Protein AF-0000000084446444 (afdb_homodimer)

pLDDT: mean 86.58, std 7.87, range [31.23, 96.69]

InterPro domains:
  IPR001036 Acriflavin resistance protein [PF00873] (7-1004)
  IPR001036 Acriflavin resistance protein [PR00702] (13-37)
  IPR001036 Acriflavin resistance protein [PR00702] (41-59)
  IPR001036 Acriflavin resistance protein [PR00702] (359-380)
  IPR001036 Acriflavin resistance protein [PR00702] (387-411)
  IPR001036 Acriflavin resistance protein [PR00702] (440-463)
  IPR001036 Acriflavin resistance protein [PR00702] (465-488)
  IPR001036 Acriflavin resistance protein [PTHR32063] (5-1005)
  IPR027463 Multidrug efflux transporter AcrB TolC docking domain, DN/DC subdomains [G3DSA:3.30.2090.10] (183-275)
  IPR027463 Multidrug efflux transporter AcrB TolC docking domain, DN/DC subdomains [G3DSA:3.30.2090.10] (705-793)
  IPR027463 Multidrug efflux transporter AcrB TolC docking domain, DN/DC subdomains [SSF82714] (188-268)
  IPR027463 Multidrug efflux transporter AcrB TolC docking domain, DN/DC subdomains [SSF82714] (703-788)

Organism: NCBI:txid207340

Solvent-accessible surface area (backbone atoms only — not comparable to full-atom values): 103295 Å² total; per-residue (Å²): 128,76,74,89,50,65,26,47,52,30,60,75,35,50,67,60,49,52,49,52,51,50,50,30,46,52,46,10,54,53,30,60,70,63,47,30,40,44,55,61,61,79,62,84,62,58,48,33,40,42,34,38,35,33,68,47,37,46,47,68,51,29,44,31,48,44,43,45,54,50,50,60,60,56,66,46,43,81,66,59,60,50,38,40,32,45,36,30,56,15,35,32,39,33,39,45,30,43,38,56,61,58,54,74,84,51,50,64,58,49,54,51,48,50,53,50,56,51,61,69,46,53,82,76,43,64,89,77,53,46,71,72,43,78,38,80,67,65,61,60,38,24,36,36,27,36,33,36,34,62,56,92,56,53,73,66,58,47,48,54,52,51,50,53,47,50,62,54,52,60,68,39,76,53,47,62,49,75,42,81,33,33,67,68,53,55,28,35,38,38,29,29,47,67,67,57,33,56,75,69,63,54,57,66,67,57,51,45,50,51,54,36,62,47,49,57,89,66,92,64,54,63,50,78,48,101,89,46,76,44,77,46,79,80,87,60,64,47,68,44,73,62,50,56,38,62,37,71,44,78,54,93,94,44,77,44,47,40,55,78,63,28,51,72,48,81,46,60,43,78,73,69,56,47,40,28,28,47,71,83,37,69,23,41,29,41,33,35,18,65,32,90,84,43,38,41,54,59,40,44,54,50,48,52,52,50,49,52,56,53,54,68,72,47,68,89,44,61,44,83,40,84,73,37,58,42,34,60,53,29,52,52,50,51,48,51,50,50,49,32,43,53,48,19,52,52,46,35,40,51,50,35,30,70,73,64,30,66,58,58,18,48,51,46,52,51,47,51,60,52,38,50,17,47,39,34,42,53,31,54,75,72,69,54,48,51,18,54,51,36,51,51,20,48,42,56,28,52,29,56,29,50,41,47,35,48,51,38,52,50,46,24,50,55,33,27,67,72,66,45,51,58,69,57,16,34,33,44,32,42,77,74,37,42,65,50,51,47,47,21,48,51,27,28,44,27,24,31,41,26,42,50,68,17,50,25,65,61,23,47,47,42,26,42,36,29,55,48,29,43,47,36,42,56,45,20,49,50,41,28,43,40,48,44,35,51,47,43,54,72,59,56,70,72,66,68,92,73,70,74,83,63,74,53,73,67,51,53,51,49,48,53,50,44,53,53,40,49,73,41,36,68,58,49,52,51,50,50,52,50,47,39,54,48,22,62,59,48,46,73,72,48,51,56,37,60,64,54,65,46,90,60,38,47,36,38,38,39,39,34,46,57,82,44,30,18,50,60,37,39,45,54,53,52,50,55,53,43,59,53,52,73,72,39,86,45,51,69,49,39,36,39,23,34,24,22,40,59,74,38,49,43,80,37,54,67,68,51,72,72,34,42,20,30,33,26,31,45,35,31,29,78,33,65,69,36,32,55,52,49,50,55,48,48,65,57,42,40,62,71,76,35,68,80,41,56,65,46,77,46,64,51,56,44,59,76,58,57,72,51,50,39,28,37,35,29,34,22,87,46,65,68,59,33,50,54,53,41,54,56,49,44,51,60,52,53,65,38,87,62,44,40,74,72,43,64,78,56,80,68,66,28,64,27,41,34,36,44,54,38,64,67,57,29,26,73,49,65,45,38,41,24,54,50,15,43,50,40,10,26,35,49,56,30,37,74,57,45,69,33,56,51,90,94,43,76,28,41,31,27,38,25,38,36,68,78,51,33,67,31,73,66,40,50,40,60,32,69,43,79,34,85,91,79,50,67,45,46,39,52,78,37,35,45,82,44,79,43,76,41,63,53,52,49,41,26,46,70,89,28,40,38,41,40,40,31,29,44,66,53,91,89,59,50,57,54,61,52,52,62,68,41,43,67,61,48,51,53,52,53,72,68,48,58,90,77,45,50,73,44,75,37,26,45,59,42,53,42,51,53,43,50,51,32,30,60,68,32,42,62,58,23,51,50,50,34,51,51,49,45,32,71,70,63,54,32,68,70,61,43,52,55,40,57,64,53,30,67,46,23,46,37,16,22,34,53,30,28,64,71,66,69,37,43,52,21,57,59,20,51,51,28,53,43,28,42,37,12,50,48,35,22,55,40,50,46,51,53,52,40,24,51,52,35,24,58,72,50,37,48,60,64,58,11,36,51,51,32,47,53,69,43,43,60,61,56,50,51,40,47,50,34,27,37,55,21,37,53,61,45,39,79,39,73,83,45,16,37,21,37,37,25,38,36,25,13,46,54,41,27,52,57,42,49,69,46,51,47,46,30,52,50,34,70,75,46,61,87,61,76,64,52,70,77,121,126,82,73,89,49,63,29,49,52,29,60,73,35,48,51,44,49,50,47,51,50,51,49,31,48,51,47,12,54,52,30,59,72,62,48,28,40,42,55,60,61,78,60,83,62,58,45,34,41,42,34,39,35,34,81,88,38,46,49,68,50,30,44,62,57,44,44,44,55,51,49,62,61,56,67,70,44,81,66,60,62,50,39,39,33,46,37,31,59,16,36,35,39,34,40,45,31,42,38,56,61,58,55,73,84,49,49,64,58,46,56,52,48,52,53,50,55,51,61,70,46,53,82,75,43,64,90,76,51,46,71,73,42,79,38,77,65,64,60,59,38,24,35,35,26,37,32,36,34,62,56,93,55,53,72,64,59,48,50,53,53,49,49,52,48,52,61,55,53,60,69,40,77,53,46,35,47,76,45,80,34,33,68,71,55,56,26,34,38,38,28,28,48,67,64,58,33,56,74,71,63,54,57,64,68,58,51,45,49,52,55,32,36,25,46,45,77,39,35,24,30,52,41,69,43,78,54,38,46,33,47,41,41,64,46,54,64,46,69,44,73,65,52,56,38,64,38,62,44,62,56,91,94,44,79,43,46,37,55,76,64,27,49,72,48,79,46,59,45,79,75,70,57,47,40,28,28,46,73,83,35,70,23,40,29,42,32,37,19,64,34,89,86,44,39,42,56,60,39,44,53,51,49,52,53,50,50,52,58,53,54,70,72,46,67,91,44,60,44,82,40,83,73,38,59,42,36,61,53,29,51,52,51,52,50,51,49,49,50,31,43,52,49,20,52,51,46,35,42,52,48,35,28,72,73,63,30,67,59,60,18,45,51,46,52,52,47,51,59,52,37,51,17,48,36,35,41,52,30,54,76,71,67,55,48,51,19,53,48,36,51,52,20,47,42,55,29,52,31,56,32,49,41,47,34,48,51,37,50,50,44,26,51,56,34,27,64,72,65,46,52,58,68,56,16,34,34,43,32,42,77,73,37,42,63,54,52,49,45,21,46,51,27,27,44,25,25,31,42,24,42,49,68,18,52,26,64,63,21,47,45,42,24,42,35,29,53,48,29,42,47,37,42,55,44,20,50,50,41,28,42,41,50,42,33,50,48,42,53,73,61,57,70,73,65,69,95,69,74,74,81,64,75,52,73,66,52,51,50,49,48,52,50,44,53,52,39,49,72,41,37,71,58,50,53,50,49,51,52,51,46,40,53,48,22,60,58,48,46,74,73,47,51,56,36,61,64,55,63,46,91,59,37,48,35,39,36,39,40,35,46,55,83,77,41,48,48,67,55,41,45,53,52,51,50,54,52,43,60,55,51,72,72,39,86,46,49,68,49,40,37,38,23,34,23,20,40,58,73,40,48,44,79,37,54,67,68,49,72,72,34,42,20,31,31,26,32,46,33,33,29,78,32,64,68,36,35,54,53,49,51,56,50,46,66,56,43,40,62,70,76,35,69,79,40,56,66,46,78,46,64,50,58,44,58,75,58,58,76,51,49,39,28,38,34,29,34,21,89,46,66,70,59,35,49,54,54,43,53,55,48,45,52,59,53,53,66,37,85,62,44,40,74,74,43,65,79,55,80,68,64,27,83,38,82,42,76,48,64,39,63,68,56,29,48,73,52,66,46,50,71,66,55,51,50,51,50,50,38,28,36,58,73,30,38,76,57,45,65,34,55,53,78,69,42,75,27,42,30,29,38,24,38,35,69,78,54,42,74,32,73,67,40,49,39,59,32,69,42,80,32,83,90,78,50,68,46,46,39,53,76,39,34,47,83,44,81,44,77,41,64,55,53,49,38,26,46,70,90,31,39,40,42,40,41,32,29,42,65,53,89,90,60,49,58,53,61,50,52,60,67,42,42,66,62,48,51,53,52,56,70,68,48,59,91,76,47,49,76,43,76,35,27,45,58,40,53,40,49,54,45,48,50,33,30,58,67,33,42,61,57,24,51,50,52,33,51,52,48,46,42,72,69,63,73,35,69,68,62,45,51,53,40,57,64,50,29,67,45,23,46,36,14,22,34,52,33,29,63,72,65,70,38,46,50,20,55,60,20,49,50,28,52,43,28,42,34,11,51,47,36,22,57,41,50,48,50,52,52,41,23,50,53,35,27,63,72,53,36,48,60,65,55,12,36,52,50,34,47,52,70,42,42,58,62,56,48,50,41,48,48,35,27,39,57,22,38,52,64,45,39,79,38,73,82,44,15,38,20,36,38,25,36,37,24,13,47,55,40,26,51,57,41,49,67,46,51,46,46,31,51,49,36,70,75,47,62,87,63,76,63,56,69,80,122

Nearest PDB structures (foldseek):
  6vej-assembly1_C  TM=9.485E-01  e=6.529E-87  Pseudomonas aeruginosa
  3w9j-assembly2_D  TM=8.698E-01  e=2.452E-56  Pseudomonas aeruginosa PAO1
  7b5p-assembly1_B  TM=8.821E-01  e=9.272E-56  Escherichia coli
  2v50-assembly2_D  TM=8.425E-01  e=7.469E-54  Pseudomonas aeruginosa PAO1
  5t0o-assembly1_B  TM=8.564E-01  e=6.273E-53  Campylobacter jejuni

Sequence (2030 aa):
MKPFNLSEWALNNRSIVVYLMIVAVLAGTLSFLRLGRAEDPVFTIRTMIVQANWPGASMKDTLNQVTERLERRLQETPNLNRLRSFTQPGQSLIYVELLGSTPDAKVADTWYQVRKYIGDIRHTLPPGIQGPFFNDDFGDTFGIVYGFTADGFTHRELRDHVEEMRSELLKVPDVSRIEFIGAQDERVFIEFSMEKLAGLGINRNALIAALQAQNLISPAGTIKGGQERLLLRVSGSFESEDDIRATNFSMGNRILRLSDVAEVHRGYADPPQPMFRVNGREAIGLGISMRDGGDVLQLGRNIDAAARRVMADMPVGIGMHSVAEQPRTVELAIADFMGSLWQSIAIILVASFVSLGLRAGAIVALAIPLTLAIVFPIMQVAGIDLQRVSLGALIIALALMVDDAMTTVDAMMNRLAAGDSKEAAGTYAFRALAFSMLAGTLVTIAGFVPIGFARSSAGEYTFSIFAVVTIALLVSWLVAVIFAPLLGVLILRPPKPGTSNEPGRLVRIYRSFLGGAIHWRWLTIAATVGLFALSVFGMRFVSQQFFPPSDRYELMVDLTLPQNASIHATDAMAARLEAILAKDADVERWSTNVGRGAIRFYLPLDVQPPNNFFAQLVVITKGLQSRDRLETRLEQLLPEQFPDVVGRVYPLELGPPVGWPIQYRVSGDDPDKVRDLAMNLAKVVAAHPSTRGTSFDWMEPARQLRVQVDQDEARRLGLSSAAVASALNAAISGTTVTQMRDGIYLINVVVRAVEAERMSVDALRTLQIPIPGGRTVSLSQFATFDYDQEYPIITRRNRVPTLTVQAYLPRGVLPNDVVDDLEPGIAAAVAALPPRYRIETGGIVEESADSLASVKAVVPMMLFIMLTVLIFHLKSFSRLLIVLSVVPLGLIGVAAALLLSSSPLGFVAILGVLSLMGMIAKNAVILVTQIEAERKAGRSVTEAALEASTSRFRPIMLTAVSTVLGMIPITPTVFWGPMAFAIMGGLLGATILTLIFLPVLYVTCFEGQAAARPGMKPFNLSEWALNNRSIVVYLMIVAVLAGTLSFLRLGRAEDPVFTIRTMIVQANWPGASMKDTLNQVTERLERRLQETPNLNRLRSFTQPGQSLIYVELLGSTPDAKVADTWYQVRKYIGDIRHTLPPGIQGPFFNDDFGDTFGIVYGFTADGFTHRELRDHVEEMRSELLKVPDVSRIEFIGAQDERVFIEFSMEKLAGLGINRNALIAALQAQNLISPAGTIKGGQERLLLRVSGSFESEDDIRATNFSMGNRILRLSDVAEVHRGYADPPQPMFRVNGREAIGLGISMRDGGDVLQLGRNIDAAARRVMADMPVGIGMHSVAEQPRTVELAIADFMGSLWQSIAIILVASFVSLGLRAGAIVALAIPLTLAIVFPIMQVAGIDLQRVSLGALIIALALMVDDAMTTVDAMMNRLAAGDSKEAAGTYAFRALAFSMLAGTLVTIAGFVPIGFARSSAGEYTFSIFAVVTIALLVSWLVAVIFAPLLGVLILRPPKPGTSNEPGRLVRIYRSFLGGAIHWRWLTIAATVGLFALSVFGMRFVSQQFFPPSDRYELMVDLTLPQNASIHATDAMAARLEAILAKDADVERWSTNVGRGAIRFYLPLDVQPPNNFFAQLVVITKGLQSRDRLETRLEQLLPEQFPDVVGRVYPLELGPPVGWPIQYRVSGDDPDKVRDLAMNLAKVVAAHPSTRGTSFDWMEPARQLRVQVDQDEARRLGLSSAAVASALNAAISGTTVTQMRDGIYLINVVVRAVEAERMSVDALRTLQIPIPGGRTVSLSQFATFDYDQEYPIITRRNRVPTLTVQAYLPRGVLPNDVVDDLEPGIAAAVAALPPRYRIETGGIVEESADSLASVKAVVPMMLFIMLTVLIFHLKSFSRLLIVLSVVPLGLIGVAAALLLSSSPLGFVAILGVLSLMGMIAKNAVILVTQIEAERKAGRSVTEAALEASTSRFRPIMLTAVSTVLGMIPITPTVFWGPMAFAIMGGLLGATILTLIFLPVLYVTCFEGQAAARPG

Structure (mmCIF, N/CA/C/O backbone):
data_AF-0000000084446444-model_v1
#
loop_
_entity.id
_entity.type
_entity.pdbx_description
1 polymer 'ACR family transporter'
#
loop_
_atom_site.group_PDB
_atom_site.id
_atom_site.type_symbol
_atom_site.label_atom_id
_atom_site.label_alt_id
_atom_site.label_comp_id
_atom_site.label_asym_id
_atom_site.label_entity_id
_atom_site.label_seq_id
_atom_site.pdbx_PDB_ins_code
_atom_site.Cartn_x
_atom_site.Cartn_y
_atom_site.Cartn_z
_atom_site.occupancy
_atom_site.B_iso_or_equiv
_atom_site.auth_seq_id
_atom_site.auth_comp_id
_atom_site.auth_asym_id
_atom_site.auth_atom_id
_atom_site.pdbx_PDB_model_num
ATOM 1 N N . MET A 1 1 ? 2.023 42.719 31.875 1 31.23 1 MET A N 1
ATOM 2 C CA . MET A 1 1 ? 2.664 41.406 32.031 1 31.23 1 MET A CA 1
ATOM 3 C C . MET A 1 1 ? 4.039 41.406 31.359 1 31.23 1 MET A C 1
ATOM 5 O O . MET A 1 1 ? 4.199 41.906 30.25 1 31.23 1 MET A O 1
ATOM 9 N N . LYS A 1 2 ? 4.953 41.438 32.062 1 50.41 2 LYS A N 1
ATOM 10 C CA . LYS A 1 2 ? 6.348 41.5 31.625 1 50.41 2 LYS A CA 1
ATOM 11 C C . LYS A 1 2 ? 6.652 40.438 30.594 1 50.41 2 LYS A C 1
ATOM 13 O O . LYS A 1 2 ? 6.348 39.25 30.812 1 50.41 2 LYS A O 1
ATOM 18 N N . PRO A 1 3 ? 6.707 40.75 29.406 1 59.94 3 PRO A N 1
ATOM 19 C CA . PRO A 1 3 ? 6.93 39.719 28.375 1 59.94 3 PRO A CA 1
ATOM 20 C C . PRO A 1 3 ? 7.988 38.719 28.797 1 59.94 3 PRO A C 1
ATOM 22 O O . PRO A 1 3 ? 8.914 39.031 29.547 1 59.94 3 PRO A O 1
ATOM 25 N N . PHE A 1 4 ? 7.668 37.438 28.844 1 68.06 4 PHE A N 1
ATOM 26 C CA . PHE A 1 4 ? 8.5 36.312 29.25 1 68.06 4 PHE A CA 1
ATOM 27 C C . PHE A 1 4 ? 9.875 36.406 28.594 1 68.06 4 PHE A C 1
ATOM 29 O O . PHE A 1 4 ? 9.969 36.562 27.375 1 68.06 4 PHE A O 1
ATOM 36 N N . ASN A 1 5 ? 10.93 36.844 29.312 1 82.31 5 ASN A N 1
ATOM 37 C CA . ASN A 1 5 ? 12.32 36.875 28.875 1 82.31 5 ASN A CA 1
ATOM 38 C C . ASN A 1 5 ? 13.086 35.656 29.359 1 82.31 5 ASN A C 1
ATOM 40 O O . ASN A 1 5 ? 13.383 35.531 30.547 1 82.31 5 ASN A O 1
ATOM 44 N N . LEU A 1 6 ? 13.375 34.719 28.453 1 85 6 LEU A N 1
ATOM 45 C CA . LEU A 1 6 ? 14.055 33.469 28.781 1 85 6 LEU A CA 1
ATOM 46 C C . LEU A 1 6 ? 15.461 33.75 29.297 1 85 6 LEU A C 1
ATOM 48 O O . LEU A 1 6 ? 15.953 33.031 30.172 1 85 6 LEU A O 1
ATOM 52 N N . SER A 1 7 ? 16.188 34.781 28.781 1 87.94 7 SER A N 1
ATOM 53 C CA . SER A 1 7 ? 17.531 35.125 29.234 1 87.94 7 SER A CA 1
ATOM 54 C C . SER A 1 7 ? 17.5 35.656 30.672 1 87.94 7 SER A C 1
ATOM 56 O O . SER A 1 7 ? 18.406 35.375 31.453 1 87.94 7 SER A O 1
ATOM 58 N N . GLU A 1 8 ? 16.438 36.438 30.906 1 87.19 8 GLU A N 1
ATOM 59 C CA . GLU A 1 8 ? 16.281 36.938 32.281 1 87.19 8 GLU A CA 1
ATOM 60 C C . GLU A 1 8 ? 16.016 35.781 33.25 1 87.19 8 GLU A C 1
ATOM 62 O O . GLU A 1 8 ? 16.547 35.781 34.344 1 87.19 8 GLU A O 1
ATOM 67 N N . TRP A 1 9 ? 15.227 34.875 32.812 1 88.31 9 TRP A N 1
ATOM 68 C CA . TRP A 1 9 ? 14.953 33.688 33.625 1 88.31 9 TRP A CA 1
ATOM 69 C C . TRP A 1 9 ? 16.234 32.875 33.844 1 88.31 9 TRP A C 1
ATOM 71 O O . TRP A 1 9 ? 16.469 32.375 34.938 1 88.31 9 TRP A O 1
ATOM 81 N N . ALA A 1 10 ? 17.078 32.719 32.875 1 89.38 10 ALA A N 1
ATOM 82 C CA . ALA A 1 10 ? 18.312 31.953 32.969 1 89.38 10 ALA A CA 1
ATOM 83 C C . ALA A 1 10 ? 19.297 32.625 33.938 1 89.38 10 ALA A C 1
ATOM 85 O O . ALA A 1 10 ? 20 31.922 34.688 1 89.38 10 ALA A O 1
ATOM 86 N N . LEU A 1 11 ? 19.359 33.969 33.938 1 88.12 11 LEU A N 1
ATOM 87 C CA . LEU A 1 11 ? 20.281 34.719 34.781 1 88.12 11 LEU A CA 1
ATOM 88 C C . LEU A 1 11 ? 19.828 34.719 36.219 1 88.12 11 LEU A C 1
ATOM 90 O O . LEU A 1 11 ? 20.656 34.781 37.156 1 88.12 11 LEU A O 1
ATOM 94 N N . ASN A 1 12 ? 18.469 34.688 36.375 1 87.88 12 ASN A N 1
ATOM 95 C CA . ASN A 1 12 ? 17.938 34.625 37.719 1 87.88 12 ASN A CA 1
ATOM 96 C C . ASN A 1 12 ? 18.047 33.25 38.312 1 87.88 12 ASN A C 1
ATOM 98 O O . ASN A 1 12 ? 18.016 33.062 39.562 1 87.88 12 ASN A O 1
ATOM 102 N N . ASN A 1 13 ? 18.156 32.219 37.531 1 91.06 13 ASN A N 1
ATOM 103 C CA . ASN A 1 13 ? 18.312 30.828 37.938 1 91.06 13 ASN A CA 1
ATOM 104 C C . ASN A 1 13 ? 19.641 30.25 37.438 1 91.06 13 ASN A C 1
ATOM 106 O O . ASN A 1 13 ? 19.656 29.219 36.75 1 91.06 13 ASN A O 1
ATOM 110 N N . ARG A 1 14 ? 20.719 30.75 37.906 1 89 14 ARG A N 1
ATOM 111 C CA . ARG A 1 14 ? 22.047 30.391 37.469 1 89 14 ARG A CA 1
ATOM 112 C C . ARG A 1 14 ? 22.375 28.938 37.781 1 89 14 ARG A C 1
ATOM 114 O O . ARG A 1 14 ? 22.984 28.219 37 1 89 14 ARG A O 1
ATOM 121 N N . SER A 1 15 ? 21.875 28.438 38.875 1 89.94 15 SER A N 1
ATOM 122 C CA . SER A 1 15 ? 22.172 27.078 39.312 1 89.94 15 SER A CA 1
ATOM 123 C C . SER A 1 15 ? 21.5 26.062 38.406 1 89.94 15 SER A C 1
ATOM 125 O O . SER A 1 15 ? 22.094 25.016 38.094 1 89.94 15 SER A O 1
ATOM 127 N N . ILE A 1 16 ? 20.297 26.344 37.969 1 91.19 16 ILE A N 1
ATOM 128 C CA . ILE A 1 16 ? 19.562 25.422 37.094 1 91.19 16 ILE A CA 1
ATOM 129 C C . ILE A 1 16 ? 20.234 25.375 35.75 1 91.19 16 ILE A C 1
ATOM 131 O O . ILE A 1 16 ? 20.359 24.297 35.125 1 91.19 16 ILE A O 1
ATOM 135 N N . VAL A 1 17 ? 20.641 26.5 35.25 1 91.5 17 VAL A N 1
ATOM 136 C CA . VAL A 1 17 ? 21.25 26.562 33.906 1 91.5 17 VAL A CA 1
ATOM 137 C C . VAL A 1 17 ? 22.594 25.844 33.938 1 91.5 17 VAL A C 1
ATOM 139 O O . VAL A 1 17 ? 22.938 25.125 33 1 91.5 17 VAL A O 1
ATOM 142 N N . VAL A 1 18 ? 23.359 25.984 34.938 1 91.19 18 VAL A N 1
ATOM 143 C CA . VAL A 1 18 ? 24.641 25.297 35.062 1 91.19 18 VAL A CA 1
ATOM 144 C C . VAL A 1 18 ? 24.406 23.797 35.188 1 91.19 18 VAL A C 1
ATOM 146 O O . VAL A 1 18 ? 25.172 23 34.625 1 91.19 18 VAL A O 1
ATOM 149 N N . TYR A 1 19 ? 23.391 23.469 35.938 1 91.88 19 TYR A N 1
ATOM 150 C CA . TYR A 1 19 ? 23.031 22.062 36.031 1 91.88 19 TYR A CA 1
ATOM 151 C C . TYR A 1 19 ? 22.688 21.5 34.656 1 91.88 19 TYR A C 1
ATOM 153 O O . TYR A 1 19 ? 23.141 20.406 34.281 1 91.88 19 TYR A O 1
ATOM 161 N N . LEU A 1 20 ? 21.875 22.234 33.906 1 92.69 20 LEU A N 1
ATOM 162 C CA . LEU A 1 20 ? 21.484 21.797 32.562 1 92.69 20 LEU A CA 1
ATOM 163 C C . LEU A 1 20 ? 22.703 21.703 31.641 1 92.69 20 LEU A C 1
ATOM 165 O O . LEU A 1 20 ? 22.75 20.828 30.781 1 92.69 20 LEU A O 1
ATOM 169 N N . MET A 1 21 ? 23.641 22.562 31.844 1 92.25 21 MET A N 1
ATOM 170 C CA . MET A 1 21 ? 24.875 22.516 31.047 1 92.25 21 MET A CA 1
ATOM 171 C C . MET A 1 21 ? 25.672 21.266 31.359 1 92.25 21 MET A C 1
ATOM 173 O O . MET A 1 21 ? 26.172 20.594 30.453 1 92.25 21 MET A O 1
ATOM 177 N N . ILE A 1 22 ? 25.75 20.891 32.562 1 92.88 22 ILE A N 1
ATOM 178 C CA . ILE A 1 22 ? 26.5 19.719 32.969 1 92.88 22 ILE A CA 1
ATOM 179 C C . ILE A 1 22 ? 25.812 18.453 32.469 1 92.88 22 ILE A C 1
ATOM 181 O O . ILE A 1 22 ? 26.469 17.531 31.969 1 92.88 22 ILE A O 1
ATOM 185 N N . VAL A 1 23 ? 24.562 18.422 32.656 1 93.94 23 VAL A N 1
ATOM 186 C CA . VAL A 1 23 ? 23.781 17.281 32.219 1 93.94 23 VAL A CA 1
ATOM 187 C C . VAL A 1 23 ? 23.938 17.125 30.688 1 93.94 23 VAL A C 1
ATOM 189 O O . VAL A 1 23 ? 24.031 16.016 30.172 1 93.94 23 VAL A O 1
ATOM 192 N N . ALA A 1 24 ? 23.875 18.219 30 1 93.81 24 ALA A N 1
ATOM 193 C CA . ALA A 1 24 ? 24.016 18.203 28.547 1 93.81 24 ALA A CA 1
ATOM 194 C C . ALA A 1 24 ? 25.375 17.641 28.125 1 93.81 24 ALA A C 1
ATOM 196 O O . ALA A 1 24 ? 25.469 16.828 27.203 1 93.81 24 ALA A O 1
ATOM 197 N N . VAL A 1 25 ? 26.391 18.016 28.812 1 93.44 25 VAL A N 1
ATOM 198 C CA . VAL A 1 25 ? 27.734 17.562 28.469 1 93.44 25 VAL A CA 1
ATOM 199 C C . VAL A 1 25 ? 27.891 16.078 28.812 1 93.44 25 VAL A C 1
ATOM 201 O O . VAL A 1 25 ? 28.484 15.328 28.047 1 93.44 25 VAL A O 1
ATOM 204 N N . LEU A 1 26 ? 27.328 15.695 29.875 1 94.44 26 LEU A N 1
ATOM 205 C CA . LEU A 1 26 ? 27.406 14.297 30.266 1 94.44 26 LEU A CA 1
ATOM 206 C C . LEU A 1 26 ? 26.609 13.422 29.312 1 94.44 26 LEU A C 1
ATOM 208 O O . LEU A 1 26 ? 27.094 12.391 28.844 1 94.44 26 LEU A O 1
ATOM 212 N N . ALA A 1 27 ? 25.406 13.828 29.109 1 94.56 27 ALA A N 1
ATOM 213 C CA . ALA A 1 27 ? 24.547 13.086 28.188 1 94.56 27 ALA A CA 1
ATOM 214 C C . ALA A 1 27 ? 25.141 13.078 26.781 1 94.56 27 ALA A C 1
ATOM 216 O O . ALA A 1 27 ? 25.047 12.07 26.078 1 94.56 27 ALA A O 1
ATOM 217 N N . GLY A 1 28 ? 25.641 14.195 26.406 1 93.62 28 GLY A N 1
ATOM 218 C CA . GLY A 1 28 ? 26.266 14.289 25.078 1 93.62 28 GLY A CA 1
ATOM 219 C C . GLY A 1 28 ? 27.453 13.383 24.906 1 93.62 28 GLY A C 1
ATOM 220 O O . GLY A 1 28 ? 27.594 12.719 23.875 1 93.62 28 GLY A O 1
ATOM 221 N N . THR A 1 29 ? 28.25 13.328 25.891 1 93 29 THR A N 1
ATOM 222 C CA . THR A 1 29 ? 29.438 12.484 25.844 1 93 29 THR A CA 1
ATOM 223 C C . THR A 1 29 ? 29.047 11.008 25.844 1 93 29 THR A C 1
ATOM 225 O O . THR A 1 29 ? 29.625 10.203 25.094 1 93 29 THR A O 1
ATOM 228 N N . LEU A 1 30 ? 28.125 10.664 26.562 1 92.62 30 LEU A N 1
ATOM 229 C CA . LEU A 1 30 ? 27.656 9.289 26.594 1 92.62 30 LEU A CA 1
ATOM 230 C C . LEU A 1 30 ? 27.016 8.891 25.281 1 92.62 30 LEU A C 1
ATOM 232 O O . LEU A 1 30 ? 27.234 7.777 24.781 1 92.62 30 LEU A O 1
ATOM 236 N N . SER A 1 31 ? 26.234 9.734 24.781 1 92.69 31 SER A N 1
ATOM 237 C CA . SER A 1 31 ? 25.578 9.453 23.516 1 92.69 31 SER A CA 1
ATOM 238 C C . SER A 1 31 ? 26.578 9.352 22.375 1 92.69 31 SER A C 1
ATOM 240 O O . SER A 1 31 ? 26.406 8.539 21.453 1 92.69 31 SER A O 1
ATOM 242 N N . PHE A 1 32 ? 27.578 10.148 22.422 1 88.25 32 PHE A N 1
ATOM 243 C CA . PHE A 1 32 ? 28.594 10.117 21.375 1 88.25 32 PHE A CA 1
ATOM 244 C C . PHE A 1 32 ? 29.312 8.773 21.359 1 88.25 32 PHE A C 1
ATOM 246 O O . PHE A 1 32 ? 29.609 8.242 20.297 1 88.25 32 PHE A O 1
ATOM 253 N N . LEU A 1 33 ? 29.391 8.156 22.469 1 86.06 33 LEU A N 1
ATOM 254 C CA . LEU A 1 33 ? 30.078 6.879 22.578 1 86.06 33 LEU A CA 1
ATOM 255 C C . LEU A 1 33 ? 29.156 5.723 22.203 1 86.06 33 LEU A C 1
ATOM 257 O O . LEU A 1 33 ? 29.625 4.668 21.766 1 86.06 33 LEU A O 1
ATOM 261 N N . ARG A 1 34 ? 27.969 5.926 22.281 1 86.19 34 ARG A N 1
ATOM 262 C CA . ARG A 1 34 ? 27.031 4.836 22.062 1 86.19 34 ARG A CA 1
ATOM 263 C C . ARG A 1 34 ? 26.438 4.902 20.656 1 86.19 34 ARG A C 1
ATOM 265 O O . ARG A 1 34 ? 25.875 3.92 20.156 1 86.19 34 ARG A O 1
ATOM 272 N N . LEU A 1 35 ? 26.516 5.898 20 1 86.75 35 LEU A N 1
ATOM 273 C CA . LEU A 1 35 ? 25.922 6.051 18.672 1 86.75 35 LEU A CA 1
ATOM 274 C C . LEU A 1 35 ? 26.547 5.074 17.688 1 86.75 35 LEU A C 1
ATOM 276 O O . LEU A 1 35 ? 27.75 4.836 17.719 1 86.75 35 LEU A O 1
ATOM 280 N N . GLY A 1 36 ? 25.672 4.414 16.938 1 84 36 GLY A N 1
ATOM 281 C CA . GLY A 1 36 ? 26.141 3.516 15.898 1 84 36 GLY A CA 1
ATOM 282 C C . GLY A 1 36 ? 26.969 4.215 14.844 1 84 36 GLY A C 1
ATOM 283 O O . GLY A 1 36 ? 26.859 5.43 14.656 1 84 36 GLY A O 1
ATOM 284 N N . ARG A 1 37 ? 27.859 3.473 14.32 1 85.5 37 ARG A N 1
ATOM 285 C CA . ARG A 1 37 ? 28.719 3.986 13.25 1 85.5 37 ARG A CA 1
ATOM 286 C C . ARG A 1 37 ? 28.5 3.205 11.961 1 85.5 37 ARG A C 1
ATOM 288 O O . ARG A 1 37 ? 28.469 1.973 11.969 1 85.5 37 ARG A O 1
ATOM 295 N N . ALA A 1 38 ? 28.203 3.898 10.945 1 82.94 38 ALA A N 1
ATOM 296 C CA . ALA A 1 38 ? 28 3.289 9.633 1 82.94 38 ALA A CA 1
ATOM 297 C C . ALA A 1 38 ? 28.625 4.145 8.539 1 82.94 38 ALA A C 1
ATOM 299 O O . ALA A 1 38 ? 28.953 5.312 8.758 1 82.94 38 ALA A O 1
ATOM 300 N N . GLU A 1 39 ? 28.875 3.531 7.426 1 78.06 39 GLU A N 1
ATOM 301 C CA . GLU A 1 39 ? 29.453 4.27 6.309 1 78.06 39 GLU A CA 1
ATOM 302 C C . GLU A 1 39 ? 28.438 5.207 5.676 1 78.06 39 GLU A C 1
ATOM 304 O O . GLU A 1 39 ? 28.688 6.402 5.516 1 78.06 39 GLU A O 1
ATOM 309 N N . ASP A 1 40 ? 27.328 4.637 5.254 1 80.69 40 ASP A N 1
ATOM 310 C CA . ASP A 1 40 ? 26.266 5.371 4.59 1 80.69 40 ASP A CA 1
ATOM 311 C C . ASP A 1 40 ? 24.938 5.176 5.316 1 80.69 40 ASP A C 1
ATOM 313 O O . ASP A 1 40 ? 24.766 4.203 6.059 1 80.69 40 ASP A O 1
ATOM 317 N N . PRO A 1 41 ? 24.109 6.184 5.141 1 83.56 41 PRO A N 1
ATOM 318 C CA . PRO A 1 41 ? 22.781 5.977 5.727 1 83.56 41 PRO A CA 1
ATOM 319 C C . PRO A 1 41 ? 22.047 4.793 5.109 1 83.56 41 PRO A C 1
ATOM 321 O O . PRO A 1 41 ? 22.266 4.461 3.943 1 83.56 41 PRO A O 1
ATOM 324 N N . VAL A 1 42 ? 21.234 4.234 5.957 1 77.81 42 VAL A N 1
ATOM 325 C CA . VAL A 1 42 ? 20.469 3.098 5.477 1 77.81 42 VAL A CA 1
ATOM 326 C C . VAL A 1 42 ? 19.266 3.59 4.672 1 77.81 42 VAL A C 1
ATOM 328 O O . VAL A 1 42 ? 18.656 4.605 5.016 1 77.81 42 VAL A O 1
ATOM 331 N N . PHE A 1 43 ? 19.109 3.062 3.486 1 77.62 43 PHE A N 1
ATOM 332 C CA . PHE A 1 43 ? 17.875 3.277 2.74 1 77.62 43 PHE A CA 1
ATOM 333 C C . PHE A 1 43 ? 17.219 1.949 2.377 1 77.62 43 PHE A C 1
ATOM 335 O O . PHE A 1 43 ? 17.906 0.922 2.293 1 77.62 43 PHE A O 1
ATOM 342 N N . THR A 1 44 ? 15.938 1.932 2.207 1 83.62 44 THR A N 1
ATOM 343 C CA . THR A 1 44 ? 15.164 0.719 1.973 1 83.62 44 THR A CA 1
ATOM 344 C C . THR A 1 44 ? 15.195 0.333 0.497 1 83.62 44 THR A C 1
ATOM 346 O O . THR A 1 44 ? 14.953 1.169 -0.375 1 83.62 44 THR A O 1
ATOM 349 N N . ILE A 1 45 ? 15.688 -0.881 0.254 1 85.31 45 ILE A N 1
ATOM 350 C CA . ILE A 1 45 ? 15.609 -1.427 -1.096 1 85.31 45 ILE A CA 1
ATOM 351 C C . ILE A 1 45 ? 14.203 -1.963 -1.352 1 85.31 45 ILE A C 1
ATOM 353 O O . ILE A 1 45 ? 13.734 -2.859 -0.645 1 85.31 45 ILE A O 1
ATOM 357 N N . ARG A 1 46 ? 13.602 -1.451 -2.312 1 90.12 46 ARG A N 1
ATOM 358 C CA . ARG A 1 46 ? 12.203 -1.785 -2.584 1 90.12 46 ARG A CA 1
ATOM 359 C C . ARG A 1 46 ? 12.086 -2.713 -3.791 1 90.12 46 ARG A C 1
ATOM 361 O O . ARG A 1 46 ? 11.289 -2.467 -4.695 1 90.12 46 ARG A O 1
ATOM 368 N N . THR A 1 47 ? 12.906 -3.779 -3.844 1 91.31 47 THR A N 1
ATOM 369 C CA . THR A 1 47 ? 12.875 -4.766 -4.918 1 91.31 47 THR A CA 1
ATOM 370 C C . THR A 1 47 ? 12.812 -6.18 -4.352 1 91.31 47 THR A C 1
ATOM 372 O O . THR A 1 47 ? 13.516 -6.504 -3.393 1 91.31 47 THR A O 1
ATOM 375 N N . MET A 1 48 ? 11.906 -6.973 -4.832 1 93.5 48 MET A N 1
ATOM 376 C CA . MET A 1 48 ? 11.7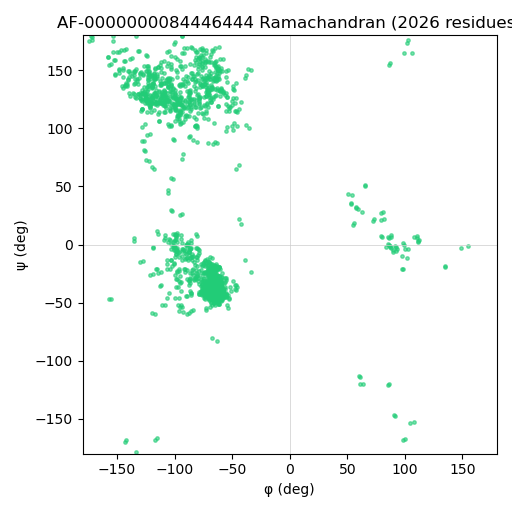89 -8.398 -4.52 1 93.5 48 MET A CA 1
ATOM 377 C C . MET A 1 48 ? 11.992 -9.242 -5.77 1 93.5 48 MET A C 1
ATOM 379 O O . MET A 1 48 ? 11.594 -8.844 -6.867 1 93.5 48 MET A O 1
ATOM 383 N N . ILE A 1 49 ? 12.641 -10.375 -5.582 1 93.69 49 ILE A N 1
ATOM 384 C CA . ILE A 1 49 ? 12.852 -11.273 -6.711 1 93.69 49 ILE A CA 1
ATOM 385 C C . ILE A 1 49 ? 11.938 -12.484 -6.586 1 93.69 49 ILE A C 1
ATOM 387 O O . ILE A 1 49 ? 11.867 -13.109 -5.523 1 93.69 49 ILE A O 1
ATOM 391 N N . VAL A 1 50 ? 11.203 -12.734 -7.621 1 95 50 VAL A N 1
ATOM 392 C CA . VAL A 1 50 ? 10.391 -13.938 -7.738 1 95 50 VAL A CA 1
ATOM 393 C C . VAL A 1 50 ? 10.969 -14.852 -8.82 1 95 50 VAL A C 1
ATOM 395 O O . VAL A 1 50 ? 11.117 -14.438 -9.969 1 95 50 VAL A O 1
ATOM 398 N N . GLN A 1 51 ? 11.305 -16.094 -8.398 1 94.88 51 GLN A N 1
ATOM 399 C CA . GLN A 1 51 ? 11.93 -17.016 -9.336 1 94.88 51 GLN A CA 1
ATOM 400 C C . GLN A 1 51 ? 11.117 -18.312 -9.453 1 94.88 51 GLN A C 1
ATOM 402 O O . GLN A 1 51 ? 10.586 -18.797 -8.453 1 94.88 51 GLN A O 1
ATOM 407 N N . ALA A 1 52 ? 10.898 -18.75 -10.695 1 94.88 52 ALA A N 1
ATOM 408 C CA . ALA A 1 52 ? 10.258 -20.031 -10.969 1 94.88 52 ALA A CA 1
ATOM 409 C C . ALA A 1 52 ? 11.047 -20.828 -12.008 1 94.88 52 ALA A C 1
ATOM 411 O O . ALA A 1 52 ? 11.57 -20.266 -12.969 1 94.88 52 ALA A O 1
ATOM 412 N N . ASN A 1 53 ? 11.188 -22.172 -11.773 1 92.62 53 ASN A N 1
ATOM 413 C CA . ASN A 1 53 ? 11.914 -23.047 -12.68 1 92.62 53 ASN A CA 1
ATOM 414 C C . ASN A 1 53 ? 11.008 -24.109 -13.273 1 92.62 53 ASN A C 1
ATOM 416 O O . ASN A 1 53 ? 10.141 -24.641 -12.586 1 92.62 53 ASN A O 1
ATOM 420 N N . TRP A 1 54 ? 11.047 -24.25 -14.555 1 89 54 TRP A N 1
ATOM 421 C CA . TRP A 1 54 ? 10.383 -25.312 -15.305 1 89 54 TRP A CA 1
ATOM 422 C C . TRP A 1 54 ? 11.375 -26.047 -16.203 1 89 54 TRP A C 1
ATOM 424 O O . TRP A 1 54 ? 11.359 -25.875 -17.422 1 89 54 TRP A O 1
ATOM 434 N N . PRO A 1 55 ? 12.102 -26.984 -15.578 1 83.5 55 PRO A N 1
ATOM 435 C CA . PRO A 1 55 ? 13.172 -27.641 -16.328 1 83.5 55 PRO A CA 1
ATOM 436 C C . PRO A 1 55 ? 12.656 -28.391 -17.562 1 83.5 55 PRO A C 1
ATOM 438 O O . PRO A 1 55 ? 11.711 -29.172 -17.469 1 83.5 55 PRO A O 1
ATOM 441 N N . GLY A 1 56 ? 13.258 -28.109 -18.75 1 78.62 56 GLY A N 1
ATOM 442 C CA . GLY A 1 56 ? 12.914 -28.797 -19.984 1 78.62 56 GLY A CA 1
ATOM 443 C C . GLY A 1 56 ? 12.016 -27.984 -20.891 1 78.62 56 GLY A C 1
ATOM 444 O O . GLY A 1 56 ? 11.859 -28.297 -22.078 1 78.62 56 GLY A O 1
ATOM 445 N N . ALA A 1 57 ? 11.492 -26.922 -20.359 1 84.62 57 ALA A N 1
ATOM 446 C CA . ALA A 1 57 ? 10.57 -26.109 -21.141 1 84.62 57 ALA A CA 1
ATOM 447 C C . ALA A 1 57 ? 11.32 -25.203 -22.109 1 84.62 57 ALA A C 1
ATOM 449 O O . ALA A 1 57 ? 12.469 -24.828 -21.859 1 84.62 57 ALA A O 1
ATOM 450 N N . SER A 1 58 ? 10.719 -24.938 -23.234 1 85.62 58 SER A N 1
ATOM 451 C CA . SER A 1 58 ? 11.281 -24.031 -24.234 1 85.62 58 SER A CA 1
ATOM 452 C C . SER A 1 58 ? 11.102 -22.578 -23.812 1 85.62 58 SER A C 1
ATOM 454 O O . SER A 1 58 ? 10.383 -22.281 -22.859 1 85.62 58 SER A O 1
ATOM 456 N N . MET A 1 59 ? 11.805 -21.703 -24.531 1 87.38 59 MET A N 1
ATOM 457 C CA . MET A 1 59 ? 11.68 -20.281 -24.281 1 87.38 59 MET A CA 1
ATOM 458 C C . MET A 1 59 ? 10.227 -19.828 -24.453 1 87.38 59 MET A C 1
ATOM 460 O O . MET A 1 59 ? 9.703 -19.094 -23.609 1 87.38 59 MET A O 1
ATOM 464 N N . LYS A 1 60 ? 9.633 -20.281 -25.469 1 87.38 60 LYS A N 1
ATOM 465 C CA . LYS A 1 60 ? 8.258 -19.875 -25.766 1 87.38 60 LYS A CA 1
ATOM 466 C C . LYS A 1 60 ? 7.301 -20.359 -24.672 1 87.38 60 LYS A C 1
ATOM 468 O O . LYS A 1 60 ? 6.434 -19.609 -24.234 1 87.38 60 LYS A O 1
ATOM 473 N N . ASP A 1 61 ? 7.496 -21.578 -24.234 1 87.94 61 ASP A N 1
ATOM 474 C CA . ASP A 1 61 ? 6.625 -22.141 -23.219 1 87.94 61 ASP A CA 1
ATOM 475 C C . ASP A 1 61 ? 6.844 -21.453 -21.875 1 87.94 61 ASP A C 1
ATOM 477 O O . ASP A 1 61 ? 5.883 -21.156 -21.156 1 87.94 61 ASP A O 1
ATOM 481 N N . THR A 1 62 ? 8.109 -21.25 -21.531 1 91.81 62 THR A N 1
ATOM 482 C CA . THR A 1 62 ? 8.406 -20.594 -20.266 1 91.81 62 THR A CA 1
ATOM 483 C C . THR A 1 62 ? 7.859 -19.172 -20.234 1 91.81 62 THR A C 1
ATOM 485 O O . THR A 1 62 ? 7.316 -18.734 -19.219 1 91.81 62 THR A O 1
ATOM 488 N N . LEU A 1 63 ? 8 -18.531 -21.312 1 93.5 63 LEU A N 1
ATOM 489 C CA . LEU A 1 63 ? 7.559 -17.141 -21.406 1 93.5 63 LEU A CA 1
ATOM 490 C C . LEU A 1 63 ? 6.039 -17.047 -21.312 1 93.5 63 LEU A C 1
ATOM 492 O O . LEU A 1 63 ? 5.508 -16.25 -20.547 1 93.5 63 LEU A O 1
ATOM 496 N N . ASN A 1 64 ? 5.32 -17.875 -21.984 1 90.69 64 ASN A N 1
ATOM 497 C CA . ASN A 1 64 ? 3.873 -17.75 -22.094 1 90.69 64 ASN A CA 1
ATOM 498 C C . ASN A 1 64 ? 3.158 -18.438 -20.938 1 90.69 64 ASN A C 1
ATOM 500 O O . ASN A 1 64 ? 2.117 -17.969 -20.484 1 90.69 64 ASN A O 1
ATOM 504 N N . GLN A 1 65 ? 3.723 -19.5 -20.469 1 91.69 65 GLN A N 1
ATOM 505 C CA . GLN A 1 65 ? 2.988 -20.312 -19.5 1 91.69 65 GLN A CA 1
ATOM 506 C C . GLN A 1 65 ? 3.416 -19.969 -18.078 1 91.69 65 GLN A C 1
ATOM 508 O O . GLN A 1 65 ? 2.674 -20.219 -17.125 1 91.69 65 GLN A O 1
ATOM 513 N N . VAL A 1 66 ? 4.57 -19.438 -17.891 1 94 66 VAL A N 1
ATOM 514 C CA . VAL A 1 66 ? 5.051 -19.203 -16.547 1 94 66 VAL A CA 1
ATOM 515 C C . VAL A 1 66 ? 5.242 -17.703 -16.328 1 94 66 VAL A C 1
ATOM 517 O O . VAL A 1 66 ? 4.535 -17.094 -15.523 1 94 66 VAL A O 1
ATOM 520 N N . THR A 1 67 ? 6.113 -17.094 -17.141 1 95.06 67 THR A N 1
ATOM 521 C CA . THR A 1 67 ? 6.465 -15.688 -16.938 1 95.06 67 THR A CA 1
ATOM 522 C C . THR A 1 67 ? 5.238 -14.797 -17.094 1 95.06 67 THR A C 1
ATOM 524 O O . THR A 1 67 ? 4.984 -13.93 -16.25 1 95.06 67 THR A O 1
ATOM 527 N N . GLU A 1 68 ? 4.527 -15.016 -18.141 1 92.94 68 GLU A N 1
ATOM 528 C CA . GLU A 1 68 ? 3.346 -14.195 -18.422 1 92.94 68 GLU A CA 1
ATOM 529 C C . GLU A 1 68 ? 2.318 -14.32 -17.297 1 92.94 68 GLU A C 1
ATOM 531 O O . GLU A 1 68 ? 1.742 -13.32 -16.859 1 92.94 68 GLU A O 1
ATOM 536 N N . ARG A 1 69 ? 2.043 -15.5 -16.859 1 91.88 69 ARG A N 1
ATOM 537 C CA . ARG A 1 69 ? 1.066 -15.742 -15.797 1 91.88 69 ARG A CA 1
ATOM 538 C C . ARG A 1 69 ? 1.486 -15.062 -14.5 1 91.88 69 ARG A C 1
ATOM 540 O O . ARG A 1 69 ? 0.66 -14.453 -13.812 1 91.88 69 ARG A O 1
ATOM 547 N N . LEU A 1 70 ? 2.721 -15.172 -14.172 1 94.94 70 LEU A N 1
ATOM 548 C CA . LEU A 1 70 ? 3.23 -14.555 -12.953 1 94.94 70 LEU A CA 1
ATOM 549 C C . LEU A 1 70 ? 3.195 -13.039 -13.047 1 94.94 70 LEU A C 1
ATOM 551 O O . LEU A 1 70 ? 2.785 -12.359 -12.102 1 94.94 70 LEU A O 1
ATOM 555 N N . GLU A 1 71 ? 3.629 -12.523 -14.195 1 94 71 GLU A N 1
ATOM 556 C CA . GLU A 1 71 ? 3.652 -11.078 -14.398 1 94 71 GLU A CA 1
ATOM 557 C C . GLU A 1 71 ? 2.252 -10.477 -14.297 1 94 71 GLU A C 1
ATOM 559 O O . GLU A 1 71 ? 2.068 -9.406 -13.711 1 94 71 GLU A O 1
ATOM 564 N N . ARG A 1 72 ? 1.333 -11.172 -14.852 1 87.94 72 ARG A N 1
ATOM 565 C CA . ARG A 1 72 ? -0.044 -10.688 -14.852 1 87.94 72 ARG A CA 1
ATOM 566 C C . ARG A 1 72 ? -0.575 -10.547 -13.43 1 87.94 72 ARG A C 1
ATOM 568 O O . ARG A 1 72 ? -1.239 -9.555 -13.109 1 87.94 72 ARG A O 1
ATOM 575 N N . ARG A 1 73 ? -0.334 -11.461 -12.656 1 89.62 73 ARG A N 1
ATOM 576 C CA . ARG A 1 73 ? -0.806 -11.406 -11.281 1 89.62 73 ARG A CA 1
ATOM 577 C C . ARG A 1 73 ? -0.027 -10.375 -10.477 1 89.62 73 ARG A C 1
ATOM 579 O O . ARG A 1 73 ? -0.59 -9.695 -9.609 1 89.62 73 ARG A O 1
ATOM 586 N N . LEU A 1 74 ? 1.247 -10.258 -10.727 1 93.19 74 LEU A N 1
ATOM 587 C CA . LEU A 1 74 ? 2.109 -9.344 -9.984 1 93.19 74 LEU A CA 1
ATOM 588 C C . LEU A 1 74 ? 1.788 -7.891 -10.328 1 93.19 74 LEU A C 1
ATOM 590 O O . LEU A 1 74 ? 2.119 -6.98 -9.562 1 93.19 74 LEU A O 1
ATOM 594 N N . GLN A 1 75 ? 1.181 -7.66 -11.453 1 88.75 75 GLN A N 1
ATOM 595 C CA . GLN A 1 75 ? 0.822 -6.309 -11.859 1 88.75 75 GLN A CA 1
ATOM 596 C C . GLN A 1 75 ? -0.23 -5.711 -10.93 1 88.75 75 GLN A C 1
ATOM 598 O O . GLN A 1 75 ? -0.376 -4.492 -10.852 1 88.75 75 GLN A O 1
ATOM 603 N N . GLU A 1 76 ? -0.897 -6.566 -10.211 1 84.88 76 GLU A N 1
ATOM 604 C CA . GLU A 1 76 ? -1.945 -6.113 -9.297 1 84.88 76 GLU A CA 1
ATOM 605 C C . GLU A 1 76 ? -1.365 -5.715 -7.945 1 84.88 76 GLU A C 1
ATOM 607 O O . GLU A 1 76 ? -2.1 -5.297 -7.051 1 84.88 76 GLU A O 1
ATOM 612 N N . THR A 1 77 ? -0.033 -5.742 -7.805 1 88.25 77 THR A N 1
ATOM 613 C CA . THR A 1 77 ? 0.618 -5.391 -6.547 1 88.25 77 THR A CA 1
ATOM 614 C C . THR A 1 77 ? 0.44 -3.906 -6.242 1 88.25 77 THR A C 1
ATOM 616 O O . THR A 1 77 ? 0.609 -3.061 -7.121 1 88.25 77 THR A O 1
ATOM 619 N N . PRO A 1 78 ? 0.082 -3.609 -4.984 1 84.5 78 PRO A N 1
ATOM 620 C CA . PRO A 1 78 ? -0.067 -2.201 -4.613 1 84.5 78 PRO A CA 1
ATOM 621 C C . PRO A 1 78 ? 1.252 -1.434 -4.672 1 84.5 78 PRO A C 1
ATOM 623 O O . PRO A 1 78 ? 2.303 -1.976 -4.32 1 84.5 78 PRO A O 1
ATOM 626 N N . ASN A 1 79 ? 1.243 -0.165 -5.066 1 86.62 79 ASN A N 1
ATOM 627 C CA . ASN A 1 79 ? 2.404 0.714 -5.145 1 86.62 79 ASN A CA 1
ATOM 628 C C . ASN A 1 79 ? 3.463 0.16 -6.094 1 86.62 79 ASN A C 1
ATOM 630 O O . ASN A 1 79 ? 4.66 0.283 -5.836 1 86.62 79 ASN A O 1
ATOM 634 N N . LEU A 1 80 ? 3.082 -0.575 -7.141 1 89.25 80 LEU A N 1
ATOM 635 C CA . LEU A 1 80 ? 4 -1.145 -8.125 1 89.25 80 LEU A CA 1
ATOM 636 C C . LEU A 1 80 ? 4.52 -0.069 -9.07 1 89.25 80 LEU A C 1
ATOM 638 O O . LEU A 1 80 ? 3.744 0.76 -9.555 1 89.25 80 LEU A O 1
ATOM 642 N N . ASN A 1 81 ? 5.82 0.037 -9.203 1 88.81 81 ASN A N 1
ATOM 643 C CA . ASN A 1 81 ? 6.414 0.918 -10.203 1 88.81 81 ASN A CA 1
ATOM 644 C C . ASN A 1 81 ? 6.578 0.213 -11.547 1 88.81 81 ASN A C 1
ATOM 646 O O . ASN A 1 81 ? 5.98 0.622 -12.547 1 88.81 81 ASN A O 1
ATOM 650 N N . ARG A 1 82 ? 7.379 -0.937 -11.453 1 91.19 82 ARG A N 1
ATOM 651 C CA . ARG A 1 82 ? 7.633 -1.678 -12.688 1 91.19 82 ARG A CA 1
ATOM 652 C C . ARG A 1 82 ? 8 -3.127 -12.391 1 91.19 82 ARG A C 1
ATOM 654 O O . ARG A 1 82 ? 8.461 -3.443 -11.289 1 91.19 82 ARG A O 1
ATOM 661 N N . LEU A 1 83 ? 7.715 -3.967 -13.391 1 93.56 83 LEU A N 1
ATOM 662 C CA . LEU A 1 83 ? 8.148 -5.359 -13.398 1 93.56 83 LEU A CA 1
ATOM 663 C C . LEU A 1 83 ? 9.211 -5.59 -14.461 1 93.56 83 LEU A C 1
ATOM 665 O O . LEU A 1 83 ? 9.047 -5.18 -15.617 1 93.56 83 LEU A O 1
ATOM 669 N N . ARG A 1 84 ? 10.328 -6.105 -14.016 1 93.88 84 ARG A N 1
ATOM 670 C CA . ARG A 1 84 ? 11.375 -6.512 -14.953 1 93.88 84 ARG A CA 1
ATOM 671 C C . ARG A 1 84 ? 11.609 -8.016 -14.891 1 93.88 84 ARG A C 1
ATOM 673 O O . ARG A 1 84 ? 11.922 -8.555 -13.828 1 93.88 84 ARG A O 1
ATOM 680 N N . SER A 1 85 ? 11.445 -8.641 -16 1 95.12 85 SER A N 1
ATOM 681 C CA . SER A 1 85 ? 11.586 -10.094 -16.016 1 95.12 85 SER A CA 1
ATOM 682 C C . SER A 1 85 ? 12.711 -10.539 -16.938 1 95.12 85 SER A C 1
ATOM 684 O O . SER A 1 85 ? 12.938 -9.93 -17.984 1 95.12 85 SER A O 1
ATOM 686 N N . PHE A 1 86 ? 13.453 -11.523 -16.469 1 93.38 86 PHE A N 1
ATOM 687 C CA . PHE A 1 86 ? 14.469 -12.25 -17.234 1 93.38 86 PHE A CA 1
ATOM 688 C C . PHE A 1 86 ? 14.062 -13.703 -17.422 1 93.38 86 PHE A C 1
ATOM 690 O O . PHE A 1 86 ? 14.008 -14.469 -16.453 1 93.38 86 PHE A O 1
ATOM 697 N N . THR A 1 87 ? 13.773 -14.039 -18.672 1 93.62 87 THR A N 1
ATOM 698 C CA . THR A 1 87 ? 13.305 -15.391 -18.938 1 93.62 87 THR A CA 1
ATOM 699 C C . THR A 1 87 ? 14.336 -16.172 -19.75 1 93.62 87 THR A C 1
ATOM 701 O O . THR A 1 87 ? 14.797 -15.688 -20.797 1 93.62 87 THR A O 1
ATOM 704 N N . GLN A 1 88 ? 14.773 -17.266 -19.219 1 90.38 88 GLN A N 1
ATOM 705 C CA . GLN A 1 88 ? 15.57 -18.266 -19.906 1 90.38 88 GLN A CA 1
ATOM 706 C C . GLN A 1 88 ? 14.781 -19.562 -20.078 1 90.38 88 GLN A C 1
ATOM 708 O O . GLN A 1 88 ? 13.773 -19.781 -19.406 1 90.38 88 GLN A O 1
ATOM 713 N N . PRO A 1 89 ? 15.172 -20.312 -21.094 1 87.06 89 PRO A N 1
ATOM 714 C CA . PRO A 1 89 ? 14.453 -21.578 -21.203 1 87.06 89 PRO A CA 1
ATOM 715 C C . PRO A 1 89 ? 14.469 -22.391 -19.906 1 87.06 89 PRO A C 1
ATOM 717 O O . PRO A 1 89 ? 15.531 -22.797 -19.438 1 87.06 89 PRO A O 1
ATOM 720 N N . GLY A 1 90 ? 13.305 -22.547 -19.344 1 88.56 90 GLY A N 1
ATOM 721 C CA . GLY A 1 90 ? 13.148 -23.359 -18.141 1 88.56 90 GLY A CA 1
ATOM 722 C C . GLY A 1 90 ? 13.258 -22.562 -16.859 1 88.56 90 GLY A C 1
ATOM 723 O O . GLY A 1 90 ? 13.117 -23.109 -15.773 1 88.56 90 GLY A O 1
ATOM 724 N N . GLN A 1 91 ? 13.594 -21.266 -17.016 1 92.06 91 GLN A N 1
ATOM 725 C CA . GLN A 1 91 ? 13.734 -20.453 -15.812 1 92.06 91 GLN A CA 1
ATOM 726 C C . GLN A 1 91 ? 13.18 -19.047 -16.016 1 92.06 91 GLN A C 1
ATOM 728 O O . GLN A 1 91 ? 13.383 -18.453 -17.078 1 92.06 91 GLN A O 1
ATOM 733 N N . SER A 1 92 ? 12.43 -18.562 -15.016 1 95.25 92 SER A N 1
ATOM 734 C CA . SER A 1 92 ? 11.883 -17.203 -15.039 1 95.25 92 SER A CA 1
ATOM 735 C C . SER A 1 92 ? 12.266 -16.422 -13.789 1 95.25 92 SER A C 1
ATOM 737 O O . SER A 1 92 ? 12.062 -16.906 -12.672 1 95.25 92 SER A O 1
ATOM 739 N N . LEU A 1 93 ? 12.93 -15.305 -14.023 1 95.31 93 LEU A N 1
ATOM 740 C CA . LEU A 1 93 ? 13.305 -14.398 -12.945 1 95.31 93 LEU A CA 1
ATOM 741 C C . LEU A 1 93 ? 12.594 -13.055 -13.086 1 95.31 93 LEU A C 1
ATOM 743 O O . LEU A 1 93 ? 12.742 -12.375 -14.102 1 95.31 93 LEU A O 1
ATOM 747 N N . ILE A 1 94 ? 11.797 -12.664 -12.07 1 96.12 94 ILE A N 1
ATOM 748 C CA . ILE A 1 94 ? 11.023 -11.43 -12.148 1 96.12 94 ILE A CA 1
ATOM 749 C C . ILE A 1 94 ? 11.422 -10.5 -11 1 96.12 94 ILE A C 1
ATOM 751 O O . ILE A 1 94 ? 11.375 -10.883 -9.828 1 96.12 94 ILE A O 1
ATOM 755 N N . TYR A 1 95 ? 11.828 -9.32 -11.344 1 95.06 95 TYR A N 1
ATOM 756 C CA . TYR A 1 95 ? 12.094 -8.266 -10.375 1 95.06 95 TYR A CA 1
ATOM 757 C C . TYR A 1 95 ? 10.852 -7.41 -10.148 1 95.06 95 TYR A C 1
ATOM 759 O O . TYR A 1 95 ? 10.352 -6.773 -11.078 1 95.06 95 TYR A O 1
ATOM 767 N N . VAL A 1 96 ? 10.352 -7.387 -8.945 1 95.38 96 VAL A N 1
ATOM 768 C CA . VAL A 1 96 ? 9.227 -6.543 -8.57 1 95.38 96 VAL A CA 1
ATOM 769 C C . VAL A 1 96 ? 9.727 -5.266 -7.898 1 95.38 96 VAL A C 1
ATOM 771 O O . VAL A 1 96 ? 10.219 -5.305 -6.77 1 95.38 96 VAL A O 1
ATOM 774 N N . GLU A 1 97 ? 9.562 -4.191 -8.594 1 93.44 97 GLU A N 1
ATOM 775 C CA . GLU A 1 97 ? 10.055 -2.916 -8.078 1 93.44 97 GLU A CA 1
ATOM 776 C C . GLU A 1 97 ? 8.898 -2.006 -7.668 1 93.44 97 GLU A C 1
ATOM 778 O O . GLU A 1 97 ? 7.988 -1.761 -8.461 1 93.44 97 GLU A O 1
ATOM 783 N N . LEU A 1 98 ? 8.938 -1.454 -6.484 1 92.75 98 LEU A N 1
ATOM 784 C CA . LEU A 1 98 ? 7.898 -0.566 -5.969 1 92.75 98 LEU A CA 1
ATOM 785 C C . LEU A 1 98 ? 8.242 0.893 -6.246 1 92.75 98 LEU A C 1
ATOM 787 O O . LEU A 1 98 ? 9.383 1.208 -6.605 1 92.75 98 LEU A O 1
ATOM 791 N N . LEU A 1 99 ? 7.27 1.715 -6.113 1 88.75 99 LEU A N 1
ATOM 792 C CA . LEU A 1 99 ? 7.477 3.15 -6.27 1 88.75 99 LEU A CA 1
ATOM 793 C C . LEU A 1 99 ? 8.414 3.684 -5.188 1 88.75 99 LEU A C 1
ATOM 795 O O . LEU A 1 99 ? 8.352 3.248 -4.039 1 88.75 99 LEU A O 1
ATOM 799 N N . GLY A 1 100 ? 9.219 4.594 -5.57 1 84.5 100 GLY A N 1
ATOM 800 C CA . GLY A 1 100 ? 10.148 5.207 -4.629 1 84.5 100 GLY A CA 1
ATOM 801 C C . GLY A 1 100 ? 9.445 5.938 -3.498 1 84.5 100 GLY A C 1
ATOM 802 O O . GLY A 1 100 ? 10.008 6.094 -2.412 1 84.5 100 GLY A O 1
ATOM 803 N N . SER A 1 101 ? 8.219 6.273 -3.699 1 84.31 101 SER A N 1
ATOM 804 C CA . SER A 1 101 ? 7.465 7.043 -2.717 1 84.31 101 SER A CA 1
ATOM 805 C C . SER A 1 101 ? 6.812 6.129 -1.684 1 84.31 101 SER A C 1
ATOM 807 O O . SER A 1 101 ? 6.234 6.605 -0.705 1 84.31 101 SER A O 1
ATOM 809 N N . THR A 1 102 ? 6.953 4.84 -1.865 1 87.06 102 THR A N 1
ATOM 810 C CA . THR A 1 102 ? 6.359 3.914 -0.908 1 87.06 102 THR A CA 1
ATOM 811 C C . THR A 1 102 ? 7.047 4.023 0.45 1 87.06 102 THR A C 1
ATOM 813 O O . THR A 1 102 ? 8.273 3.928 0.541 1 87.06 102 THR A O 1
ATOM 816 N N . PRO A 1 103 ? 6.254 4.215 1.425 1 85.94 103 PRO A N 1
ATOM 817 C CA . PRO A 1 103 ? 6.855 4.309 2.756 1 85.94 103 PRO A CA 1
ATOM 818 C C . PRO A 1 103 ? 7.539 3.014 3.188 1 85.94 103 PRO A C 1
ATOM 820 O O . PRO A 1 103 ? 7.078 1.923 2.842 1 85.94 103 PRO A O 1
ATOM 823 N N . ASP A 1 104 ? 8.523 3.148 4.004 1 85.44 104 ASP A N 1
ATOM 824 C CA . ASP A 1 104 ? 9.32 2.014 4.453 1 85.44 104 ASP A CA 1
ATOM 825 C C . ASP A 1 104 ? 8.477 1.026 5.25 1 85.44 104 ASP A C 1
ATOM 827 O O . ASP A 1 104 ? 8.656 -0.188 5.141 1 85.44 104 ASP A O 1
ATOM 831 N N . ALA A 1 105 ? 7.574 1.55 5.996 1 82.62 105 ALA A N 1
ATOM 832 C CA . ALA A 1 105 ? 6.766 0.712 6.879 1 82.62 105 ALA A CA 1
ATOM 833 C C . ALA A 1 105 ? 5.832 -0.189 6.074 1 82.62 105 ALA A C 1
ATOM 835 O O . ALA A 1 105 ? 5.41 -1.244 6.559 1 82.62 105 ALA A O 1
ATOM 836 N N . LYS A 1 106 ? 5.57 0.122 4.82 1 87.44 106 LYS A N 1
ATOM 837 C CA . LYS A 1 106 ? 4.609 -0.623 4.012 1 87.44 106 LYS A CA 1
ATOM 838 C C . LYS A 1 106 ? 5.312 -1.639 3.117 1 87.44 106 LYS A C 1
ATOM 840 O O . LYS A 1 106 ? 4.664 -2.494 2.51 1 87.44 106 LYS A O 1
ATOM 845 N N . VAL A 1 107 ? 6.625 -1.62 3.043 1 89.81 107 VAL A N 1
ATOM 846 C CA . VAL A 1 107 ? 7.375 -2.471 2.125 1 89.81 107 VAL A CA 1
ATOM 847 C C . VAL A 1 107 ? 7.254 -3.93 2.555 1 89.81 107 VAL A C 1
ATOM 849 O O . VAL A 1 107 ? 6.965 -4.805 1.732 1 89.81 107 VAL A O 1
ATOM 852 N N . ALA A 1 108 ? 7.34 -4.18 3.896 1 87 108 ALA A N 1
ATOM 853 C CA . ALA A 1 108 ? 7.254 -5.555 4.379 1 87 108 ALA A CA 1
ATOM 854 C C . ALA A 1 108 ? 5.859 -6.133 4.141 1 87 108 ALA A C 1
ATOM 856 O O . ALA A 1 108 ? 5.723 -7.293 3.746 1 87 108 ALA A O 1
ATOM 857 N N . ASP A 1 109 ? 4.887 -5.367 4.348 1 86.31 109 ASP A N 1
ATOM 858 C CA . ASP A 1 109 ? 3.516 -5.809 4.125 1 86.31 109 ASP A CA 1
ATOM 859 C C . ASP A 1 109 ? 3.262 -6.078 2.641 1 86.31 109 ASP A C 1
ATOM 861 O O . ASP A 1 109 ? 2.52 -6.996 2.289 1 86.31 109 ASP A O 1
ATOM 865 N N . THR A 1 110 ? 3.855 -5.324 1.751 1 90.12 110 THR A N 1
ATOM 866 C CA . THR A 1 110 ? 3.691 -5.52 0.314 1 90.12 110 THR A CA 1
ATOM 867 C C . THR A 1 110 ? 4.309 -6.844 -0.127 1 90.12 110 THR A C 1
ATOM 869 O O . THR A 1 110 ? 3.76 -7.535 -0.985 1 90.12 110 THR A O 1
ATOM 872 N N . TRP A 1 111 ? 5.465 -7.211 0.439 1 92.31 111 TRP A N 1
ATOM 873 C CA . TRP A 1 111 ? 6.086 -8.484 0.093 1 92.31 111 TRP A CA 1
ATOM 874 C C . TRP A 1 111 ? 5.215 -9.656 0.533 1 92.31 111 TRP A C 1
ATOM 876 O O . TRP A 1 111 ? 5.121 -10.664 -0.168 1 92.31 111 TRP A O 1
ATOM 886 N N . TYR A 1 112 ? 4.562 -9.484 1.647 1 87.88 112 TYR A N 1
ATOM 887 C CA . TYR A 1 112 ? 3.613 -10.5 2.078 1 87.88 112 TYR A CA 1
ATOM 888 C C . TYR A 1 112 ? 2.467 -10.633 1.082 1 87.88 112 TYR A C 1
ATOM 890 O O . TYR A 1 112 ? 2.035 -11.75 0.767 1 87.88 112 TYR A O 1
ATOM 898 N N . GLN A 1 113 ? 1.986 -9.516 0.64 1 89 113 GLN A N 1
ATOM 899 C CA . GLN A 1 113 ? 0.906 -9.547 -0.341 1 89 113 GLN A CA 1
ATOM 900 C C . GLN A 1 113 ? 1.348 -10.234 -1.627 1 89 113 GLN A C 1
ATOM 902 O O . GLN A 1 113 ? 0.574 -10.977 -2.234 1 89 113 GLN A O 1
ATOM 907 N N . VAL A 1 114 ? 2.572 -10.008 -2.061 1 92.88 114 VAL A N 1
ATOM 908 C CA . VAL A 1 114 ? 3.096 -10.641 -3.268 1 92.88 114 VAL A CA 1
ATOM 909 C C . VAL A 1 114 ? 3.113 -12.156 -3.092 1 92.88 114 VAL A C 1
ATOM 911 O O . VAL A 1 114 ? 2.715 -12.898 -3.994 1 92.88 114 VAL A O 1
ATOM 914 N N . ARG A 1 115 ? 3.6 -12.602 -1.941 1 90.75 115 ARG A N 1
ATOM 915 C CA . ARG A 1 115 ? 3.627 -14.039 -1.666 1 90.75 115 ARG A CA 1
ATOM 916 C C . ARG A 1 115 ? 2.217 -14.625 -1.665 1 90.75 115 ARG A C 1
ATOM 918 O O . ARG A 1 115 ? 1.998 -15.727 -2.16 1 90.75 115 ARG A O 1
ATOM 925 N N . LYS A 1 116 ? 1.326 -13.867 -1.146 1 87.12 116 LYS A N 1
ATOM 926 C CA . LYS A 1 116 ? -0.076 -14.273 -1.121 1 87.12 116 LYS A CA 1
ATOM 927 C C . LYS A 1 116 ? -0.646 -14.367 -2.533 1 87.12 116 LYS A C 1
ATOM 929 O O . LYS A 1 116 ? -1.286 -15.359 -2.883 1 87.12 116 LYS A O 1
ATOM 934 N N . TYR A 1 117 ? -0.421 -13.422 -3.367 1 89.94 117 TYR A N 1
ATOM 935 C CA . TYR A 1 117 ? -0.931 -13.398 -4.734 1 89.94 117 TYR A CA 1
ATOM 936 C C . TYR A 1 117 ? -0.395 -14.57 -5.539 1 89.94 117 TYR A C 1
ATOM 938 O O . TYR A 1 117 ? -1.152 -15.25 -6.242 1 89.94 117 TYR A O 1
ATOM 946 N N . ILE A 1 118 ? 0.832 -14.797 -5.41 1 91.38 118 ILE A N 1
ATOM 947 C CA . ILE A 1 118 ? 1.451 -15.875 -6.176 1 91.38 118 ILE A CA 1
ATOM 948 C C . ILE A 1 118 ? 1.004 -17.219 -5.625 1 91.38 118 ILE A C 1
ATOM 950 O O . ILE A 1 118 ? 0.809 -18.172 -6.383 1 91.38 118 ILE A O 1
ATOM 954 N N . GLY A 1 119 ? 0.86 -17.281 -4.266 1 86.56 119 GLY A N 1
ATOM 955 C CA . GLY A 1 119 ? 0.354 -18.5 -3.668 1 86.56 119 GLY A CA 1
ATOM 956 C C . GLY A 1 119 ? -1.046 -18.859 -4.129 1 86.56 119 GLY A C 1
ATOM 957 O O . GLY A 1 119 ? -1.369 -20.031 -4.297 1 86.56 119 GLY A O 1
ATOM 958 N N . ASP A 1 120 ? -1.728 -17.906 -4.469 1 85.38 120 ASP A N 1
ATOM 959 C CA . ASP A 1 120 ? -3.115 -18.109 -4.879 1 85.38 120 ASP A CA 1
ATOM 960 C C . ASP A 1 120 ? -3.195 -18.641 -6.305 1 85.38 120 ASP A C 1
ATOM 962 O O . ASP A 1 120 ? -4.164 -19.312 -6.668 1 85.38 120 ASP A O 1
ATOM 966 N N . ILE A 1 121 ? -2.207 -18.375 -7.164 1 88.44 121 ILE A N 1
ATOM 967 C CA . ILE A 1 121 ? -2.303 -18.812 -8.555 1 88.44 121 ILE A CA 1
ATOM 968 C C . ILE A 1 121 ? -1.391 -20.016 -8.781 1 88.44 121 ILE A C 1
ATOM 970 O O . ILE A 1 121 ? -1.196 -20.453 -9.914 1 88.44 121 ILE A O 1
ATOM 974 N N . ARG A 1 122 ? -0.774 -20.516 -7.793 1 87.44 122 ARG A N 1
ATOM 975 C CA . ARG A 1 122 ? 0.172 -21.625 -7.938 1 87.44 122 ARG A CA 1
ATOM 976 C C . ARG A 1 122 ? -0.481 -22.828 -8.625 1 87.44 122 ARG A C 1
ATOM 978 O O . ARG A 1 122 ? 0.162 -23.516 -9.406 1 87.44 122 ARG A O 1
ATOM 985 N N . HIS A 1 123 ? -1.826 -22.938 -8.414 1 81.38 123 HIS A N 1
ATOM 986 C CA . HIS A 1 123 ? -2.531 -24.078 -8.977 1 81.38 123 HIS A CA 1
ATOM 987 C C . HIS A 1 123 ? -2.73 -23.938 -10.477 1 81.38 123 HIS A C 1
ATOM 989 O O . HIS A 1 123 ? -2.99 -24.922 -11.172 1 81.38 123 HIS A O 1
ATOM 995 N N . THR A 1 124 ? -2.562 -22.75 -10.984 1 86.75 124 THR A N 1
ATOM 996 C CA . THR A 1 124 ? -2.771 -22.5 -12.406 1 86.75 124 THR A CA 1
ATOM 997 C C . THR A 1 124 ? -1.477 -22.703 -13.188 1 86.75 124 THR A C 1
ATOM 999 O O . THR A 1 124 ? -1.485 -22.734 -14.422 1 86.75 124 THR A O 1
ATOM 1002 N N . LEU A 1 125 ? -0.339 -22.906 -12.5 1 89.25 125 LEU A N 1
ATOM 1003 C CA . LEU A 1 125 ? 0.948 -23.109 -13.156 1 89.25 125 LEU A CA 1
ATOM 1004 C C . LEU A 1 125 ? 1.087 -24.547 -13.656 1 89.25 125 LEU A C 1
ATOM 1006 O O . LEU A 1 125 ? 0.439 -25.453 -13.133 1 89.25 125 LEU A O 1
ATOM 1010 N N . PRO A 1 126 ? 1.842 -24.719 -14.719 1 87.31 126 PRO A N 1
ATOM 1011 C CA . PRO A 1 126 ? 2.008 -26.062 -15.273 1 87.31 126 PRO A CA 1
ATOM 1012 C C . PRO A 1 126 ? 2.611 -27.047 -14.273 1 87.31 126 PRO A C 1
ATOM 1014 O O . PRO A 1 126 ? 3.336 -26.641 -13.359 1 87.31 126 PRO A O 1
ATOM 1017 N N . PRO A 1 127 ? 2.246 -28.281 -14.477 1 82.81 127 PRO A N 1
ATOM 1018 C CA . PRO A 1 127 ? 2.838 -29.297 -13.602 1 82.81 127 PRO A CA 1
ATOM 1019 C C . PRO A 1 127 ? 4.348 -29.422 -13.781 1 82.81 127 PRO A C 1
ATOM 1021 O O . PRO A 1 127 ? 4.848 -29.297 -14.906 1 82.81 127 PRO A O 1
ATOM 1024 N N . GLY A 1 128 ? 5.09 -29.641 -12.742 1 80.12 128 GLY A N 1
ATOM 1025 C CA . GLY A 1 128 ? 6.531 -29.828 -12.805 1 80.12 128 GLY A CA 1
ATOM 1026 C C . GLY A 1 128 ? 7.309 -28.578 -12.422 1 80.12 128 GLY A C 1
ATOM 1027 O O . GLY A 1 128 ? 8.539 -28.594 -12.375 1 80.12 128 GLY A O 1
ATOM 1028 N N . ILE A 1 129 ? 6.504 -27.562 -12.188 1 87.88 129 ILE A N 1
ATOM 1029 C CA . ILE A 1 129 ? 7.148 -26.312 -11.828 1 87.88 129 ILE A CA 1
ATOM 1030 C C . ILE A 1 129 ? 7.785 -26.438 -10.445 1 87.88 129 ILE A C 1
ATOM 1032 O O . ILE A 1 129 ? 7.242 -27.094 -9.562 1 87.88 129 ILE A O 1
ATOM 1036 N N . GLN A 1 130 ? 8.969 -25.938 -10.406 1 88.94 130 GLN A N 1
ATOM 1037 C CA . GLN A 1 130 ? 9.633 -25.828 -9.109 1 88.94 130 GLN A CA 1
ATOM 1038 C C . GLN A 1 130 ? 9.539 -24.406 -8.57 1 88.94 130 GLN A C 1
ATOM 1040 O O . GLN A 1 130 ? 10.016 -23.453 -9.203 1 88.94 130 GLN A O 1
ATOM 1045 N N . GLY A 1 131 ? 8.945 -24.25 -7.512 1 87.69 131 GLY A N 1
ATOM 1046 C CA . GLY A 1 131 ? 8.664 -22.938 -6.949 1 87.69 131 GLY A CA 1
ATOM 1047 C C . GLY A 1 131 ? 7.203 -22.547 -7.039 1 87.69 131 GLY A C 1
ATOM 1048 O O . GLY A 1 131 ? 6.324 -23.406 -7.078 1 87.69 131 GLY A O 1
ATOM 1049 N N . PRO A 1 132 ? 7.199 -21.25 -7.07 1 90.38 132 PRO A N 1
ATOM 1050 C CA . PRO A 1 132 ? 8.023 -20.047 -7.148 1 90.38 132 PRO A CA 1
ATOM 1051 C C . PRO A 1 132 ? 8.781 -19.766 -5.855 1 90.38 132 PRO A C 1
ATOM 1053 O O . PRO A 1 132 ? 8.258 -20.016 -4.762 1 90.38 132 PRO A O 1
ATOM 1056 N N . PHE A 1 133 ? 10 -19.344 -6.016 1 91.06 133 PHE A N 1
ATOM 1057 C CA . PHE A 1 133 ? 10.859 -18.938 -4.898 1 91.06 133 PHE A CA 1
ATOM 1058 C C . PHE A 1 133 ? 10.859 -17.438 -4.73 1 91.06 133 PHE A C 1
ATOM 1060 O O . PHE A 1 133 ? 10.719 -16.688 -5.703 1 91.06 133 PHE A O 1
ATOM 1067 N N . PHE A 1 134 ? 10.914 -17 -3.494 1 92.19 134 PHE A N 1
ATOM 1068 C CA . PHE A 1 134 ? 10.852 -15.578 -3.193 1 92.19 134 PHE A CA 1
ATOM 1069 C C . PHE A 1 134 ? 12.125 -15.125 -2.48 1 92.19 134 PHE A C 1
ATOM 1071 O O . PHE A 1 134 ? 12.664 -15.844 -1.641 1 92.19 134 PHE A O 1
ATOM 1078 N N . ASN A 1 135 ? 12.641 -14.023 -2.898 1 89.75 135 ASN A N 1
ATOM 1079 C CA . ASN A 1 135 ? 13.727 -13.344 -2.199 1 89.75 135 ASN A CA 1
ATOM 1080 C C . ASN A 1 135 ? 13.336 -11.93 -1.793 1 89.75 135 ASN A C 1
ATOM 1082 O O . ASN A 1 135 ? 13.469 -10.992 -2.582 1 89.75 135 ASN A O 1
ATOM 1086 N N . ASP A 1 136 ? 12.883 -11.797 -0.595 1 85.81 136 ASP A N 1
ATOM 1087 C CA . ASP A 1 136 ? 12.477 -10.492 -0.086 1 85.81 136 ASP A CA 1
ATOM 1088 C C . ASP A 1 136 ? 13.625 -9.812 0.651 1 85.81 136 ASP A C 1
ATOM 1090 O O . ASP A 1 136 ? 13.477 -8.688 1.136 1 85.81 136 ASP A O 1
ATOM 1094 N N . ASP A 1 137 ? 14.758 -10.445 0.817 1 80.06 137 ASP A N 1
ATOM 1095 C CA . ASP A 1 137 ? 15.922 -9.875 1.486 1 80.06 137 ASP A CA 1
ATOM 1096 C C . ASP A 1 137 ? 16.969 -9.422 0.473 1 80.06 137 ASP A C 1
ATOM 1098 O O . ASP A 1 137 ? 18.172 -9.531 0.725 1 80.06 137 ASP A O 1
ATOM 1102 N N . PHE A 1 138 ? 16.562 -9.086 -0.58 1 76.75 138 PHE A N 1
ATOM 1103 C CA . PHE A 1 138 ? 17.438 -8.664 -1.668 1 76.75 138 PHE A CA 1
ATOM 1104 C C . PHE A 1 138 ? 18.234 -7.434 -1.273 1 76.75 138 PHE A C 1
ATOM 1106 O O . PHE A 1 138 ? 19.328 -7.199 -1.8 1 76.75 138 PHE A O 1
ATOM 1113 N N . GLY A 1 139 ? 17.797 -6.738 -0.301 1 76.56 139 GLY A N 1
ATOM 1114 C CA . GLY A 1 139 ? 18.453 -5.496 0.083 1 76.56 139 GLY A CA 1
ATOM 1115 C C . GLY A 1 139 ? 19.469 -5.676 1.183 1 76.56 139 GLY A C 1
ATOM 1116 O O . GLY A 1 139 ? 20.156 -4.723 1.565 1 76.56 139 GLY A O 1
ATOM 1117 N N . ASP A 1 140 ? 19.781 -6.883 1.558 1 81.19 140 ASP A N 1
ATOM 1118 C CA . ASP A 1 140 ? 20.75 -7.113 2.631 1 81.19 140 ASP A CA 1
ATOM 1119 C C . ASP A 1 140 ? 22.172 -6.828 2.158 1 81.19 140 ASP A C 1
ATOM 1121 O O . ASP A 1 140 ? 22.531 -7.145 1.021 1 81.19 140 ASP A O 1
ATOM 1125 N N . THR A 1 141 ? 22.906 -6.219 2.945 1 86.12 141 THR A N 1
ATOM 1126 C CA . THR A 1 141 ? 24.281 -5.891 2.633 1 86.12 141 THR A CA 1
ATOM 1127 C C . THR A 1 141 ? 25.25 -6.746 3.455 1 86.12 141 THR A C 1
ATOM 1129 O O . THR A 1 141 ? 25.047 -6.918 4.66 1 86.12 141 THR A O 1
ATOM 1132 N N . PHE A 1 142 ? 26.172 -7.293 2.793 1 90.88 142 PHE A N 1
ATOM 1133 C CA . PHE A 1 142 ? 27.219 -8.086 3.432 1 90.88 142 PHE A CA 1
ATOM 1134 C C . PHE A 1 142 ? 28.516 -7.285 3.553 1 90.88 142 PHE A C 1
ATOM 1136 O O . PHE A 1 142 ? 29.406 -7.406 2.709 1 90.88 142 PHE A O 1
ATOM 1143 N N . GLY A 1 143 ? 28.641 -6.637 4.613 1 87.06 143 GLY A N 1
ATOM 1144 C CA . GLY A 1 143 ? 29.719 -5.688 4.793 1 87.06 143 GLY A CA 1
ATOM 1145 C C . GLY A 1 143 ? 31.078 -6.355 4.965 1 87.06 143 GLY A C 1
ATOM 1146 O O . GLY A 1 143 ? 32.125 -5.738 4.715 1 87.06 143 GLY A O 1
ATOM 1147 N N . ILE A 1 144 ? 31.047 -7.602 5.457 1 91.88 144 ILE A N 1
ATOM 1148 C CA . ILE A 1 144 ? 32.312 -8.328 5.656 1 91.88 144 ILE A CA 1
ATOM 1149 C C . ILE A 1 144 ? 32.281 -9.609 4.824 1 91.88 144 ILE A C 1
ATOM 1151 O O . ILE A 1 144 ? 31.344 -10.398 4.906 1 91.88 144 ILE A O 1
ATOM 1155 N N . VAL A 1 145 ? 33.281 -9.68 3.99 1 94.31 145 VAL A N 1
ATOM 1156 C CA . VAL A 1 145 ? 33.406 -10.891 3.189 1 94.31 145 VAL A CA 1
ATOM 1157 C C . VAL A 1 145 ? 34.812 -11.484 3.393 1 94.31 145 VAL A C 1
ATOM 1159 O O . VAL A 1 145 ? 35.812 -10.789 3.213 1 94.31 145 VAL A O 1
ATOM 1162 N N . TYR A 1 146 ? 34.875 -12.75 3.795 1 94.94 146 TYR A N 1
ATOM 1163 C CA . TYR A 1 146 ? 36.125 -13.484 3.93 1 94.94 146 TYR A CA 1
ATOM 1164 C C . TYR A 1 146 ? 36.25 -14.555 2.848 1 94.94 146 TYR A C 1
ATOM 1166 O O . TYR A 1 146 ? 35.25 -15.102 2.387 1 94.94 146 TYR A O 1
ATOM 1174 N N . GLY A 1 147 ? 37.406 -14.672 2.344 1 95.81 147 GLY A N 1
ATOM 1175 C CA . GLY A 1 147 ? 37.75 -15.789 1.462 1 95.81 147 GLY A CA 1
ATOM 1176 C C . GLY A 1 147 ? 38.688 -16.781 2.09 1 95.81 147 GLY A C 1
ATOM 1177 O O . GLY A 1 147 ? 39.656 -16.406 2.748 1 95.81 147 GLY A O 1
ATOM 1178 N N . PHE A 1 148 ? 38.344 -18.062 1.948 1 95.81 148 PHE A N 1
ATOM 1179 C CA . PHE A 1 148 ? 39.188 -19.141 2.512 1 95.81 148 PHE A CA 1
ATOM 1180 C C . PHE A 1 148 ? 39.812 -19.969 1.407 1 95.81 148 PHE A C 1
ATOM 1182 O O . PHE A 1 148 ? 39.125 -20.422 0.486 1 95.81 148 PHE A O 1
ATOM 1189 N N . THR A 1 149 ? 41.031 -20.031 1.491 1 94.94 149 THR A N 1
ATOM 1190 C CA . THR A 1 149 ? 41.75 -20.859 0.552 1 94.94 149 THR A CA 1
ATOM 1191 C C . THR A 1 149 ? 42.375 -22.062 1.265 1 94.94 149 THR A C 1
ATOM 1193 O O . THR A 1 149 ? 42.562 -22.047 2.48 1 94.94 149 THR A O 1
ATOM 1196 N N . ALA A 1 150 ? 42.531 -23.125 0.505 1 92.81 150 ALA A N 1
ATOM 1197 C CA . ALA A 1 150 ? 43.094 -24.344 1.098 1 92.81 150 ALA A CA 1
ATOM 1198 C C . ALA A 1 150 ? 44.281 -24.844 0.301 1 92.81 150 ALA A C 1
ATOM 1200 O O . ALA A 1 150 ? 44.281 -24.812 -0.932 1 92.81 150 ALA A O 1
ATOM 1201 N N . ASP A 1 151 ? 45.312 -25.203 1.068 1 90.88 151 ASP A N 1
ATOM 1202 C CA . ASP A 1 151 ? 46.469 -25.906 0.51 1 90.88 151 ASP A CA 1
ATOM 1203 C C . ASP A 1 151 ? 46.594 -27.328 1.046 1 90.88 151 ASP A C 1
ATOM 1205 O O . ASP A 1 151 ? 46.844 -27.531 2.234 1 90.88 151 ASP A O 1
ATOM 1209 N N . GLY A 1 152 ? 46.281 -28.266 0.242 1 88.62 152 GLY A N 1
ATOM 1210 C CA . GLY A 1 152 ? 46.406 -29.656 0.645 1 88.62 152 GLY A CA 1
ATOM 1211 C C . GLY A 1 152 ? 45.094 -30.266 1.086 1 88.62 152 GLY A C 1
ATOM 1212 O O . GLY A 1 152 ? 45.062 -31.391 1.583 1 88.62 152 GLY A O 1
ATOM 1213 N N . PHE A 1 153 ? 44.094 -29.516 1.061 1 91.5 153 PHE A N 1
ATOM 1214 C CA . PHE A 1 153 ? 42.781 -30.016 1.44 1 91.5 153 PHE A CA 1
ATOM 1215 C C . PHE A 1 153 ? 41.844 -30.016 0.242 1 91.5 153 PHE A C 1
ATOM 1217 O O . PHE A 1 153 ? 42.031 -29.25 -0.701 1 91.5 153 PHE A O 1
ATOM 1224 N N . THR A 1 154 ? 40.906 -30.891 0.302 1 90.44 154 THR A N 1
ATOM 1225 C CA . THR A 1 154 ? 39.875 -30.938 -0.743 1 90.44 154 THR A CA 1
ATOM 1226 C C . THR A 1 154 ? 38.875 -29.812 -0.544 1 90.44 154 THR A C 1
ATOM 1228 O O . THR A 1 154 ? 38.781 -29.219 0.538 1 90.44 154 THR A O 1
ATOM 1231 N N . HIS A 1 155 ? 38.188 -29.547 -1.557 1 91.44 155 HIS A N 1
ATOM 1232 C CA . HIS A 1 155 ? 37.156 -28.516 -1.506 1 91.44 155 HIS A CA 1
ATOM 1233 C C . HIS A 1 155 ? 36.094 -28.828 -0.458 1 91.44 155 HIS A C 1
ATOM 1235 O O . HIS A 1 155 ? 35.594 -27.922 0.219 1 91.44 155 HIS A O 1
ATOM 1241 N N . ARG A 1 156 ? 35.75 -30.109 -0.265 1 91.12 156 ARG A N 1
ATOM 1242 C CA . ARG A 1 156 ? 34.75 -30.547 0.723 1 91.12 156 ARG A CA 1
ATOM 1243 C C . ARG A 1 156 ? 35.281 -30.312 2.141 1 91.12 156 ARG A C 1
ATOM 1245 O O . ARG A 1 156 ? 34.562 -29.828 3.006 1 91.12 156 ARG A O 1
ATOM 1252 N N . GLU A 1 157 ? 36.5 -30.656 2.361 1 90.88 157 GLU A N 1
ATOM 1253 C CA . GLU A 1 157 ? 37.094 -30.453 3.68 1 90.88 157 GLU A CA 1
ATOM 1254 C C . GLU A 1 157 ? 37.125 -28.969 4.043 1 90.88 157 GLU A C 1
ATOM 1256 O O . GLU A 1 157 ? 36.875 -28.609 5.188 1 90.88 157 GLU A O 1
ATOM 1261 N N . LEU A 1 158 ? 37.531 -28.25 3.059 1 93.81 158 LEU A N 1
ATOM 1262 C CA . LEU A 1 158 ? 37.531 -26.812 3.281 1 93.81 158 LEU A CA 1
ATOM 1263 C C . LEU A 1 158 ? 36.125 -26.328 3.639 1 93.81 158 LEU A C 1
ATOM 1265 O O . LEU A 1 158 ? 35.969 -25.5 4.543 1 93.81 158 LEU A O 1
ATOM 1269 N N . ARG A 1 159 ? 35.125 -26.781 2.904 1 93.69 159 ARG A N 1
ATOM 1270 C CA . ARG A 1 159 ? 33.75 -26.375 3.162 1 93.69 159 ARG A CA 1
ATOM 1271 C C . ARG A 1 159 ? 33.344 -26.734 4.582 1 93.69 159 ARG A C 1
ATOM 1273 O O . ARG A 1 159 ? 32.625 -25.984 5.238 1 93.69 159 ARG A O 1
ATOM 1280 N N . ASP A 1 160 ? 33.719 -27.891 5.102 1 92.88 160 ASP A N 1
ATOM 1281 C CA . ASP A 1 160 ? 33.375 -28.328 6.457 1 92.88 160 ASP A CA 1
ATOM 1282 C C . ASP A 1 160 ? 33.969 -27.391 7.5 1 92.88 160 ASP A C 1
ATOM 1284 O O . ASP A 1 160 ? 33.312 -27.047 8.484 1 92.88 160 ASP A O 1
ATOM 1288 N N . HIS A 1 161 ? 35.219 -27.062 7.215 1 93.12 161 HIS A N 1
ATOM 1289 C CA . HIS A 1 161 ? 35.875 -26.156 8.156 1 93.12 161 HIS A CA 1
ATOM 1290 C C . HIS A 1 161 ? 35.219 -24.766 8.109 1 93.12 161 HIS A C 1
ATOM 1292 O O . HIS A 1 161 ? 35.094 -24.109 9.148 1 93.12 161 HIS A O 1
ATOM 1298 N N . VAL A 1 162 ? 34.969 -24.312 6.945 1 94.12 162 VAL A N 1
ATOM 1299 C CA . VAL A 1 162 ? 34.344 -23 6.801 1 94.12 162 VAL A CA 1
ATOM 1300 C C . VAL A 1 162 ? 32.938 -23.016 7.434 1 94.12 162 VAL A C 1
ATOM 1302 O O . VAL A 1 162 ? 32.5 -22.016 7.988 1 94.12 162 VAL A O 1
ATOM 1305 N N . GLU A 1 163 ? 32.219 -24.141 7.344 1 93 163 GLU A N 1
ATOM 1306 C CA . GLU A 1 163 ? 30.938 -24.281 7.996 1 93 163 GLU A CA 1
ATOM 1307 C C . GLU A 1 163 ? 31.062 -24.141 9.508 1 93 163 GLU A C 1
ATOM 1309 O O . GLU A 1 163 ? 30.172 -23.609 10.164 1 93 163 GLU A O 1
ATOM 1314 N N . GLU A 1 164 ? 32.062 -24.703 10.016 1 90.69 164 GLU A N 1
ATOM 1315 C CA . GLU A 1 164 ? 32.312 -24.547 11.438 1 90.69 164 GLU A CA 1
ATOM 1316 C C . GLU A 1 164 ? 32.562 -23.078 11.789 1 90.69 164 GLU A C 1
ATOM 1318 O O . GLU A 1 164 ? 32.125 -22.594 12.828 1 90.69 164 GLU A O 1
ATOM 1323 N N . MET A 1 165 ? 33.312 -22.469 10.945 1 93.31 165 MET A N 1
ATOM 1324 C CA . MET A 1 165 ? 33.531 -21.047 11.125 1 93.31 165 MET A CA 1
ATOM 1325 C C . MET A 1 165 ? 32.219 -20.266 11.086 1 93.31 165 MET A C 1
ATOM 1327 O O . MET A 1 165 ? 32 -19.391 11.914 1 93.31 165 MET A O 1
ATOM 1331 N N . ARG A 1 166 ? 31.438 -20.531 10.109 1 94.06 166 ARG A N 1
ATOM 1332 C CA . ARG A 1 166 ? 30.156 -19.875 9.977 1 94.06 166 ARG A CA 1
ATOM 1333 C C . ARG A 1 166 ? 29.328 -20.016 11.25 1 94.06 166 ARG A C 1
ATOM 1335 O O . ARG A 1 166 ? 28.734 -19.047 11.734 1 94.06 166 ARG A O 1
ATOM 1342 N N . SER A 1 167 ? 29.297 -21.219 11.859 1 92.88 167 SER A N 1
ATOM 1343 C CA . SER A 1 167 ? 28.5 -21.5 13.055 1 92.88 167 SER A CA 1
ATOM 1344 C C . SER A 1 167 ? 29 -20.688 14.25 1 92.88 167 SER A C 1
ATOM 1346 O O . SER A 1 167 ? 28.203 -20.266 15.086 1 92.88 167 SER A O 1
ATOM 1348 N N . GLU A 1 168 ? 30.203 -20.484 14.258 1 92.56 168 GLU A N 1
ATOM 1349 C CA . GLU A 1 168 ? 30.781 -19.719 15.359 1 92.56 168 GLU A CA 1
ATOM 1350 C C . GLU A 1 168 ? 30.547 -18.219 15.172 1 92.56 168 GLU A C 1
ATOM 1352 O O . GLU A 1 168 ? 30.297 -17.5 16.141 1 92.56 168 GLU A O 1
ATOM 1357 N N . LEU A 1 169 ? 30.688 -17.812 13.992 1 93.75 169 LEU A N 1
ATOM 1358 C CA . LEU A 1 169 ? 30.516 -16.391 13.727 1 93.75 169 LEU A CA 1
ATOM 1359 C C . LEU A 1 169 ? 29.062 -15.969 13.914 1 93.75 169 LEU A C 1
ATOM 1361 O O . LEU A 1 169 ? 28.797 -14.805 14.203 1 93.75 169 LEU A O 1
ATOM 1365 N N . LEU A 1 170 ? 28.141 -16.859 13.672 1 92.69 170 LEU A N 1
ATOM 1366 C CA . LEU A 1 170 ? 26.719 -16.562 13.836 1 92.69 170 LEU A CA 1
ATOM 1367 C C . LEU A 1 170 ? 26.391 -16.25 15.289 1 92.69 170 LEU A C 1
ATOM 1369 O O . LEU A 1 170 ? 25.375 -15.625 15.586 1 92.69 170 LEU A O 1
ATOM 1373 N N . LYS A 1 171 ? 27.281 -16.656 16.219 1 91.06 171 LYS A N 1
ATOM 1374 C CA . LYS A 1 171 ? 27.047 -16.422 17.641 1 91.06 171 LYS A CA 1
ATOM 1375 C C . LYS A 1 171 ? 27.516 -15.031 18.062 1 91.06 171 LYS A C 1
ATOM 1377 O O . LYS A 1 171 ? 27.156 -14.547 19.125 1 91.06 171 LYS A O 1
ATOM 1382 N N . VAL A 1 172 ? 28.25 -14.461 17.188 1 92.56 172 VAL A N 1
ATOM 1383 C CA . VAL A 1 172 ? 28.75 -13.125 17.469 1 92.56 172 VAL A CA 1
ATOM 1384 C C . VAL A 1 172 ? 27.594 -12.125 17.484 1 92.56 172 VAL A C 1
ATOM 1386 O O . VAL A 1 172 ? 26.734 -12.172 16.609 1 92.56 172 VAL A O 1
ATOM 1389 N N . PRO A 1 173 ? 27.578 -11.266 18.453 1 89.88 173 PRO A N 1
ATOM 1390 C CA . PRO A 1 173 ? 26.484 -10.305 18.531 1 89.88 173 PRO A CA 1
ATOM 1391 C C . PRO A 1 173 ? 26.422 -9.367 17.328 1 89.88 173 PRO A C 1
ATOM 1393 O O . PRO A 1 173 ? 27.469 -8.961 16.812 1 89.88 173 PRO A O 1
ATOM 1396 N N . ASP A 1 174 ? 25.281 -8.938 16.828 1 86.81 174 ASP A N 1
ATOM 1397 C CA . ASP A 1 174 ? 25 -7.98 15.766 1 86.81 174 ASP A CA 1
ATOM 1398 C C . ASP A 1 174 ? 25.078 -8.648 14.391 1 86.81 174 ASP A C 1
ATOM 1400 O O . ASP A 1 174 ? 24.875 -7.992 13.367 1 86.81 174 ASP A O 1
ATOM 1404 N N . VAL A 1 175 ? 25.438 -9.977 14.422 1 91.31 175 VAL A N 1
ATOM 1405 C CA . VAL A 1 175 ? 25.422 -10.703 13.156 1 91.31 175 VAL A CA 1
ATOM 1406 C C . VAL A 1 175 ? 23.984 -11.148 12.836 1 91.31 175 VAL A C 1
ATOM 1408 O O . VAL A 1 175 ? 23.312 -11.727 13.688 1 91.31 175 VAL A O 1
ATOM 1411 N N . SER A 1 176 ? 23.516 -10.789 11.734 1 87.5 176 SER A N 1
ATOM 1412 C CA . SER A 1 176 ? 22.156 -11.172 11.336 1 87.5 176 SER A CA 1
ATOM 1413 C C . SER A 1 176 ? 22.172 -12.453 10.5 1 87.5 176 SER A C 1
ATOM 1415 O O . SER A 1 176 ? 21.469 -13.414 10.82 1 87.5 176 SER A O 1
ATOM 1417 N N . ARG A 1 177 ? 23 -12.461 9.398 1 90.19 177 ARG A N 1
ATOM 1418 C CA . ARG A 1 177 ? 23.031 -13.594 8.469 1 90.19 177 ARG A CA 1
ATOM 1419 C C . ARG A 1 177 ? 24.406 -13.773 7.863 1 90.19 177 ARG A C 1
ATOM 1421 O O . ARG A 1 177 ? 25.172 -12.812 7.746 1 90.19 177 ARG A O 1
ATOM 1428 N N . ILE A 1 178 ? 24.703 -15.07 7.539 1 93 178 ILE A N 1
ATOM 1429 C CA . ILE A 1 178 ? 25.953 -15.414 6.871 1 93 178 ILE A CA 1
ATOM 1430 C C . ILE A 1 178 ? 25.672 -16.266 5.641 1 93 178 ILE A C 1
ATOM 1432 O O . ILE A 1 178 ? 24.859 -17.203 5.703 1 93 178 ILE A O 1
ATOM 1436 N N . GLU A 1 179 ? 26.219 -15.906 4.555 1 92.12 179 GLU A N 1
ATOM 1437 C CA . GLU A 1 179 ? 25.984 -16.641 3.316 1 92.12 179 GLU A CA 1
ATOM 1438 C C . GLU A 1 179 ? 27.297 -17.188 2.756 1 92.12 179 GLU A C 1
ATOM 1440 O O . GLU A 1 179 ? 28.344 -16.547 2.855 1 92.12 179 GLU A O 1
ATOM 1445 N N . PHE A 1 180 ? 27.188 -18.391 2.121 1 93.06 180 PHE A N 1
ATOM 1446 C CA . PHE A 1 180 ? 28.328 -19.016 1.445 1 93.06 180 PHE A CA 1
ATOM 1447 C C . PHE A 1 180 ? 28.469 -18.469 0.026 1 93.06 180 PHE A C 1
ATOM 1449 O O . PHE A 1 180 ? 27.469 -18.203 -0.646 1 93.06 180 PHE A O 1
ATOM 1456 N N . ILE A 1 181 ? 29.688 -18.312 -0.351 1 93.62 181 ILE A N 1
ATOM 1457 C CA . ILE A 1 181 ? 29.984 -17.906 -1.721 1 93.62 181 ILE A CA 1
ATOM 1458 C C . ILE A 1 181 ? 30.953 -18.922 -2.352 1 93.62 181 ILE A C 1
ATOM 1460 O O . ILE A 1 181 ? 32 -19.219 -1.786 1 93.62 181 ILE A O 1
ATOM 1464 N N . GLY A 1 182 ? 30.562 -19.438 -3.422 1 91.94 182 GLY A N 1
ATOM 1465 C CA . GLY A 1 182 ? 31.469 -20.266 -4.195 1 91.94 182 GLY A CA 1
ATOM 1466 C C . GLY A 1 182 ? 31.484 -21.719 -3.752 1 91.94 182 GLY A C 1
ATOM 1467 O O . GLY A 1 182 ? 32.281 -22.516 -4.238 1 91.94 182 GLY A O 1
ATOM 1468 N N . ALA A 1 183 ? 30.641 -22.062 -2.855 1 91.81 183 ALA A N 1
ATOM 1469 C CA . ALA A 1 183 ? 30.578 -23.453 -2.426 1 91.81 183 ALA A CA 1
ATOM 1470 C C . ALA A 1 183 ? 29.984 -24.344 -3.512 1 91.81 183 ALA A C 1
ATOM 1472 O O . ALA A 1 183 ? 29.031 -23.953 -4.188 1 91.81 183 ALA A O 1
ATOM 1473 N N . GLN A 1 184 ? 30.656 -25.484 -3.723 1 92.06 184 GLN A N 1
ATOM 1474 C CA . GLN A 1 184 ? 30.188 -26.453 -4.723 1 92.06 184 GLN A CA 1
ATOM 1475 C C . GLN A 1 184 ? 29.562 -27.672 -4.059 1 92.06 184 GLN A C 1
ATOM 1477 O O . GLN A 1 184 ? 30.109 -28.203 -3.09 1 92.06 184 GLN A O 1
ATOM 1482 N N . ASP A 1 185 ? 28.531 -28.094 -4.582 1 89.56 185 ASP A N 1
ATOM 1483 C CA . ASP A 1 185 ? 27.891 -29.281 -4.051 1 89.56 185 ASP A CA 1
ATOM 1484 C C . ASP A 1 185 ? 28.562 -30.547 -4.59 1 89.56 185 ASP A C 1
ATOM 1486 O O . ASP A 1 185 ? 28.984 -30.594 -5.754 1 89.56 185 ASP A O 1
ATOM 1490 N N . GLU A 1 186 ? 28.641 -31.484 -3.715 1 90.69 186 GLU A N 1
ATOM 1491 C CA . GLU A 1 186 ? 29.172 -32.781 -4.129 1 90.69 186 GLU A CA 1
ATOM 1492 C C . GLU A 1 186 ? 28.094 -33.656 -4.742 1 90.69 186 GLU A C 1
ATOM 1494 O O . GLU A 1 186 ? 26.906 -33.531 -4.391 1 90.69 186 GLU A O 1
ATOM 1499 N N . ARG A 1 187 ? 28.578 -34.438 -5.672 1 91 187 ARG A N 1
ATOM 1500 C CA . ARG A 1 187 ? 27.703 -35.438 -6.305 1 91 187 ARG A CA 1
ATOM 1501 C C . ARG A 1 187 ? 28.438 -36.75 -6.512 1 91 187 ARG A C 1
ATOM 1503 O O . ARG A 1 187 ? 29.656 -36.781 -6.664 1 91 187 ARG A O 1
ATOM 1510 N N . VAL A 1 188 ? 27.703 -37.812 -6.348 1 90.06 188 VAL A N 1
ATOM 1511 C CA . VAL A 1 188 ? 28.25 -39.125 -6.695 1 90.06 188 VAL A CA 1
ATOM 1512 C C . VAL A 1 188 ? 27.734 -39.562 -8.07 1 90.06 188 VAL A C 1
ATOM 1514 O O . VAL A 1 188 ? 26.531 -39.594 -8.312 1 90.06 188 VAL A O 1
ATOM 1517 N N . PHE A 1 189 ? 28.703 -39.75 -8.945 1 89.44 189 PHE A N 1
ATOM 1518 C CA . PHE A 1 189 ? 28.344 -40.094 -10.32 1 89.44 189 PHE A CA 1
ATOM 1519 C C . PHE A 1 189 ? 28.484 -41.594 -10.547 1 89.44 189 PHE A C 1
ATOM 1521 O O . PHE A 1 189 ? 29.484 -42.188 -10.156 1 89.44 189 PHE A O 1
ATOM 1528 N N . ILE A 1 190 ? 27.453 -42.125 -11.008 1 87.69 190 ILE A N 1
ATOM 1529 C CA . ILE A 1 190 ? 27.5 -43.5 -11.516 1 87.69 190 ILE A CA 1
ATOM 1530 C C . ILE A 1 190 ? 27.516 -43.469 -13.047 1 87.69 190 ILE A C 1
ATOM 1532 O O . ILE A 1 190 ? 26.484 -43.281 -13.68 1 87.69 190 ILE A O 1
ATOM 1536 N N . GLU A 1 191 ? 28.641 -43.656 -13.578 1 87.69 191 GLU A N 1
ATOM 1537 C CA . GLU A 1 191 ? 28.797 -43.562 -15.023 1 87.69 191 GLU A CA 1
ATOM 1538 C C . GLU A 1 191 ? 28.766 -44.938 -15.688 1 87.69 191 GLU A C 1
ATOM 1540 O O . GLU A 1 191 ? 29.516 -45.844 -15.297 1 87.69 191 GLU A O 1
ATOM 1545 N N . PHE A 1 192 ? 27.859 -45.031 -16.625 1 82 192 PHE A N 1
ATOM 1546 C CA . PHE A 1 192 ? 27.688 -46.281 -17.344 1 82 192 PHE A CA 1
ATOM 1547 C C . PHE A 1 192 ? 28.047 -46.094 -18.828 1 82 192 PHE A C 1
ATOM 1549 O O . PHE A 1 192 ? 27.844 -45.031 -19.391 1 82 192 PHE A O 1
ATOM 1556 N N . SER A 1 193 ? 28.594 -47.156 -19.281 1 77.88 193 SER A N 1
ATOM 1557 C CA . SER A 1 193 ? 28.656 -47.219 -20.734 1 77.88 193 SER A CA 1
ATOM 1558 C C . SER A 1 193 ? 27.375 -47.781 -21.328 1 77.88 193 SER A C 1
ATOM 1560 O O . SER A 1 193 ? 26.953 -48.906 -21.031 1 77.88 193 SER A O 1
ATOM 1562 N N . MET A 1 194 ? 26.734 -46.969 -22.062 1 74.31 194 MET A N 1
ATOM 1563 C CA . MET A 1 194 ? 25.453 -47.375 -22.625 1 74.31 194 MET A CA 1
ATOM 1564 C C . MET A 1 194 ? 25.625 -48.594 -23.547 1 74.31 194 MET A C 1
ATOM 1566 O O . MET A 1 194 ? 24.734 -49.406 -23.656 1 74.31 194 MET A O 1
ATOM 1570 N N . GLU A 1 195 ? 26.766 -48.656 -24.141 1 72.12 195 GLU A N 1
ATOM 1571 C CA . GLU A 1 195 ? 27.062 -49.781 -25.031 1 72.12 195 GLU A CA 1
ATOM 1572 C C . GLU A 1 195 ? 27.219 -51.062 -24.234 1 72.12 195 GLU A C 1
ATOM 1574 O O . GLU A 1 195 ? 26.703 -52.125 -24.641 1 72.12 195 GLU A O 1
ATOM 1579 N N . LYS A 1 196 ? 27.859 -50.906 -23.125 1 75.38 196 LYS A N 1
ATOM 1580 C CA . LYS A 1 196 ? 28.094 -52.094 -22.297 1 75.38 196 LYS A CA 1
ATOM 1581 C C . LYS A 1 196 ? 26.797 -52.594 -21.656 1 75.38 196 LYS A C 1
ATOM 1583 O O . LYS A 1 196 ? 26.578 -53.781 -21.547 1 75.38 196 LYS A O 1
ATOM 1588 N N . LEU A 1 197 ? 26.062 -51.656 -21.281 1 76.44 197 LEU A N 1
ATOM 1589 C CA . LEU A 1 197 ? 24.797 -52.031 -20.656 1 76.44 197 LEU A CA 1
ATOM 1590 C C . LEU A 1 197 ? 23.891 -52.75 -21.641 1 76.44 197 LEU A C 1
ATOM 1592 O O . LEU A 1 197 ? 23.219 -53.719 -21.297 1 76.44 197 LEU A O 1
ATOM 1596 N N . ALA A 1 198 ? 23.875 -52.25 -22.828 1 71.88 198 ALA A N 1
ATOM 1597 C CA . ALA A 1 198 ? 23.062 -52.875 -23.859 1 71.88 198 ALA A CA 1
ATOM 1598 C C . ALA A 1 198 ? 23.562 -54.281 -24.203 1 71.88 198 ALA A C 1
ATOM 1600 O O . ALA A 1 198 ? 22.766 -55.188 -24.453 1 71.88 198 ALA A O 1
ATOM 1601 N N . GLY A 1 199 ? 24.875 -54.406 -24.25 1 70.94 199 GLY A N 1
ATOM 1602 C CA . GLY A 1 199 ? 25.469 -55.719 -24.562 1 70.94 199 GLY A CA 1
ATOM 1603 C C . GLY A 1 199 ? 25.188 -56.75 -23.5 1 70.94 199 GLY A C 1
ATOM 1604 O O . GLY A 1 199 ? 25 -57.938 -23.828 1 70.94 199 GLY A O 1
ATOM 1605 N N . LEU A 1 200 ? 25.047 -56.25 -22.297 1 73.44 200 LEU A N 1
ATOM 1606 C CA . LEU A 1 200 ? 24.812 -57.156 -21.188 1 73.44 200 LEU A CA 1
ATOM 1607 C C . LEU A 1 200 ? 23.312 -57.375 -20.984 1 73.44 200 LEU A C 1
ATOM 1609 O O . LEU A 1 200 ? 22.922 -58.25 -20.188 1 73.44 200 LEU A O 1
ATOM 1613 N N . GLY A 1 201 ? 22.484 -56.656 -21.719 1 67.5 201 GLY A N 1
ATOM 1614 C CA . GLY A 1 201 ? 21.031 -56.812 -21.656 1 67.5 201 GLY A CA 1
ATOM 1615 C C . GLY A 1 201 ? 20.438 -56.25 -20.375 1 67.5 201 GLY A C 1
ATOM 1616 O O . GLY A 1 201 ? 19.422 -56.719 -19.891 1 67.5 201 GLY A O 1
ATOM 1617 N N . ILE A 1 202 ? 21.141 -55.375 -19.719 1 69.81 202 ILE A N 1
ATOM 1618 C CA . ILE A 1 202 ? 20.688 -54.812 -18.469 1 69.81 202 ILE A CA 1
ATOM 1619 C C . ILE A 1 202 ? 19.781 -53.594 -18.734 1 69.81 202 ILE A C 1
ATOM 1621 O O . ILE A 1 202 ? 20.156 -52.719 -19.516 1 69.81 202 ILE A O 1
ATOM 1625 N N . ASN A 1 203 ? 18.562 -53.719 -18.141 1 67.62 203 ASN A N 1
ATOM 1626 C CA . ASN A 1 203 ? 17.656 -52.562 -18.219 1 67.62 203 ASN A CA 1
ATOM 1627 C C . ASN A 1 203 ? 18.047 -51.469 -17.234 1 67.62 203 ASN A C 1
ATOM 1629 O O . ASN A 1 203 ? 18.031 -51.688 -16.016 1 67.62 203 ASN A O 1
ATOM 1633 N N . ARG A 1 204 ? 18.391 -50.281 -17.734 1 72.31 204 ARG A N 1
ATOM 1634 C CA . ARG A 1 204 ? 18.812 -49.156 -16.922 1 72.31 204 ARG A CA 1
ATOM 1635 C C . ARG A 1 204 ? 17.75 -48.812 -15.883 1 72.31 204 ARG A C 1
ATOM 1637 O O . ARG A 1 204 ? 18.078 -48.469 -14.742 1 72.31 204 ARG A O 1
ATOM 1644 N N . ASN A 1 205 ? 16.469 -48.781 -16.25 1 71.31 205 ASN A N 1
ATOM 1645 C CA . ASN A 1 205 ? 15.398 -48.438 -15.328 1 71.31 205 ASN A CA 1
ATOM 1646 C C . ASN A 1 205 ? 15.328 -49.406 -14.156 1 71.31 205 ASN A C 1
ATOM 1648 O O . ASN A 1 205 ? 15 -49 -13.031 1 71.31 205 ASN A O 1
ATOM 1652 N N . ALA A 1 206 ? 15.602 -50.594 -14.508 1 69.69 206 ALA A N 1
ATOM 1653 C CA . ALA A 1 206 ? 15.625 -51.594 -13.453 1 69.69 206 ALA A CA 1
ATOM 1654 C C . ALA A 1 206 ? 16.75 -51.312 -12.461 1 69.69 206 ALA A C 1
ATOM 1656 O O . ALA A 1 206 ? 16.594 -51.5 -11.258 1 69.69 206 ALA A O 1
ATOM 1657 N N . LEU A 1 207 ? 17.797 -50.969 -13.062 1 74 207 LEU A N 1
ATOM 1658 C CA . LEU A 1 207 ? 18.922 -50.625 -12.203 1 74 207 LEU A CA 1
ATOM 1659 C C . LEU A 1 207 ? 18.594 -49.406 -11.32 1 74 207 LEU A C 1
ATOM 1661 O O . LEU A 1 207 ? 18.906 -49.406 -10.133 1 74 207 LEU A O 1
ATOM 1665 N N . ILE A 1 208 ? 18.016 -48.406 -11.844 1 79.81 208 ILE A N 1
ATOM 1666 C CA . ILE A 1 208 ? 17.641 -47.188 -11.109 1 79.81 208 ILE A CA 1
ATOM 1667 C C . ILE A 1 208 ? 16.641 -47.562 -10.016 1 79.81 208 ILE A C 1
ATOM 1669 O O . ILE A 1 208 ? 16.75 -47.062 -8.883 1 79.81 208 ILE A O 1
ATOM 1673 N N . ALA A 1 209 ? 15.695 -48.281 -10.375 1 76.06 209 ALA A N 1
ATOM 1674 C CA . ALA A 1 209 ? 14.68 -48.688 -9.398 1 76.06 209 ALA A CA 1
ATOM 1675 C C . ALA A 1 209 ? 15.305 -49.5 -8.25 1 76.06 209 ALA A C 1
ATOM 1677 O O . ALA A 1 209 ? 14.898 -49.344 -7.098 1 76.06 209 ALA A O 1
ATOM 1678 N N . ALA A 1 210 ? 16.234 -50.312 -8.594 1 76.06 210 ALA A N 1
ATOM 1679 C CA . ALA A 1 210 ? 16.922 -51.125 -7.582 1 76.06 210 ALA A CA 1
ATOM 1680 C C . ALA A 1 210 ? 17.703 -50.219 -6.617 1 76.06 210 ALA A C 1
ATOM 1682 O O . ALA A 1 210 ? 17.703 -50.469 -5.406 1 76.06 210 ALA A O 1
ATOM 1683 N N . LEU A 1 211 ? 18.312 -49.312 -7.156 1 81.38 211 LEU A N 1
ATOM 1684 C CA . LEU A 1 211 ? 19.078 -48.375 -6.32 1 81.38 211 LEU A CA 1
ATOM 1685 C C . LEU A 1 211 ? 18.141 -47.562 -5.426 1 81.38 211 LEU A C 1
ATOM 1687 O O . LEU A 1 211 ? 18.469 -47.312 -4.266 1 81.38 211 LEU A O 1
ATOM 1691 N N . GLN A 1 212 ? 17.062 -47.125 -5.965 1 83.31 212 GLN A N 1
ATOM 1692 C CA . GLN A 1 212 ? 16.109 -46.344 -5.199 1 83.31 212 GLN A CA 1
ATOM 1693 C C . GLN A 1 212 ? 15.484 -47.156 -4.078 1 83.31 212 GLN A C 1
ATOM 1695 O O . GLN A 1 212 ? 15.273 -46.656 -2.971 1 83.31 212 GLN A O 1
ATOM 1700 N N . ALA A 1 213 ? 15.148 -48.312 -4.336 1 77.19 213 ALA A N 1
ATOM 1701 C CA . ALA A 1 213 ? 14.516 -49.188 -3.359 1 77.19 213 ALA A CA 1
ATOM 1702 C C . ALA A 1 213 ? 15.469 -49.531 -2.223 1 77.19 213 ALA A C 1
ATOM 1704 O O . ALA A 1 213 ? 15.047 -49.688 -1.075 1 77.19 213 ALA A O 1
ATOM 1705 N N . GLN A 1 214 ? 16.594 -49.594 -2.561 1 77.56 214 GLN A N 1
ATOM 1706 C CA . GLN A 1 214 ? 17.594 -49.969 -1.561 1 77.56 214 GLN A CA 1
ATOM 1707 C C . GLN A 1 214 ? 17.828 -48.812 -0.567 1 77.56 214 GLN A C 1
ATOM 1709 O O . GLN A 1 214 ? 17.984 -49.062 0.632 1 77.56 214 GLN A O 1
ATOM 1714 N N . ASN A 1 215 ? 17.781 -47.625 -0.963 1 79.25 215 ASN A N 1
ATOM 1715 C CA . ASN A 1 215 ? 18.188 -46.5 -0.137 1 79.25 215 ASN A CA 1
ATOM 1716 C C . ASN A 1 215 ? 16.984 -45.812 0.503 1 79.25 215 ASN A C 1
ATOM 1718 O O . ASN A 1 215 ? 17.141 -44.812 1.226 1 79.25 215 ASN A O 1
ATOM 1722 N N . LEU A 1 216 ? 15.82 -46.344 0.373 1 74.38 216 LEU A N 1
ATOM 1723 C CA . LEU A 1 216 ? 14.633 -45.688 0.924 1 74.38 216 LEU A CA 1
ATOM 1724 C C . LEU A 1 216 ? 14.539 -45.938 2.43 1 74.38 216 LEU A C 1
ATOM 1726 O O . LEU A 1 216 ? 14.766 -47.031 2.91 1 74.38 216 LEU A O 1
ATOM 1730 N N . ILE A 1 217 ? 14.406 -44.781 3.186 1 74.75 217 ILE A N 1
ATOM 1731 C CA . ILE A 1 217 ? 14.188 -44.844 4.625 1 74.75 217 ILE A CA 1
ATOM 1732 C C . ILE A 1 217 ? 12.742 -45.25 4.902 1 74.75 217 ILE A C 1
ATOM 1734 O O . ILE A 1 217 ? 11.812 -44.531 4.504 1 74.75 217 ILE A O 1
ATOM 1738 N N . SER A 1 218 ? 12.617 -46.344 5.395 1 75.31 218 SER A N 1
ATOM 1739 C CA . SER A 1 218 ? 11.289 -46.812 5.797 1 75.31 218 SER A CA 1
ATOM 1740 C C . SER A 1 218 ? 11.273 -47.25 7.254 1 75.31 218 SER A C 1
ATOM 1742 O O . SER A 1 218 ? 12.234 -47.844 7.738 1 75.31 218 SER A O 1
ATOM 1744 N N . PRO A 1 219 ? 10.273 -46.781 8.031 1 77.31 219 PRO A N 1
ATOM 1745 C CA . PRO A 1 219 ? 10.18 -47.219 9.43 1 77.31 219 PRO A CA 1
ATOM 1746 C C . PRO A 1 219 ? 10.07 -48.75 9.57 1 77.31 219 PRO A C 1
ATOM 1748 O O . PRO A 1 219 ? 9.359 -49.406 8.789 1 77.31 219 PRO A O 1
ATOM 1751 N N . ALA A 1 220 ? 10.883 -49.281 10.43 1 78.06 220 ALA A N 1
ATOM 1752 C CA . ALA A 1 220 ? 10.875 -50.719 10.641 1 78.06 220 ALA A CA 1
ATOM 1753 C C . ALA A 1 220 ? 10.008 -51.094 11.844 1 78.06 220 ALA A C 1
ATOM 1755 O O . ALA A 1 220 ? 9.656 -52.25 12.023 1 78.06 220 ALA A O 1
ATOM 1756 N N . GLY A 1 221 ? 9.531 -50.188 12.695 1 80.81 221 GLY A N 1
ATOM 1757 C CA . GLY A 1 221 ? 8.633 -50.469 13.797 1 80.81 221 GLY A CA 1
ATOM 1758 C C . GLY A 1 221 ? 9.305 -50.406 15.148 1 80.81 221 GLY A C 1
ATOM 1759 O O . GLY A 1 221 ? 10.508 -50.188 15.242 1 80.81 221 GLY A O 1
ATOM 1760 N N . THR A 1 222 ? 8.625 -50.344 16.266 1 86.94 222 THR A N 1
ATOM 1761 C CA . THR A 1 222 ? 9.078 -50.281 17.641 1 86.94 222 THR A CA 1
ATOM 1762 C C . THR A 1 222 ? 8.477 -51.406 18.469 1 86.94 222 THR A C 1
ATOM 1764 O O . THR A 1 222 ? 7.262 -51.625 18.453 1 86.94 222 THR A O 1
ATOM 1767 N N . ILE A 1 223 ? 9.383 -52.25 18.875 1 84.12 223 ILE A N 1
ATOM 1768 C CA . ILE A 1 223 ? 8.93 -53.312 19.766 1 84.12 223 ILE A CA 1
ATOM 1769 C C . ILE A 1 223 ? 8.664 -52.75 21.156 1 84.12 223 ILE A C 1
ATOM 1771 O O . ILE A 1 223 ? 9.555 -52.156 21.766 1 84.12 223 ILE A O 1
ATOM 1775 N N . LYS A 1 224 ? 7.34 -52.688 21.469 1 84.69 224 LYS A N 1
ATOM 1776 C CA . LYS A 1 224 ? 6.98 -52.219 22.797 1 84.69 224 LYS A CA 1
ATOM 1777 C C . LYS A 1 224 ? 7.117 -53.344 23.844 1 84.69 224 LYS A C 1
ATOM 1779 O O . LYS A 1 224 ? 6.328 -54.281 23.844 1 84.69 224 LYS A O 1
ATOM 1784 N N . GLY A 1 225 ? 8.32 -53.375 24.328 1 77.69 225 GLY A N 1
ATOM 1785 C CA . GLY A 1 225 ? 8.453 -54.312 25.422 1 77.69 225 GLY A CA 1
ATOM 1786 C C . GLY A 1 225 ? 7.91 -53.781 26.734 1 77.69 225 GLY A C 1
ATOM 1787 O O . GLY A 1 225 ? 7.543 -52.594 26.828 1 77.69 225 GLY A O 1
ATOM 1788 N N . GLY A 1 226 ? 7.473 -54.625 27.766 1 78.62 226 GLY A N 1
ATOM 1789 C CA . GLY A 1 226 ? 6.926 -54.25 29.047 1 78.62 226 GLY A CA 1
ATOM 1790 C C . GLY A 1 226 ? 7.73 -53.156 29.734 1 78.62 226 GLY A C 1
ATOM 1791 O O . GLY A 1 226 ? 7.16 -52.219 30.297 1 78.62 226 GLY A O 1
ATOM 1792 N N . GLN A 1 227 ? 9.016 -53.094 29.656 1 83.75 227 GLN A N 1
ATOM 1793 C CA . GLN A 1 227 ? 9.836 -52.125 30.375 1 83.75 227 GLN A CA 1
ATOM 1794 C C . GLN A 1 227 ? 10.625 -51.219 29.422 1 83.75 227 GLN A C 1
ATOM 1796 O O . GLN A 1 227 ? 11.086 -50.156 29.812 1 83.75 227 GLN A O 1
ATOM 1801 N N . GLU A 1 228 ? 10.859 -51.781 28.219 1 86 228 GLU A N 1
ATOM 1802 C CA . GLU A 1 228 ? 11.68 -50.969 27.312 1 86 228 GLU A CA 1
ATOM 1803 C C . GLU A 1 228 ? 11.086 -50.938 25.906 1 86 228 GLU A C 1
ATOM 1805 O O . GLU A 1 228 ? 10.344 -51.844 25.516 1 86 228 GLU A O 1
ATOM 1810 N N . ARG A 1 229 ? 11.141 -49.781 25.328 1 87.94 229 ARG A N 1
ATOM 1811 C CA . ARG A 1 229 ? 10.797 -49.625 23.906 1 87.94 229 ARG A CA 1
ATOM 1812 C C . ARG A 1 229 ? 12.023 -49.812 23.031 1 87.94 229 ARG A C 1
ATOM 1814 O O . ARG A 1 229 ? 13.039 -49.125 23.219 1 87.94 229 ARG A O 1
ATOM 1821 N N . LEU A 1 230 ? 12.094 -50.875 22.25 1 86.44 230 LEU A N 1
ATOM 1822 C CA . LEU A 1 230 ? 13.219 -51.156 21.359 1 86.44 230 LEU A CA 1
ATOM 1823 C C . LEU A 1 230 ? 12.883 -50.719 19.938 1 86.44 230 LEU A C 1
ATOM 1825 O O . LEU A 1 230 ? 11.898 -51.219 19.359 1 86.44 230 LEU A O 1
ATOM 1829 N N . LEU A 1 231 ? 13.641 -49.75 19.453 1 87.81 231 LEU A N 1
ATOM 1830 C CA . LEU A 1 231 ? 13.461 -49.312 18.078 1 87.81 231 LEU A CA 1
ATOM 1831 C C . LEU A 1 231 ? 14.133 -50.281 17.109 1 87.81 231 LEU A C 1
ATOM 1833 O O . LEU A 1 231 ? 15.281 -50.688 17.312 1 87.81 231 LEU A O 1
ATOM 1837 N N . LEU A 1 232 ? 13.367 -50.812 16.172 1 83.31 232 LEU A N 1
ATOM 1838 C CA . LEU A 1 232 ? 13.898 -51.688 15.148 1 83.31 232 LEU A CA 1
ATOM 1839 C C . LEU A 1 232 ? 14.438 -50.906 13.961 1 83.31 232 LEU A C 1
ATOM 1841 O O . LEU A 1 232 ? 13.766 -50 13.469 1 83.31 232 LEU A O 1
ATOM 1845 N N . ARG A 1 233 ? 15.75 -51.031 13.688 1 83.25 233 ARG A N 1
ATOM 1846 C CA . ARG A 1 233 ? 16.344 -50.375 12.523 1 83.25 233 ARG A CA 1
ATOM 1847 C C . ARG A 1 233 ? 16.844 -51.375 11.508 1 83.25 233 ARG A C 1
ATOM 1849 O O . ARG A 1 233 ? 17.469 -52.375 11.867 1 83.25 233 ARG A O 1
ATOM 1856 N N . VAL A 1 234 ? 16.391 -51.219 10.234 1 80.31 234 VAL A N 1
ATOM 1857 C CA . VAL A 1 234 ? 16.859 -52.094 9.148 1 80.31 234 VAL A CA 1
ATOM 1858 C C . VAL A 1 234 ? 18.031 -51.406 8.43 1 80.31 234 VAL A C 1
ATOM 1860 O O . VAL A 1 234 ? 17.969 -50.219 8.117 1 80.31 234 VAL A O 1
ATOM 1863 N N . SER A 1 235 ? 19.156 -52.219 8.359 1 77.12 235 SER A N 1
ATOM 1864 C CA . SER A 1 235 ? 20.344 -51.688 7.691 1 77.12 235 SER A CA 1
ATOM 1865 C C . SER A 1 235 ? 20.172 -51.719 6.176 1 77.12 235 SER A C 1
ATOM 1867 O O . SER A 1 235 ? 19.328 -52.469 5.652 1 77.12 235 SER A O 1
ATOM 1869 N N . GLY A 1 236 ? 20.75 -50.844 5.359 1 74.25 236 GLY A N 1
ATOM 1870 C CA . GLY A 1 236 ? 20.734 -50.906 3.906 1 74.25 236 GLY A CA 1
ATOM 1871 C C . GLY A 1 236 ? 20.922 -49.531 3.271 1 74.25 236 GLY A C 1
ATOM 1872 O O . GLY A 1 236 ? 21.141 -49.406 2.064 1 74.25 236 GLY A O 1
ATOM 1873 N N . SER A 1 237 ? 21.031 -48.625 4.016 1 82.25 237 SER A N 1
ATOM 1874 C CA . SER A 1 237 ? 21.188 -47.281 3.447 1 82.25 237 SER A CA 1
ATOM 1875 C C . SER A 1 237 ? 22.609 -47.062 2.936 1 82.25 237 SER A C 1
ATOM 1877 O O . SER A 1 237 ? 23.547 -47.719 3.393 1 82.25 237 SER A O 1
ATOM 1879 N N . PHE A 1 238 ? 22.734 -46.312 1.842 1 82.25 238 PHE A N 1
ATOM 1880 C CA . PHE A 1 238 ? 24.047 -45.969 1.299 1 82.25 238 PHE A CA 1
ATOM 1881 C C . PHE A 1 238 ? 24.75 -44.938 2.176 1 82.25 238 PHE A C 1
ATOM 1883 O O . PHE A 1 238 ? 24.297 -43.812 2.295 1 82.25 238 PHE A O 1
ATOM 1890 N N . GLU A 1 239 ? 25.812 -45.312 2.752 1 80.38 239 GLU A N 1
ATOM 1891 C CA . GLU A 1 239 ? 26.547 -44.406 3.602 1 80.38 239 GLU A CA 1
ATOM 1892 C C . GLU A 1 239 ? 27.828 -43.938 2.924 1 80.38 239 GLU A C 1
ATOM 1894 O O . GLU A 1 239 ? 28.406 -42.906 3.316 1 80.38 239 GLU A O 1
ATOM 1899 N N . SER A 1 240 ? 28.234 -44.75 1.937 1 83.88 240 SER A N 1
ATOM 1900 C CA . SER A 1 240 ? 29.469 -44.406 1.246 1 83.88 240 SER A CA 1
ATOM 1901 C C . SER A 1 240 ? 29.438 -44.844 -0.215 1 83.88 240 SER A C 1
ATOM 1903 O O . SER A 1 240 ? 28.562 -45.594 -0.617 1 83.88 240 SER A O 1
ATOM 1905 N N . GLU A 1 241 ? 30.453 -44.25 -0.928 1 87.81 241 GLU A N 1
ATOM 1906 C CA . GLU A 1 241 ? 30.578 -44.625 -2.33 1 87.81 241 GLU A CA 1
ATOM 1907 C C . GLU A 1 241 ? 30.859 -46.125 -2.471 1 87.81 241 GLU A C 1
ATOM 1909 O O . GLU A 1 241 ? 30.438 -46.75 -3.445 1 87.81 241 GLU A O 1
ATOM 1914 N N . ASP A 1 242 ? 31.438 -46.594 -1.463 1 84.88 242 ASP A N 1
ATOM 1915 C CA . ASP A 1 242 ? 31.797 -48.031 -1.493 1 84.88 242 ASP A CA 1
ATOM 1916 C C . ASP A 1 242 ? 30.547 -48.906 -1.377 1 84.88 242 ASP A C 1
ATOM 1918 O O . ASP A 1 242 ? 30.484 -49.969 -1.978 1 84.88 242 ASP A O 1
ATOM 1922 N N . ASP A 1 243 ? 29.688 -48.375 -0.635 1 85.94 243 ASP A N 1
ATOM 1923 C CA . ASP A 1 243 ? 28.438 -49.125 -0.517 1 85.94 243 ASP A CA 1
ATOM 1924 C C . ASP A 1 243 ? 27.719 -49.188 -1.859 1 85.94 243 ASP A C 1
ATOM 1926 O O . ASP A 1 243 ? 27.094 -50.219 -2.186 1 85.94 243 ASP A O 1
ATOM 1930 N N . ILE A 1 244 ? 27.812 -48.188 -2.592 1 87.19 244 ILE A N 1
ATOM 1931 C CA . ILE A 1 244 ? 27.156 -48.156 -3.893 1 87.19 244 ILE A CA 1
ATOM 1932 C C . ILE A 1 244 ? 27.875 -49.094 -4.871 1 87.19 244 ILE A C 1
ATOM 1934 O O . ILE A 1 244 ? 27.219 -49.781 -5.637 1 87.19 244 ILE A O 1
ATOM 1938 N N . ARG A 1 245 ? 29.203 -49.031 -4.742 1 86.12 245 ARG A N 1
ATOM 1939 C CA . ARG A 1 245 ? 30 -49.875 -5.613 1 86.12 245 ARG A CA 1
ATOM 1940 C C . ARG A 1 245 ? 29.734 -51.375 -5.344 1 86.12 245 ARG A C 1
ATOM 1942 O O . ARG A 1 245 ? 29.75 -52.188 -6.266 1 86.12 245 ARG A O 1
ATOM 1949 N N . ALA A 1 246 ? 29.391 -51.594 -4.074 1 81.06 246 ALA A N 1
ATOM 1950 C CA . ALA A 1 246 ? 29.25 -53 -3.652 1 81.06 246 ALA A CA 1
ATOM 1951 C C . ALA A 1 246 ? 27.828 -53.5 -3.877 1 81.06 246 ALA A C 1
ATOM 1953 O O . ALA A 1 246 ? 27.547 -54.688 -3.668 1 81.06 246 ALA A O 1
ATOM 1954 N N . THR A 1 247 ? 27.031 -52.688 -4.367 1 82.19 247 THR A N 1
ATOM 1955 C CA . THR A 1 247 ? 25.656 -53.125 -4.562 1 82.19 247 THR A CA 1
ATOM 1956 C C . THR A 1 247 ? 25.547 -54.156 -5.668 1 82.19 247 THR A C 1
ATOM 1958 O O . THR A 1 247 ? 26.141 -54 -6.738 1 82.19 247 THR A O 1
ATOM 1961 N N . ASN A 1 248 ? 24.859 -55.312 -5.281 1 77.75 248 ASN A N 1
ATOM 1962 C CA . ASN A 1 248 ? 24.688 -56.406 -6.223 1 77.75 248 ASN A CA 1
ATOM 1963 C C . ASN A 1 248 ? 23.297 -56.375 -6.855 1 77.75 248 ASN A C 1
ATOM 1965 O O . ASN A 1 248 ? 22.312 -56.062 -6.191 1 77.75 248 ASN A O 1
ATOM 1969 N N . PHE A 1 249 ? 23.25 -56.469 -8.156 1 74.88 249 PHE A N 1
ATOM 1970 C CA . PHE A 1 249 ? 21.969 -56.562 -8.844 1 74.88 249 PHE A CA 1
ATOM 1971 C C . PHE A 1 249 ? 21.781 -57.969 -9.469 1 74.88 249 PHE A C 1
ATOM 1973 O O . PHE A 1 249 ? 22.75 -58.531 -9.969 1 74.88 249 PHE A O 1
ATOM 1980 N N . SER A 1 250 ? 20.625 -58.562 -9.133 1 69.5 250 SER A N 1
ATOM 1981 C CA . SER A 1 250 ? 20.328 -59.875 -9.68 1 69.5 250 SER A CA 1
ATOM 1982 C C . SER A 1 250 ? 19.766 -59.781 -11.094 1 69.5 250 SER A C 1
ATOM 1984 O O . SER A 1 250 ? 18.812 -59.031 -11.344 1 69.5 250 SER A O 1
ATOM 1986 N N . MET A 1 251 ? 20.375 -60.094 -12.031 1 62.28 251 MET A N 1
ATOM 1987 C CA . MET A 1 251 ? 19.875 -60.188 -13.406 1 62.28 251 MET A CA 1
ATOM 1988 C C . MET A 1 251 ? 19.703 -61.656 -13.828 1 62.28 251 MET A C 1
ATOM 1990 O O . MET A 1 251 ? 20.672 -62.281 -14.25 1 62.28 251 MET A O 1
ATOM 1994 N N . GLY A 1 252 ? 18.469 -62.094 -13.836 1 60.22 252 GLY A N 1
ATOM 1995 C CA . GLY A 1 252 ? 18.234 -63.5 -14.18 1 60.22 252 GLY A CA 1
ATOM 1996 C C . GLY A 1 252 ? 18.922 -64.438 -13.242 1 60.22 252 GLY A C 1
ATOM 1997 O O . GLY A 1 252 ? 18.594 -64.5 -12.055 1 60.22 252 GLY A O 1
ATOM 1998 N N . ASN A 1 253 ? 20 -65.25 -13.773 1 63.84 253 ASN A N 1
ATOM 1999 C CA . ASN A 1 253 ? 20.703 -66.312 -13.039 1 63.84 253 ASN A CA 1
ATOM 2000 C C . ASN A 1 253 ? 22.094 -65.812 -12.633 1 63.84 253 ASN A C 1
ATOM 2002 O O . ASN A 1 253 ? 22.906 -66.688 -12.195 1 63.84 253 ASN A O 1
ATOM 2006 N N . ARG A 1 254 ? 22.453 -64.562 -12.93 1 71.5 254 ARG A N 1
ATOM 2007 C CA . ARG A 1 254 ? 23.797 -64.125 -12.57 1 71.5 254 ARG A CA 1
ATOM 2008 C C . ARG A 1 254 ? 23.719 -62.875 -11.672 1 71.5 254 ARG A C 1
ATOM 2010 O O . ARG A 1 254 ? 22.812 -62.062 -11.82 1 71.5 254 ARG A O 1
ATOM 2017 N N . ILE A 1 255 ? 24.516 -62.844 -10.633 1 76.44 255 ILE A N 1
ATOM 2018 C CA . ILE A 1 255 ? 24.656 -61.688 -9.75 1 76.44 255 ILE A CA 1
ATOM 2019 C C . ILE A 1 255 ? 25.781 -60.781 -10.25 1 76.44 255 ILE A C 1
ATOM 2021 O O . ILE A 1 255 ? 26.922 -61.25 -10.438 1 76.44 255 ILE A O 1
ATOM 2025 N N . LEU A 1 256 ? 25.5 -59.688 -10.773 1 77.25 256 LEU A N 1
ATOM 2026 C CA . LEU A 1 256 ? 26.484 -58.719 -11.227 1 77.25 256 LEU A CA 1
ATOM 2027 C C . LEU A 1 256 ? 26.672 -57.594 -10.211 1 77.25 256 LEU A C 1
ATOM 2029 O O . LEU A 1 256 ? 25.688 -57.125 -9.609 1 77.25 256 LEU A O 1
ATOM 2033 N N . ARG A 1 257 ? 27.938 -57.344 -9.969 1 81.88 257 ARG A N 1
ATOM 2034 C CA . ARG A 1 257 ? 28.266 -56.219 -9.109 1 81.88 257 ARG A CA 1
ATOM 2035 C C . ARG A 1 257 ? 28.234 -54.906 -9.891 1 81.88 257 ARG A C 1
ATOM 2037 O O . ARG A 1 257 ? 28.641 -54.844 -11.055 1 81.88 257 ARG A O 1
ATOM 2044 N N . LEU A 1 258 ? 27.719 -53.812 -9.273 1 85 258 LEU A N 1
ATOM 2045 C CA . LEU A 1 258 ? 27.625 -52.5 -9.922 1 85 258 LEU A CA 1
ATOM 2046 C C . LEU A 1 258 ? 29 -52.031 -10.406 1 85 258 LEU A C 1
ATOM 2048 O O . LEU A 1 258 ? 29.109 -51.406 -11.461 1 85 258 LEU A O 1
ATOM 2052 N N . SER A 1 259 ? 30.062 -52.344 -9.625 1 82.75 259 SER A N 1
ATOM 2053 C CA . SER A 1 259 ? 31.422 -51.906 -9.945 1 82.75 259 SER A CA 1
ATOM 2054 C C . SER A 1 259 ? 31.922 -52.531 -11.234 1 82.75 259 SER A C 1
ATOM 2056 O O . SER A 1 259 ? 32.844 -52.031 -11.859 1 82.75 259 SER A O 1
ATOM 2058 N N . ASP A 1 260 ? 31.266 -53.594 -11.633 1 78.88 260 ASP A N 1
ATOM 2059 C CA . ASP A 1 260 ? 31.703 -54.281 -12.844 1 78.88 260 ASP A CA 1
ATOM 2060 C C . ASP A 1 260 ? 31.125 -53.625 -14.094 1 78.88 260 ASP A C 1
ATOM 2062 O O . ASP A 1 260 ? 31.672 -53.812 -15.188 1 78.88 260 ASP A O 1
ATOM 2066 N N . VAL A 1 261 ? 30.109 -52.938 -13.898 1 78.19 261 VAL A N 1
ATOM 2067 C CA . VAL A 1 261 ? 29.422 -52.406 -15.078 1 78.19 261 VAL A CA 1
ATOM 2068 C C . VAL A 1 261 ? 29.516 -50.875 -15.086 1 78.19 261 VAL A C 1
ATOM 2070 O O . VAL A 1 261 ? 29.344 -50.25 -16.125 1 78.19 261 VAL A O 1
ATOM 2073 N N . ALA A 1 262 ? 29.688 -50.312 -13.992 1 85.81 262 ALA A N 1
ATOM 2074 C CA . ALA A 1 262 ? 29.672 -48.844 -13.906 1 85.81 262 ALA A CA 1
ATOM 2075 C C . ALA A 1 262 ? 30.828 -48.312 -13.047 1 85.81 262 ALA A C 1
ATOM 2077 O O . ALA A 1 262 ? 31.344 -49.062 -12.203 1 85.81 262 ALA A O 1
ATOM 2078 N N . GLU A 1 263 ? 31.266 -47.156 -13.414 1 88 263 GLU A N 1
ATOM 2079 C CA . GLU A 1 263 ? 32.25 -46.469 -12.586 1 88 263 GLU A CA 1
ATOM 2080 C C . GLU A 1 263 ? 31.594 -45.5 -11.617 1 88 263 GLU A C 1
ATOM 2082 O O . GLU A 1 263 ? 30.797 -44.656 -12.023 1 88 263 GLU A O 1
ATOM 2087 N N . VAL A 1 264 ? 31.844 -45.781 -10.367 1 89.19 264 VAL A N 1
ATOM 2088 C CA . VAL A 1 264 ? 31.281 -44.906 -9.336 1 89.19 264 VAL A CA 1
ATOM 2089 C C . VAL A 1 264 ? 32.375 -44 -8.773 1 89.19 264 VAL A C 1
ATOM 2091 O O . VAL A 1 264 ? 33.406 -44.469 -8.297 1 89.19 264 VAL A O 1
ATOM 2094 N N . HIS A 1 265 ? 32.219 -42.75 -8.953 1 89 265 HIS A N 1
ATOM 2095 C CA . HIS A 1 265 ? 33.219 -41.844 -8.359 1 89 265 HIS A CA 1
ATOM 2096 C C . HIS A 1 265 ? 32.531 -40.594 -7.789 1 89 265 HIS A C 1
ATOM 2098 O O . HIS A 1 265 ? 31.438 -40.219 -8.25 1 89 265 HIS A O 1
ATOM 2104 N N . ARG A 1 266 ? 33.125 -40.094 -6.777 1 90 266 ARG A N 1
ATOM 2105 C CA . ARG A 1 266 ? 32.656 -38.875 -6.121 1 90 266 ARG A CA 1
ATOM 2106 C C . ARG A 1 266 ? 33.25 -37.656 -6.793 1 90 266 ARG A C 1
ATOM 2108 O O . ARG A 1 266 ? 34.438 -37.625 -7.113 1 90 266 ARG A O 1
ATOM 2115 N N . GLY A 1 267 ? 32.406 -36.688 -7.199 1 89 267 GLY A N 1
ATOM 2116 C CA . GLY A 1 267 ? 32.812 -35.438 -7.801 1 89 267 GLY A CA 1
ATOM 2117 C C . GLY A 1 267 ? 31.953 -34.281 -7.371 1 89 267 GLY A C 1
ATOM 2118 O O . GLY A 1 267 ? 31.344 -34.312 -6.301 1 89 267 GLY A O 1
ATOM 2119 N N . TYR A 1 268 ? 32.156 -33.188 -8.047 1 90.19 268 TYR A N 1
ATOM 2120 C CA . TYR A 1 268 ? 31.391 -31.969 -7.758 1 90.19 268 TYR A CA 1
ATOM 2121 C C . TYR A 1 268 ? 30.328 -31.719 -8.828 1 90.19 268 TYR A C 1
ATOM 2123 O O . TYR A 1 268 ? 30.312 -32.406 -9.859 1 90.19 268 TYR A O 1
ATOM 2131 N N . ALA A 1 269 ? 29.422 -30.812 -8.5 1 86.12 269 ALA A N 1
ATOM 2132 C CA . ALA A 1 269 ? 28.328 -30.5 -9.414 1 86.12 269 ALA A CA 1
ATOM 2133 C C . ALA A 1 269 ? 28.844 -30.234 -10.82 1 86.12 269 ALA A C 1
ATOM 2135 O O . ALA A 1 269 ? 29.844 -29.531 -11 1 86.12 269 ALA A O 1
ATOM 2136 N N . ASP A 1 270 ? 28.219 -30.812 -11.75 1 78.44 270 ASP A N 1
ATOM 2137 C CA . ASP A 1 270 ? 28.531 -30.641 -13.164 1 78.44 270 ASP A CA 1
ATOM 2138 C C . ASP A 1 270 ? 27.281 -30.297 -13.977 1 78.44 270 ASP A C 1
ATOM 2140 O O . ASP A 1 270 ? 26.391 -31.125 -14.117 1 78.44 270 ASP A O 1
ATOM 2144 N N . PRO A 1 271 ? 27.281 -29.188 -14.484 1 81.19 271 PRO A N 1
ATOM 2145 C CA . PRO A 1 271 ? 28.203 -28.047 -14.5 1 81.19 271 PRO A CA 1
ATOM 2146 C C . PRO A 1 271 ? 28.391 -27.422 -13.117 1 81.19 271 PRO A C 1
ATOM 2148 O O . PRO A 1 271 ? 27.516 -27.547 -12.258 1 81.19 271 PRO A O 1
ATOM 2151 N N . PRO A 1 272 ? 29.578 -26.812 -13.078 1 85.38 272 PRO A N 1
ATOM 2152 C CA . PRO A 1 272 ? 29.859 -26.234 -11.766 1 85.38 272 PRO A CA 1
ATOM 2153 C C . PRO A 1 272 ? 28.891 -25.094 -11.414 1 85.38 272 PRO A C 1
ATOM 2155 O O . PRO A 1 272 ? 28.375 -24.422 -12.305 1 85.38 272 PRO A O 1
ATOM 2158 N N . GLN A 1 273 ? 28.688 -25.047 -10.172 1 89.56 273 GLN A N 1
ATOM 2159 C CA . GLN A 1 273 ? 28 -23.875 -9.641 1 89.56 273 GLN A CA 1
ATOM 2160 C C . GLN A 1 273 ? 28.906 -22.656 -9.664 1 89.56 273 GLN A C 1
ATOM 2162 O O . GLN A 1 273 ? 30.109 -22.766 -9.938 1 89.56 273 GLN A O 1
ATOM 2167 N N . PRO A 1 274 ? 28.344 -21.422 -9.508 1 91.62 274 PRO A N 1
ATOM 2168 C CA . PRO A 1 274 ? 29.203 -20.234 -9.516 1 91.62 274 PRO A CA 1
ATOM 2169 C C . PRO A 1 274 ? 30.438 -20.391 -8.648 1 91.62 274 PRO A C 1
ATOM 2171 O O . PRO A 1 274 ? 30.359 -20.969 -7.555 1 91.62 274 PRO A O 1
ATOM 2174 N N . MET A 1 275 ? 31.5 -19.906 -9.195 1 94.69 275 MET A N 1
ATOM 2175 C CA . MET A 1 275 ? 32.781 -20.109 -8.539 1 94.69 275 MET A CA 1
ATOM 2176 C C . MET A 1 275 ? 33.312 -18.797 -7.938 1 94.69 275 MET A C 1
ATOM 2178 O O . MET A 1 275 ? 32.844 -17.719 -8.328 1 94.69 275 MET A O 1
ATOM 2182 N N . PHE A 1 276 ? 34.156 -18.938 -6.996 1 95.38 276 PHE A N 1
ATOM 2183 C CA . PHE A 1 276 ? 34.719 -17.797 -6.281 1 95.38 276 PHE A CA 1
ATOM 2184 C C . PHE A 1 276 ? 36.219 -18 -6.109 1 95.38 276 PHE A C 1
ATOM 2186 O O . PHE A 1 276 ? 36.688 -19.078 -5.73 1 95.38 276 PHE A O 1
ATOM 2193 N N . ARG A 1 277 ? 36.969 -16.984 -6.465 1 96.25 277 ARG A N 1
ATOM 2194 C CA . ARG A 1 277 ? 38.438 -17.031 -6.332 1 96.25 277 ARG A CA 1
ATOM 2195 C C . ARG A 1 277 ? 38.969 -15.797 -5.613 1 96.25 277 ARG A C 1
ATOM 2197 O O . ARG A 1 277 ? 38.344 -14.727 -5.676 1 96.25 277 ARG A O 1
ATOM 2204 N N . VAL A 1 278 ? 40.031 -16.031 -4.887 1 95.81 278 VAL A N 1
ATOM 2205 C CA . VAL A 1 278 ? 40.719 -14.922 -4.23 1 95.81 278 VAL A CA 1
ATOM 2206 C C . VAL A 1 278 ? 42.188 -14.914 -4.656 1 95.81 278 VAL A C 1
ATOM 2208 O O . VAL A 1 278 ? 42.906 -15.906 -4.48 1 95.81 278 VAL A O 1
ATOM 2211 N N . ASN A 1 279 ? 42.594 -13.867 -5.203 1 94.5 279 ASN A N 1
ATOM 2212 C CA . ASN A 1 279 ? 43.969 -13.711 -5.676 1 94.5 279 ASN A CA 1
ATOM 2213 C C . ASN A 1 279 ? 44.375 -14.852 -6.605 1 94.5 279 ASN A C 1
ATOM 2215 O O . ASN A 1 279 ? 45.469 -15.406 -6.477 1 94.5 279 ASN A O 1
ATOM 2219 N N . GLY A 1 280 ? 43.406 -15.258 -7.359 1 92.12 280 GLY A N 1
ATOM 2220 C CA . GLY A 1 280 ? 43.688 -16.25 -8.383 1 92.12 280 GLY A CA 1
ATOM 2221 C C . GLY A 1 280 ? 43.531 -17.688 -7.883 1 92.12 280 GLY A C 1
ATOM 2222 O O . GLY A 1 280 ? 43.656 -18.625 -8.656 1 92.12 280 GLY A O 1
ATOM 2223 N N . ARG A 1 281 ? 43.312 -17.875 -6.66 1 92.25 281 ARG A N 1
ATOM 2224 C CA . ARG A 1 281 ? 43.156 -19.219 -6.098 1 92.25 281 ARG A CA 1
ATOM 2225 C C . ARG A 1 281 ? 41.688 -19.5 -5.77 1 92.25 281 ARG A C 1
ATOM 2227 O O . ARG A 1 281 ? 40.969 -18.609 -5.32 1 92.25 281 ARG A O 1
ATOM 2234 N N . GLU A 1 282 ? 41.312 -20.781 -6.004 1 93.94 282 GLU A N 1
ATOM 2235 C CA . GLU A 1 282 ? 39.969 -21.172 -5.664 1 93.94 282 GLU A CA 1
ATOM 2236 C C . GLU A 1 282 ? 39.688 -21.016 -4.172 1 93.94 282 GLU A C 1
ATOM 2238 O O . GLU A 1 282 ? 40.531 -21.375 -3.342 1 93.94 282 GLU A O 1
ATOM 2243 N N . ALA A 1 283 ? 38.562 -20.422 -3.883 1 95.75 283 ALA A N 1
ATOM 2244 C CA . ALA A 1 283 ? 38.25 -20.109 -2.484 1 95.75 283 ALA A CA 1
ATOM 2245 C C . ALA A 1 283 ? 36.781 -20.266 -2.199 1 95.75 283 ALA A C 1
ATOM 2247 O O . ALA A 1 283 ? 35.969 -20.359 -3.127 1 95.75 283 ALA A O 1
ATOM 2248 N N . ILE A 1 284 ? 36.438 -20.453 -0.973 1 95.94 284 ILE A N 1
ATOM 2249 C CA . ILE A 1 284 ? 35.062 -20.375 -0.476 1 95.94 284 ILE A CA 1
ATOM 2250 C C . ILE A 1 284 ? 34.906 -19.094 0.348 1 95.94 284 ILE A C 1
ATOM 2252 O O . ILE A 1 284 ? 35.719 -18.797 1.217 1 95.94 284 ILE A O 1
ATOM 2256 N N . GLY A 1 285 ? 33.938 -18.328 -0.057 1 95.69 285 GLY A N 1
ATOM 2257 C CA . GLY A 1 285 ? 33.719 -17.062 0.624 1 95.69 285 GLY A CA 1
ATOM 2258 C C . GLY A 1 285 ? 32.625 -17.109 1.653 1 95.69 285 GLY A C 1
ATOM 2259 O O . GLY A 1 285 ? 31.703 -17.938 1.551 1 95.69 285 GLY A O 1
ATOM 2260 N N . LEU A 1 286 ? 32.688 -16.312 2.711 1 95.31 286 LEU A N 1
ATOM 2261 C CA . LEU A 1 286 ? 31.641 -16.078 3.697 1 95.31 286 LEU A CA 1
ATOM 2262 C C . LEU A 1 286 ? 31.25 -14.609 3.744 1 95.31 286 LEU A C 1
ATOM 2264 O O . LEU A 1 286 ? 32.094 -13.75 3.99 1 95.31 286 LEU A O 1
ATOM 2268 N N . GLY A 1 287 ? 30.047 -14.336 3.359 1 94.5 287 GLY A N 1
ATOM 2269 C CA . GLY A 1 287 ? 29.516 -12.984 3.49 1 94.5 287 GLY A CA 1
ATOM 2270 C C . GLY A 1 287 ? 28.719 -12.773 4.762 1 94.5 287 GLY A C 1
ATOM 2271 O O . GLY A 1 287 ? 27.766 -13.5 5.023 1 94.5 287 GLY A O 1
ATOM 2272 N N . ILE A 1 288 ? 29.078 -11.828 5.582 1 93.94 288 ILE A N 1
ATOM 2273 C CA . ILE A 1 288 ? 28.453 -11.57 6.875 1 93.94 288 ILE A CA 1
ATOM 2274 C C . ILE A 1 288 ? 27.625 -10.289 6.809 1 93.94 288 ILE A C 1
ATOM 2276 O O . ILE A 1 288 ? 28.141 -9.234 6.41 1 93.94 288 ILE A O 1
ATOM 2280 N N . SER A 1 289 ? 26.438 -10.398 7.121 1 91.62 289 SER A N 1
ATOM 2281 C CA . SER A 1 289 ? 25.531 -9.25 7.156 1 91.62 289 SER A CA 1
ATOM 2282 C C . SER A 1 289 ? 25.25 -8.812 8.594 1 91.62 289 SER A C 1
ATOM 2284 O O . SER A 1 289 ? 25.188 -9.648 9.5 1 91.62 289 SER A O 1
ATOM 2286 N N . MET A 1 290 ? 25.172 -7.566 8.805 1 88.44 290 MET A N 1
ATOM 2287 C CA . MET A 1 290 ? 24.906 -7 10.125 1 88.44 290 MET A CA 1
ATOM 2288 C C . MET A 1 290 ? 23.422 -6.805 10.359 1 88.44 290 MET A C 1
ATOM 2290 O O . MET A 1 290 ? 22.672 -6.535 9.414 1 88.44 290 MET A O 1
ATOM 2294 N N . ARG A 1 291 ? 23.031 -6.832 11.648 1 84.31 291 ARG A N 1
ATOM 2295 C CA . ARG A 1 291 ? 21.656 -6.535 12.023 1 84.31 291 ARG A CA 1
ATOM 2296 C C . ARG A 1 291 ? 21.359 -5.043 11.906 1 84.31 291 ARG A C 1
ATOM 2298 O O . ARG A 1 291 ? 22.266 -4.215 12.031 1 84.31 291 ARG A O 1
ATOM 2305 N N . ASP A 1 292 ? 20.125 -4.73 11.75 1 75 292 ASP A N 1
ATOM 2306 C CA . ASP A 1 292 ? 19.719 -3.328 11.656 1 75 292 ASP A CA 1
ATOM 2307 C C . ASP A 1 292 ? 20.016 -2.582 12.953 1 75 292 ASP A C 1
ATOM 2309 O O . ASP A 1 292 ? 19.734 -3.082 14.047 1 75 292 ASP A O 1
ATOM 2313 N N . GLY A 1 293 ? 20.688 -1.47 12.844 1 71.69 293 GLY A N 1
ATOM 2314 C CA . GLY A 1 293 ? 20.969 -0.646 14.008 1 71.69 293 GLY A CA 1
ATOM 2315 C C . GLY A 1 293 ? 22.25 -1.034 14.719 1 71.69 293 GLY A C 1
ATOM 2316 O O . GLY A 1 293 ? 22.562 -0.499 15.789 1 71.69 293 GLY A O 1
ATOM 2317 N N . GLY A 1 294 ? 22.984 -1.95 14.117 1 77.19 294 GLY A N 1
ATOM 2318 C CA . GLY A 1 294 ? 24.234 -2.373 14.75 1 77.19 294 GLY A CA 1
ATOM 2319 C C . GLY A 1 294 ? 25.391 -1.423 14.492 1 77.19 294 GLY A C 1
ATOM 2320 O O . GLY A 1 294 ? 25.266 -0.485 13.703 1 77.19 294 GLY A O 1
ATOM 2321 N N . ASP A 1 295 ? 26.484 -1.602 15.312 1 84.06 295 ASP A N 1
ATOM 2322 C CA . ASP A 1 295 ? 27.734 -0.854 15.156 1 84.06 295 ASP A CA 1
ATOM 2323 C C . ASP A 1 295 ? 28.734 -1.64 14.328 1 84.06 295 ASP A C 1
ATOM 2325 O O . ASP A 1 295 ? 29.297 -2.635 14.797 1 84.06 295 ASP A O 1
ATOM 2329 N N . VAL A 1 296 ? 29.047 -1.089 13.18 1 86.38 296 VAL A N 1
ATOM 2330 C CA . VAL A 1 296 ? 29.891 -1.793 12.227 1 86.38 296 VAL A CA 1
ATOM 2331 C C . VAL A 1 296 ? 31.297 -1.924 12.789 1 86.38 296 VAL A C 1
ATOM 2333 O O . VAL A 1 296 ? 31.984 -2.932 12.562 1 86.38 296 VAL A O 1
ATOM 2336 N N . LEU A 1 297 ? 31.766 -0.904 13.539 1 87.5 297 LEU A N 1
ATOM 2337 C CA . LEU A 1 297 ? 33.125 -0.947 14.094 1 87.5 297 LEU A CA 1
ATOM 2338 C C . LEU A 1 297 ? 33.219 -2.01 15.188 1 87.5 297 LEU A C 1
ATOM 2340 O O . LEU A 1 297 ? 34.188 -2.768 15.227 1 87.5 297 LEU A O 1
ATOM 2344 N N . GLN A 1 298 ? 32.25 -1.995 16.016 1 87.62 298 GLN A N 1
ATOM 2345 C CA . GLN A 1 298 ? 32.219 -3.021 17.047 1 87.62 298 GLN A CA 1
ATOM 2346 C C . GLN A 1 298 ? 32.094 -4.414 16.438 1 87.62 298 GLN A C 1
ATOM 2348 O O . GLN A 1 298 ? 32.719 -5.367 16.906 1 87.62 298 GLN A O 1
ATOM 2353 N N . LEU A 1 299 ? 31.297 -4.523 15.492 1 89.75 299 LEU A N 1
ATOM 2354 C CA . LEU A 1 299 ? 31.141 -5.793 14.789 1 89.75 299 LEU A CA 1
ATOM 2355 C C . LEU A 1 299 ? 32.469 -6.258 14.195 1 89.75 299 LEU A C 1
ATOM 2357 O O . LEU A 1 299 ? 32.812 -7.438 14.289 1 89.75 299 LEU A O 1
ATOM 2361 N N . GLY A 1 300 ? 33.156 -5.348 13.555 1 90.75 300 GLY A N 1
ATOM 2362 C CA . GLY A 1 300 ? 34.438 -5.688 12.977 1 90.75 300 GLY A CA 1
ATOM 2363 C C . GLY A 1 300 ? 35.438 -6.219 14 1 90.75 300 GLY A C 1
ATOM 2364 O O . GLY A 1 300 ? 36.125 -7.207 13.75 1 90.75 300 GLY A O 1
ATOM 2365 N N . ARG A 1 301 ? 35.438 -5.625 15.148 1 91.19 301 ARG A N 1
ATOM 2366 C CA . ARG A 1 301 ? 36.344 -6.051 16.203 1 91.19 301 ARG A CA 1
ATOM 2367 C C . ARG A 1 301 ? 35.938 -7.41 16.766 1 91.19 301 ARG A C 1
ATOM 2369 O O . ARG A 1 301 ? 36.812 -8.266 17 1 91.19 301 ARG A O 1
ATOM 2376 N N . ASN A 1 302 ? 34.656 -7.527 16.906 1 93.06 302 ASN A N 1
ATOM 2377 C CA . ASN A 1 302 ? 34.156 -8.789 17.438 1 93.06 302 ASN A CA 1
ATOM 2378 C C . ASN A 1 302 ? 34.406 -9.945 16.469 1 93.06 302 ASN A C 1
ATOM 2380 O O . ASN A 1 302 ? 34.75 -11.047 16.891 1 93.06 302 ASN A O 1
ATOM 2384 N N . ILE A 1 303 ? 34.156 -9.68 15.273 1 93.81 303 ILE A N 1
ATOM 2385 C CA . ILE A 1 303 ? 34.312 -10.703 14.25 1 93.81 303 ILE A CA 1
ATOM 2386 C C . ILE A 1 303 ? 35.812 -11.07 14.117 1 93.81 303 ILE A C 1
ATOM 2388 O O . ILE A 1 303 ? 36.156 -12.242 14 1 93.81 303 ILE A O 1
ATOM 2392 N N . ASP A 1 304 ? 36.656 -10.078 14.117 1 91.75 304 ASP A N 1
ATOM 2393 C CA . ASP A 1 304 ? 38.094 -10.328 14.023 1 91.75 304 ASP A CA 1
ATOM 2394 C C . ASP A 1 304 ? 38.594 -11.172 15.195 1 91.75 304 ASP A C 1
ATOM 2396 O O . ASP A 1 304 ? 39.406 -12.078 15.016 1 91.75 304 ASP A O 1
ATOM 2400 N N . ALA A 1 305 ? 38.062 -10.875 16.297 1 92.88 305 ALA A N 1
ATOM 2401 C CA . ALA A 1 305 ? 38.469 -11.625 17.484 1 92.88 305 ALA A CA 1
ATOM 2402 C C . ALA A 1 305 ? 38 -13.07 17.406 1 92.88 305 ALA A C 1
ATOM 2404 O O . ALA A 1 305 ? 38.75 -14 17.719 1 92.88 305 ALA A O 1
ATOM 2405 N N . ALA A 1 306 ? 36.781 -13.156 17 1 93.69 306 ALA A N 1
ATOM 2406 C CA . ALA A 1 306 ? 36.219 -14.5 16.875 1 93.69 306 ALA A CA 1
ATOM 2407 C C . ALA A 1 306 ? 36.938 -15.289 15.773 1 93.69 306 ALA A C 1
ATOM 2409 O O . ALA A 1 306 ? 37.188 -16.484 15.93 1 93.69 306 ALA A O 1
ATOM 2410 N N . ALA A 1 307 ? 37.125 -14.695 14.672 1 92.75 307 ALA A N 1
ATOM 2411 C CA . ALA A 1 307 ? 37.812 -15.344 13.555 1 92.75 307 ALA A CA 1
ATOM 2412 C C . ALA A 1 307 ? 39.219 -15.805 13.945 1 92.75 307 ALA A C 1
ATOM 2414 O O . ALA A 1 307 ? 39.656 -16.891 13.555 1 92.75 307 ALA A O 1
ATOM 2415 N N . ARG A 1 308 ? 39.875 -15.016 14.68 1 90.75 308 ARG A N 1
ATOM 2416 C CA . ARG A 1 308 ? 41.25 -15.367 15.125 1 90.75 308 ARG A CA 1
ATOM 2417 C C . ARG A 1 308 ? 41.219 -16.578 16.062 1 90.75 308 ARG A C 1
ATOM 2419 O O . ARG A 1 308 ? 42.062 -17.453 15.984 1 90.75 308 ARG A O 1
ATOM 2426 N N . ARG A 1 309 ? 40.25 -16.562 16.828 1 92.12 309 ARG A N 1
ATOM 2427 C CA . ARG A 1 309 ? 40.094 -17.688 17.75 1 92.12 309 ARG A CA 1
ATOM 2428 C C . ARG A 1 309 ? 39.844 -18.984 17 1 92.12 309 ARG A C 1
ATOM 2430 O O . ARG A 1 309 ? 40.438 -20.016 17.297 1 92.12 309 ARG A O 1
ATOM 2437 N N . VAL A 1 310 ? 38.969 -18.891 16.078 1 92.88 310 VAL A N 1
ATOM 2438 C CA . VAL A 1 310 ? 38.594 -20.078 15.32 1 92.88 310 VAL A CA 1
ATOM 2439 C C . VAL A 1 310 ? 39.75 -20.5 14.422 1 92.88 310 VAL A C 1
ATOM 2441 O O . VAL A 1 310 ? 40 -21.703 14.242 1 92.88 310 VAL A O 1
ATOM 2444 N N . MET A 1 311 ? 40.375 -19.578 13.836 1 92.19 311 MET A N 1
ATOM 2445 C CA . MET A 1 311 ? 41.5 -19.859 12.945 1 92.19 311 MET A CA 1
ATOM 2446 C C . MET A 1 311 ? 42.656 -20.531 13.703 1 92.19 311 MET A C 1
ATOM 2448 O O . MET A 1 311 ? 43.406 -21.328 13.133 1 92.19 311 MET A O 1
ATOM 2452 N N . ALA A 1 312 ? 42.75 -20.203 14.938 1 90.12 312 ALA A N 1
ATOM 2453 C CA . ALA A 1 312 ? 43.812 -20.812 15.773 1 90.12 312 ALA A CA 1
ATOM 2454 C C . ALA A 1 312 ? 43.562 -22.312 15.922 1 90.12 312 ALA A C 1
ATOM 2456 O O . ALA A 1 312 ? 44.531 -23.078 16.062 1 90.12 312 ALA A O 1
ATOM 2457 N N . ASP A 1 313 ? 42.375 -22.703 15.766 1 88.75 313 ASP A N 1
ATOM 2458 C CA . ASP A 1 313 ? 42.031 -24.109 15.922 1 88.75 313 ASP A CA 1
ATOM 2459 C C . ASP A 1 313 ? 41.969 -24.812 14.57 1 88.75 313 ASP A C 1
ATOM 2461 O O . ASP A 1 313 ? 41.844 -26.031 14.5 1 88.75 313 ASP A O 1
ATOM 2465 N N . MET A 1 314 ? 42.156 -24.094 13.539 1 90.88 314 MET A N 1
ATOM 2466 C CA . MET A 1 314 ? 42.031 -24.656 12.195 1 90.88 314 MET A CA 1
ATOM 2467 C C . MET A 1 314 ? 43.375 -25.297 11.773 1 90.88 314 MET A C 1
ATOM 2469 O O . MET A 1 314 ? 44.438 -24.844 12.203 1 90.88 314 MET A O 1
ATOM 2473 N N . PRO A 1 315 ? 43.281 -26.344 10.992 1 90.38 315 PRO A N 1
ATOM 2474 C CA . PRO A 1 315 ? 44.531 -27 10.523 1 90.38 315 PRO A CA 1
ATOM 2475 C C . PRO A 1 315 ? 45.406 -26.062 9.719 1 90.38 315 PRO A C 1
ATOM 2477 O O . PRO A 1 315 ? 44.906 -25.094 9.125 1 90.38 315 PRO A O 1
ATOM 2480 N N . VAL A 1 316 ? 46.719 -26.453 9.648 1 87.38 316 VAL A N 1
ATOM 2481 C CA . VAL A 1 316 ? 47.688 -25.656 8.906 1 87.38 316 VAL A CA 1
ATOM 2482 C C . VAL A 1 316 ? 47.5 -25.844 7.406 1 87.38 316 VAL A C 1
ATOM 2484 O O . VAL A 1 316 ? 47.281 -26.969 6.938 1 87.38 316 VAL A O 1
ATOM 2487 N N . GLY A 1 317 ? 47.219 -24.797 6.668 1 90.31 317 GLY A N 1
ATOM 2488 C CA . GLY A 1 317 ? 47 -24.859 5.23 1 90.31 317 GLY A CA 1
ATOM 2489 C C . GLY A 1 317 ? 45.781 -24.062 4.789 1 90.31 317 GLY A C 1
ATOM 2490 O O . GLY A 1 317 ? 45.594 -23.797 3.6 1 90.31 317 GLY A O 1
ATOM 2491 N N . ILE A 1 318 ? 45 -23.828 5.758 1 92.88 318 ILE A N 1
ATOM 2492 C CA . ILE A 1 318 ? 43.812 -23.031 5.438 1 92.88 318 ILE A CA 1
ATOM 2493 C C . ILE A 1 318 ? 44.125 -21.547 5.707 1 92.88 318 ILE A C 1
ATOM 2495 O O . ILE A 1 318 ? 44.5 -21.188 6.82 1 92.88 318 ILE A O 1
ATOM 2499 N N . GLY A 1 319 ? 44.031 -20.766 4.695 1 92.75 319 GLY A N 1
ATOM 2500 C CA . GLY A 1 319 ? 44.25 -19.328 4.82 1 92.75 319 GLY A CA 1
ATOM 2501 C C . GLY A 1 319 ? 42.938 -18.531 4.781 1 92.75 319 GLY A C 1
ATOM 2502 O O . GLY A 1 319 ? 42.031 -18.875 4.055 1 92.75 319 GLY A O 1
ATOM 2503 N N . MET A 1 320 ? 42.906 -17.531 5.613 1 93.31 320 MET A N 1
ATOM 2504 C CA . MET A 1 320 ? 41.781 -16.609 5.633 1 93.31 320 MET A CA 1
ATOM 2505 C C . MET A 1 320 ? 42.188 -15.25 5.062 1 93.31 320 MET A C 1
ATOM 2507 O O . MET A 1 320 ? 43.156 -14.656 5.508 1 93.31 320 MET A O 1
ATOM 2511 N N . HIS A 1 321 ? 41.469 -14.844 4.059 1 93.12 321 HIS A N 1
ATOM 2512 C CA . HIS A 1 321 ? 41.75 -13.57 3.406 1 93.12 321 HIS A CA 1
ATOM 2513 C C . HIS A 1 321 ? 40.562 -12.625 3.494 1 93.12 321 HIS A C 1
ATOM 2515 O O . HIS A 1 321 ? 39.438 -13.047 3.35 1 93.12 321 HIS A O 1
ATOM 2521 N N . SER A 1 322 ? 40.875 -11.414 3.791 1 91.19 322 SER A N 1
ATOM 2522 C CA . SER A 1 322 ? 39.844 -10.406 3.818 1 91.19 322 SER A CA 1
ATOM 2523 C C . SER A 1 322 ? 39.531 -9.867 2.42 1 91.19 322 SER A C 1
ATOM 2525 O O . SER A 1 322 ? 40.438 -9.367 1.742 1 91.19 322 SER A O 1
ATOM 2527 N N . VAL A 1 323 ? 38.375 -10.023 1.974 1 90.94 323 VAL A N 1
ATOM 2528 C CA . VAL A 1 323 ? 37.969 -9.594 0.643 1 90.94 323 VAL A CA 1
ATOM 2529 C C . VAL A 1 323 ? 37.281 -8.219 0.728 1 90.94 323 VAL A C 1
ATOM 2531 O O . VAL A 1 323 ? 37.625 -7.312 -0.031 1 90.94 323 VAL A O 1
ATOM 2534 N N . ALA A 1 324 ? 36.344 -8.102 1.538 1 88.06 324 ALA A N 1
ATOM 2535 C CA . ALA A 1 324 ? 35.688 -6.828 1.791 1 88.06 324 ALA A CA 1
ATOM 2536 C C . ALA A 1 324 ? 35.656 -6.504 3.283 1 88.06 324 ALA A C 1
ATOM 2538 O O . ALA A 1 324 ? 35.281 -7.348 4.102 1 88.06 324 ALA A O 1
ATOM 2539 N N . GLU A 1 325 ? 36.094 -5.32 3.596 1 88.25 325 GLU A N 1
ATOM 2540 C CA . GLU A 1 325 ? 36.156 -4.871 4.984 1 88.25 325 GLU A CA 1
ATOM 2541 C C . GLU A 1 325 ? 35.469 -3.527 5.164 1 88.25 325 GLU A C 1
ATOM 2543 O O . GLU A 1 325 ? 36.125 -2.48 5.195 1 88.25 325 GLU A O 1
ATOM 2548 N N . GLN A 1 326 ? 34.281 -3.643 5.418 1 85 326 GLN A N 1
ATOM 2549 C CA . GLN A 1 326 ? 33.5 -2.424 5.594 1 85 326 GLN A CA 1
ATOM 2550 C C . GLN A 1 326 ? 33.906 -1.69 6.871 1 85 326 GLN A C 1
ATOM 2552 O O . GLN A 1 326 ? 34 -0.461 6.887 1 85 326 GLN A O 1
ATOM 2557 N N . PRO A 1 327 ? 34.25 -2.453 8 1 87.5 327 PRO A N 1
ATOM 2558 C CA . PRO A 1 327 ? 34.594 -1.75 9.234 1 87.5 327 PRO A CA 1
ATOM 2559 C C . PRO A 1 327 ? 35.844 -0.871 9.07 1 87.5 327 PRO A C 1
ATOM 2561 O O . PRO A 1 327 ? 35.906 0.238 9.609 1 87.5 327 PRO A O 1
ATOM 2564 N N . ARG A 1 328 ? 36.75 -1.352 8.336 1 86.5 328 ARG A N 1
ATOM 2565 C CA . ARG A 1 328 ? 37.938 -0.553 8.109 1 86.5 328 ARG A CA 1
ATOM 2566 C C . ARG A 1 328 ? 37.625 0.684 7.277 1 86.5 328 ARG A C 1
ATOM 2568 O O . ARG A 1 328 ? 38.156 1.767 7.543 1 86.5 328 ARG A O 1
ATOM 2575 N N . THR A 1 329 ? 36.875 0.491 6.32 1 84.44 329 THR A N 1
ATOM 2576 C CA . THR A 1 329 ? 36.469 1.608 5.477 1 84.44 329 THR A CA 1
ATOM 2577 C C . THR A 1 329 ? 35.688 2.639 6.285 1 84.44 329 THR A C 1
ATOM 2579 O O . THR A 1 329 ? 35.844 3.846 6.105 1 84.44 329 THR A O 1
ATOM 2582 N N . VAL A 1 330 ? 34.875 2.152 7.113 1 86.06 330 VAL A N 1
ATOM 2583 C CA . VAL A 1 330 ? 34.062 3.025 7.953 1 86.06 330 VAL A CA 1
ATOM 2584 C C . VAL A 1 330 ? 34.969 3.768 8.945 1 86.06 330 VAL A C 1
ATOM 2586 O O . VAL A 1 330 ? 34.75 4.961 9.195 1 86.06 330 VAL A O 1
ATOM 2589 N N . GLU A 1 331 ? 35.906 3.104 9.508 1 86.81 331 GLU A N 1
ATOM 2590 C CA . GLU A 1 331 ? 36.812 3.725 10.453 1 86.81 331 GLU A CA 1
ATOM 2591 C C . GLU A 1 331 ? 37.594 4.859 9.789 1 86.81 331 GLU A C 1
ATOM 2593 O O . GLU A 1 331 ? 37.719 5.945 10.359 1 86.81 331 GLU A O 1
ATOM 2598 N N . LEU A 1 332 ? 38.031 4.613 8.609 1 82 332 LEU A N 1
ATOM 2599 C CA . LEU A 1 332 ? 38.781 5.625 7.875 1 82 332 LEU A CA 1
ATOM 2600 C C . LEU A 1 332 ? 37.875 6.793 7.48 1 82 332 LEU A C 1
ATOM 2602 O O . LEU A 1 332 ? 38.281 7.953 7.574 1 82 332 LEU A O 1
ATOM 2606 N N . ALA A 1 333 ? 36.75 6.438 7.055 1 80.31 333 ALA A N 1
ATOM 2607 C CA . ALA A 1 333 ? 35.812 7.477 6.641 1 80.31 333 ALA A CA 1
ATOM 2608 C C . ALA A 1 333 ? 35.438 8.367 7.82 1 80.31 333 ALA A C 1
ATOM 2610 O O . ALA A 1 333 ? 35.406 9.594 7.699 1 80.31 333 ALA A O 1
ATOM 2611 N N . ILE A 1 334 ? 35.094 7.77 8.906 1 83.69 334 ILE A N 1
ATOM 2612 C CA . ILE A 1 334 ? 34.688 8.508 10.094 1 83.69 334 ILE A CA 1
ATOM 2613 C C . ILE A 1 334 ? 35.875 9.352 10.602 1 83.69 334 ILE A C 1
ATOM 2615 O O . ILE A 1 334 ? 35.688 10.492 11.031 1 83.69 334 ILE A O 1
ATOM 2619 N N . ALA A 1 335 ? 37.031 8.758 10.547 1 84.62 335 ALA A N 1
ATOM 2620 C CA . ALA A 1 335 ? 38.219 9.492 10.984 1 84.62 335 ALA A CA 1
ATOM 2621 C C . ALA A 1 335 ? 38.438 10.719 10.117 1 84.62 335 ALA A C 1
ATOM 2623 O O . ALA A 1 335 ? 38.781 11.789 10.625 1 84.62 335 ALA A O 1
ATOM 2624 N N . ASP A 1 336 ? 38.281 10.602 8.914 1 82.19 336 ASP A N 1
ATOM 2625 C CA . ASP A 1 336 ? 38.438 11.719 7.988 1 82.19 336 ASP A CA 1
ATOM 2626 C C . ASP A 1 336 ? 37.406 12.812 8.258 1 82.19 336 ASP A C 1
ATOM 2628 O O . ASP A 1 336 ? 37.719 14 8.266 1 82.19 336 ASP A O 1
ATOM 2632 N N . PHE A 1 337 ? 36.281 12.406 8.453 1 83.44 337 PHE A N 1
ATOM 2633 C CA . PHE A 1 337 ? 35.219 13.375 8.68 1 83.44 337 PHE A CA 1
ATOM 2634 C C . PHE A 1 337 ? 35.344 14.039 10.047 1 83.44 337 PHE A C 1
ATOM 2636 O O . PHE A 1 337 ? 35.062 15.227 10.203 1 83.44 337 PHE A O 1
ATOM 2643 N N . MET A 1 338 ? 35.781 13.227 11 1 85.62 338 MET A N 1
ATOM 2644 C CA . MET A 1 338 ? 36.031 13.789 12.32 1 85.62 338 MET A CA 1
ATOM 2645 C C . MET A 1 338 ? 37.188 14.789 12.266 1 85.62 338 MET A C 1
ATOM 2647 O O . MET A 1 338 ? 37.156 15.812 12.953 1 85.62 338 MET A O 1
ATOM 2651 N N . GLY A 1 339 ? 38.125 14.445 11.469 1 87.19 339 GLY A N 1
ATOM 2652 C CA . GLY A 1 339 ? 39.188 15.398 11.242 1 87.19 339 GLY A CA 1
ATOM 2653 C C . GLY A 1 339 ? 38.719 16.703 10.641 1 87.19 339 GLY A C 1
ATOM 2654 O O . GLY A 1 339 ? 39.094 17.781 11.078 1 87.19 339 GLY A O 1
ATOM 2655 N N . SER A 1 340 ? 37.875 16.578 9.727 1 86.81 340 SER A N 1
ATOM 2656 C CA . SER A 1 340 ? 37.312 17.766 9.102 1 86.81 340 SER A CA 1
ATOM 2657 C C . SER A 1 340 ? 36.438 18.547 10.078 1 86.81 340 SER A C 1
ATOM 2659 O O . SER A 1 340 ? 36.438 19.781 10.047 1 86.81 340 SER A O 1
ATOM 2661 N N . LEU A 1 341 ? 35.781 17.797 10.844 1 85.56 341 LEU A N 1
ATOM 2662 C CA . LEU A 1 341 ? 34.938 18.438 11.852 1 85.56 341 LEU A CA 1
ATOM 2663 C C . LEU A 1 341 ? 35.781 19.234 12.828 1 85.56 341 LEU A C 1
ATOM 2665 O O . LEU A 1 341 ? 35.469 20.391 13.125 1 85.56 341 LEU A O 1
ATOM 2669 N N . TRP A 1 342 ? 36.906 18.672 13.297 1 88.81 342 TRP A N 1
ATOM 2670 C CA . TRP A 1 342 ? 37.781 19.344 14.234 1 88.81 342 TRP A CA 1
ATOM 2671 C C . TRP A 1 342 ? 38.469 20.547 13.57 1 88.81 342 TRP A C 1
ATOM 2673 O O . TRP A 1 342 ? 38.656 21.578 14.219 1 88.81 342 TRP A O 1
ATOM 2683 N N . GLN A 1 343 ? 38.719 20.406 12.359 1 89.5 343 GLN A N 1
ATOM 2684 C CA . GLN A 1 343 ? 39.281 21.531 11.617 1 89.5 343 GLN A CA 1
ATOM 2685 C C . GLN A 1 343 ? 38.281 22.672 11.484 1 89.5 343 GLN A C 1
ATOM 2687 O O . GLN A 1 343 ? 38.625 23.844 11.633 1 89.5 343 GLN A O 1
ATOM 2692 N N . SER A 1 344 ? 37.125 22.281 11.195 1 88.19 344 SER A N 1
ATOM 2693 C CA . SER A 1 344 ? 36.094 23.297 11.078 1 88.19 344 SER A CA 1
ATOM 2694 C C . SER A 1 344 ? 35.875 24.031 12.391 1 88.19 344 SER A C 1
ATOM 2696 O O . SER A 1 344 ? 35.75 25.266 12.414 1 88.19 344 SER A O 1
ATOM 2698 N N . ILE A 1 345 ? 35.844 23.312 13.5 1 87.12 345 ILE A N 1
ATOM 2699 C CA . ILE A 1 345 ? 35.688 23.906 14.82 1 87.12 345 ILE A CA 1
ATOM 2700 C C . ILE A 1 345 ? 36.875 24.859 15.102 1 87.12 345 ILE A C 1
ATOM 2702 O O . ILE A 1 345 ? 36.656 25.984 15.562 1 87.12 345 ILE A O 1
ATOM 2706 N N . ALA A 1 346 ? 38.031 24.422 14.773 1 89.88 346 ALA A N 1
ATOM 2707 C CA . ALA A 1 346 ? 39.25 25.219 15.016 1 89.88 346 ALA A CA 1
ATOM 2708 C C . ALA A 1 346 ? 39.219 26.5 14.203 1 89.88 346 ALA A C 1
ATOM 2710 O O . ALA A 1 346 ? 39.562 27.578 14.719 1 89.88 346 ALA A O 1
ATOM 2711 N N . ILE A 1 347 ? 38.812 26.406 13 1 88.69 347 ILE A N 1
ATOM 2712 C CA . ILE A 1 347 ? 38.75 27.562 12.117 1 88.69 347 ILE A CA 1
ATOM 2713 C C . ILE A 1 347 ? 37.719 28.562 12.625 1 88.69 347 ILE A C 1
ATOM 2715 O O . ILE A 1 347 ? 38 29.766 12.672 1 88.69 347 ILE A O 1
ATOM 2719 N N . ILE A 1 348 ? 36.625 28.109 13.023 1 84.69 348 ILE A N 1
ATOM 2720 C CA . ILE A 1 348 ? 35.562 28.969 13.523 1 84.69 348 ILE A CA 1
ATOM 2721 C C . ILE A 1 348 ? 36 29.625 14.836 1 84.69 348 ILE A C 1
ATOM 2723 O O . ILE A 1 348 ? 35.688 30.797 15.086 1 84.69 348 ILE A O 1
ATOM 2727 N N . LEU A 1 349 ? 36.688 28.859 15.656 1 85.88 349 LEU A N 1
ATOM 2728 C CA . LEU A 1 349 ? 37.219 29.391 16.906 1 85.88 349 LEU A CA 1
ATOM 2729 C C . LEU A 1 349 ? 38.219 30.5 16.656 1 85.88 349 LEU A C 1
ATOM 2731 O O . LEU A 1 349 ? 38.156 31.562 17.297 1 85.88 349 LEU A O 1
ATOM 2735 N N . VAL A 1 350 ? 39.094 30.297 15.727 1 87.94 350 VAL A N 1
ATOM 2736 C CA . VAL A 1 350 ? 40.125 31.281 15.398 1 87.94 350 VAL A CA 1
ATOM 2737 C C . VAL A 1 350 ? 39.469 32.531 14.812 1 87.94 350 VAL A C 1
ATOM 2739 O O . VAL A 1 350 ? 39.812 33.656 15.156 1 87.94 350 VAL A O 1
ATOM 2742 N N . ALA A 1 351 ? 38.531 32.25 13.945 1 83.44 351 ALA A N 1
ATOM 2743 C CA . ALA A 1 351 ? 37.812 33.375 13.344 1 83.44 351 ALA A CA 1
ATOM 2744 C C . ALA A 1 351 ? 37.094 34.188 14.406 1 83.44 351 ALA A C 1
ATOM 2746 O O . ALA A 1 351 ? 37.031 35.406 14.344 1 83.44 351 ALA A O 1
ATOM 2747 N N . SER A 1 352 ? 36.5 33.562 15.414 1 81.62 352 SER A N 1
ATOM 2748 C CA . SER A 1 352 ? 35.75 34.219 16.484 1 81.62 352 SER A CA 1
ATOM 2749 C C . SER A 1 352 ? 36.688 35 17.406 1 81.62 352 SER A C 1
ATOM 2751 O O . SER A 1 352 ? 36.375 36.094 17.875 1 81.62 352 SER A O 1
ATOM 2753 N N . PHE A 1 353 ? 37.875 34.438 17.625 1 85.12 353 PHE A N 1
ATOM 2754 C CA . PHE A 1 353 ? 38.844 35.094 18.5 1 85.12 353 PHE A CA 1
ATOM 2755 C C . PHE A 1 353 ? 39.406 36.344 17.828 1 85.12 353 PHE A C 1
ATOM 2757 O O . PHE A 1 353 ? 39.625 37.375 18.5 1 85.12 353 PHE A O 1
ATOM 2764 N N . VAL A 1 354 ? 39.562 36.25 16.594 1 83.25 354 VAL A N 1
ATOM 2765 C CA . VAL A 1 354 ? 40.188 37.375 15.867 1 83.25 354 VAL A CA 1
ATOM 2766 C C . VAL A 1 354 ? 39.156 38.5 15.695 1 83.25 354 VAL A C 1
ATOM 2768 O O . VAL A 1 354 ? 39.5 39.656 15.805 1 83.25 354 VAL A O 1
ATOM 2771 N N . SER A 1 355 ? 38 38.156 15.508 1 78.56 355 SER A N 1
ATOM 2772 C CA . SER A 1 355 ? 37 39.156 15.18 1 78.56 355 SER A CA 1
ATOM 2773 C C . SER A 1 355 ? 36.406 39.781 16.453 1 78.56 355 SER A C 1
ATOM 2775 O O . SER A 1 355 ? 36.125 40.969 16.484 1 78.56 355 SER A O 1
ATOM 2777 N N . LEU A 1 356 ? 36.125 38.969 17.578 1 76.69 356 LEU A N 1
ATOM 2778 C CA . LEU A 1 356 ? 35.406 39.469 18.75 1 76.69 356 LEU A CA 1
ATOM 2779 C C . LEU A 1 356 ? 36.344 39.656 19.922 1 76.69 356 LEU A C 1
ATOM 2781 O O . LEU A 1 356 ? 36.031 40.375 20.875 1 76.69 356 LEU A O 1
ATOM 2785 N N . GLY A 1 357 ? 37.562 39.125 19.875 1 81 357 GLY A N 1
ATOM 2786 C CA . GLY A 1 357 ? 38.469 39.188 21.016 1 81 357 GLY A CA 1
ATOM 2787 C C . GLY A 1 357 ? 38.531 37.875 21.797 1 81 357 GLY A C 1
ATOM 2788 O O . GLY A 1 357 ? 37.719 36.969 21.531 1 81 357 GLY A O 1
ATOM 2789 N N . LEU A 1 358 ? 39.344 37.812 22.672 1 84.94 358 LEU A N 1
ATOM 2790 C CA . LEU A 1 358 ? 39.625 36.594 23.406 1 84.94 358 LEU A CA 1
ATOM 2791 C C . LEU A 1 358 ? 38.469 36.219 24.328 1 84.94 358 LEU A C 1
ATOM 2793 O O . LEU A 1 358 ? 38.062 35.062 24.391 1 84.94 358 LEU A O 1
ATOM 2797 N N . ARG A 1 359 ? 37.969 37.219 25.031 1 85.19 359 ARG A N 1
ATOM 2798 C CA . ARG A 1 359 ? 36.938 36.938 26 1 85.19 359 ARG A CA 1
ATOM 2799 C C . ARG A 1 359 ? 35.594 36.625 25.297 1 85.19 359 ARG A C 1
ATOM 2801 O O . ARG A 1 359 ? 34.938 35.656 25.625 1 85.19 359 ARG A O 1
ATOM 2808 N N . ALA A 1 360 ? 35.25 37.469 24.344 1 84.25 360 ALA A N 1
ATOM 2809 C CA . ALA A 1 360 ? 34.031 37.25 23.594 1 84.25 360 ALA A CA 1
ATOM 2810 C C . ALA A 1 360 ? 34.094 36 22.75 1 84.25 360 ALA A C 1
ATOM 2812 O O . ALA A 1 360 ? 33.125 35.25 22.625 1 84.25 360 ALA A O 1
ATOM 2813 N N . GLY A 1 361 ? 35.219 35.719 22.203 1 84.81 361 GLY A N 1
ATOM 2814 C CA . GLY A 1 361 ? 35.438 34.531 21.422 1 84.81 361 GLY A CA 1
ATOM 2815 C C . GLY A 1 361 ? 35.344 33.25 22.25 1 84.81 361 GLY A C 1
ATOM 2816 O O . GLY A 1 361 ? 34.906 32.219 21.766 1 84.81 361 GLY A O 1
ATOM 2817 N N . ALA A 1 362 ? 35.656 33.344 23.484 1 87.94 362 ALA A N 1
ATOM 2818 C CA . ALA A 1 362 ? 35.625 32.188 24.375 1 87.94 362 ALA A CA 1
ATOM 2819 C C . ALA A 1 362 ? 34.188 31.719 24.609 1 87.94 362 ALA A C 1
ATOM 2821 O O . ALA A 1 362 ? 33.938 30.531 24.75 1 87.94 362 ALA A O 1
ATOM 2822 N N . ILE A 1 363 ? 33.312 32.656 24.641 1 87.94 363 ILE A N 1
ATOM 2823 C CA . ILE A 1 363 ? 31.922 32.312 24.844 1 87.94 363 ILE A CA 1
ATOM 2824 C C . ILE A 1 363 ? 31.422 31.516 23.625 1 87.94 363 ILE A C 1
ATOM 2826 O O . ILE A 1 363 ? 30.734 30.5 23.781 1 87.94 363 ILE A O 1
ATOM 2830 N N . VAL A 1 364 ? 31.766 31.953 22.438 1 85.44 364 VAL A N 1
ATOM 2831 C CA . VAL A 1 364 ? 31.375 31.266 21.219 1 85.44 364 VAL A CA 1
ATOM 2832 C C . VAL A 1 364 ? 32.031 29.891 21.172 1 85.44 364 VAL A C 1
ATOM 2834 O O . VAL A 1 364 ? 31.438 28.906 20.75 1 85.44 364 VAL A O 1
ATOM 2837 N N . ALA A 1 365 ? 33.25 29.828 21.656 1 86.06 365 ALA A N 1
ATOM 2838 C CA . ALA A 1 365 ? 34.031 28.578 21.672 1 86.06 365 ALA A CA 1
ATOM 2839 C C . ALA A 1 365 ? 33.375 27.547 22.594 1 86.06 365 ALA A C 1
ATOM 2841 O O . ALA A 1 365 ? 33.438 26.344 22.328 1 86.06 365 ALA A O 1
ATOM 2842 N N . LEU A 1 366 ? 32.812 28.016 23.594 1 87.12 366 LEU A N 1
ATOM 2843 C CA . LEU A 1 366 ? 32.156 27.109 24.531 1 87.12 366 LEU A CA 1
ATOM 2844 C C . LEU A 1 366 ? 30.766 26.734 24.062 1 87.12 366 LEU A C 1
ATOM 2846 O O . LEU A 1 366 ? 30.266 25.656 24.391 1 87.12 366 LEU A O 1
ATOM 2850 N N . ALA A 1 367 ? 30.156 27.609 23.344 1 88.69 367 ALA A N 1
ATOM 2851 C CA . ALA A 1 367 ? 28.797 27.375 22.844 1 88.69 367 ALA A CA 1
ATOM 2852 C C . ALA A 1 367 ? 28.797 26.234 21.812 1 88.69 367 ALA A C 1
ATOM 2854 O O . ALA A 1 367 ? 27.828 25.484 21.734 1 88.69 367 ALA A O 1
ATOM 2855 N N . ILE A 1 368 ? 29.859 26.047 21.078 1 89.12 368 ILE A N 1
ATOM 2856 C CA . ILE A 1 368 ? 29.922 25.062 20.016 1 89.12 368 ILE A CA 1
ATOM 2857 C C . ILE A 1 368 ? 29.875 23.656 20.594 1 89.12 368 ILE A C 1
ATOM 2859 O O . ILE A 1 368 ? 28.984 22.875 20.266 1 89.12 368 ILE A O 1
ATOM 2863 N N . PRO A 1 369 ? 30.734 23.312 21.578 1 88.62 369 PRO A N 1
ATOM 2864 C CA . PRO A 1 369 ? 30.688 21.969 22.172 1 88.62 369 PRO A CA 1
ATOM 2865 C C . PRO A 1 369 ? 29.406 21.719 22.953 1 88.62 369 PRO A C 1
ATOM 2867 O O . PRO A 1 369 ? 28.906 20.594 23 1 88.62 369 PRO A O 1
ATOM 2870 N N . LEU A 1 370 ? 28.938 22.734 23.547 1 91.25 370 LEU A N 1
ATOM 2871 C CA . LEU A 1 370 ? 27.703 22.578 24.297 1 91.25 370 LEU A CA 1
ATOM 2872 C C . LEU A 1 370 ? 26.547 22.25 23.359 1 91.25 370 LEU A C 1
ATOM 2874 O O . LEU A 1 370 ? 25.703 21.422 23.672 1 91.25 370 LEU A O 1
ATOM 2878 N N . THR A 1 371 ? 26.484 22.969 22.25 1 92.88 371 THR A N 1
ATOM 2879 C CA . THR A 1 371 ? 25.453 22.672 21.266 1 92.88 371 THR A CA 1
ATOM 2880 C C . THR A 1 371 ? 25.594 21.25 20.734 1 92.88 371 THR A C 1
ATOM 2882 O O . THR A 1 371 ? 24.594 20.516 20.625 1 92.88 371 THR A O 1
ATOM 2885 N N . LEU A 1 372 ? 26.766 20.844 20.469 1 91.56 372 LEU A N 1
ATOM 2886 C CA . LEU A 1 372 ? 27 19.5 19.969 1 91.56 372 LEU A CA 1
ATOM 2887 C C . LEU A 1 372 ? 26.625 18.453 21.016 1 91.56 372 LEU A C 1
ATOM 2889 O O . LEU A 1 372 ? 26.109 17.391 20.672 1 91.56 372 LEU A O 1
ATOM 2893 N N . ALA A 1 373 ? 26.906 18.75 22.25 1 93.5 373 ALA A N 1
ATOM 2894 C CA . ALA A 1 373 ? 26.594 17.844 23.344 1 93.5 373 ALA A CA 1
ATOM 2895 C C . ALA A 1 373 ? 25.094 17.594 23.453 1 93.5 373 ALA A C 1
ATOM 2897 O O . ALA A 1 373 ? 24.672 16.484 23.812 1 93.5 373 ALA A O 1
ATOM 2898 N N . ILE A 1 374 ? 24.344 18.562 23.125 1 94.94 374 ILE A N 1
ATOM 2899 C CA . ILE A 1 374 ? 22.891 18.406 23.203 1 94.94 374 ILE A CA 1
ATOM 2900 C C . ILE A 1 374 ? 22.375 17.719 21.922 1 94.94 374 ILE A C 1
ATOM 2902 O O . ILE A 1 374 ? 21.406 16.969 21.969 1 94.94 374 ILE A O 1
ATOM 2906 N N . VAL A 1 375 ? 23 17.906 20.828 1 94.88 375 VAL A N 1
ATOM 2907 C CA . VAL A 1 375 ? 22.578 17.375 19.531 1 94.88 375 VAL A CA 1
ATOM 2908 C C . VAL A 1 375 ? 22.734 15.852 19.531 1 94.88 375 VAL A C 1
ATOM 2910 O O . VAL A 1 375 ? 21.875 15.133 19.016 1 94.88 375 VAL A O 1
ATOM 2913 N N . PHE A 1 376 ? 23.703 15.266 20.172 1 94.44 376 PHE A N 1
ATOM 2914 C CA . PHE A 1 376 ? 24.047 13.844 20.094 1 94.44 376 PHE A CA 1
ATOM 2915 C C . PHE A 1 376 ? 22.969 13 20.766 1 94.44 376 PHE A C 1
ATOM 2917 O O . PHE A 1 376 ? 22.516 12 20.203 1 94.44 376 PHE A O 1
ATOM 2924 N N . PRO A 1 377 ? 22.516 13.375 21.953 1 94.44 377 PRO A N 1
ATOM 2925 C CA . PRO A 1 377 ? 21.438 12.578 22.547 1 94.44 377 PRO A CA 1
ATOM 2926 C C . PRO A 1 377 ? 20.156 12.609 21.719 1 94.44 377 PRO A C 1
ATOM 2928 O O . PRO A 1 377 ? 19.422 11.617 21.672 1 94.44 377 PRO A O 1
ATOM 2931 N N . ILE A 1 378 ? 19.906 13.719 21.109 1 95.06 378 ILE A N 1
ATOM 2932 C CA . ILE A 1 378 ? 18.703 13.828 20.297 1 95.06 378 ILE A CA 1
ATOM 2933 C C . ILE A 1 378 ? 18.844 12.953 19.047 1 95.06 378 ILE A C 1
ATOM 2935 O O . ILE A 1 378 ? 17.875 12.32 18.609 1 95.06 378 ILE A O 1
ATOM 2939 N N . MET A 1 379 ? 20 12.922 18.531 1 93.44 379 MET A N 1
ATOM 2940 C CA . MET A 1 379 ? 20.266 12.055 17.375 1 93.44 379 MET A CA 1
ATOM 2941 C C . MET A 1 379 ? 20.062 10.586 17.75 1 93.44 379 MET A C 1
ATOM 2943 O O . MET A 1 379 ? 19.531 9.812 16.969 1 93.44 379 MET A O 1
ATOM 2947 N N . GLN A 1 380 ? 20.438 10.219 18.938 1 91 380 GLN A N 1
ATOM 2948 C CA . GLN A 1 380 ? 20.297 8.844 19.406 1 91 380 GLN A CA 1
ATOM 2949 C C . GLN A 1 380 ? 18.828 8.453 19.531 1 91 380 GLN A C 1
ATOM 2951 O O . GLN A 1 380 ? 18.438 7.355 19.109 1 91 380 GLN A O 1
ATOM 2956 N N . VAL A 1 381 ? 18.094 9.312 20.016 1 91.25 381 VAL A N 1
ATOM 2957 C CA . VAL A 1 381 ? 16.672 9.031 20.203 1 91.25 381 VAL A CA 1
ATOM 2958 C C . VAL A 1 381 ? 15.977 8.977 18.844 1 91.25 381 VAL A C 1
ATOM 2960 O O . VAL A 1 381 ? 15.047 8.195 18.641 1 91.25 381 VAL A O 1
ATOM 2963 N N . ALA A 1 382 ? 16.422 9.766 17.953 1 90.5 382 ALA A N 1
ATOM 2964 C CA . ALA A 1 382 ? 15.844 9.797 16.609 1 90.5 382 ALA A CA 1
ATOM 2965 C C . ALA A 1 382 ? 16.375 8.641 15.758 1 90.5 382 ALA A C 1
ATOM 2967 O O . ALA A 1 382 ? 15.883 8.406 14.648 1 90.5 382 ALA A O 1
ATOM 2968 N N . GLY A 1 383 ? 17.391 7.891 16.219 1 87.19 383 GLY A N 1
ATOM 2969 C CA . GLY A 1 383 ? 17.922 6.73 15.523 1 87.19 383 GLY A CA 1
ATOM 2970 C C . GLY A 1 383 ? 18.859 7.094 14.383 1 87.19 383 GLY A C 1
ATOM 2971 O O . GLY A 1 383 ? 18.875 6.41 13.352 1 87.19 383 GLY A O 1
ATOM 2972 N N . ILE A 1 384 ? 19.531 8.219 14.406 1 89.94 384 ILE A N 1
ATOM 2973 C CA . ILE A 1 384 ? 20.469 8.648 13.383 1 89.94 384 ILE A CA 1
ATOM 2974 C C . ILE A 1 384 ? 21.906 8.328 13.836 1 89.94 384 ILE A C 1
ATOM 2976 O O . ILE A 1 384 ? 22.391 8.891 14.812 1 89.94 384 ILE A O 1
ATOM 2980 N N . ASP A 1 385 ? 22.5 7.5 13.133 1 88.81 385 ASP A N 1
ATOM 2981 C CA . ASP A 1 385 ? 23.875 7.09 13.453 1 88.81 385 ASP A CA 1
ATOM 2982 C C . ASP A 1 385 ? 24.891 8.062 12.867 1 88.81 385 ASP A C 1
ATOM 2984 O O . ASP A 1 385 ? 24.531 8.984 12.141 1 88.81 385 ASP A O 1
ATOM 2988 N N . LEU A 1 386 ? 26.141 7.859 13.336 1 88 386 LEU A N 1
ATOM 2989 C CA . LEU A 1 386 ? 27.234 8.648 12.781 1 88 386 LEU A CA 1
ATOM 2990 C C . LEU A 1 386 ? 27.703 8.07 11.453 1 88 386 LEU A C 1
ATOM 2992 O O . LEU A 1 386 ? 28.344 7.016 11.422 1 88 386 LEU A O 1
ATOM 2996 N N . GLN A 1 387 ? 27.297 8.664 10.438 1 87.5 387 GLN A N 1
ATOM 2997 C CA . GLN A 1 387 ? 27.656 8.234 9.086 1 87.5 387 GLN A CA 1
ATOM 2998 C C . GLN A 1 387 ? 28.094 9.422 8.234 1 87.5 387 GLN A C 1
ATOM 3000 O O . GLN A 1 387 ? 28.109 10.562 8.703 1 87.5 387 GLN A O 1
ATOM 3005 N N . ARG A 1 388 ? 28.438 9.172 7.066 1 84.38 388 ARG A N 1
ATOM 3006 C CA . ARG A 1 388 ? 28.984 10.188 6.176 1 84.38 388 ARG A CA 1
ATOM 3007 C C . ARG A 1 388 ? 28.047 11.375 6.047 1 84.38 388 ARG A C 1
ATOM 3009 O O . ARG A 1 388 ? 28.469 12.531 6.172 1 84.38 388 ARG A O 1
ATOM 3016 N N . VAL A 1 389 ? 26.812 11.133 5.922 1 88.38 389 VAL A N 1
ATOM 3017 C CA . VAL A 1 389 ? 25.859 12.188 5.66 1 88.38 389 VAL A CA 1
ATOM 3018 C C . VAL A 1 389 ? 25.547 12.938 6.957 1 88.38 389 VAL A C 1
ATOM 3020 O O . VAL A 1 389 ? 25.453 14.164 6.969 1 88.38 389 VAL A O 1
ATOM 3023 N N . SER A 1 390 ? 25.375 12.234 8.039 1 91.19 390 SER A N 1
ATOM 3024 C CA . SER A 1 390 ? 25.094 12.891 9.312 1 91.19 390 SER A CA 1
ATOM 3025 C C . SER A 1 390 ? 26.266 13.727 9.789 1 91.19 390 SER A C 1
ATOM 3027 O O . SER A 1 390 ? 26.094 14.82 10.32 1 91.19 390 SER A O 1
ATOM 3029 N N . LEU A 1 391 ? 27.5 13.219 9.602 1 87.94 391 LEU A N 1
ATOM 3030 C CA . LEU A 1 391 ? 28.688 13.961 10.008 1 87.94 391 LEU A CA 1
ATOM 3031 C C . LEU A 1 391 ? 28.875 15.195 9.133 1 87.94 391 LEU A C 1
ATOM 3033 O O . LEU A 1 391 ? 29.266 16.25 9.633 1 87.94 391 LEU A O 1
ATOM 3037 N N . GLY A 1 392 ? 28.703 14.953 7.867 1 87.75 392 GLY A N 1
ATOM 3038 C CA . GLY A 1 392 ? 28.734 16.109 6.988 1 87.75 392 GLY A CA 1
ATOM 3039 C C . GLY A 1 392 ? 27.703 17.156 7.332 1 87.75 392 GLY A C 1
ATOM 3040 O O . GLY A 1 392 ? 27.969 18.359 7.254 1 87.75 392 GLY A O 1
ATOM 3041 N N . ALA A 1 393 ? 26.531 16.734 7.695 1 90.69 393 ALA A N 1
ATOM 3042 C CA . ALA A 1 393 ? 25.453 17.641 8.102 1 90.69 393 ALA A CA 1
ATOM 3043 C C . ALA A 1 393 ? 25.828 18.406 9.367 1 90.69 393 ALA A C 1
ATOM 3045 O O . ALA A 1 393 ? 25.469 19.562 9.523 1 90.69 393 ALA A O 1
ATOM 3046 N N . LEU A 1 394 ? 26.547 17.703 10.234 1 89.56 394 LEU A N 1
ATOM 3047 C CA . LEU A 1 394 ? 27 18.344 11.461 1 89.56 394 LEU A CA 1
ATOM 3048 C C . LEU A 1 394 ? 27.984 19.469 11.164 1 89.56 394 LEU A C 1
ATOM 3050 O O . LEU A 1 394 ? 27.969 20.5 11.828 1 89.56 394 LEU A O 1
ATOM 3054 N N . ILE A 1 395 ? 28.781 19.312 10.227 1 88.25 395 ILE A N 1
ATOM 3055 C CA . ILE A 1 395 ? 29.75 20.328 9.828 1 88.25 395 ILE A CA 1
ATOM 3056 C C . ILE A 1 395 ? 29.031 21.531 9.258 1 88.25 395 ILE A C 1
ATOM 3058 O O . ILE A 1 395 ? 29.359 22.672 9.578 1 88.25 395 ILE A O 1
ATOM 3062 N N . ILE A 1 396 ? 28.094 21.266 8.477 1 85.81 396 ILE A N 1
ATOM 3063 C CA . ILE A 1 396 ? 27.281 22.344 7.914 1 85.81 396 ILE A CA 1
ATOM 3064 C C . ILE A 1 396 ? 26.547 23.078 9.031 1 85.81 396 ILE A C 1
ATOM 3066 O O . ILE A 1 396 ? 26.516 24.312 9.062 1 85.81 396 ILE A O 1
ATOM 3070 N N . ALA A 1 397 ? 26 22.297 9.883 1 89.25 397 ALA A N 1
ATOM 3071 C CA . ALA A 1 397 ? 25.266 22.859 11.016 1 89.25 397 ALA A CA 1
ATOM 3072 C C . ALA A 1 397 ? 26.188 23.703 11.898 1 89.25 397 ALA A C 1
ATOM 3074 O O . ALA A 1 397 ? 25.766 24.734 12.438 1 89.25 397 ALA A O 1
ATOM 3075 N N . LEU A 1 398 ? 27.375 23.234 12.055 1 86.12 398 LEU A N 1
ATOM 3076 C CA . LEU A 1 398 ? 28.359 23.938 12.867 1 86.12 398 LEU A CA 1
ATOM 3077 C C . LEU A 1 398 ? 28.625 25.344 12.32 1 86.12 398 LEU A C 1
ATOM 3079 O O . LEU A 1 398 ? 28.672 26.312 13.078 1 86.12 398 LEU A O 1
ATOM 3083 N N . ALA A 1 399 ? 28.703 25.375 11.094 1 78.31 399 ALA A N 1
ATOM 3084 C CA . ALA A 1 399 ? 28.969 26.656 10.445 1 78.31 399 ALA A CA 1
ATOM 3085 C C . ALA A 1 399 ? 27.781 27.609 10.602 1 78.31 399 ALA A C 1
ATOM 3087 O O . ALA A 1 399 ? 27.969 28.812 10.711 1 78.31 399 ALA A O 1
ATOM 3088 N N . LEU A 1 400 ? 26.609 27.031 10.758 1 81 400 LEU A N 1
ATOM 3089 C CA . LEU A 1 400 ? 25.391 27.844 10.82 1 81 400 LEU A CA 1
ATOM 3090 C C . LEU A 1 400 ? 25.016 28.156 12.266 1 81 400 LEU A C 1
ATOM 3092 O O . LEU A 1 400 ? 24.422 29.188 12.547 1 81 400 LEU A O 1
ATOM 3096 N N . MET A 1 401 ? 25.312 27.266 13.141 1 81.31 401 MET A N 1
ATOM 3097 C CA . MET A 1 401 ? 24.812 27.328 14.508 1 81.31 401 MET A CA 1
ATOM 3098 C C . MET A 1 401 ? 25.547 28.406 15.297 1 81.31 401 MET A C 1
ATOM 3100 O O . MET A 1 401 ? 25.016 28.953 16.266 1 81.31 401 MET A O 1
ATOM 3104 N N . VAL A 1 402 ? 26.75 28.75 14.906 1 80.62 402 VAL A N 1
ATOM 3105 C CA . VAL A 1 402 ? 27.547 29.719 15.656 1 80.62 402 VAL A CA 1
ATOM 3106 C C . VAL A 1 402 ? 26.969 31.125 15.477 1 80.62 402 VAL A C 1
ATOM 3108 O O . VAL A 1 402 ? 27.203 32 16.297 1 80.62 402 VAL A O 1
ATOM 3111 N N . ASP A 1 403 ? 26.109 31.281 14.562 1 80.81 403 ASP A N 1
ATOM 3112 C CA . ASP A 1 403 ? 25.594 32.594 14.211 1 80.81 403 ASP A CA 1
ATOM 3113 C C . ASP A 1 403 ? 24.781 33.188 15.359 1 80.81 403 ASP A C 1
ATOM 3115 O O . ASP A 1 403 ? 24.938 34.375 15.695 1 80.81 403 ASP A O 1
ATOM 3119 N N . ASP A 1 404 ? 24 32.406 15.969 1 85.25 404 ASP A N 1
ATOM 3120 C CA . ASP A 1 404 ? 23.125 32.906 17.016 1 85.25 404 ASP A CA 1
ATOM 3121 C C . ASP A 1 404 ? 23.922 33.312 18.266 1 85.25 404 ASP A C 1
ATOM 3123 O O . ASP A 1 404 ? 23.672 34.344 18.875 1 85.25 404 ASP A O 1
ATOM 3127 N N . ALA A 1 405 ? 24.922 32.5 18.562 1 85 405 ALA A N 1
ATOM 3128 C CA . ALA A 1 405 ? 25.766 32.812 19.703 1 85 405 ALA A CA 1
ATOM 3129 C C . ALA A 1 405 ? 26.609 34.062 19.453 1 85 405 ALA A C 1
ATOM 3131 O O . ALA A 1 405 ? 26.766 34.906 20.344 1 85 405 ALA A O 1
ATOM 3132 N N . MET A 1 406 ? 27.062 34.188 18.281 1 82.5 406 MET A N 1
ATOM 3133 C CA . MET A 1 406 ? 27.875 35.344 17.906 1 82.5 406 MET A CA 1
ATOM 3134 C C . MET A 1 406 ? 27.062 36.656 17.969 1 82.5 406 MET A C 1
ATOM 3136 O O . MET A 1 406 ? 27.547 37.688 18.422 1 82.5 406 MET A O 1
ATOM 3140 N N . THR A 1 407 ? 25.875 36.562 17.469 1 79.31 407 THR A N 1
ATOM 3141 C CA . THR A 1 407 ? 25 37.719 17.469 1 79.31 407 THR A CA 1
ATOM 3142 C C . THR A 1 407 ? 24.641 38.125 18.906 1 79.31 407 THR A C 1
ATOM 3144 O O . THR A 1 407 ? 24.578 39.312 19.219 1 79.31 407 THR A O 1
ATOM 3147 N N . THR A 1 408 ? 24.406 37.188 19.75 1 84.5 408 THR A N 1
ATOM 3148 C CA . THR A 1 408 ? 24.078 37.469 21.141 1 84.5 408 THR A CA 1
ATOM 3149 C C . THR A 1 408 ? 25.25 38.094 21.859 1 84.5 408 THR A C 1
ATOM 3151 O O . THR A 1 408 ? 25.078 39.062 22.594 1 84.5 408 THR A O 1
ATOM 3154 N N . VAL A 1 409 ? 26.438 37.594 21.625 1 83.81 409 VAL A N 1
ATOM 3155 C CA . VAL A 1 409 ? 27.641 38.094 22.297 1 83.81 409 VAL A CA 1
ATOM 3156 C C . VAL A 1 409 ? 27.953 39.5 21.797 1 83.81 409 VAL A C 1
ATOM 3158 O O . VAL A 1 409 ? 28.359 40.344 22.578 1 83.81 409 VAL A O 1
ATOM 3161 N N . ASP A 1 410 ? 27.781 39.656 20.531 1 79.25 410 ASP A N 1
ATOM 3162 C CA . ASP A 1 410 ? 28.016 40.969 19.953 1 79.25 410 ASP A CA 1
ATOM 3163 C C . ASP A 1 410 ? 27.062 42 20.531 1 79.25 410 ASP A C 1
ATOM 3165 O O . ASP A 1 410 ? 27.453 43.125 20.828 1 79.25 410 ASP A O 1
ATOM 3169 N N . ALA A 1 411 ? 25.812 41.625 20.656 1 80.38 411 ALA A N 1
ATOM 3170 C CA . ALA A 1 411 ? 24.812 42.531 21.219 1 80.38 411 ALA A CA 1
ATOM 3171 C C . ALA A 1 411 ? 25.125 42.844 22.688 1 80.38 411 ALA A C 1
ATOM 3173 O O . ALA A 1 411 ? 24.938 44 23.125 1 80.38 411 ALA A O 1
ATOM 3174 N N . MET A 1 412 ? 25.672 41.906 23.344 1 85.44 412 MET A N 1
ATOM 3175 C CA . MET A 1 412 ? 26.047 42.094 24.75 1 85.44 412 MET A CA 1
ATOM 3176 C C . MET A 1 412 ? 27.234 43.031 24.875 1 85.44 412 MET A C 1
ATOM 3178 O O . MET A 1 412 ? 27.266 43.906 25.734 1 85.44 412 MET A O 1
ATOM 3182 N N . MET A 1 413 ? 28.141 42.875 23.984 1 82.25 413 MET A N 1
ATOM 3183 C CA . MET A 1 413 ? 29.344 43.719 24.016 1 82.25 413 MET A CA 1
ATOM 3184 C C . MET A 1 413 ? 29.016 45.156 23.703 1 82.25 413 MET A C 1
ATOM 3186 O O . MET A 1 413 ? 29.562 46.062 24.312 1 82.25 413 MET A O 1
ATOM 3190 N N . ASN A 1 414 ? 28.125 45.312 22.734 1 77.94 414 ASN A N 1
ATOM 3191 C CA . ASN A 1 414 ? 27.734 46.688 22.359 1 77.94 414 ASN A CA 1
ATOM 3192 C C . ASN A 1 414 ? 26.984 47.375 23.5 1 77.94 414 ASN A C 1
ATOM 3194 O O . ASN A 1 414 ? 27.188 48.562 23.734 1 77.94 414 ASN A O 1
ATOM 3198 N N . ARG A 1 415 ? 26.203 46.656 24.234 1 82.25 415 ARG A N 1
ATOM 3199 C CA . ARG A 1 415 ? 25.469 47.25 25.344 1 82.25 415 ARG A CA 1
ATOM 3200 C C . ARG A 1 415 ? 26.375 47.5 26.547 1 82.25 415 ARG A C 1
ATOM 3202 O O . ARG A 1 415 ? 26.141 48.406 27.328 1 82.25 415 ARG A O 1
ATOM 3209 N N . LEU A 1 416 ? 27.359 46.656 26.703 1 84.75 416 LEU A N 1
ATOM 3210 C CA . LEU A 1 416 ? 28.344 46.844 27.766 1 84.75 416 LEU A CA 1
ATOM 3211 C C . LEU A 1 416 ? 29.203 48.094 27.5 1 84.75 416 LEU A C 1
ATOM 3213 O O . LEU A 1 416 ? 29.547 48.844 28.422 1 84.75 416 LEU A O 1
ATOM 3217 N N . ALA A 1 417 ? 29.453 48.281 26.266 1 78.25 417 ALA A N 1
ATOM 3218 C CA . ALA A 1 417 ? 30.234 49.438 25.875 1 78.25 417 ALA A CA 1
ATOM 3219 C C . ALA A 1 417 ? 29.422 50.75 26.062 1 78.25 417 ALA A C 1
ATOM 3221 O O . ALA A 1 417 ? 30 51.812 26.297 1 78.25 417 ALA A O 1
ATOM 3222 N N . ALA A 1 418 ? 28.078 50.562 25.953 1 77.81 418 ALA A N 1
ATOM 3223 C CA . ALA A 1 418 ? 27.188 51.688 26.141 1 77.81 418 ALA A CA 1
ATOM 3224 C C . ALA A 1 418 ? 26.984 52 27.625 1 77.81 418 ALA A C 1
ATOM 3226 O O . ALA A 1 418 ? 26.391 53.031 27.969 1 77.81 418 ALA A O 1
ATOM 3227 N N . GLY A 1 419 ? 27.484 51.156 28.578 1 79.31 419 GLY A N 1
ATOM 3228 C CA . GLY A 1 419 ? 27.469 51.469 30 1 79.31 419 GLY A CA 1
ATOM 3229 C C . GLY A 1 419 ? 26.453 50.625 30.781 1 79.31 419 GLY A C 1
ATOM 3230 O O . GLY A 1 419 ? 26.281 50.844 31.984 1 79.31 419 GLY A O 1
ATOM 3231 N N . ASP A 1 420 ? 25.875 49.719 30.141 1 85.75 420 ASP A N 1
ATOM 3232 C CA . ASP A 1 420 ? 24.859 48.906 30.828 1 85.75 420 ASP A CA 1
ATOM 3233 C C . ASP A 1 420 ? 25.516 47.875 31.75 1 85.75 420 ASP A C 1
ATOM 3235 O O . ASP A 1 420 ? 26.703 47.562 31.594 1 85.75 420 ASP A O 1
ATOM 3239 N N . SER A 1 421 ? 24.797 47.469 32.812 1 86.94 421 SER A N 1
ATOM 3240 C CA . SER A 1 421 ? 25.266 46.375 33.688 1 86.94 421 SER A CA 1
ATOM 3241 C C . SER A 1 421 ? 25.328 45.062 32.938 1 86.94 421 SER A C 1
ATOM 3243 O O . SER A 1 421 ? 24.703 44.906 31.891 1 86.94 421 SER A O 1
ATOM 3245 N N . LYS A 1 422 ? 26.094 44.219 33.406 1 86.75 422 LYS A N 1
ATOM 3246 C CA . LYS A 1 422 ? 26.266 42.906 32.781 1 86.75 422 LYS A CA 1
ATOM 3247 C C . LYS A 1 422 ? 24.922 42.156 32.656 1 86.75 422 LYS A C 1
ATOM 3249 O O . LYS A 1 422 ? 24.641 41.531 31.625 1 86.75 422 LYS A O 1
ATOM 3254 N N . GLU A 1 423 ? 24.109 42.219 33.656 1 87.75 423 GLU A N 1
ATOM 3255 C CA . GLU A 1 423 ? 22.812 41.531 33.625 1 87.75 423 GLU A CA 1
ATOM 3256 C C . GLU A 1 423 ? 21.859 42.188 32.625 1 87.75 423 GLU A C 1
ATOM 3258 O O . GLU A 1 423 ? 21.125 41.5 31.922 1 87.75 423 GLU A O 1
ATOM 3263 N N . ALA A 1 424 ? 21.891 43.438 32.625 1 87.25 424 ALA A N 1
ATOM 3264 C CA . ALA A 1 424 ? 21.047 44.156 31.688 1 87.25 424 ALA A CA 1
ATOM 3265 C C . ALA A 1 424 ? 21.453 43.938 30.234 1 87.25 424 ALA A C 1
ATOM 3267 O O . ALA A 1 424 ? 20.609 43.844 29.344 1 87.25 424 ALA A O 1
ATOM 3268 N N . ALA A 1 425 ? 22.75 43.844 30.094 1 86.69 425 ALA A N 1
ATOM 3269 C CA . ALA A 1 425 ? 23.25 43.562 28.75 1 86.69 425 ALA A CA 1
ATOM 3270 C C . ALA A 1 425 ? 22.828 42.188 28.281 1 86.69 425 ALA A C 1
ATOM 3272 O O . ALA A 1 425 ? 22.5 42 27.109 1 86.69 425 ALA A O 1
ATOM 3273 N N . GLY A 1 426 ? 22.844 41.25 29.172 1 85 426 GLY A N 1
ATOM 3274 C CA . GLY A 1 426 ? 22.438 39.906 28.828 1 85 426 GLY A CA 1
ATOM 3275 C C . GLY A 1 426 ? 20.969 39.781 28.5 1 85 426 GLY A C 1
ATOM 3276 O O . GLY A 1 426 ? 20.578 39 27.625 1 85 426 GLY A O 1
ATOM 3277 N N . THR A 1 427 ? 20.109 40.469 29.125 1 85.94 427 THR A N 1
ATOM 3278 C CA . THR A 1 427 ? 18.656 40.406 28.922 1 85.94 427 THR A CA 1
ATOM 3279 C C . THR A 1 427 ? 18.25 41.219 27.703 1 85.94 427 THR A C 1
ATOM 3281 O O . THR A 1 427 ? 17.203 40.938 27.094 1 85.94 427 THR A O 1
ATOM 3284 N N . TYR A 1 428 ? 19 42.188 27.375 1 81.56 428 TYR A N 1
ATOM 3285 C CA . TYR A 1 428 ? 18.703 43.031 26.234 1 81.56 428 TYR A CA 1
ATOM 3286 C C . TYR A 1 428 ? 18.766 42.25 24.922 1 81.56 428 TYR A C 1
ATOM 3288 O O . TYR A 1 428 ? 17.938 42.438 24.031 1 81.56 428 TYR A O 1
ATOM 3296 N N . ALA A 1 429 ? 19.688 41.406 24.891 1 76.31 429 ALA A N 1
ATOM 3297 C CA . ALA A 1 429 ? 19.859 40.625 23.672 1 76.31 429 ALA A CA 1
ATOM 3298 C C . ALA A 1 429 ? 18.625 39.781 23.375 1 76.31 429 ALA A C 1
ATOM 3300 O O . ALA A 1 429 ? 18.234 39.625 22.203 1 76.31 429 ALA A O 1
ATOM 3301 N N . PHE A 1 430 ? 18.062 39.281 24.391 1 80.62 430 PHE A N 1
ATOM 3302 C CA . PHE A 1 430 ? 16.859 38.469 24.188 1 80.62 430 PHE A CA 1
ATOM 3303 C C . PHE A 1 430 ? 15.688 39.344 23.75 1 80.62 430 PHE A C 1
ATOM 3305 O O . PHE A 1 430 ? 14.953 39 22.828 1 80.62 430 PHE A O 1
ATOM 3312 N N . ARG A 1 431 ? 15.516 40.438 24.406 1 79.88 431 ARG A N 1
ATOM 3313 C CA . ARG A 1 431 ? 14.375 41.312 24.156 1 79.88 431 ARG A CA 1
ATOM 3314 C C . ARG A 1 431 ? 14.422 41.875 22.734 1 79.88 431 ARG A C 1
ATOM 3316 O O . ARG A 1 431 ? 13.398 41.969 22.062 1 79.88 431 ARG A O 1
ATOM 3323 N N . ALA A 1 432 ? 15.602 42.094 22.281 1 75.69 432 ALA A N 1
ATOM 3324 C CA . ALA A 1 432 ? 15.742 42.812 21.016 1 75.69 432 ALA A CA 1
ATOM 3325 C C . ALA A 1 432 ? 15.898 41.844 19.844 1 75.69 432 ALA A C 1
ATOM 3327 O O . ALA A 1 432 ? 15.438 42.125 18.734 1 75.69 432 ALA A O 1
ATOM 3328 N N . LEU A 1 433 ? 16.5 40.719 20.109 1 79.56 433 LEU A N 1
ATOM 3329 C CA . LEU A 1 433 ? 16.938 39.969 18.953 1 79.56 433 LEU A CA 1
ATOM 3330 C C . LEU A 1 433 ? 16.438 38.531 19 1 79.56 433 LEU A C 1
ATOM 3332 O O . LEU A 1 433 ? 16.469 37.812 18 1 79.56 433 LEU A O 1
ATOM 3336 N N . ALA A 1 434 ? 15.992 38.094 20.062 1 84 434 ALA A N 1
ATOM 3337 C CA . ALA A 1 434 ? 15.68 36.688 20.234 1 84 434 ALA A CA 1
ATOM 3338 C C . ALA A 1 434 ? 14.633 36.219 19.234 1 84 434 ALA A C 1
ATOM 3340 O O . ALA A 1 434 ? 14.766 35.125 18.641 1 84 434 ALA A O 1
ATOM 3341 N N . PHE A 1 435 ? 13.641 36.969 19 1 85.38 435 PHE A N 1
ATOM 3342 C CA . PHE A 1 435 ? 12.57 36.531 18.109 1 85.38 435 PHE A CA 1
ATOM 3343 C C . PHE A 1 435 ? 13.016 36.625 16.656 1 85.38 435 PHE A C 1
ATOM 3345 O O . PHE A 1 435 ? 12.594 35.812 15.82 1 85.38 435 PHE A O 1
ATOM 3352 N N . SER A 1 436 ? 13.82 37.625 16.391 1 84.38 436 SER A N 1
ATOM 3353 C CA . SER A 1 436 ? 14.383 37.719 15.047 1 84.38 436 SER A CA 1
ATOM 3354 C C . SER A 1 436 ? 15.32 36.531 14.758 1 84.38 436 SER A C 1
ATOM 3356 O O . SER A 1 436 ? 15.352 36.031 13.633 1 84.38 436 SER A O 1
ATOM 3358 N N . MET A 1 437 ? 16.031 36.219 15.781 1 87.81 437 MET A N 1
ATOM 3359 C CA . MET A 1 437 ? 16.938 35.062 15.625 1 87.81 437 MET A CA 1
ATOM 3360 C C . MET A 1 437 ? 16.172 33.781 15.445 1 87.81 437 MET A C 1
ATOM 3362 O O . MET A 1 437 ? 16.562 32.906 14.656 1 87.81 437 MET A O 1
ATOM 3366 N N . LEU A 1 438 ? 15.109 33.656 16.156 1 90.88 438 LEU A N 1
ATOM 3367 C CA . LEU A 1 438 ? 14.281 32.438 16.031 1 90.88 438 LEU A CA 1
ATOM 3368 C C . LEU A 1 438 ? 13.656 32.375 14.648 1 90.88 438 LEU A C 1
ATOM 3370 O O . LEU A 1 438 ? 13.633 31.297 14.031 1 90.88 438 LEU A O 1
ATOM 3374 N N . ALA A 1 439 ? 13.086 33.469 14.219 1 91.06 439 ALA A N 1
ATOM 3375 C CA . ALA A 1 439 ? 12.5 33.5 12.883 1 91.06 439 ALA A CA 1
ATOM 3376 C C . ALA A 1 439 ? 13.539 33.188 11.82 1 91.06 439 ALA A C 1
ATOM 3378 O O . ALA A 1 439 ? 13.25 32.438 10.867 1 91.06 439 ALA A O 1
ATOM 3379 N N . GLY A 1 440 ? 14.711 33.719 12.008 1 88.25 440 GLY A N 1
ATOM 3380 C CA . GLY A 1 440 ? 15.789 33.406 11.078 1 88.25 440 GLY A CA 1
ATOM 3381 C C . GLY A 1 440 ? 16.172 31.953 11.086 1 88.25 440 GLY A C 1
ATOM 3382 O O . GLY A 1 440 ? 16.422 31.375 10.031 1 88.25 440 GLY A O 1
ATOM 3383 N N . THR A 1 441 ? 16.203 31.391 12.234 1 91.75 441 THR A N 1
ATOM 3384 C CA . THR A 1 441 ? 16.531 29.969 12.359 1 91.75 441 THR A CA 1
ATOM 3385 C C . THR A 1 441 ? 15.453 29.094 11.727 1 91.75 441 THR A C 1
ATOM 3387 O O . THR A 1 441 ? 15.758 28.141 11.023 1 91.75 441 THR A O 1
ATOM 3390 N N . LEU A 1 442 ? 14.242 29.453 11.953 1 94.12 442 LEU A N 1
ATOM 3391 C CA . LEU A 1 442 ? 13.125 28.672 11.414 1 94.12 442 LEU A CA 1
ATOM 3392 C C . LEU A 1 442 ? 13.094 28.766 9.891 1 94.12 442 LEU A C 1
ATOM 3394 O O . LEU A 1 442 ? 12.781 27.797 9.211 1 94.12 442 LEU A O 1
ATOM 3398 N N . VAL A 1 443 ? 13.391 29.906 9.375 1 92.31 443 VAL A N 1
ATOM 3399 C CA . VAL A 1 443 ? 13.414 30.078 7.926 1 92.31 443 VAL A CA 1
ATOM 3400 C C . VAL A 1 443 ? 14.562 29.266 7.332 1 92.31 443 VAL A C 1
ATOM 3402 O O . VAL A 1 443 ? 14.43 28.703 6.238 1 92.31 443 VAL A O 1
ATOM 3405 N N . THR A 1 444 ? 15.656 29.25 8.039 1 91.31 444 THR A N 1
ATOM 3406 C CA . THR A 1 444 ? 16.781 28.438 7.586 1 91.31 444 THR A CA 1
ATOM 3407 C C . THR A 1 444 ? 16.406 26.953 7.559 1 91.31 444 THR A C 1
ATOM 3409 O O . THR A 1 444 ? 16.734 26.234 6.613 1 91.31 444 THR A O 1
ATOM 3412 N N . ILE A 1 445 ? 15.742 26.516 8.578 1 93.94 445 ILE A N 1
ATOM 3413 C CA . ILE A 1 445 ? 15.281 25.125 8.641 1 93.94 445 ILE A CA 1
ATOM 3414 C C . ILE A 1 445 ? 14.312 24.859 7.492 1 93.94 445 ILE A C 1
ATOM 3416 O O . ILE A 1 445 ? 14.352 23.781 6.891 1 93.94 445 ILE A O 1
ATOM 3420 N N . ALA A 1 446 ? 13.453 25.781 7.156 1 93.62 446 ALA A N 1
ATOM 3421 C CA . ALA A 1 446 ? 12.492 25.641 6.059 1 93.62 446 ALA A CA 1
ATOM 3422 C C . ALA A 1 446 ? 13.211 25.391 4.734 1 93.62 446 ALA A C 1
ATOM 3424 O O . ALA A 1 446 ? 12.703 24.672 3.871 1 93.62 446 ALA A O 1
ATOM 3425 N N . GLY A 1 447 ? 14.359 25.984 4.633 1 90.12 447 GLY A N 1
ATOM 3426 C CA . GLY A 1 447 ? 15.133 25.781 3.418 1 90.12 447 GLY A CA 1
ATOM 3427 C C . GLY A 1 447 ? 15.578 24.344 3.227 1 90.12 447 GLY A C 1
ATOM 3428 O O . GLY A 1 447 ? 15.812 23.906 2.1 1 90.12 447 GLY A O 1
ATOM 3429 N N . PHE A 1 448 ? 15.547 23.516 4.254 1 91.94 448 PHE A N 1
ATOM 3430 C CA . PHE A 1 448 ? 15.992 22.141 4.191 1 91.94 448 PHE A CA 1
ATOM 3431 C C . PHE A 1 448 ? 14.805 21.188 4.121 1 91.94 448 PHE A C 1
ATOM 3433 O O . PHE A 1 448 ? 14.977 19.969 3.992 1 91.94 448 PHE A O 1
ATOM 34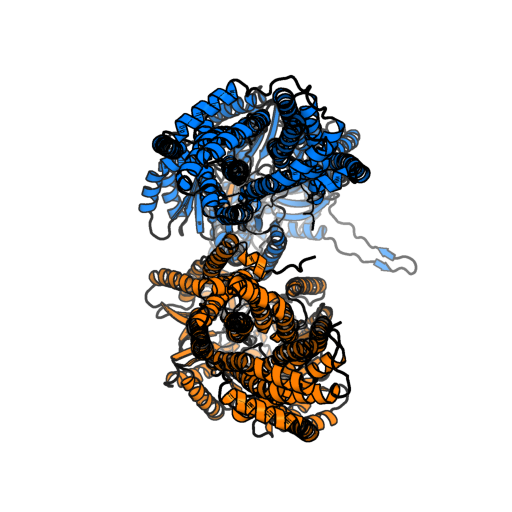40 N N . VAL A 1 449 ? 13.625 21.672 4.113 1 91.38 449 VAL A N 1
ATOM 3441 C CA . VAL A 1 449 ? 12.414 20.859 4.176 1 91.38 449 VAL A CA 1
ATOM 3442 C C . VAL A 1 449 ? 12.312 20 2.928 1 91.38 449 VAL A C 1
ATOM 3444 O O . VAL A 1 449 ? 11.953 18.812 3.012 1 91.38 449 VAL A O 1
ATOM 3447 N N . PRO A 1 450 ? 12.672 20.469 1.779 1 89.69 450 PRO A N 1
ATOM 3448 C CA . PRO A 1 450 ? 12.57 19.609 0.596 1 89.69 450 PRO A CA 1
ATOM 3449 C C . PRO A 1 450 ? 13.477 18.375 0.681 1 89.69 450 PRO A C 1
ATOM 3451 O O . PRO A 1 450 ? 13.164 17.344 0.086 1 89.69 450 PRO A O 1
ATOM 3454 N N . ILE A 1 451 ? 14.492 18.438 1.366 1 87.06 451 ILE A N 1
ATOM 3455 C CA . ILE A 1 451 ? 15.414 17.328 1.536 1 87.06 451 ILE A CA 1
ATOM 3456 C C . ILE A 1 451 ? 14.789 16.266 2.439 1 87.06 451 ILE A C 1
ATOM 3458 O O . ILE A 1 451 ? 14.883 15.07 2.162 1 87.06 451 ILE A O 1
ATOM 3462 N N . GLY A 1 452 ? 14.102 16.688 3.436 1 86.38 452 GLY A N 1
ATOM 3463 C CA . GLY A 1 452 ? 13.57 15.781 4.441 1 86.38 452 GLY A CA 1
ATOM 3464 C C . GLY A 1 452 ? 12.305 15.078 3.99 1 86.38 452 GLY A C 1
ATOM 3465 O O . GLY A 1 452 ? 12.047 13.938 4.391 1 86.38 452 GLY A O 1
ATOM 3466 N N . PHE A 1 453 ? 11.547 15.703 3.135 1 86.19 453 PHE A N 1
ATOM 3467 C CA . PHE A 1 453 ? 10.234 15.133 2.844 1 86.19 453 PHE A CA 1
ATOM 3468 C C . PHE A 1 453 ? 10.156 14.68 1.392 1 86.19 453 PHE A C 1
ATOM 3470 O O . PHE A 1 453 ? 9.07 14.367 0.893 1 86.19 453 PHE A O 1
ATOM 3477 N N . ALA A 1 454 ? 11.336 14.656 0.761 1 85.19 454 ALA A N 1
ATOM 3478 C CA . ALA A 1 454 ? 11.367 14.094 -0.584 1 85.19 454 ALA A CA 1
ATOM 3479 C C . ALA A 1 454 ? 11.133 12.586 -0.548 1 85.19 454 ALA A C 1
ATOM 3481 O O . ALA A 1 454 ? 11.812 11.859 0.187 1 85.19 454 ALA A O 1
ATOM 3482 N N . ARG A 1 455 ? 10.18 12.117 -1.253 1 83.88 455 ARG A N 1
ATOM 3483 C CA . ARG A 1 455 ? 9.852 10.695 -1.246 1 83.88 455 ARG A CA 1
ATOM 3484 C C . ARG A 1 455 ? 10.578 9.961 -2.369 1 83.88 455 ARG A C 1
ATOM 3486 O O . ARG A 1 455 ? 9.992 9.688 -3.42 1 83.88 455 ARG A O 1
ATOM 3493 N N . SER A 1 456 ? 11.789 9.664 -2.27 1 84.5 456 SER A N 1
ATOM 3494 C CA . SER A 1 456 ? 12.648 8.922 -3.188 1 84.5 456 SER A CA 1
ATOM 3495 C C . SER A 1 456 ? 13.797 8.25 -2.447 1 84.5 456 SER A C 1
ATOM 3497 O O . SER A 1 456 ? 14.039 8.539 -1.274 1 84.5 456 SER A O 1
ATOM 3499 N N . SER A 1 457 ? 14.422 7.355 -3.107 1 84 457 SER A N 1
ATOM 3500 C CA . SER A 1 457 ? 15.57 6.688 -2.502 1 84 457 SER A CA 1
ATOM 3501 C C . SER A 1 457 ? 16.688 7.684 -2.176 1 84 457 SER A C 1
ATOM 3503 O O . SER A 1 457 ? 17.344 7.574 -1.138 1 84 457 SER A O 1
ATOM 3505 N N . ALA A 1 458 ? 16.812 8.641 -3.045 1 82.5 458 ALA A N 1
ATOM 3506 C CA . ALA A 1 458 ? 17.812 9.672 -2.809 1 82.5 458 ALA A CA 1
ATOM 3507 C C . ALA A 1 458 ? 17.406 10.562 -1.633 1 82.5 458 ALA A C 1
ATOM 3509 O O . ALA A 1 458 ? 18.266 11 -0.86 1 82.5 458 ALA A O 1
ATOM 3510 N N . GLY A 1 459 ? 16.156 10.773 -1.531 1 83.81 459 GLY A N 1
ATOM 3511 C CA . GLY A 1 459 ? 15.656 11.555 -0.412 1 83.81 459 GLY A CA 1
ATOM 3512 C C . GLY A 1 459 ? 15.867 10.883 0.93 1 83.81 459 GLY A C 1
ATOM 3513 O O . GLY A 1 459 ? 16.188 11.547 1.921 1 83.81 459 GLY A O 1
ATOM 3514 N N . GLU A 1 460 ? 15.734 9.617 0.944 1 84.31 460 GLU A N 1
ATOM 3515 C CA . GLU A 1 460 ? 15.961 8.875 2.18 1 84.31 460 GLU A CA 1
ATOM 3516 C C . GLU A 1 460 ? 17.453 8.836 2.539 1 84.31 460 GLU A C 1
ATOM 3518 O O . GLU A 1 460 ? 17.812 8.875 3.717 1 84.31 460 GLU A O 1
ATOM 3523 N N . TYR A 1 461 ? 18.234 8.75 1.47 1 84.44 461 TYR A N 1
ATOM 3524 C CA . TYR A 1 461 ? 19.688 8.742 1.653 1 84.44 461 TYR A CA 1
ATOM 3525 C C . TYR A 1 461 ? 20.156 10.055 2.266 1 84.44 461 TYR A C 1
ATOM 3527 O O . TYR A 1 461 ? 21.078 10.07 3.082 1 84.44 461 TYR A O 1
ATOM 3535 N N . THR A 1 462 ? 19.422 11.133 2.008 1 87.25 462 THR A N 1
ATOM 3536 C CA . THR A 1 462 ? 19.875 12.453 2.439 1 87.25 462 THR A CA 1
ATOM 3537 C C . THR A 1 462 ? 19.016 12.961 3.588 1 87.25 462 THR A C 1
ATOM 3539 O O . THR A 1 462 ? 19.172 14.102 4.027 1 87.25 462 THR A O 1
ATOM 3542 N N . PHE A 1 463 ? 18.109 12.195 4.188 1 87.88 463 PHE A N 1
ATOM 3543 C CA . PHE A 1 463 ? 17.203 12.609 5.246 1 87.88 463 PHE A CA 1
ATOM 3544 C C . PHE A 1 463 ? 17.969 13.094 6.469 1 87.88 463 PHE A C 1
ATOM 3546 O O . PHE A 1 463 ? 17.547 14.039 7.137 1 87.88 463 PHE A O 1
ATOM 3553 N N . SER A 1 464 ? 19.109 12.578 6.625 1 90.81 464 SER A N 1
ATOM 3554 C CA . SER A 1 464 ? 19.906 12.906 7.809 1 90.81 464 SER A CA 1
ATOM 3555 C C . SER A 1 464 ? 20.375 14.359 7.777 1 90.81 464 SER A C 1
ATOM 3557 O O . SER A 1 464 ? 20.578 14.977 8.828 1 90.81 464 SER A O 1
ATOM 3559 N N . ILE A 1 465 ? 20.5 14.906 6.57 1 90.94 465 ILE A N 1
ATOM 3560 C CA . ILE A 1 465 ? 20.906 16.312 6.461 1 90.94 465 ILE A CA 1
ATOM 3561 C C . ILE A 1 465 ? 19.844 17.203 7.098 1 90.94 465 ILE A C 1
ATOM 3563 O O . ILE A 1 465 ? 20.156 18.047 7.938 1 90.94 465 ILE A O 1
ATOM 3567 N N . PHE A 1 466 ? 18.625 16.938 6.77 1 91.56 466 PHE A N 1
ATOM 3568 C CA . PHE A 1 466 ? 17.516 17.734 7.285 1 91.56 466 PHE A CA 1
ATOM 3569 C C . PHE A 1 466 ? 17.359 17.531 8.789 1 91.56 466 PHE A C 1
ATOM 3571 O O . PHE A 1 466 ? 17.219 18.5 9.539 1 91.56 466 PHE A O 1
ATOM 3578 N N . ALA A 1 467 ? 17.359 16.328 9.203 1 93.44 467 ALA A N 1
ATOM 3579 C CA . ALA A 1 467 ? 17.109 16.016 10.609 1 93.44 467 ALA A CA 1
ATOM 3580 C C . ALA A 1 467 ? 18.188 16.609 11.5 1 93.44 467 ALA A C 1
ATOM 3582 O O . ALA A 1 467 ? 17.891 17.25 12.508 1 93.44 467 ALA A O 1
ATOM 3583 N N . VAL A 1 468 ? 19.469 16.406 11.148 1 94 468 VAL A N 1
ATOM 3584 C CA . VAL A 1 468 ? 20.594 16.844 11.977 1 94 468 VAL A CA 1
ATOM 3585 C C . VAL A 1 468 ? 20.672 18.359 11.969 1 94 468 VAL A C 1
ATOM 3587 O O . VAL A 1 468 ? 20.859 18.984 13.016 1 94 468 VAL A O 1
ATOM 3590 N N . VAL A 1 469 ? 20.547 19 10.859 1 93.25 469 VAL A N 1
ATOM 3591 C CA . VAL A 1 469 ? 20.625 20.469 10.766 1 93.25 469 VAL A CA 1
ATOM 3592 C C . VAL A 1 469 ? 19.469 21.094 11.555 1 93.25 469 VAL A C 1
ATOM 3594 O O . VAL A 1 469 ? 19.656 22.078 12.258 1 93.25 469 VAL A O 1
ATOM 3597 N N . THR A 1 470 ? 18.266 20.516 11.398 1 94.62 470 THR A N 1
ATOM 3598 C CA . THR A 1 470 ? 17.094 21.031 12.125 1 94.62 470 THR A CA 1
ATOM 3599 C C . THR A 1 470 ? 17.328 20.953 13.633 1 94.62 470 THR A C 1
ATOM 3601 O O . THR A 1 470 ? 17.094 21.922 14.344 1 94.62 470 THR A O 1
ATOM 3604 N N . ILE A 1 471 ? 17.859 19.859 14.086 1 95.5 471 ILE A N 1
ATOM 3605 C CA . ILE A 1 471 ? 18.109 19.656 15.516 1 95.5 471 ILE A CA 1
ATOM 3606 C C . ILE A 1 471 ? 19.188 20.625 15.984 1 95.5 471 ILE A C 1
ATOM 3608 O O . ILE A 1 471 ? 19.031 21.297 17 1 95.5 471 ILE A O 1
ATOM 3612 N N . ALA A 1 472 ? 20.219 20.719 15.234 1 94.75 472 ALA A N 1
ATOM 3613 C CA . ALA A 1 472 ? 21.359 21.547 15.602 1 94.75 472 ALA A CA 1
ATOM 3614 C C . ALA A 1 472 ? 20.953 23.016 15.664 1 94.75 472 ALA A C 1
ATOM 3616 O O . ALA A 1 472 ? 21.328 23.734 16.609 1 94.75 472 ALA A O 1
ATOM 3617 N N . LEU A 1 473 ? 20.188 23.484 14.734 1 93.88 473 LEU A N 1
ATOM 3618 C CA . LEU A 1 473 ? 19.812 24.891 14.68 1 93.88 473 LEU A CA 1
ATOM 3619 C C . LEU A 1 473 ? 18.828 25.234 15.797 1 93.88 473 LEU A C 1
ATOM 3621 O O . LEU A 1 473 ? 18.922 26.312 16.406 1 93.88 473 LEU A O 1
ATOM 3625 N N . LEU A 1 474 ? 17.906 24.359 16.078 1 94.88 474 LEU A N 1
ATOM 3626 C CA . LEU A 1 474 ? 16.969 24.609 17.172 1 94.88 474 LEU A CA 1
ATOM 3627 C C . LEU A 1 474 ? 17.688 24.625 18.516 1 94.88 474 LEU A C 1
ATOM 3629 O O . LEU A 1 474 ? 17.422 25.484 19.359 1 94.88 474 LEU A O 1
ATOM 3633 N N . VAL A 1 475 ? 18.625 23.719 18.672 1 94.56 475 VAL A N 1
ATOM 3634 C CA . VAL A 1 475 ? 19.391 23.641 19.906 1 94.56 475 VAL A CA 1
ATOM 3635 C C . VAL A 1 475 ? 20.312 24.859 20.016 1 94.56 475 VAL A C 1
ATOM 3637 O O . VAL A 1 475 ? 20.516 25.406 21.109 1 94.56 475 VAL A O 1
ATOM 3640 N N . SER A 1 476 ? 20.891 25.234 18.922 1 92.94 476 SER A N 1
ATOM 3641 C CA . SER A 1 476 ? 21.781 26.391 18.938 1 92.94 476 SER A CA 1
ATOM 3642 C C . SER A 1 476 ? 21.047 27.656 19.359 1 92.94 476 SER A C 1
ATOM 3644 O O . SER A 1 476 ? 21.609 28.484 20.094 1 92.94 476 SER A O 1
ATOM 3646 N N . TRP A 1 477 ? 19.828 27.828 18.891 1 91.81 477 TRP A N 1
ATOM 3647 C CA . TRP A 1 477 ? 19.031 28.969 19.328 1 91.81 477 TRP A CA 1
ATOM 3648 C C . TRP A 1 477 ? 18.766 28.922 20.828 1 91.81 477 TRP A C 1
ATOM 3650 O O . TRP A 1 477 ? 18.844 29.938 21.516 1 91.81 477 TRP A O 1
ATOM 3660 N N . LEU A 1 478 ? 18.484 27.703 21.297 1 92 478 LEU A N 1
ATOM 3661 C CA . LEU A 1 478 ? 18.25 27.531 22.719 1 92 478 LEU A CA 1
ATOM 3662 C C . LEU A 1 478 ? 19.5 27.859 23.531 1 92 478 LEU A C 1
ATOM 3664 O O . LEU A 1 478 ? 19.406 28.5 24.578 1 92 478 LEU A O 1
ATOM 3668 N N . VAL A 1 479 ? 20.656 27.469 23.094 1 91.44 479 VAL A N 1
ATOM 3669 C CA . VAL A 1 479 ? 21.922 27.703 23.781 1 91.44 479 VAL A CA 1
ATOM 3670 C C . VAL A 1 479 ? 22.25 29.203 23.75 1 91.44 479 VAL A C 1
ATOM 3672 O O . VAL A 1 479 ? 22.75 29.75 24.734 1 91.44 479 VAL A O 1
ATOM 3675 N N . ALA A 1 480 ? 21.938 29.906 22.672 1 90 480 ALA A N 1
ATOM 3676 C CA . ALA A 1 480 ? 22.234 31.328 22.516 1 90 480 ALA A CA 1
ATOM 3677 C C . ALA A 1 480 ? 21.375 32.156 23.453 1 90 480 ALA A C 1
ATOM 3679 O O . ALA A 1 480 ? 21.797 33.219 23.906 1 90 480 ALA A O 1
ATOM 3680 N N . VAL A 1 481 ? 20.188 31.641 23.766 1 88.81 481 VAL A N 1
ATOM 3681 C CA . VAL A 1 481 ? 19.234 32.438 24.531 1 88.81 481 VAL A CA 1
ATOM 3682 C C . VAL A 1 481 ? 19.359 32.094 26.016 1 88.81 481 VAL A C 1
ATOM 3684 O O . VAL A 1 481 ? 19.172 32.969 26.875 1 88.81 481 VAL A O 1
ATOM 3687 N N . ILE A 1 482 ? 19.781 30.906 26.297 1 89.75 482 ILE A N 1
ATOM 3688 C CA . ILE A 1 482 ? 19.766 30.469 27.688 1 89.75 482 ILE A CA 1
ATOM 3689 C C . ILE A 1 482 ? 21.188 30.438 28.234 1 89.75 482 ILE A C 1
ATOM 3691 O O . ILE A 1 482 ? 21.469 31.016 29.297 1 89.75 482 ILE A O 1
ATOM 3695 N N . PHE A 1 483 ? 22.172 29.906 27.547 1 90.31 483 PHE A N 1
ATOM 3696 C CA . PHE A 1 483 ? 23.484 29.625 28.094 1 90.31 483 PHE A CA 1
ATOM 3697 C C . PHE A 1 483 ? 24.453 30.781 27.812 1 90.31 483 PHE A C 1
ATOM 3699 O O . PHE A 1 483 ? 25.281 31.125 28.656 1 90.31 483 PHE A O 1
ATOM 3706 N N . ALA A 1 484 ? 24.375 31.344 26.641 1 88.19 484 ALA A N 1
ATOM 3707 C CA . ALA A 1 484 ? 25.328 32.375 26.234 1 88.19 484 ALA A CA 1
ATOM 3708 C C . ALA A 1 484 ? 25.25 33.594 27.156 1 88.19 484 ALA A C 1
ATOM 3710 O O . ALA A 1 484 ? 26.281 34.125 27.547 1 88.19 484 ALA A O 1
ATOM 3711 N N . PRO A 1 485 ? 24.016 34.031 27.516 1 87.25 485 PRO A N 1
ATOM 3712 C CA . PRO A 1 485 ? 23.953 35.156 28.422 1 87.25 485 PRO A CA 1
ATOM 3713 C C . PRO A 1 485 ? 24.594 34.875 29.781 1 87.25 485 PRO A C 1
ATOM 3715 O O . PRO A 1 485 ? 25.234 35.75 30.375 1 87.25 485 PRO A O 1
ATOM 3718 N N . LEU A 1 486 ? 24.438 33.688 30.266 1 88.25 486 LEU A N 1
ATOM 3719 C CA . LEU A 1 486 ? 25.062 33.312 31.531 1 88.25 486 LEU A CA 1
ATOM 3720 C C . LEU A 1 486 ? 26.578 33.312 31.406 1 88.25 486 LEU A C 1
ATOM 3722 O O . LEU A 1 486 ? 27.281 33.844 32.281 1 88.25 486 LEU A O 1
ATOM 3726 N N . LEU A 1 487 ? 27.094 32.781 30.344 1 88.5 487 LEU A N 1
ATOM 3727 C CA . LEU A 1 487 ? 28.531 32.781 30.109 1 88.5 487 LEU A CA 1
ATOM 3728 C C . LEU A 1 487 ? 29.062 34.188 29.891 1 88.5 487 LEU A C 1
ATOM 3730 O O . LEU A 1 487 ? 30.203 34.5 30.266 1 88.5 487 LEU A O 1
ATOM 3734 N N . GLY A 1 488 ? 28.281 35 29.188 1 86.69 488 GLY A N 1
ATOM 3735 C CA . GLY A 1 488 ? 28.672 36.406 28.969 1 86.69 488 GLY A CA 1
ATOM 3736 C C . GLY A 1 488 ? 28.828 37.188 30.25 1 86.69 488 GLY A C 1
ATOM 3737 O O . GLY A 1 488 ? 29.797 37.938 30.406 1 86.69 488 GLY A O 1
ATOM 3738 N N . VAL A 1 489 ? 27.938 37 31.203 1 87.06 489 VAL A N 1
ATOM 3739 C CA . VAL A 1 489 ? 27.969 37.719 32.469 1 87.06 489 VAL A CA 1
ATOM 3740 C C . VAL A 1 489 ? 29.172 37.25 33.281 1 87.06 489 VAL A C 1
ATOM 3742 O O . VAL A 1 489 ? 29.766 38.062 34.031 1 87.06 489 VAL A O 1
ATOM 3745 N N . LEU A 1 490 ? 29.562 36.062 33.062 1 86 490 LEU A N 1
ATOM 3746 C CA . LEU A 1 490 ? 30.641 35.5 33.875 1 86 490 LEU A CA 1
ATOM 3747 C C . LEU A 1 490 ? 32 35.844 33.281 1 86 490 LEU A C 1
ATOM 3749 O O . LEU A 1 490 ? 32.969 36 34.031 1 86 490 LEU A O 1
ATOM 3753 N N . ILE A 1 491 ? 32.094 36 31.969 1 87.31 491 ILE A N 1
ATOM 3754 C CA . ILE A 1 491 ? 33.406 36.062 31.344 1 87.31 491 ILE A CA 1
ATOM 3755 C C . ILE A 1 491 ? 33.625 37.469 30.812 1 87.31 491 ILE A C 1
ATOM 3757 O O . ILE A 1 491 ? 34.75 38 30.875 1 87.31 491 ILE A O 1
ATOM 3761 N N . LEU A 1 492 ? 32.625 38.188 30.312 1 84.5 492 LEU A N 1
ATOM 3762 C CA . LEU A 1 492 ? 32.812 39.469 29.641 1 84.5 492 LEU A CA 1
ATOM 3763 C C . LEU A 1 492 ? 33.094 40.562 30.641 1 84.5 492 LEU A C 1
ATOM 3765 O O . LEU A 1 492 ? 32.562 40.562 31.75 1 84.5 492 LEU A O 1
ATOM 3769 N N . ARG A 1 493 ? 34.094 41.531 30.422 1 79.38 493 ARG A N 1
ATOM 3770 C CA . ARG A 1 493 ? 34.438 42.719 31.234 1 79.38 493 ARG A CA 1
ATOM 3771 C C . ARG A 1 493 ? 34.125 44 30.469 1 79.38 493 ARG A C 1
ATOM 3773 O O . ARG A 1 493 ? 34.312 44.062 29.25 1 79.38 493 ARG A O 1
ATOM 3780 N N . PRO A 1 494 ? 33.469 44.875 31.125 1 74 494 PRO A N 1
ATOM 3781 C CA . PRO A 1 494 ? 33.188 46.188 30.469 1 74 494 PRO A CA 1
ATOM 3782 C C . PRO A 1 494 ? 34.438 46.812 29.875 1 74 494 PRO A C 1
ATOM 3784 O O . PRO A 1 494 ? 35.531 46.75 30.484 1 74 494 PRO A O 1
ATOM 3787 N N . PRO A 1 495 ? 34.469 47.062 28.5 1 65.94 495 PRO A N 1
ATOM 3788 C CA . PRO A 1 495 ? 35.656 47.656 27.891 1 65.94 495 PRO A CA 1
ATOM 3789 C C . PRO A 1 495 ? 36.062 48.969 28.578 1 65.94 495 PRO A C 1
ATOM 3791 O O . PRO A 1 495 ? 35.219 49.656 29.188 1 65.94 495 PRO A O 1
ATOM 3794 N N . LYS A 1 496 ? 37.406 49.469 28.906 1 59.72 496 LYS A N 1
ATOM 3795 C CA . LYS A 1 496 ? 37.875 50.719 29.484 1 59.72 496 LYS A CA 1
ATOM 3796 C C . LYS A 1 496 ? 37.312 51.938 28.75 1 59.72 496 LYS A C 1
ATOM 3798 O O . LYS A 1 496 ? 37.188 51.906 27.516 1 59.72 496 LYS A O 1
ATOM 3803 N N . PRO A 1 497 ? 36.531 52.781 29.484 1 55.75 497 PRO A N 1
ATOM 3804 C CA . PRO A 1 497 ? 35.812 53.938 28.938 1 55.75 497 PRO A CA 1
ATOM 3805 C C . PRO A 1 497 ? 36.562 54.625 27.781 1 55.75 497 PRO A C 1
ATOM 3807 O O . PRO A 1 497 ? 35.906 55.219 26.906 1 55.75 497 PRO A O 1
ATOM 3810 N N . GLY A 1 498 ? 37.906 54.562 27.562 1 49.47 498 GLY A N 1
ATOM 3811 C CA . GLY A 1 498 ? 38.688 55.375 26.641 1 49.47 498 GLY A CA 1
ATOM 3812 C C . GLY A 1 498 ? 38.75 54.781 25.25 1 49.47 498 GLY A C 1
ATOM 3813 O O . GLY A 1 498 ? 39.406 55.312 24.359 1 49.47 498 GLY A O 1
ATOM 3814 N N . THR A 1 499 ? 38.781 53.625 25.062 1 46.81 499 THR A N 1
ATOM 3815 C CA . THR A 1 499 ? 39.031 53.156 23.703 1 46.81 499 THR A CA 1
ATOM 3816 C C . THR A 1 499 ? 37.906 53.562 22.781 1 46.81 499 THR A C 1
ATOM 3818 O O . THR A 1 499 ? 36.719 53.219 23.016 1 46.81 499 THR A O 1
ATOM 3821 N N . SER A 1 500 ? 38 54.75 22.188 1 46.25 500 SER A N 1
ATOM 3822 C CA . SER A 1 500 ? 37.156 55.438 21.219 1 46.25 500 SER A CA 1
ATOM 3823 C C . SER A 1 500 ? 36.531 54.469 20.234 1 46.25 500 SER A C 1
ATOM 3825 O O . SER A 1 500 ? 37.219 53.656 19.625 1 46.25 500 SER A O 1
ATOM 3827 N N . ASN A 1 501 ? 35.375 54.062 20.328 1 49.75 501 ASN A N 1
ATOM 3828 C CA . ASN A 1 501 ? 34.469 53.344 19.422 1 49.75 501 ASN A CA 1
ATOM 3829 C C . ASN A 1 501 ? 34.562 53.906 18 1 49.75 501 ASN A C 1
ATOM 3831 O O . ASN A 1 501 ? 33.625 54.562 17.531 1 49.75 501 ASN A O 1
ATOM 3835 N N . GLU A 1 502 ? 35.531 54.625 17.562 1 53.56 502 GLU A N 1
ATOM 3836 C CA . GLU A 1 502 ? 35.531 55.062 16.172 1 53.56 502 GLU A CA 1
ATOM 3837 C C . GLU A 1 502 ? 35.375 53.875 15.219 1 53.56 502 GLU A C 1
ATOM 3839 O O . GLU A 1 502 ? 36.031 52.844 15.383 1 53.56 502 GLU A O 1
ATOM 3844 N N . PRO A 1 503 ? 34.281 53.938 14.453 1 64.12 503 PRO A N 1
ATOM 3845 C CA . PRO A 1 503 ? 34.031 52.875 13.469 1 64.12 503 PRO A CA 1
ATOM 3846 C C . PRO A 1 503 ? 35.281 52.531 12.648 1 64.12 503 PRO A C 1
ATOM 3848 O O . PRO A 1 503 ? 36.062 53.406 12.328 1 64.12 503 PRO A O 1
ATOM 3851 N N . GLY A 1 504 ? 35.875 51.375 12.711 1 70.75 504 GLY A N 1
ATOM 3852 C CA . GLY A 1 504 ? 37.031 50.875 11.945 1 70.75 504 GLY A CA 1
ATOM 3853 C C . GLY A 1 504 ? 37.031 51.375 10.508 1 70.75 504 GLY A C 1
ATOM 3854 O O . GLY A 1 504 ? 36 51.875 10.016 1 70.75 504 GLY A O 1
ATOM 3855 N N . ARG A 1 505 ? 38.094 51.562 9.805 1 82.12 505 ARG A N 1
ATOM 3856 C CA . ARG A 1 505 ? 38.25 52.031 8.43 1 82.12 505 ARG A CA 1
ATOM 3857 C C . ARG A 1 505 ? 37.344 51.281 7.48 1 82.12 505 ARG A C 1
ATOM 3859 O O . ARG A 1 505 ? 36.75 51.875 6.578 1 82.12 505 ARG A O 1
ATOM 3866 N N . LEU A 1 506 ? 37.094 50 7.816 1 84 506 LEU A N 1
ATOM 3867 C CA . LEU A 1 506 ? 36.25 49.188 6.945 1 84 506 LEU A CA 1
ATOM 3868 C C . LEU A 1 506 ? 34.781 49.625 7.07 1 84 506 LEU A C 1
ATOM 3870 O O . LEU A 1 506 ? 34.031 49.625 6.082 1 84 506 LEU A O 1
ATOM 3874 N N . VAL A 1 507 ? 34.375 49.969 8.188 1 85 507 VAL A N 1
ATOM 3875 C CA . VAL A 1 507 ? 32.969 50.375 8.43 1 85 507 VAL A CA 1
ATOM 3876 C C . VAL A 1 507 ? 32.719 51.75 7.789 1 85 507 VAL A C 1
ATOM 3878 O O . VAL A 1 507 ? 31.625 52 7.273 1 85 507 VAL A O 1
ATOM 3881 N N . ARG A 1 508 ? 33.781 52.594 7.727 1 86.19 508 ARG A N 1
ATOM 3882 C CA . ARG A 1 508 ? 33.656 53.938 7.133 1 86.19 508 ARG A CA 1
ATOM 3883 C C . ARG A 1 508 ? 33.531 53.844 5.613 1 86.19 508 ARG A C 1
ATOM 3885 O O . ARG A 1 508 ? 32.75 54.562 5 1 86.19 508 ARG A O 1
ATOM 3892 N N . ILE A 1 509 ? 34.312 52.906 5.105 1 90.94 509 ILE A N 1
ATOM 3893 C CA . ILE A 1 509 ? 34.281 52.688 3.66 1 90.94 509 ILE A CA 1
ATOM 3894 C C . ILE A 1 509 ? 32.906 52.125 3.262 1 90.94 509 ILE A C 1
ATOM 3896 O O . ILE A 1 509 ? 32.344 52.531 2.256 1 90.94 509 ILE A O 1
ATOM 3900 N N . TYR A 1 510 ? 32.5 51.156 4.035 1 90.56 510 TYR A N 1
ATOM 3901 C CA . TYR A 1 510 ? 31.188 50.531 3.773 1 90.56 510 TYR A CA 1
ATOM 3902 C C . TYR A 1 510 ? 30.078 51.594 3.867 1 90.56 510 TYR A C 1
ATOM 3904 O O . TYR A 1 510 ? 29.172 51.625 3.023 1 90.56 510 TYR A O 1
ATOM 3912 N N . ARG A 1 511 ? 30.109 52.438 4.883 1 91.12 511 ARG A N 1
ATOM 3913 C CA . ARG A 1 511 ? 29.078 53.469 5.078 1 91.12 511 ARG A CA 1
ATOM 3914 C C . ARG A 1 511 ? 29.031 54.438 3.896 1 91.12 511 ARG A C 1
ATOM 3916 O O . ARG A 1 511 ? 27.953 54.812 3.441 1 91.12 511 ARG A O 1
ATOM 3923 N N . SER A 1 512 ? 30.297 54.812 3.398 1 91.62 512 SER A N 1
ATOM 3924 C CA . SER A 1 512 ? 30.359 55.719 2.256 1 91.62 512 SER A CA 1
ATOM 3925 C C . SER A 1 512 ? 29.859 55.031 0.983 1 91.62 512 SER A C 1
ATOM 3927 O O . SER A 1 512 ? 29.172 55.656 0.171 1 91.62 512 SER A O 1
ATOM 3929 N N . PHE A 1 513 ? 30.234 53.844 0.894 1 92.88 513 PHE A N 1
ATOM 3930 C CA . PHE A 1 513 ? 29.797 53.094 -0.273 1 92.88 513 PHE A CA 1
ATOM 3931 C C . PHE A 1 513 ? 28.281 52.906 -0.274 1 92.88 513 PHE A C 1
ATOM 3933 O O . PHE A 1 513 ? 27.641 53.062 -1.313 1 92.88 513 PHE A O 1
ATOM 3940 N N . LEU A 1 514 ? 27.734 52.562 0.834 1 92.5 514 LEU A N 1
ATOM 3941 C CA . LEU A 1 514 ? 26.297 52.375 0.961 1 92.5 514 LEU A CA 1
ATOM 3942 C C . LEU A 1 514 ? 25.562 53.688 0.71 1 92.5 514 LEU A C 1
ATOM 3944 O O . LEU A 1 514 ? 24.5 53.688 0.08 1 92.5 514 LEU A O 1
ATOM 3948 N N . GLY A 1 515 ? 26.062 54.75 1.234 1 91.75 515 GLY A N 1
ATOM 3949 C CA . GLY A 1 515 ? 25.484 56.062 0.97 1 91.75 515 GLY A CA 1
ATOM 3950 C C . GLY A 1 515 ? 25.422 56.406 -0.508 1 91.75 515 GLY A C 1
ATOM 3951 O O . GLY A 1 515 ? 24.422 56.938 -0.981 1 91.75 515 GLY A O 1
ATOM 3952 N N . GLY A 1 516 ? 26.516 56.125 -1.217 1 92.5 516 GLY A N 1
ATOM 3953 C CA . GLY A 1 516 ? 26.531 56.312 -2.658 1 92.5 516 GLY A CA 1
ATOM 3954 C C . GLY A 1 516 ? 25.562 55.406 -3.396 1 92.5 516 GLY A C 1
ATOM 3955 O O . GLY A 1 516 ? 24.906 55.844 -4.352 1 92.5 516 GLY A O 1
ATOM 3956 N N . ALA A 1 517 ? 25.422 54.188 -2.896 1 93.56 517 ALA A N 1
ATOM 3957 C CA . ALA A 1 517 ? 24.5 53.219 -3.518 1 93.56 517 ALA A CA 1
ATOM 3958 C C . ALA A 1 517 ? 23.047 53.656 -3.336 1 93.56 517 ALA A C 1
ATOM 3960 O O . ALA A 1 517 ? 22.219 53.469 -4.227 1 93.56 517 ALA A O 1
ATOM 3961 N N . ILE A 1 518 ? 22.719 54.25 -2.191 1 91.38 518 ILE A N 1
ATOM 3962 C CA . ILE A 1 518 ? 21.375 54.719 -1.912 1 91.38 518 ILE A CA 1
ATOM 3963 C C . ILE A 1 518 ? 21.047 55.938 -2.789 1 91.38 518 ILE A C 1
ATOM 3965 O O . ILE A 1 518 ? 19.922 56.094 -3.256 1 91.38 518 ILE A O 1
ATOM 3969 N N . HIS A 1 519 ? 22.125 56.781 -3.023 1 90.38 519 HIS A N 1
ATOM 3970 C CA . HIS A 1 519 ? 21.922 57.938 -3.857 1 90.38 519 HIS A CA 1
ATOM 3971 C C . HIS A 1 519 ? 21.641 57.562 -5.305 1 90.38 519 HIS A C 1
ATOM 3973 O O . HIS A 1 519 ? 20.797 58.156 -5.957 1 90.38 519 HIS A O 1
ATOM 3979 N N . TRP A 1 520 ? 22.297 56.562 -5.723 1 92.94 520 TRP A N 1
ATOM 3980 C CA . TRP A 1 520 ? 22.078 56.031 -7.059 1 92.94 520 TRP A CA 1
ATOM 3981 C C . TRP A 1 520 ? 21.25 54.75 -7 1 92.94 520 TRP A C 1
ATOM 3983 O O . TRP A 1 520 ? 21.641 53.719 -7.562 1 92.94 520 TRP A O 1
ATOM 3993 N N . ARG A 1 521 ? 20.156 54.812 -6.469 1 89.56 521 ARG A N 1
ATOM 3994 C CA . ARG A 1 521 ? 19.328 53.656 -6.137 1 89.56 521 ARG A CA 1
ATOM 3995 C C . ARG A 1 521 ? 18.891 52.906 -7.398 1 89.56 521 ARG A C 1
ATOM 3997 O O . ARG A 1 521 ? 18.922 51.688 -7.441 1 89.56 521 ARG A O 1
ATOM 4004 N N . TRP A 1 522 ? 18.594 53.562 -8.477 1 91.88 522 TRP A N 1
ATOM 4005 C CA . TRP A 1 522 ? 18.094 52.906 -9.68 1 91.88 522 TRP A CA 1
ATOM 4006 C C . TRP A 1 522 ? 19.219 52.156 -10.406 1 91.88 522 TRP A C 1
ATOM 4008 O O . TRP A 1 522 ? 19 51.094 -11 1 91.88 522 TRP A O 1
ATOM 4018 N N . LEU A 1 523 ? 20.375 52.656 -10.305 1 92.56 523 LEU A N 1
ATOM 4019 C CA . LEU A 1 523 ? 21.531 52 -10.906 1 92.56 523 LEU A CA 1
ATOM 4020 C C . LEU A 1 523 ? 21.906 50.75 -10.117 1 92.56 523 LEU A C 1
ATOM 4022 O O . LEU A 1 523 ? 22.297 49.75 -10.703 1 92.56 523 LEU A O 1
ATOM 4026 N N . THR A 1 524 ? 21.844 50.906 -8.859 1 92.56 524 THR A N 1
ATOM 4027 C CA . THR A 1 524 ? 22.156 49.75 -8.016 1 92.56 524 THR A CA 1
ATOM 4028 C C . THR A 1 524 ? 21.156 48.625 -8.227 1 92.56 524 THR A C 1
ATOM 4030 O O . THR A 1 524 ? 21.547 47.469 -8.297 1 92.56 524 THR A O 1
ATOM 4033 N N . ILE A 1 525 ? 19.906 48.938 -8.328 1 93.38 525 ILE A N 1
ATOM 4034 C CA . ILE A 1 525 ? 18.875 47.906 -8.547 1 93.38 525 ILE A CA 1
ATOM 4035 C C . ILE A 1 525 ? 19.031 47.281 -9.93 1 93.38 525 ILE A C 1
ATOM 4037 O O . ILE A 1 525 ? 18.969 46.062 -10.078 1 93.38 525 ILE A O 1
ATOM 4041 N N . ALA A 1 526 ? 19.328 48.062 -10.945 1 94.94 526 ALA A N 1
ATOM 4042 C CA . ALA A 1 526 ? 19.516 47.594 -12.305 1 94.94 526 ALA A CA 1
ATOM 4043 C C . ALA A 1 526 ? 20.75 46.719 -12.414 1 94.94 526 ALA A C 1
ATOM 4045 O O . ALA A 1 526 ? 20.75 45.719 -13.133 1 94.94 526 ALA A O 1
ATOM 4046 N N . ALA A 1 527 ? 21.781 47.094 -11.711 1 94 527 ALA A N 1
ATOM 4047 C CA . ALA A 1 527 ? 23 46.281 -11.711 1 94 527 ALA A CA 1
ATOM 4048 C C . ALA A 1 527 ? 22.781 44.938 -11.055 1 94 527 ALA A C 1
ATOM 4050 O O . ALA A 1 527 ? 23.312 43.938 -11.508 1 94 527 ALA A O 1
ATOM 4051 N N . THR A 1 528 ? 22.078 44.969 -10.008 1 93.31 528 THR A N 1
ATOM 4052 C CA . THR A 1 528 ? 21.797 43.719 -9.312 1 93.31 528 THR A CA 1
ATOM 4053 C C . THR A 1 528 ? 20.922 42.812 -10.164 1 93.31 528 THR A C 1
ATOM 4055 O O . THR A 1 528 ? 21.156 41.594 -10.234 1 93.31 528 THR A O 1
ATOM 4058 N N . VAL A 1 529 ? 19.938 43.281 -10.781 1 94.38 529 VAL A N 1
ATOM 4059 C CA . VAL A 1 529 ? 19.062 42.5 -11.656 1 94.38 529 VAL A CA 1
ATOM 4060 C C . VAL A 1 529 ? 19.859 42 -12.859 1 94.38 529 VAL A C 1
ATOM 4062 O O . VAL A 1 529 ? 19.641 40.875 -13.32 1 94.38 529 VAL A O 1
ATOM 4065 N N . GLY A 1 530 ? 20.703 42.844 -13.375 1 94.88 530 GLY A N 1
ATOM 4066 C CA . GLY A 1 530 ? 21.578 42.438 -14.461 1 94.88 530 GLY A CA 1
ATOM 4067 C C . GLY A 1 530 ? 22.516 41.312 -14.078 1 94.88 530 GLY A C 1
ATOM 4068 O O . GLY A 1 530 ? 22.703 40.375 -14.859 1 94.88 530 GLY A O 1
ATOM 4069 N N . LEU A 1 531 ? 23.062 41.375 -12.883 1 94.12 531 LEU A N 1
ATOM 4070 C CA . LEU A 1 531 ? 23.922 40.312 -12.383 1 94.12 531 LEU A CA 1
ATOM 4071 C C . LEU A 1 531 ? 23.141 39 -12.188 1 94.12 531 LEU A C 1
ATOM 4073 O O . LEU A 1 531 ? 23.656 37.906 -12.391 1 94.12 531 LEU A O 1
ATOM 4077 N N . PHE A 1 532 ? 21.953 39.156 -11.758 1 93.69 532 PHE A N 1
ATOM 4078 C CA . PHE A 1 532 ? 21.094 38 -11.57 1 93.69 532 PHE A CA 1
ATOM 4079 C C . PHE A 1 532 ? 20.797 37.344 -12.906 1 93.69 532 PHE A C 1
ATOM 4081 O O . PHE A 1 532 ? 20.859 36.094 -13.023 1 93.69 532 PHE A O 1
ATOM 4088 N N . ALA A 1 533 ? 20.484 38.094 -13.859 1 95.38 533 ALA A N 1
ATOM 4089 C CA . ALA A 1 533 ? 20.219 37.562 -15.195 1 95.38 533 ALA A CA 1
ATOM 4090 C C . ALA A 1 533 ? 21.453 36.875 -15.766 1 95.38 533 ALA A C 1
ATOM 4092 O O . ALA A 1 533 ? 21.359 35.844 -16.422 1 95.38 533 ALA A O 1
ATOM 4093 N N . LEU A 1 534 ? 22.531 37.438 -15.5 1 93.75 534 LEU A N 1
ATOM 4094 C CA . LEU A 1 534 ? 23.797 36.844 -15.938 1 93.75 534 LEU A CA 1
ATOM 4095 C C . LEU A 1 534 ? 24.047 35.5 -15.227 1 93.75 534 LEU A C 1
ATOM 4097 O O . LEU A 1 534 ? 24.594 34.562 -15.82 1 93.75 534 LEU A O 1
ATOM 4101 N N . SER A 1 535 ? 23.75 35.531 -14 1 93.25 535 SER A N 1
ATOM 4102 C CA . SER A 1 535 ? 23.938 34.281 -13.234 1 93.25 535 SER A CA 1
ATOM 4103 C C . SER A 1 535 ? 23.031 33.188 -13.734 1 93.25 535 SER A C 1
ATOM 4105 O O . SER A 1 535 ? 23.422 32.031 -13.773 1 93.25 535 SER A O 1
ATOM 4107 N N . VAL A 1 536 ? 21.828 33.5 -14.078 1 92.06 536 VAL A N 1
ATOM 4108 C CA . VAL A 1 536 ? 20.906 32.531 -14.625 1 92.06 536 VAL A CA 1
ATOM 4109 C C . VAL A 1 536 ? 21.422 31.984 -15.953 1 92.06 536 VAL A C 1
ATOM 4111 O O . VAL A 1 536 ? 21.328 30.797 -16.234 1 92.06 536 VAL A O 1
ATOM 4114 N N . PHE A 1 537 ? 22.016 32.844 -16.703 1 91.62 537 PHE A N 1
ATOM 4115 C CA . PHE A 1 537 ? 22.641 32.438 -17.969 1 91.62 537 PHE A CA 1
ATOM 4116 C C . PHE A 1 537 ? 23.891 31.609 -17.719 1 91.62 537 PHE A C 1
ATOM 4118 O O . PHE A 1 537 ? 24.156 30.656 -18.453 1 91.62 537 PHE A O 1
ATOM 4125 N N . GLY A 1 538 ? 24.578 31.922 -16.766 1 90.5 538 GLY A N 1
ATOM 4126 C CA . GLY A 1 538 ? 25.781 31.188 -16.422 1 90.5 538 GLY A CA 1
ATOM 4127 C C . GLY A 1 538 ? 25.5 29.781 -15.938 1 90.5 538 GLY A C 1
ATOM 4128 O O . GLY A 1 538 ? 26.312 28.875 -16.125 1 90.5 538 GLY A O 1
ATOM 4129 N N . MET A 1 539 ? 24.422 29.609 -15.398 1 89.06 539 MET A N 1
ATOM 4130 C CA . MET A 1 539 ? 24.047 28.297 -14.867 1 89.06 539 MET A CA 1
ATOM 4131 C C . MET A 1 539 ? 23.906 27.281 -15.992 1 89.06 539 MET A C 1
ATOM 4133 O O . MET A 1 539 ? 24.016 26.078 -15.758 1 89.06 539 MET A O 1
ATOM 4137 N N . ARG A 1 540 ? 23.703 27.719 -17.172 1 85.5 540 ARG A N 1
ATOM 4138 C CA . ARG A 1 540 ? 23.578 26.828 -18.328 1 85.5 540 ARG A CA 1
ATOM 4139 C C . ARG A 1 540 ? 24.906 26.156 -18.641 1 85.5 540 ARG A C 1
ATOM 4141 O O . ARG A 1 540 ? 24.922 25.094 -19.281 1 85.5 540 ARG A O 1
ATOM 4148 N N . PHE A 1 541 ? 25.953 26.672 -18.125 1 88.06 541 PHE A N 1
ATOM 4149 C CA . PHE A 1 541 ? 27.281 26.141 -18.422 1 88.06 541 PHE A CA 1
ATOM 4150 C C . PHE A 1 541 ? 27.781 25.25 -17.297 1 88.06 541 PHE A C 1
ATOM 4152 O O . PHE A 1 541 ? 28.875 24.703 -17.375 1 88.06 541 PHE A O 1
ATOM 4159 N N . VAL A 1 542 ? 27.031 25.062 -16.375 1 87.69 542 VAL A N 1
ATOM 4160 C CA . VAL A 1 542 ? 27.391 24.172 -15.266 1 87.69 542 VAL A CA 1
ATOM 4161 C C . VAL A 1 542 ? 26.906 22.766 -15.57 1 87.69 542 VAL A C 1
ATOM 4163 O O . VAL A 1 542 ? 25.719 22.547 -15.852 1 87.69 542 VAL A O 1
ATOM 4166 N N . SER A 1 543 ? 27.797 21.812 -15.57 1 86.94 543 SER A N 1
ATOM 4167 C CA . SER A 1 543 ? 27.438 20.422 -15.844 1 86.94 543 SER A CA 1
ATOM 4168 C C . SER A 1 543 ? 26.609 19.828 -14.711 1 86.94 543 SER A C 1
ATOM 4170 O O . SER A 1 543 ? 26.797 20.188 -13.539 1 86.94 543 SER A O 1
ATOM 4172 N N . GLN A 1 544 ? 25.75 19.031 -15.07 1 85.81 544 GLN A N 1
ATOM 4173 C CA . GLN A 1 544 ? 24.891 18.391 -14.078 1 85.81 544 GLN A CA 1
ATOM 4174 C C . GLN A 1 544 ? 25.375 16.969 -13.758 1 85.81 544 GLN A C 1
ATOM 4176 O O . GLN A 1 544 ? 25.734 16.219 -14.664 1 85.81 544 GLN A O 1
ATOM 4181 N N . GLN A 1 545 ? 25.562 16.719 -12.516 1 84 545 GLN A N 1
ATOM 4182 C CA . GLN A 1 545 ? 25.938 15.391 -12.062 1 84 545 GLN A CA 1
ATOM 4183 C C . GLN A 1 545 ? 25.031 14.898 -10.945 1 84 545 GLN A C 1
ATOM 4185 O O . GLN A 1 545 ? 24.828 15.594 -9.953 1 84 545 GLN A O 1
ATOM 4190 N N . PHE A 1 546 ? 24.516 13.672 -11.148 1 81.56 546 PHE A N 1
ATOM 4191 C CA . PHE A 1 546 ? 23.641 13.133 -10.117 1 81.56 546 PHE A CA 1
ATOM 4192 C C . PHE A 1 546 ? 24.422 12.852 -8.836 1 81.56 546 PHE A C 1
ATOM 4194 O O . PHE A 1 546 ? 24.484 13.695 -7.945 1 81.56 546 PHE A O 1
ATOM 4201 N N . PHE A 1 547 ? 25.125 11.75 -8.734 1 80.56 547 PHE A N 1
ATOM 4202 C CA . PHE A 1 547 ? 26.031 11.438 -7.641 1 80.56 547 PHE A CA 1
ATOM 4203 C C . PHE A 1 547 ? 27.438 11.156 -8.164 1 80.56 547 PHE A C 1
ATOM 4205 O O . PHE A 1 547 ? 27.609 10.539 -9.219 1 80.56 547 PHE A O 1
ATOM 4212 N N . PRO A 1 548 ? 28.391 11.578 -7.453 1 82.31 548 PRO A N 1
ATOM 4213 C CA . PRO A 1 548 ? 29.766 11.297 -7.863 1 82.31 548 PRO A CA 1
ATOM 4214 C C . PRO A 1 548 ? 30.203 9.875 -7.523 1 82.31 548 PRO A C 1
ATOM 4216 O O . PRO A 1 548 ? 29.547 9.195 -6.719 1 82.31 548 PRO A O 1
ATOM 4219 N N . PRO A 1 549 ? 31.234 9.438 -8.18 1 84.12 549 PRO A N 1
ATOM 4220 C CA . PRO A 1 549 ? 31.781 8.141 -7.801 1 84.12 549 PRO A CA 1
ATOM 4221 C C . PRO A 1 549 ? 32.375 8.141 -6.391 1 84.12 549 PRO A C 1
ATOM 4223 O O . PRO A 1 549 ? 32.812 9.188 -5.898 1 84.12 549 PRO A O 1
ATOM 4226 N N . SER A 1 550 ? 32.406 7.016 -5.82 1 83.75 550 SER A N 1
ATOM 4227 C CA . SER A 1 550 ? 32.875 6.875 -4.445 1 83.75 550 SER A CA 1
ATOM 4228 C C . SER A 1 550 ? 34.375 7.016 -4.359 1 83.75 550 SER A C 1
ATOM 4230 O O . SER A 1 550 ? 35.094 6.863 -5.359 1 83.75 550 SER A O 1
ATOM 4232 N N . ASP A 1 551 ? 34.844 7.32 -3.195 1 82.25 551 ASP A N 1
ATOM 4233 C CA . ASP A 1 551 ? 36.281 7.426 -2.947 1 82.25 551 ASP A CA 1
ATOM 4234 C C . ASP A 1 551 ? 36.812 6.113 -2.393 1 82.25 551 ASP A C 1
ATOM 4236 O O . ASP A 1 551 ? 37.875 6.102 -1.759 1 82.25 551 ASP A O 1
ATOM 4240 N N . ARG A 1 552 ? 36.156 5.094 -2.688 1 86.19 552 ARG A N 1
ATOM 4241 C CA . ARG A 1 552 ? 36.656 3.791 -2.268 1 86.19 552 ARG A CA 1
ATOM 4242 C C . ARG A 1 552 ? 37.719 3.289 -3.219 1 86.19 552 ARG A C 1
ATOM 4244 O O . ARG A 1 552 ? 37.812 3.723 -4.371 1 86.19 552 ARG A O 1
ATOM 4251 N N . TYR A 1 553 ? 38.531 2.404 -2.693 1 89.38 553 TYR A N 1
ATOM 4252 C CA . TYR A 1 553 ? 39.656 1.916 -3.457 1 89.38 553 TYR A CA 1
ATOM 4253 C C . TYR A 1 553 ? 39.281 0.748 -4.352 1 89.38 553 TYR A C 1
ATOM 4255 O O . TYR A 1 553 ? 40.062 0.291 -5.176 1 89.38 553 TYR A O 1
ATOM 4263 N N . GLU A 1 554 ? 38.062 0.374 -4.227 1 91.25 554 GLU A N 1
ATOM 4264 C CA . GLU A 1 554 ? 37.594 -0.787 -4.977 1 91.25 554 GLU A CA 1
ATOM 4265 C C . GLU A 1 554 ? 37.25 -0.41 -6.418 1 91.25 554 GLU A C 1
ATOM 4267 O O . GLU A 1 554 ? 36.688 0.66 -6.664 1 91.25 554 GLU A O 1
ATOM 4272 N N . LEU A 1 555 ? 37.688 -1.214 -7.309 1 93.38 555 LEU A N 1
ATOM 4273 C CA . LEU A 1 555 ? 37.344 -1.092 -8.727 1 93.38 555 LEU A CA 1
ATOM 4274 C C . LEU A 1 555 ? 36.625 -2.342 -9.227 1 93.38 555 LEU A C 1
ATOM 4276 O O . LEU A 1 555 ? 37.094 -3.461 -9.008 1 93.38 555 LEU A O 1
ATOM 4280 N N . MET A 1 556 ? 35.531 -2.133 -9.805 1 93.38 556 MET A N 1
ATOM 4281 C CA . MET A 1 556 ? 34.75 -3.25 -10.328 1 93.38 556 MET A CA 1
ATOM 4282 C C . MET A 1 556 ? 35.062 -3.502 -11.797 1 93.38 556 MET A C 1
ATOM 4284 O O . MET A 1 556 ? 35.188 -2.559 -12.578 1 93.38 556 MET A O 1
ATOM 4288 N N . VAL A 1 557 ? 35.188 -4.719 -12.156 1 95.06 557 VAL A N 1
ATOM 4289 C CA . VAL A 1 557 ? 35.406 -5.125 -13.539 1 95.06 557 VAL A CA 1
ATOM 4290 C C . VAL A 1 557 ? 34.406 -6.184 -13.938 1 95.06 557 VAL A C 1
ATOM 4292 O O . VAL A 1 557 ? 34.375 -7.285 -13.383 1 95.06 557 VAL A O 1
ATOM 4295 N N . ASP A 1 558 ? 33.594 -5.867 -14.875 1 93.06 558 ASP A N 1
ATOM 4296 C CA . ASP A 1 558 ? 32.594 -6.797 -15.398 1 93.06 558 ASP A CA 1
ATOM 4297 C C . ASP A 1 558 ? 33.031 -7.375 -16.734 1 93.06 558 ASP A C 1
ATOM 4299 O O . ASP A 1 558 ? 33.5 -6.641 -17.609 1 93.06 558 ASP A O 1
ATOM 4303 N N . LEU A 1 559 ? 32.938 -8.625 -16.844 1 94.38 559 LEU A N 1
ATOM 4304 C CA . LEU A 1 559 ? 33.219 -9.32 -18.094 1 94.38 559 LEU A CA 1
ATOM 4305 C C . LEU A 1 559 ? 32 -10.125 -18.547 1 94.38 559 LEU A C 1
ATOM 4307 O O . LEU A 1 559 ? 31.531 -11.023 -17.828 1 94.38 559 LEU A O 1
ATOM 4311 N N . THR A 1 560 ? 31.516 -9.828 -19.656 1 91 560 THR A N 1
ATOM 4312 C CA . THR A 1 560 ? 30.359 -10.539 -20.188 1 91 560 THR A CA 1
ATOM 4313 C C . THR A 1 560 ? 30.688 -11.195 -21.516 1 91 560 THR A C 1
ATOM 4315 O O . THR A 1 560 ? 31.094 -10.523 -22.469 1 91 560 THR A O 1
ATOM 4318 N N . LEU A 1 561 ? 30.516 -12.477 -21.562 1 90.75 561 LEU A N 1
ATOM 4319 C CA . LEU A 1 561 ? 30.656 -13.242 -22.812 1 90.75 561 LEU A CA 1
ATOM 4320 C C . LEU A 1 561 ? 29.312 -13.352 -23.516 1 90.75 561 LEU A C 1
ATOM 4322 O O . LEU A 1 561 ? 28.297 -12.891 -23 1 90.75 561 LEU A O 1
ATOM 4326 N N . PRO A 1 562 ? 29.406 -13.836 -24.766 1 86.19 562 PRO A N 1
ATOM 4327 C CA . PRO A 1 562 ? 28.125 -14.078 -25.406 1 86.19 562 PRO A CA 1
ATOM 4328 C C . PRO A 1 562 ? 27.203 -14.977 -24.578 1 86.19 562 PRO A C 1
ATOM 4330 O O . PRO A 1 562 ? 27.688 -15.867 -23.859 1 86.19 562 PRO A O 1
ATOM 4333 N N . GLN A 1 563 ? 25.969 -14.828 -24.672 1 84.81 563 GLN A N 1
ATOM 4334 C CA . GLN A 1 563 ? 24.969 -15.367 -23.75 1 84.81 563 GLN A CA 1
ATOM 4335 C C . GLN A 1 563 ? 24.891 -16.891 -23.859 1 84.81 563 GLN A C 1
ATOM 4337 O O . GLN A 1 563 ? 24.297 -17.547 -22.984 1 84.81 563 GLN A O 1
ATOM 4342 N N . ASN A 1 564 ? 25.469 -17.484 -24.797 1 81.62 564 ASN A N 1
ATOM 4343 C CA . ASN A 1 564 ? 25.469 -18.938 -24.922 1 81.62 564 ASN A CA 1
ATOM 4344 C C . ASN A 1 564 ? 26.766 -19.547 -24.406 1 81.62 564 ASN A C 1
ATOM 4346 O O . ASN A 1 564 ? 26.969 -20.766 -24.5 1 81.62 564 ASN A O 1
ATOM 4350 N N . ALA A 1 565 ? 27.547 -18.703 -23.781 1 86.31 565 ALA A N 1
ATOM 4351 C CA . ALA A 1 565 ? 28.844 -19.188 -23.281 1 86.31 565 ALA A CA 1
ATOM 4352 C C . ALA A 1 565 ? 28.656 -20.062 -22.047 1 86.31 565 ALA A C 1
ATOM 4354 O O . ALA A 1 565 ? 27.75 -19.844 -21.234 1 86.31 565 ALA A O 1
ATOM 4355 N N . SER A 1 566 ? 29.469 -21.125 -22 1 87.69 566 SER A N 1
ATOM 4356 C CA . SER A 1 566 ? 29.469 -22 -20.828 1 87.69 566 SER A CA 1
ATOM 4357 C C . SER A 1 566 ? 30.203 -21.359 -19.656 1 87.69 566 SER A C 1
ATOM 4359 O O . SER A 1 566 ? 30.969 -20.422 -19.844 1 87.69 566 SER A O 1
ATOM 4361 N N . ILE A 1 567 ? 30 -21.844 -18.516 1 89.62 567 ILE A N 1
ATOM 4362 C CA . ILE A 1 567 ? 30.656 -21.344 -17.328 1 89.62 567 ILE A CA 1
ATOM 4363 C C . ILE A 1 567 ? 32.156 -21.609 -17.406 1 89.62 567 ILE A C 1
ATOM 4365 O O . ILE A 1 567 ? 32.969 -20.859 -16.859 1 89.62 567 ILE A O 1
ATOM 4369 N N . HIS A 1 568 ? 32.625 -22.641 -18.141 1 89.69 568 HIS A N 1
ATOM 4370 C CA . HIS A 1 568 ? 34.031 -22.969 -18.312 1 89.69 568 HIS A CA 1
ATOM 4371 C C . HIS A 1 568 ? 34.719 -21.922 -19.172 1 89.69 568 HIS A C 1
ATOM 4373 O O . HIS A 1 568 ? 35.875 -21.562 -18.906 1 89.69 568 HIS A O 1
ATOM 4379 N N . ALA A 1 569 ? 33.969 -21.484 -20.141 1 91 569 ALA A N 1
ATOM 4380 C CA . ALA A 1 569 ? 34.5 -20.422 -20.969 1 91 569 ALA A CA 1
ATOM 4381 C C . ALA A 1 569 ? 34.688 -19.141 -20.156 1 91 569 ALA A C 1
ATOM 4383 O O . ALA A 1 569 ? 35.719 -18.438 -20.297 1 91 569 ALA A O 1
ATOM 4384 N N . THR A 1 570 ? 33.75 -18.844 -19.406 1 93.25 570 THR A N 1
ATOM 4385 C CA . THR A 1 570 ? 33.812 -17.672 -18.547 1 93.25 570 THR A CA 1
ATOM 4386 C C . THR A 1 570 ? 34.969 -17.797 -17.531 1 93.25 570 THR A C 1
ATOM 4388 O O . THR A 1 570 ? 35.656 -16.828 -17.234 1 93.25 570 THR A O 1
ATOM 4391 N N . ASP A 1 571 ? 35.094 -18.984 -17 1 94 571 ASP A N 1
ATOM 4392 C CA . ASP A 1 571 ? 36.188 -19.266 -16.047 1 94 571 ASP A CA 1
ATOM 4393 C C . ASP A 1 571 ? 37.562 -19.047 -16.703 1 94 571 ASP A C 1
ATOM 4395 O O . ASP A 1 571 ? 38.438 -18.453 -16.094 1 94 571 ASP A O 1
ATOM 4399 N N . ALA A 1 572 ? 37.688 -19.516 -17.859 1 93.06 572 ALA A N 1
ATOM 4400 C CA . ALA A 1 572 ? 38.969 -19.375 -18.578 1 93.06 572 ALA A CA 1
ATOM 4401 C C . ALA A 1 572 ? 39.281 -17.906 -18.891 1 93.06 572 ALA A C 1
ATOM 4403 O O . ALA A 1 572 ? 40.406 -17.469 -18.781 1 93.06 572 ALA A O 1
ATOM 4404 N N . MET A 1 573 ? 38.281 -17.234 -19.266 1 93.69 573 MET A N 1
ATOM 4405 C CA . MET A 1 573 ? 38.438 -15.812 -19.547 1 93.69 573 MET A CA 1
ATOM 4406 C C . MET A 1 573 ? 38.812 -15.047 -18.297 1 93.69 573 MET A C 1
ATOM 4408 O O . MET A 1 573 ? 39.719 -14.195 -18.328 1 93.69 573 MET A O 1
ATOM 4412 N N . ALA A 1 574 ? 38.156 -15.328 -17.234 1 95.81 574 ALA A N 1
ATOM 4413 C CA . ALA A 1 574 ? 38.469 -14.672 -15.961 1 95.81 574 ALA A CA 1
ATOM 4414 C C . ALA A 1 574 ? 39.906 -14.977 -15.523 1 95.81 574 ALA A C 1
ATOM 4416 O O . ALA A 1 574 ? 40.594 -14.102 -14.992 1 95.81 574 ALA A O 1
ATOM 4417 N N . ALA A 1 575 ? 40.312 -16.172 -15.758 1 95.25 575 ALA A N 1
ATOM 4418 C CA . ALA A 1 575 ? 41.656 -16.578 -15.367 1 95.25 575 ALA A CA 1
ATOM 4419 C C . ALA A 1 575 ? 42.719 -15.82 -16.156 1 95.25 575 ALA A C 1
ATOM 4421 O O . ALA A 1 575 ? 43.812 -15.508 -15.641 1 95.25 575 ALA A O 1
ATOM 4422 N N . ARG A 1 576 ? 42.406 -15.555 -17.344 1 94.31 576 ARG A N 1
ATOM 4423 C CA . ARG A 1 576 ? 43.344 -14.789 -18.188 1 94.31 576 ARG A CA 1
ATOM 4424 C C . ARG A 1 576 ? 43.5 -13.367 -17.641 1 94.31 576 ARG A C 1
ATOM 4426 O O . ARG A 1 576 ? 44.625 -12.836 -17.625 1 94.31 576 ARG A O 1
ATOM 4433 N N . LEU A 1 577 ? 42.438 -12.781 -17.312 1 95.5 577 LEU A N 1
ATOM 4434 C CA . LEU A 1 577 ? 42.531 -11.438 -16.75 1 95.5 577 LEU A CA 1
ATOM 4435 C C . LEU A 1 577 ? 43.25 -11.445 -15.406 1 95.5 577 LEU A C 1
ATOM 4437 O O . LEU A 1 577 ? 43.969 -10.5 -15.086 1 95.5 577 LEU A O 1
ATOM 4441 N N . GLU A 1 578 ? 43 -12.469 -14.633 1 96.12 578 GLU A N 1
ATOM 4442 C CA . GLU A 1 578 ? 43.656 -12.594 -13.344 1 96.12 578 GLU A CA 1
ATOM 4443 C C . GLU A 1 578 ? 45.188 -12.617 -13.508 1 96.12 578 GLU A C 1
ATOM 4445 O O . GLU A 1 578 ? 45.906 -12.039 -12.695 1 96.12 578 GLU A O 1
ATOM 4450 N N . ALA A 1 579 ? 45.625 -13.242 -14.492 1 94.5 579 ALA A N 1
ATOM 4451 C CA . ALA A 1 579 ? 47.062 -13.344 -14.742 1 94.5 579 ALA A CA 1
ATOM 4452 C C . ALA A 1 579 ? 47.656 -11.969 -15.047 1 94.5 579 ALA A C 1
ATOM 4454 O O . ALA A 1 579 ? 48.781 -11.688 -14.672 1 94.5 579 ALA A O 1
ATOM 4455 N N . ILE A 1 580 ? 46.844 -11.195 -15.633 1 94.31 580 ILE A N 1
ATOM 4456 C CA . ILE A 1 580 ? 47.281 -9.844 -15.961 1 94.31 580 ILE A CA 1
ATOM 4457 C C . ILE A 1 580 ? 47.312 -8.992 -14.695 1 94.31 580 ILE A C 1
ATOM 4459 O O . ILE A 1 580 ? 48.219 -8.195 -14.477 1 94.31 580 ILE A O 1
ATOM 4463 N N . LEU A 1 581 ? 46.312 -9.125 -13.906 1 95.44 581 LEU A N 1
ATOM 4464 C CA . LEU A 1 581 ? 46.188 -8.344 -12.68 1 95.44 581 LEU A CA 1
ATOM 4465 C C . LEU A 1 581 ? 47.281 -8.711 -11.695 1 95.44 581 LEU A C 1
ATOM 4467 O O . LEU A 1 581 ? 47.719 -7.871 -10.906 1 95.44 581 LEU A O 1
ATOM 4471 N N . ALA A 1 582 ? 47.719 -9.961 -11.719 1 94.12 582 ALA A N 1
ATOM 4472 C CA . ALA A 1 582 ? 48.75 -10.438 -10.797 1 94.12 582 ALA A CA 1
ATOM 4473 C C . ALA A 1 582 ? 50.094 -9.727 -11.039 1 94.12 582 ALA A C 1
ATOM 4475 O O . ALA A 1 582 ? 50.875 -9.555 -10.117 1 94.12 582 ALA A O 1
ATOM 4476 N N . LYS A 1 583 ? 50.281 -9.188 -12.203 1 92.5 583 LYS A N 1
ATOM 4477 C CA . LYS A 1 583 ? 51.531 -8.562 -12.57 1 92.5 583 LYS A CA 1
ATOM 4478 C C . LYS A 1 583 ? 51.469 -7.051 -12.414 1 92.5 583 LYS A C 1
ATOM 4480 O O . LYS A 1 583 ? 52.5 -6.363 -12.523 1 92.5 583 LYS A O 1
ATOM 4485 N N . ASP A 1 584 ? 50.344 -6.57 -12.109 1 93.31 584 ASP A N 1
ATOM 4486 C CA . ASP A 1 584 ? 50.188 -5.125 -12.023 1 93.31 584 ASP A CA 1
ATOM 4487 C C . ASP A 1 584 ? 50.562 -4.609 -10.633 1 93.31 584 ASP A C 1
ATOM 4489 O O . ASP A 1 584 ? 50 -5.07 -9.633 1 93.31 584 ASP A O 1
ATOM 4493 N N . ALA A 1 585 ? 51.312 -3.607 -10.469 1 92.06 585 ALA A N 1
ATOM 4494 C CA . ALA A 1 585 ? 51.875 -3.098 -9.211 1 92.06 585 ALA A CA 1
ATOM 4495 C C . ALA A 1 585 ? 50.844 -2.275 -8.453 1 92.06 585 ALA A C 1
ATOM 4497 O O . ALA A 1 585 ? 50.969 -2.08 -7.242 1 92.06 585 ALA A O 1
ATOM 4498 N N . ASP A 1 586 ? 49.812 -1.826 -9.094 1 94.62 586 ASP A N 1
ATOM 4499 C CA . ASP A 1 586 ? 48.844 -0.961 -8.453 1 94.62 586 ASP A CA 1
ATOM 4500 C C . ASP A 1 586 ? 47.75 -1.784 -7.754 1 94.62 586 ASP A C 1
ATOM 4502 O O . ASP A 1 586 ? 46.938 -1.243 -6.996 1 94.62 586 ASP A O 1
ATOM 4506 N N . VAL A 1 587 ? 47.781 -3.09 -7.93 1 95.38 587 VAL A N 1
ATOM 4507 C CA . VAL A 1 587 ? 46.75 -3.961 -7.375 1 95.38 587 VAL A CA 1
ATOM 4508 C C . VAL A 1 587 ? 47.219 -4.527 -6.035 1 95.38 587 VAL A C 1
ATOM 4510 O O . VAL A 1 587 ? 48.344 -5.012 -5.918 1 95.38 587 VAL A O 1
ATOM 4513 N N . GLU A 1 588 ? 46.469 -4.383 -4.992 1 93.56 588 GLU A N 1
ATOM 4514 C CA . GLU A 1 588 ? 46.75 -4.977 -3.691 1 93.56 588 GLU A CA 1
ATOM 4515 C C . GLU A 1 588 ? 46.219 -6.402 -3.602 1 93.56 588 GLU A C 1
ATOM 4517 O O . GLU A 1 588 ? 46.938 -7.332 -3.268 1 93.56 588 GLU A O 1
ATOM 4522 N N . ARG A 1 589 ? 44.969 -6.523 -3.818 1 94.12 589 ARG A N 1
ATOM 4523 C CA . ARG A 1 589 ? 44.281 -7.816 -3.852 1 94.12 589 ARG A CA 1
ATOM 4524 C C . ARG A 1 589 ? 43.062 -7.77 -4.746 1 94.12 589 ARG A C 1
ATOM 4526 O O . ARG A 1 589 ? 42.594 -6.691 -5.129 1 94.12 589 ARG A O 1
ATOM 4533 N N . TRP A 1 590 ? 42.625 -8.938 -5.207 1 95.88 590 TRP A N 1
ATOM 4534 C CA . TRP A 1 590 ? 41.438 -8.984 -6.023 1 95.88 590 TRP A CA 1
ATOM 4535 C C . TRP A 1 590 ? 40.625 -10.25 -5.742 1 95.88 590 TRP A C 1
ATOM 4537 O O . TRP A 1 590 ? 41.156 -11.219 -5.195 1 95.88 590 TRP A O 1
ATOM 4547 N N . SER A 1 591 ? 39.375 -10.195 -5.887 1 96.12 591 SER A N 1
ATOM 4548 C CA . SER A 1 591 ? 38.469 -11.336 -5.832 1 96.12 591 SER A CA 1
ATOM 4549 C C . SER A 1 591 ? 37.688 -11.484 -7.137 1 96.12 591 SER A C 1
ATOM 4551 O O . SER A 1 591 ? 37.406 -10.5 -7.809 1 96.12 591 SER A O 1
ATOM 4553 N N . THR A 1 592 ? 37.438 -12.703 -7.516 1 96.69 592 THR A N 1
ATOM 4554 C CA . THR A 1 592 ? 36.781 -12.992 -8.773 1 96.69 592 THR A CA 1
ATOM 4555 C C . THR A 1 592 ? 35.531 -13.859 -8.547 1 96.69 592 THR A C 1
ATOM 4557 O O . THR A 1 592 ? 35.625 -14.875 -7.852 1 96.69 592 THR A O 1
ATOM 4560 N N . ASN A 1 593 ? 34.469 -13.422 -9.039 1 96.06 593 ASN A N 1
ATOM 4561 C CA . ASN A 1 593 ? 33.219 -14.195 -9.078 1 96.06 593 ASN A CA 1
ATOM 4562 C C . ASN A 1 593 ? 32.875 -14.648 -10.492 1 96.06 593 ASN A C 1
ATOM 4564 O O . ASN A 1 593 ? 32.719 -13.828 -11.391 1 96.06 593 ASN A O 1
ATOM 4568 N N . VAL A 1 594 ? 32.812 -15.938 -10.633 1 95.38 594 VAL A N 1
ATOM 4569 C CA . VAL A 1 594 ? 32.531 -16.5 -11.945 1 95.38 594 VAL A CA 1
ATOM 4570 C C . VAL A 1 594 ? 31.109 -17.062 -11.969 1 95.38 594 VAL A C 1
ATOM 4572 O O . VAL A 1 594 ? 30.75 -17.875 -11.117 1 95.38 594 VAL A O 1
ATOM 4575 N N . GLY A 1 595 ? 30.328 -16.688 -12.867 1 92.38 595 GLY A N 1
ATOM 4576 C CA . GLY A 1 595 ? 28.969 -17.172 -13.023 1 92.38 595 GLY A CA 1
ATOM 4577 C C . GLY A 1 595 ? 27.953 -16.391 -12.211 1 92.38 595 GLY A C 1
ATOM 4578 O O . GLY A 1 595 ? 26.781 -16.75 -12.172 1 92.38 595 GLY A O 1
ATOM 4579 N N . ARG A 1 596 ? 28.391 -15.477 -11.5 1 90.31 596 ARG A N 1
ATOM 4580 C CA . ARG A 1 596 ? 27.531 -14.602 -10.703 1 90.31 596 ARG A CA 1
ATOM 4581 C C . ARG A 1 596 ? 28.234 -13.281 -10.391 1 90.31 596 ARG A C 1
ATOM 4583 O O . ARG A 1 596 ? 29.453 -13.164 -10.57 1 90.31 596 ARG A O 1
ATOM 4590 N N . GLY A 1 597 ? 27.438 -12.398 -10.055 1 89.62 597 GLY A N 1
ATOM 4591 C CA . GLY A 1 597 ? 28.016 -11.156 -9.586 1 89.62 597 GLY A CA 1
ATOM 4592 C C . GLY A 1 597 ? 28.438 -11.203 -8.125 1 89.62 597 GLY A C 1
ATOM 4593 O O . GLY A 1 597 ? 28.109 -12.156 -7.414 1 89.62 597 GLY A O 1
ATOM 4594 N N . ALA A 1 598 ? 29.156 -10.234 -7.766 1 91.38 598 ALA A N 1
ATOM 4595 C CA . ALA A 1 598 ? 29.578 -10.109 -6.371 1 91.38 598 ALA A CA 1
ATOM 4596 C C . ALA A 1 598 ? 28.375 -9.898 -5.453 1 91.38 598 ALA A C 1
ATOM 4598 O O . ALA A 1 598 ? 27.375 -9.305 -5.859 1 91.38 598 ALA A O 1
ATOM 4599 N N . ILE A 1 599 ? 28.484 -10.461 -4.301 1 89.94 599 ILE A N 1
ATOM 4600 C CA . ILE A 1 599 ? 27.438 -10.25 -3.309 1 89.94 599 ILE A CA 1
ATOM 4601 C C . ILE A 1 599 ? 27.391 -8.773 -2.92 1 89.94 599 ILE A C 1
ATOM 4603 O O . ILE A 1 599 ? 28.375 -8.047 -3.092 1 89.94 599 ILE A O 1
ATOM 4607 N N . ARG A 1 600 ? 26.406 -8.305 -2.453 1 86.88 600 ARG A N 1
ATOM 4608 C CA . ARG A 1 600 ? 26.25 -6.898 -2.092 1 86.88 600 ARG A CA 1
ATOM 4609 C C . ARG A 1 600 ? 27.078 -6.551 -0.857 1 86.88 600 ARG A C 1
ATOM 4611 O O . ARG A 1 600 ? 26.562 -6.555 0.262 1 86.88 600 ARG A O 1
ATOM 4618 N N . PHE A 1 601 ? 28.219 -6.227 -1.088 1 87.62 601 PHE A N 1
ATOM 4619 C CA . PHE A 1 601 ? 29.078 -5.871 0.038 1 87.62 601 PHE A CA 1
ATOM 4620 C C . PHE A 1 601 ? 29 -4.375 0.322 1 87.62 601 PHE A C 1
ATOM 4622 O O . PHE A 1 601 ? 29.516 -3.902 1.334 1 87.62 601 PHE A O 1
ATOM 4629 N N . TYR A 1 602 ? 28.391 -3.719 -0.668 1 85.44 602 TYR A N 1
ATOM 4630 C CA . TYR A 1 602 ? 28.156 -2.281 -0.619 1 85.44 602 TYR A CA 1
ATOM 4631 C C . TYR A 1 602 ? 26.703 -1.955 -0.942 1 85.44 602 TYR A C 1
ATOM 4633 O O . TYR A 1 602 ? 26.156 -2.447 -1.932 1 85.44 602 TYR A O 1
ATOM 4641 N N . LEU A 1 603 ? 26.016 -1.248 -0.139 1 78.88 603 LEU A N 1
ATOM 4642 C CA . LEU A 1 603 ? 24.578 -1.03 -0.224 1 78.88 603 LEU A CA 1
ATOM 4643 C C . LEU A 1 603 ? 24.188 -0.529 -1.61 1 78.88 603 LEU A C 1
ATOM 4645 O O . LEU A 1 603 ? 23.25 -1.048 -2.219 1 78.88 603 LEU A O 1
ATOM 4649 N N . PRO A 1 604 ? 24.859 0.432 -2.186 1 77.56 604 PRO A N 1
ATOM 4650 C CA . PRO A 1 604 ? 24.453 0.96 -3.488 1 77.56 604 PRO A CA 1
ATOM 4651 C C . PRO A 1 604 ? 24.906 0.084 -4.652 1 77.56 604 PRO A C 1
ATOM 4653 O O . PRO A 1 604 ? 24.734 0.46 -5.816 1 77.56 604 PRO A O 1
ATOM 4656 N N . LEU A 1 605 ? 25.453 -1.055 -4.402 1 82.62 605 LEU A N 1
ATOM 4657 C CA . LEU A 1 605 ? 25.953 -1.928 -5.461 1 82.62 605 LEU A CA 1
ATOM 4658 C C . LEU A 1 605 ? 24.797 -2.471 -6.309 1 82.62 605 LEU A C 1
ATOM 4660 O O . LEU A 1 605 ? 23.766 -2.854 -5.773 1 82.62 605 LEU A O 1
ATOM 4664 N N . ASP A 1 606 ? 25.016 -2.389 -7.602 1 80.62 606 ASP A N 1
ATOM 4665 C CA . ASP A 1 606 ? 24.078 -3.023 -8.523 1 80.62 606 ASP A CA 1
ATOM 4666 C C . ASP A 1 606 ? 24.375 -4.516 -8.664 1 80.62 606 ASP A C 1
ATOM 4668 O O . ASP A 1 606 ? 25.219 -4.91 -9.461 1 80.62 606 ASP A O 1
ATOM 4672 N N . VAL A 1 607 ? 23.609 -5.266 -8.008 1 82.81 607 VAL A N 1
ATOM 4673 C CA . VAL A 1 607 ? 23.859 -6.703 -8.016 1 82.81 607 VAL A CA 1
ATOM 4674 C C . VAL A 1 607 ? 23.359 -7.312 -9.32 1 82.81 607 VAL A C 1
ATOM 4676 O O . VAL A 1 607 ? 22.203 -7.109 -9.703 1 82.81 607 VAL A O 1
ATOM 4679 N N . GLN A 1 608 ? 24.234 -8 -9.93 1 82.94 608 GLN A N 1
ATOM 4680 C CA . GLN A 1 608 ? 23.891 -8.672 -11.172 1 82.94 608 GLN A CA 1
ATOM 4681 C C . GLN A 1 608 ? 23.375 -10.086 -10.906 1 82.94 608 GLN A C 1
ATOM 4683 O O . GLN A 1 608 ? 23.875 -10.781 -10.016 1 82.94 608 GLN A O 1
ATOM 4688 N N . PRO A 1 609 ? 22.453 -10.508 -11.703 1 81.12 609 PRO A N 1
ATOM 4689 C CA . PRO A 1 609 ? 21.953 -11.875 -11.539 1 81.12 609 PRO A CA 1
ATOM 4690 C C . PRO A 1 609 ? 22.969 -12.938 -11.945 1 81.12 609 PRO A C 1
ATOM 4692 O O . PRO A 1 609 ? 23.891 -12.648 -12.719 1 81.12 609 PRO A O 1
ATOM 4695 N N . PRO A 1 610 ? 22.766 -14.07 -11.398 1 86.81 610 PRO A N 1
ATOM 4696 C CA . PRO A 1 610 ? 23.672 -15.156 -11.789 1 86.81 610 PRO A CA 1
ATOM 4697 C C . PRO A 1 610 ? 23.469 -15.594 -13.242 1 86.81 610 PRO A C 1
ATOM 4699 O O . PRO A 1 610 ? 22.344 -15.891 -13.648 1 86.81 610 PRO A O 1
ATOM 4702 N N . ASN A 1 611 ? 24.547 -15.508 -13.953 1 87.81 611 ASN A N 1
ATOM 4703 C CA . ASN A 1 611 ? 24.578 -15.969 -15.336 1 87.81 611 ASN A CA 1
ATOM 4704 C C . ASN A 1 611 ? 25.906 -16.672 -15.656 1 87.81 611 ASN A C 1
ATOM 4706 O O . ASN A 1 611 ? 26.969 -16.203 -15.266 1 87.81 611 ASN A O 1
ATOM 4710 N N . ASN A 1 612 ? 25.828 -17.672 -16.422 1 88 612 ASN A N 1
ATOM 4711 C CA . ASN A 1 612 ? 27.016 -18.453 -16.75 1 88 612 ASN A CA 1
ATOM 4712 C C . ASN A 1 612 ? 27.984 -17.656 -17.625 1 88 612 ASN A C 1
ATOM 4714 O O . ASN A 1 612 ? 29.172 -17.953 -17.641 1 88 612 ASN A O 1
ATOM 4718 N N . PHE A 1 613 ? 27.516 -16.656 -18.281 1 89 613 PHE A N 1
ATOM 4719 C CA . PHE A 1 613 ? 28.375 -15.938 -19.219 1 89 613 PHE A CA 1
ATOM 4720 C C . PHE A 1 613 ? 28.938 -14.672 -18.578 1 89 613 PHE A C 1
ATOM 4722 O O . PHE A 1 613 ? 29.578 -13.867 -19.25 1 89 613 PHE A O 1
ATOM 4729 N N . PHE A 1 614 ? 28.719 -14.531 -17.328 1 92.12 614 PHE A N 1
ATOM 4730 C CA . PHE A 1 614 ? 29.094 -13.289 -16.656 1 92.12 614 PHE A CA 1
ATOM 4731 C C . PHE A 1 614 ? 30.109 -13.547 -15.555 1 92.12 614 PHE A C 1
ATOM 4733 O O . PHE A 1 614 ? 30.016 -14.547 -14.844 1 92.12 614 PHE A O 1
ATOM 4740 N N . ALA A 1 615 ? 31.109 -12.742 -15.492 1 95.94 615 ALA A N 1
ATOM 4741 C CA . ALA A 1 615 ? 32.094 -12.742 -14.398 1 95.94 615 ALA A CA 1
ATOM 4742 C C . ALA A 1 615 ? 32.344 -11.32 -13.883 1 95.94 615 ALA A C 1
ATOM 4744 O O . ALA A 1 615 ? 32.281 -10.359 -14.648 1 95.94 615 ALA A O 1
ATOM 4745 N N . GLN A 1 616 ? 32.5 -11.227 -12.664 1 95.69 616 GLN A N 1
ATOM 4746 C CA . GLN A 1 616 ? 32.75 -9.93 -12.047 1 95.69 616 GLN A CA 1
ATOM 4747 C C . GLN A 1 616 ? 33.938 -9.984 -11.086 1 95.69 616 GLN A C 1
ATOM 4749 O O . GLN A 1 616 ? 34 -10.859 -10.227 1 95.69 616 GLN A O 1
ATOM 4754 N N . LEU A 1 617 ? 34.844 -9.078 -11.234 1 96.5 617 LEU A N 1
ATOM 4755 C CA . LEU A 1 617 ? 36 -8.977 -10.375 1 96.5 617 LEU A CA 1
ATOM 4756 C C . LEU A 1 617 ? 35.938 -7.707 -9.523 1 96.5 617 LEU A C 1
ATOM 4758 O O . LEU A 1 617 ? 35.531 -6.652 -10.016 1 96.5 617 LEU A O 1
ATOM 4762 N N . VAL A 1 618 ? 36.281 -7.891 -8.359 1 95.12 618 VAL A N 1
ATOM 4763 C CA . VAL A 1 618 ? 36.469 -6.762 -7.453 1 95.12 618 VAL A CA 1
ATOM 4764 C C . VAL A 1 618 ? 37.938 -6.566 -7.148 1 95.12 618 VAL A C 1
ATOM 4766 O O . VAL A 1 618 ? 38.562 -7.383 -6.457 1 95.12 618 VAL A O 1
ATOM 4769 N N . VAL A 1 619 ? 38.469 -5.465 -7.598 1 96.06 619 VAL A N 1
ATOM 4770 C CA . V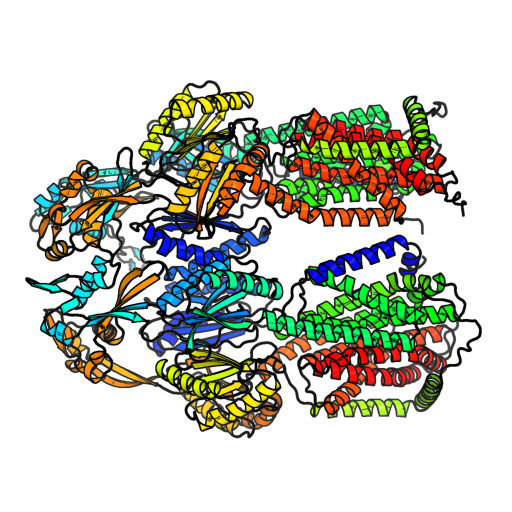AL A 1 619 ? 39.906 -5.203 -7.453 1 96.06 619 VAL A CA 1
ATOM 4771 C C . VAL A 1 619 ? 40.125 -4.098 -6.426 1 96.06 619 VAL A C 1
ATOM 4773 O O . VAL A 1 619 ? 39.531 -3.018 -6.531 1 96.06 619 VAL A O 1
ATOM 4776 N N . ILE A 1 620 ? 40.844 -4.391 -5.453 1 94.12 620 ILE A N 1
ATOM 4777 C CA . ILE A 1 620 ? 41.219 -3.395 -4.453 1 94.12 620 ILE A CA 1
ATOM 4778 C C . ILE A 1 620 ? 42.625 -2.855 -4.758 1 94.12 620 ILE A C 1
ATOM 4780 O O . ILE A 1 620 ? 43.594 -3.623 -4.855 1 94.12 620 ILE A O 1
ATOM 4784 N N . THR A 1 621 ? 42.719 -1.565 -4.871 1 94.69 621 THR A N 1
ATOM 4785 C CA . THR A 1 621 ? 44 -0.925 -5.215 1 94.69 621 THR A CA 1
ATOM 4786 C C . THR A 1 621 ? 44.688 -0.379 -3.967 1 94.69 621 THR A C 1
ATOM 4788 O O . THR A 1 621 ? 44.094 -0.37 -2.883 1 94.69 621 THR A O 1
ATOM 4791 N N . LYS A 1 622 ? 45.875 0.11 -4.098 1 91.56 622 LYS A N 1
ATOM 4792 C CA . LYS A 1 622 ? 46.688 0.603 -2.986 1 91.56 622 LYS A CA 1
ATOM 4793 C C . LYS A 1 622 ? 46.312 2.031 -2.617 1 91.56 622 LYS A C 1
ATOM 4795 O O . LYS A 1 622 ? 46.656 2.516 -1.538 1 91.56 622 LYS A O 1
ATOM 4800 N N . GLY A 1 623 ? 45.656 2.68 -3.494 1 88.31 623 GLY A N 1
ATOM 4801 C CA . GLY A 1 623 ? 45.219 4.047 -3.256 1 88.31 623 GLY A CA 1
ATOM 4802 C C . GLY A 1 623 ? 44.281 4.578 -4.328 1 88.31 623 GLY A C 1
ATOM 4803 O O . GLY A 1 623 ? 43.969 3.879 -5.301 1 88.31 623 GLY A O 1
ATOM 4804 N N . LEU A 1 624 ? 43.875 5.758 -4.125 1 88.44 624 LEU A N 1
ATOM 4805 C CA . LEU A 1 624 ? 42.938 6.367 -5.051 1 88.44 624 LEU A CA 1
ATOM 4806 C C . LEU A 1 624 ? 43.594 6.688 -6.383 1 88.44 624 LEU A C 1
ATOM 4808 O O . LEU A 1 624 ? 43 6.492 -7.445 1 88.44 624 LEU A O 1
ATOM 4812 N N . GLN A 1 625 ? 44.812 7.176 -6.344 1 90.75 625 GLN A N 1
ATOM 4813 C CA . GLN A 1 625 ? 45.531 7.488 -7.57 1 90.75 625 GLN A CA 1
ATOM 4814 C C . GLN A 1 625 ? 45.875 6.223 -8.352 1 90.75 625 GLN A C 1
ATOM 4816 O O . GLN A 1 625 ? 45.812 6.211 -9.586 1 90.75 625 GLN A O 1
ATOM 4821 N N . SER A 1 626 ? 46.156 5.211 -7.551 1 93.81 626 SER A N 1
ATOM 4822 C CA . SER A 1 626 ? 46.438 3.924 -8.18 1 93.81 626 SER A CA 1
ATOM 4823 C C . SER A 1 626 ? 45.188 3.373 -8.867 1 93.81 626 SER A C 1
ATOM 4825 O O . SER A 1 626 ? 45.281 2.736 -9.922 1 93.81 626 SER A O 1
ATOM 4827 N N . ARG A 1 627 ? 44.156 3.609 -8.25 1 92.62 627 ARG A N 1
ATOM 4828 C CA . ARG A 1 627 ? 42.875 3.148 -8.82 1 92.62 627 ARG A CA 1
ATOM 4829 C C . ARG A 1 627 ? 42.625 3.818 -10.164 1 92.62 627 ARG A C 1
ATOM 4831 O O . ARG A 1 627 ? 42.219 3.156 -11.125 1 92.62 627 ARG A O 1
ATOM 4838 N N . ASP A 1 628 ? 42.875 5.105 -10.25 1 90.75 628 ASP A N 1
ATOM 4839 C CA . ASP A 1 628 ? 42.625 5.852 -11.477 1 90.75 628 ASP A CA 1
ATOM 4840 C C . ASP A 1 628 ? 43.594 5.402 -12.594 1 90.75 628 ASP A C 1
ATOM 4842 O O . ASP A 1 628 ? 43.188 5.32 -13.758 1 90.75 628 ASP A O 1
ATOM 4846 N N . ARG A 1 629 ? 44.719 5.078 -12.203 1 93.19 629 ARG A N 1
ATOM 4847 C CA . ARG A 1 629 ? 45.688 4.594 -13.188 1 93.19 629 ARG A CA 1
ATOM 4848 C C . ARG A 1 629 ? 45.312 3.213 -13.703 1 93.19 629 ARG A C 1
ATOM 4850 O O . ARG A 1 629 ? 45.375 2.947 -14.906 1 93.19 629 ARG A O 1
ATOM 4857 N N . LEU A 1 630 ? 44.906 2.434 -12.734 1 94.25 630 LEU A N 1
ATOM 4858 C CA . LEU A 1 630 ? 44.5 1.086 -13.117 1 94.25 630 LEU A CA 1
ATOM 4859 C C . LEU A 1 630 ? 43.25 1.125 -13.992 1 94.25 630 LEU A C 1
ATOM 4861 O O . LEU A 1 630 ? 43.125 0.347 -14.945 1 94.25 630 LEU A O 1
ATOM 4865 N N . GLU A 1 631 ? 42.312 1.928 -13.648 1 92.88 631 GLU A N 1
ATOM 4866 C CA . GLU A 1 631 ? 41.094 2.053 -14.43 1 92.88 631 GLU A CA 1
ATOM 4867 C C . GLU A 1 631 ? 41.406 2.406 -15.883 1 92.88 631 GLU A C 1
ATOM 4869 O O . GLU A 1 631 ? 40.875 1.788 -16.812 1 92.88 631 GLU A O 1
ATOM 4874 N N . THR A 1 632 ? 42.281 3.338 -16.094 1 90.12 632 THR A N 1
ATOM 4875 C CA . THR A 1 632 ? 42.656 3.781 -17.438 1 90.12 632 THR A CA 1
ATOM 4876 C C . THR A 1 632 ? 43.406 2.672 -18.188 1 90.12 632 THR A C 1
ATOM 4878 O O . THR A 1 632 ? 43.156 2.465 -19.375 1 90.12 632 THR A O 1
ATOM 4881 N N . ARG A 1 633 ? 44.156 2.004 -17.5 1 92.25 633 ARG A N 1
ATOM 4882 C CA . ARG A 1 633 ? 44.906 0.914 -18.125 1 92.25 633 ARG A CA 1
ATOM 4883 C C . ARG A 1 633 ? 43.969 -0.218 -18.547 1 92.25 633 ARG A C 1
ATOM 4885 O O . ARG A 1 633 ? 44.125 -0.778 -19.625 1 92.25 633 ARG A O 1
ATOM 4892 N N . LEU A 1 634 ? 43.094 -0.564 -17.656 1 92.88 634 LEU A N 1
ATOM 4893 C CA . LEU A 1 634 ? 42.188 -1.655 -17.953 1 92.88 634 LEU A CA 1
ATOM 4894 C C . LEU A 1 634 ? 41.219 -1.273 -19.078 1 92.88 634 LEU A C 1
ATOM 4896 O O . LEU A 1 634 ? 40.812 -2.127 -19.859 1 92.88 634 LEU A O 1
ATOM 4900 N N . GLU A 1 635 ? 40.875 -0.031 -19.156 1 89.06 635 GLU A N 1
ATOM 4901 C CA . GLU A 1 635 ? 39.969 0.434 -20.219 1 89.06 635 GLU A CA 1
ATOM 4902 C C . GLU A 1 635 ? 40.625 0.277 -21.578 1 89.06 635 GLU A C 1
ATOM 4904 O O . GLU A 1 635 ? 39.938 0.062 -22.578 1 89.06 635 GLU A O 1
ATOM 4909 N N . GLN A 1 636 ? 41.906 0.381 -21.609 1 87.12 636 GLN A N 1
ATOM 4910 C CA . GLN A 1 636 ? 42.625 0.24 -22.859 1 87.12 636 GLN A CA 1
ATOM 4911 C C . GLN A 1 636 ? 42.969 -1.223 -23.141 1 87.12 636 GLN A C 1
ATOM 4913 O O . GLN A 1 636 ? 42.938 -1.664 -24.297 1 87.12 636 GLN A O 1
ATOM 4918 N N . LEU A 1 637 ? 43.156 -1.917 -22.109 1 91.31 637 LEU A N 1
ATOM 4919 C CA . LEU A 1 637 ? 43.594 -3.295 -22.234 1 91.31 637 LEU A CA 1
ATOM 4920 C C . LEU A 1 637 ? 42.469 -4.219 -22.641 1 91.31 637 LEU A C 1
ATOM 4922 O O . LEU A 1 637 ? 42.656 -5.148 -23.422 1 91.31 637 LEU A O 1
ATOM 4926 N N . LEU A 1 638 ? 41.375 -4.09 -22.125 1 90.62 638 LEU A N 1
ATOM 4927 C CA . LEU A 1 638 ? 40.25 -5.016 -22.297 1 90.62 638 LEU A CA 1
ATOM 4928 C C . LEU A 1 638 ? 39.812 -5.082 -23.766 1 90.62 638 LEU A C 1
ATOM 4930 O O . LEU A 1 638 ? 39.688 -6.172 -24.328 1 90.62 638 LEU A O 1
ATOM 4934 N N . PRO A 1 639 ? 39.656 -3.926 -24.5 1 86.19 639 PRO A N 1
ATOM 4935 C CA . PRO A 1 639 ? 39.312 -4.02 -25.922 1 86.19 639 PRO A CA 1
ATOM 4936 C C . PRO A 1 639 ? 40.438 -4.59 -26.781 1 86.19 639 PRO A C 1
ATOM 4938 O O . PRO A 1 639 ? 40.188 -5.223 -27.812 1 86.19 639 PRO A O 1
ATOM 4941 N N . GLU A 1 640 ? 41.594 -4.504 -26.375 1 88.31 640 GLU A N 1
ATOM 4942 C CA . GLU A 1 640 ? 42.75 -4.934 -27.172 1 88.31 640 GLU A CA 1
ATOM 4943 C C . GLU A 1 640 ? 43 -6.426 -26.984 1 88.31 640 GLU A C 1
ATOM 4945 O O . GLU A 1 640 ? 43.219 -7.145 -27.969 1 88.31 640 GLU A O 1
ATOM 4950 N N . GLN A 1 641 ? 42.875 -6.859 -25.766 1 89.88 641 GLN A N 1
ATOM 4951 C CA . GLN A 1 641 ? 43.25 -8.242 -25.484 1 89.88 641 GLN A CA 1
ATOM 4952 C C . GLN A 1 641 ? 42.031 -9.148 -25.438 1 89.88 641 GLN A C 1
ATOM 4954 O O . GLN A 1 641 ? 42.125 -10.359 -25.641 1 89.88 641 GLN A O 1
ATOM 4959 N N . PHE A 1 642 ? 40.938 -8.602 -25.125 1 91.56 642 PHE A N 1
ATOM 4960 C CA . PHE A 1 642 ? 39.688 -9.367 -25.047 1 91.56 642 PHE A CA 1
ATOM 4961 C C . PHE A 1 642 ? 38.656 -8.797 -25.969 1 91.56 642 PHE A C 1
ATOM 4963 O O . PHE A 1 642 ? 37.594 -8.32 -25.516 1 91.56 642 PHE A O 1
ATOM 4970 N N . PRO A 1 643 ? 38.75 -8.922 -27.219 1 85.06 643 PRO A N 1
ATOM 4971 C CA . PRO A 1 643 ? 37.844 -8.281 -28.156 1 85.06 643 PRO A CA 1
ATOM 4972 C C . PRO A 1 643 ? 36.438 -8.906 -28.125 1 85.06 643 PRO A C 1
ATOM 4974 O O . PRO A 1 643 ? 35.438 -8.242 -28.453 1 85.06 643 PRO A O 1
ATOM 4977 N N . ASP A 1 644 ? 36.312 -10.133 -27.734 1 83.06 644 ASP A N 1
ATOM 4978 C CA . ASP A 1 644 ? 35 -10.828 -27.766 1 83.06 644 ASP A CA 1
ATOM 4979 C C . ASP A 1 644 ? 34.219 -10.602 -26.469 1 83.06 644 ASP A C 1
ATOM 4981 O O . ASP A 1 644 ? 33.094 -11.086 -26.328 1 83.06 644 ASP A O 1
ATOM 4985 N N . VAL A 1 645 ? 34.844 -9.875 -25.625 1 89.81 645 VAL A N 1
ATOM 4986 C CA . VAL A 1 645 ? 34.25 -9.695 -24.312 1 89.81 645 VAL A CA 1
ATOM 4987 C C . VAL A 1 645 ? 33.781 -8.25 -24.141 1 89.81 645 VAL A C 1
ATOM 4989 O O . VAL A 1 645 ? 34.469 -7.324 -24.594 1 89.81 645 VAL A O 1
ATOM 4992 N N . VAL A 1 646 ? 32.594 -8.102 -23.703 1 88.69 646 VAL A N 1
ATOM 4993 C CA . VAL A 1 646 ? 32.156 -6.77 -23.297 1 88.69 646 VAL A CA 1
ATOM 4994 C C . VAL A 1 646 ? 32.656 -6.484 -21.875 1 88.69 646 VAL A C 1
ATOM 4996 O O . VAL A 1 646 ? 32.125 -7.039 -20.906 1 88.69 646 VAL A O 1
ATOM 4999 N N . GLY A 1 647 ? 33.656 -5.73 -21.781 1 89.31 647 GLY A N 1
ATOM 5000 C CA . GLY A 1 647 ? 34.25 -5.387 -20.5 1 89.31 647 GLY A CA 1
ATOM 5001 C C . GLY A 1 647 ? 33.906 -3.988 -20.031 1 89.31 647 GLY A C 1
ATOM 5002 O O . GLY A 1 647 ? 33.844 -3.055 -20.828 1 89.31 647 GLY A O 1
ATOM 5003 N N . ARG A 1 648 ? 33.5 -3.906 -18.781 1 89.5 648 ARG A N 1
ATOM 5004 C CA . ARG A 1 648 ? 33.188 -2.627 -18.156 1 89.5 648 ARG A CA 1
ATOM 5005 C C . ARG A 1 648 ? 34 -2.436 -16.875 1 89.5 648 ARG A C 1
ATOM 5007 O O . ARG A 1 648 ? 34.031 -3.332 -16.031 1 89.5 648 ARG A O 1
ATOM 5014 N N . VAL A 1 649 ? 34.688 -1.362 -16.797 1 91.81 649 VAL A N 1
ATOM 5015 C CA . VAL A 1 649 ? 35.438 -1 -15.594 1 91.81 649 VAL A CA 1
ATOM 5016 C C . VAL A 1 649 ? 34.844 0.262 -14.977 1 91.81 649 VAL A C 1
ATOM 5018 O O . VAL A 1 649 ? 34.75 1.295 -15.641 1 91.81 649 VAL A O 1
ATOM 5021 N N . TYR A 1 650 ? 34.438 0.177 -13.75 1 88.69 650 TYR A N 1
ATOM 5022 C CA . TYR A 1 650 ? 33.812 1.348 -13.133 1 88.69 650 TYR A CA 1
ATOM 5023 C C . TYR A 1 650 ? 34.031 1.346 -11.625 1 88.69 650 TYR A C 1
ATOM 5025 O O . TYR A 1 650 ? 34.156 0.283 -11.008 1 88.69 650 TYR A O 1
ATOM 5033 N N . PRO A 1 651 ? 34.156 2.475 -11.094 1 89.88 651 PRO A N 1
ATOM 5034 C CA . PRO A 1 651 ? 34.219 2.568 -9.633 1 89.88 651 PRO A CA 1
ATOM 5035 C C . PRO A 1 651 ? 32.844 2.432 -8.969 1 89.88 651 PRO A C 1
ATOM 5037 O O . PRO A 1 651 ? 31.828 2.459 -9.648 1 89.88 651 PRO A O 1
ATOM 5040 N N . LEU A 1 652 ? 32.938 2.268 -7.641 1 88 652 LEU A N 1
ATOM 5041 C CA . LEU A 1 652 ? 31.688 2.223 -6.883 1 88 652 LEU A CA 1
ATOM 5042 C C . LEU A 1 652 ? 31.016 3.592 -6.859 1 88 652 LEU A C 1
ATOM 5044 O O . LEU A 1 652 ? 31.688 4.621 -6.91 1 88 652 LEU A O 1
ATOM 5048 N N . GLU A 1 653 ? 29.781 3.604 -6.941 1 83 653 GLU A N 1
ATOM 5049 C CA . GLU A 1 653 ? 29.031 4.852 -6.996 1 83 653 GLU A CA 1
ATOM 5050 C C . GLU A 1 653 ? 28.375 5.16 -5.652 1 83 653 GLU A C 1
ATOM 5052 O O . GLU A 1 653 ? 28.125 4.254 -4.855 1 83 653 GLU A O 1
ATOM 5057 N N . LEU A 1 654 ? 28.203 6.426 -5.488 1 82.69 654 LEU A N 1
ATOM 5058 C CA . LEU A 1 654 ? 27.453 6.859 -4.316 1 82.69 654 LEU A CA 1
ATOM 5059 C C . LEU A 1 654 ? 25.969 7.02 -4.652 1 82.69 654 LEU A C 1
ATOM 5061 O O . LEU A 1 654 ? 25.609 7.363 -5.781 1 82.69 654 LEU A O 1
ATOM 5065 N N . GLY A 1 655 ? 25.141 6.664 -3.762 1 76.19 655 GLY A N 1
ATOM 5066 C CA . GLY A 1 655 ? 23.719 6.809 -4.027 1 76.19 655 GLY A CA 1
ATOM 5067 C C . GLY A 1 655 ? 23.062 5.52 -4.48 1 76.19 655 GLY A C 1
ATOM 5068 O O . GLY A 1 655 ? 23.672 4.449 -4.418 1 76.19 655 GLY A O 1
ATOM 5069 N N . PRO A 1 656 ? 21.859 5.609 -4.953 1 76.56 656 PRO A N 1
ATOM 5070 C CA . PRO A 1 656 ? 21.141 4.41 -5.418 1 76.56 656 PRO A CA 1
ATOM 5071 C C . PRO A 1 656 ? 21.75 3.824 -6.691 1 76.56 656 PRO A C 1
ATOM 5073 O O . PRO A 1 656 ? 22.203 4.57 -7.562 1 76.56 656 PRO A O 1
ATOM 5076 N N . PRO A 1 657 ? 21.656 2.561 -6.789 1 77.56 657 PRO A N 1
ATOM 5077 C CA . PRO A 1 657 ? 22.266 1.892 -7.938 1 77.56 657 PRO A CA 1
ATOM 5078 C C . PRO A 1 657 ? 21.531 2.176 -9.242 1 77.56 657 PRO A C 1
ATOM 5080 O O . PRO A 1 657 ? 20.297 2.104 -9.289 1 77.56 657 PRO A O 1
ATOM 5083 N N . VAL A 1 658 ? 22.172 2.582 -10.297 1 76.31 658 VAL A N 1
ATOM 5084 C CA . VAL A 1 658 ? 21.562 2.848 -11.602 1 76.31 658 VAL A CA 1
ATOM 5085 C C . VAL A 1 658 ? 22.109 1.875 -12.641 1 76.31 658 VAL A C 1
ATOM 5087 O O . VAL A 1 658 ? 21.453 1.579 -13.633 1 76.31 658 VAL A O 1
ATOM 5090 N N . GLY A 1 659 ? 23.203 1.298 -12.43 1 79 659 GLY A N 1
ATOM 5091 C CA . GLY A 1 659 ? 23.812 0.417 -13.414 1 79 659 GLY A CA 1
ATOM 5092 C C . GLY A 1 659 ? 24.656 1.157 -14.445 1 79 659 GLY A C 1
ATOM 5093 O O . GLY A 1 659 ? 25.531 1.943 -14.078 1 79 659 GLY A O 1
ATOM 5094 N N . TRP A 1 660 ? 24.25 0.987 -15.766 1 87 660 TRP A N 1
ATOM 5095 C CA . TRP A 1 660 ? 24.969 1.659 -16.844 1 87 660 TRP A CA 1
ATOM 5096 C C . TRP A 1 660 ? 24.578 3.135 -16.922 1 87 660 TRP A C 1
ATOM 5098 O O . TRP A 1 660 ? 23.422 3.492 -16.719 1 87 660 TRP A O 1
ATOM 5108 N N . PRO A 1 661 ? 25.547 3.98 -17.125 1 88.62 661 PRO A N 1
ATOM 5109 C CA . PRO A 1 661 ? 25.266 5.418 -17.125 1 88.62 661 PRO A CA 1
ATOM 5110 C C . PRO A 1 661 ? 24.312 5.832 -18.25 1 88.62 661 PRO A C 1
ATOM 5112 O O . PRO A 1 661 ? 23.406 6.633 -18.047 1 88.62 661 PRO A O 1
ATOM 5115 N N . ILE A 1 662 ? 24.609 5.258 -19.469 1 91.75 662 ILE A N 1
ATOM 5116 C CA . ILE A 1 662 ? 23.75 5.562 -20.594 1 91.75 662 ILE A CA 1
ATOM 5117 C C . ILE A 1 662 ? 22.906 4.332 -20.953 1 91.75 662 ILE A C 1
ATOM 5119 O O . ILE A 1 662 ? 23.469 3.25 -21.172 1 91.75 662 ILE A O 1
ATOM 5123 N N . GLN A 1 663 ? 21.688 4.516 -20.875 1 93.94 663 GLN A N 1
ATOM 5124 C CA . GLN A 1 663 ? 20.781 3.432 -21.234 1 93.94 663 GLN A CA 1
ATOM 5125 C C . GLN A 1 663 ? 19.578 3.951 -22.031 1 93.94 663 GLN A C 1
ATOM 5127 O O . GLN A 1 663 ? 19 4.984 -21.703 1 93.94 663 GLN A O 1
ATOM 5132 N N . TYR A 1 664 ? 19.312 3.373 -23.141 1 94.88 664 TYR A N 1
ATOM 5133 C CA . TYR A 1 664 ? 18.094 3.59 -23.906 1 94.88 664 TYR A CA 1
ATOM 5134 C C . TYR A 1 664 ? 17.312 2.291 -24.062 1 94.88 664 TYR A C 1
ATOM 5136 O O . TYR A 1 664 ? 17.875 1.277 -24.5 1 94.88 664 TYR A O 1
ATOM 5144 N N . ARG A 1 665 ? 16.109 2.301 -23.703 1 95.25 665 ARG A N 1
ATOM 5145 C CA . ARG A 1 665 ? 15.289 1.098 -23.75 1 95.25 665 ARG A CA 1
ATOM 5146 C C . ARG A 1 665 ? 14.32 1.134 -24.922 1 95.25 665 ARG A C 1
ATOM 5148 O O . ARG A 1 665 ? 13.57 2.096 -25.078 1 95.25 665 ARG A O 1
ATOM 5155 N N . VAL A 1 666 ? 14.383 0.143 -25.719 1 95.56 666 VAL A N 1
ATOM 5156 C CA . VAL A 1 666 ? 13.469 -0.028 -26.844 1 95.56 666 VAL A CA 1
ATOM 5157 C C . VAL A 1 666 ? 12.438 -1.104 -26.516 1 95.56 666 VAL A C 1
ATOM 5159 O O . VAL A 1 666 ? 12.797 -2.254 -26.25 1 95.56 666 VAL A O 1
ATOM 5162 N N . SER A 1 667 ? 11.211 -0.731 -26.422 1 94.25 667 SER A N 1
ATOM 5163 C CA . SER A 1 667 ? 10.156 -1.673 -26.078 1 94.25 667 SER A CA 1
ATOM 5164 C C . SER A 1 667 ? 9.164 -1.837 -27.234 1 94.25 667 SER A C 1
ATOM 5166 O O . SER A 1 667 ? 8.922 -0.895 -27.984 1 94.25 667 SER A O 1
ATOM 5168 N N . GLY A 1 668 ? 8.688 -3.078 -27.406 1 91 668 GLY A N 1
ATOM 5169 C CA . GLY A 1 668 ? 7.703 -3.383 -28.422 1 91 668 GLY A CA 1
ATOM 5170 C C . GLY A 1 668 ? 7.156 -4.793 -28.328 1 91 668 GLY A C 1
ATOM 5171 O O . GLY A 1 668 ? 7.617 -5.59 -27.516 1 91 668 GLY A O 1
ATOM 5172 N N . ASP A 1 669 ? 6.203 -5.125 -29.156 1 86.5 669 ASP A N 1
ATOM 5173 C CA . ASP A 1 669 ? 5.469 -6.379 -29.047 1 86.5 669 ASP A CA 1
ATOM 5174 C C . ASP A 1 669 ? 6.273 -7.535 -29.641 1 86.5 669 ASP A C 1
ATOM 5176 O O . ASP A 1 669 ? 6.238 -8.648 -29.109 1 86.5 669 ASP A O 1
ATOM 5180 N N . ASP A 1 670 ? 7.051 -7.234 -30.625 1 89.56 670 ASP A N 1
ATOM 5181 C CA . ASP A 1 670 ? 7.805 -8.281 -31.297 1 89.56 670 ASP A CA 1
ATOM 5182 C C . ASP A 1 670 ? 9.289 -8.195 -30.969 1 89.56 670 ASP A C 1
ATOM 5184 O O . ASP A 1 670 ? 9.945 -7.203 -31.266 1 89.56 670 ASP A O 1
ATOM 5188 N N . PRO A 1 671 ? 9.781 -9.312 -30.422 1 90.38 671 PRO A N 1
ATOM 5189 C CA . PRO A 1 671 ? 11.188 -9.297 -30.031 1 90.38 671 PRO A CA 1
ATOM 5190 C C . PRO A 1 671 ? 12.133 -9.094 -31.203 1 90.38 671 PRO A C 1
ATOM 5192 O O . PRO A 1 671 ? 13.172 -8.438 -31.062 1 90.38 671 PRO A O 1
ATOM 5195 N N . ASP A 1 672 ? 11.797 -9.609 -32.344 1 90.56 672 ASP A N 1
ATOM 5196 C CA . ASP A 1 672 ? 12.664 -9.469 -33.5 1 90.56 672 ASP A CA 1
ATOM 5197 C C . ASP A 1 672 ? 12.703 -8.023 -34 1 90.56 672 ASP A C 1
ATOM 5199 O O . ASP A 1 672 ? 13.766 -7.504 -34.344 1 90.56 672 ASP A O 1
ATOM 5203 N N . LYS A 1 673 ? 11.602 -7.414 -34.031 1 91.81 673 LYS A N 1
ATOM 5204 C CA . LYS A 1 673 ? 11.555 -6.008 -34.438 1 91.81 673 LYS A CA 1
ATOM 5205 C C . LYS A 1 673 ? 12.242 -5.121 -33.406 1 91.81 673 LYS A C 1
ATOM 5207 O O . LYS A 1 673 ? 12.875 -4.121 -33.75 1 91.81 673 LYS A O 1
ATOM 5212 N N . VAL A 1 674 ? 12.094 -5.438 -32.188 1 93.56 674 VAL A N 1
ATOM 5213 C CA . VAL A 1 674 ? 12.758 -4.695 -31.125 1 93.56 674 VAL A CA 1
ATOM 5214 C C . VAL A 1 674 ? 14.273 -4.77 -31.312 1 93.56 674 VAL A C 1
ATOM 5216 O O . VAL A 1 674 ? 14.977 -3.779 -31.109 1 93.56 674 VAL A O 1
ATOM 5219 N N . ARG A 1 675 ? 14.766 -5.922 -31.734 1 92.31 675 ARG A N 1
ATOM 5220 C CA . ARG A 1 675 ? 16.203 -6.117 -31.969 1 92.31 675 ARG A CA 1
ATOM 5221 C C . ARG A 1 675 ? 16.703 -5.242 -33.094 1 92.31 675 ARG A C 1
ATOM 5223 O O . ARG A 1 675 ? 17.75 -4.605 -33 1 92.31 675 ARG A O 1
ATOM 5230 N N . ASP A 1 676 ? 15.93 -5.168 -34.125 1 92.19 676 ASP A N 1
ATOM 5231 C CA . ASP A 1 676 ? 16.328 -4.375 -35.281 1 92.19 676 ASP A CA 1
ATOM 5232 C C . ASP A 1 676 ? 16.359 -2.885 -34.938 1 92.19 676 ASP A C 1
ATOM 5234 O O . ASP A 1 676 ? 17.281 -2.176 -35.312 1 92.19 676 ASP A O 1
ATOM 5238 N N . LEU A 1 677 ? 15.359 -2.48 -34.25 1 93.94 677 LEU A N 1
ATOM 5239 C CA . LEU A 1 677 ? 15.281 -1.076 -33.875 1 93.94 677 LEU A CA 1
ATOM 5240 C C . LEU A 1 677 ? 16.406 -0.722 -32.906 1 93.94 677 LEU A C 1
ATOM 5242 O O . LEU A 1 677 ? 16.953 0.378 -32.969 1 93.94 677 LEU A O 1
ATOM 5246 N N . ALA A 1 678 ? 16.719 -1.639 -32.031 1 94.25 678 ALA A N 1
ATOM 5247 C CA . ALA A 1 678 ? 17.781 -1.417 -31.062 1 94.25 678 ALA A CA 1
ATOM 5248 C C . ALA A 1 678 ? 19.141 -1.334 -31.734 1 94.25 678 ALA A C 1
ATOM 5250 O O . ALA A 1 678 ? 20.016 -0.564 -31.312 1 94.25 678 ALA A O 1
ATOM 5251 N N . MET A 1 679 ? 19.344 -2.119 -32.781 1 92.81 679 MET A N 1
ATOM 5252 C CA . MET A 1 679 ? 20.594 -2.078 -33.531 1 92.81 679 MET A CA 1
ATOM 5253 C C . MET A 1 679 ? 20.781 -0.733 -34.219 1 92.81 679 MET A C 1
ATOM 5255 O O . MET A 1 679 ? 21.875 -0.187 -34.25 1 92.81 679 MET A O 1
ATOM 5259 N N . ASN A 1 680 ? 19.719 -0.247 -34.688 1 92.19 680 ASN A N 1
ATOM 5260 C CA . ASN A 1 680 ? 19.781 1.072 -35.281 1 92.19 680 ASN A CA 1
ATOM 5261 C C . ASN A 1 680 ? 20.062 2.164 -34.281 1 92.19 680 ASN A C 1
ATOM 5263 O O . ASN A 1 680 ? 20.812 3.1 -34.562 1 92.19 680 ASN A O 1
ATOM 5267 N N . LEU A 1 681 ? 19.422 2.006 -33.188 1 93.94 681 LEU A N 1
ATOM 5268 C CA . LEU A 1 681 ? 19.641 2.965 -32.094 1 93.94 681 LEU A CA 1
ATOM 5269 C C . LEU A 1 681 ? 21.078 2.889 -31.594 1 93.94 681 LEU A C 1
ATOM 5271 O O . LEU A 1 681 ? 21.672 3.912 -31.25 1 93.94 681 LEU A O 1
ATOM 5275 N N . ALA A 1 682 ? 21.594 1.66 -31.5 1 94.12 682 ALA A N 1
ATOM 5276 C CA . ALA A 1 682 ? 22.969 1.467 -31.047 1 94.12 682 ALA A CA 1
ATOM 5277 C C . ALA A 1 682 ? 23.969 2.174 -31.969 1 94.12 682 ALA A C 1
ATOM 5279 O O . ALA A 1 682 ? 25 2.676 -31.531 1 94.12 682 ALA A O 1
ATOM 5280 N N . LYS A 1 683 ? 23.656 2.283 -33.219 1 92.38 683 LYS A N 1
ATOM 5281 C CA . LYS A 1 683 ? 24.516 2.979 -34.188 1 92.38 683 LYS A CA 1
ATOM 5282 C C . LYS A 1 683 ? 24.531 4.48 -33.906 1 92.38 683 LYS A C 1
ATOM 5284 O O . LYS A 1 683 ? 25.578 5.125 -34 1 92.38 683 LYS A O 1
ATOM 5289 N N . VAL A 1 684 ? 23.422 4.93 -33.531 1 93.06 684 VAL A N 1
ATOM 5290 C CA . VAL A 1 684 ? 23.312 6.352 -33.219 1 93.06 684 VAL A CA 1
ATOM 5291 C C . VAL A 1 684 ? 24.109 6.664 -31.969 1 93.06 684 VAL A C 1
ATOM 5293 O O . VAL A 1 684 ? 24.812 7.668 -31.906 1 93.06 684 VAL A O 1
ATOM 5296 N N . VAL A 1 685 ? 23.984 5.797 -31.016 1 93.69 685 VAL A N 1
ATOM 5297 C CA . VAL A 1 685 ? 24.656 6.004 -29.734 1 93.69 685 VAL A CA 1
ATOM 5298 C C . VAL A 1 685 ? 26.172 5.836 -29.922 1 93.69 685 VAL A C 1
ATOM 5300 O O . VAL A 1 685 ? 26.953 6.602 -29.359 1 93.69 685 VAL A O 1
ATOM 5303 N N . ALA A 1 686 ? 26.562 4.863 -30.75 1 91.56 686 ALA A N 1
ATOM 5304 C CA . ALA A 1 686 ? 27.969 4.57 -30.969 1 91.56 686 ALA A CA 1
ATOM 5305 C C . ALA A 1 686 ? 28.641 5.668 -31.781 1 91.56 686 ALA A C 1
ATOM 5307 O O . ALA A 1 686 ? 29.859 5.828 -31.75 1 91.56 686 ALA A O 1
ATOM 5308 N N . ALA A 1 687 ? 27.859 6.441 -32.406 1 90 687 ALA A N 1
ATOM 5309 C CA . ALA A 1 687 ? 28.406 7.496 -33.281 1 90 687 ALA A CA 1
ATOM 5310 C C . ALA A 1 687 ? 28.906 8.672 -32.438 1 90 687 ALA A C 1
ATOM 5312 O O . ALA A 1 687 ? 29.734 9.461 -32.906 1 90 687 ALA A O 1
ATOM 5313 N N . HIS A 1 688 ? 28.484 8.695 -31.234 1 91.62 688 HIS A N 1
ATOM 5314 C CA . HIS A 1 688 ? 28.984 9.75 -30.344 1 91.62 688 HIS A CA 1
ATOM 5315 C C . HIS A 1 688 ? 30.406 9.453 -29.891 1 91.62 688 HIS A C 1
ATOM 5317 O O . HIS A 1 688 ? 30.719 8.328 -29.5 1 91.62 688 HIS A O 1
ATOM 5323 N N . PRO A 1 689 ? 31.219 10.336 -29.875 1 88.06 689 PRO A N 1
ATOM 5324 C CA . PRO A 1 689 ? 32.625 10.102 -29.594 1 88.06 689 PRO A CA 1
ATOM 5325 C C . PRO A 1 689 ? 32.875 9.719 -28.141 1 88.06 689 PRO A C 1
ATOM 5327 O O . PRO A 1 689 ? 33.906 9.109 -27.828 1 88.06 689 PRO A O 1
ATOM 5330 N N . SER A 1 690 ? 32.031 10.031 -27.297 1 88.69 690 SER A N 1
ATOM 5331 C CA . SER A 1 690 ? 32.281 9.781 -25.891 1 88.69 690 SER A CA 1
ATOM 5332 C C . SER A 1 690 ? 31.703 8.438 -25.453 1 88.69 690 SER A C 1
ATOM 5334 O O . SER A 1 690 ? 31.953 7.984 -24.328 1 88.69 690 SER A O 1
ATOM 5336 N N . THR A 1 691 ? 30.969 7.883 -26.297 1 89.75 691 THR A N 1
ATOM 5337 C CA . THR A 1 691 ? 30.391 6.602 -25.922 1 89.75 691 THR A CA 1
ATOM 5338 C C . THR A 1 691 ? 31.312 5.449 -26.312 1 89.75 691 THR A C 1
ATOM 5340 O O . THR A 1 691 ? 31.953 5.492 -27.359 1 89.75 691 THR A O 1
ATOM 5343 N N . ARG A 1 692 ? 31.469 4.602 -25.312 1 85.19 692 ARG A N 1
ATOM 5344 C CA . ARG A 1 692 ? 32.281 3.426 -25.578 1 85.19 692 ARG A CA 1
ATOM 5345 C C . ARG A 1 692 ? 31.547 2.146 -25.203 1 85.19 692 ARG A C 1
ATOM 5347 O O . ARG A 1 692 ? 30.703 2.152 -24.312 1 85.19 692 ARG A O 1
ATOM 5354 N N . GLY A 1 693 ? 31.828 1.154 -25.953 1 81.5 693 GLY A N 1
ATOM 5355 C CA . GLY A 1 693 ? 31.359 -0.174 -25.594 1 81.5 693 GLY A CA 1
ATOM 5356 C C . GLY A 1 693 ? 29.844 -0.302 -25.641 1 81.5 693 GLY A C 1
ATOM 5357 O O . GLY A 1 693 ? 29.234 -0.759 -24.672 1 81.5 693 GLY A O 1
ATOM 5358 N N . THR A 1 694 ? 29.281 0.11 -26.719 1 86.81 694 THR A N 1
ATOM 5359 C CA . THR A 1 694 ? 27.844 -0.058 -26.844 1 86.81 694 THR A CA 1
ATOM 5360 C C . THR A 1 694 ? 27.469 -1.537 -26.812 1 86.81 694 THR A C 1
ATOM 5362 O O . THR A 1 694 ? 28.062 -2.352 -27.516 1 86.81 694 THR A O 1
ATOM 5365 N N . SER A 1 695 ? 26.672 -1.867 -25.797 1 88.38 695 SER A N 1
ATOM 5366 C CA . SER A 1 695 ? 26.266 -3.26 -25.625 1 88.38 695 SER A CA 1
ATOM 5367 C C . SER A 1 695 ? 24.75 -3.377 -25.422 1 88.38 695 SER A C 1
ATOM 5369 O O . SER A 1 695 ? 24.062 -2.365 -25.312 1 88.38 695 SER A O 1
ATOM 5371 N N . PHE A 1 696 ? 24.328 -4.684 -25.562 1 90.19 696 PHE A N 1
ATOM 5372 C CA . PHE A 1 696 ? 22.922 -5.004 -25.391 1 90.19 696 PHE A CA 1
ATOM 5373 C C . PHE A 1 696 ? 22.719 -5.945 -24.203 1 90.19 696 PHE A C 1
ATOM 5375 O O . PHE A 1 696 ? 23.625 -6.684 -23.828 1 90.19 696 PHE A O 1
ATOM 5382 N N . ASP A 1 697 ? 21.562 -5.852 -23.578 1 85.88 697 ASP A N 1
ATOM 5383 C CA . ASP A 1 697 ? 21.281 -6.766 -22.469 1 85.88 697 ASP A CA 1
ATOM 5384 C C . ASP A 1 697 ? 20.984 -8.172 -22.984 1 85.88 697 ASP A C 1
ATOM 5386 O O . ASP A 1 697 ? 21.219 -9.156 -22.281 1 85.88 697 ASP A O 1
ATOM 5390 N N . TRP A 1 698 ? 20.281 -8.266 -24.109 1 83.75 698 TRP A N 1
ATOM 5391 C CA . TRP A 1 698 ? 20.094 -9.547 -24.781 1 83.75 698 TRP A CA 1
ATOM 5392 C C . TRP A 1 698 ? 20.062 -9.359 -26.297 1 83.75 698 TRP A C 1
ATOM 5394 O O . TRP A 1 698 ? 19.594 -8.336 -26.797 1 83.75 698 TRP A O 1
ATOM 5404 N N . MET A 1 699 ? 20.719 -10.18 -27.047 1 76.88 699 MET A N 1
ATOM 5405 C CA . MET A 1 699 ? 20.781 -9.93 -28.484 1 76.88 699 MET A CA 1
ATOM 5406 C C . MET A 1 699 ? 21.031 -11.219 -29.266 1 76.88 699 MET A C 1
ATOM 5408 O O . MET A 1 699 ? 20.281 -11.562 -30.172 1 76.88 699 MET A O 1
ATOM 5412 N N . GLU A 1 700 ? 21.938 -11.953 -28.828 1 77.5 700 GLU A N 1
ATOM 5413 C CA . GLU A 1 700 ? 22.469 -13 -29.703 1 77.5 700 GLU A CA 1
ATOM 5414 C C . GLU A 1 700 ? 21.641 -14.273 -29.594 1 77.5 700 GLU A C 1
ATOM 5416 O O . GLU A 1 700 ? 21.406 -14.773 -28.5 1 77.5 700 GLU A O 1
ATOM 5421 N N . PRO A 1 701 ? 21.109 -14.672 -30.75 1 81.12 701 PRO A N 1
ATOM 5422 C CA . PRO A 1 701 ? 20.453 -15.984 -30.75 1 81.12 701 PRO A CA 1
ATOM 5423 C C . PRO A 1 701 ? 21.453 -17.125 -30.531 1 81.12 701 PRO A C 1
ATOM 5425 O O . PRO A 1 701 ? 22.609 -17.016 -30.922 1 81.12 701 PRO A O 1
ATOM 5428 N N . ALA A 1 702 ? 21.047 -18.016 -29.828 1 80.88 702 ALA A N 1
ATOM 5429 C CA . ALA A 1 702 ? 21.891 -19.188 -29.562 1 80.88 702 ALA A CA 1
ATOM 5430 C C . ALA A 1 702 ? 21.422 -20.406 -30.344 1 80.88 702 ALA A C 1
ATOM 5432 O O . ALA A 1 702 ? 20.219 -20.578 -30.547 1 80.88 702 ALA A O 1
ATOM 5433 N N . ARG A 1 703 ? 22.344 -21.203 -30.828 1 79.25 703 ARG A N 1
ATOM 5434 C CA . ARG A 1 703 ? 22.047 -22.438 -31.547 1 79.25 703 ARG A CA 1
ATOM 5435 C C . ARG A 1 703 ? 21.484 -23.5 -30.594 1 79.25 703 ARG A C 1
ATOM 5437 O O . ARG A 1 703 ? 21.938 -23.609 -29.453 1 79.25 703 ARG A O 1
ATOM 5444 N N . GLN A 1 704 ? 20.453 -24.141 -30.922 1 81.62 704 GLN A N 1
ATOM 5445 C CA . GLN A 1 704 ? 19.891 -25.266 -30.172 1 81.62 704 GLN A CA 1
ATOM 5446 C C . GLN A 1 704 ? 19.797 -26.5 -31.047 1 81.62 704 GLN A C 1
ATOM 5448 O O . GLN A 1 704 ? 19.672 -26.406 -32.281 1 81.62 704 GLN A O 1
ATOM 5453 N N . LEU A 1 705 ? 19.953 -27.641 -30.375 1 80.62 705 LEU A N 1
ATOM 5454 C CA . LEU A 1 705 ? 19.828 -28.906 -31.078 1 80.62 705 LEU A CA 1
ATOM 5455 C C . LEU A 1 705 ? 18.422 -29.484 -30.906 1 80.62 705 LEU A C 1
ATOM 5457 O O . LEU A 1 705 ? 17.984 -29.75 -29.781 1 80.62 705 LEU A O 1
ATOM 5461 N N . ARG A 1 706 ? 17.75 -29.516 -31.969 1 83.12 706 ARG A N 1
ATOM 5462 C CA . ARG A 1 706 ? 16.406 -30.062 -31.953 1 83.12 706 ARG A CA 1
ATOM 5463 C C . ARG A 1 706 ? 16.391 -31.516 -32.438 1 83.12 706 ARG A C 1
ATOM 5465 O O . ARG A 1 706 ? 16.859 -31.797 -33.562 1 83.12 706 ARG A O 1
ATOM 5472 N N . VAL A 1 707 ? 15.922 -32.344 -31.547 1 82.94 707 VAL A N 1
ATOM 5473 C CA . VAL A 1 707 ? 15.758 -33.75 -31.922 1 82.94 707 VAL A CA 1
ATOM 5474 C C . VAL A 1 707 ? 14.32 -34 -32.375 1 82.94 707 VAL A C 1
ATOM 5476 O O . VAL A 1 707 ? 13.391 -33.969 -31.562 1 82.94 707 VAL A O 1
ATOM 5479 N N . GLN A 1 708 ? 14.219 -34.094 -33.594 1 85.31 708 GLN A N 1
ATOM 5480 C CA . GLN A 1 708 ? 12.898 -34.375 -34.125 1 85.31 708 GLN A CA 1
ATOM 5481 C C . GLN A 1 708 ? 12.617 -35.875 -34.188 1 85.31 708 GLN A C 1
ATOM 5483 O O . GLN A 1 708 ? 13.188 -36.594 -35 1 85.31 708 GLN A O 1
ATOM 5488 N N . VAL A 1 709 ? 11.742 -36.312 -33.375 1 84.31 709 VAL A N 1
ATOM 5489 C CA . VAL A 1 709 ? 11.406 -37.719 -33.281 1 84.31 709 VAL A CA 1
ATOM 5490 C C . VAL A 1 709 ? 10.312 -38.062 -34.281 1 84.31 709 VAL A C 1
ATOM 5492 O O . VAL A 1 709 ? 9.297 -37.375 -34.344 1 84.31 709 VAL A O 1
ATOM 5495 N N . ASP A 1 710 ? 10.68 -39 -35.062 1 82.81 710 ASP A N 1
ATOM 5496 C CA . ASP A 1 710 ? 9.609 -39.562 -35.906 1 82.81 710 ASP A CA 1
ATOM 5497 C C . ASP A 1 710 ? 8.57 -40.281 -35.031 1 82.81 710 ASP A C 1
ATOM 5499 O O . ASP A 1 710 ? 8.789 -41.438 -34.625 1 82.81 710 ASP A O 1
ATOM 5503 N N . GLN A 1 711 ? 7.539 -39.688 -34.875 1 76.88 711 GLN A N 1
ATOM 5504 C CA . GLN A 1 711 ? 6.535 -40.156 -33.906 1 76.88 711 GLN A CA 1
ATOM 5505 C C . GLN A 1 711 ? 5.98 -41.531 -34.344 1 76.88 711 GLN A C 1
ATOM 5507 O O . GLN A 1 711 ? 5.66 -42.344 -33.469 1 76.88 711 GLN A O 1
ATOM 5512 N N . ASP A 1 712 ? 5.855 -41.812 -35.562 1 76.5 712 ASP A N 1
ATOM 5513 C CA . ASP A 1 712 ? 5.309 -43.062 -36.031 1 76.5 712 ASP A CA 1
ATOM 5514 C C . ASP A 1 712 ? 6.262 -44.219 -35.75 1 76.5 712 ASP A C 1
ATOM 5516 O O . ASP A 1 712 ? 5.848 -45.281 -35.25 1 76.5 712 ASP A O 1
ATOM 5520 N N . GLU A 1 713 ? 7.449 -43.969 -36.094 1 80.44 713 GLU A N 1
ATOM 5521 C CA . GLU A 1 713 ? 8.445 -45 -35.875 1 80.44 713 GLU A CA 1
ATOM 5522 C C . GLU A 1 713 ? 8.656 -45.25 -34.375 1 80.44 713 GLU A C 1
ATOM 5524 O O . GLU A 1 713 ? 8.867 -46.375 -33.969 1 80.44 713 GLU A O 1
ATOM 5529 N N . ALA A 1 714 ? 8.703 -44.219 -33.625 1 81.62 714 ALA A N 1
ATOM 5530 C CA . ALA A 1 714 ? 8.891 -44.312 -32.188 1 81.62 714 ALA A CA 1
ATOM 5531 C C . ALA A 1 714 ? 7.762 -45.125 -31.547 1 81.62 714 ALA A C 1
ATOM 5533 O O . ALA A 1 714 ? 8 -45.938 -30.641 1 81.62 714 ALA A O 1
ATOM 5534 N N . ARG A 1 715 ? 6.719 -44.938 -31.984 1 74.5 715 ARG A N 1
ATOM 5535 C CA . ARG A 1 715 ? 5.57 -45.625 -31.422 1 74.5 715 ARG A CA 1
ATOM 5536 C C . ARG A 1 715 ? 5.609 -47.125 -31.797 1 74.5 715 ARG A C 1
ATOM 5538 O O . ARG A 1 715 ? 5.207 -47.969 -31 1 74.5 715 ARG A O 1
ATOM 5545 N N . ARG A 1 716 ? 6.004 -47.312 -33.031 1 74.25 716 ARG A N 1
ATOM 5546 C CA . ARG A 1 716 ? 6.148 -48.688 -33.438 1 74.25 716 ARG A CA 1
ATOM 5547 C C . ARG A 1 716 ? 7.105 -49.469 -32.531 1 74.25 716 ARG A C 1
ATOM 5549 O O . ARG A 1 716 ? 6.902 -50.656 -32.25 1 74.25 716 ARG A O 1
ATOM 5556 N N . LEU A 1 717 ? 7.934 -48.656 -32.156 1 77.81 717 LEU A N 1
ATOM 5557 C CA . LEU A 1 717 ? 8.93 -49.25 -31.281 1 77.81 717 LEU A CA 1
ATOM 5558 C C . LEU A 1 717 ? 8.477 -49.188 -29.812 1 77.81 717 LEU A C 1
ATOM 5560 O O . LEU A 1 717 ? 9.18 -49.656 -28.922 1 77.81 717 LEU A O 1
ATOM 5564 N N . GLY A 1 718 ? 7.336 -48.594 -29.578 1 71.88 718 GLY A N 1
ATOM 5565 C CA . GLY A 1 718 ? 6.781 -48.469 -28.234 1 71.88 718 GLY A CA 1
ATOM 5566 C C . GLY A 1 718 ? 7.422 -47.344 -27.422 1 71.88 718 GLY A C 1
ATOM 5567 O O . GLY A 1 718 ? 7.461 -47.406 -26.188 1 71.88 718 GLY A O 1
ATOM 5568 N N . LEU A 1 719 ? 8.016 -46.406 -28.047 1 77.88 719 LEU A N 1
ATOM 5569 C CA . LEU A 1 719 ? 8.703 -45.312 -27.344 1 77.88 719 LEU A CA 1
ATOM 5570 C C . LEU A 1 719 ? 7.902 -44.031 -27.422 1 77.88 719 LEU A C 1
ATOM 5572 O O . LEU A 1 719 ? 7.258 -43.75 -28.438 1 77.88 719 LEU A O 1
ATOM 5576 N N . SER A 1 720 ? 7.832 -43.344 -26.25 1 77 720 SER A N 1
ATOM 5577 C CA . SER A 1 720 ? 7.227 -42.031 -26.219 1 77 720 SER A CA 1
ATOM 5578 C C . SER A 1 720 ? 8.289 -40.938 -26.281 1 77 720 SER A C 1
ATOM 5580 O O . SER A 1 720 ? 9.469 -41.188 -26.047 1 77 720 SER A O 1
ATOM 5582 N N . SER A 1 721 ? 7.766 -39.75 -26.688 1 78.19 721 SER A N 1
ATOM 5583 C CA . SER A 1 721 ? 8.68 -38.625 -26.719 1 78.19 721 SER A CA 1
ATOM 5584 C C . SER A 1 721 ? 9.266 -38.344 -25.328 1 78.19 721 SER A C 1
ATOM 5586 O O . SER A 1 721 ? 10.422 -37.938 -25.203 1 78.19 721 SER A O 1
ATOM 5588 N N . ALA A 1 722 ? 8.477 -38.531 -24.359 1 76.81 722 ALA A N 1
ATOM 5589 C CA . ALA A 1 722 ? 8.953 -38.312 -22.984 1 76.81 722 ALA A CA 1
ATOM 5590 C C . ALA A 1 722 ? 10.039 -39.312 -22.625 1 76.81 722 ALA A C 1
ATOM 5592 O O . ALA A 1 722 ? 11.008 -38.969 -21.938 1 76.81 722 ALA A O 1
ATOM 5593 N N . ALA A 1 723 ? 9.844 -40.469 -23.062 1 76.25 723 ALA A N 1
ATOM 5594 C CA . ALA A 1 723 ? 10.836 -41.531 -22.812 1 76.25 723 ALA A CA 1
ATOM 5595 C C . ALA A 1 723 ? 12.148 -41.219 -23.531 1 76.25 723 ALA A C 1
ATOM 5597 O O . ALA A 1 723 ? 13.234 -41.438 -22.984 1 76.25 723 ALA A O 1
ATOM 5598 N N . VAL A 1 724 ? 12 -40.75 -24.688 1 79.75 724 VAL A N 1
ATOM 5599 C CA . VAL A 1 724 ? 13.188 -40.375 -25.453 1 79.75 724 VAL A CA 1
ATOM 5600 C C . VAL A 1 724 ? 13.906 -39.219 -24.766 1 79.75 724 VAL A C 1
ATOM 5602 O O . VAL A 1 724 ? 15.133 -39.25 -24.625 1 79.75 724 VAL A O 1
ATOM 5605 N N . ALA A 1 725 ? 13.102 -38.25 -24.406 1 80.5 725 ALA A N 1
ATOM 5606 C CA . ALA A 1 725 ? 13.68 -37.094 -23.734 1 80.5 725 ALA A CA 1
ATOM 5607 C C . ALA A 1 725 ? 14.375 -37.531 -22.438 1 80.5 725 ALA A C 1
ATOM 5609 O O . ALA A 1 725 ? 15.461 -37.031 -22.125 1 80.5 725 ALA A O 1
ATOM 5610 N N . SER A 1 726 ? 13.703 -38.312 -21.719 1 77.12 726 SER A N 1
ATOM 5611 C CA . SER A 1 726 ? 14.273 -38.781 -20.469 1 77.12 726 SER A CA 1
ATOM 5612 C C . SER A 1 726 ? 15.555 -39.562 -20.688 1 77.12 726 SER A C 1
ATOM 5614 O O . SER A 1 726 ? 16.5 -39.5 -19.891 1 77.12 726 SER A O 1
ATOM 5616 N N . ALA A 1 727 ? 15.539 -40.344 -21.703 1 76.31 727 ALA A N 1
ATOM 5617 C CA . ALA A 1 727 ? 16.719 -41.094 -22.047 1 76.31 727 ALA A CA 1
ATOM 5618 C C . ALA A 1 727 ? 17.891 -40.188 -22.438 1 76.31 727 ALA A C 1
ATOM 5620 O O . ALA A 1 727 ? 19.031 -40.438 -22.047 1 76.31 727 ALA A O 1
ATOM 5621 N N . LEU A 1 728 ? 17.516 -39.25 -23.188 1 79.06 728 LEU A N 1
ATOM 5622 C CA . LEU A 1 728 ? 18.531 -38.312 -23.594 1 79.06 728 LEU A CA 1
ATOM 5623 C C . LEU A 1 728 ? 19.062 -37.531 -22.391 1 79.06 728 LEU A C 1
ATOM 5625 O O . LEU A 1 728 ? 20.281 -37.344 -22.266 1 79.06 728 LEU A O 1
ATOM 5629 N N . ASN A 1 729 ? 18.188 -37.094 -21.578 1 78.88 729 ASN A N 1
ATOM 5630 C CA . ASN A 1 729 ? 18.594 -36.344 -20.375 1 78.88 729 ASN A CA 1
ATOM 5631 C C . ASN A 1 729 ? 19.469 -37.219 -19.484 1 78.88 729 ASN A C 1
ATOM 5633 O O . ASN A 1 729 ? 20.438 -36.719 -18.891 1 78.88 729 ASN A O 1
ATOM 5637 N N . ALA A 1 730 ? 19.031 -38.375 -19.359 1 74.31 730 ALA A N 1
ATOM 5638 C CA . ALA A 1 730 ? 19.812 -39.312 -18.547 1 74.31 730 ALA A CA 1
ATOM 5639 C C . ALA A 1 730 ? 21.219 -39.5 -19.109 1 74.31 730 ALA A C 1
ATOM 5641 O O . ALA A 1 730 ? 22.188 -39.625 -18.359 1 74.31 730 ALA A O 1
ATOM 5642 N N . ALA A 1 731 ? 21.25 -39.531 -20.359 1 75.38 731 ALA A N 1
ATOM 5643 C CA . ALA A 1 731 ? 22.531 -39.781 -21 1 75.38 731 ALA A CA 1
ATOM 5644 C C . ALA A 1 731 ? 23.422 -38.531 -20.922 1 75.38 731 ALA A C 1
ATOM 5646 O O . ALA A 1 731 ? 24.625 -38.656 -20.688 1 75.38 731 ALA A O 1
ATOM 5647 N N . ILE A 1 732 ? 22.844 -37.438 -21.031 1 76.56 732 ILE A N 1
ATOM 5648 C CA . ILE A 1 732 ? 23.625 -36.219 -21.188 1 76.56 732 ILE A CA 1
ATOM 5649 C C . ILE A 1 732 ? 23.812 -35.531 -19.828 1 76.56 732 ILE A C 1
ATOM 5651 O O . ILE A 1 732 ? 24.938 -35.25 -19.406 1 76.56 732 ILE A O 1
ATOM 5655 N N . SER A 1 733 ? 22.688 -35.219 -19.188 1 75.19 733 SER A N 1
ATOM 5656 C CA . SER A 1 733 ? 22.734 -34.5 -17.922 1 75.19 733 SER A CA 1
ATOM 5657 C C . SER A 1 733 ? 22.766 -35.438 -16.734 1 75.19 733 SER A C 1
ATOM 5659 O O . SER A 1 733 ? 23.25 -35.094 -15.656 1 75.19 733 SER A O 1
ATOM 5661 N N . GLY A 1 734 ? 22.359 -36.594 -16.875 1 76.62 734 GLY A N 1
ATOM 5662 C CA . GLY A 1 734 ? 22.266 -37.531 -15.766 1 76.62 734 GLY A CA 1
ATOM 5663 C C . GLY A 1 734 ? 20.969 -37.438 -14.992 1 76.62 734 GLY A C 1
ATOM 5664 O O . GLY A 1 734 ? 20.234 -36.438 -15.109 1 76.62 734 GLY A O 1
ATOM 5665 N N . THR A 1 735 ? 20.594 -38.438 -14.383 1 77.75 735 THR A N 1
ATOM 5666 C CA . THR A 1 735 ? 19.375 -38.469 -13.57 1 77.75 735 THR A CA 1
ATOM 5667 C C . THR A 1 735 ? 19.719 -38.781 -12.109 1 77.75 735 THR A C 1
ATOM 5669 O O . THR A 1 735 ? 20.5 -39.688 -11.828 1 77.75 735 THR A O 1
ATOM 5672 N N . THR A 1 736 ? 19.156 -37.875 -11.273 1 83.88 736 THR A N 1
ATOM 5673 C CA . THR A 1 736 ? 19.328 -38.125 -9.852 1 83.88 736 THR A CA 1
ATOM 5674 C C . THR A 1 736 ? 18.469 -39.312 -9.398 1 83.88 736 THR A C 1
ATOM 5676 O O . THR A 1 736 ? 17.234 -39.25 -9.492 1 83.88 736 THR A O 1
ATOM 5679 N N . VAL A 1 737 ? 18.953 -40.312 -8.891 1 81.62 737 VAL A N 1
ATOM 5680 C CA . VAL A 1 737 ? 18.25 -41.562 -8.531 1 81.62 737 VAL A CA 1
ATOM 5681 C C . VAL A 1 737 ? 17.953 -41.562 -7.035 1 81.62 737 VAL A C 1
ATOM 5683 O O . VAL A 1 737 ? 16.891 -42 -6.609 1 81.62 737 VAL A O 1
ATOM 5686 N N . THR A 1 738 ? 18.906 -41.219 -6.281 1 84.75 738 THR A N 1
ATOM 5687 C CA . THR A 1 738 ? 18.781 -41.219 -4.828 1 84.75 738 THR A CA 1
ATOM 5688 C C . THR A 1 738 ? 19.734 -40.219 -4.203 1 84.75 738 THR A C 1
ATOM 5690 O O . THR A 1 738 ? 20.406 -39.469 -4.918 1 84.75 738 THR A O 1
ATOM 5693 N N . GLN A 1 739 ? 19.641 -40.188 -2.9 1 87 739 GLN A N 1
ATOM 5694 C CA . GLN A 1 739 ? 20.531 -39.281 -2.18 1 87 739 GLN A CA 1
ATOM 5695 C C . GLN A 1 739 ? 21.281 -40 -1.076 1 87 739 GLN A C 1
ATOM 5697 O O . GLN A 1 739 ? 20.719 -40.844 -0.379 1 87 739 GLN A O 1
ATOM 5702 N N . MET A 1 740 ? 22.531 -39.719 -1.089 1 86.94 740 MET A N 1
ATOM 5703 C CA . MET A 1 740 ? 23.375 -40.281 -0.041 1 86.94 740 MET A CA 1
ATOM 5704 C C . MET A 1 740 ? 23.547 -39.281 1.104 1 86.94 740 MET A C 1
ATOM 5706 O O . MET A 1 740 ? 23.703 -38.094 0.871 1 86.94 740 MET A O 1
ATOM 5710 N N . ARG A 1 741 ? 23.438 -39.812 2.361 1 86.38 741 ARG A N 1
ATOM 5711 C CA . ARG A 1 741 ? 23.578 -38.938 3.537 1 86.38 741 ARG A CA 1
ATOM 5712 C C . ARG A 1 741 ? 25.016 -38.969 4.062 1 86.38 741 ARG A C 1
ATOM 5714 O O . ARG A 1 741 ? 25.516 -40.031 4.461 1 86.38 741 ARG A O 1
ATOM 5721 N N . ASP A 1 742 ? 25.562 -37.875 3.893 1 85 742 ASP A N 1
ATOM 5722 C CA . ASP A 1 742 ? 26.922 -37.719 4.406 1 85 742 ASP A CA 1
ATOM 5723 C C . ASP A 1 742 ? 27.016 -36.5 5.348 1 85 742 ASP A C 1
ATOM 5725 O O . ASP A 1 742 ? 27.156 -35.375 4.898 1 85 742 ASP A O 1
ATOM 5729 N N . GLY A 1 743 ? 27.062 -36.906 6.676 1 78.5 743 GLY A N 1
ATOM 5730 C CA . GLY A 1 743 ? 27.047 -35.781 7.629 1 78.5 743 GLY A CA 1
ATOM 5731 C C . GLY A 1 743 ? 25.797 -34.938 7.535 1 78.5 743 GLY A C 1
ATOM 5732 O O . GLY A 1 743 ? 24.688 -35.438 7.641 1 78.5 743 GLY A O 1
ATOM 5733 N N . ILE A 1 744 ? 26.062 -33.656 7.223 1 83.31 744 ILE A N 1
ATOM 5734 C CA . ILE A 1 744 ? 24.922 -32.781 7.168 1 83.31 744 ILE A CA 1
ATOM 5735 C C . ILE A 1 744 ? 24.484 -32.562 5.715 1 83.31 744 ILE A C 1
ATOM 5737 O O . ILE A 1 744 ? 23.516 -31.859 5.441 1 83.31 744 ILE A O 1
ATOM 5741 N N . TYR A 1 745 ? 25.141 -33.25 4.832 1 85.94 745 TYR A N 1
ATOM 5742 C CA . TYR A 1 745 ? 24.891 -33 3.418 1 85.94 745 TYR A CA 1
ATOM 5743 C C . TYR A 1 745 ? 24.094 -34.156 2.803 1 85.94 745 TYR A C 1
ATOM 5745 O O . TYR A 1 745 ? 24.312 -35.312 3.152 1 85.94 745 TYR A O 1
ATOM 5753 N N . LEU A 1 746 ? 23.188 -33.812 2.006 1 86.06 746 LEU A N 1
ATOM 5754 C CA . LEU A 1 746 ? 22.516 -34.781 1.122 1 86.06 746 LEU A CA 1
ATOM 5755 C C . LEU A 1 746 ? 23.141 -34.75 -0.269 1 86.06 746 LEU A C 1
ATOM 5757 O O . LEU A 1 746 ? 22.969 -33.781 -1.013 1 86.06 746 LEU A O 1
ATOM 5761 N N . ILE A 1 747 ? 23.828 -35.75 -0.573 1 88.56 747 ILE A N 1
ATOM 5762 C CA . ILE A 1 747 ? 24.578 -35.812 -1.825 1 88.56 747 ILE A CA 1
ATOM 5763 C C . ILE A 1 747 ? 23.766 -36.562 -2.877 1 88.56 747 ILE A C 1
ATOM 5765 O O . ILE A 1 747 ? 23.406 -37.719 -2.682 1 88.56 747 ILE A O 1
ATOM 5769 N N . ASN A 1 748 ? 23.516 -35.938 -3.924 1 87.88 748 ASN A N 1
ATOM 5770 C CA . ASN A 1 748 ? 22.766 -36.562 -5.008 1 87.88 748 ASN A CA 1
ATOM 5771 C C . ASN A 1 748 ? 23.594 -37.625 -5.715 1 87.88 748 ASN A C 1
ATOM 5773 O O . ASN A 1 748 ? 24.781 -37.438 -5.98 1 87.88 748 ASN A O 1
ATOM 5777 N N . VAL A 1 749 ? 23.031 -38.75 -5.898 1 87.25 749 VAL A N 1
ATOM 5778 C CA . VAL A 1 749 ? 23.625 -39.781 -6.715 1 87.25 749 VAL A CA 1
ATOM 5779 C C . VAL A 1 749 ? 23.078 -39.719 -8.133 1 87.25 749 VAL A C 1
ATOM 5781 O O . VAL A 1 749 ? 21.891 -39.969 -8.359 1 87.25 749 VAL A O 1
ATOM 5784 N N . VAL A 1 750 ? 24.016 -39.375 -9.039 1 88.44 750 VAL A N 1
ATOM 5785 C CA . VAL A 1 750 ? 23.578 -39.125 -10.406 1 88.44 750 VAL A CA 1
ATOM 5786 C C . VAL A 1 750 ? 24.094 -40.219 -11.328 1 88.44 750 VAL A C 1
ATOM 5788 O O . VAL A 1 750 ? 25.281 -40.562 -11.312 1 88.44 750 VAL A O 1
ATOM 5791 N N . VAL A 1 751 ? 23.188 -40.75 -12.07 1 84.44 751 VAL A N 1
ATOM 5792 C CA . VAL A 1 751 ? 23.531 -41.781 -13.062 1 84.44 751 VAL A CA 1
ATOM 5793 C C . VAL A 1 751 ? 23.641 -41.125 -14.445 1 84.44 751 VAL A C 1
ATOM 5795 O O . VAL A 1 751 ? 22.719 -40.469 -14.898 1 84.44 751 VAL A O 1
ATOM 5798 N N . ARG A 1 752 ? 24.812 -41.25 -15.008 1 83.38 752 ARG A N 1
ATOM 5799 C CA . ARG A 1 752 ? 25 -40.656 -16.328 1 83.38 752 ARG A CA 1
ATOM 5800 C C . ARG A 1 752 ? 25.891 -41.562 -17.203 1 83.38 752 ARG A C 1
ATOM 5802 O O . ARG A 1 752 ? 26.5 -42.5 -16.703 1 83.38 752 ARG A O 1
ATOM 5809 N N . ALA A 1 753 ? 25.891 -41.188 -18.484 1 78.88 753 ALA A N 1
ATOM 5810 C CA . ALA A 1 753 ? 26.766 -41.906 -19.406 1 78.88 753 ALA A CA 1
ATOM 5811 C C . ALA A 1 753 ? 28.203 -41.469 -19.281 1 78.88 753 ALA A C 1
ATOM 5813 O O . ALA A 1 753 ? 28.484 -40.375 -18.734 1 78.88 753 ALA A O 1
ATOM 5814 N N . VAL A 1 754 ? 29.062 -42.281 -19.734 1 78.81 754 VAL A N 1
ATOM 5815 C CA . VAL A 1 754 ? 30.484 -41.938 -19.703 1 78.81 754 VAL A CA 1
ATOM 5816 C C . VAL A 1 754 ? 30.734 -40.688 -20.547 1 78.81 754 VAL A C 1
ATOM 5818 O O . VAL A 1 754 ? 29.984 -40.406 -21.484 1 78.81 754 VAL A O 1
ATOM 5821 N N . GLU A 1 755 ? 31.656 -39.906 -20.188 1 74.81 755 GLU A N 1
ATOM 5822 C CA . GLU A 1 755 ? 31.953 -38.594 -20.734 1 74.81 755 GLU A CA 1
ATOM 5823 C C . GLU A 1 755 ? 32.062 -38.625 -22.25 1 74.81 755 GLU A C 1
ATOM 5825 O O . GLU A 1 755 ? 31.641 -37.719 -22.938 1 74.81 755 GLU A O 1
ATOM 5830 N N . ALA A 1 756 ? 32.688 -39.688 -22.781 1 69.56 756 ALA A N 1
ATOM 5831 C CA . ALA A 1 756 ? 32.906 -39.812 -24.219 1 69.56 756 ALA A CA 1
ATOM 5832 C C . ALA A 1 756 ? 31.594 -39.875 -24.984 1 69.56 756 ALA A C 1
ATOM 5834 O O . ALA A 1 756 ? 31.5 -39.406 -26.125 1 69.56 756 ALA A O 1
ATOM 5835 N N . GLU A 1 757 ? 30.719 -40.406 -24.422 1 71.75 757 GLU A N 1
ATOM 5836 C CA . GLU A 1 757 ? 29.422 -40.594 -25.062 1 71.75 757 GLU A CA 1
ATOM 5837 C C . GLU A 1 757 ? 28.5 -39.406 -24.844 1 71.75 757 GLU A C 1
ATOM 5839 O O . GLU A 1 757 ? 27.5 -39.25 -25.531 1 71.75 757 GLU A O 1
ATOM 5844 N N . ARG A 1 758 ? 28.906 -38.594 -23.938 1 71.69 758 ARG A N 1
ATOM 5845 C CA . ARG A 1 758 ? 28 -37.5 -23.578 1 71.69 758 ARG A CA 1
ATOM 5846 C C . ARG A 1 758 ? 28.359 -36.219 -24.328 1 71.69 758 ARG A C 1
ATOM 5848 O O . ARG A 1 758 ? 27.516 -35.344 -24.516 1 71.69 758 ARG A O 1
ATOM 5855 N N . MET A 1 759 ? 29.422 -36.094 -24.766 1 66.5 759 MET A N 1
ATOM 5856 C CA . MET A 1 759 ? 29.891 -34.781 -25.25 1 66.5 759 MET A CA 1
ATOM 5857 C C . MET A 1 759 ? 29.766 -34.688 -26.766 1 66.5 759 MET A C 1
ATOM 5859 O O . MET A 1 759 ? 29.906 -33.625 -27.328 1 66.5 759 MET A O 1
ATOM 5863 N N . SER A 1 760 ? 29.438 -35.844 -27.391 1 72.25 760 SER A N 1
ATOM 5864 C CA . SER A 1 760 ? 29.438 -35.75 -28.844 1 72.25 760 SER A CA 1
ATOM 5865 C C . SER A 1 760 ? 28.047 -35.969 -29.422 1 72.25 760 SER A C 1
ATOM 5867 O O . SER A 1 760 ? 27.344 -36.906 -29 1 72.25 760 SER A O 1
ATOM 5869 N N . VAL A 1 761 ? 27.719 -35.031 -30.344 1 75.38 761 VAL A N 1
ATOM 5870 C CA . VAL A 1 761 ? 26.438 -35.125 -31.047 1 75.38 761 VAL A CA 1
ATOM 5871 C C . VAL A 1 761 ? 26.391 -36.469 -31.797 1 75.38 761 VAL A C 1
ATOM 5873 O O . VAL A 1 761 ? 25.312 -37.094 -31.906 1 75.38 761 VAL A O 1
ATOM 5876 N N . ASP A 1 762 ? 27.547 -36.938 -32.156 1 75.88 762 ASP A N 1
ATOM 5877 C CA . ASP A 1 762 ? 27.609 -38.188 -32.906 1 75.88 762 ASP A CA 1
ATOM 5878 C C . ASP A 1 762 ? 27.281 -39.375 -32.031 1 75.88 762 ASP A C 1
ATOM 5880 O O . ASP A 1 762 ? 26.625 -40.312 -32.469 1 75.88 762 ASP A O 1
ATOM 5884 N N . ALA A 1 763 ? 27.75 -39.219 -30.859 1 76.12 763 ALA A N 1
ATOM 5885 C CA . ALA A 1 763 ? 27.438 -40.312 -29.906 1 76.12 763 ALA A CA 1
ATOM 5886 C C . ALA A 1 763 ? 25.953 -40.344 -29.578 1 76.12 763 ALA A C 1
ATOM 5888 O O . ALA A 1 763 ? 25.391 -41.406 -29.328 1 76.12 763 ALA A O 1
ATOM 5889 N N . LEU A 1 764 ? 25.391 -39.219 -29.688 1 79.38 764 LEU A N 1
ATOM 5890 C CA . LEU A 1 764 ? 23.953 -39.125 -29.391 1 79.38 764 LEU A CA 1
ATOM 5891 C C . LEU A 1 764 ? 23.141 -39.781 -30.5 1 79.38 764 LEU A C 1
ATOM 5893 O O . LEU A 1 764 ? 22.094 -40.375 -30.234 1 79.38 764 LEU A O 1
ATOM 5897 N N . ARG A 1 765 ? 23.594 -39.625 -31.641 1 81.62 765 ARG A N 1
ATOM 5898 C CA . ARG A 1 765 ? 22.891 -40.188 -32.781 1 81.62 765 ARG A CA 1
ATOM 5899 C C . ARG A 1 765 ? 22.859 -41.719 -32.688 1 81.62 765 ARG A C 1
ATOM 5901 O O . ARG A 1 765 ? 21.891 -42.344 -33.125 1 81.62 765 ARG A O 1
ATOM 5908 N N . THR A 1 766 ? 23.906 -42.281 -32.062 1 78.56 766 THR A N 1
ATOM 5909 C CA . THR A 1 766 ? 24 -43.75 -32 1 78.56 766 THR A CA 1
ATOM 5910 C C . THR A 1 766 ? 23.562 -44.281 -30.641 1 78.56 766 THR A C 1
ATOM 5912 O O . THR A 1 766 ? 23.812 -45.438 -30.312 1 78.56 766 THR A O 1
ATOM 5915 N N . LEU A 1 767 ? 23.016 -43.312 -29.922 1 79.94 767 LEU A N 1
ATOM 5916 C CA . LEU A 1 767 ? 22.578 -43.719 -28.594 1 79.94 767 LEU A CA 1
ATOM 5917 C C . LEU A 1 767 ? 21.531 -44.812 -28.672 1 79.94 767 LEU A C 1
ATOM 5919 O O . LEU A 1 767 ? 20.594 -44.75 -29.453 1 79.94 767 LEU A O 1
ATOM 5923 N N . GLN A 1 768 ? 21.75 -45.875 -27.859 1 77.69 768 GLN A N 1
ATOM 5924 C CA . GLN A 1 768 ? 20.828 -47.031 -27.844 1 77.69 768 GLN A CA 1
ATOM 5925 C C . GLN A 1 768 ? 19.719 -46.812 -26.828 1 77.69 768 GLN A C 1
ATOM 5927 O O . GLN A 1 768 ? 19.984 -46.625 -25.625 1 77.69 768 GLN A O 1
ATOM 5932 N N . ILE A 1 769 ? 18.562 -46.75 -27.219 1 78.38 769 ILE A N 1
ATOM 5933 C CA . ILE A 1 769 ? 17.391 -46.625 -26.359 1 78.38 769 ILE A CA 1
ATOM 5934 C C . ILE A 1 769 ? 16.719 -47.969 -26.172 1 78.38 769 ILE A C 1
ATOM 5936 O O . ILE A 1 769 ? 16.469 -48.688 -27.141 1 78.38 769 ILE A O 1
ATOM 5940 N N . PRO A 1 770 ? 16.469 -48.312 -24.969 1 73.5 770 PRO A N 1
ATOM 5941 C CA . PRO A 1 770 ? 15.812 -49.625 -24.734 1 73.5 770 PRO A CA 1
ATOM 5942 C C . PRO A 1 770 ? 14.344 -49.594 -25.141 1 73.5 770 PRO A C 1
ATOM 5944 O O . PRO A 1 770 ? 13.641 -48.625 -24.922 1 73.5 770 PRO A O 1
ATOM 5947 N N . ILE A 1 771 ? 13.875 -50.5 -25.859 1 73.88 771 ILE A N 1
ATOM 5948 C CA . ILE A 1 771 ? 12.477 -50.688 -26.25 1 73.88 771 ILE A CA 1
ATOM 5949 C C . ILE A 1 771 ? 11.852 -51.812 -25.422 1 73.88 771 ILE A C 1
ATOM 5951 O O . ILE A 1 771 ? 12.57 -52.656 -24.859 1 73.88 771 ILE A O 1
ATOM 5955 N N . PRO A 1 772 ? 10.492 -51.75 -25.281 1 64.62 772 PRO A N 1
ATOM 5956 C CA . PRO A 1 772 ? 9.844 -52.844 -24.578 1 64.62 772 PRO A CA 1
ATOM 5957 C C . PRO A 1 772 ? 10.109 -54.219 -25.234 1 64.62 772 PRO A C 1
ATOM 5959 O O . PRO A 1 772 ? 10.031 -54.344 -26.453 1 64.62 772 PRO A O 1
ATOM 5962 N N . GLY A 1 773 ? 10.523 -55.281 -24.578 1 60.44 773 GLY A N 1
ATOM 5963 C CA . GLY A 1 773 ? 10.82 -56.625 -25.109 1 60.44 773 GLY A CA 1
ATOM 5964 C C . GLY A 1 773 ? 12.297 -56.969 -25.047 1 60.44 773 GLY A C 1
ATOM 5965 O O . GLY A 1 773 ? 12.703 -58.031 -25.531 1 60.44 773 GLY A O 1
ATOM 5966 N N . GLY A 1 774 ? 13.164 -56.094 -24.469 1 61.59 774 GLY A N 1
ATOM 5967 C CA . GLY A 1 774 ? 14.555 -56.375 -24.172 1 61.59 774 GLY A CA 1
ATOM 5968 C C . GLY A 1 774 ? 15.508 -56 -25.281 1 61.59 774 GLY A C 1
ATOM 5969 O O . GLY A 1 774 ? 16.703 -56.312 -25.234 1 61.59 774 GLY A O 1
ATOM 5970 N N . ARG A 1 775 ? 15.086 -55.469 -26.453 1 72.12 775 ARG A N 1
ATOM 5971 C CA . ARG A 1 775 ? 15.961 -55.031 -27.531 1 72.12 775 ARG A CA 1
ATOM 5972 C C . ARG A 1 775 ? 16.25 -53.531 -27.453 1 72.12 775 ARG A C 1
ATOM 5974 O O . ARG A 1 775 ? 15.594 -52.812 -26.703 1 72.12 775 ARG A O 1
ATOM 5981 N N . THR A 1 776 ? 17.406 -53.094 -27.984 1 80 776 THR A N 1
ATOM 5982 C CA . THR A 1 776 ? 17.781 -51.688 -28.047 1 80 776 THR A CA 1
ATOM 5983 C C . THR A 1 776 ? 17.797 -51.188 -29.484 1 80 776 THR A C 1
ATOM 5985 O O . THR A 1 776 ? 18.031 -51.938 -30.406 1 80 776 THR A O 1
ATOM 5988 N N . VAL A 1 777 ? 17.328 -50.031 -29.781 1 81.38 777 VAL A N 1
ATOM 5989 C CA . VAL A 1 777 ? 17.344 -49.375 -31.094 1 81.38 777 VAL A CA 1
ATOM 5990 C C . VAL A 1 777 ? 18.141 -48.062 -31.016 1 81.38 777 VAL A C 1
ATOM 5992 O O . VAL A 1 777 ? 18.125 -47.406 -29.969 1 81.38 777 VAL A O 1
ATOM 5995 N N . SER A 1 778 ? 18.891 -47.875 -32.062 1 85.12 778 SER A N 1
ATOM 5996 C CA . SER A 1 778 ? 19.641 -46.625 -32.125 1 85.12 778 SER A CA 1
ATOM 5997 C C . SER A 1 778 ? 18.734 -45.438 -32.375 1 85.12 778 SER A C 1
ATOM 5999 O O . SER A 1 778 ? 17.75 -45.531 -33.125 1 85.12 778 SER A O 1
ATOM 6001 N N . LEU A 1 779 ? 19.062 -44.25 -31.75 1 86.62 779 LEU A N 1
ATOM 6002 C CA . LEU A 1 779 ? 18.25 -43.031 -31.859 1 86.62 779 LEU A CA 1
ATOM 6003 C C . LEU A 1 779 ? 18.188 -42.562 -33.281 1 86.62 779 LEU A C 1
ATOM 6005 O O . LEU A 1 779 ? 17.188 -41.969 -33.719 1 86.62 779 LEU A O 1
ATOM 6009 N N . SER A 1 780 ? 19.188 -42.781 -34.062 1 86 780 SER A N 1
ATOM 6010 C CA . SER A 1 780 ? 19.266 -42.281 -35.438 1 86 780 SER A CA 1
ATOM 6011 C C . SER A 1 780 ? 18.234 -42.969 -36.312 1 86 780 SER A C 1
ATOM 6013 O O . SER A 1 780 ? 17.906 -42.469 -37.406 1 86 780 SER A O 1
ATOM 6015 N N . GLN A 1 781 ? 17.797 -44.031 -35.875 1 85.25 781 GLN A N 1
ATOM 6016 C CA . GLN A 1 781 ? 16.844 -44.781 -36.688 1 85.25 781 GLN A CA 1
ATOM 6017 C C . GLN A 1 781 ? 15.461 -44.125 -36.688 1 85.25 781 GLN A C 1
ATOM 6019 O O . GLN A 1 781 ? 14.68 -44.312 -37.625 1 85.25 781 GLN A O 1
ATOM 6024 N N . PHE A 1 782 ? 15.203 -43.375 -35.688 1 86.94 782 PHE A N 1
ATOM 6025 C CA . PHE A 1 782 ? 13.859 -42.812 -35.625 1 86.94 782 PHE A CA 1
ATOM 6026 C C . PHE A 1 782 ? 13.898 -41.344 -35.25 1 86.94 782 PHE A C 1
ATOM 6028 O O . PHE A 1 782 ? 12.867 -40.75 -34.938 1 86.94 782 PHE A O 1
ATOM 6035 N N . ALA A 1 783 ? 15 -40.75 -35.094 1 88 783 ALA A N 1
ATOM 6036 C CA . ALA A 1 783 ? 15.078 -39.312 -34.75 1 88 783 ALA A CA 1
ATOM 6037 C C . ALA A 1 783 ? 16.094 -38.625 -35.656 1 88 783 ALA A C 1
ATOM 6039 O O . ALA A 1 783 ? 17.094 -39.188 -36.062 1 88 783 ALA A O 1
ATOM 6040 N N . THR A 1 784 ? 15.727 -37.406 -36.062 1 87.69 784 THR A N 1
ATOM 6041 C CA . THR A 1 784 ? 16.625 -36.562 -36.844 1 87.69 784 THR A CA 1
ATOM 6042 C C . THR A 1 784 ? 17.094 -35.375 -36.031 1 87.69 784 THR A C 1
ATOM 6044 O O . THR A 1 784 ? 16.359 -34.875 -35.188 1 87.69 784 THR A O 1
ATOM 6047 N N . PHE A 1 785 ? 18.328 -35.031 -36.25 1 85.94 785 PHE A N 1
ATOM 6048 C CA . PHE A 1 785 ? 18.922 -33.906 -35.531 1 85.94 785 PHE A CA 1
ATOM 6049 C C . PHE A 1 785 ? 19 -32.656 -36.406 1 85.94 785 PHE A C 1
ATOM 6051 O O . PHE A 1 785 ? 19.562 -32.719 -37.5 1 85.94 785 PHE A O 1
ATOM 6058 N N . ASP A 1 786 ? 18.344 -31.672 -36 1 85.44 786 ASP A N 1
ATOM 6059 C CA . ASP A 1 786 ? 18.406 -30.391 -36.688 1 85.44 786 ASP A CA 1
ATOM 6060 C C . ASP A 1 786 ? 18.828 -29.281 -35.75 1 85.44 786 ASP A C 1
ATOM 6062 O O . ASP A 1 786 ? 18.625 -29.359 -34.531 1 85.44 786 ASP A O 1
ATOM 6066 N N . TYR A 1 787 ? 19.531 -28.266 -36.312 1 83.25 787 TYR A N 1
ATOM 6067 C CA . TYR A 1 787 ? 19.922 -27.094 -35.562 1 83.25 787 TYR A CA 1
ATOM 6068 C C . TYR A 1 787 ? 18.922 -25.969 -35.719 1 83.25 787 TYR A C 1
ATOM 6070 O O . TYR A 1 787 ? 18.438 -25.719 -36.844 1 83.25 787 TYR A O 1
ATOM 6078 N N . ASP A 1 788 ? 18.469 -25.484 -34.656 1 82.5 788 ASP A N 1
ATOM 6079 C CA . ASP A 1 788 ? 17.578 -24.312 -34.656 1 82.5 788 ASP A CA 1
ATOM 6080 C C . ASP A 1 788 ? 18.141 -23.188 -33.781 1 82.5 788 ASP A C 1
ATOM 6082 O O . ASP A 1 788 ? 19.172 -23.359 -33.125 1 82.5 788 ASP A O 1
ATOM 6086 N N . GLN A 1 789 ? 17.562 -21.938 -34.062 1 82.56 789 GLN A N 1
ATOM 6087 C CA . GLN A 1 789 ? 18 -20.766 -33.281 1 82.56 789 GLN A CA 1
ATOM 6088 C C . GLN A 1 789 ? 16.906 -20.297 -32.344 1 82.56 789 GLN A C 1
ATOM 6090 O O . GLN A 1 789 ? 15.719 -20.328 -32.656 1 82.56 789 GLN A O 1
ATOM 6095 N N . GLU A 1 790 ? 17.328 -20.141 -31.125 1 82.69 790 GLU A N 1
ATOM 6096 C CA . GLU A 1 790 ? 16.438 -19.562 -30.109 1 82.69 790 GLU A CA 1
ATOM 6097 C C . GLU A 1 790 ? 17.156 -18.516 -29.281 1 82.69 790 GLU A C 1
ATOM 6099 O O . GLU A 1 790 ? 18.391 -18.516 -29.188 1 82.69 790 GLU A O 1
ATOM 6104 N N . TYR A 1 791 ? 16.344 -17.516 -28.828 1 85.69 791 TYR A N 1
ATOM 6105 C CA . TYR A 1 791 ? 16.938 -16.531 -27.922 1 85.69 791 TYR A CA 1
ATOM 6106 C C . TYR A 1 791 ? 17.25 -17.141 -26.562 1 85.69 791 TYR A C 1
ATOM 6108 O O . TYR A 1 791 ? 16.375 -17.75 -25.938 1 85.69 791 TYR A O 1
ATOM 6116 N N . PRO A 1 792 ? 18.406 -17.016 -26.125 1 84.81 792 PRO A N 1
ATOM 6117 C CA . PRO A 1 792 ? 18.75 -17.578 -24.828 1 84.81 792 PRO A CA 1
ATOM 6118 C C . PRO A 1 792 ? 18.109 -16.812 -23.672 1 84.81 792 PRO A C 1
ATOM 6120 O O . PRO A 1 792 ? 17.891 -17.375 -22.594 1 84.81 792 PRO A O 1
ATOM 6123 N N . ILE A 1 793 ? 17.953 -15.508 -23.875 1 89.81 793 ILE A N 1
ATOM 6124 C CA . ILE A 1 793 ? 17.359 -14.68 -22.828 1 89.81 793 ILE A CA 1
ATOM 6125 C C . ILE A 1 793 ? 16.438 -13.641 -23.453 1 89.81 793 ILE A C 1
ATOM 6127 O O . ILE A 1 793 ? 16.719 -13.102 -24.516 1 89.81 793 ILE A O 1
ATOM 6131 N N . ILE A 1 794 ? 15.344 -13.453 -22.844 1 90.62 794 ILE A N 1
ATOM 6132 C CA . ILE A 1 794 ? 14.438 -12.375 -23.219 1 90.62 794 ILE A CA 1
ATOM 6133 C C . ILE A 1 794 ? 14.078 -11.555 -21.984 1 90.62 794 ILE A C 1
ATOM 6135 O O . ILE A 1 794 ? 13.641 -12.109 -20.969 1 90.62 794 ILE A O 1
ATOM 6139 N N . THR A 1 795 ? 14.344 -10.32 -22.094 1 93.38 795 THR A N 1
ATOM 6140 C CA . THR A 1 795 ? 13.992 -9.438 -21 1 93.38 795 THR A CA 1
ATOM 6141 C C . THR A 1 795 ? 12.719 -8.664 -21.312 1 93.38 795 THR A C 1
ATOM 6143 O O . THR A 1 795 ? 12.523 -8.195 -22.438 1 93.38 795 THR A O 1
ATOM 6146 N N . ARG A 1 796 ? 11.844 -8.609 -20.328 1 93.56 796 ARG A N 1
ATOM 6147 C CA . ARG A 1 796 ? 10.602 -7.859 -20.469 1 93.56 796 ARG A CA 1
ATOM 6148 C C . ARG A 1 796 ? 10.492 -6.793 -19.391 1 93.56 796 ARG A C 1
ATOM 6150 O O . ARG A 1 796 ? 11.094 -6.914 -18.312 1 93.56 796 ARG A O 1
ATOM 6157 N N . ARG A 1 797 ? 9.891 -5.742 -19.797 1 92.56 797 ARG A N 1
ATOM 6158 C CA . ARG A 1 797 ? 9.516 -4.688 -18.875 1 92.56 797 ARG A CA 1
ATOM 6159 C C . ARG A 1 797 ? 8.016 -4.441 -18.906 1 92.56 797 ARG A C 1
ATOM 6161 O O . ARG A 1 797 ? 7.461 -4.066 -19.938 1 92.56 797 ARG A O 1
ATOM 6168 N N . ASN A 1 798 ? 7.352 -4.637 -17.75 1 89.62 798 ASN A N 1
ATOM 6169 C CA . ASN A 1 798 ? 5.902 -4.504 -17.656 1 89.62 798 ASN A CA 1
ATOM 6170 C C . ASN A 1 798 ? 5.199 -5.32 -18.75 1 89.62 798 ASN A C 1
ATOM 6172 O O . ASN A 1 798 ? 4.359 -4.797 -19.484 1 89.62 798 ASN A O 1
ATOM 6176 N N . ARG A 1 799 ? 5.707 -6.555 -18.938 1 88.88 799 ARG A N 1
ATOM 6177 C CA . ARG A 1 799 ? 5.086 -7.582 -19.781 1 88.88 799 ARG A CA 1
ATOM 6178 C C . ARG A 1 799 ? 5.375 -7.34 -21.25 1 88.88 799 ARG A C 1
ATOM 6180 O O . ARG A 1 799 ? 4.828 -8.023 -22.125 1 88.88 799 ARG A O 1
ATOM 6187 N N . VAL A 1 800 ? 6.27 -6.324 -21.578 1 90.62 800 VAL A N 1
ATOM 6188 C CA . VAL A 1 800 ? 6.637 -6.035 -22.969 1 90.62 800 VAL A CA 1
ATOM 6189 C C . VAL A 1 800 ? 8.133 -6.293 -23.172 1 90.62 800 VAL A C 1
ATOM 6191 O O . VAL A 1 800 ? 8.961 -5.816 -22.391 1 90.62 800 VAL A O 1
ATOM 6194 N N . PRO A 1 801 ? 8.422 -7.055 -24.156 1 93.31 801 PRO A N 1
ATOM 6195 C CA . PRO A 1 801 ? 9.852 -7.246 -24.438 1 93.31 801 PRO A CA 1
ATOM 6196 C C . PRO A 1 801 ? 10.602 -5.93 -24.625 1 93.31 801 PRO A C 1
ATOM 6198 O O . PRO A 1 801 ? 10.133 -5.047 -25.344 1 93.31 801 PRO A O 1
ATOM 6201 N N . THR A 1 802 ? 11.641 -5.785 -23.906 1 94.75 802 THR A N 1
ATOM 6202 C CA . THR A 1 802 ? 12.414 -4.551 -23.906 1 94.75 802 THR A CA 1
ATOM 6203 C C . THR A 1 802 ? 13.906 -4.852 -24.031 1 94.75 802 THR A C 1
ATOM 6205 O O . THR A 1 802 ? 14.43 -5.719 -23.328 1 94.75 802 THR A O 1
ATOM 6208 N N . LEU A 1 803 ? 14.5 -4.246 -24.984 1 94.88 803 LEU A N 1
ATOM 6209 C CA . LEU A 1 803 ? 15.945 -4.352 -25.188 1 94.88 803 LEU A CA 1
ATOM 6210 C C . LEU A 1 803 ? 16.641 -3.037 -24.828 1 94.88 803 LEU A C 1
ATOM 6212 O O . LEU A 1 803 ? 16.25 -1.977 -25.328 1 94.88 803 LEU A O 1
ATOM 6216 N N . THR A 1 804 ? 17.625 -3.113 -23.969 1 93.62 804 THR A N 1
ATOM 6217 C CA . THR A 1 804 ? 18.312 -1.919 -23.484 1 93.62 804 THR A CA 1
ATOM 6218 C C . THR A 1 804 ? 19.656 -1.752 -24.188 1 93.62 804 THR A C 1
ATOM 6220 O O . THR A 1 804 ? 20.484 -2.666 -24.188 1 93.62 804 THR A O 1
ATOM 6223 N N . VAL A 1 805 ? 19.766 -0.627 -24.812 1 93.94 805 VAL A N 1
ATOM 6224 C CA . VAL A 1 805 ? 21.047 -0.234 -25.359 1 93.94 805 VAL A CA 1
ATOM 6225 C C . VAL A 1 805 ? 21.859 0.518 -24.312 1 93.94 805 VAL A C 1
ATOM 6227 O O . VAL A 1 805 ? 21.391 1.521 -23.766 1 93.94 805 VAL A O 1
ATOM 6230 N N . GLN A 1 806 ? 22.984 -0.072 -24 1 92.88 806 GLN A N 1
ATOM 6231 C CA . GLN A 1 806 ? 23.781 0.516 -22.938 1 92.88 806 GLN A CA 1
ATOM 6232 C C . GLN A 1 806 ? 25.188 0.88 -23.422 1 92.88 806 GLN A C 1
ATOM 6234 O O . GLN A 1 806 ? 25.703 0.241 -24.344 1 92.88 806 GLN A O 1
ATOM 6239 N N . ALA A 1 807 ? 25.688 1.932 -22.859 1 91.12 807 ALA A N 1
ATOM 6240 C CA . ALA A 1 807 ? 27.047 2.385 -23.203 1 91.12 807 ALA A CA 1
ATOM 6241 C C . ALA A 1 807 ? 27.75 2.971 -21.984 1 91.12 807 ALA A C 1
ATOM 6243 O O . ALA A 1 807 ? 27.094 3.449 -21.047 1 91.12 807 ALA A O 1
ATOM 6244 N N . TYR A 1 808 ? 29.016 2.736 -21.922 1 87.62 808 TYR A N 1
ATOM 6245 C CA . TYR A 1 808 ? 29.766 3.338 -20.828 1 87.62 808 TYR A CA 1
ATOM 6246 C C . TYR A 1 808 ? 30.5 4.594 -21.297 1 87.62 808 TYR A C 1
ATOM 6248 O O . TYR A 1 808 ? 30.609 4.844 -22.5 1 87.62 808 TYR A O 1
ATOM 6256 N N . LEU A 1 809 ? 30.891 5.414 -20.359 1 87.19 809 LEU A N 1
ATOM 6257 C CA . LEU A 1 809 ? 31.531 6.695 -20.609 1 87.19 809 LEU A CA 1
ATOM 6258 C C . LEU A 1 809 ? 32.969 6.711 -20.047 1 87.19 809 LEU A C 1
ATOM 6260 O O . LEU A 1 809 ? 33.219 6.117 -19 1 87.19 809 LEU A O 1
ATOM 6264 N N . PRO A 1 810 ? 33.781 7.348 -20.812 1 82.56 810 PRO A N 1
ATOM 6265 C CA . PRO A 1 810 ? 35.125 7.504 -20.25 1 82.56 810 PRO A CA 1
ATOM 6266 C C . PRO A 1 810 ? 35.156 8.406 -19.031 1 82.56 810 PRO A C 1
ATOM 6268 O O . PRO A 1 810 ? 34.188 9.117 -18.75 1 82.56 810 PRO A O 1
ATOM 6271 N N . ARG A 1 811 ? 36.25 8.344 -18.375 1 80.25 811 ARG A N 1
ATOM 6272 C CA . ARG A 1 811 ? 36.406 9.125 -17.141 1 80.25 811 ARG A CA 1
ATOM 6273 C C . ARG A 1 811 ? 36.25 10.617 -17.422 1 80.25 811 ARG A C 1
ATOM 6275 O O . ARG A 1 811 ? 36.75 11.125 -18.422 1 80.25 811 ARG A O 1
ATOM 6282 N N . GLY A 1 812 ? 35.5 11.234 -16.625 1 76 812 GLY A N 1
ATOM 6283 C CA . GLY A 1 812 ? 35.375 12.688 -16.703 1 76 812 GLY A CA 1
ATOM 6284 C C . GLY A 1 812 ? 34.156 13.148 -17.469 1 76 812 GLY A C 1
ATOM 6285 O O . GLY A 1 812 ? 33.75 14.305 -17.344 1 76 812 GLY A O 1
ATOM 6286 N N . VAL A 1 813 ? 33.625 12.297 -18.297 1 84.94 813 VAL A N 1
ATOM 6287 C CA . VAL A 1 813 ? 32.438 12.672 -19.062 1 84.94 813 VAL A CA 1
ATOM 6288 C C . VAL A 1 813 ? 31.188 12.383 -18.266 1 84.94 813 VAL A C 1
ATOM 6290 O O . VAL A 1 813 ? 31.047 11.312 -17.656 1 84.94 813 VAL A O 1
ATOM 6293 N N . LEU A 1 814 ? 30.406 13.375 -18.234 1 87.31 814 LEU A N 1
ATOM 6294 C CA . LEU A 1 814 ? 29.188 13.227 -17.453 1 87.31 814 LEU A CA 1
ATOM 6295 C C . LEU A 1 814 ? 28.047 12.742 -18.328 1 87.31 814 LEU A C 1
ATOM 6297 O O . LEU A 1 814 ? 27.875 13.211 -19.453 1 87.31 814 LEU A O 1
ATOM 6301 N N . PRO A 1 815 ? 27.234 11.812 -17.859 1 88.19 815 PRO A N 1
ATOM 6302 C CA . PRO A 1 815 ? 26.156 11.195 -18.641 1 88.19 815 PRO A CA 1
ATOM 6303 C C . PRO A 1 815 ? 25.125 12.219 -19.125 1 88.19 815 PRO A C 1
ATOM 6305 O O . PRO A 1 815 ? 24.641 12.117 -20.25 1 88.19 815 PRO A O 1
ATOM 6308 N N . ASN A 1 816 ? 24.797 13.242 -18.344 1 87.44 816 ASN A N 1
ATOM 6309 C CA . ASN A 1 816 ? 23.781 14.219 -18.719 1 87.44 816 ASN A CA 1
ATOM 6310 C C . ASN A 1 816 ? 24.203 15.016 -19.953 1 87.44 816 ASN A C 1
ATOM 6312 O O . ASN A 1 816 ? 23.359 15.352 -20.797 1 87.44 816 ASN A O 1
ATOM 6316 N N . ASP A 1 817 ? 25.453 15.305 -20.078 1 87.81 817 ASP A N 1
ATOM 6317 C CA . ASP A 1 817 ? 25.969 16.047 -21.234 1 87.81 817 ASP A CA 1
ATOM 6318 C C . ASP A 1 817 ? 25.859 15.203 -22.5 1 87.81 817 ASP A C 1
ATOM 6320 O O . ASP A 1 817 ? 25.5 15.719 -23.562 1 87.81 817 ASP A O 1
ATOM 6324 N N . VAL A 1 818 ? 26.125 13.953 -22.328 1 91 818 VAL A N 1
ATOM 6325 C CA . VAL A 1 818 ? 26.094 13.055 -23.484 1 91 818 VAL A CA 1
ATOM 6326 C C . VAL A 1 818 ? 24.641 12.836 -23.938 1 91 818 VAL A C 1
ATOM 6328 O O . VAL A 1 818 ? 24.359 12.82 -25.125 1 91 818 VAL A O 1
ATOM 6331 N N . VAL A 1 819 ? 23.766 12.664 -23.016 1 91.69 819 VAL A N 1
ATOM 6332 C CA . VAL A 1 819 ? 22.359 12.438 -23.344 1 91.69 819 VAL A CA 1
ATOM 6333 C C . VAL A 1 819 ? 21.766 13.68 -24.016 1 91.69 819 VAL A C 1
ATOM 6335 O O . VAL A 1 819 ? 20.969 13.562 -24.953 1 91.69 819 VAL A O 1
ATOM 6338 N N . ASP A 1 820 ? 22.234 14.883 -23.562 1 89 820 ASP A N 1
ATOM 6339 C CA . ASP A 1 820 ? 21.781 16.125 -24.188 1 89 820 ASP A CA 1
ATOM 6340 C C . ASP A 1 820 ? 22.297 16.234 -25.625 1 89 820 ASP A C 1
ATOM 6342 O O . ASP A 1 820 ? 21.562 16.703 -26.5 1 89 820 ASP A O 1
ATOM 6346 N N . ASP A 1 821 ? 23.453 15.742 -25.797 1 89.75 821 ASP A N 1
ATOM 6347 C CA . ASP A 1 821 ? 24.047 15.773 -27.125 1 89.75 821 ASP A CA 1
ATOM 6348 C C . ASP A 1 821 ? 23.359 14.773 -28.062 1 89.75 821 ASP A C 1
ATOM 6350 O O . ASP A 1 821 ? 23.266 15.008 -29.266 1 89.75 821 ASP A O 1
ATOM 6354 N N . LEU A 1 822 ? 22.922 13.688 -27.5 1 93.12 822 LEU A N 1
ATOM 6355 C CA . LEU A 1 822 ? 22.312 12.609 -28.281 1 93.12 822 LEU A CA 1
ATOM 6356 C C . LEU A 1 822 ? 20.828 12.875 -28.516 1 93.12 822 LEU A C 1
ATOM 6358 O O . LEU A 1 822 ? 20.203 12.188 -29.328 1 93.12 822 LEU A O 1
ATOM 6362 N N . GLU A 1 823 ? 20.234 13.836 -27.875 1 91.56 823 GLU A N 1
ATOM 6363 C CA . GLU A 1 823 ? 18.797 14.07 -27.859 1 91.56 823 GLU A CA 1
ATOM 6364 C C . GLU A 1 823 ? 18.266 14.242 -29.281 1 91.56 823 GLU A C 1
ATOM 6366 O O . GLU A 1 823 ? 17.25 13.641 -29.656 1 91.56 823 GLU A O 1
ATOM 6371 N N . PRO A 1 824 ? 18.922 15.031 -30.219 1 88.81 824 PRO A N 1
ATOM 6372 C CA . PRO A 1 824 ? 18.406 15.188 -31.578 1 88.81 824 PRO A CA 1
ATOM 6373 C C . PRO A 1 824 ? 18.438 13.883 -32.375 1 88.81 824 PRO A C 1
ATOM 6375 O O . PRO A 1 824 ? 17.5 13.594 -33.125 1 88.81 824 PRO A O 1
ATOM 6378 N N . GLY A 1 825 ? 19.5 13.133 -32.188 1 90 825 GLY A N 1
ATOM 6379 C CA . GLY A 1 825 ? 19.578 11.844 -32.844 1 90 825 GLY A CA 1
ATOM 6380 C C . GLY A 1 825 ? 18.531 10.852 -32.375 1 90 825 GLY A C 1
ATOM 6381 O O . GLY A 1 825 ? 17.953 10.125 -33.188 1 90 825 GLY A O 1
ATOM 6382 N N . ILE A 1 826 ? 18.328 10.875 -31.125 1 92.5 826 ILE A N 1
ATOM 6383 C CA . ILE A 1 826 ? 17.344 9.969 -30.531 1 92.5 826 ILE A CA 1
ATOM 6384 C C . ILE A 1 826 ? 15.945 10.406 -30.938 1 92.5 826 ILE A C 1
ATOM 6386 O O . ILE A 1 826 ? 15.078 9.57 -31.219 1 92.5 826 ILE A O 1
ATOM 6390 N N . ALA A 1 827 ? 15.688 11.688 -30.938 1 91.56 827 ALA A N 1
ATOM 6391 C CA . ALA A 1 827 ? 14.383 12.203 -31.344 1 91.56 827 ALA A CA 1
ATOM 6392 C C . ALA A 1 827 ? 14.055 11.797 -32.781 1 91.56 827 ALA A C 1
ATOM 6394 O O . ALA A 1 827 ? 12.898 11.508 -33.094 1 91.56 827 ALA A O 1
ATOM 6395 N N . ALA A 1 828 ? 15.062 11.789 -33.594 1 90.19 828 ALA A N 1
ATOM 6396 C CA . ALA A 1 828 ? 14.883 11.352 -34.969 1 90.19 828 ALA A CA 1
ATOM 6397 C C . ALA A 1 828 ? 14.539 9.867 -35.031 1 90.19 828 ALA A C 1
ATOM 6399 O O . ALA A 1 828 ? 13.719 9.445 -35.844 1 90.19 828 ALA A O 1
ATOM 6400 N N . ALA A 1 829 ? 15.188 9.148 -34.188 1 91 829 ALA A N 1
ATOM 6401 C CA . ALA A 1 829 ? 14.914 7.715 -34.156 1 91 829 ALA A CA 1
ATOM 6402 C C . ALA A 1 829 ? 13.5 7.449 -33.625 1 91 829 ALA A C 1
ATOM 6404 O O . ALA A 1 829 ? 12.828 6.523 -34.094 1 91 829 ALA A O 1
ATOM 6405 N N . VAL A 1 830 ? 13.086 8.18 -32.688 1 90.31 830 VAL A N 1
ATOM 6406 C CA . VAL A 1 830 ? 11.758 8.039 -32.094 1 90.31 830 VAL A CA 1
ATOM 6407 C C . VAL A 1 830 ? 10.695 8.383 -33.156 1 90.31 830 VAL A C 1
ATOM 6409 O O . VAL A 1 830 ? 9.656 7.727 -33.219 1 90.31 830 VAL A O 1
ATOM 6412 N N . ALA A 1 831 ? 10.938 9.383 -33.906 1 87.69 831 ALA A N 1
ATOM 6413 C CA . ALA A 1 831 ? 9.992 9.812 -34.938 1 87.69 831 ALA A CA 1
ATOM 6414 C C . ALA A 1 831 ? 9.828 8.75 -36.031 1 87.69 831 ALA A C 1
ATOM 6416 O O . ALA A 1 831 ? 8.773 8.648 -36.656 1 87.69 831 ALA A O 1
ATOM 6417 N N . ALA A 1 832 ? 10.766 7.941 -36.156 1 87.69 832 ALA A N 1
ATOM 6418 C CA . ALA A 1 832 ? 10.742 6.922 -37.219 1 87.69 832 ALA A CA 1
ATOM 6419 C C . ALA A 1 832 ? 10.156 5.613 -36.688 1 87.69 832 ALA A C 1
ATOM 6421 O O . ALA A 1 832 ? 9.984 4.66 -37.438 1 87.69 832 ALA A O 1
ATOM 6422 N N . LEU A 1 833 ? 9.758 5.562 -35.5 1 89.56 833 LEU A N 1
ATOM 6423 C CA . LEU A 1 833 ? 9.289 4.324 -34.906 1 89.56 833 LEU A CA 1
ATOM 6424 C C . LEU A 1 833 ? 7.871 3.99 -35.344 1 89.56 833 LEU A C 1
ATOM 6426 O O . LEU A 1 833 ? 7.043 4.887 -35.531 1 89.56 833 LEU A O 1
ATOM 6430 N N . PRO A 1 834 ? 7.637 2.766 -35.688 1 87.06 834 PRO A N 1
ATOM 6431 C CA . PRO A 1 834 ? 6.258 2.338 -35.938 1 87.06 834 PRO A CA 1
ATOM 6432 C C . PRO A 1 834 ? 5.359 2.471 -34.719 1 87.06 834 PRO A C 1
ATOM 6434 O O . PRO A 1 834 ? 5.852 2.67 -33.594 1 87.06 834 PRO A O 1
ATOM 6437 N N . PRO A 1 835 ? 4.07 2.303 -34.938 1 82.56 835 PRO A N 1
ATOM 6438 C CA . PRO A 1 835 ? 3.168 2.396 -33.781 1 82.56 835 PRO A CA 1
ATOM 6439 C C . PRO A 1 835 ? 3.377 1.267 -32.781 1 82.56 835 PRO A C 1
ATOM 6441 O O . PRO A 1 835 ? 3.705 0.143 -33.156 1 82.56 835 PRO A O 1
ATOM 6444 N N . ARG A 1 836 ? 3.299 1.408 -31.531 1 79.75 836 ARG A N 1
ATOM 6445 C CA . ARG A 1 836 ? 3.373 0.481 -30.406 1 79.75 836 ARG A CA 1
ATOM 6446 C C . ARG A 1 836 ? 4.82 0.241 -29.984 1 79.75 836 ARG A C 1
ATOM 6448 O O . ARG A 1 836 ? 5.113 -0.718 -29.281 1 79.75 836 ARG A O 1
ATOM 6455 N N . TYR A 1 837 ? 5.734 0.897 -30.688 1 90.5 837 TYR A N 1
ATOM 6456 C CA . TYR A 1 837 ? 7.121 0.85 -30.25 1 90.5 837 TYR A CA 1
ATOM 6457 C C . TYR A 1 837 ? 7.535 2.168 -29.609 1 90.5 837 TYR A C 1
ATOM 6459 O O . TYR A 1 837 ? 7.074 3.236 -30.016 1 90.5 837 TYR A O 1
ATOM 6467 N N . ARG A 1 838 ? 8.281 2.051 -28.594 1 92.19 838 ARG A N 1
ATOM 6468 C CA . ARG A 1 838 ? 8.68 3.246 -27.859 1 92.19 838 ARG A CA 1
ATOM 6469 C C . ARG A 1 838 ? 10.148 3.184 -27.453 1 92.19 838 ARG A C 1
ATOM 6471 O O . ARG A 1 838 ? 10.695 2.096 -27.25 1 92.19 838 ARG A O 1
ATOM 6478 N N . ILE A 1 839 ? 10.781 4.336 -27.406 1 93.62 839 ILE A N 1
ATOM 6479 C CA . ILE A 1 839 ? 12.141 4.496 -26.906 1 93.62 839 ILE A CA 1
ATOM 6480 C C . ILE A 1 839 ? 12.133 5.391 -25.672 1 93.62 839 ILE A C 1
ATOM 6482 O O . ILE A 1 839 ? 11.594 6.496 -25.703 1 93.62 839 ILE A O 1
ATOM 6486 N N . GLU A 1 840 ? 12.594 4.863 -24.609 1 92.44 840 GLU A N 1
ATOM 6487 C CA . GLU A 1 840 ? 12.656 5.621 -23.359 1 92.44 840 GLU A CA 1
ATOM 6488 C C . GLU A 1 840 ? 14.094 5.781 -22.891 1 92.44 840 GLU A C 1
ATOM 6490 O O . GLU A 1 840 ? 14.93 4.902 -23.109 1 92.44 840 GLU A O 1
ATOM 6495 N N . THR A 1 841 ? 14.305 6.875 -22.266 1 91.62 841 THR A N 1
ATOM 6496 C CA . THR A 1 841 ? 15.625 7.121 -21.703 1 91.62 841 THR A CA 1
ATOM 6497 C C . THR A 1 841 ? 15.734 6.535 -20.297 1 91.62 841 THR A C 1
ATOM 6499 O O . THR A 1 841 ? 14.844 6.73 -19.469 1 91.62 841 THR A O 1
ATOM 6502 N N . GLY A 1 842 ? 16.688 5.691 -20.156 1 90.06 842 GLY A N 1
ATOM 6503 C CA . GLY A 1 842 ? 16.969 5.148 -18.828 1 90.06 842 GLY A CA 1
ATOM 6504 C C . GLY A 1 842 ? 18.328 5.555 -18.297 1 90.06 842 GLY A C 1
ATOM 6505 O O . GLY A 1 842 ? 18.844 6.617 -18.641 1 90.06 842 GLY A O 1
ATOM 6506 N N . GLY A 1 843 ? 18.797 4.934 -17.266 1 87.19 843 GLY A N 1
ATOM 6507 C CA . GLY A 1 843 ? 20.109 5.207 -16.719 1 87.19 843 GLY A CA 1
ATOM 6508 C C . GLY A 1 843 ? 20.094 6.273 -15.633 1 87.19 843 GLY A C 1
ATOM 6509 O O . GLY A 1 843 ? 19.125 6.387 -14.883 1 87.19 843 GLY A O 1
ATOM 6510 N N . ILE A 1 844 ? 21.203 6.996 -15.609 1 87.06 844 ILE A N 1
ATOM 6511 C CA . ILE A 1 844 ? 21.406 7.98 -14.547 1 87.06 844 ILE A CA 1
ATOM 6512 C C . ILE A 1 844 ? 20.469 9.164 -14.75 1 87.06 844 ILE A C 1
ATOM 6514 O O . ILE A 1 844 ? 19.984 9.742 -13.773 1 87.06 844 ILE A O 1
ATOM 6518 N N . VAL A 1 845 ? 20.219 9.438 -15.961 1 87.88 845 VAL A N 1
ATOM 6519 C CA . VAL A 1 845 ? 19.391 10.602 -16.281 1 87.88 845 VAL A CA 1
ATOM 6520 C C . VAL A 1 845 ? 17.953 10.359 -15.789 1 87.88 845 VAL A C 1
ATOM 6522 O O . VAL A 1 845 ? 17.297 11.273 -15.281 1 87.88 845 VAL A O 1
ATOM 6525 N N . GLU A 1 846 ? 17.453 9.156 -15.938 1 88.06 846 GLU A N 1
ATOM 6526 C CA . GLU A 1 846 ? 16.109 8.805 -15.469 1 88.06 846 GLU A CA 1
ATOM 6527 C C . GLU A 1 846 ? 16.031 8.898 -13.945 1 88.06 846 GLU A C 1
ATOM 6529 O O . GLU A 1 846 ? 15.086 9.484 -13.406 1 88.06 846 GLU A O 1
ATOM 6534 N N . GLU A 1 847 ? 17 8.383 -13.297 1 85.56 847 GLU A N 1
ATOM 6535 C CA . GLU A 1 847 ? 17.016 8.383 -11.836 1 85.56 847 GLU A CA 1
ATOM 6536 C C . GLU A 1 847 ? 17.156 9.797 -11.281 1 85.56 847 GLU A C 1
ATOM 6538 O O . GLU A 1 847 ? 16.562 10.141 -10.266 1 85.56 847 GLU A O 1
ATOM 6543 N N . SER A 1 848 ? 18 10.516 -11.969 1 87.38 848 SER A N 1
ATOM 6544 C CA . SER A 1 848 ? 18.188 11.906 -11.57 1 87.38 848 SER A CA 1
ATOM 6545 C C . SER A 1 848 ? 16.906 12.703 -11.734 1 87.38 848 SER A C 1
ATOM 6547 O O . SER A 1 848 ? 16.516 13.469 -10.852 1 87.38 848 SER A O 1
ATOM 6549 N N . ALA A 1 849 ? 16.266 12.516 -12.789 1 87.44 849 ALA A N 1
ATOM 6550 C CA . ALA A 1 849 ? 15.016 13.227 -13.055 1 87.44 849 ALA A CA 1
ATOM 6551 C C . ALA A 1 849 ? 13.945 12.844 -12.039 1 87.44 849 ALA A C 1
ATOM 6553 O O . ALA A 1 849 ? 13.203 13.703 -11.562 1 87.44 849 ALA A O 1
ATOM 6554 N N . ASP A 1 850 ? 13.867 11.609 -11.711 1 86.94 850 ASP A N 1
ATOM 6555 C CA . ASP A 1 850 ? 12.883 11.141 -10.742 1 86.94 850 ASP A CA 1
ATOM 6556 C C . ASP A 1 850 ? 13.164 11.703 -9.352 1 86.94 850 ASP A C 1
ATOM 6558 O O . ASP A 1 850 ? 12.242 12.109 -8.641 1 86.94 850 ASP A O 1
ATOM 6562 N N . SER A 1 851 ? 14.398 11.688 -9.016 1 86.75 851 SER A N 1
ATOM 6563 C CA . SER A 1 851 ? 14.781 12.188 -7.703 1 86.75 851 SER A CA 1
ATOM 6564 C C . SER A 1 851 ? 14.555 13.695 -7.594 1 86.75 851 SER A C 1
ATOM 6566 O O . SER A 1 851 ? 14.094 14.188 -6.562 1 86.75 851 SER A O 1
ATOM 6568 N N . LEU A 1 852 ? 14.891 14.43 -8.656 1 88.19 852 LEU A N 1
ATOM 6569 C CA . LEU A 1 852 ? 14.695 15.875 -8.656 1 88.19 852 LEU A CA 1
ATOM 6570 C C . LEU A 1 852 ? 13.211 16.219 -8.648 1 88.19 852 LEU A C 1
ATOM 6572 O O . LEU A 1 852 ? 12.805 17.219 -8.047 1 88.19 852 LEU A O 1
ATOM 6576 N N . ALA A 1 853 ? 12.484 15.453 -9.32 1 89 853 ALA A N 1
ATOM 6577 C CA . ALA A 1 853 ? 11.039 15.68 -9.344 1 89 853 ALA A CA 1
ATOM 6578 C C . ALA A 1 853 ? 10.445 15.539 -7.945 1 89 853 ALA A C 1
ATOM 6580 O O . ALA A 1 853 ? 9.516 16.266 -7.586 1 89 853 ALA A O 1
ATOM 6581 N N . SER A 1 854 ? 10.93 14.648 -7.215 1 88.25 854 SER A N 1
ATOM 6582 C CA . SER A 1 854 ? 10.453 14.445 -5.852 1 88.25 854 SER A CA 1
ATOM 6583 C C . SER A 1 854 ? 10.812 15.633 -4.957 1 88.25 854 SER A C 1
ATOM 6585 O O . SER A 1 854 ? 10.031 16.016 -4.082 1 88.25 854 SER A O 1
ATOM 6587 N N . VAL A 1 855 ? 11.93 16.188 -5.227 1 88.44 855 VAL A N 1
ATOM 6588 C CA . VAL A 1 855 ? 12.367 17.344 -4.449 1 88.44 855 VAL A CA 1
ATOM 6589 C C . VAL A 1 855 ? 11.539 18.578 -4.848 1 88.44 855 VAL A C 1
ATOM 6591 O O . VAL A 1 855 ? 11.086 19.328 -3.984 1 88.44 855 VAL A O 1
ATOM 6594 N N . LYS A 1 856 ? 11.359 18.766 -6.098 1 89.62 856 LYS A N 1
ATOM 6595 C CA . LYS A 1 856 ? 10.602 19.906 -6.613 1 89.62 856 LYS A CA 1
ATOM 6596 C C . LYS A 1 856 ? 9.156 19.875 -6.109 1 89.62 856 LYS A C 1
ATOM 6598 O O . LYS A 1 856 ? 8.547 20.922 -5.898 1 89.62 856 LYS A O 1
ATOM 6603 N N . ALA A 1 857 ? 8.695 18.734 -5.836 1 86.69 857 ALA A N 1
ATOM 6604 C CA . ALA A 1 857 ? 7.316 18.578 -5.379 1 86.69 857 ALA A CA 1
ATOM 6605 C C . ALA A 1 857 ? 7.148 19.125 -3.965 1 86.69 857 ALA A C 1
ATOM 6607 O O . ALA A 1 857 ? 6.051 19.531 -3.576 1 86.69 857 ALA A O 1
ATOM 6608 N N . VAL A 1 858 ? 8.219 19.25 -3.219 1 89.25 858 VAL A N 1
ATOM 6609 C CA . VAL A 1 858 ? 8.141 19.672 -1.824 1 89.25 858 VAL A CA 1
ATOM 6610 C C . VAL A 1 858 ? 8.555 21.141 -1.697 1 89.25 858 VAL A C 1
ATOM 6612 O O . VAL A 1 858 ? 8.398 21.75 -0.636 1 89.25 858 VAL A O 1
ATOM 6615 N N . VAL A 1 859 ? 8.984 21.797 -2.73 1 90.62 859 VAL A N 1
ATOM 6616 C CA . VAL A 1 859 ? 9.469 23.172 -2.715 1 90.62 859 VAL A CA 1
ATOM 6617 C C . VAL A 1 859 ? 8.32 24.109 -2.355 1 90.62 859 VAL A C 1
ATOM 6619 O O . VAL A 1 859 ? 8.5 25.047 -1.563 1 90.62 859 VAL A O 1
ATOM 6622 N N . PRO A 1 860 ? 7.094 23.844 -2.82 1 86.5 860 PRO A N 1
ATOM 6623 C CA . PRO A 1 860 ? 6 24.734 -2.432 1 86.5 860 PRO A CA 1
ATOM 6624 C C . PRO A 1 860 ? 5.727 24.719 -0.929 1 86.5 860 PRO A C 1
ATOM 6626 O O . PRO A 1 860 ? 5.379 25.75 -0.345 1 86.5 860 PRO A O 1
ATOM 6629 N N . MET A 1 861 ? 5.883 23.625 -0.385 1 87.94 861 MET A N 1
ATOM 6630 C CA . MET A 1 861 ? 5.715 23.547 1.062 1 87.94 861 MET A CA 1
ATOM 6631 C C . MET A 1 861 ? 6.801 24.328 1.785 1 87.94 861 MET A C 1
ATOM 6633 O O . MET A 1 861 ? 6.531 24.969 2.803 1 87.94 861 MET A O 1
ATOM 6637 N N . MET A 1 862 ? 8.055 24.281 1.263 1 91.81 862 MET A N 1
ATOM 6638 C CA . MET A 1 862 ? 9.156 25.062 1.806 1 91.81 862 MET A CA 1
ATOM 6639 C C . MET A 1 862 ? 8.836 26.562 1.753 1 91.81 862 MET A C 1
ATOM 6641 O O . MET A 1 862 ? 8.984 27.266 2.752 1 91.81 862 MET A O 1
ATOM 6645 N N . LEU A 1 863 ? 8.297 26.953 0.645 1 89.38 863 LEU A N 1
ATOM 6646 C CA . LEU A 1 863 ? 7.973 28.375 0.463 1 89.38 863 LEU A CA 1
ATOM 6647 C C . LEU A 1 863 ? 6.82 28.781 1.373 1 89.38 863 LEU A C 1
ATOM 6649 O O . LEU A 1 863 ? 6.812 29.891 1.911 1 89.38 863 LEU A O 1
ATOM 6653 N N . PHE A 1 864 ? 5.891 27.953 1.624 1 89.38 864 PHE A N 1
ATOM 6654 C CA . PHE A 1 864 ? 4.754 28.219 2.5 1 89.38 864 PHE A CA 1
ATOM 6655 C C . PHE A 1 864 ? 5.219 28.422 3.938 1 89.38 864 PHE A C 1
ATOM 6657 O O . PHE A 1 864 ? 4.793 29.359 4.605 1 89.38 864 PHE A O 1
ATOM 6664 N N . ILE A 1 865 ? 6.082 27.547 4.359 1 91.25 865 ILE A N 1
ATOM 6665 C CA . ILE A 1 865 ? 6.574 27.641 5.727 1 91.25 865 ILE A CA 1
ATOM 6666 C C . ILE A 1 865 ? 7.402 28.922 5.887 1 91.25 865 ILE A C 1
ATOM 6668 O O . ILE A 1 865 ? 7.25 29.641 6.871 1 91.25 865 ILE A O 1
ATOM 6672 N N . MET A 1 866 ? 8.242 29.203 4.922 1 91.88 866 MET A N 1
ATOM 6673 C CA . MET A 1 866 ? 9.086 30.391 4.961 1 91.88 866 MET A CA 1
ATOM 6674 C C . MET A 1 866 ? 8.242 31.656 4.992 1 91.88 866 MET A C 1
ATOM 6676 O O . MET A 1 866 ? 8.5 32.562 5.793 1 91.88 866 MET A O 1
ATOM 6680 N N . LEU A 1 867 ? 7.188 31.719 4.207 1 91.81 867 LEU A N 1
ATOM 6681 C CA . LEU A 1 867 ? 6.32 32.906 4.141 1 91.81 867 LEU A CA 1
ATOM 6682 C C . LEU A 1 867 ? 5.539 33.062 5.438 1 91.81 867 LEU A C 1
ATOM 6684 O O . LEU A 1 867 ? 5.363 34.188 5.914 1 91.81 867 LEU A O 1
ATOM 6688 N N . THR A 1 868 ? 5.125 31.938 5.969 1 91.88 868 THR A N 1
ATOM 6689 C CA . THR A 1 868 ? 4.352 31.984 7.203 1 91.88 868 THR A CA 1
ATOM 6690 C C . THR A 1 868 ? 5.199 32.5 8.359 1 91.88 868 THR A C 1
ATOM 6692 O O . THR A 1 868 ? 4.758 33.344 9.133 1 91.88 868 THR A O 1
ATOM 6695 N N . VAL A 1 869 ? 6.406 32.062 8.414 1 92.5 869 VAL A N 1
ATOM 6696 C CA . VAL A 1 869 ? 7.289 32.469 9.492 1 92.5 869 VAL A CA 1
ATOM 6697 C C . VAL A 1 869 ? 7.641 33.969 9.312 1 92.5 869 VAL A C 1
ATOM 6699 O O . VAL A 1 869 ? 7.617 34.719 10.281 1 92.5 869 VAL A O 1
ATOM 6702 N N . LEU A 1 870 ? 7.914 34.375 8.141 1 91.69 870 LEU A N 1
ATOM 6703 C CA . LEU A 1 870 ? 8.352 35.75 7.863 1 91.69 870 LEU A CA 1
ATOM 6704 C C . LEU A 1 870 ? 7.223 36.75 8.109 1 91.69 870 LEU A C 1
ATOM 6706 O O . LEU A 1 870 ? 7.449 37.812 8.664 1 91.69 870 LEU A O 1
ATOM 6710 N N . ILE A 1 871 ? 6.004 36.375 7.723 1 90.25 871 ILE A N 1
ATOM 6711 C CA . ILE A 1 871 ? 4.91 37.344 7.875 1 90.25 871 ILE A CA 1
ATOM 6712 C C . ILE A 1 871 ? 4.547 37.469 9.352 1 90.25 871 ILE A C 1
ATOM 6714 O O . ILE A 1 871 ? 4.168 38.562 9.812 1 90.25 871 ILE A O 1
ATOM 6718 N N . PHE A 1 872 ? 4.629 36.344 10.109 1 89 872 PHE A N 1
ATOM 6719 C CA . PHE A 1 872 ? 4.348 36.406 11.539 1 89 872 PHE A CA 1
ATOM 6720 C C . PHE A 1 872 ? 5.371 37.281 12.258 1 89 872 PHE A C 1
ATOM 6722 O O . PHE A 1 872 ? 5.047 37.938 13.25 1 89 872 PHE A O 1
ATOM 6729 N N . HIS A 1 873 ? 6.574 37.344 11.688 1 88.31 873 HIS A N 1
ATOM 6730 C CA . HIS A 1 873 ? 7.629 38.125 12.336 1 88.31 873 HIS A CA 1
ATOM 6731 C C . HIS A 1 873 ? 7.625 39.562 11.859 1 88.31 873 HIS A C 1
ATOM 6733 O O . HIS A 1 873 ? 7.734 40.5 12.664 1 88.31 873 HIS A O 1
ATOM 6739 N N . LEU A 1 874 ? 7.5 39.844 10.57 1 87.62 874 LEU A N 1
ATOM 6740 C CA . LEU A 1 874 ? 7.609 41.188 10 1 87.62 874 LEU A CA 1
ATOM 6741 C C . LEU A 1 874 ? 6.273 41.906 10.078 1 87.62 874 LEU A C 1
ATOM 6743 O O . LEU A 1 874 ? 6.234 43.125 10.07 1 87.62 874 LEU A O 1
ATOM 6747 N N . LYS A 1 875 ? 5.082 41.188 10.141 1 85.81 875 LYS A N 1
ATOM 6748 C CA . LYS A 1 875 ? 3.721 41.688 10.273 1 85.81 875 LYS A CA 1
ATOM 6749 C C . LYS A 1 875 ? 3.396 42.688 9.172 1 85.81 875 LYS A C 1
ATOM 6751 O O . LYS A 1 875 ? 2.641 43.625 9.398 1 85.81 875 LYS A O 1
ATOM 6756 N N . SER A 1 876 ? 4.23 42.719 8.039 1 88.5 876 SER A N 1
ATOM 6757 C CA . SER A 1 876 ? 3.988 43.594 6.895 1 88.5 876 SER A CA 1
ATOM 6758 C C . SER A 1 876 ? 4.316 42.906 5.582 1 88.5 876 SER A C 1
ATOM 6760 O O . SER A 1 876 ? 5.344 42.219 5.469 1 88.5 876 SER A O 1
ATOM 6762 N N . PHE A 1 877 ? 3.438 43.094 4.59 1 89.25 877 PHE A N 1
ATOM 6763 C CA . PHE A 1 877 ? 3.615 42.438 3.287 1 89.25 877 PHE A CA 1
ATOM 6764 C C . PHE A 1 877 ? 4.742 43.125 2.512 1 89.25 877 PHE A C 1
ATOM 6766 O O . PHE A 1 877 ? 5.453 42.469 1.748 1 89.25 877 PHE A O 1
ATOM 6773 N N . SER A 1 878 ? 4.859 44.406 2.654 1 88.75 878 SER A N 1
ATOM 6774 C CA . SER A 1 878 ? 5.918 45.125 1.955 1 88.75 878 SER A CA 1
ATOM 6775 C C . SER A 1 878 ? 7.297 44.688 2.436 1 88.75 878 SER A C 1
ATOM 6777 O O . SER A 1 878 ? 8.203 44.5 1.629 1 88.75 878 SER A O 1
ATOM 6779 N N . ARG A 1 879 ? 7.422 44.594 3.727 1 89.94 879 ARG A N 1
ATOM 6780 C CA . ARG A 1 879 ? 8.688 44.125 4.285 1 89.94 879 ARG A CA 1
ATOM 6781 C C . ARG A 1 879 ? 8.969 42.688 3.873 1 89.94 879 ARG A C 1
ATOM 6783 O O . ARG A 1 879 ? 10.117 42.312 3.643 1 89.94 879 ARG A O 1
ATOM 6790 N N . LEU A 1 880 ? 7.883 41.906 3.787 1 91.44 880 LEU A N 1
ATOM 6791 C CA . LEU A 1 880 ? 8.016 40.5 3.357 1 91.44 880 LEU A CA 1
ATOM 6792 C C . LEU A 1 880 ? 8.547 40.438 1.929 1 91.44 880 LEU A C 1
ATOM 6794 O O . LEU A 1 880 ? 9.445 39.656 1.638 1 91.44 880 LEU A O 1
ATOM 6798 N N . LEU A 1 881 ? 8.07 41.25 1.063 1 91.5 881 LEU A N 1
ATOM 6799 C CA . LEU A 1 881 ? 8.477 41.25 -0.337 1 91.5 881 LEU A CA 1
ATOM 6800 C C . LEU A 1 881 ? 9.93 41.688 -0.481 1 91.5 881 LEU A C 1
ATOM 6802 O O . LEU A 1 881 ? 10.641 41.219 -1.369 1 91.5 881 LEU A O 1
ATOM 6806 N N . ILE A 1 882 ? 10.336 42.594 0.383 1 91.25 882 ILE A N 1
ATOM 6807 C CA . ILE A 1 882 ? 11.719 43.062 0.349 1 91.25 882 ILE A CA 1
ATOM 6808 C C . ILE A 1 882 ? 12.656 41.906 0.713 1 91.25 882 ILE A C 1
ATOM 6810 O O . ILE A 1 882 ? 13.672 41.688 0.044 1 91.25 882 ILE A O 1
ATOM 6814 N N . VAL A 1 883 ? 12.281 41.156 1.734 1 90.38 883 VAL A N 1
ATOM 6815 C CA . VAL A 1 883 ? 13.109 40.062 2.178 1 90.38 883 VAL A CA 1
ATOM 6816 C C . VAL A 1 883 ? 13.117 38.969 1.112 1 90.38 883 VAL A C 1
ATOM 6818 O O . VAL A 1 883 ? 14.156 38.375 0.819 1 90.38 883 VAL A O 1
ATOM 6821 N N . LEU A 1 884 ? 12 38.688 0.476 1 90.5 884 LEU A N 1
ATOM 6822 C CA . LEU A 1 884 ? 11.875 37.656 -0.524 1 90.5 884 LEU A CA 1
ATOM 6823 C C . LEU A 1 884 ? 12.641 38 -1.793 1 90.5 884 LEU A C 1
ATOM 6825 O O . LEU A 1 884 ? 13.109 37.125 -2.508 1 90.5 884 LEU A O 1
ATOM 6829 N N . SER A 1 885 ? 12.805 39.25 -2.1 1 90 885 SER A N 1
ATOM 6830 C CA . SER A 1 885 ? 13.484 39.719 -3.312 1 90 885 SER A CA 1
ATOM 6831 C C . SER A 1 885 ? 14.984 39.469 -3.23 1 90 885 SER A C 1
ATOM 6833 O O . SER A 1 885 ? 15.664 39.375 -4.258 1 90 885 SER A O 1
ATOM 6835 N N . VAL A 1 886 ? 15.516 39.281 -2.055 1 89.94 886 VAL A N 1
ATOM 6836 C CA . VAL A 1 886 ? 16.953 39.125 -1.873 1 89.94 886 VAL A CA 1
ATOM 6837 C C . VAL A 1 886 ? 17.312 37.656 -1.962 1 89.94 886 VAL A C 1
ATOM 6839 O O . VAL A 1 886 ? 18.453 37.281 -2.289 1 89.94 886 VAL A O 1
ATOM 6842 N N . VAL A 1 887 ? 16.328 36.781 -1.75 1 89.31 887 VAL A N 1
ATOM 6843 C CA . VAL A 1 887 ? 16.562 35.344 -1.605 1 89.31 887 VAL A CA 1
ATOM 6844 C C . VAL A 1 887 ? 17.109 34.781 -2.912 1 89.31 887 VAL A C 1
ATOM 6846 O O . VAL A 1 887 ? 18.109 34.062 -2.912 1 89.31 887 VAL A O 1
ATOM 6849 N N . PRO A 1 888 ? 16.578 35.156 -4.078 1 89.19 888 PRO A N 1
ATOM 6850 C CA . PRO A 1 888 ? 17.078 34.562 -5.328 1 89.19 888 PRO A CA 1
ATOM 6851 C C . PRO A 1 888 ? 18.453 35.094 -5.727 1 89.19 888 PRO A C 1
ATOM 6853 O O . PRO A 1 888 ? 19.125 34.5 -6.574 1 89.19 888 PRO A O 1
ATOM 6856 N N . LEU A 1 889 ? 18.906 36.156 -5.152 1 90.12 889 LEU A N 1
ATOM 6857 C CA . LEU A 1 889 ? 20.172 36.781 -5.52 1 90.12 889 LEU A CA 1
ATOM 6858 C C . LEU A 1 889 ? 21.359 35.906 -5.098 1 90.12 889 LEU A C 1
ATOM 6860 O O . LEU A 1 889 ? 22.484 36.094 -5.566 1 90.12 889 LEU A O 1
ATOM 6864 N N . GLY A 1 890 ? 21.078 34.906 -4.203 1 89.81 890 GLY A N 1
ATOM 6865 C CA . GLY A 1 890 ? 22.125 33.969 -3.852 1 89.81 890 GLY A CA 1
ATOM 6866 C C . GLY A 1 890 ? 22.641 33.188 -5.043 1 89.81 890 GLY A C 1
ATOM 6867 O O . GLY A 1 890 ? 23.781 32.719 -5.035 1 89.81 890 GLY A O 1
ATOM 6868 N N . LEU A 1 891 ? 21.859 33.125 -6.07 1 92.06 891 LEU A N 1
ATOM 6869 C CA . LEU A 1 891 ? 22.219 32.375 -7.266 1 92.06 891 LEU A CA 1
ATOM 6870 C C . LEU A 1 891 ? 23.422 33 -7.953 1 92.06 891 LEU A C 1
ATOM 6872 O O . LEU A 1 891 ? 24.188 32.312 -8.633 1 92.06 891 LEU A O 1
ATOM 6876 N N . ILE A 1 892 ? 23.641 34.312 -7.781 1 94.06 892 ILE A N 1
ATOM 6877 C CA . ILE A 1 892 ? 24.766 35 -8.383 1 94.06 892 ILE A CA 1
ATOM 6878 C C . ILE A 1 892 ? 26.078 34.469 -7.82 1 94.06 892 ILE A C 1
ATOM 6880 O O . ILE A 1 892 ? 27 34.125 -8.578 1 94.06 892 ILE A O 1
ATOM 6884 N N . GLY A 1 893 ? 26.109 34.281 -6.531 1 93.5 893 GLY A N 1
ATOM 6885 C CA . GLY A 1 893 ? 27.297 33.719 -5.906 1 93.5 893 GLY A CA 1
ATOM 6886 C C . GLY A 1 893 ? 27.484 32.25 -6.203 1 93.5 893 GLY A C 1
ATOM 6887 O O . GLY A 1 893 ? 28.625 31.766 -6.348 1 93.5 893 GLY A O 1
ATOM 6888 N N . VAL A 1 894 ? 26.438 31.516 -6.316 1 94.25 894 VAL A N 1
ATOM 6889 C CA . VAL A 1 894 ? 26.484 30.078 -6.57 1 94.25 894 VAL A CA 1
ATOM 6890 C C . VAL A 1 894 ? 27.062 29.812 -7.965 1 94.25 894 VAL A C 1
ATOM 6892 O O . VAL A 1 894 ? 27.953 28.969 -8.133 1 94.25 894 VAL A O 1
ATOM 6895 N N . ALA A 1 895 ? 26.516 30.516 -8.961 1 94.38 895 ALA A N 1
ATOM 6896 C CA . ALA A 1 895 ? 26.969 30.328 -10.336 1 94.38 895 ALA A CA 1
ATOM 6897 C C . ALA A 1 895 ? 28.453 30.672 -10.484 1 94.38 895 ALA A C 1
ATOM 6899 O O . ALA A 1 895 ? 29.203 29.938 -11.141 1 94.38 895 ALA A O 1
ATOM 6900 N N . ALA A 1 896 ? 28.875 31.688 -9.836 1 93.94 896 ALA A N 1
ATOM 6901 C CA . ALA A 1 896 ? 30.266 32.094 -9.914 1 93.94 896 ALA A CA 1
ATOM 6902 C C . ALA A 1 896 ? 31.172 31.062 -9.25 1 93.94 896 ALA A C 1
ATOM 6904 O O . ALA A 1 896 ? 32.25 30.719 -9.781 1 93.94 896 ALA A O 1
ATOM 6905 N N . ALA A 1 897 ? 30.75 30.531 -8.164 1 93.31 897 ALA A N 1
ATOM 6906 C CA . ALA A 1 897 ? 31.562 29.578 -7.414 1 93.31 897 ALA A CA 1
ATOM 6907 C C . ALA A 1 897 ? 31.672 28.25 -8.156 1 93.31 897 ALA A C 1
ATOM 6909 O O . ALA A 1 897 ? 32.75 27.641 -8.203 1 93.31 897 ALA A O 1
ATOM 6910 N N . LEU A 1 898 ? 30.594 27.797 -8.703 1 92.44 898 LEU A N 1
ATOM 6911 C CA . LEU A 1 898 ? 30.594 26.5 -9.391 1 92.44 898 LEU A CA 1
ATOM 6912 C C . LEU A 1 898 ? 31.375 26.594 -10.703 1 92.44 898 LEU A C 1
ATOM 6914 O O . LEU A 1 898 ? 32.062 25.641 -11.078 1 92.44 898 LEU A O 1
ATOM 6918 N N . LEU A 1 899 ? 31.281 27.672 -11.414 1 92.44 899 LEU A N 1
ATOM 6919 C CA . LEU A 1 899 ? 32 27.844 -12.672 1 92.44 899 LEU A CA 1
ATOM 6920 C C . LEU A 1 899 ? 33.5 28 -12.43 1 92.44 899 LEU A C 1
ATOM 6922 O O . LEU A 1 899 ? 34.312 27.469 -13.195 1 92.44 899 LEU A O 1
ATOM 6926 N N . LEU A 1 900 ? 33.812 28.625 -11.336 1 91.5 900 LEU A N 1
ATOM 6927 C CA . LEU A 1 900 ? 35.219 28.844 -11.016 1 91.5 900 LEU A CA 1
ATOM 6928 C C . LEU A 1 900 ? 35.875 27.562 -10.508 1 91.5 900 LEU A C 1
ATOM 6930 O O . LEU A 1 900 ? 37.062 27.297 -10.789 1 91.5 900 LEU A O 1
ATOM 6934 N N . SER A 1 901 ? 35.156 26.844 -9.789 1 90.56 901 SER A N 1
ATOM 6935 C CA . SER A 1 901 ? 35.688 25.594 -9.242 1 90.56 901 SER A CA 1
ATOM 6936 C C . SER A 1 901 ? 35.5 24.438 -10.219 1 90.56 901 SER A C 1
ATOM 6938 O O . SER A 1 901 ? 36.031 23.344 -10.008 1 90.56 901 SER A O 1
ATOM 6940 N N . SER A 1 902 ? 34.75 24.562 -11.258 1 88.44 902 SER A N 1
ATOM 6941 C CA . SER A 1 902 ? 34.406 23.547 -12.242 1 88.44 902 SER A CA 1
ATOM 6942 C C . SER A 1 902 ? 33.75 22.344 -11.594 1 88.44 902 SER A C 1
ATOM 6944 O O . SER A 1 902 ? 34.031 21.188 -11.938 1 88.44 902 SER A O 1
ATOM 6946 N N . SER A 1 903 ? 33.062 22.688 -10.562 1 88.94 903 SER A N 1
ATOM 6947 C CA . SER A 1 903 ? 32.312 21.641 -9.891 1 88.94 903 SER A CA 1
ATOM 6948 C C . SER A 1 903 ? 30.922 21.5 -10.5 1 88.94 903 SER A C 1
ATOM 6950 O O . SER A 1 903 ? 30.281 22.484 -10.852 1 88.94 903 SER A O 1
ATOM 6952 N N . PRO A 1 904 ? 30.5 20.266 -10.648 1 88.75 904 PRO A N 1
ATOM 6953 C CA . PRO A 1 904 ? 29.172 20.031 -11.234 1 88.75 904 PRO A CA 1
ATOM 6954 C C . PRO A 1 904 ? 28.031 20.312 -10.25 1 88.75 904 PRO A C 1
ATOM 6956 O O . PRO A 1 904 ? 28.266 20.359 -9.039 1 88.75 904 PRO A O 1
ATOM 6959 N N . LEU A 1 905 ? 26.891 20.594 -10.867 1 89 905 LEU A N 1
ATOM 6960 C CA . LEU A 1 905 ? 25.688 20.75 -10.07 1 89 905 LEU A CA 1
ATOM 6961 C C . LEU A 1 905 ? 25.016 19.391 -9.844 1 89 905 LEU A C 1
ATOM 6963 O O . LEU A 1 905 ? 24.219 18.938 -10.688 1 89 905 LEU A O 1
ATOM 6967 N N . GLY A 1 906 ? 25.375 18.859 -8.789 1 86.5 906 GLY A N 1
ATOM 6968 C CA . GLY A 1 906 ? 24.797 17.562 -8.438 1 86.5 906 GLY A CA 1
ATOM 6969 C C . GLY A 1 906 ? 23.578 17.672 -7.559 1 86.5 906 GLY A C 1
ATOM 6970 O O . GLY A 1 906 ? 23.156 18.781 -7.199 1 86.5 906 GLY A O 1
ATOM 6971 N N . PHE A 1 907 ? 23 16.531 -7.211 1 85.25 907 PHE A N 1
ATOM 6972 C CA . PHE A 1 907 ? 21.828 16.453 -6.352 1 85.25 907 PHE A CA 1
ATOM 6973 C C . PHE A 1 907 ? 22.078 17.141 -5.016 1 85.25 907 PHE A C 1
ATOM 6975 O O . PHE A 1 907 ? 21.266 17.938 -4.551 1 85.25 907 PHE A O 1
ATOM 6982 N N . VAL A 1 908 ? 23.203 16.906 -4.461 1 85.94 908 VAL A N 1
ATOM 6983 C CA . VAL A 1 908 ? 23.531 17.438 -3.146 1 85.94 908 VAL A CA 1
ATOM 6984 C C . VAL A 1 908 ? 23.781 18.953 -3.25 1 85.94 908 VAL A C 1
ATOM 6986 O O . VAL A 1 908 ? 23.453 19.703 -2.33 1 85.94 908 VAL A O 1
ATOM 6989 N N . ALA A 1 909 ? 24.328 19.359 -4.363 1 89.31 909 ALA A N 1
ATOM 6990 C CA . ALA A 1 909 ? 24.547 20.781 -4.59 1 89.31 909 ALA A CA 1
ATOM 6991 C C . ALA A 1 909 ? 23.234 21.531 -4.723 1 89.31 909 ALA A C 1
ATOM 6993 O O . ALA A 1 909 ? 23.109 22.672 -4.27 1 89.31 909 ALA A O 1
ATOM 6994 N N . ILE A 1 910 ? 22.312 20.938 -5.324 1 89.25 910 ILE A N 1
ATOM 6995 C CA . ILE A 1 910 ? 21 21.531 -5.469 1 89.25 910 ILE A CA 1
ATOM 6996 C C . ILE A 1 910 ? 20.359 21.703 -4.098 1 89.25 910 ILE A C 1
ATOM 6998 O O . ILE A 1 910 ? 19.703 22.719 -3.826 1 89.25 910 ILE A O 1
ATOM 7002 N N . LEU A 1 911 ? 20.562 20.703 -3.32 1 87 911 LEU A N 1
ATOM 7003 C CA . LEU A 1 911 ? 20.047 20.797 -1.954 1 87 911 LEU A CA 1
ATOM 7004 C C . LEU A 1 911 ? 20.719 21.953 -1.208 1 87 911 LEU A C 1
ATOM 7006 O O . LEU A 1 911 ? 20.062 22.641 -0.408 1 87 911 LEU A O 1
ATOM 7010 N N . GLY A 1 912 ? 21.969 22.141 -1.503 1 88.44 912 GLY A N 1
ATOM 7011 C CA . GLY A 1 912 ? 22.672 23.266 -0.924 1 88.44 912 GLY A CA 1
ATOM 7012 C C . GLY A 1 912 ? 22.125 24.609 -1.373 1 88.44 912 GLY A C 1
ATOM 7013 O O . GLY A 1 912 ? 22 25.531 -0.566 1 88.44 912 GLY A O 1
ATOM 7014 N N . VAL A 1 913 ? 21.75 24.672 -2.568 1 89.81 913 VAL A N 1
ATOM 7015 C CA . VAL A 1 913 ? 21.203 25.906 -3.119 1 89.81 913 VAL A CA 1
ATOM 7016 C C . VAL A 1 913 ? 19.844 26.219 -2.475 1 89.81 913 VAL A C 1
ATOM 7018 O O . VAL A 1 913 ? 19.547 27.375 -2.148 1 89.81 913 VAL A O 1
ATOM 7021 N N . LEU A 1 914 ? 19.109 25.203 -2.277 1 88.38 914 LEU A N 1
ATOM 7022 C CA . LEU A 1 914 ? 17.797 25.391 -1.646 1 88.38 914 LEU A CA 1
ATOM 7023 C C . LEU A 1 914 ? 17.953 25.812 -0.19 1 88.38 914 LEU A C 1
ATOM 7025 O O . LEU A 1 914 ? 17.219 26.672 0.289 1 88.38 914 LEU A O 1
ATOM 7029 N N . SER A 1 915 ? 18.875 25.234 0.436 1 87.75 915 SER A N 1
ATOM 7030 C CA . SER A 1 915 ? 19.125 25.578 1.833 1 87.75 915 SER A CA 1
ATOM 7031 C C . SER A 1 915 ? 19.641 27.016 1.968 1 87.75 915 SER A C 1
ATOM 7033 O O . SER A 1 915 ? 19.391 27.672 2.977 1 87.75 915 SER A O 1
ATOM 7035 N N . LEU A 1 916 ? 20.328 27.469 0.932 1 89.31 916 LEU A N 1
ATOM 7036 C CA . LEU A 1 916 ? 20.875 28.812 0.904 1 89.31 916 LEU A CA 1
ATOM 7037 C C . LEU A 1 916 ? 19.75 29.859 0.94 1 89.31 916 LEU A C 1
ATOM 7039 O O . LEU A 1 916 ? 19.922 30.922 1.525 1 89.31 916 LEU A O 1
ATOM 7043 N N . MET A 1 917 ? 18.656 29.516 0.442 1 89.56 917 MET A N 1
ATOM 7044 C CA . MET A 1 917 ? 17.516 30.438 0.44 1 89.56 917 MET A CA 1
ATOM 7045 C C . MET A 1 917 ? 17.109 30.797 1.864 1 89.56 917 MET A C 1
ATOM 7047 O O . MET A 1 917 ? 16.844 31.953 2.168 1 89.56 917 MET A O 1
ATOM 7051 N N . GLY A 1 918 ? 17.062 29.812 2.654 1 86.81 918 GLY A N 1
ATOM 7052 C CA . GLY A 1 918 ? 16.719 30.062 4.043 1 86.81 918 GLY A CA 1
ATOM 7053 C C . GLY A 1 918 ? 17.766 30.859 4.789 1 86.81 918 GLY A C 1
ATOM 7054 O O . GLY A 1 918 ? 17.453 31.719 5.602 1 86.81 918 GLY A O 1
ATOM 7055 N N . MET A 1 919 ? 19.031 30.656 4.461 1 87.12 919 MET A N 1
ATOM 7056 C CA . MET A 1 919 ? 20.141 31.328 5.125 1 87.12 919 MET A CA 1
ATOM 7057 C C . MET A 1 919 ? 20.172 32.812 4.762 1 87.12 919 MET A C 1
ATOM 7059 O O . MET A 1 919 ? 20.438 33.656 5.617 1 87.12 919 MET A O 1
ATOM 7063 N N . ILE A 1 920 ? 19.906 33.094 3.549 1 90.31 920 ILE A N 1
ATOM 7064 C CA . ILE A 1 920 ? 19.891 34.469 3.076 1 90.31 920 ILE A CA 1
ATOM 7065 C C . ILE A 1 920 ? 18.719 35.219 3.693 1 90.31 920 ILE A C 1
ATOM 7067 O O . ILE A 1 920 ? 18.844 36.375 4.117 1 90.31 920 ILE A O 1
ATOM 7071 N N . ALA A 1 921 ? 17.609 34.5 3.768 1 90.69 921 ALA A N 1
ATOM 7072 C CA . ALA A 1 921 ? 16.422 35.125 4.359 1 90.69 921 ALA A CA 1
ATOM 7073 C C . ALA A 1 921 ? 16.656 35.469 5.824 1 90.69 921 ALA A C 1
ATOM 7075 O O . ALA A 1 921 ? 16.141 36.469 6.32 1 90.69 921 ALA A O 1
ATOM 7076 N N . LYS A 1 922 ? 17.438 34.688 6.488 1 88 922 LYS A N 1
ATOM 7077 C CA . LYS A 1 922 ? 17.734 34.938 7.895 1 88 922 LYS A CA 1
ATOM 7078 C C . LYS A 1 922 ? 18.453 36.281 8.078 1 88 922 LYS A C 1
ATOM 7080 O O . LYS A 1 922 ? 18.078 37.094 8.914 1 88 922 LYS A O 1
ATOM 7085 N N . ASN A 1 923 ? 19.438 36.531 7.305 1 86.62 923 ASN A N 1
ATOM 7086 C CA . ASN A 1 923 ? 20.188 37.781 7.387 1 86.62 923 ASN A CA 1
ATOM 7087 C C . ASN A 1 923 ? 19.344 38.969 6.992 1 86.62 923 ASN A C 1
ATOM 7089 O O . ASN A 1 923 ? 19.469 40.062 7.574 1 86.62 923 ASN A O 1
ATOM 7093 N N . ALA A 1 924 ? 18.531 38.75 6.051 1 90.56 924 ALA A N 1
ATOM 7094 C CA . ALA A 1 924 ? 17.656 39.812 5.59 1 90.56 924 ALA A CA 1
ATOM 7095 C C . ALA A 1 924 ? 16.656 40.219 6.672 1 90.56 924 ALA A C 1
ATOM 7097 O O . ALA A 1 924 ? 16.391 41.406 6.871 1 90.56 924 ALA A O 1
ATOM 7098 N N . VAL A 1 925 ? 16.156 39.219 7.387 1 88.62 925 VAL A N 1
ATOM 7099 C CA . VAL A 1 925 ? 15.156 39.469 8.422 1 88.62 925 VAL A CA 1
ATOM 7100 C C . VAL A 1 925 ? 15.781 40.25 9.57 1 88.62 925 VAL A C 1
ATOM 7102 O O . VAL A 1 925 ? 15.164 41.156 10.109 1 88.62 925 VAL A O 1
ATOM 7105 N N . ILE A 1 926 ? 16.984 39.938 9.891 1 82.81 926 ILE A N 1
ATOM 7106 C CA . ILE A 1 926 ? 17.672 40.594 10.992 1 82.81 926 ILE A CA 1
ATOM 7107 C C . ILE A 1 926 ? 17.953 42.031 10.625 1 82.81 926 ILE A C 1
ATOM 7109 O O . ILE A 1 926 ? 17.766 42.938 11.453 1 82.81 926 ILE A O 1
ATOM 7113 N N . LEU A 1 927 ? 18.344 42.281 9.445 1 88.19 927 LEU A N 1
ATOM 7114 C CA . LEU A 1 927 ? 18.656 43.625 9 1 88.19 927 LEU A CA 1
ATOM 7115 C C . LEU A 1 927 ? 17.391 44.5 8.93 1 88.19 927 LEU A C 1
ATOM 7117 O O . LEU A 1 927 ? 17.391 45.656 9.359 1 88.19 927 LEU A O 1
ATOM 7121 N N . VAL A 1 928 ? 16.344 43.938 8.398 1 89.19 928 VAL A N 1
ATOM 7122 C CA . VAL A 1 928 ? 15.078 44.656 8.266 1 89.19 928 VAL A CA 1
ATOM 7123 C C . VAL A 1 928 ? 14.539 45 9.656 1 89.19 928 VAL A C 1
ATOM 7125 O O . VAL A 1 928 ? 14.008 46.094 9.875 1 89.19 928 VAL A O 1
ATOM 7128 N N . THR A 1 929 ? 14.672 44.031 10.57 1 85.94 929 THR A N 1
ATOM 7129 C CA . THR A 1 929 ? 14.195 44.281 11.93 1 85.94 929 THR A CA 1
ATOM 7130 C C . THR A 1 929 ? 14.984 45.406 12.602 1 85.94 929 THR A C 1
ATOM 7132 O O . THR A 1 929 ? 14.43 46.188 13.359 1 85.94 929 THR A O 1
ATOM 7135 N N . GLN A 1 930 ? 16.281 45.469 12.297 1 83.88 930 GLN A N 1
ATOM 7136 C CA . GLN A 1 930 ? 17.109 46.531 12.859 1 83.88 930 GLN A CA 1
ATOM 7137 C C . GLN A 1 930 ? 16.766 47.875 12.242 1 83.88 930 GLN A C 1
ATOM 7139 O O . GLN A 1 930 ? 16.797 48.906 12.93 1 83.88 930 GLN A O 1
ATOM 7144 N N . ILE A 1 931 ? 16.484 47.906 11 1 89.12 931 ILE A N 1
ATOM 7145 C CA . ILE A 1 931 ? 16.078 49.156 10.352 1 89.12 931 ILE A CA 1
ATOM 7146 C C . ILE A 1 931 ? 14.773 49.656 10.969 1 89.12 931 ILE A C 1
ATOM 7148 O O . ILE A 1 931 ? 14.641 50.875 11.242 1 89.12 931 ILE A O 1
ATOM 7152 N N . GLU A 1 932 ? 13.898 48.75 11.227 1 87.75 932 GLU A N 1
ATOM 7153 C CA . GLU A 1 932 ? 12.617 49.125 11.805 1 87.75 932 GLU A CA 1
ATOM 7154 C C . GLU A 1 932 ? 12.781 49.594 13.242 1 87.75 932 GLU A C 1
ATOM 7156 O O . GLU A 1 932 ? 12.039 50.469 13.695 1 87.75 932 GLU A O 1
ATOM 7161 N N . ALA A 1 933 ? 13.68 48.969 13.945 1 82.5 933 ALA A N 1
ATOM 7162 C CA . ALA A 1 933 ? 13.961 49.406 15.312 1 82.5 933 ALA A CA 1
ATOM 7163 C C . ALA A 1 933 ? 14.508 50.844 15.32 1 82.5 933 ALA A C 1
ATOM 7165 O O . ALA A 1 933 ? 14.156 51.656 16.188 1 82.5 933 ALA A O 1
ATOM 7166 N N . GLU A 1 934 ? 15.359 51.188 14.359 1 85.62 934 GLU A N 1
ATOM 7167 C CA . GLU A 1 934 ? 15.922 52.531 14.25 1 85.62 934 GLU A CA 1
ATOM 7168 C C . GLU A 1 934 ? 14.867 53.531 13.789 1 85.62 934 GLU A C 1
ATOM 7170 O O . GLU A 1 934 ? 14.883 54.688 14.219 1 85.62 934 GLU A O 1
ATOM 7175 N N . ARG A 1 935 ? 14.023 53.094 13.016 1 88.25 935 ARG A N 1
ATOM 7176 C CA . ARG A 1 935 ? 12.93 53.938 12.57 1 88.25 935 ARG A CA 1
ATOM 7177 C C . ARG A 1 935 ? 11.992 54.281 13.727 1 88.25 935 ARG A C 1
ATOM 7179 O O . ARG A 1 935 ? 11.539 55.406 13.859 1 88.25 935 ARG A O 1
ATOM 7186 N N . LYS A 1 936 ? 11.742 53.312 14.516 1 83.94 936 LYS A N 1
ATOM 7187 C CA . LYS A 1 936 ? 10.867 53.5 15.664 1 83.94 936 LYS A CA 1
ATOM 7188 C C . LYS A 1 936 ? 11.516 54.406 16.703 1 83.94 936 LYS A C 1
ATOM 7190 O O . LYS A 1 936 ? 10.812 55.062 17.469 1 83.94 936 LYS A O 1
ATOM 7195 N N . ALA A 1 937 ? 12.891 54.469 16.609 1 82.31 937 ALA A N 1
ATOM 7196 C CA . ALA A 1 937 ? 13.633 55.344 17.516 1 82.31 937 ALA A CA 1
ATOM 7197 C C . ALA A 1 937 ? 13.609 56.781 17.016 1 82.31 937 ALA A C 1
ATOM 7199 O O . ALA A 1 937 ? 14.094 57.688 17.703 1 82.31 937 ALA A O 1
ATOM 7200 N N . GLY A 1 938 ? 12.992 57.094 15.805 1 83.88 938 GLY A N 1
ATOM 7201 C CA . GLY A 1 938 ? 12.734 58.469 15.375 1 83.88 938 GLY A CA 1
ATOM 7202 C C . GLY A 1 938 ? 13.586 58.875 14.188 1 83.88 938 GLY A C 1
ATOM 7203 O O . GLY A 1 938 ? 13.5 60.031 13.734 1 83.88 938 GLY A O 1
ATOM 7204 N N . ARG A 1 939 ? 14.383 58.062 13.625 1 88.81 939 ARG A N 1
ATOM 7205 C CA . ARG A 1 939 ? 15.266 58.406 12.516 1 88.81 939 ARG A CA 1
ATOM 7206 C C . ARG A 1 939 ? 14.523 58.344 11.188 1 88.81 939 ARG A C 1
ATOM 7208 O O . ARG A 1 939 ? 13.5 57.656 11.078 1 88.81 939 ARG A O 1
ATOM 7215 N N . SER A 1 940 ? 15.016 59.125 10.18 1 90 940 SER A N 1
ATOM 7216 C CA . SER A 1 940 ? 14.453 59.031 8.828 1 90 940 SER A CA 1
ATOM 7217 C C . SER A 1 940 ? 14.766 57.688 8.172 1 90 940 SER A C 1
ATOM 7219 O O . SER A 1 940 ? 15.633 56.969 8.633 1 90 940 SER A O 1
ATOM 7221 N N . VAL A 1 941 ? 14.086 57.375 7.152 1 91.62 941 VAL A N 1
ATOM 7222 C CA . VAL A 1 941 ? 14.203 56.094 6.488 1 91.62 941 VAL A CA 1
ATOM 7223 C C . VAL A 1 941 ? 15.625 55.875 5.973 1 91.62 941 VAL A C 1
ATOM 7225 O O . VAL A 1 941 ? 16.219 54.812 6.133 1 91.62 941 VAL A O 1
ATOM 7228 N N . THR A 1 942 ? 16.203 56.906 5.344 1 91 942 THR A N 1
ATOM 7229 C CA . THR A 1 942 ? 17.547 56.812 4.793 1 91 942 THR A CA 1
ATOM 7230 C C . THR A 1 942 ? 18.594 56.719 5.906 1 91 942 THR A C 1
ATOM 7232 O O . THR A 1 942 ? 19.516 55.906 5.816 1 91 942 THR A O 1
ATOM 7235 N N . GLU A 1 943 ? 18.438 57.469 6.973 1 90.31 943 GLU A N 1
ATOM 7236 C CA . GLU A 1 943 ? 19.375 57.438 8.094 1 90.31 943 GLU A CA 1
ATOM 7237 C C . GLU A 1 943 ? 19.25 56.125 8.867 1 90.31 943 GLU A C 1
ATOM 7239 O O . GLU A 1 943 ? 20.234 55.594 9.359 1 90.31 943 GLU A O 1
ATOM 7244 N N . ALA A 1 944 ? 18.016 55.656 8.984 1 92.19 944 ALA A N 1
ATOM 7245 C CA . ALA A 1 944 ? 17.781 54.406 9.672 1 92.19 944 ALA A CA 1
ATOM 7246 C C . ALA A 1 944 ? 18.438 53.25 8.922 1 92.19 944 ALA A C 1
ATOM 7248 O O . ALA A 1 944 ? 19.031 52.344 9.531 1 92.19 944 ALA A O 1
ATOM 7249 N N . ALA A 1 945 ? 18.281 53.281 7.605 1 92.56 945 ALA A N 1
ATOM 7250 C CA . ALA A 1 945 ? 18.875 52.219 6.789 1 92.56 945 ALA A CA 1
ATOM 7251 C C . ALA A 1 945 ? 20.406 52.281 6.852 1 92.56 945 ALA A C 1
ATOM 7253 O O . ALA A 1 945 ? 21.062 51.25 6.918 1 92.56 945 ALA A O 1
ATOM 7254 N N . LEU A 1 946 ? 20.953 53.469 6.82 1 91.31 946 LEU A N 1
ATOM 7255 C CA . LEU A 1 946 ? 22.406 53.625 6.871 1 91.31 946 LEU A CA 1
ATOM 7256 C C . LEU A 1 946 ? 22.953 53.25 8.234 1 91.31 946 LEU A C 1
ATOM 7258 O O . LEU A 1 946 ? 23.953 52.531 8.32 1 91.31 946 LEU A O 1
ATOM 7262 N N . GLU A 1 947 ? 22.344 53.594 9.242 1 88.75 947 GLU A N 1
ATOM 7263 C CA . GLU A 1 947 ? 22.797 53.281 10.594 1 88.75 947 GLU A CA 1
ATOM 7264 C C . GLU A 1 947 ? 22.641 51.812 10.914 1 88.75 947 GLU A C 1
ATOM 7266 O O . GLU A 1 947 ? 23.516 51.188 11.523 1 88.75 947 GLU A O 1
ATOM 7271 N N . ALA A 1 948 ? 21.5 51.281 10.578 1 88.88 948 ALA A N 1
ATOM 7272 C CA . ALA A 1 948 ? 21.234 49.875 10.836 1 88.88 948 ALA A CA 1
ATOM 7273 C C . ALA A 1 948 ? 22.234 49 10.078 1 88.88 948 ALA A C 1
ATOM 7275 O O . ALA A 1 948 ? 22.75 48.031 10.633 1 88.88 948 ALA A O 1
ATOM 7276 N N . SER A 1 949 ? 22.453 49.281 8.812 1 91 949 SER A N 1
ATOM 7277 C CA . SER A 1 949 ? 23.359 48.469 7.988 1 91 949 SER A CA 1
ATOM 7278 C C . SER A 1 949 ? 24.797 48.594 8.469 1 91 949 SER A C 1
ATOM 7280 O O . SER A 1 949 ? 25.562 47.625 8.406 1 91 949 SER A O 1
ATOM 7282 N N . THR A 1 950 ? 25.188 49.719 8.891 1 87.62 950 THR A N 1
ATOM 7283 C CA . THR A 1 950 ? 26.547 49.938 9.391 1 87.62 950 THR A CA 1
ATOM 7284 C C . THR A 1 950 ? 26.734 49.219 10.734 1 87.62 950 THR A C 1
ATOM 7286 O O . THR A 1 950 ? 27.797 48.656 10.992 1 87.62 950 THR A O 1
ATOM 7289 N N . SER A 1 951 ? 25.766 49.281 11.547 1 79.25 951 SER A N 1
ATOM 7290 C CA . SER A 1 951 ? 25.844 48.625 12.852 1 79.25 951 SER A CA 1
ATOM 7291 C C . SER A 1 951 ? 25.875 47.125 12.719 1 79.25 951 SER A C 1
ATOM 7293 O O . SER A 1 951 ? 26.484 46.438 13.539 1 79.25 951 SER A O 1
ATOM 7295 N N . ARG A 1 952 ? 25.219 46.625 11.672 1 80.62 952 ARG A N 1
ATOM 7296 C CA . ARG A 1 952 ? 25.109 45.156 11.523 1 80.62 952 ARG A CA 1
ATOM 7297 C C . ARG A 1 952 ? 26.125 44.656 10.523 1 80.62 952 ARG A C 1
ATOM 7299 O O . ARG A 1 952 ? 26.219 43.438 10.297 1 80.62 952 ARG A O 1
ATOM 7306 N N . PHE A 1 953 ? 26.891 45.469 9.938 1 86.25 953 PHE A N 1
ATOM 7307 C CA . PHE A 1 953 ? 27.875 45.031 8.945 1 86.25 953 PHE A CA 1
ATOM 7308 C C . PHE A 1 953 ? 28.844 44.031 9.539 1 86.25 953 PHE A C 1
ATOM 7310 O O . PHE A 1 953 ? 29.109 43 8.953 1 86.25 953 PHE A O 1
ATOM 7317 N N . ARG A 1 954 ? 29.391 44.312 10.688 1 78.88 954 ARG A N 1
ATOM 7318 C CA . ARG A 1 954 ? 30.406 43.469 11.305 1 78.88 954 ARG A CA 1
ATOM 7319 C C . ARG A 1 954 ? 29.828 42.125 11.672 1 78.88 954 ARG A C 1
ATOM 7321 O O . ARG A 1 954 ? 30.391 41.062 11.289 1 78.88 954 ARG A O 1
ATOM 7328 N N . PRO A 1 955 ? 28.719 42.062 12.383 1 77.81 955 PRO A N 1
ATOM 7329 C CA . PRO A 1 955 ? 28.172 40.75 12.742 1 77.81 955 PRO A CA 1
ATOM 7330 C C . PRO A 1 955 ? 27.781 39.906 11.523 1 77.81 955 PRO A C 1
ATOM 7332 O O . PRO A 1 955 ? 28.016 38.688 11.5 1 77.81 955 PRO A O 1
ATOM 7335 N N . ILE A 1 956 ? 27.141 40.469 10.539 1 84.25 956 ILE A N 1
ATOM 7336 C CA . ILE A 1 956 ? 26.688 39.719 9.367 1 84.25 956 ILE A CA 1
ATOM 7337 C C . ILE A 1 956 ? 27.875 39.219 8.578 1 84.25 956 ILE A C 1
ATOM 7339 O O . ILE A 1 956 ? 27.891 38.062 8.125 1 84.25 956 ILE A O 1
ATOM 7343 N N . MET A 1 957 ? 28.875 40.031 8.461 1 85.06 957 MET A N 1
ATOM 7344 C CA . MET A 1 957 ? 30.078 39.625 7.746 1 85.06 957 MET A CA 1
ATOM 7345 C C . MET A 1 957 ? 30.844 38.531 8.523 1 85.06 957 MET A C 1
ATOM 7347 O O . MET A 1 957 ? 31.391 37.625 7.934 1 85.06 957 MET A O 1
ATOM 7351 N N . LEU A 1 958 ? 30.922 38.719 9.781 1 78.94 958 LEU A N 1
ATOM 7352 C CA . LEU A 1 958 ? 31.609 37.75 10.617 1 78.94 958 LEU A CA 1
ATOM 7353 C C . LEU A 1 958 ? 30.922 36.375 10.516 1 78.94 958 LEU A C 1
ATOM 7355 O O . LEU A 1 958 ? 31.594 35.344 10.414 1 78.94 958 LEU A O 1
ATOM 7359 N N . THR A 1 959 ? 29.625 36.375 10.555 1 79.31 959 THR A N 1
ATOM 7360 C CA . THR A 1 959 ? 28.875 35.125 10.445 1 79.31 959 THR A CA 1
ATOM 7361 C C . THR A 1 959 ? 29.078 34.5 9.062 1 79.31 959 THR A C 1
ATOM 7363 O O . THR A 1 959 ? 29.203 33.281 8.945 1 79.31 959 THR A O 1
ATOM 7366 N N . ALA A 1 960 ? 29.016 35.281 8.039 1 86.06 960 ALA A N 1
ATOM 7367 C CA . ALA A 1 960 ? 29.203 34.781 6.68 1 86.06 960 ALA A CA 1
ATOM 7368 C C . ALA A 1 960 ? 30.609 34.219 6.492 1 86.06 960 ALA A C 1
ATOM 7370 O O . ALA A 1 960 ? 30.766 33.125 5.938 1 86.06 960 ALA A O 1
ATOM 7371 N N . VAL A 1 961 ? 31.594 34.938 6.977 1 86.44 961 VAL A N 1
ATOM 7372 C CA . VAL A 1 961 ? 32.969 34.5 6.82 1 86.44 961 VAL A CA 1
ATOM 7373 C C . VAL A 1 961 ? 33.219 33.25 7.656 1 86.44 961 VAL A C 1
ATOM 7375 O O . VAL A 1 961 ? 33.906 32.312 7.219 1 86.44 961 VAL A O 1
ATOM 7378 N N . SER A 1 962 ? 32.719 33.25 8.82 1 83.62 962 SER A N 1
ATOM 7379 C CA . SER A 1 962 ? 32.875 32.094 9.672 1 83.62 962 SER A CA 1
ATOM 7380 C C . SER A 1 962 ? 32.25 30.859 9.039 1 83.62 962 SER A C 1
ATOM 7382 O O . SER A 1 962 ? 32.812 29.75 9.117 1 83.62 962 SER A O 1
ATOM 7384 N N . THR A 1 963 ? 31.094 31.016 8.43 1 85.06 963 THR A N 1
ATOM 7385 C CA . THR A 1 963 ? 30.438 29.891 7.758 1 85.06 963 THR A CA 1
ATOM 7386 C C . THR A 1 963 ? 31.25 29.438 6.547 1 85.06 963 THR A C 1
ATOM 7388 O O . THR A 1 963 ? 31.406 28.234 6.32 1 85.06 963 THR A O 1
ATOM 7391 N N . VAL A 1 964 ? 31.703 30.344 5.773 1 89.19 964 VAL A N 1
ATOM 7392 C CA . VAL A 1 964 ? 32.469 30.031 4.582 1 89.19 964 VAL A CA 1
ATOM 7393 C C . VAL A 1 964 ? 33.781 29.312 4.977 1 89.19 964 VAL A C 1
ATOM 7395 O O . VAL A 1 964 ? 34.125 28.297 4.383 1 89.19 964 VAL A O 1
ATOM 7398 N N . LEU A 1 965 ? 34.438 29.844 5.977 1 88.38 965 LEU A N 1
ATOM 7399 C CA . LEU A 1 965 ? 35.688 29.234 6.426 1 88.38 965 LEU A CA 1
ATOM 7400 C C . LEU A 1 965 ? 35.438 27.875 7.074 1 88.38 965 LEU A C 1
ATOM 7402 O O . LEU A 1 965 ? 36.281 26.984 6.984 1 88.38 965 LEU A O 1
ATOM 7406 N N . GLY A 1 966 ? 34.406 27.781 7.75 1 86.44 966 GLY A N 1
ATOM 7407 C CA . GLY A 1 966 ? 34.062 26.516 8.391 1 86.44 966 GLY A CA 1
ATOM 7408 C C . GLY A 1 966 ? 33.781 25.406 7.398 1 86.44 966 GLY A C 1
ATOM 7409 O O . GLY A 1 966 ? 33.938 24.219 7.73 1 86.44 966 GLY A O 1
ATOM 7410 N N . MET A 1 967 ? 33.469 25.672 6.133 1 88.56 967 MET A N 1
ATOM 7411 C CA . MET A 1 967 ? 33.125 24.672 5.137 1 88.56 967 MET A CA 1
ATOM 7412 C C . MET A 1 967 ? 34.312 24.297 4.277 1 88.56 967 MET A C 1
ATOM 7414 O O . MET A 1 967 ? 34.281 23.328 3.523 1 88.56 967 MET A O 1
ATOM 7418 N N . ILE A 1 968 ? 35.406 24.922 4.367 1 88.75 968 ILE A N 1
ATOM 7419 C CA . ILE A 1 968 ? 36.594 24.734 3.541 1 88.75 968 ILE A CA 1
ATOM 7420 C C . ILE A 1 968 ? 37.125 23.312 3.725 1 88.75 968 ILE A C 1
ATOM 7422 O O . ILE A 1 968 ? 37.5 22.656 2.752 1 88.75 968 ILE A O 1
ATOM 7426 N N . PRO A 1 969 ? 37.094 22.828 4.949 1 88.38 969 PRO A N 1
ATOM 7427 C CA . PRO A 1 969 ? 37.656 21.484 5.129 1 88.38 969 PRO A CA 1
ATOM 7428 C C . PRO A 1 969 ? 36.875 20.406 4.395 1 88.38 969 PRO A C 1
ATOM 7430 O O . PRO A 1 969 ? 37.406 19.328 4.125 1 88.38 969 PRO A O 1
ATOM 7433 N N . ILE A 1 970 ? 35.688 20.609 4.055 1 87.19 970 ILE A N 1
ATOM 7434 C CA . ILE A 1 970 ? 34.844 19.578 3.439 1 87.19 970 ILE A CA 1
ATOM 7435 C C . ILE A 1 970 ? 34.844 19.75 1.923 1 87.19 970 ILE A C 1
ATOM 7437 O O . ILE A 1 970 ? 34.406 18.875 1.191 1 87.19 970 ILE A O 1
ATOM 7441 N N . THR A 1 971 ? 35.469 20.781 1.342 1 88.12 971 THR A N 1
ATOM 7442 C CA . THR A 1 971 ? 35.469 21.078 -0.085 1 88.12 971 THR A CA 1
ATOM 7443 C C . THR A 1 971 ? 36.219 20.016 -0.864 1 88.12 971 THR A C 1
ATOM 7445 O O . THR A 1 971 ? 35.875 19.719 -2.01 1 88.12 971 THR A O 1
ATOM 7448 N N . PRO A 1 972 ? 37.188 19.406 -0.243 1 85.62 972 PRO A N 1
ATOM 7449 C CA . PRO A 1 972 ? 37.906 18.391 -1.021 1 85.62 972 PRO A CA 1
ATOM 7450 C C . PRO A 1 972 ? 37.188 17.062 -1.09 1 85.62 972 PRO A C 1
ATOM 7452 O O . PRO A 1 972 ? 37.531 16.203 -1.904 1 85.62 972 PRO A O 1
ATOM 7455 N N . THR A 1 973 ? 36.281 16.906 -0.327 1 84.56 973 THR A N 1
ATOM 7456 C CA . THR A 1 973 ? 35.562 15.648 -0.357 1 84.56 973 THR A CA 1
ATOM 7457 C C . THR A 1 973 ? 34.656 15.562 -1.596 1 84.56 973 THR A C 1
ATOM 7459 O O . THR A 1 973 ? 34.094 16.578 -2.023 1 84.56 973 THR A O 1
ATOM 7462 N N . VAL A 1 974 ? 34.594 14.414 -2.154 1 80.56 974 VAL A N 1
ATOM 7463 C CA . VAL A 1 974 ? 33.906 14.211 -3.422 1 80.56 974 VAL A CA 1
ATOM 7464 C C . VAL A 1 974 ? 32.406 14.391 -3.219 1 80.56 974 VAL A C 1
ATOM 7466 O O . VAL A 1 974 ? 31.719 14.961 -4.07 1 80.56 974 VAL A O 1
ATOM 7469 N N . PHE A 1 975 ? 31.891 13.938 -2.123 1 82.19 975 PHE A N 1
ATOM 7470 C CA . PHE A 1 975 ? 30.453 13.945 -1.872 1 82.19 975 PHE A CA 1
ATOM 7471 C C . PHE A 1 975 ? 29.984 15.344 -1.509 1 82.19 975 PHE A C 1
ATOM 7473 O O . PHE A 1 975 ? 28.953 15.812 -2.021 1 82.19 975 PHE A O 1
ATOM 7480 N N . TRP A 1 976 ? 30.672 16.109 -0.759 1 87.38 976 TRP A N 1
ATOM 7481 C CA . TRP A 1 976 ? 30.234 17.375 -0.178 1 87.38 976 TRP A CA 1
ATOM 7482 C C . TRP A 1 976 ? 30.828 18.562 -0.926 1 87.38 976 TRP A C 1
ATOM 7484 O O . TRP A 1 976 ? 30.359 19.703 -0.766 1 87.38 976 TRP A O 1
ATOM 7494 N N . GLY A 1 977 ? 31.828 18.328 -1.778 1 87.81 977 GLY A N 1
ATOM 7495 C CA . GLY A 1 977 ? 32.562 19.391 -2.447 1 87.81 977 GLY A CA 1
ATOM 7496 C C . GLY A 1 977 ? 31.641 20.359 -3.188 1 87.81 977 GLY A C 1
ATOM 7497 O O . GLY A 1 977 ? 31.594 21.547 -2.875 1 87.81 977 GLY A O 1
ATOM 7498 N N . PRO A 1 978 ? 30.844 19.859 -4.012 1 88.69 978 PRO A N 1
ATOM 7499 C CA . PRO A 1 978 ? 29.969 20.75 -4.789 1 88.69 978 PRO A CA 1
ATOM 7500 C C . PRO A 1 978 ? 28.984 21.516 -3.912 1 88.69 978 PRO A C 1
ATOM 7502 O O . PRO A 1 978 ? 28.703 22.688 -4.18 1 88.69 978 PRO A O 1
ATOM 7505 N N . MET A 1 979 ? 28.453 20.859 -2.934 1 88.56 979 MET A N 1
ATOM 7506 C CA . MET A 1 979 ? 27.547 21.531 -2.025 1 88.56 979 MET A CA 1
ATOM 7507 C C . MET A 1 979 ? 28.25 22.641 -1.247 1 88.56 979 MET A C 1
ATOM 7509 O O . MET A 1 979 ? 27.719 23.734 -1.077 1 88.56 979 MET A O 1
ATOM 7513 N N . ALA A 1 980 ? 29.469 22.328 -0.779 1 90.88 980 ALA A N 1
ATOM 7514 C CA . ALA A 1 980 ? 30.266 23.297 -0.031 1 90.88 980 ALA A CA 1
ATOM 7515 C C . ALA A 1 980 ? 30.562 24.531 -0.886 1 90.88 980 ALA A C 1
ATOM 7517 O O . ALA A 1 980 ? 30.438 25.672 -0.422 1 90.88 980 ALA A O 1
ATOM 7518 N N . PHE A 1 981 ? 30.891 24.359 -2.127 1 92.06 981 PHE A N 1
ATOM 7519 C CA . PHE A 1 981 ? 31.188 25.469 -3.02 1 92.06 981 PHE A CA 1
ATOM 7520 C C . PHE A 1 981 ? 29.922 26.297 -3.291 1 92.06 981 PHE A C 1
ATOM 7522 O O . PHE A 1 981 ? 29.984 27.531 -3.328 1 92.06 981 PHE A O 1
ATOM 7529 N N . ALA A 1 982 ? 28.875 25.609 -3.449 1 91.56 982 ALA A N 1
ATOM 7530 C CA . ALA A 1 982 ? 27.625 26.297 -3.701 1 91.56 982 ALA A CA 1
ATOM 7531 C C . ALA A 1 982 ? 27.234 27.172 -2.512 1 91.56 982 ALA A C 1
ATOM 7533 O O . ALA A 1 982 ? 26.844 28.328 -2.682 1 91.56 982 ALA A O 1
ATOM 7534 N N . ILE A 1 983 ? 27.359 26.656 -1.378 1 90.75 983 ILE A N 1
ATOM 7535 C CA . ILE A 1 983 ? 26.969 27.391 -0.179 1 90.75 983 ILE A CA 1
ATOM 7536 C C . ILE A 1 983 ? 27.969 28.516 0.08 1 90.75 983 ILE A C 1
ATOM 7538 O O . ILE A 1 983 ? 27.562 29.641 0.385 1 90.75 983 ILE A O 1
ATOM 7542 N N . MET A 1 984 ? 29.266 28.219 -0.065 1 92.19 984 MET A N 1
ATOM 7543 C CA . MET A 1 984 ? 30.297 29.219 0.161 1 92.19 984 MET A CA 1
ATOM 7544 C C . MET A 1 984 ? 30.141 30.391 -0.802 1 92.19 984 MET A C 1
ATOM 7546 O O . MET A 1 984 ? 30.078 31.547 -0.377 1 92.19 984 MET A O 1
ATOM 7550 N N . GLY A 1 985 ? 30.047 30.078 -2.045 1 91.75 985 GLY A N 1
ATOM 7551 C CA . GLY A 1 985 ? 29.875 31.125 -3.041 1 91.75 985 GLY A CA 1
ATOM 7552 C C . GLY A 1 985 ? 28.562 31.844 -2.932 1 91.75 985 GLY A C 1
ATOM 7553 O O . GLY A 1 985 ? 28.5 33.062 -3.064 1 91.75 985 GLY A O 1
ATOM 7554 N N . GLY A 1 986 ? 27.5 31.156 -2.709 1 92 986 GLY A N 1
ATOM 7555 C CA . GLY A 1 986 ? 26.172 31.75 -2.584 1 92 986 GLY A CA 1
ATOM 7556 C C . GLY A 1 986 ? 26.031 32.656 -1.37 1 92 986 GLY A C 1
ATOM 7557 O O . GLY A 1 986 ? 25.484 33.75 -1.464 1 92 986 GLY A O 1
ATOM 7558 N N . LEU A 1 987 ? 26.562 32.188 -0.237 1 90.25 987 LEU A N 1
ATOM 7559 C CA . LEU A 1 987 ? 26.453 32.969 0.994 1 90.25 987 LEU A CA 1
ATOM 7560 C C . LEU A 1 987 ? 27.297 34.25 0.913 1 90.25 987 LEU A C 1
ATOM 7562 O O . LEU A 1 987 ? 26.859 35.312 1.339 1 90.25 987 LEU A O 1
ATOM 7566 N N . LEU A 1 988 ? 28.5 34.125 0.38 1 91.06 988 LEU A N 1
ATOM 7567 C CA . LEU A 1 988 ? 29.359 35.281 0.239 1 91.06 988 LEU A CA 1
ATOM 7568 C C . LEU A 1 988 ? 28.766 36.312 -0.712 1 91.06 988 LEU A C 1
ATOM 7570 O O . LEU A 1 988 ? 28.734 37.5 -0.408 1 91.06 988 LEU A O 1
ATOM 7574 N N . GLY A 1 989 ? 28.344 35.844 -1.818 1 90.31 989 GLY A N 1
ATOM 7575 C CA . GLY A 1 989 ? 27.719 36.719 -2.783 1 90.31 989 GLY A CA 1
ATOM 7576 C C . GLY A 1 989 ? 26.422 37.344 -2.268 1 90.31 989 GLY A C 1
ATOM 7577 O O . GLY A 1 989 ? 26.203 38.531 -2.436 1 90.31 989 GLY A O 1
ATOM 7578 N N . ALA A 1 990 ? 25.641 36.562 -1.613 1 91.19 990 ALA A N 1
ATOM 7579 C CA . ALA A 1 990 ? 24.344 37.031 -1.122 1 91.19 990 ALA A CA 1
ATOM 7580 C C . ALA A 1 990 ? 24.531 38.031 0.037 1 91.19 990 ALA A C 1
ATOM 7582 O O . ALA A 1 990 ? 23.75 38.969 0.182 1 91.19 990 ALA A O 1
ATOM 7583 N N . THR A 1 991 ? 25.5 37.781 0.933 1 90.25 991 THR A N 1
ATOM 7584 C CA . THR A 1 991 ? 25.75 38.656 2.068 1 90.25 991 THR A CA 1
ATOM 7585 C C . THR A 1 991 ? 26.141 40.062 1.594 1 90.25 991 THR A C 1
ATOM 7587 O O . THR A 1 991 ? 25.625 41.062 2.09 1 90.25 991 THR A O 1
ATOM 7590 N N . ILE A 1 992 ? 26.969 40.094 0.627 1 89.5 992 ILE A N 1
ATOM 7591 C CA . ILE A 1 992 ? 27.406 41.375 0.079 1 89.5 992 ILE A CA 1
ATOM 7592 C C . ILE A 1 992 ? 26.219 42.094 -0.561 1 89.5 992 ILE A C 1
ATOM 7594 O O . ILE A 1 992 ? 26.031 43.281 -0.342 1 89.5 992 ILE A O 1
ATOM 7598 N N . LEU A 1 993 ? 25.484 41.375 -1.228 1 89.19 993 LEU A N 1
ATOM 7599 C CA . LEU A 1 993 ? 24.344 41.969 -1.926 1 89.19 993 LEU A CA 1
ATOM 7600 C C . LEU A 1 993 ? 23.25 42.344 -0.944 1 89.19 993 LEU A C 1
ATOM 7602 O O . LEU A 1 993 ? 22.531 43.344 -1.159 1 89.19 993 LEU A O 1
ATOM 7606 N N . THR A 1 994 ? 23.047 41.594 0.101 1 89.81 994 THR A N 1
ATOM 7607 C CA . THR A 1 994 ? 22.062 41.906 1.122 1 89.81 994 THR A CA 1
ATOM 7608 C C . THR A 1 994 ? 22.391 43.219 1.816 1 89.81 994 THR A C 1
ATOM 7610 O O . THR A 1 994 ? 21.516 44.031 2.098 1 89.81 994 THR A O 1
ATOM 7613 N N . LEU A 1 995 ? 23.703 43.469 2.084 1 91.12 995 LEU A N 1
ATOM 7614 C CA . LEU A 1 995 ? 24.156 44.656 2.791 1 91.12 995 LEU A CA 1
ATOM 7615 C C . LEU A 1 995 ? 24.047 45.875 1.896 1 91.12 995 LEU A C 1
ATOM 7617 O O . LEU A 1 995 ? 24.016 47.031 2.391 1 91.12 995 LEU A O 1
ATOM 7621 N N . ILE A 1 996 ? 23.953 45.688 0.577 1 92.19 996 ILE A N 1
ATOM 7622 C CA . ILE A 1 996 ? 23.906 46.812 -0.337 1 92.19 996 ILE A CA 1
ATOM 7623 C C . ILE A 1 996 ? 22.516 46.969 -0.937 1 92.19 996 ILE A C 1
ATOM 7625 O O . ILE A 1 996 ? 21.875 48 -0.811 1 92.19 996 ILE A O 1
ATOM 7629 N N . PHE A 1 997 ? 22.016 45.906 -1.475 1 92.88 997 PHE A N 1
ATOM 7630 C CA . PHE A 1 997 ? 20.766 45.906 -2.242 1 92.88 997 PHE A CA 1
ATOM 7631 C C . PHE A 1 997 ? 19.562 46.062 -1.324 1 92.88 997 PHE A C 1
ATOM 7633 O O . PHE A 1 997 ? 18.625 46.812 -1.646 1 92.88 997 PHE A O 1
ATOM 7640 N N . LEU A 1 998 ? 19.484 45.406 -0.158 1 92.38 998 LEU A N 1
ATOM 7641 C CA . LEU A 1 998 ? 18.328 45.406 0.722 1 92.38 998 LEU A CA 1
ATOM 7642 C C . LEU A 1 998 ? 18.031 46.812 1.24 1 92.38 998 LEU A C 1
ATOM 7644 O O . LEU A 1 998 ? 16.891 47.281 1.15 1 92.38 998 LEU A O 1
ATOM 7648 N N . PRO A 1 999 ? 19.047 47.5 1.793 1 92.5 999 PRO A N 1
ATOM 7649 C CA . PRO A 1 999 ? 18.781 48.875 2.256 1 92.5 999 PRO A CA 1
ATOM 7650 C C . PRO A 1 999 ? 18.344 49.812 1.126 1 92.5 999 PRO A C 1
ATOM 7652 O O . PRO A 1 999 ? 17.5 50.656 1.326 1 92.5 999 PRO A O 1
ATOM 7655 N N . VAL A 1 1000 ? 18.953 49.625 -0.024 1 92.75 1000 VAL A N 1
ATOM 7656 C CA . VAL A 1 1000 ? 18.578 50.438 -1.173 1 92.75 1000 VAL A CA 1
ATOM 7657 C C . VAL A 1 1000 ? 17.125 50.188 -1.553 1 92.75 1000 VAL A C 1
ATOM 7659 O O . VAL A 1 1000 ? 16.375 51.125 -1.841 1 92.75 1000 VAL A O 1
ATOM 7662 N N . LEU A 1 1001 ? 16.781 48.938 -1.569 1 92 1001 LEU A N 1
ATOM 7663 C CA . LEU A 1 1001 ? 15.406 48.594 -1.906 1 92 1001 LEU A CA 1
ATOM 7664 C C . LEU A 1 1001 ? 14.438 49.094 -0.836 1 92 1001 LEU A C 1
ATOM 7666 O O . LEU A 1 1001 ? 13.328 49.5 -1.15 1 92 1001 LEU A O 1
ATOM 7670 N N . TYR A 1 1002 ? 14.844 48.969 0.461 1 91.81 1002 TYR A N 1
ATOM 7671 C CA . TYR A 1 1002 ? 14.023 49.438 1.57 1 91.81 1002 TYR A CA 1
ATOM 7672 C C . TYR A 1 1002 ? 13.75 50.938 1.456 1 91.81 1002 TYR A C 1
ATOM 7674 O O . TYR A 1 1002 ? 12.609 51.375 1.629 1 91.81 1002 TYR A O 1
ATOM 7682 N N . VAL A 1 1003 ? 14.75 51.719 1.149 1 91.5 1003 VAL A N 1
ATOM 7683 C CA . VAL A 1 1003 ? 14.617 53.188 1.043 1 91.5 1003 VAL A CA 1
ATOM 7684 C C . VAL A 1 1003 ? 13.75 53.531 -0.162 1 91.5 1003 VAL A C 1
ATOM 7686 O O . VAL A 1 1003 ? 12.953 54.469 -0.108 1 91.5 1003 VAL A O 1
ATOM 7689 N N . THR A 1 1004 ? 13.875 52.844 -1.166 1 90.62 1004 THR A N 1
ATOM 7690 C CA . THR A 1 1004 ? 13.094 53.094 -2.373 1 90.62 1004 THR A CA 1
ATOM 7691 C C . THR A 1 1004 ? 11.617 52.812 -2.137 1 90.62 1004 THR A C 1
ATOM 7693 O O . THR A 1 1004 ? 10.75 53.5 -2.656 1 90.62 1004 THR A O 1
ATOM 7696 N N . CYS A 1 1005 ? 11.305 51.781 -1.354 1 87.94 1005 CYS A N 1
ATOM 7697 C CA . CYS A 1 1005 ? 9.914 51.375 -1.137 1 87.94 1005 CYS A CA 1
ATOM 7698 C C . CYS A 1 1005 ? 9.258 52.25 -0.079 1 87.94 1005 CYS A C 1
ATOM 7700 O O . CYS A 1 1005 ? 8.039 52.469 -0.106 1 87.94 1005 CYS A O 1
ATOM 7702 N N . PHE A 1 1006 ? 10.016 52.906 1.001 1 83.69 1006 PHE A N 1
ATOM 7703 C CA . PHE A 1 1006 ? 9.383 53.562 2.131 1 83.69 1006 PHE A CA 1
ATOM 7704 C C . PHE A 1 1006 ? 9.758 55.031 2.158 1 83.69 1006 PHE A C 1
ATOM 7706 O O . PHE A 1 1006 ? 9.414 55.75 3.104 1 83.69 1006 PHE A O 1
ATOM 7713 N N . GLU A 1 1007 ? 10.578 55.719 1.374 1 76.75 1007 GLU A N 1
ATOM 7714 C CA . GLU A 1 1007 ? 11.039 57.125 1.428 1 76.75 1007 GLU A CA 1
ATOM 7715 C C . GLU A 1 1007 ? 9.875 58.062 1.652 1 76.75 1007 GLU A C 1
ATOM 7717 O O . GLU A 1 1007 ? 10 59.062 2.395 1 76.75 1007 GLU A O 1
ATOM 7722 N N . GLY A 1 1008 ? 8.719 57.938 1.118 1 63.47 1008 GLY A N 1
ATOM 7723 C CA . GLY A 1 1008 ? 7.656 58.938 1.255 1 63.47 1008 GLY A CA 1
ATOM 7724 C C . GLY A 1 1008 ? 6.914 58.812 2.574 1 63.47 1008 GLY A C 1
ATOM 7725 O O . GLY A 1 1008 ? 6.098 59.688 2.904 1 63.47 1008 GLY A O 1
ATOM 7726 N N . GLN A 1 1009 ? 7.137 57.906 3.439 1 61.69 1009 GLN A N 1
ATOM 7727 C CA . GLN A 1 1009 ? 6.348 57.719 4.648 1 61.69 1009 GLN A CA 1
ATOM 7728 C C . GLN A 1 1009 ? 6.996 58.406 5.844 1 61.69 1009 GLN A C 1
ATOM 7730 O O . GLN A 1 1009 ? 8.219 58.375 6.004 1 61.69 1009 GLN A O 1
ATOM 7735 N N . ALA A 1 1010 ? 6.41 59.562 6.355 1 53.25 1010 ALA A N 1
ATOM 7736 C CA . ALA A 1 1010 ? 6.785 60.438 7.457 1 53.25 1010 ALA A CA 1
ATOM 7737 C C . ALA A 1 1010 ? 7.332 59.656 8.641 1 53.25 1010 ALA A C 1
ATOM 7739 O O . ALA A 1 1010 ? 7.008 58.469 8.805 1 53.25 1010 ALA A O 1
ATOM 7740 N N . ALA A 1 1011 ? 8.32 60.156 9.445 1 54.16 1011 ALA A N 1
ATOM 7741 C CA . ALA A 1 1011 ? 8.945 59.656 10.672 1 54.16 1011 ALA A CA 1
ATOM 7742 C C . ALA A 1 1011 ? 7.898 59.188 11.672 1 54.16 1011 ALA A C 1
ATOM 7744 O O . ALA A 1 1011 ? 6.855 59.812 11.844 1 54.16 1011 ALA A O 1
ATOM 7745 N N . ALA A 1 1012 ? 7.789 57.969 12.023 1 53.38 1012 ALA A N 1
ATOM 7746 C CA . ALA A 1 1012 ? 6.871 57.469 13.047 1 53.38 1012 ALA A CA 1
ATOM 7747 C C . ALA A 1 1012 ? 7.07 58.188 14.359 1 53.38 1012 ALA A C 1
ATOM 7749 O O . ALA A 1 1012 ? 8.195 58.312 14.859 1 53.38 1012 ALA A O 1
ATOM 7750 N N . ARG A 1 1013 ? 6.309 59.188 14.734 1 45.56 1013 ARG A N 1
ATOM 7751 C CA . ARG A 1 1013 ? 6.352 59.875 16.016 1 45.56 1013 ARG A CA 1
ATOM 7752 C C . ARG A 1 1013 ? 6.348 58.875 17.172 1 45.56 1013 ARG A C 1
ATOM 7754 O O . ARG A 1 1013 ? 5.68 57.844 17.094 1 45.56 1013 ARG A O 1
ATOM 7761 N N . PRO A 1 1014 ? 7.355 59 18.078 1 44.53 1014 PRO A N 1
ATOM 7762 C CA . PRO A 1 1014 ? 7.328 58.219 19.297 1 44.53 1014 PRO A CA 1
ATOM 7763 C C . PRO A 1 1014 ? 5.969 58.25 20 1 44.53 1014 PRO A C 1
ATOM 7765 O O . PRO A 1 1014 ? 5.438 59.312 20.281 1 44.53 1014 PRO A O 1
ATOM 7768 N N . GLY A 1 1015 ? 4.848 57.719 19.438 1 33.53 1015 GLY A N 1
ATOM 7769 C CA . GLY A 1 1015 ? 3.738 57.719 20.375 1 33.53 1015 GLY A CA 1
ATOM 7770 C C . GLY A 1 1015 ? 4.074 57.062 21.688 1 33.53 1015 GLY A C 1
ATOM 7771 O O . GLY A 1 1015 ? 4.961 56.219 21.75 1 33.53 1015 GLY A O 1
ATOM 7772 N N . MET B 1 1 ? -4.477 40.688 34.594 1 31.48 1 MET B N 1
ATOM 7773 C CA . MET B 1 1 ? -4 40.094 33.344 1 31.48 1 MET B CA 1
ATOM 7774 C C . MET B 1 1 ? -5.039 40.25 32.219 1 31.48 1 MET B C 1
ATOM 7776 O O . MET B 1 1 ? -6.223 39.969 32.438 1 31.48 1 MET B O 1
ATOM 7780 N N . LYS B 1 2 ? -4.91 41.125 31.422 1 51.47 2 LYS B N 1
ATOM 7781 C CA . LYS B 1 2 ? -5.906 41.344 30.375 1 51.47 2 LYS B CA 1
ATOM 7782 C C . LYS B 1 2 ? -6.273 40.062 29.656 1 51.47 2 LYS B C 1
ATOM 7784 O O . LYS B 1 2 ? -5.391 39.312 29.219 1 51.47 2 LYS B O 1
ATOM 7789 N N . PRO B 1 3 ? -7.359 39.562 29.938 1 60.72 3 PRO B N 1
ATOM 7790 C CA . PRO B 1 3 ? -7.754 38.25 29.344 1 60.72 3 PRO B CA 1
ATOM 7791 C C . PRO B 1 3 ? -7.504 38.188 27.844 1 60.72 3 PRO B C 1
ATOM 7793 O O . PRO B 1 3 ? -7.531 39.219 27.172 1 60.72 3 PRO B O 1
ATOM 7796 N N . PHE B 1 4 ? -6.77 37.188 27.312 1 71.5 4 PHE B N 1
ATOM 7797 C CA . PHE B 1 4 ? -6.367 36.969 25.938 1 71.5 4 PHE B CA 1
ATOM 7798 C C . PHE B 1 4 ? -7.562 37.094 24.984 1 71.5 4 PHE B C 1
ATOM 7800 O O . PHE B 1 4 ? -8.602 36.469 25.219 1 71.5 4 PHE B O 1
ATOM 7807 N N . ASN B 1 5 ? -7.77 38.25 24.312 1 84 5 ASN B N 1
ATOM 7808 C CA . ASN B 1 5 ? -8.797 38.469 23.312 1 84 5 ASN B CA 1
ATOM 7809 C C . ASN B 1 5 ? -8.273 38.188 21.906 1 84 5 ASN B C 1
ATOM 7811 O O . ASN B 1 5 ? -7.477 38.969 21.375 1 84 5 ASN B O 1
ATOM 7815 N N . LEU B 1 6 ? -8.656 37.094 21.312 1 86.06 6 LEU B N 1
ATOM 7816 C CA . LEU B 1 6 ? -8.211 36.656 20 1 86.06 6 LEU B CA 1
ATOM 7817 C C . LEU B 1 6 ? -8.633 37.656 18.922 1 86.06 6 LEU B C 1
ATOM 7819 O O . LEU B 1 6 ? -7.906 37.906 17.953 1 86.06 6 LEU B O 1
ATOM 7823 N N . SER B 1 7 ? -9.859 38.281 19.109 1 88.88 7 SER B N 1
ATOM 7824 C CA . SER B 1 7 ? -10.32 39.281 18.141 1 88.88 7 SER B CA 1
ATOM 7825 C C . SER B 1 7 ? -9.461 40.562 18.203 1 88.88 7 SER B C 1
ATOM 7827 O O . SER B 1 7 ? -9.211 41.188 17.172 1 88.88 7 SER B O 1
ATOM 7829 N N . GLU B 1 8 ? -9.086 40.938 19.391 1 88.12 8 GLU B N 1
ATOM 7830 C CA . GLU B 1 8 ? -8.188 42.094 19.531 1 88.12 8 GLU B CA 1
ATOM 7831 C C . GLU B 1 8 ? -6.832 41.812 18.891 1 88.12 8 GLU B C 1
ATOM 7833 O O . GLU B 1 8 ? -6.254 42.688 18.25 1 88.12 8 GLU B O 1
ATOM 7838 N N . TRP B 1 9 ? -6.418 40.594 19.109 1 87.62 9 TRP B N 1
ATOM 7839 C CA . TRP B 1 9 ? -5.164 40.188 18.484 1 87.62 9 TRP B CA 1
ATOM 7840 C C . TRP B 1 9 ? -5.27 40.219 16.969 1 87.62 9 TRP B C 1
ATOM 7842 O O . TRP B 1 9 ? -4.34 40.656 16.281 1 87.62 9 TRP B O 1
ATOM 7852 N N . ALA B 1 10 ? -6.328 39.812 16.422 1 89.75 10 ALA B N 1
ATOM 7853 C CA . ALA B 1 10 ? -6.547 39.781 14.984 1 89.75 10 ALA B CA 1
ATOM 7854 C C . ALA B 1 10 ? -6.594 41.188 14.398 1 89.75 10 ALA B C 1
ATOM 7856 O O . ALA B 1 10 ? -6.082 41.438 13.305 1 89.75 10 ALA B O 1
ATOM 7857 N N . LEU B 1 11 ? -7.211 42.094 15.18 1 87.94 11 LEU B N 1
ATOM 7858 C CA . LEU B 1 11 ? -7.359 43.469 14.695 1 87.94 11 LEU B CA 1
ATOM 7859 C C . LEU B 1 11 ? -6.031 44.219 14.781 1 87.94 11 LEU B C 1
ATOM 7861 O O . LEU B 1 11 ? -5.773 45.125 13.977 1 87.94 11 LEU B O 1
ATOM 7865 N N . ASN B 1 12 ? -5.199 43.812 15.758 1 86.19 12 ASN B N 1
ATOM 7866 C CA . ASN B 1 12 ? -3.889 44.438 15.898 1 86.19 12 ASN B CA 1
ATOM 7867 C C . ASN B 1 12 ? -2.893 43.906 14.883 1 86.19 12 ASN B C 1
ATOM 7869 O O . ASN B 1 12 ? -1.88 44.531 14.594 1 86.19 12 ASN B O 1
ATOM 7873 N N . ASN B 1 13 ? -3.156 42.781 14.414 1 88.56 13 ASN B N 1
ATOM 7874 C CA . ASN B 1 13 ? -2.32 42.125 13.422 1 88.56 13 ASN B CA 1
ATOM 7875 C C . ASN B 1 13 ? -3.09 41.844 12.125 1 88.56 13 ASN B C 1
ATOM 7877 O O . ASN B 1 13 ? -3.193 40.719 11.672 1 88.56 13 ASN B O 1
ATOM 7881 N N . ARG B 1 14 ? -3.445 42.844 11.461 1 87.69 14 ARG B N 1
ATOM 7882 C CA . ARG B 1 14 ? -4.297 42.781 10.273 1 87.69 14 ARG B CA 1
ATOM 7883 C C . ARG B 1 14 ? -3.572 42.094 9.125 1 87.69 14 ARG B C 1
ATOM 7885 O O . ARG B 1 14 ? -4.18 41.312 8.367 1 87.69 14 ARG B O 1
ATOM 7892 N N . SER B 1 15 ? -2.281 42.344 9.047 1 88.06 15 SER B N 1
ATOM 7893 C CA . SER B 1 15 ? -1.512 41.781 7.949 1 88.06 15 SER B CA 1
ATOM 7894 C C . SER B 1 15 ? -1.43 40.25 8.062 1 88.06 15 SER B C 1
ATOM 7896 O O . SER B 1 15 ? -1.5 39.531 7.059 1 88.06 15 SER B O 1
ATOM 7898 N N . ILE B 1 16 ? -1.293 39.75 9.273 1 89.12 16 ILE B N 1
ATOM 7899 C CA . ILE B 1 16 ? -1.213 38.312 9.5 1 89.12 16 ILE B CA 1
ATOM 7900 C C . ILE B 1 16 ? -2.553 37.656 9.172 1 89.12 16 ILE B C 1
ATOM 7902 O O . ILE B 1 16 ? -2.596 36.594 8.555 1 89.12 16 ILE B O 1
ATOM 7906 N N . VAL B 1 17 ? -3.607 38.281 9.531 1 90.88 17 VAL B N 1
ATOM 7907 C CA . VAL B 1 17 ? -4.941 37.719 9.32 1 90.88 17 VAL B CA 1
ATOM 7908 C C . VAL B 1 17 ? -5.266 37.688 7.828 1 90.88 17 VAL B C 1
ATOM 7910 O O . VAL B 1 17 ? -5.828 36.719 7.316 1 90.88 17 VAL B O 1
ATOM 7913 N N . VAL B 1 18 ? -4.875 38.75 7.176 1 90.62 18 VAL B N 1
ATOM 7914 C CA . VAL B 1 18 ? -5.113 38.781 5.738 1 90.62 18 VAL B CA 1
ATOM 7915 C C . VAL B 1 18 ? -4.285 37.719 5.043 1 90.62 18 VAL B C 1
ATOM 7917 O O . VAL B 1 18 ? -4.75 37.094 4.086 1 90.62 18 VAL B O 1
ATOM 7920 N N . TYR B 1 19 ? -3.084 37.594 5.535 1 90.31 19 TYR B N 1
ATOM 7921 C CA . TYR B 1 19 ? -2.24 36.531 5 1 90.31 19 TYR B CA 1
ATOM 7922 C C . TYR B 1 19 ? -2.887 35.156 5.207 1 90.31 19 TYR B C 1
ATOM 7924 O O . TYR B 1 19 ? -2.926 34.344 4.289 1 90.31 19 TYR B O 1
ATOM 7932 N N . LEU B 1 20 ? -3.359 34.938 6.383 1 90.62 20 LEU B N 1
ATOM 7933 C CA . LEU B 1 20 ? -3.992 33.656 6.695 1 90.62 20 LEU B CA 1
ATOM 7934 C C . LEU B 1 20 ? -5.238 33.438 5.844 1 90.62 20 LEU B C 1
ATOM 7936 O O . LEU B 1 20 ? -5.555 32.312 5.469 1 90.62 20 LEU B O 1
ATOM 7940 N N . MET B 1 21 ? -5.93 34.531 5.574 1 91.44 21 MET B N 1
ATOM 7941 C CA . MET B 1 21 ? -7.109 34.469 4.719 1 91.44 21 MET B CA 1
ATOM 7942 C C . MET B 1 21 ? -6.723 34.062 3.297 1 91.44 21 MET B C 1
ATOM 7944 O O . MET B 1 21 ? -7.367 33.219 2.688 1 91.44 21 MET B O 1
ATOM 7948 N N . ILE B 1 22 ? -5.664 34.625 2.801 1 91.12 22 ILE B N 1
ATOM 7949 C CA . ILE B 1 22 ? -5.211 34.344 1.444 1 91.12 22 ILE B CA 1
ATOM 7950 C C . ILE B 1 22 ? -4.734 32.875 1.353 1 91.12 22 ILE B C 1
ATOM 7952 O O . ILE B 1 22 ? -5.062 32.188 0.397 1 91.12 22 ILE B O 1
ATOM 7956 N N . VAL B 1 23 ? -3.992 32.5 2.297 1 90.62 23 VAL B N 1
ATOM 7957 C CA . VAL B 1 23 ? -3.473 31.125 2.328 1 90.62 23 VAL B CA 1
ATOM 7958 C C . VAL B 1 23 ? -4.629 30.141 2.414 1 90.62 23 VAL B C 1
ATOM 7960 O O . VAL B 1 23 ? -4.594 29.078 1.786 1 90.62 23 VAL B O 1
ATOM 7963 N N . ALA B 1 24 ? -5.562 30.453 3.211 1 91.5 24 ALA B N 1
ATOM 7964 C CA . ALA B 1 24 ? -6.727 29.578 3.359 1 91.5 24 ALA B CA 1
ATOM 7965 C C . ALA B 1 24 ? -7.469 29.422 2.037 1 91.5 24 ALA B C 1
ATOM 7967 O O . ALA B 1 24 ? -7.844 28.312 1.656 1 91.5 24 ALA B O 1
ATOM 7968 N N . VAL B 1 25 ? -7.613 30.516 1.346 1 92.5 25 VAL B N 1
ATOM 7969 C CA . VAL B 1 25 ? -8.344 30.484 0.084 1 92.5 25 VAL B CA 1
ATOM 7970 C C . VAL B 1 25 ? -7.535 29.719 -0.965 1 92.5 25 VAL B C 1
ATOM 7972 O O . VAL B 1 25 ? -8.086 28.922 -1.729 1 92.5 25 VAL B O 1
ATOM 7975 N N . LEU B 1 26 ? -6.281 29.938 -0.95 1 91.06 26 LEU B N 1
ATOM 7976 C CA . LEU B 1 26 ? -5.426 29.234 -1.907 1 91.06 26 LEU B CA 1
ATOM 7977 C C . LEU B 1 26 ? -5.363 27.75 -1.604 1 91.06 26 LEU B C 1
ATOM 7979 O O . LEU B 1 26 ? -5.504 26.922 -2.508 1 91.06 26 LEU B O 1
ATOM 7983 N N . ALA B 1 27 ? -5.109 27.422 -0.4 1 90.19 27 ALA B N 1
ATOM 7984 C CA . ALA B 1 27 ? -5.055 26.016 0.015 1 90.19 27 ALA B CA 1
ATOM 7985 C C . ALA B 1 27 ? -6.402 25.344 -0.202 1 90.19 27 ALA B C 1
ATOM 7987 O O . ALA B 1 27 ? -6.453 24.172 -0.583 1 90.19 27 ALA B O 1
ATOM 7988 N N . GLY B 1 28 ? -7.449 26.062 0.145 1 91.69 28 GLY B N 1
ATOM 7989 C CA . GLY B 1 28 ? -8.781 25.516 -0.046 1 91.69 28 GLY B CA 1
ATOM 7990 C C . GLY B 1 28 ? -9.102 25.219 -1.498 1 91.69 28 GLY B C 1
ATOM 7991 O O . GLY B 1 28 ? -9.648 24.156 -1.813 1 91.69 28 GLY B O 1
ATOM 7992 N N . THR B 1 29 ? -8.68 26.109 -2.352 1 91.25 29 THR B N 1
ATOM 7993 C CA . THR B 1 29 ? -8.945 25.922 -3.773 1 91.25 29 THR B CA 1
ATOM 7994 C C . THR B 1 29 ? -8.117 24.766 -4.332 1 91.25 29 THR B C 1
ATOM 7996 O O . THR B 1 29 ? -8.625 23.969 -5.117 1 91.25 29 THR B O 1
ATOM 7999 N N . LEU B 1 30 ? -6.969 24.641 -3.922 1 88.5 30 LEU B N 1
ATOM 8000 C CA . LEU B 1 30 ? -6.109 23.547 -4.379 1 88.5 30 LEU B CA 1
ATOM 8001 C C . LEU B 1 30 ? -6.609 22.203 -3.848 1 88.5 30 LEU B C 1
ATOM 8003 O O . LEU B 1 30 ? -6.602 21.219 -4.57 1 88.5 30 LEU B O 1
ATOM 8007 N N . SER B 1 31 ? -6.969 22.203 -2.629 1 90.19 31 SER B N 1
ATOM 8008 C CA . SER B 1 31 ? -7.473 20.969 -2.025 1 90.19 31 SER B CA 1
ATOM 8009 C C . SER B 1 31 ? -8.781 20.531 -2.672 1 90.19 31 SER B C 1
ATOM 8011 O O . SER B 1 31 ? -9.023 19.344 -2.854 1 90.19 31 SER B O 1
ATOM 8013 N N . PHE B 1 32 ? -9.617 21.469 -2.963 1 87.12 32 PHE B N 1
ATOM 8014 C CA . PHE B 1 32 ? -10.891 21.141 -3.598 1 87.12 32 PHE B CA 1
ATOM 8015 C C . PHE B 1 32 ? -10.672 20.469 -4.945 1 87.12 32 PHE B C 1
ATOM 8017 O O . PHE B 1 32 ? -11.391 19.531 -5.301 1 87.12 32 PHE B O 1
ATOM 8024 N N . LEU B 1 33 ? -9.594 20.859 -5.613 1 83.12 33 LEU B N 1
ATOM 8025 C CA . LEU B 1 33 ? -9.305 20.297 -6.934 1 83.12 33 LEU B CA 1
ATOM 8026 C C . LEU B 1 33 ? -8.633 18.938 -6.816 1 83.12 33 LEU B C 1
ATOM 8028 O O . LEU B 1 33 ? -8.719 18.125 -7.738 1 83.12 33 LEU B O 1
ATOM 8032 N N . ARG B 1 34 ? -8.078 18.719 -5.77 1 82.69 34 ARG B N 1
ATOM 8033 C CA . ARG B 1 34 ? -7.309 17.484 -5.629 1 82.69 34 ARG B CA 1
ATOM 8034 C C . ARG B 1 34 ? -8.094 16.422 -4.855 1 82.69 34 ARG B C 1
ATOM 8036 O O . ARG B 1 34 ? -7.766 15.242 -4.902 1 82.69 34 ARG B O 1
ATOM 8043 N N . LEU B 1 35 ? -9.086 16.688 -4.18 1 85.62 35 LEU B N 1
ATOM 8044 C CA . LEU B 1 35 ? -9.852 15.742 -3.375 1 85.62 35 LEU B CA 1
ATOM 8045 C C . LEU B 1 35 ? -10.484 14.672 -4.254 1 85.62 35 LEU B C 1
ATOM 8047 O O . LEU B 1 35 ? -10.961 14.969 -5.352 1 85.62 35 LEU B O 1
ATOM 8051 N N . GLY B 1 36 ? -10.359 13.484 -3.791 1 83 36 GLY B N 1
ATOM 8052 C CA . GLY B 1 36 ? -10.992 12.383 -4.496 1 83 36 GLY B CA 1
ATOM 8053 C C . GLY B 1 36 ? -12.508 12.492 -4.547 1 83 36 GLY B C 1
ATOM 8054 O O . GLY B 1 36 ? -13.109 13.172 -3.717 1 83 36 GLY B O 1
ATOM 8055 N N . ARG B 1 37 ? -13.055 11.945 -5.59 1 85.12 37 ARG B N 1
ATOM 8056 C CA . ARG B 1 37 ? -14.5 11.906 -5.762 1 85.12 37 ARG B CA 1
ATOM 8057 C C . ARG B 1 37 ? -15.008 10.469 -5.801 1 85.12 37 ARG B C 1
ATOM 8059 O O . ARG B 1 37 ? -14.445 9.625 -6.492 1 85.12 37 ARG B O 1
ATOM 8066 N N . ALA B 1 38 ? -15.891 10.203 -4.938 1 82.06 38 ALA B N 1
ATOM 8067 C CA . ALA B 1 38 ? -16.5 8.875 -4.883 1 82.06 38 ALA B CA 1
ATOM 8068 C C . ALA B 1 38 ? -18.016 8.969 -4.672 1 82.06 38 ALA B C 1
ATOM 8070 O O . ALA B 1 38 ? -18.516 10.023 -4.289 1 82.06 38 ALA B O 1
ATOM 8071 N N . GLU B 1 39 ? -18.703 7.926 -4.996 1 77.88 39 GLU B N 1
ATOM 8072 C CA . GLU B 1 39 ? -20.156 7.91 -4.812 1 77.88 39 GLU B CA 1
ATOM 8073 C C . GLU B 1 39 ? -20.516 7.793 -3.334 1 77.88 39 GLU B C 1
ATOM 8075 O O . GLU B 1 39 ? -21.297 8.594 -2.814 1 77.88 39 GLU B O 1
ATOM 8080 N N . ASP B 1 40 ? -19.953 6.746 -2.742 1 80.94 40 ASP B N 1
ATOM 8081 C CA . ASP B 1 40 ? -20.219 6.449 -1.338 1 80.94 40 ASP B CA 1
ATOM 8082 C C . ASP B 1 40 ? -18.922 6.32 -0.548 1 80.94 40 ASP B C 1
ATOM 8084 O O . ASP B 1 40 ? -17.859 6.062 -1.125 1 80.94 40 ASP B O 1
ATOM 8088 N N . PRO B 1 41 ? -19.109 6.605 0.704 1 83.81 41 PRO B N 1
ATOM 8089 C CA . PRO B 1 41 ? -17.906 6.379 1.514 1 83.81 41 PRO B CA 1
ATOM 8090 C C . PRO B 1 41 ? -17.469 4.914 1.52 1 83.81 41 PRO B C 1
ATOM 8092 O O . PRO B 1 41 ? -18.297 4.016 1.382 1 83.81 41 PRO B O 1
ATOM 8095 N N . VAL B 1 42 ? -16.234 4.793 1.666 1 76.81 42 VAL B N 1
ATOM 8096 C CA . VAL B 1 42 ? -15.703 3.436 1.706 1 76.81 42 VAL B CA 1
ATOM 8097 C C . VAL B 1 42 ? -15.914 2.838 3.096 1 76.81 42 VAL B C 1
ATOM 8099 O O . VAL B 1 42 ? -15.812 3.541 4.102 1 76.81 42 VAL B O 1
ATOM 8102 N N . PHE B 1 43 ? -16.469 1.661 3.141 1 78.56 43 PHE B N 1
ATOM 8103 C CA . PHE B 1 43 ? -16.5 0.908 4.387 1 78.56 43 PHE B CA 1
ATOM 8104 C C . PHE B 1 43 ? -15.852 -0.458 4.211 1 78.56 43 PHE B C 1
ATOM 8106 O O . PHE B 1 43 ? -15.781 -0.978 3.098 1 78.56 43 PHE B O 1
ATOM 8113 N N . THR B 1 44 ? -15.32 -1.009 5.203 1 82.88 44 THR B N 1
ATOM 8114 C CA . THR B 1 44 ? -14.555 -2.254 5.16 1 82.88 44 THR B CA 1
ATOM 8115 C C . THR B 1 44 ? -15.492 -3.459 5.203 1 82.88 44 THR B C 1
ATOM 8117 O O . THR B 1 44 ? -16.359 -3.545 6.066 1 82.88 44 THR B O 1
ATOM 8120 N N . ILE B 1 45 ? -15.406 -4.258 4.207 1 85.75 45 ILE B N 1
ATOM 8121 C CA . ILE B 1 45 ? -16.109 -5.535 4.227 1 85.75 45 ILE B CA 1
ATOM 8122 C C . ILE B 1 45 ? -15.32 -6.539 5.07 1 85.75 45 ILE B C 1
ATOM 8124 O O . ILE B 1 45 ? -14.172 -6.848 4.766 1 85.75 45 ILE B O 1
ATOM 8128 N N . ARG B 1 46 ? -15.906 -7.031 6.031 1 90.06 46 ARG B N 1
ATOM 8129 C CA . ARG B 1 46 ? -15.227 -7.898 6.992 1 90.06 46 ARG B CA 1
ATOM 8130 C C . ARG B 1 46 ? -15.633 -9.352 6.793 1 90.06 46 ARG B C 1
ATOM 8132 O O . ARG B 1 46 ? -15.977 -10.047 7.754 1 90.06 46 ARG B O 1
ATOM 8139 N N . THR B 1 47 ? -15.664 -9.75 5.551 1 91.44 47 THR B N 1
ATOM 8140 C CA . THR B 1 47 ? -15.992 -11.133 5.215 1 91.44 47 THR B CA 1
ATOM 8141 C C . THR B 1 47 ? -14.914 -11.742 4.32 1 91.44 47 THR B C 1
ATOM 8143 O O . THR B 1 47 ? -14.445 -11.094 3.381 1 91.44 47 THR B O 1
ATOM 8146 N N . MET B 1 48 ? -14.445 -12.906 4.645 1 92.56 48 MET B N 1
ATOM 8147 C CA . MET B 1 48 ? -13.531 -13.703 3.844 1 92.56 48 MET B CA 1
ATOM 8148 C C . MET B 1 48 ? -14.164 -15.031 3.445 1 92.56 48 MET B C 1
ATOM 8150 O O . MET B 1 48 ? -14.953 -15.594 4.203 1 92.56 48 MET B O 1
ATOM 8154 N N . ILE B 1 49 ? -13.859 -15.477 2.291 1 93.56 49 ILE B N 1
ATOM 8155 C CA . ILE B 1 49 ? -14.391 -16.75 1.833 1 93.56 49 ILE B CA 1
ATOM 8156 C C . ILE B 1 49 ? -13.281 -17.797 1.821 1 93.56 49 ILE B C 1
ATOM 8158 O O . ILE B 1 49 ? -12.188 -17.547 1.307 1 93.56 49 ILE B O 1
ATOM 8162 N N . VAL B 1 50 ? -13.508 -18.875 2.406 1 94.5 50 VAL B N 1
ATOM 8163 C CA . VAL B 1 50 ? -12.625 -20.047 2.369 1 94.5 50 VAL B CA 1
ATOM 8164 C C . VAL B 1 50 ? -13.312 -21.188 1.615 1 94.5 50 VAL B C 1
ATOM 8166 O O . VAL B 1 50 ? -14.414 -21.609 1.978 1 94.5 50 VAL B O 1
ATOM 8169 N N . GLN B 1 51 ? -12.68 -21.641 0.59 1 94.31 51 GLN B N 1
ATOM 8170 C CA . GLN B 1 51 ? -13.273 -22.688 -0.24 1 94.31 51 GLN B CA 1
ATOM 8171 C C . GLN B 1 51 ? -12.367 -23.906 -0.316 1 94.31 51 GLN B C 1
ATOM 8173 O O . GLN B 1 51 ? -11.141 -23.781 -0.381 1 94.31 51 GLN B O 1
ATOM 8178 N N . ALA B 1 52 ? -12.922 -25.062 -0.213 1 94.44 52 ALA B N 1
ATOM 8179 C CA . ALA B 1 52 ? -12.219 -26.328 -0.379 1 94.44 52 ALA B CA 1
ATOM 8180 C C . ALA B 1 52 ? -13.031 -27.297 -1.237 1 94.44 52 ALA B C 1
ATOM 8182 O O . ALA B 1 52 ? -14.258 -27.375 -1.12 1 94.44 52 ALA B O 1
ATOM 8183 N N . ASN B 1 53 ? -12.375 -28.016 -2.141 1 93.06 53 ASN B N 1
ATOM 8184 C CA . ASN B 1 53 ? -13.031 -28.969 -3.027 1 93.06 53 ASN B CA 1
ATOM 8185 C C . ASN B 1 53 ? -12.516 -30.391 -2.803 1 93.06 53 ASN B C 1
ATOM 8187 O O . ASN B 1 53 ? -11.32 -30.594 -2.578 1 93.06 53 ASN B O 1
ATOM 8191 N N . TRP B 1 54 ? -13.383 -31.312 -2.648 1 91.75 54 TRP B N 1
ATOM 8192 C CA . TRP B 1 54 ? -13.102 -32.75 -2.584 1 91.75 54 TRP B CA 1
ATOM 8193 C C . TRP B 1 54 ? -13.938 -33.5 -3.604 1 91.75 54 TRP B C 1
ATOM 8195 O O . TRP B 1 54 ? -14.906 -34.188 -3.242 1 91.75 54 TRP B O 1
ATOM 8205 N N . PRO B 1 55 ? -13.461 -33.469 -4.859 1 86.88 55 PRO B N 1
ATOM 8206 C CA . PRO B 1 55 ? -14.273 -34.094 -5.918 1 86.88 55 PRO B CA 1
ATOM 8207 C C . PRO B 1 55 ? -14.57 -35.562 -5.66 1 86.88 55 PRO B C 1
ATOM 8209 O O . PRO B 1 55 ? -13.664 -36.312 -5.309 1 86.88 55 PRO B O 1
ATOM 8212 N N . GLY B 1 56 ? -15.844 -36 -5.793 1 82.06 56 GLY B N 1
ATOM 8213 C CA . GLY B 1 56 ? -16.25 -37.375 -5.648 1 82.06 56 GLY B CA 1
ATOM 8214 C C . GLY B 1 56 ? -16.797 -37.688 -4.27 1 82.06 56 GLY B C 1
ATOM 8215 O O . GLY B 1 56 ? -17.438 -38.75 -4.074 1 82.06 56 GLY B O 1
ATOM 8216 N N . ALA B 1 57 ? -16.656 -36.781 -3.367 1 87.44 57 ALA B N 1
ATOM 8217 C CA . ALA B 1 57 ? -17.125 -37.031 -2.004 1 87.44 57 ALA B CA 1
ATOM 8218 C C . ALA B 1 57 ? -18.625 -36.812 -1.893 1 87.44 57 ALA B C 1
ATOM 8220 O O . ALA B 1 57 ? -19.188 -36 -2.625 1 87.44 57 ALA B O 1
ATOM 8221 N N . SER B 1 58 ? -19.281 -37.562 -1.051 1 88 58 SER B N 1
ATOM 8222 C CA . SER B 1 58 ? -20.703 -37.406 -0.774 1 88 58 SER B CA 1
ATOM 8223 C C . SER B 1 58 ? -20.969 -36.188 0.12 1 88 58 SER B C 1
ATOM 8225 O O . SER B 1 58 ? -20.031 -35.625 0.676 1 88 58 SER B O 1
ATOM 8227 N N . MET B 1 59 ? -22.203 -35.812 0.224 1 89.75 59 MET B N 1
ATOM 8228 C CA . MET B 1 59 ? -22.594 -34.719 1.095 1 89.75 59 MET B CA 1
ATOM 8229 C C . MET B 1 59 ? -22.188 -35 2.537 1 89.75 59 MET B C 1
ATOM 8231 O O . MET B 1 59 ? -21.609 -34.125 3.197 1 89.75 59 MET B O 1
ATOM 8235 N N . LYS B 1 60 ? -22.406 -36.125 2.947 1 88.94 60 LYS B N 1
ATOM 8236 C CA . LYS B 1 60 ? -22.109 -36.5 4.328 1 88.94 60 LYS B CA 1
ATOM 8237 C C . LYS B 1 60 ? -20.594 -36.438 4.586 1 88.94 60 LYS B C 1
ATOM 8239 O O . LYS B 1 60 ? -20.156 -35.906 5.609 1 88.94 60 LYS B O 1
ATOM 8244 N N . ASP B 1 61 ? -19.859 -36.938 3.645 1 91.75 61 ASP B N 1
ATOM 8245 C CA . ASP B 1 61 ? -18.406 -36.938 3.793 1 91.75 61 ASP B CA 1
ATOM 8246 C C . ASP B 1 61 ? -17.844 -35.531 3.744 1 91.75 61 ASP B C 1
ATOM 8248 O O . ASP B 1 61 ? -16.953 -35.156 4.527 1 91.75 61 ASP B O 1
ATOM 8252 N N . THR B 1 62 ? -18.312 -34.781 2.82 1 94.25 62 THR B N 1
ATOM 8253 C CA . THR B 1 62 ? -17.828 -33.406 2.691 1 94.25 62 THR B CA 1
ATOM 8254 C C . THR B 1 62 ? -18.172 -32.594 3.943 1 94.25 62 THR B C 1
ATOM 8256 O O . THR B 1 62 ? -17.344 -31.797 4.414 1 94.25 62 THR B O 1
ATOM 8259 N N . LEU B 1 63 ? -19.297 -32.781 4.461 1 94.12 63 LEU B N 1
ATOM 8260 C CA . LEU B 1 63 ? -19.75 -32.062 5.637 1 94.12 63 LEU B CA 1
ATOM 8261 C C . LEU B 1 63 ? -18.938 -32.438 6.867 1 94.12 63 LEU B C 1
ATOM 8263 O O . LEU B 1 63 ? -18.469 -31.562 7.598 1 94.12 63 LEU B O 1
ATOM 8267 N N . ASN B 1 64 ? -18.672 -33.688 7.031 1 92.56 64 ASN B N 1
ATOM 8268 C CA . ASN B 1 64 ? -18.062 -34.156 8.266 1 92.56 64 ASN B CA 1
ATOM 8269 C C . ASN B 1 64 ? -16.547 -34.125 8.203 1 92.56 64 ASN B C 1
ATOM 8271 O O . ASN B 1 64 ? -15.883 -33.875 9.211 1 92.56 64 ASN B O 1
ATOM 8275 N N . GLN B 1 65 ? -16.047 -34.312 6.961 1 94 65 GLN B N 1
ATOM 8276 C CA . GLN B 1 65 ? -14.594 -34.5 6.879 1 94 65 GLN B CA 1
ATOM 8277 C C . GLN B 1 65 ? -13.922 -33.219 6.41 1 94 65 GLN B C 1
ATOM 8279 O O . GLN B 1 65 ? -12.711 -33.031 6.594 1 94 65 GLN B O 1
ATOM 8284 N N . VAL B 1 66 ? -14.617 -32.344 5.832 1 94.94 66 VAL B N 1
ATOM 8285 C CA . VAL B 1 66 ? -14 -31.125 5.309 1 94.94 66 VAL B CA 1
ATOM 8286 C C . VAL B 1 66 ? -14.617 -29.906 5.984 1 94.94 66 VAL B C 1
ATOM 8288 O O . VAL B 1 66 ? -13.93 -29.188 6.715 1 94.94 66 VAL B O 1
ATOM 8291 N N . THR B 1 67 ? -15.914 -29.719 5.875 1 95.69 67 THR B N 1
ATOM 8292 C CA . THR B 1 67 ? -16.578 -28.516 6.379 1 95.69 67 THR B CA 1
ATOM 8293 C C . THR B 1 67 ? -16.453 -28.422 7.898 1 95.69 67 THR B C 1
ATOM 8295 O O . THR B 1 67 ? -16.094 -27.375 8.438 1 95.69 67 THR B O 1
ATOM 8298 N N . GLU B 1 68 ? -16.734 -29.5 8.555 1 94.5 68 GLU B N 1
ATOM 8299 C CA . GLU B 1 68 ? -16.688 -29.516 10.016 1 94.5 68 GLU B CA 1
ATOM 8300 C C . GLU B 1 68 ? -15.281 -29.219 10.531 1 94.5 68 GLU B C 1
ATOM 8302 O O . GLU B 1 68 ? -15.109 -28.453 11.469 1 94.5 68 GLU B O 1
ATOM 8307 N N . ARG B 1 69 ? -14.281 -29.828 9.945 1 93.69 69 ARG B N 1
ATOM 8308 C CA . ARG B 1 69 ? -12.898 -29.641 10.359 1 93.69 69 ARG B CA 1
ATOM 8309 C C . ARG B 1 69 ? -12.453 -28.188 10.141 1 93.69 69 ARG B C 1
ATOM 8311 O O . ARG B 1 69 ? -11.789 -27.609 11 1 93.69 69 ARG B O 1
ATOM 8318 N N . LEU B 1 70 ? -12.828 -27.656 9.031 1 95.75 70 LEU B N 1
ATOM 8319 C CA . LEU B 1 70 ? -12.477 -26.266 8.734 1 95.75 70 LEU B CA 1
ATOM 8320 C C . LEU B 1 70 ? -13.203 -25.312 9.664 1 95.75 70 LEU B C 1
ATOM 8322 O O . LEU B 1 70 ? -12.602 -24.359 10.18 1 95.75 70 LEU B O 1
ATOM 8326 N N . GLU B 1 71 ? -14.5 -25.562 9.93 1 96 71 GLU B N 1
ATOM 8327 C CA . GLU B 1 71 ? -15.297 -24.703 10.797 1 96 71 GLU B CA 1
ATOM 8328 C C . GLU B 1 71 ? -14.75 -24.688 12.219 1 96 71 GLU B C 1
ATOM 8330 O O . GLU B 1 71 ? -14.695 -23.625 12.859 1 96 71 GLU B O 1
ATOM 8335 N N . ARG B 1 72 ? -14.398 -25.828 12.656 1 92.62 72 ARG B N 1
ATOM 8336 C CA . ARG B 1 72 ? -13.898 -25.938 14.023 1 92.62 72 ARG B CA 1
ATOM 8337 C C . ARG B 1 72 ? -12.641 -25.094 14.219 1 92.62 72 ARG B C 1
ATOM 8339 O O . ARG B 1 72 ? -12.492 -24.422 15.242 1 92.62 72 ARG B O 1
ATOM 8346 N N . ARG B 1 73 ? -11.766 -25.172 13.273 1 93.69 73 ARG B N 1
ATOM 8347 C CA . ARG B 1 73 ? -10.539 -24.391 13.375 1 93.69 73 ARG B CA 1
ATOM 8348 C C . ARG B 1 73 ? -10.812 -22.906 13.195 1 93.69 73 ARG B C 1
ATOM 8350 O O . ARG B 1 73 ? -10.188 -22.062 13.844 1 93.69 73 ARG B O 1
ATOM 8357 N N . LEU B 1 74 ? -11.711 -22.531 12.328 1 95.44 74 LEU B N 1
ATOM 8358 C CA . LEU B 1 74 ? -12.023 -21.141 12.023 1 95.44 74 LEU B CA 1
ATOM 8359 C C . LEU B 1 74 ? -12.75 -20.484 13.188 1 95.44 74 LEU B C 1
ATOM 8361 O O . LEU B 1 74 ? -12.766 -19.25 13.289 1 95.44 74 LEU B O 1
ATOM 8365 N N . GLN B 1 75 ? -13.383 -21.25 14.047 1 93.56 75 GLN B N 1
ATOM 8366 C CA . GLN B 1 75 ? -14.094 -20.703 15.195 1 93.56 75 GLN B CA 1
ATOM 8367 C C . GLN B 1 75 ? -13.141 -20.031 16.172 1 93.56 75 GLN B C 1
ATOM 8369 O O . GLN B 1 75 ? -13.547 -19.188 16.969 1 93.56 75 GLN B O 1
ATOM 8374 N N . GLU B 1 76 ? -11.883 -20.344 16.062 1 90.81 76 GLU B N 1
ATOM 8375 C CA . GLU B 1 76 ? -10.875 -19.766 16.953 1 90.81 76 GLU B CA 1
ATOM 8376 C C . GLU B 1 76 ? -10.383 -18.422 16.438 1 90.81 76 GLU B C 1
ATOM 8378 O O . GLU B 1 76 ? -9.539 -17.781 17.062 1 90.81 76 GLU B O 1
ATOM 8383 N N . THR B 1 77 ? -10.898 -17.969 15.375 1 92.06 77 THR B N 1
ATOM 8384 C CA . THR B 1 77 ? -10.477 -16.688 14.797 1 92.06 77 THR B CA 1
ATOM 8385 C C . THR B 1 77 ? -10.82 -15.539 15.734 1 92.06 77 THR B C 1
ATOM 8387 O O . THR B 1 77 ? -11.938 -15.469 16.266 1 92.06 77 THR B O 1
ATOM 8390 N N . PRO B 1 78 ? -9.883 -14.641 15.938 1 89.94 78 PRO B N 1
ATOM 8391 C CA . PRO B 1 78 ? -10.156 -13.484 16.781 1 89.94 78 PRO B CA 1
ATOM 8392 C C . PRO B 1 78 ? -11.219 -12.555 16.203 1 89.94 78 PRO B C 1
ATOM 8394 O O . PRO B 1 78 ? -11.258 -12.344 14.984 1 89.94 78 PRO B O 1
ATOM 8397 N N . ASN B 1 79 ? -12.117 -11.977 17.062 1 90.88 79 ASN B N 1
ATOM 8398 C CA . ASN B 1 79 ? -13.172 -11.039 16.672 1 90.88 79 ASN B CA 1
ATOM 8399 C C . ASN B 1 79 ? -14.172 -11.688 15.727 1 90.88 79 ASN B C 1
ATOM 8401 O O . ASN B 1 79 ? -14.68 -11.039 14.812 1 90.88 79 ASN B O 1
ATOM 8405 N N . LEU B 1 80 ? -14.367 -12.984 15.781 1 93.44 80 LEU B N 1
ATOM 8406 C CA . LEU B 1 80 ? -15.305 -13.719 14.93 1 93.44 80 LEU B CA 1
ATOM 8407 C C . LEU B 1 80 ? -16.75 -13.445 15.344 1 93.44 80 LEU B C 1
ATOM 8409 O O . LEU B 1 80 ? -17.062 -13.461 16.531 1 93.44 80 LEU B O 1
ATOM 8413 N N . ASN B 1 81 ? -17.609 -13.062 14.422 1 91.38 81 ASN B N 1
ATOM 8414 C CA . ASN B 1 81 ? -19.031 -12.93 14.664 1 91.38 81 ASN B CA 1
ATOM 8415 C C . ASN B 1 81 ? -19.781 -14.234 14.391 1 91.38 81 ASN B C 1
ATOM 8417 O O . ASN B 1 81 ? -20.375 -14.812 15.297 1 91.38 81 ASN B O 1
ATOM 8421 N N . ARG B 1 82 ? -19.641 -14.648 13.109 1 93.5 82 ARG B N 1
ATOM 8422 C CA . ARG B 1 82 ? -20.344 -15.875 12.727 1 93.5 82 ARG B CA 1
ATOM 8423 C C . ARG B 1 82 ? -19.656 -16.531 11.531 1 93.5 82 ARG B C 1
ATOM 8425 O O . ARG B 1 82 ? -18.953 -15.875 10.766 1 93.5 82 ARG B O 1
ATOM 8432 N N . LEU B 1 83 ? -19.875 -17.844 11.445 1 95.69 83 LEU B N 1
ATOM 8433 C CA . LEU B 1 83 ? -19.484 -18.641 10.297 1 95.69 83 LEU B CA 1
ATOM 8434 C C . LEU B 1 83 ? -20.703 -19.141 9.531 1 95.69 83 LEU B C 1
ATOM 8436 O O . LEU B 1 83 ? -21.641 -19.688 10.141 1 95.69 83 LEU B O 1
ATOM 8440 N N . ARG B 1 84 ? -20.734 -18.875 8.32 1 94.19 84 ARG B N 1
ATOM 8441 C CA . ARG B 1 84 ? -21.766 -19.422 7.453 1 94.19 84 ARG B CA 1
ATOM 8442 C C . ARG B 1 84 ? -21.172 -20.344 6.387 1 94.19 84 ARG B C 1
ATOM 8444 O O . ARG B 1 84 ? -20.328 -19.906 5.605 1 94.19 84 ARG B O 1
ATOM 8451 N N . SER B 1 85 ? -21.609 -21.5 6.359 1 95.25 85 SER B N 1
ATOM 8452 C CA . SER B 1 85 ? -21.047 -22.453 5.414 1 95.25 85 SER B CA 1
ATOM 8453 C C . SER B 1 85 ? -22.109 -22.984 4.453 1 95.25 85 SER B C 1
ATOM 8455 O O . SER B 1 85 ? -23.266 -23.188 4.844 1 95.25 85 SER B O 1
ATOM 8457 N N . PHE B 1 86 ? -21.75 -23.078 3.279 1 93.44 86 PHE B N 1
ATOM 8458 C CA . PHE B 1 86 ? -22.516 -23.719 2.215 1 93.44 86 PHE B CA 1
ATOM 8459 C C . PHE B 1 86 ? -21.797 -24.969 1.718 1 93.44 86 PHE B C 1
ATOM 8461 O O . PHE B 1 86 ? -20.719 -24.875 1.12 1 93.44 86 PHE B O 1
ATOM 8468 N N . THR B 1 87 ? -22.391 -26.109 1.942 1 93.88 87 THR B N 1
ATOM 8469 C CA . THR B 1 87 ? -21.75 -27.359 1.574 1 93.88 87 THR B CA 1
ATOM 8470 C C . THR B 1 87 ? -22.531 -28.078 0.483 1 93.88 87 THR B C 1
ATOM 8472 O O . THR B 1 87 ? -23.75 -28.266 0.611 1 93.88 87 THR B O 1
ATOM 8475 N N . GLN B 1 88 ? -21.938 -28.328 -0.583 1 91.81 88 GLN B N 1
ATOM 8476 C CA . GLN B 1 88 ? -22.406 -29.203 -1.656 1 91.81 88 GLN B CA 1
ATOM 8477 C C . GLN B 1 88 ? -21.547 -30.453 -1.753 1 91.81 88 GLN B C 1
ATOM 8479 O O . GLN B 1 88 ? -20.438 -30.516 -1.21 1 91.81 88 GLN B O 1
ATOM 8484 N N . PRO B 1 89 ? -22.156 -31.5 -2.338 1 89.62 89 PRO B N 1
ATOM 8485 C CA . PRO B 1 89 ? -21.297 -32.688 -2.488 1 89.62 89 PRO B CA 1
ATOM 8486 C C . PRO B 1 89 ? -20 -32.375 -3.236 1 89.62 89 PRO B C 1
ATOM 8488 O O . PRO B 1 89 ? -20.031 -31.984 -4.41 1 89.62 89 PRO B O 1
ATOM 8491 N N . GLY B 1 90 ? -18.906 -32.5 -2.543 1 91.12 90 GLY B N 1
ATOM 8492 C CA . GLY B 1 90 ? -17.594 -32.344 -3.143 1 91.12 90 GLY B CA 1
ATOM 8493 C C . GLY B 1 90 ? -17.078 -30.922 -3.025 1 91.12 90 GLY B C 1
ATOM 8494 O O . GLY B 1 90 ? -15.961 -30.625 -3.477 1 91.12 90 GLY B O 1
ATOM 8495 N N . GLN B 1 91 ? -17.891 -29.984 -2.479 1 93.75 91 GLN B N 1
ATOM 8496 C CA . GLN B 1 91 ? -17.438 -28.594 -2.365 1 93.75 91 GLN B CA 1
ATOM 8497 C C . GLN B 1 91 ? -17.938 -27.969 -1.063 1 93.75 91 GLN B C 1
ATOM 8499 O O . GLN B 1 91 ? -19.078 -28.188 -0.655 1 93.75 91 GLN B O 1
ATOM 8504 N N . SER B 1 92 ? -17.031 -27.25 -0.403 1 95.38 92 SER B N 1
ATOM 8505 C CA . SER B 1 92 ? -17.359 -26.516 0.82 1 95.38 92 SER B CA 1
ATOM 8506 C C . SER B 1 92 ? -17 -25.047 0.703 1 95.38 92 SER B C 1
ATOM 8508 O O . SER B 1 92 ? -15.859 -24.703 0.357 1 95.38 92 SER B O 1
ATOM 8510 N N . LEU B 1 93 ? -17.969 -24.188 0.917 1 95.12 93 LEU B N 1
ATOM 8511 C CA . LEU B 1 93 ? -17.781 -22.75 0.93 1 95.12 93 LEU B CA 1
ATOM 8512 C C . LEU B 1 93 ? -18.109 -22.172 2.303 1 95.12 93 LEU B C 1
ATOM 8514 O O . LEU B 1 93 ? -19.234 -22.328 2.793 1 95.12 93 LEU B O 1
ATOM 8518 N N . ILE B 1 94 ? -17.141 -21.516 2.904 1 96.19 94 ILE B N 1
ATOM 8519 C CA . ILE B 1 94 ? -17.344 -20.984 4.246 1 96.19 94 ILE B CA 1
ATOM 8520 C C . ILE B 1 94 ? -17.125 -19.469 4.238 1 96.19 94 ILE B C 1
ATOM 8522 O O . ILE B 1 94 ? -16.078 -18.984 3.812 1 96.19 94 ILE B O 1
ATOM 8526 N N . TYR B 1 95 ? -18.094 -18.75 4.691 1 94.75 95 TYR B N 1
ATOM 8527 C CA . TYR B 1 95 ? -18 -17.312 4.906 1 94.75 95 TYR B CA 1
ATOM 8528 C C . TYR B 1 95 ? -17.562 -17 6.332 1 94.75 95 TYR B C 1
ATOM 8530 O O . TYR B 1 95 ? -18.266 -17.344 7.289 1 94.75 95 TYR B O 1
ATOM 8538 N N . VAL B 1 96 ? -16.438 -16.391 6.449 1 95.5 96 VAL B N 1
ATOM 8539 C CA . VAL B 1 96 ? -15.953 -15.945 7.754 1 95.5 96 VAL B CA 1
ATOM 8540 C C . VAL B 1 96 ? -16.297 -14.469 7.965 1 95.5 96 VAL B C 1
ATOM 8542 O O . VAL B 1 96 ? -15.719 -13.594 7.324 1 95.5 96 VAL B O 1
ATOM 8545 N N . GLU B 1 97 ? -17.203 -14.234 8.867 1 93.81 97 GLU B N 1
ATOM 8546 C CA . GLU B 1 97 ? -17.656 -12.875 9.117 1 93.81 97 GLU B CA 1
ATOM 8547 C C . GLU B 1 97 ? -17.172 -12.375 10.477 1 93.81 97 GLU B C 1
ATOM 8549 O O . GLU B 1 97 ? -17.375 -13.031 11.5 1 93.81 97 GLU B O 1
ATOM 8554 N N . LEU B 1 98 ? -16.562 -11.234 10.492 1 93.56 98 LEU B N 1
ATOM 8555 C CA . LEU B 1 98 ? -16.047 -10.648 11.727 1 93.56 98 LEU B CA 1
ATOM 8556 C C . LEU B 1 98 ? -17.078 -9.727 12.359 1 93.56 98 LEU B C 1
ATOM 8558 O O . LEU B 1 98 ? -18.062 -9.359 11.727 1 93.56 98 LEU B O 1
ATOM 8562 N N . LEU B 1 99 ? -16.828 -9.438 13.562 1 90.94 99 LEU B N 1
ATOM 8563 C CA . LEU B 1 99 ? -17.688 -8.492 14.281 1 90.94 99 LEU B CA 1
ATOM 8564 C C . LEU B 1 99 ? -17.625 -7.113 13.633 1 90.94 99 LEU B C 1
ATOM 8566 O O . LEU B 1 99 ? -16.562 -6.672 13.188 1 90.94 99 LEU B O 1
ATOM 8570 N N . GLY B 1 100 ? -18.734 -6.512 13.617 1 85.19 100 GLY B N 1
ATOM 8571 C CA . GLY B 1 100 ? -18.797 -5.172 13.055 1 85.19 100 GLY B CA 1
ATOM 8572 C C . GLY B 1 100 ? -17.938 -4.168 13.797 1 85.19 100 GLY B C 1
ATOM 8573 O O . GLY B 1 100 ? -17.516 -3.164 13.227 1 85.19 100 GLY B O 1
ATOM 8574 N N . SER B 1 101 ? -17.594 -4.488 15 1 85.12 101 SER B N 1
ATOM 8575 C CA . SER B 1 101 ? -16.828 -3.58 15.852 1 85.12 101 SER B CA 1
ATOM 8576 C C . SER B 1 101 ? -15.336 -3.738 15.617 1 85.12 101 SER B C 1
ATOM 8578 O O . SER B 1 101 ? -14.531 -2.959 16.141 1 85.12 101 SER B O 1
ATOM 8580 N N . THR B 1 102 ? -14.977 -4.668 14.789 1 88.81 102 THR B N 1
ATOM 8581 C CA . THR B 1 102 ? -13.555 -4.871 14.523 1 88.81 102 THR B CA 1
ATOM 8582 C C . THR B 1 102 ? -12.977 -3.686 13.758 1 88.81 102 THR B C 1
ATOM 8584 O O . THR B 1 102 ? -13.5 -3.303 12.711 1 88.81 102 THR B O 1
ATOM 8587 N N . PRO B 1 103 ? -11.938 -3.182 14.352 1 87 103 PRO B N 1
ATOM 8588 C CA . PRO B 1 103 ? -11.328 -2.051 13.656 1 87 103 PRO B CA 1
ATOM 8589 C C . PRO B 1 103 ? -10.805 -2.426 12.273 1 87 103 PRO B C 1
ATOM 8591 O O . PRO B 1 103 ? -10.328 -3.547 12.07 1 87 103 PRO B O 1
ATOM 8594 N N . ASP B 1 104 ? -10.797 -1.476 11.414 1 85.38 104 ASP B N 1
ATOM 8595 C CA . ASP B 1 104 ? -10.391 -1.684 10.023 1 85.38 104 ASP B CA 1
ATOM 8596 C C . ASP B 1 104 ? -8.93 -2.111 9.938 1 85.38 104 ASP B C 1
ATOM 8598 O O . ASP B 1 104 ? -8.57 -2.949 9.109 1 85.38 104 ASP B O 1
ATOM 8602 N N . ALA B 1 105 ? -8.07 -1.601 10.758 1 81.31 105 ALA B N 1
ATOM 8603 C CA . ALA B 1 105 ? -6.633 -1.859 10.703 1 81.31 105 ALA B CA 1
ATOM 8604 C C . ALA B 1 105 ? -6.32 -3.299 11.102 1 81.31 105 ALA B C 1
ATOM 8606 O O . ALA B 1 105 ? -5.285 -3.844 10.719 1 81.31 105 ALA B O 1
ATOM 8607 N N . LYS B 1 106 ? -7.23 -3.947 11.711 1 87.62 106 LYS B N 1
ATOM 8608 C CA . LYS B 1 106 ? -6.977 -5.293 12.211 1 87.62 106 LYS B CA 1
ATOM 8609 C C . LYS B 1 106 ? -7.539 -6.352 11.266 1 87.62 106 LYS B C 1
ATOM 8611 O O . LYS B 1 106 ? -7.234 -7.539 11.398 1 87.62 106 LYS B O 1
ATOM 8616 N N . VAL B 1 107 ? -8.297 -5.914 10.352 1 89.56 107 VAL B N 1
ATOM 8617 C CA . VAL B 1 107 ? -8.977 -6.852 9.469 1 89.56 107 VAL B CA 1
ATOM 8618 C C . VAL B 1 107 ? -7.949 -7.602 8.617 1 89.56 107 VAL B C 1
ATOM 8620 O O . VAL B 1 107 ? -8 -8.828 8.508 1 89.56 107 VAL B O 1
ATOM 8623 N N . ALA B 1 108 ? -6.934 -6.914 8.102 1 84.56 108 ALA B N 1
ATOM 8624 C CA . ALA B 1 108 ? -5.922 -7.555 7.27 1 84.56 108 ALA B CA 1
ATOM 8625 C C . ALA B 1 108 ? -5.109 -8.57 8.07 1 84.56 108 ALA B C 1
ATOM 8627 O O . ALA B 1 108 ? -4.793 -9.656 7.574 1 84.56 108 ALA B O 1
ATOM 8628 N N . ASP B 1 109 ? -4.766 -8.203 9.242 1 85.88 109 ASP B N 1
ATOM 8629 C CA . ASP B 1 109 ? -4.012 -9.109 10.102 1 85.88 109 ASP B CA 1
ATOM 8630 C C . ASP B 1 109 ? -4.828 -10.344 10.461 1 85.88 109 ASP B C 1
ATOM 8632 O O . ASP B 1 109 ? -4.281 -11.445 10.594 1 85.88 109 ASP B O 1
ATOM 8636 N N . THR B 1 110 ? -6.133 -10.172 10.578 1 91.19 110 THR B N 1
ATOM 8637 C CA . THR B 1 110 ? -7 -11.297 10.898 1 91.19 110 THR B CA 1
ATOM 8638 C C . THR B 1 110 ? -7.051 -12.289 9.742 1 91.19 110 THR B C 1
ATOM 8640 O O . THR B 1 110 ? -7.07 -13.5 9.953 1 91.19 110 THR B O 1
ATOM 8643 N N . TRP B 1 111 ? -7.109 -11.773 8.539 1 91.5 111 TRP B N 1
ATOM 8644 C CA . TRP B 1 111 ? -7.121 -12.664 7.383 1 91.5 111 TRP B CA 1
ATOM 8645 C C . TRP B 1 111 ? -5.824 -13.453 7.297 1 91.5 111 TRP B C 1
ATOM 8647 O O . TRP B 1 111 ? -5.836 -14.641 6.941 1 91.5 111 TRP B O 1
ATOM 8657 N N . TYR B 1 112 ? -4.699 -12.844 7.723 1 86.06 112 TYR B N 1
ATOM 8658 C CA . TYR B 1 112 ? -3.43 -13.555 7.797 1 86.06 112 TYR B CA 1
ATOM 8659 C C . TYR B 1 112 ? -3.494 -14.68 8.828 1 86.06 112 TYR B C 1
ATOM 8661 O O . TYR B 1 112 ? -2.982 -15.773 8.594 1 86.06 112 TYR B O 1
ATOM 8669 N N . GLN B 1 113 ? -4.105 -14.383 9.844 1 88.88 113 GLN B N 1
ATOM 8670 C CA . GLN B 1 113 ? -4.238 -15.398 10.891 1 88.88 113 GLN B CA 1
ATOM 8671 C C . GLN B 1 113 ? -5.09 -16.562 10.406 1 88.88 113 GLN B C 1
ATOM 8673 O O . GLN B 1 113 ? -4.789 -17.719 10.703 1 88.88 113 GLN B O 1
ATOM 8678 N N . VAL B 1 114 ? -6.164 -16.281 9.711 1 93.62 114 VAL B N 1
ATOM 8679 C CA . VAL B 1 114 ? -7.035 -17.328 9.188 1 93.62 114 VAL B CA 1
ATOM 8680 C C . VAL B 1 114 ? -6.242 -18.25 8.25 1 93.62 114 VAL B C 1
ATOM 8682 O O . VAL B 1 114 ? -6.359 -19.469 8.328 1 93.62 114 VAL B O 1
ATOM 8685 N N . ARG B 1 115 ? -5.477 -17.703 7.359 1 91.62 115 ARG B N 1
ATOM 8686 C CA . ARG B 1 115 ? -4.656 -18.484 6.445 1 91.62 115 ARG B CA 1
ATOM 8687 C C . ARG B 1 115 ? -3.656 -19.344 7.207 1 91.62 115 ARG B C 1
ATOM 8689 O O . ARG B 1 115 ? -3.402 -20.5 6.832 1 91.62 115 ARG B O 1
ATOM 8696 N N . LYS B 1 116 ? -3.051 -18.812 8.297 1 87.25 116 LYS B N 1
ATOM 8697 C CA . LYS B 1 116 ? -2.111 -19.547 9.141 1 87.25 116 LYS B CA 1
ATOM 8698 C C . LYS B 1 116 ? -2.799 -20.719 9.836 1 87.25 116 LYS B C 1
ATOM 8700 O O . LYS B 1 116 ? -2.283 -21.828 9.836 1 87.25 116 LYS B O 1
ATOM 8705 N N . TYR B 1 117 ? -4.008 -20.453 10.336 1 90.75 117 TYR B N 1
ATOM 8706 C CA . TYR B 1 117 ? -4.75 -21.5 11.039 1 90.75 117 TYR B CA 1
ATOM 8707 C C . TYR B 1 117 ? -5.086 -22.656 10.102 1 90.75 117 TYR B C 1
ATOM 8709 O O . TYR B 1 117 ? -4.879 -23.812 10.438 1 90.75 117 TYR B O 1
ATOM 8717 N N . ILE B 1 118 ? -5.566 -22.328 8.953 1 92.5 118 ILE B N 1
ATOM 8718 C CA . ILE B 1 118 ? -5.977 -23.359 8.008 1 92.5 118 ILE B CA 1
ATOM 8719 C C . ILE B 1 118 ? -4.746 -24.062 7.457 1 92.5 118 ILE B C 1
ATOM 8721 O O . ILE B 1 118 ? -4.781 -25.281 7.211 1 92.5 118 ILE B O 1
ATOM 8725 N N . GLY B 1 119 ? -3.656 -23.281 7.223 1 87.81 119 GLY B N 1
ATOM 8726 C CA . GLY B 1 119 ? -2.414 -23.906 6.789 1 87.81 119 GLY B CA 1
ATOM 8727 C C . GLY B 1 119 ? -1.884 -24.922 7.77 1 87.81 119 GLY B C 1
ATOM 8728 O O . GLY B 1 119 ? -1.322 -25.953 7.363 1 87.81 119 GLY B O 1
ATOM 8729 N N . ASP B 1 120 ? -2.172 -24.719 9.008 1 84.06 120 ASP B N 1
ATOM 8730 C CA . ASP B 1 120 ? -1.676 -25.594 10.07 1 84.06 120 ASP B CA 1
ATOM 8731 C C . ASP B 1 120 ? -2.428 -26.922 10.078 1 84.06 120 ASP B C 1
ATOM 8733 O O . ASP B 1 120 ? -1.888 -27.953 10.508 1 84.06 120 ASP B O 1
ATOM 8737 N N . ILE B 1 121 ? -3.66 -26.891 9.547 1 89.56 121 ILE B N 1
ATOM 8738 C CA . ILE B 1 121 ? -4.43 -28.125 9.648 1 89.56 121 ILE B CA 1
ATOM 8739 C C . ILE B 1 121 ? -4.555 -28.766 8.273 1 89.56 121 ILE B C 1
ATOM 8741 O O . ILE B 1 121 ? -5.336 -29.703 8.086 1 89.56 121 ILE B O 1
ATOM 8745 N N . ARG B 1 122 ? -3.93 -28.203 7.277 1 88.75 122 ARG B N 1
ATOM 8746 C CA . ARG B 1 122 ? -4.059 -28.734 5.922 1 88.75 122 ARG B CA 1
ATOM 8747 C C . ARG B 1 122 ? -3.689 -30.203 5.863 1 88.75 122 ARG B C 1
ATOM 8749 O O . ARG B 1 122 ? -4.297 -30.984 5.117 1 88.75 122 ARG B O 1
ATOM 8756 N N . HIS B 1 123 ? -2.734 -30.656 6.766 1 85 123 HIS B N 1
ATOM 8757 C CA . HIS B 1 123 ? -2.254 -32.031 6.75 1 85 123 HIS B CA 1
ATOM 8758 C C . HIS B 1 123 ? -3.297 -32.969 7.324 1 85 123 HIS B C 1
ATOM 8760 O O . HIS B 1 123 ? -3.24 -34.188 7.086 1 85 123 HIS B O 1
ATOM 8766 N N . THR B 1 124 ? -4.273 -32.438 8 1 87.88 124 THR B N 1
ATOM 8767 C CA . THR B 1 124 ? -5.297 -33.281 8.617 1 87.88 124 THR B CA 1
ATOM 8768 C C . THR B 1 124 ? -6.469 -33.5 7.668 1 87.88 124 THR B C 1
ATOM 8770 O O . THR B 1 124 ? -7.348 -34.312 7.93 1 87.88 124 THR B O 1
ATOM 8773 N N . LEU B 1 125 ? -6.496 -32.812 6.508 1 90.5 125 LEU B N 1
ATOM 8774 C CA . LEU B 1 125 ? -7.574 -32.969 5.535 1 90.5 125 LEU B CA 1
ATOM 8775 C C . LEU B 1 125 ? -7.379 -34.219 4.695 1 90.5 125 LEU B C 1
ATOM 8777 O O . LEU B 1 125 ? -6.258 -34.719 4.543 1 90.5 125 LEU B O 1
ATOM 8781 N N . PRO B 1 126 ? -8.438 -34.719 4.219 1 90.88 126 PRO B N 1
ATOM 8782 C CA . PRO B 1 126 ? -8.336 -35.969 3.43 1 90.88 126 PRO B CA 1
ATOM 8783 C C . PRO B 1 126 ? -7.492 -35.781 2.168 1 90.88 126 PRO B C 1
ATOM 8785 O O . PRO B 1 126 ? -7.402 -34.688 1.63 1 90.88 126 PRO B O 1
ATOM 8788 N N . PRO B 1 127 ? -6.848 -36.875 1.771 1 87.69 127 PRO B N 1
ATOM 8789 C CA . PRO B 1 127 ? -6.078 -36.812 0.525 1 87.69 127 PRO B CA 1
ATOM 8790 C C . PRO B 1 127 ? -6.957 -36.562 -0.696 1 87.69 127 PRO B C 1
ATOM 8792 O O . PRO B 1 127 ? -8.086 -37.031 -0.768 1 87.69 127 PRO B O 1
ATOM 8795 N N . GLY B 1 128 ? -6.523 -35.781 -1.601 1 83.62 128 GLY B N 1
ATOM 8796 C CA . GLY B 1 128 ? -7.25 -35.5 -2.824 1 83.62 128 GLY B CA 1
ATOM 8797 C C . GLY B 1 128 ? -7.941 -34.156 -2.799 1 83.62 128 GLY B C 1
ATOM 8798 O O . GLY B 1 128 ? -8.547 -33.75 -3.793 1 83.62 128 GLY B O 1
ATOM 8799 N N . ILE B 1 129 ? -7.809 -33.562 -1.652 1 89.56 129 ILE B N 1
ATOM 8800 C CA . ILE B 1 129 ? -8.445 -32.25 -1.503 1 89.56 129 ILE B CA 1
ATOM 8801 C C . ILE B 1 129 ? -7.727 -31.234 -2.379 1 89.56 129 ILE B C 1
ATOM 8803 O O . ILE B 1 129 ? -6.504 -31.281 -2.535 1 89.56 129 ILE B O 1
ATOM 8807 N N . GLN B 1 130 ? -8.516 -30.484 -2.973 1 87.88 130 GLN B N 1
ATOM 8808 C CA . GLN B 1 130 ? -7.984 -29.328 -3.701 1 87.88 130 GLN B CA 1
ATOM 8809 C C . GLN B 1 130 ? -8.172 -28.047 -2.908 1 87.88 130 GLN B C 1
ATOM 8811 O O . GLN B 1 130 ? -9.297 -27.656 -2.592 1 87.88 130 GLN B O 1
ATOM 8816 N N . GLY B 1 131 ? -7.152 -27.359 -2.598 1 86.06 131 GLY B N 1
ATOM 8817 C CA . GLY B 1 131 ? -7.176 -26.203 -1.733 1 86.06 131 GLY B CA 1
ATOM 8818 C C . GLY B 1 131 ? -6.641 -26.469 -0.342 1 86.06 131 GLY B C 1
ATOM 8819 O O . GLY B 1 131 ? -5.805 -27.359 -0.157 1 86.06 131 GLY B O 1
ATOM 8820 N N . PRO B 1 132 ? -7.16 -25.672 0.457 1 90.62 132 PRO B N 1
ATOM 8821 C CA . PRO B 1 132 ? -8.195 -24.625 0.526 1 90.62 132 PRO B CA 1
ATOM 8822 C C . PRO B 1 132 ? -7.789 -23.344 -0.19 1 90.62 132 PRO B C 1
ATOM 8824 O O . PRO B 1 132 ? -6.609 -22.984 -0.187 1 90.62 132 PRO B O 1
ATOM 8827 N N . PHE B 1 133 ? -8.789 -22.766 -0.805 1 90.38 133 PHE B N 1
ATOM 8828 C CA . PHE B 1 133 ? -8.617 -21.484 -1.488 1 90.38 133 PHE B CA 1
ATOM 8829 C C . PHE B 1 133 ? -9.172 -20.344 -0.645 1 90.38 133 PHE B C 1
ATOM 8831 O O . PHE B 1 133 ? -10.141 -20.531 0.095 1 90.38 133 PHE B O 1
ATOM 8838 N N . PHE B 1 134 ? -8.469 -19.219 -0.694 1 91.38 134 PHE B N 1
ATOM 8839 C CA . PHE B 1 134 ? -8.859 -18.078 0.122 1 91.38 134 PHE B CA 1
ATOM 8840 C C . PHE B 1 134 ? -9.211 -16.875 -0.755 1 91.38 134 PHE B C 1
ATOM 8842 O O . PHE B 1 134 ? -8.57 -16.641 -1.783 1 91.38 134 PHE B O 1
ATOM 8849 N N . ASN B 1 135 ? -10.266 -16.188 -0.384 1 88.38 135 ASN B N 1
ATOM 8850 C CA . ASN B 1 135 ? -10.625 -14.906 -0.991 1 88.38 135 ASN B CA 1
ATOM 8851 C C . ASN B 1 135 ? -10.75 -13.805 0.056 1 88.38 135 ASN B C 1
ATOM 8853 O O . ASN B 1 135 ? -11.82 -13.617 0.642 1 88.38 135 ASN B O 1
ATOM 8857 N N . ASP B 1 136 ? -9.688 -13.148 0.193 1 86.25 136 ASP B N 1
ATOM 8858 C CA . ASP B 1 136 ? -9.68 -12.055 1.166 1 86.25 136 ASP B CA 1
ATOM 8859 C C . ASP B 1 136 ? -10.031 -10.727 0.505 1 86.25 136 ASP B C 1
ATOM 8861 O O . ASP B 1 136 ? -10.109 -9.695 1.176 1 86.25 136 ASP B O 1
ATOM 8865 N N . ASP B 1 137 ? -10.203 -10.688 -0.759 1 79 137 ASP B N 1
ATOM 8866 C CA . ASP B 1 137 ? -10.555 -9.461 -1.478 1 79 137 ASP B CA 1
ATOM 8867 C C . ASP B 1 137 ? -12.031 -9.453 -1.849 1 79 137 ASP B C 1
ATOM 8869 O O . ASP B 1 137 ? -12.406 -8.961 -2.916 1 79 137 ASP B O 1
ATOM 8873 N N . PHE B 1 138 ? -12.766 -10.055 -1.098 1 76.88 138 PHE B N 1
ATOM 8874 C CA . PHE B 1 138 ? -14.203 -10.172 -1.327 1 76.88 138 PHE B CA 1
ATOM 8875 C C . PHE B 1 138 ? -14.859 -8.797 -1.317 1 76.88 138 PHE B C 1
ATOM 8877 O O . PHE B 1 138 ? -15.906 -8.594 -1.944 1 76.88 138 PHE B O 1
ATOM 8884 N N . GLY B 1 139 ? -14.211 -7.852 -0.761 1 77.62 139 GLY B N 1
ATOM 8885 C CA . GLY B 1 139 ? -14.805 -6.531 -0.619 1 77.62 139 GLY B CA 1
ATOM 8886 C C . GLY B 1 139 ? -14.438 -5.586 -1.746 1 77.62 139 GLY B C 1
ATOM 8887 O O . GLY B 1 139 ? -14.906 -4.445 -1.786 1 77.62 139 GLY B O 1
ATOM 8888 N N . ASP B 1 140 ? -13.734 -6.051 -2.756 1 81.69 140 ASP B N 1
ATOM 8889 C CA . ASP B 1 140 ? -13.336 -5.176 -3.855 1 81.69 140 ASP B CA 1
ATOM 8890 C C . ASP B 1 140 ? -14.531 -4.805 -4.727 1 81.69 140 ASP B C 1
ATOM 8892 O O . ASP B 1 140 ? -15.406 -5.633 -4.973 1 81.69 140 ASP B O 1
ATOM 8896 N N . THR B 1 141 ? -14.602 -3.615 -5.082 1 86.81 141 THR B N 1
ATOM 8897 C CA . THR B 1 141 ? -15.688 -3.125 -5.918 1 86.81 141 THR B CA 1
ATOM 8898 C C . THR B 1 141 ? -15.203 -2.855 -7.34 1 86.81 141 THR B C 1
ATOM 8900 O O . THR B 1 141 ? -14.148 -2.25 -7.535 1 86.81 141 THR B O 1
ATOM 8903 N N . PHE B 1 142 ? -15.914 -3.369 -8.258 1 91.19 142 PHE B N 1
ATOM 8904 C CA . PHE B 1 142 ? -15.625 -3.146 -9.672 1 91.19 142 PHE B CA 1
ATOM 8905 C C . PHE B 1 142 ? -16.547 -2.086 -10.25 1 91.19 142 PHE B C 1
ATOM 8907 O O . PHE B 1 142 ? -17.594 -2.41 -10.836 1 91.19 142 PHE B O 1
ATOM 8914 N N . GLY B 1 143 ? -16.125 -0.891 -10.172 1 86.88 143 GLY B N 1
ATOM 8915 C CA . GLY B 1 143 ? -16.984 0.241 -10.508 1 86.88 143 GLY B CA 1
ATOM 8916 C C . GLY B 1 143 ? -17.25 0.359 -11.992 1 86.88 143 GLY B C 1
ATOM 8917 O O . GLY B 1 143 ? -18.25 0.972 -12.398 1 86.88 143 GLY B O 1
ATOM 8918 N N . ILE B 1 144 ? -16.344 -0.191 -12.828 1 91.94 144 ILE B N 1
ATOM 8919 C CA . ILE B 1 144 ? -16.531 -0.134 -14.273 1 91.94 144 ILE B CA 1
ATOM 8920 C C . ILE B 1 144 ? -16.578 -1.549 -14.844 1 91.94 144 ILE B C 1
ATOM 8922 O O . ILE B 1 144 ? -15.68 -2.357 -14.586 1 91.94 144 ILE B O 1
ATOM 8926 N N . VAL B 1 145 ? -17.656 -1.845 -15.469 1 94.25 145 VAL B N 1
ATOM 8927 C CA . VAL B 1 145 ? -17.781 -3.137 -16.141 1 94.25 145 VAL B CA 1
ATOM 8928 C C . VAL B 1 145 ? -18.094 -2.928 -17.625 1 94.25 145 VAL B C 1
ATOM 8930 O O . VAL B 1 145 ? -19.031 -2.221 -17.969 1 94.25 145 VAL B O 1
ATOM 8933 N N . TYR B 1 146 ? -17.281 -3.512 -18.484 1 94.88 146 TYR B N 1
ATOM 8934 C CA . TYR B 1 146 ? -17.5 -3.5 -19.938 1 94.88 146 TYR B CA 1
ATOM 8935 C C . TYR B 1 146 ? -17.906 -4.883 -20.438 1 94.88 146 TYR B C 1
ATOM 8937 O O . TYR B 1 146 ? -17.484 -5.898 -19.875 1 94.88 146 TYR B O 1
ATOM 8945 N N . GLY B 1 147 ? -18.812 -4.918 -21.312 1 95.62 147 GLY B N 1
ATOM 8946 C CA . GLY B 1 147 ? -19.156 -6.137 -22.031 1 95.62 147 GLY B CA 1
ATOM 8947 C C . GLY B 1 147 ? -18.734 -6.098 -23.484 1 95.62 147 GLY B C 1
ATOM 8948 O O . GLY B 1 147 ? -18.922 -5.078 -24.156 1 95.62 147 GLY B O 1
ATOM 8949 N N . PHE B 1 148 ? -18.094 -7.16 -23.938 1 95.94 148 PHE B N 1
ATOM 8950 C CA . PHE B 1 148 ? -17.625 -7.25 -25.328 1 95.94 148 PHE B CA 1
ATOM 8951 C C . PHE B 1 148 ? -18.406 -8.32 -26.078 1 95.94 148 PHE B C 1
ATOM 8953 O O . PHE B 1 148 ? -18.547 -9.445 -25.609 1 95.94 148 PHE B O 1
ATOM 8960 N N . THR B 1 149 ? -18.953 -7.898 -27.094 1 95 149 THR B N 1
ATOM 8961 C CA . THR B 1 149 ? -19.672 -8.82 -27.969 1 95 149 THR B CA 1
ATOM 8962 C C . THR B 1 149 ? -18.953 -8.977 -29.297 1 95 149 THR B C 1
ATOM 8964 O O . THR B 1 149 ? -18.156 -8.117 -29.688 1 95 149 THR B O 1
ATOM 8967 N N . ALA B 1 150 ? -19.094 -10.141 -29.828 1 93.19 150 ALA B N 1
ATOM 8968 C CA . ALA B 1 150 ? -18.422 -10.406 -31.094 1 93.19 150 ALA B CA 1
ATOM 8969 C C . ALA B 1 150 ? -19.406 -10.852 -32.156 1 93.19 150 ALA B C 1
ATOM 8971 O O . ALA B 1 150 ? -20.344 -11.602 -31.891 1 93.19 150 ALA B O 1
ATOM 8972 N N . ASP B 1 151 ? -19.203 -10.242 -33.375 1 90.75 151 ASP B N 1
ATOM 8973 C CA . ASP B 1 151 ? -19.922 -10.672 -34.594 1 90.75 151 ASP B CA 1
ATOM 8974 C C . ASP B 1 151 ? -18.969 -11.273 -35.594 1 90.75 151 ASP B C 1
ATOM 8976 O O . ASP B 1 151 ? -18.141 -10.555 -36.188 1 90.75 151 ASP B O 1
ATOM 8980 N N . GLY B 1 152 ? -19 -12.523 -35.75 1 89 152 GLY B N 1
ATOM 8981 C CA . GLY B 1 152 ? -18.156 -13.172 -36.75 1 89 152 GLY B CA 1
ATOM 8982 C C . GLY B 1 152 ? -16.891 -13.742 -36.156 1 89 152 GLY B C 1
ATOM 8983 O O . GLY B 1 152 ? -16 -14.188 -36.906 1 89 152 GLY B O 1
ATOM 8984 N N . PHE B 1 153 ? -16.703 -13.633 -34.938 1 91.62 153 PHE B N 1
ATOM 8985 C CA . PHE B 1 153 ? -15.523 -14.172 -34.25 1 91.62 153 PHE B CA 1
ATOM 8986 C C . PHE B 1 153 ? -15.914 -15.281 -33.281 1 91.62 153 PHE B C 1
ATOM 8988 O O . PHE B 1 153 ? -17.031 -15.297 -32.781 1 91.62 153 PHE B O 1
ATOM 8995 N N . THR B 1 154 ? -15 -16.141 -33.062 1 91 154 THR B N 1
ATOM 8996 C CA . THR B 1 154 ? -15.219 -17.188 -32.062 1 91 154 THR B CA 1
ATOM 8997 C C . THR B 1 154 ? -15.047 -16.625 -30.672 1 91 154 THR B C 1
ATOM 8999 O O . THR B 1 154 ? -14.477 -15.547 -30.484 1 91 154 THR B O 1
ATOM 9002 N N . HIS B 1 155 ? -15.555 -17.359 -29.734 1 91.38 155 HIS B N 1
ATOM 9003 C CA . HIS B 1 155 ? -15.445 -16.953 -28.328 1 91.38 155 HIS B CA 1
ATOM 9004 C C . HIS B 1 155 ? -13.984 -16.844 -27.906 1 91.38 155 HIS B C 1
ATOM 9006 O O . HIS B 1 155 ? -13.617 -15.961 -27.141 1 91.38 155 HIS B O 1
ATOM 9012 N N . ARG B 1 156 ? -13.148 -17.719 -28.453 1 91.31 156 ARG B N 1
ATOM 9013 C CA . ARG B 1 156 ? -11.719 -17.703 -28.141 1 91.31 156 ARG B CA 1
ATOM 9014 C C . ARG B 1 156 ? -11.047 -16.469 -28.719 1 91.31 156 ARG B C 1
ATOM 9016 O O . ARG B 1 156 ? -10.242 -15.82 -28.031 1 91.31 156 ARG B O 1
ATOM 9023 N N . GLU B 1 157 ? -11.359 -16.125 -29.906 1 91.62 157 GLU B N 1
ATOM 9024 C CA . GLU B 1 157 ? -10.789 -14.938 -30.531 1 91.62 157 GLU B CA 1
ATOM 9025 C C . GLU B 1 157 ? -11.188 -13.672 -29.766 1 91.62 157 GLU B C 1
ATOM 9027 O O . GLU B 1 157 ? -10.375 -12.773 -29.578 1 91.62 157 GLU B O 1
ATOM 9032 N N . LEU B 1 158 ? -12.477 -13.68 -29.422 1 93.69 158 LEU B N 1
ATOM 9033 C CA . LEU B 1 158 ? -12.938 -12.547 -28.609 1 93.69 158 LEU B CA 1
ATOM 9034 C C . LEU B 1 158 ? -12.164 -12.461 -27.312 1 93.69 158 LEU B C 1
ATOM 9036 O O . LEU B 1 158 ? -11.773 -11.367 -26.891 1 93.69 158 LEU B O 1
ATOM 9040 N N . ARG B 1 159 ? -11.961 -13.578 -26.656 1 93.44 159 ARG B N 1
ATOM 9041 C CA . ARG B 1 159 ? -11.227 -13.609 -25.391 1 93.44 159 ARG B CA 1
ATOM 9042 C C . ARG B 1 159 ? -9.805 -13.07 -25.578 1 93.44 159 ARG B C 1
ATOM 9044 O O . ARG B 1 159 ? -9.289 -12.367 -24.703 1 93.44 159 ARG B O 1
ATOM 9051 N N . ASP B 1 160 ? -9.141 -13.414 -26.672 1 91.75 160 ASP B N 1
ATOM 9052 C CA . ASP B 1 160 ? -7.781 -12.953 -26.938 1 91.75 160 ASP B CA 1
ATOM 9053 C C . ASP B 1 160 ? -7.738 -11.43 -27.078 1 91.75 160 ASP B C 1
ATOM 9055 O O . ASP B 1 160 ? -6.828 -10.781 -26.562 1 91.75 160 ASP B O 1
ATOM 9059 N N . HIS B 1 161 ? -8.719 -10.953 -27.781 1 92.5 161 HIS B N 1
ATOM 9060 C CA . HIS B 1 161 ? -8.766 -9.508 -27.969 1 92.5 161 HIS B CA 1
ATOM 9061 C C . HIS B 1 161 ? -9.078 -8.797 -26.656 1 92.5 161 HIS B C 1
ATOM 9063 O O . HIS B 1 161 ? -8.547 -7.715 -26.391 1 92.5 161 HIS B O 1
ATOM 9069 N N . VAL B 1 162 ? -9.969 -9.359 -25.906 1 93.62 162 VAL B N 1
ATOM 9070 C CA . VAL B 1 162 ? -10.328 -8.766 -24.609 1 93.62 162 VAL B CA 1
ATOM 9071 C C . VAL B 1 162 ? -9.141 -8.828 -23.672 1 93.62 162 VAL B C 1
ATOM 9073 O O . VAL B 1 162 ? -8.945 -7.938 -22.844 1 93.62 162 VAL B O 1
ATOM 9076 N N . GLU B 1 163 ? -8.359 -9.898 -23.797 1 90.44 163 GLU B N 1
ATOM 9077 C CA . GLU B 1 163 ? -7.145 -10.016 -23 1 90.44 163 GLU B CA 1
ATOM 9078 C C . GLU B 1 163 ? -6.16 -8.891 -23.328 1 90.44 163 GLU B C 1
ATOM 9080 O O . GLU B 1 163 ? -5.453 -8.398 -22.453 1 90.44 163 GLU B O 1
ATOM 9085 N N . GLU B 1 164 ? -6.039 -8.609 -24.531 1 87.12 164 GLU B N 1
ATOM 9086 C CA . GLU B 1 164 ? -5.203 -7.48 -24.953 1 87.12 164 GLU B CA 1
ATOM 9087 C C . GLU B 1 164 ? -5.707 -6.172 -24.359 1 87.12 164 GLU B C 1
ATOM 9089 O O . GLU B 1 164 ? -4.914 -5.324 -23.938 1 87.12 164 GLU B O 1
ATOM 9094 N N . MET B 1 165 ? -7.012 -6.051 -24.375 1 91.12 165 MET B N 1
ATOM 9095 C CA . MET B 1 165 ? -7.617 -4.875 -23.766 1 91.12 165 MET B CA 1
ATOM 9096 C C . MET B 1 165 ? -7.297 -4.812 -22.266 1 91.12 165 MET B C 1
ATOM 9098 O O . MET B 1 165 ? -6.941 -3.754 -21.75 1 91.12 165 MET B O 1
ATOM 9102 N N . ARG B 1 166 ? -7.469 -5.898 -21.609 1 90.94 166 ARG B N 1
ATOM 9103 C CA . ARG B 1 166 ? -7.18 -5.973 -20.188 1 90.94 166 ARG B CA 1
ATOM 9104 C C . ARG B 1 166 ? -5.746 -5.543 -19.891 1 90.94 166 ARG B C 1
ATOM 9106 O O . ARG B 1 166 ? -5.5 -4.793 -18.938 1 90.94 166 ARG B O 1
ATOM 9113 N N . SER B 1 167 ? -4.797 -5.965 -20.719 1 84.75 167 SER B N 1
ATOM 9114 C CA . SER B 1 167 ? -3.383 -5.664 -20.531 1 84.75 167 SER B CA 1
ATOM 9115 C C . SER B 1 167 ? -3.109 -4.172 -20.672 1 84.75 167 SER B C 1
ATOM 9117 O O . SER B 1 167 ? -2.248 -3.623 -19.984 1 84.75 167 SER B O 1
ATOM 9119 N N . GLU B 1 168 ? -3.76 -3.584 -21.5 1 86.12 168 GLU B N 1
ATOM 9120 C CA . GLU B 1 168 ? -3.572 -2.152 -21.719 1 86.12 168 GLU B CA 1
ATOM 9121 C C . GLU B 1 168 ? -4.219 -1.336 -20.609 1 86.12 168 GLU B C 1
ATOM 9123 O O . GLU B 1 168 ? -3.68 -0.311 -20.188 1 86.12 168 GLU B O 1
ATOM 9128 N N . LEU B 1 169 ? -5.371 -1.777 -20.219 1 90.31 169 LEU B N 1
ATOM 9129 C CA . LEU B 1 169 ? -6.094 -1.029 -19.188 1 90.31 169 LEU B CA 1
ATOM 9130 C C . LEU B 1 169 ? -5.383 -1.118 -17.844 1 90.31 169 LEU B C 1
ATOM 9132 O O . LEU B 1 169 ? -5.523 -0.229 -17 1 90.31 169 LEU B O 1
ATOM 9136 N N . LEU B 1 170 ? -4.656 -2.162 -17.641 1 86.88 170 LEU B N 1
ATOM 9137 C CA . LEU B 1 170 ? -3.93 -2.338 -16.391 1 86.88 170 LEU B CA 1
ATOM 9138 C C . LEU B 1 170 ? -2.816 -1.305 -16.25 1 86.88 170 LEU B C 1
ATOM 9140 O O . LEU B 1 170 ? -2.326 -1.053 -15.148 1 86.88 170 LEU B O 1
ATOM 9144 N N . LYS B 1 171 ? -2.455 -0.672 -17.391 1 79.12 171 LYS B N 1
ATOM 9145 C CA . LYS B 1 171 ? -1.391 0.326 -17.391 1 79.12 171 LYS B CA 1
ATOM 9146 C C . LYS B 1 171 ? -1.932 1.704 -17.016 1 79.12 171 LYS B C 1
ATOM 9148 O O . LYS B 1 171 ? -1.161 2.617 -16.703 1 79.12 171 LYS B O 1
ATOM 9153 N N . VAL B 1 172 ? -3.215 1.765 -17 1 87.44 172 VAL B N 1
ATOM 9154 C CA . VAL B 1 172 ? -3.84 3.043 -16.688 1 87.44 172 VAL B CA 1
ATOM 9155 C C . VAL B 1 172 ? -3.672 3.344 -15.195 1 87.44 172 VAL B C 1
ATOM 9157 O O . VAL B 1 172 ? -3.834 2.455 -14.359 1 87.44 172 VAL B O 1
ATOM 9160 N N . PRO B 1 173 ? -3.307 4.57 -14.875 1 84.44 173 PRO B N 1
ATOM 9161 C CA . PRO B 1 173 ? -3.113 4.918 -13.469 1 84.44 173 PRO B CA 1
ATOM 9162 C C . PRO B 1 173 ? -4.387 4.758 -12.641 1 84.44 173 PRO B C 1
ATOM 9164 O O . PRO B 1 173 ? -5.484 5.051 -13.125 1 84.44 173 PRO B O 1
ATOM 9167 N N . ASP B 1 174 ? -4.352 4.312 -11.438 1 83.56 174 ASP B N 1
ATOM 9168 C CA . ASP B 1 174 ? -5.41 4.191 -10.445 1 83.56 174 ASP B CA 1
ATOM 9169 C C . ASP B 1 174 ? -6.176 2.881 -10.609 1 83.56 174 ASP B C 1
ATOM 9171 O O . ASP B 1 174 ? -7.102 2.596 -9.844 1 83.56 174 ASP B O 1
ATOM 9175 N N . VAL B 1 175 ? -5.754 2.076 -11.633 1 88.75 175 VAL B N 1
ATOM 9176 C CA . VAL B 1 175 ? -6.359 0.756 -11.773 1 88.75 175 VAL B CA 1
ATOM 9177 C C . VAL B 1 175 ? -5.668 -0.235 -10.844 1 88.75 175 VAL B C 1
ATOM 9179 O O . VAL B 1 175 ? -4.438 -0.308 -10.805 1 88.75 175 VAL B O 1
ATOM 9182 N N . SER B 1 176 ? -6.441 -0.869 -10.031 1 84.94 176 SER B N 1
ATOM 9183 C CA . SER B 1 176 ? -5.871 -1.845 -9.109 1 84.94 176 SER B CA 1
ATOM 9184 C C . SER B 1 176 ? -5.93 -3.254 -9.688 1 84.94 176 SER B C 1
ATOM 9186 O O . SER B 1 176 ? -4.922 -3.965 -9.703 1 84.94 176 SER B O 1
ATOM 9188 N N . ARG B 1 177 ? -7.23 -3.664 -10.148 1 86.88 177 ARG B N 1
ATOM 9189 C CA . ARG B 1 177 ? -7.426 -5.023 -10.641 1 86.88 177 ARG B CA 1
ATOM 9190 C C . ARG B 1 177 ? -8.492 -5.062 -11.727 1 86.88 177 ARG B C 1
ATOM 9192 O O . ARG B 1 177 ? -9.391 -4.215 -11.758 1 86.88 177 ARG B O 1
ATOM 9199 N N . ILE B 1 178 ? -8.273 -6.102 -12.641 1 91.12 178 ILE B N 1
ATOM 9200 C CA . ILE B 1 178 ? -9.266 -6.336 -13.68 1 91.12 178 ILE B CA 1
ATOM 9201 C C . ILE B 1 178 ? -9.633 -7.816 -13.711 1 91.12 178 ILE B C 1
ATOM 9203 O O . ILE B 1 178 ? -8.758 -8.688 -13.68 1 91.12 178 ILE B O 1
ATOM 9207 N N . GLU B 1 179 ? -10.891 -8.109 -13.672 1 91.12 179 GLU B N 1
ATOM 9208 C CA . GLU B 1 179 ? -11.359 -9.492 -13.68 1 91.12 179 GLU B CA 1
ATOM 9209 C C . GLU B 1 179 ? -12.203 -9.789 -14.914 1 91.12 179 GLU B C 1
ATOM 9211 O O . GLU B 1 179 ? -12.938 -8.922 -15.391 1 91.12 179 GLU B O 1
ATOM 9216 N N . PHE B 1 180 ? -12.117 -11.031 -15.406 1 92.5 180 PHE B N 1
ATOM 9217 C CA . PHE B 1 180 ? -12.93 -11.508 -16.516 1 92.5 180 PHE B CA 1
ATOM 9218 C C . PHE B 1 180 ? -14.281 -12.008 -16.031 1 92.5 180 PHE B C 1
ATOM 9220 O O . PHE B 1 180 ? -14.375 -12.602 -14.945 1 92.5 180 PHE B O 1
ATOM 9227 N N . ILE B 1 181 ? -15.25 -11.75 -16.797 1 93.75 181 ILE B N 1
ATOM 9228 C CA . ILE B 1 181 ? -16.594 -12.258 -16.531 1 93.75 181 ILE B CA 1
ATOM 9229 C C . ILE B 1 181 ? -17.109 -13.023 -17.75 1 93.75 181 ILE B C 1
ATOM 9231 O O . ILE B 1 181 ? -17.109 -12.5 -18.859 1 93.75 181 ILE B O 1
ATOM 9235 N N . GLY B 1 182 ? -17.469 -14.188 -17.516 1 92.25 182 GLY B N 1
ATOM 9236 C CA . GLY B 1 182 ? -18.141 -14.953 -18.562 1 92.25 182 GLY B CA 1
ATOM 9237 C C . GLY B 1 182 ? -17.188 -15.648 -19.516 1 92.25 182 GLY B C 1
ATOM 9238 O O . GLY B 1 182 ? -17.609 -16.188 -20.531 1 92.25 182 GLY B O 1
ATOM 9239 N N . ALA B 1 183 ? -15.914 -15.609 -19.25 1 91.88 183 ALA B N 1
ATOM 9240 C CA . ALA B 1 183 ? -14.961 -16.297 -20.109 1 91.88 183 ALA B CA 1
ATOM 9241 C C . ALA B 1 183 ? -15.062 -17.812 -19.938 1 91.88 183 ALA B C 1
ATOM 9243 O O . ALA B 1 183 ? -15.234 -18.312 -18.828 1 91.88 183 ALA B O 1
ATOM 9244 N N . GLN B 1 184 ? -15.086 -18.484 -21.062 1 92.12 184 GLN B N 1
ATOM 9245 C CA . GLN B 1 184 ? -15.164 -19.938 -21.062 1 92.12 184 GLN B CA 1
ATOM 9246 C C . GLN B 1 184 ? -13.82 -20.562 -21.438 1 92.12 184 GLN B C 1
ATOM 9248 O O . GLN B 1 184 ? -13.156 -20.125 -22.375 1 92.12 184 GLN B O 1
ATOM 9253 N N . ASP B 1 185 ? -13.453 -21.547 -20.703 1 90 185 ASP B N 1
ATOM 9254 C CA . ASP B 1 185 ? -12.211 -22.234 -21.016 1 90 185 ASP B CA 1
ATOM 9255 C C . ASP B 1 185 ? -12.414 -23.219 -22.172 1 90 185 ASP B C 1
ATOM 9257 O O . ASP B 1 185 ? -13.461 -23.859 -22.266 1 90 185 ASP B O 1
ATOM 9261 N N . GLU B 1 186 ? -11.438 -23.281 -22.984 1 91 186 GLU B N 1
ATOM 9262 C CA . GLU B 1 186 ? -11.461 -24.25 -24.078 1 91 186 GLU B CA 1
ATOM 9263 C C . GLU B 1 186 ? -10.961 -25.609 -23.609 1 91 186 GLU B C 1
ATOM 9265 O O . GLU B 1 186 ? -10.125 -25.703 -22.703 1 91 186 GLU B O 1
ATOM 9270 N N . ARG B 1 187 ? -11.57 -26.609 -24.188 1 91.5 187 ARG B N 1
ATOM 9271 C CA . ARG B 1 187 ? -11.148 -27.984 -23.953 1 91.5 187 ARG B CA 1
ATOM 9272 C C . ARG B 1 187 ? -11.117 -28.781 -25.25 1 91.5 187 ARG B C 1
ATOM 9274 O O . ARG B 1 187 ? -11.844 -28.484 -26.188 1 91.5 187 ARG B O 1
ATOM 9281 N N . VAL B 1 188 ? -10.18 -29.672 -25.359 1 90.31 188 VAL B N 1
ATOM 9282 C CA . VAL B 1 188 ? -10.141 -30.609 -26.469 1 90.31 188 VAL B CA 1
ATOM 9283 C C . VAL B 1 188 ? -10.695 -31.953 -26.016 1 90.31 188 VAL B C 1
ATOM 9285 O O . VAL B 1 188 ? -10.211 -32.562 -25.047 1 90.31 188 VAL B O 1
ATOM 9288 N N . PHE B 1 189 ? -11.773 -32.406 -26.672 1 89.88 189 PHE B N 1
ATOM 9289 C CA . PHE B 1 189 ? -12.422 -33.656 -26.297 1 89.88 189 PHE B CA 1
ATOM 9290 C C . PHE B 1 189 ? -12.023 -34.781 -27.234 1 89.88 189 PHE B C 1
ATOM 9292 O O . PHE B 1 189 ? -11.984 -34.594 -28.453 1 89.88 189 PHE B O 1
ATOM 9299 N N . ILE B 1 190 ? -11.594 -35.781 -26.656 1 88.38 190 ILE B N 1
ATOM 9300 C CA . ILE B 1 190 ? -11.398 -37.031 -27.375 1 88.38 190 ILE B CA 1
ATOM 9301 C C . ILE B 1 190 ? -12.531 -38 -27.047 1 88.38 190 ILE B C 1
ATOM 9303 O O . ILE B 1 190 ? -12.539 -38.594 -25.969 1 88.38 190 ILE B O 1
ATOM 9307 N N . GLU B 1 191 ? -13.414 -38.125 -27.906 1 87.94 191 GLU B N 1
ATOM 9308 C CA . GLU B 1 191 ? -14.602 -38.938 -27.656 1 87.94 191 GLU B CA 1
ATOM 9309 C C . GLU B 1 191 ? -14.469 -40.344 -28.281 1 87.94 191 GLU B C 1
ATOM 9311 O O . GLU B 1 191 ? -14.188 -40.438 -29.484 1 87.94 191 GLU B O 1
ATOM 9316 N N . PHE B 1 192 ? -14.648 -41.312 -27.391 1 83.12 192 PHE B N 1
ATOM 9317 C CA . PHE B 1 192 ? -14.539 -42.688 -27.828 1 83.12 192 PHE B CA 1
ATOM 9318 C C . PHE B 1 192 ? -15.883 -43.406 -27.703 1 83.12 192 PHE B C 1
ATOM 9320 O O . PHE B 1 192 ? -16.656 -43.094 -26.797 1 83.12 192 PHE B O 1
ATOM 9327 N N . SER B 1 193 ? -16.016 -44.281 -28.656 1 78.69 193 SER B N 1
ATOM 9328 C CA . SER B 1 193 ? -17.094 -45.25 -28.438 1 78.69 193 SER B CA 1
ATOM 9329 C C . SER B 1 193 ? -16.609 -46.438 -27.609 1 78.69 193 SER B C 1
ATOM 9331 O O . SER B 1 193 ? -15.68 -47.125 -28.016 1 78.69 193 SER B O 1
ATOM 9333 N N . MET B 1 194 ? -17.141 -46.562 -26.484 1 74.88 194 MET B N 1
ATOM 9334 C CA . MET B 1 194 ? -16.719 -47.656 -25.594 1 74.88 194 MET B CA 1
ATOM 9335 C C . MET B 1 194 ? -16.953 -49 -26.234 1 74.88 194 MET B C 1
ATOM 9337 O O . MET B 1 194 ? -16.203 -49.969 -25.984 1 74.88 194 MET B O 1
ATOM 9341 N N . GLU B 1 195 ? -17.938 -49.062 -27.016 1 73 195 GLU B N 1
ATOM 9342 C CA . GLU B 1 195 ? -18.266 -50.312 -27.703 1 73 195 GLU B CA 1
ATOM 9343 C C . GLU B 1 195 ? -17.219 -50.656 -28.766 1 73 195 GLU B C 1
ATOM 9345 O O . GLU B 1 195 ? -16.797 -51.781 -28.891 1 73 195 GLU B O 1
ATOM 9350 N N . LYS B 1 196 ? -16.844 -49.625 -29.438 1 76.31 196 LYS B N 1
ATOM 9351 C CA . LYS B 1 196 ? -15.859 -49.812 -30.5 1 76.31 196 LYS B CA 1
ATOM 9352 C C . LYS B 1 196 ? -14.492 -50.156 -29.906 1 76.31 196 LYS B C 1
ATOM 9354 O O . LYS B 1 196 ? -13.766 -51 -30.469 1 76.31 196 LYS B O 1
ATOM 9359 N N . LEU B 1 197 ? -14.219 -49.562 -28.828 1 77.25 197 LEU B N 1
ATOM 9360 C CA . LEU B 1 197 ? -12.938 -49.844 -28.203 1 77.25 197 LEU B CA 1
ATOM 9361 C C . LEU B 1 197 ? -12.875 -51.281 -27.688 1 77.25 197 LEU B C 1
ATOM 9363 O O . LEU B 1 197 ? -11.836 -51.938 -27.797 1 77.25 197 LEU B O 1
ATOM 9367 N N . ALA B 1 198 ? -13.938 -51.688 -27.109 1 72.12 198 ALA B N 1
ATOM 9368 C CA . ALA B 1 198 ? -14 -53.062 -26.609 1 72.12 198 ALA B CA 1
ATOM 9369 C C . ALA B 1 198 ? -13.914 -54.062 -27.75 1 72.12 198 ALA B C 1
ATOM 9371 O O . ALA B 1 198 ? -13.297 -55.125 -27.594 1 72.12 198 ALA B O 1
ATOM 9372 N N . GLY B 1 199 ? -14.594 -53.719 -28.812 1 72.25 199 GLY B N 1
ATOM 9373 C CA . GLY B 1 199 ? -14.57 -54.594 -29.969 1 72.25 199 GLY B CA 1
ATOM 9374 C C . GLY B 1 199 ? -13.188 -54.75 -30.578 1 72.25 199 GLY B C 1
ATOM 9375 O O . GLY B 1 199 ? -12.836 -55.844 -31.047 1 72.25 199 GLY B O 1
ATOM 9376 N N . LEU B 1 200 ? -12.469 -53.688 -30.422 1 74.12 200 LEU B N 1
ATOM 9377 C CA . LEU B 1 200 ? -11.133 -53.719 -31.016 1 74.12 200 LEU B CA 1
ATOM 9378 C C . LEU B 1 200 ? -10.102 -54.219 -30 1 74.12 200 LEU B C 1
ATOM 9380 O O . LEU B 1 200 ? -8.945 -54.438 -30.359 1 74.12 200 LEU B O 1
ATOM 9384 N N . GLY B 1 201 ? -10.578 -54.438 -28.734 1 69.38 201 GLY B N 1
ATOM 9385 C CA . GLY B 1 201 ? -9.703 -54.969 -27.688 1 69.38 201 GLY B CA 1
ATOM 9386 C C . GLY B 1 201 ? -8.703 -53.938 -27.188 1 69.38 201 GLY B C 1
ATOM 9387 O O . GLY B 1 201 ? -7.598 -54.281 -26.766 1 69.38 201 GLY B O 1
ATOM 9388 N N . ILE B 1 202 ? -9.016 -52.719 -27.391 1 71.19 202 ILE B N 1
ATOM 9389 C CA . ILE B 1 202 ? -8.109 -51.656 -26.984 1 71.19 202 ILE B CA 1
ATOM 9390 C C . ILE B 1 202 ? -8.367 -51.281 -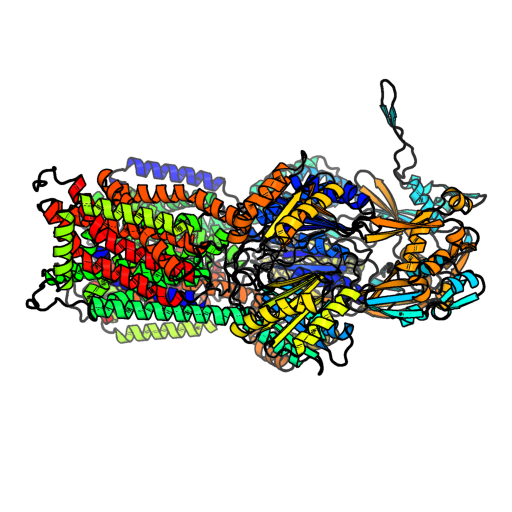25.516 1 71.19 202 ILE B C 1
ATOM 9392 O O . ILE B 1 202 ? -9.516 -51.031 -25.125 1 71.19 202 ILE B O 1
ATOM 9396 N N . ASN B 1 203 ? -7.242 -51.344 -24.719 1 69.25 203 ASN B N 1
ATOM 9397 C CA . ASN B 1 203 ? -7.324 -50.875 -23.344 1 69.25 203 ASN B CA 1
ATOM 9398 C C . ASN B 1 203 ? -7.281 -49.344 -23.266 1 69.25 203 ASN B C 1
ATOM 9400 O O . ASN B 1 203 ? -6.289 -48.719 -23.641 1 69.25 203 ASN B O 1
ATOM 9404 N N . ARG B 1 204 ? -8.344 -48.781 -22.766 1 72.75 204 ARG B N 1
ATOM 9405 C CA . ARG B 1 204 ? -8.469 -47.344 -22.625 1 72.75 204 ARG B CA 1
ATOM 9406 C C . ARG B 1 204 ? -7.312 -46.75 -21.812 1 72.75 204 ARG B C 1
ATOM 9408 O O . ARG B 1 204 ? -6.773 -45.688 -22.141 1 72.75 204 ARG B O 1
ATOM 9415 N N . ASN B 1 205 ? -6.941 -47.375 -20.75 1 71.69 205 ASN B N 1
ATOM 9416 C CA . ASN B 1 205 ? -5.867 -46.875 -19.891 1 71.69 205 ASN B CA 1
ATOM 9417 C C . ASN B 1 205 ? -4.539 -46.812 -20.641 1 71.69 205 ASN B C 1
ATOM 9419 O O . ASN B 1 205 ? -3.721 -45.938 -20.391 1 71.69 205 ASN B O 1
ATOM 9423 N N . ALA B 1 206 ? -4.441 -47.781 -21.484 1 69.69 206 ALA B N 1
ATOM 9424 C CA . ALA B 1 206 ? -3.232 -47.781 -22.312 1 69.69 206 ALA B CA 1
ATOM 9425 C C . ALA B 1 206 ? -3.207 -46.594 -23.25 1 69.69 206 ALA B C 1
ATOM 9427 O O . ALA B 1 206 ? -2.146 -46 -23.516 1 69.69 206 ALA B O 1
ATOM 9428 N N . LEU B 1 207 ? -4.34 -46.344 -23.734 1 73.56 207 LEU B N 1
ATOM 9429 C CA . LEU B 1 207 ? -4.449 -45.188 -24.609 1 73.56 207 LEU B CA 1
ATOM 9430 C C . LEU B 1 207 ? -4.152 -43.875 -23.844 1 73.56 207 LEU B C 1
ATOM 9432 O O . LEU B 1 207 ? -3.447 -43 -24.359 1 73.56 207 LEU B O 1
ATOM 9436 N N . ILE B 1 208 ? -4.695 -43.719 -22.734 1 78.75 208 ILE B N 1
ATOM 9437 C CA . ILE B 1 208 ? -4.492 -42.531 -21.906 1 78.75 208 ILE B CA 1
ATOM 9438 C C . ILE B 1 208 ? -3.014 -42.406 -21.547 1 78.75 208 ILE B C 1
ATOM 9440 O O . ILE B 1 208 ? -2.453 -41.312 -21.625 1 78.75 208 ILE B O 1
ATOM 9444 N N . ALA B 1 209 ? -2.453 -43.406 -21.172 1 73.94 209 ALA B N 1
ATOM 9445 C CA . ALA B 1 209 ? -1.038 -43.406 -20.797 1 73.94 209 ALA B CA 1
ATOM 9446 C C . ALA B 1 209 ? -0.171 -43 -22 1 73.94 209 ALA B C 1
ATOM 9448 O O . ALA B 1 209 ? 0.828 -42.281 -21.828 1 73.94 209 ALA B O 1
ATOM 9449 N N . ALA B 1 210 ? -0.564 -43.5 -23.125 1 74 210 ALA B N 1
ATOM 9450 C CA . ALA B 1 210 ? 0.175 -43.156 -24.344 1 74 210 ALA B CA 1
ATOM 9451 C C . ALA B 1 210 ? 0.095 -41.656 -24.656 1 74 210 ALA B C 1
ATOM 9453 O O . ALA B 1 210 ? 1.086 -41.062 -25.062 1 74 210 ALA B O 1
ATOM 9454 N N . LEU B 1 211 ? -1.017 -41.156 -24.469 1 78.56 211 LEU B N 1
ATOM 9455 C CA . LEU B 1 211 ? -1.201 -39.719 -24.734 1 78.56 211 LEU B CA 1
ATOM 9456 C C . LEU B 1 211 ? -0.427 -38.875 -23.719 1 78.56 211 LEU B C 1
ATOM 9458 O O . LEU B 1 211 ? 0.149 -37.844 -24.078 1 78.56 211 LEU B O 1
ATOM 9462 N N . GLN B 1 212 ? -0.442 -39.281 -22.516 1 80.19 212 GLN B N 1
ATOM 9463 C CA . GLN B 1 212 ? 0.271 -38.562 -21.469 1 80.19 212 GLN B CA 1
ATOM 9464 C C . GLN B 1 212 ? 1.778 -38.594 -21.688 1 80.19 212 GLN B C 1
ATOM 9466 O O . GLN B 1 212 ? 2.471 -37.594 -21.5 1 80.19 212 GLN B O 1
ATOM 9471 N N . ALA B 1 213 ? 2.236 -39.688 -22.031 1 74.38 213 ALA B N 1
ATOM 9472 C CA . ALA B 1 213 ? 3.67 -39.875 -22.219 1 74.38 213 ALA B CA 1
ATOM 9473 C C . ALA B 1 213 ? 4.176 -39.094 -23.422 1 74.38 213 ALA B C 1
ATOM 9475 O O . ALA B 1 213 ? 5.324 -38.625 -23.438 1 74.38 213 ALA B O 1
ATOM 9476 N N . GLN B 1 214 ? 3.332 -38.906 -24.281 1 74.38 214 GLN B N 1
ATOM 9477 C CA . GLN B 1 214 ? 3.723 -38.188 -25.5 1 74.38 214 GLN B CA 1
ATOM 9478 C C . GLN B 1 214 ? 3.857 -36.688 -25.219 1 74.38 214 GLN B C 1
ATOM 9480 O O . GLN B 1 214 ? 4.781 -36.062 -25.719 1 74.38 214 GLN B O 1
ATOM 9485 N N . ASN B 1 215 ? 3.029 -36.125 -24.422 1 76.56 215 ASN B N 1
ATOM 9486 C CA . ASN B 1 215 ? 2.938 -34.656 -24.281 1 76.56 215 ASN B CA 1
ATOM 9487 C C . ASN B 1 215 ? 3.707 -34.188 -23.062 1 76.56 215 ASN B C 1
ATOM 9489 O O . ASN B 1 215 ? 3.766 -32.969 -22.812 1 76.56 215 ASN B O 1
ATOM 9493 N N . LEU B 1 216 ? 4.348 -35 -22.422 1 70.94 216 LEU B N 1
ATOM 9494 C CA . LEU B 1 216 ? 5.039 -34.594 -21.203 1 70.94 216 LEU B CA 1
ATOM 9495 C C . LEU B 1 216 ? 6.328 -33.875 -21.531 1 70.94 216 LEU B C 1
ATOM 9497 O O . LEU B 1 216 ? 7.078 -34.281 -22.422 1 70.94 216 LEU B O 1
ATOM 9501 N N . ILE B 1 217 ? 6.371 -32.625 -20.906 1 70.19 217 ILE B N 1
ATOM 9502 C CA . ILE B 1 217 ? 7.617 -31.891 -21.047 1 70.19 217 ILE B CA 1
ATOM 9503 C C . ILE B 1 217 ? 8.672 -32.469 -20.125 1 70.19 217 ILE B C 1
ATOM 9505 O O . ILE B 1 217 ? 8.484 -32.531 -18.906 1 70.19 217 ILE B O 1
ATOM 9509 N N . SER B 1 218 ? 9.633 -33.031 -20.703 1 72.5 218 SER B N 1
ATOM 9510 C CA . SER B 1 218 ? 10.75 -33.594 -19.938 1 72.5 218 SER B CA 1
ATOM 9511 C C . SER B 1 218 ? 12.078 -33 -20.391 1 72.5 218 SER B C 1
ATOM 9513 O O . SER B 1 218 ? 12.273 -32.75 -21.578 1 72.5 218 SER B O 1
ATOM 9515 N N . PRO B 1 219 ? 12.828 -32.594 -19.422 1 74.81 219 PRO B N 1
ATOM 9516 C CA . PRO B 1 219 ? 14.148 -32.094 -19.812 1 74.81 219 PRO B CA 1
ATOM 9517 C C . PRO B 1 219 ? 14.953 -33.094 -20.656 1 74.81 219 PRO B C 1
ATOM 9519 O O . PRO B 1 219 ? 14.914 -34.281 -20.391 1 74.81 219 PRO B O 1
ATOM 9522 N N . ALA B 1 220 ? 15.391 -32.562 -21.781 1 70.69 220 ALA B N 1
ATOM 9523 C CA . ALA B 1 220 ? 16.188 -33.438 -22.641 1 70.69 220 ALA B CA 1
ATOM 9524 C C . ALA B 1 220 ? 17.672 -33.281 -22.359 1 70.69 220 ALA B C 1
ATOM 9526 O O . ALA B 1 220 ? 18.5 -34.094 -22.797 1 70.69 220 ALA B O 1
ATOM 9527 N N . GLY B 1 221 ? 18.031 -32.375 -21.531 1 72.94 221 GLY B N 1
ATOM 9528 C CA . GLY B 1 221 ? 19.422 -32.219 -21.141 1 72.94 221 GLY B CA 1
ATOM 9529 C C . GLY B 1 221 ? 20.125 -31.109 -21.891 1 72.94 221 GLY B C 1
ATOM 9530 O O . GLY B 1 221 ? 19.562 -30.484 -22.781 1 72.94 221 GLY B O 1
ATOM 9531 N N . THR B 1 222 ? 21.266 -30.688 -21.422 1 75.94 222 THR B N 1
ATOM 9532 C CA . THR B 1 222 ? 22.109 -29.656 -22.016 1 75.94 222 THR B CA 1
ATOM 9533 C C . THR B 1 222 ? 23.5 -30.219 -22.312 1 75.94 222 THR B C 1
ATOM 9535 O O . THR B 1 222 ? 24.156 -30.781 -21.422 1 75.94 222 THR B O 1
ATOM 9538 N N . ILE B 1 223 ? 23.859 -30.125 -23.625 1 72.12 223 ILE B N 1
ATOM 9539 C CA . ILE B 1 223 ? 25.203 -30.562 -24 1 72.12 223 ILE B CA 1
ATOM 9540 C C . ILE B 1 223 ? 26.203 -29.469 -23.656 1 72.12 223 ILE B C 1
ATOM 9542 O O . ILE B 1 223 ? 26.047 -28.312 -24.062 1 72.12 223 ILE B O 1
ATOM 9546 N N . LYS B 1 224 ? 27.016 -29.766 -22.75 1 72.25 224 LYS B N 1
ATOM 9547 C CA . LYS B 1 224 ? 28.047 -28.812 -22.344 1 72.25 224 LYS B CA 1
ATOM 9548 C C . LYS B 1 224 ? 29.266 -28.891 -23.25 1 72.25 224 LYS B C 1
ATOM 9550 O O . LYS B 1 224 ? 30.047 -29.844 -23.172 1 72.25 224 LYS B O 1
ATOM 9555 N N . GLY B 1 225 ? 29.219 -28.109 -24.266 1 66.44 225 GLY B N 1
ATOM 9556 C CA . GLY B 1 225 ? 30.484 -28.031 -25 1 66.44 225 GLY B CA 1
ATOM 9557 C C . GLY B 1 225 ? 31.547 -27.219 -24.281 1 66.44 225 GLY B C 1
ATOM 9558 O O . GLY B 1 225 ? 31.281 -26.609 -23.266 1 66.44 225 GLY B O 1
ATOM 9559 N N . GLY B 1 226 ? 32.781 -27.438 -24.578 1 66.56 226 GLY B N 1
ATOM 9560 C CA . GLY B 1 226 ? 33.875 -26.672 -23.984 1 66.56 226 GLY B CA 1
ATOM 9561 C C . GLY B 1 226 ? 33.625 -25.172 -24 1 66.56 226 GLY B C 1
ATOM 9562 O O . GLY B 1 226 ? 33.781 -24.516 -22.969 1 66.56 226 GLY B O 1
ATOM 9563 N N . GLN B 1 227 ? 32.969 -24.625 -25.031 1 76.19 227 GLN B N 1
ATOM 9564 C CA . GLN B 1 227 ? 32.844 -23.172 -25.172 1 76.19 227 GLN B CA 1
ATOM 9565 C C . GLN B 1 227 ? 31.375 -22.766 -25.203 1 76.19 227 GLN B C 1
ATOM 9567 O O . GLN B 1 227 ? 31.031 -21.656 -24.828 1 76.19 227 GLN B O 1
ATOM 9572 N N . GLU B 1 228 ? 30.547 -23.734 -25.656 1 78.25 228 GLU B N 1
ATOM 9573 C CA . GLU B 1 228 ? 29.141 -23.359 -25.828 1 78.25 228 GLU B CA 1
ATOM 9574 C C . GLU B 1 228 ? 28.219 -24.375 -25.156 1 78.25 228 GLU B C 1
ATOM 9576 O O . GLU B 1 228 ? 28.562 -25.547 -25.016 1 78.25 228 GLU B O 1
ATOM 9581 N N . ARG B 1 229 ? 27.156 -23.844 -24.672 1 78.19 229 ARG B N 1
ATOM 9582 C CA . ARG B 1 229 ? 26.094 -24.672 -24.141 1 78.19 229 ARG B CA 1
ATOM 9583 C C . ARG B 1 229 ? 24.969 -24.875 -25.172 1 78.19 229 ARG B C 1
ATOM 9585 O O . ARG B 1 229 ? 24.469 -23.891 -25.734 1 78.19 229 ARG B O 1
ATOM 9592 N N . LEU B 1 230 ? 24.688 -26.156 -25.516 1 75.88 230 LEU B N 1
ATOM 9593 C CA . LEU B 1 230 ? 23.625 -26.453 -26.469 1 75.88 230 LEU B CA 1
ATOM 9594 C C . LEU B 1 230 ? 22.453 -27.125 -25.781 1 75.88 230 LEU B C 1
ATOM 9596 O O . LEU B 1 230 ? 22.609 -28.156 -25.125 1 75.88 230 LEU B O 1
ATOM 9600 N N . LEU B 1 231 ? 21.328 -26.453 -25.891 1 78.38 231 LEU B N 1
ATOM 9601 C CA . LEU B 1 231 ? 20.125 -27.031 -25.312 1 78.38 231 LEU B CA 1
ATOM 9602 C C . LEU B 1 231 ? 19.5 -28.047 -26.266 1 78.38 231 LEU B C 1
ATOM 9604 O O . LEU B 1 231 ? 19.453 -27.828 -27.484 1 78.38 231 LEU B O 1
ATOM 9608 N N . LEU B 1 232 ? 19.172 -29.203 -25.734 1 77.38 232 LEU B N 1
ATOM 9609 C CA . LEU B 1 232 ? 18.516 -30.234 -26.516 1 77.38 232 LEU B CA 1
ATOM 9610 C C . LEU B 1 232 ? 17 -30.172 -26.328 1 77.38 232 LEU B C 1
ATOM 9612 O O . LEU B 1 232 ? 16.516 -29.984 -25.219 1 77.38 232 LEU B O 1
ATOM 9616 N N . ARG B 1 233 ? 16.375 -30.203 -27.469 1 80.94 233 ARG B N 1
ATOM 9617 C CA . ARG B 1 233 ? 14.906 -30.219 -27.422 1 80.94 233 ARG B CA 1
ATOM 9618 C C . ARG B 1 233 ? 14.344 -31.391 -28.203 1 80.94 233 ARG B C 1
ATOM 9620 O O . ARG B 1 233 ? 14.797 -31.688 -29.312 1 80.94 233 ARG B O 1
ATOM 9627 N N . VAL B 1 234 ? 13.461 -32.125 -27.531 1 77.94 234 VAL B N 1
ATOM 9628 C CA . VAL B 1 234 ? 12.805 -33.25 -28.188 1 77.94 234 VAL B CA 1
ATOM 9629 C C . VAL B 1 234 ? 11.406 -32.844 -28.641 1 77.94 234 VAL B C 1
ATOM 9631 O O . VAL B 1 234 ? 10.664 -32.188 -27.875 1 77.94 234 VAL B O 1
ATOM 9634 N N . SER B 1 235 ? 11.141 -33.094 -29.859 1 77.19 235 SER B N 1
ATOM 9635 C CA . SER B 1 235 ? 9.82 -32.75 -30.406 1 77.19 235 SER B CA 1
ATOM 9636 C C . SER B 1 235 ? 8.766 -33.75 -29.953 1 77.19 235 SER B C 1
ATOM 9638 O O . SER B 1 235 ? 9.094 -34.875 -29.562 1 77.19 235 SER B O 1
ATOM 9640 N N . GLY B 1 236 ? 7.531 -33.406 -29.875 1 73.44 236 GLY B N 1
ATOM 9641 C CA . GLY B 1 236 ? 6.457 -34.344 -29.578 1 73.44 236 GLY B CA 1
ATOM 9642 C C . GLY B 1 236 ? 5.305 -33.719 -28.828 1 73.44 236 GLY B C 1
ATOM 9643 O O . GLY B 1 236 ? 4.254 -34.344 -28.656 1 73.44 236 GLY B O 1
ATOM 9644 N N . SER B 1 237 ? 5.445 -32.531 -28.516 1 78.5 237 SER B N 1
ATOM 9645 C CA . SER B 1 237 ? 4.363 -31.906 -27.781 1 78.5 237 SER B CA 1
ATOM 9646 C C . SER B 1 237 ? 3.164 -31.625 -28.688 1 78.5 237 SER B C 1
ATOM 9648 O O . SER B 1 237 ? 3.312 -31.5 -29.906 1 78.5 237 SER B O 1
ATOM 9650 N N . PHE B 1 238 ? 2.01 -31.797 -28.094 1 79.56 238 PHE B N 1
ATOM 9651 C CA . PHE B 1 238 ? 0.788 -31.5 -28.828 1 79.56 238 PHE B CA 1
ATOM 9652 C C . PHE B 1 238 ? 0.61 -29.984 -28.984 1 79.56 238 PHE B C 1
ATOM 9654 O O . PHE B 1 238 ? 0.43 -29.281 -28 1 79.56 238 PHE B O 1
ATOM 9661 N N . GLU B 1 239 ? 0.696 -29.547 -30.172 1 77.38 239 GLU B N 1
ATOM 9662 C CA . GLU B 1 239 ? 0.523 -28.109 -30.391 1 77.38 239 GLU B CA 1
ATOM 9663 C C . GLU B 1 239 ? -0.852 -27.812 -30.984 1 77.38 239 GLU B C 1
ATOM 9665 O O . GLU B 1 239 ? -1.312 -26.672 -30.938 1 77.38 239 GLU B O 1
ATOM 9670 N N . SER B 1 240 ? -1.399 -28.875 -31.578 1 82.88 240 SER B N 1
ATOM 9671 C CA . SER B 1 240 ? -2.709 -28.672 -32.188 1 82.88 240 SER B CA 1
ATOM 9672 C C . SER B 1 240 ? -3.562 -29.938 -32.094 1 82.88 240 SER B C 1
ATOM 9674 O O . SER B 1 240 ? -3.061 -31.016 -31.766 1 82.88 240 SER B O 1
ATOM 9676 N N . GLU B 1 241 ? -4.875 -29.703 -32.406 1 86.88 241 GLU B N 1
ATOM 9677 C CA . GLU B 1 241 ? -5.801 -30.828 -32.438 1 86.88 241 GLU B CA 1
ATOM 9678 C C . GLU B 1 241 ? -5.398 -31.844 -33.5 1 86.88 241 GLU B C 1
ATOM 9680 O O . GLU B 1 241 ? -5.613 -33.062 -33.344 1 86.88 241 GLU B O 1
ATOM 9685 N N . ASP B 1 242 ? -4.77 -31.297 -34.438 1 82.38 242 ASP B N 1
ATOM 9686 C CA . ASP B 1 242 ? -4.352 -32.156 -35.531 1 82.38 242 ASP B CA 1
ATOM 9687 C C . ASP B 1 242 ? -3.238 -33.094 -35.094 1 82.38 242 ASP B C 1
ATOM 9689 O O . ASP B 1 242 ? -3.174 -34.25 -35.531 1 82.38 242 ASP B O 1
ATOM 9693 N N . ASP B 1 243 ? -2.459 -32.625 -34.219 1 81.56 243 ASP B N 1
ATOM 9694 C CA . ASP B 1 243 ? -1.401 -33.469 -33.656 1 81.56 243 ASP B CA 1
ATOM 9695 C C . ASP B 1 243 ? -1.982 -34.625 -32.844 1 81.56 243 ASP B C 1
ATOM 9697 O O . ASP B 1 243 ? -1.455 -35.719 -32.875 1 81.56 243 ASP B O 1
ATOM 9701 N N . ILE B 1 244 ? -3.008 -34.312 -32.188 1 85.12 244 ILE B N 1
ATOM 9702 C CA . ILE B 1 244 ? -3.648 -35.344 -31.359 1 85.12 244 ILE B CA 1
ATOM 9703 C C . ILE B 1 244 ? -4.336 -36.375 -32.25 1 85.12 244 ILE B C 1
ATOM 9705 O O . ILE B 1 244 ? -4.25 -37.594 -32 1 85.12 244 ILE B O 1
ATOM 9709 N N . ARG B 1 245 ? -4.977 -35.844 -33.312 1 85 245 ARG B N 1
ATOM 9710 C CA . ARG B 1 245 ? -5.672 -36.75 -34.25 1 85 245 ARG B CA 1
ATOM 9711 C C . ARG B 1 245 ? -4.695 -37.688 -34.938 1 85 245 ARG B C 1
ATOM 9713 O O . ARG B 1 245 ? -5.035 -38.844 -35.219 1 85 245 ARG B O 1
ATOM 9720 N N . ALA B 1 246 ? -3.516 -37.188 -35.094 1 77.56 246 ALA B N 1
ATOM 9721 C CA . ALA B 1 246 ? -2.531 -37.938 -35.875 1 77.56 246 ALA B CA 1
ATOM 9722 C C . ALA B 1 246 ? -1.746 -38.906 -35 1 77.56 246 ALA B C 1
ATOM 9724 O O . ALA B 1 246 ? -0.909 -39.656 -35.5 1 77.56 246 ALA B O 1
ATOM 9725 N N . THR B 1 247 ? -2.135 -38.906 -33.781 1 77.81 247 THR B N 1
ATOM 9726 C CA . THR B 1 247 ? -1.393 -39.781 -32.875 1 77.81 247 THR B CA 1
ATOM 9727 C C . THR B 1 247 ? -1.721 -41.25 -33.156 1 77.81 247 THR B C 1
ATOM 9729 O O . THR B 1 247 ? -2.891 -41.625 -33.281 1 77.81 247 THR B O 1
ATOM 9732 N N . ASN B 1 248 ? -0.667 -42.031 -33.469 1 74.19 248 ASN B N 1
ATOM 9733 C CA . ASN B 1 248 ? -0.838 -43.469 -33.75 1 74.19 248 ASN B CA 1
ATOM 9734 C C . ASN B 1 248 ? -0.546 -44.312 -32.5 1 74.19 248 ASN B C 1
ATOM 9736 O O . ASN B 1 248 ? 0.302 -43.969 -31.688 1 74.19 248 ASN B O 1
ATOM 9740 N N . PHE B 1 249 ? -1.349 -45.281 -32.25 1 72.31 249 PHE B N 1
ATOM 9741 C CA . PHE B 1 249 ? -1.126 -46.188 -31.125 1 72.31 249 PHE B CA 1
ATOM 9742 C C . PHE B 1 249 ? -0.888 -47.625 -31.625 1 72.31 249 PHE B C 1
ATOM 9744 O O . PHE B 1 249 ? -1.479 -48.031 -32.625 1 72.31 249 PHE B O 1
ATOM 9751 N N . SER B 1 250 ? 0.232 -48.188 -31.062 1 62.66 250 SER B N 1
ATOM 9752 C CA . SER B 1 250 ? 0.559 -49.562 -31.469 1 62.66 250 SER B CA 1
ATOM 9753 C C . SER B 1 250 ? -0.232 -50.562 -30.656 1 62.66 250 SER B C 1
ATOM 9755 O O . SER B 1 250 ? -0.262 -50.5 -29.422 1 62.66 250 SER B O 1
ATOM 9757 N N . MET B 1 251 ? -1.114 -51.219 -31.125 1 60.31 251 MET B N 1
ATOM 9758 C CA . MET B 1 251 ? -1.81 -52.344 -30.484 1 60.31 251 MET B CA 1
ATOM 9759 C C . MET B 1 251 ? -1.351 -53.656 -31.078 1 60.31 251 MET B C 1
ATOM 9761 O O . MET B 1 251 ? -1.867 -54.125 -32.094 1 60.31 251 MET B O 1
ATOM 9765 N N . GLY B 1 252 ? -0.472 -54.344 -30.344 1 57.69 252 GLY B N 1
ATOM 9766 C CA . GLY B 1 252 ? 0.031 -55.625 -30.859 1 57.69 252 GLY B CA 1
ATOM 9767 C C . GLY B 1 252 ? 0.777 -55.469 -32.188 1 57.69 252 GLY B C 1
ATOM 9768 O O . GLY B 1 252 ? 1.838 -54.844 -32.219 1 57.69 252 GLY B O 1
ATOM 9769 N N . ASN B 1 253 ? 0.196 -56.062 -33.344 1 58.47 253 ASN B N 1
ATOM 9770 C CA . ASN B 1 253 ? 0.824 -56.094 -34.656 1 58.47 253 ASN B CA 1
ATOM 9771 C C . ASN B 1 253 ? 0.188 -55.062 -35.594 1 58.47 253 ASN B C 1
ATOM 9773 O O . ASN B 1 253 ? 0.465 -55.094 -36.812 1 58.47 253 ASN B O 1
ATOM 9777 N N . ARG B 1 254 ? -0.757 -54.25 -35.094 1 67.5 254 ARG B N 1
ATOM 9778 C CA . ARG B 1 254 ? -1.413 -53.281 -35.938 1 67.5 254 ARG B CA 1
ATOM 9779 C C . ARG B 1 254 ? -1.269 -51.875 -35.406 1 67.5 254 ARG B C 1
ATOM 9781 O O . ARG B 1 254 ? -1.241 -51.688 -34.188 1 67.5 254 ARG B O 1
ATOM 9788 N N . ILE B 1 255 ? -1.021 -50.875 -36.281 1 71.88 255 ILE B N 1
ATOM 9789 C CA . ILE B 1 255 ? -0.959 -49.469 -35.938 1 71.88 255 ILE B CA 1
ATOM 9790 C C . ILE B 1 255 ? -2.314 -48.812 -36.188 1 71.88 255 ILE B C 1
ATOM 9792 O O . ILE B 1 255 ? -2.861 -48.938 -37.312 1 71.88 255 ILE B O 1
ATOM 9796 N N . LEU B 1 256 ? -3.006 -48.406 -35.219 1 76 256 LEU B N 1
ATOM 9797 C CA . LEU B 1 256 ? -4.281 -47.688 -35.344 1 76 256 LEU B CA 1
ATOM 9798 C C . LEU B 1 256 ? -4.117 -46.219 -35.062 1 76 256 LEU B C 1
ATOM 9800 O O . LEU B 1 256 ? -3.375 -45.812 -34.156 1 76 256 LEU B O 1
ATOM 9804 N N . ARG B 1 257 ? -4.738 -45.531 -35.969 1 79.81 257 ARG B N 1
ATOM 9805 C CA . ARG B 1 257 ? -4.762 -44.062 -35.781 1 79.81 257 ARG B CA 1
ATOM 9806 C C . ARG B 1 257 ? -5.879 -43.656 -34.812 1 79.81 257 ARG B C 1
ATOM 9808 O O . ARG B 1 257 ? -6.973 -44.219 -34.875 1 79.81 257 ARG B O 1
ATOM 9815 N N . LEU B 1 258 ? -5.547 -42.688 -33.969 1 83.5 258 LEU B N 1
ATOM 9816 C CA . LEU B 1 258 ? -6.535 -42.219 -33 1 83.5 258 LEU B CA 1
ATOM 9817 C C . LEU B 1 258 ? -7.797 -41.75 -33.688 1 83.5 258 LEU B C 1
ATOM 9819 O O . LEU B 1 258 ? -8.906 -41.938 -33.188 1 83.5 258 LEU B O 1
ATOM 9823 N N . SER B 1 259 ? -7.578 -41.094 -34.844 1 82.62 259 SER B N 1
ATOM 9824 C CA . SER B 1 259 ? -8.703 -40.531 -35.594 1 82.62 259 SER B CA 1
ATOM 9825 C C . SER B 1 259 ? -9.648 -41.625 -36.062 1 82.62 259 SER B C 1
ATOM 9827 O O . SER B 1 259 ? -10.812 -41.375 -36.375 1 82.62 259 SER B O 1
ATOM 9829 N N . ASP B 1 260 ? -9.172 -42.812 -36.125 1 78.94 260 ASP B N 1
ATOM 9830 C CA . ASP B 1 260 ? -9.992 -43.906 -36.594 1 78.94 260 ASP B CA 1
ATOM 9831 C C . ASP B 1 260 ? -10.898 -44.438 -35.469 1 78.94 260 ASP B C 1
ATOM 9833 O O . ASP B 1 260 ? -11.922 -45.094 -35.75 1 78.94 260 ASP B O 1
ATOM 9837 N N . VAL B 1 261 ? -10.484 -44.219 -34.312 1 78.94 261 VAL B N 1
ATOM 9838 C CA . VAL B 1 261 ? -11.211 -44.844 -33.219 1 78.94 261 VAL B CA 1
ATOM 9839 C C . VAL B 1 261 ? -11.914 -43.75 -32.406 1 78.94 261 VAL B C 1
ATOM 9841 O O . VAL B 1 261 ? -12.859 -44.031 -31.656 1 78.94 261 VAL B O 1
ATOM 9844 N N . ALA B 1 262 ? -11.438 -42.594 -32.469 1 85.88 262 ALA B N 1
ATOM 9845 C CA . ALA B 1 262 ? -11.984 -41.531 -31.625 1 85.88 262 ALA B CA 1
ATOM 9846 C C . ALA B 1 262 ? -12.18 -40.25 -32.406 1 85.88 262 ALA B C 1
ATOM 9848 O O . ALA B 1 262 ? -11.523 -40.031 -33.438 1 85.88 262 ALA B O 1
ATOM 9849 N N . GLU B 1 263 ? -13.133 -39.5 -32.031 1 88.12 263 GLU B N 1
ATOM 9850 C CA . GLU B 1 263 ? -13.344 -38.188 -32.562 1 88.12 263 GLU B CA 1
ATOM 9851 C C . GLU B 1 263 ? -12.719 -37.094 -31.688 1 88.12 263 GLU B C 1
ATOM 9853 O O . GLU B 1 263 ? -12.977 -37.062 -30.484 1 88.12 263 GLU B O 1
ATOM 9858 N N . VAL B 1 264 ? -11.844 -36.375 -32.312 1 89.19 264 VAL B N 1
ATOM 9859 C CA . VAL B 1 264 ? -11.172 -35.281 -31.609 1 89.19 264 VAL B CA 1
ATOM 9860 C C . VAL B 1 264 ? -11.727 -33.938 -32.031 1 89.19 264 VAL B C 1
ATOM 9862 O O . VAL B 1 264 ? -11.711 -33.625 -33.25 1 89.19 264 VAL B O 1
ATOM 9865 N N . HIS B 1 265 ? -12.312 -33.25 -31.172 1 89.12 265 HIS B N 1
ATOM 9866 C CA . HIS B 1 265 ? -12.781 -31.906 -31.531 1 89.12 265 HIS B CA 1
ATOM 9867 C C . HIS B 1 265 ? -12.547 -30.922 -30.406 1 89.12 265 HIS B C 1
ATOM 9869 O O . HIS B 1 265 ? -12.5 -31.297 -29.234 1 89.12 265 HIS B O 1
ATOM 9875 N N . ARG B 1 266 ? -12.336 -29.703 -30.812 1 90.12 266 ARG B N 1
ATOM 9876 C CA . ARG B 1 266 ? -12.141 -28.594 -29.875 1 90.12 266 ARG B CA 1
ATOM 9877 C C . ARG B 1 266 ? -13.477 -27.969 -29.484 1 90.12 266 ARG B C 1
ATOM 9879 O O . ARG B 1 266 ? -14.352 -27.766 -30.328 1 90.12 266 ARG B O 1
ATOM 9886 N N . GLY B 1 267 ? -13.75 -27.859 -28.188 1 89.88 267 GLY B N 1
ATOM 9887 C CA . GLY B 1 267 ? -14.953 -27.25 -27.656 1 89.88 267 GLY B CA 1
ATOM 9888 C C . GLY B 1 267 ? -14.703 -26.453 -26.391 1 89.88 267 GLY B C 1
ATOM 9889 O O . GLY B 1 267 ? -13.586 -25.984 -26.141 1 89.88 267 GLY B O 1
ATOM 9890 N N . TYR B 1 268 ? -15.75 -26.109 -25.766 1 90.69 268 TYR B N 1
ATOM 9891 C CA . TYR B 1 268 ? -15.672 -25.359 -24.531 1 90.69 268 TYR B CA 1
ATOM 9892 C C . TYR B 1 268 ? -16.016 -26.234 -23.328 1 90.69 268 TYR B C 1
ATOM 9894 O O . TYR B 1 268 ? -16.453 -27.375 -23.484 1 90.69 268 TYR B O 1
ATOM 9902 N N . ALA B 1 269 ? -15.664 -25.688 -22.156 1 87.75 269 ALA B N 1
ATOM 9903 C CA . ALA B 1 269 ? -15.906 -26.438 -20.922 1 87.75 269 ALA B CA 1
ATOM 9904 C C . ALA B 1 269 ? -17.328 -26.984 -20.891 1 87.75 269 ALA B C 1
ATOM 9906 O O . ALA B 1 269 ? -18.281 -26.297 -21.234 1 87.75 269 ALA B O 1
ATOM 9907 N N . ASP B 1 270 ? -17.422 -28.234 -20.547 1 81.31 270 ASP B N 1
ATOM 9908 C CA . ASP B 1 270 ? -18.688 -28.922 -20.391 1 81.31 270 ASP B CA 1
ATOM 9909 C C . ASP B 1 270 ? -18.766 -29.641 -19.031 1 81.31 270 ASP B C 1
ATOM 9911 O O . ASP B 1 270 ? -18.016 -30.578 -18.781 1 81.31 270 ASP B O 1
ATOM 9915 N N . PRO B 1 271 ? -19.688 -29.203 -18.266 1 84.56 271 PRO B N 1
ATOM 9916 C CA . PRO B 1 271 ? -20.688 -28.125 -18.328 1 84.56 271 PRO B CA 1
ATOM 9917 C C . PRO B 1 271 ? -20.047 -26.75 -18.406 1 84.56 271 PRO B C 1
ATOM 9919 O O . PRO B 1 271 ? -18.906 -26.562 -17.969 1 84.56 271 PRO B O 1
ATOM 9922 N N . PRO B 1 272 ? -20.812 -25.875 -19 1 87.94 272 PRO B N 1
ATOM 9923 C CA . PRO B 1 272 ? -20.266 -24.531 -19.172 1 87.94 272 PRO B CA 1
ATOM 9924 C C . PRO B 1 272 ? -20 -23.844 -17.828 1 87.94 272 PRO B C 1
ATOM 9926 O O . PRO B 1 272 ? -20.656 -24.141 -16.828 1 87.94 272 PRO B O 1
ATOM 9929 N N . GLN B 1 273 ? -19.016 -23.062 -17.875 1 90.94 273 GLN B N 1
ATOM 9930 C CA . GLN B 1 273 ? -18.781 -22.141 -16.766 1 90.94 273 GLN B CA 1
ATOM 9931 C C . GLN B 1 273 ? -19.812 -21 -16.766 1 90.94 273 GLN B C 1
ATOM 9933 O O . GLN B 1 273 ? -20.578 -20.859 -17.719 1 90.94 273 GLN B O 1
ATOM 9938 N N . PRO B 1 274 ? -19.875 -20.219 -15.633 1 92.19 274 PRO B N 1
ATOM 9939 C CA . PRO B 1 274 ? -20.844 -19.125 -15.609 1 92.19 274 PRO B CA 1
ATOM 9940 C C . PRO B 1 274 ? -20.781 -18.25 -16.859 1 92.19 274 PRO B C 1
ATOM 9942 O O . PRO B 1 274 ? -19.688 -17.953 -17.344 1 92.19 274 PRO B O 1
ATOM 9945 N N . MET B 1 275 ? -21.938 -17.938 -17.344 1 95 275 MET B N 1
ATOM 9946 C CA . MET B 1 275 ? -22.047 -17.219 -18.594 1 95 275 MET B CA 1
ATOM 9947 C C . MET B 1 275 ? -22.438 -15.758 -18.359 1 95 275 MET B C 1
ATOM 9949 O O . MET B 1 275 ? -22.953 -15.422 -17.297 1 95 275 MET B O 1
ATOM 9953 N N . PHE B 1 276 ? -22.125 -14.945 -19.266 1 95.38 276 PHE B N 1
ATOM 9954 C CA . PHE B 1 276 ? -22.391 -13.516 -19.203 1 95.38 276 PHE B CA 1
ATOM 9955 C C . PHE B 1 276 ? -22.953 -13.023 -20.547 1 95.38 276 PHE B C 1
ATOM 9957 O O . PHE B 1 276 ? -22.422 -13.367 -21.609 1 95.38 276 PHE B O 1
ATOM 9964 N N . ARG B 1 277 ? -24.047 -12.305 -20.5 1 96.12 277 ARG B N 1
ATOM 9965 C CA . ARG B 1 277 ? -24.672 -11.766 -21.703 1 96.12 277 ARG B CA 1
ATOM 9966 C C . ARG B 1 277 ? -24.953 -10.273 -21.547 1 96.12 277 ARG B C 1
ATOM 9968 O O . ARG B 1 277 ? -25.156 -9.797 -20.422 1 96.12 277 ARG B O 1
ATOM 9975 N N . VAL B 1 278 ? -24.875 -9.617 -22.641 1 95.44 278 VAL B N 1
ATOM 9976 C CA . VAL B 1 278 ? -25.234 -8.203 -22.688 1 95.44 278 VAL B CA 1
ATOM 9977 C C . VAL B 1 278 ? -26.312 -7.977 -23.75 1 95.44 278 VAL B C 1
ATOM 9979 O O . VAL B 1 278 ? -26.125 -8.312 -24.922 1 95.44 278 VAL B O 1
ATOM 9982 N N . ASN B 1 279 ? -27.375 -7.469 -23.406 1 94.44 279 ASN B N 1
ATOM 9983 C CA . ASN B 1 279 ? -28.5 -7.199 -24.297 1 94.44 279 ASN B CA 1
ATOM 9984 C C . ASN B 1 279 ? -28.906 -8.445 -25.078 1 94.44 279 ASN B C 1
ATOM 9986 O O . ASN B 1 279 ? -29.109 -8.375 -26.297 1 94.44 279 ASN B O 1
ATOM 9990 N N . GLY B 1 280 ? -28.766 -9.523 -24.391 1 92.44 280 GLY B N 1
ATOM 9991 C CA . GLY B 1 280 ? -29.234 -10.773 -24.984 1 92.44 280 GLY B CA 1
ATOM 9992 C C . GLY B 1 280 ? -28.156 -11.477 -25.797 1 92.44 280 GLY B C 1
ATOM 9993 O O . GLY B 1 280 ? -28.375 -12.578 -26.312 1 92.44 280 GLY B O 1
ATOM 9994 N N . ARG B 1 281 ? -27.078 -10.906 -25.953 1 92.5 281 ARG B N 1
ATOM 9995 C CA . ARG B 1 281 ? -26 -11.508 -26.719 1 92.5 281 ARG B CA 1
ATOM 9996 C C . ARG B 1 281 ? -24.875 -11.992 -25.797 1 92.5 281 ARG B C 1
ATOM 9998 O O . ARG B 1 281 ? -24.562 -11.336 -24.812 1 92.5 281 ARG B O 1
ATOM 10005 N N . GLU B 1 282 ? -24.297 -13.164 -26.203 1 93.81 282 GLU B N 1
ATOM 10006 C CA . GLU B 1 282 ? -23.172 -13.672 -25.438 1 93.81 282 GLU B CA 1
ATOM 10007 C C . GLU B 1 282 ? -22.016 -12.68 -25.453 1 93.81 282 GLU B C 1
ATOM 10009 O O . GLU B 1 282 ? -21.672 -12.117 -26.484 1 93.81 282 GLU B O 1
ATOM 10014 N N . ALA B 1 283 ? -21.5 -12.453 -24.266 1 95.88 283 ALA B N 1
ATOM 10015 C CA . ALA B 1 283 ? -20.453 -11.438 -24.141 1 95.88 283 ALA B CA 1
ATOM 10016 C C . ALA B 1 283 ? -19.406 -11.859 -23.125 1 95.88 283 ALA B C 1
ATOM 10018 O O . ALA B 1 283 ? -19.625 -12.797 -22.344 1 95.88 283 ALA B O 1
ATOM 10019 N N . ILE B 1 284 ? -18.25 -11.328 -23.219 1 95.81 284 ILE B N 1
ATOM 10020 C CA . ILE B 1 284 ? -17.219 -11.406 -22.188 1 95.81 284 ILE B CA 1
ATOM 10021 C C . ILE B 1 284 ? -17.078 -10.062 -21.484 1 95.81 284 ILE B C 1
ATOM 10023 O O . ILE B 1 284 ? -17 -9.016 -22.125 1 95.81 284 ILE B O 1
ATOM 10027 N N . GLY B 1 285 ? -17.234 -10.117 -20.188 1 95.62 285 GLY B N 1
ATOM 10028 C CA . GLY B 1 285 ? -17.188 -8.883 -19.422 1 95.62 285 GLY B CA 1
ATOM 10029 C C . GLY B 1 285 ? -15.828 -8.633 -18.797 1 95.62 285 GLY B C 1
ATOM 10030 O O . GLY B 1 285 ? -15.07 -9.57 -18.531 1 95.62 285 GLY B O 1
ATOM 10031 N N . LEU B 1 286 ? -15.398 -7.367 -18.625 1 94.81 286 LEU B N 1
ATOM 10032 C CA . LEU B 1 286 ? -14.234 -6.926 -17.875 1 94.81 286 LEU B CA 1
ATOM 10033 C C . LEU B 1 286 ? -14.648 -6.023 -16.719 1 94.81 286 LEU B C 1
ATOM 10035 O O . LEU B 1 286 ? -15.305 -5 -16.922 1 94.81 286 LEU B O 1
ATOM 10039 N N . GLY B 1 287 ? -14.391 -6.504 -15.5 1 94.38 287 GLY B N 1
ATOM 10040 C CA . GLY B 1 287 ? -14.617 -5.68 -14.32 1 94.38 287 GLY B CA 1
ATOM 10041 C C . GLY B 1 287 ? -13.367 -4.977 -13.836 1 94.38 287 GLY B C 1
ATOM 10042 O O . GLY B 1 287 ? -12.359 -5.629 -13.547 1 94.38 287 GLY B O 1
ATOM 10043 N N . ILE B 1 288 ? -13.383 -3.648 -13.781 1 93.56 288 ILE B N 1
ATOM 10044 C CA . ILE B 1 288 ? -12.219 -2.848 -13.398 1 93.56 288 ILE B CA 1
ATOM 10045 C C . ILE B 1 288 ? -12.414 -2.293 -11.992 1 93.56 288 ILE B C 1
ATOM 10047 O O . ILE B 1 288 ? -13.43 -1.672 -11.695 1 93.56 288 ILE B O 1
ATOM 10051 N N . SER B 1 289 ? -11.453 -2.588 -11.156 1 91.56 289 SER B N 1
ATOM 10052 C CA . SER B 1 289 ? -11.469 -2.082 -9.789 1 91.56 289 SER B CA 1
ATOM 10053 C C . SER B 1 289 ? -10.477 -0.937 -9.609 1 91.56 289 SER B C 1
ATOM 10055 O O . SER B 1 289 ? -9.422 -0.915 -10.25 1 91.56 289 SER B O 1
ATOM 10057 N N . MET B 1 290 ? -10.82 0.022 -8.844 1 87.81 290 MET B N 1
ATOM 10058 C CA . MET B 1 290 ? -9.977 1.185 -8.594 1 87.81 290 MET B CA 1
ATOM 10059 C C . MET B 1 290 ? -9.125 0.977 -7.34 1 87.81 290 MET B C 1
ATOM 10061 O O . MET B 1 290 ? -9.555 0.308 -6.398 1 87.81 290 MET B O 1
ATOM 10065 N N . ARG B 1 291 ? -7.984 1.595 -7.324 1 80.94 291 ARG B N 1
ATOM 10066 C CA . ARG B 1 291 ? -7.133 1.58 -6.145 1 80.94 291 ARG B CA 1
ATOM 10067 C C . ARG B 1 291 ? -7.734 2.416 -5.02 1 80.94 291 ARG B C 1
ATOM 10069 O O . ARG B 1 291 ? -8.492 3.357 -5.277 1 80.94 291 ARG B O 1
ATOM 10076 N N . ASP B 1 292 ? -7.324 2.125 -3.789 1 73.25 292 ASP B N 1
ATOM 10077 C CA . ASP B 1 292 ? -7.805 2.889 -2.645 1 73.25 292 ASP B CA 1
ATOM 10078 C C . ASP B 1 292 ? -7.336 4.34 -2.713 1 73.25 292 ASP B C 1
ATOM 10080 O O . ASP B 1 292 ? -6.168 4.605 -3.016 1 73.25 292 ASP B O 1
ATOM 10084 N N . GLY B 1 293 ? -8.266 5.238 -2.588 1 70.44 293 GLY B N 1
ATOM 10085 C CA . GLY B 1 293 ? -7.906 6.648 -2.57 1 70.44 293 GLY B CA 1
ATOM 10086 C C . GLY B 1 293 ? -7.855 7.27 -3.953 1 70.44 293 GLY B C 1
ATOM 10087 O O . GLY B 1 293 ? -7.457 8.422 -4.105 1 70.44 293 GLY B O 1
ATOM 10088 N N . GLY B 1 294 ? -8.289 6.531 -4.953 1 76.5 294 GLY B N 1
ATOM 10089 C CA . GLY B 1 294 ? -8.281 7.059 -6.309 1 76.5 294 GLY B CA 1
ATOM 10090 C C . GLY B 1 294 ? -9.469 7.945 -6.613 1 76.5 294 GLY B C 1
ATOM 10091 O O . GLY B 1 294 ? -10.406 8.031 -5.816 1 76.5 294 GLY B O 1
ATOM 10092 N N . ASP B 1 295 ? -9.305 8.789 -7.711 1 83.19 295 ASP B N 1
ATOM 10093 C CA . ASP B 1 295 ? -10.375 9.625 -8.234 1 83.19 295 ASP B CA 1
ATOM 10094 C C . ASP B 1 295 ? -11.164 8.898 -9.32 1 83.19 295 ASP B C 1
ATOM 10096 O O . ASP B 1 295 ? -10.672 8.711 -10.438 1 83.19 295 ASP B O 1
ATOM 10100 N N . VAL B 1 296 ? -12.398 8.578 -8.969 1 86.5 296 VAL B N 1
ATOM 10101 C CA . VAL B 1 296 ? -13.234 7.773 -9.852 1 86.5 296 VAL B CA 1
ATOM 10102 C C . VAL B 1 296 ? -13.484 8.531 -11.156 1 86.5 296 VAL B C 1
ATOM 10104 O O . VAL B 1 296 ? -13.547 7.926 -12.227 1 86.5 296 VAL B O 1
ATOM 10107 N N . LEU B 1 297 ? -13.578 9.875 -11.094 1 87.38 297 LEU B N 1
ATOM 10108 C CA . LEU B 1 297 ? -13.844 10.664 -12.297 1 87.38 297 LEU B CA 1
ATOM 10109 C C . LEU B 1 297 ? -12.633 10.68 -13.219 1 87.38 297 LEU B C 1
ATOM 10111 O O . LEU B 1 297 ? -12.773 10.523 -14.438 1 87.38 297 LEU B O 1
ATOM 10115 N N . GLN B 1 298 ? -11.477 10.891 -12.617 1 87.44 298 GLN B N 1
ATOM 10116 C CA . GLN B 1 298 ? -10.258 10.852 -13.414 1 87.44 298 GLN B CA 1
ATOM 10117 C C . GLN B 1 298 ? -10.023 9.453 -13.992 1 87.44 298 GLN B C 1
ATOM 10119 O O . GLN B 1 298 ? -9.57 9.312 -15.133 1 87.44 298 GLN B O 1
ATOM 10124 N N . LEU B 1 299 ? -10.305 8.461 -13.227 1 88.88 299 LEU B N 1
ATOM 10125 C CA . LEU B 1 299 ? -10.195 7.086 -13.703 1 88.88 299 LEU B CA 1
ATOM 10126 C C . LEU B 1 299 ? -11.109 6.844 -14.898 1 88.88 299 LEU B C 1
ATOM 10128 O O . LEU B 1 299 ? -10.703 6.227 -15.883 1 88.88 299 LEU B O 1
ATOM 10132 N N . GLY B 1 300 ? -12.359 7.316 -14.758 1 90.75 300 GLY B N 1
ATOM 10133 C CA . GLY B 1 300 ? -13.297 7.16 -15.859 1 90.75 300 GLY B CA 1
ATOM 10134 C C . GLY B 1 300 ? -12.82 7.793 -17.141 1 90.75 300 GLY B C 1
ATOM 10135 O O . GLY B 1 300 ? -12.922 7.188 -18.219 1 90.75 300 GLY B O 1
ATOM 10136 N N . ARG B 1 301 ? -12.211 8.922 -17.062 1 91 301 ARG B N 1
ATOM 10137 C CA . ARG B 1 301 ? -11.711 9.625 -18.234 1 91 301 ARG B CA 1
ATOM 10138 C C . ARG B 1 301 ? -10.5 8.914 -18.828 1 91 301 ARG B C 1
ATOM 10140 O O . ARG B 1 301 ? -10.383 8.773 -20.047 1 91 301 ARG B O 1
ATOM 10147 N N . ASN B 1 302 ? -9.641 8.477 -17.922 1 91.88 302 ASN B N 1
ATOM 10148 C CA . ASN B 1 302 ? -8.438 7.777 -18.359 1 91.88 302 ASN B CA 1
ATOM 10149 C C . ASN B 1 302 ? -8.781 6.445 -19.031 1 91.88 302 ASN B C 1
ATOM 10151 O O . ASN B 1 302 ? -8.172 6.074 -20.031 1 91.88 302 ASN B O 1
ATOM 10155 N N . ILE B 1 303 ? -9.68 5.727 -18.438 1 92.81 303 ILE B N 1
ATOM 10156 C CA . ILE B 1 303 ? -10.086 4.43 -18.969 1 92.81 303 ILE B CA 1
ATOM 10157 C C . ILE B 1 303 ? -10.789 4.613 -20.312 1 92.81 303 ILE B C 1
ATOM 10159 O O . ILE B 1 303 ? -10.547 3.857 -21.266 1 92.81 303 ILE B O 1
ATOM 10163 N N . ASP B 1 304 ? -11.641 5.602 -20.406 1 91.31 304 ASP B N 1
ATOM 10164 C CA . ASP B 1 304 ? -12.344 5.867 -21.656 1 91.31 304 ASP B CA 1
ATOM 10165 C C . ASP B 1 304 ? -11.359 6.215 -22.766 1 91.31 304 ASP B C 1
ATOM 10167 O O . ASP B 1 304 ? -11.516 5.758 -23.906 1 91.31 304 ASP B O 1
ATOM 10171 N N . ALA B 1 305 ? -10.398 6.984 -22.438 1 91.62 305 ALA B N 1
ATOM 10172 C CA . ALA B 1 305 ? -9.391 7.363 -23.422 1 91.62 305 ALA B CA 1
ATOM 10173 C C . ALA B 1 305 ? -8.578 6.152 -23.875 1 91.62 305 ALA B C 1
ATOM 10175 O O . ALA B 1 305 ? -8.328 5.98 -25.062 1 91.62 305 ALA B O 1
ATOM 10176 N N . ALA B 1 306 ? -8.203 5.352 -22.891 1 90.88 306 ALA B N 1
ATOM 10177 C CA . ALA B 1 306 ? -7.43 4.156 -23.219 1 90.88 306 ALA B CA 1
ATOM 10178 C C . ALA B 1 306 ? -8.266 3.154 -24 1 90.88 306 ALA B C 1
ATOM 10180 O O . ALA B 1 306 ? -7.773 2.535 -24.953 1 90.88 306 ALA B O 1
ATOM 10181 N N . ALA B 1 307 ? -9.477 2.912 -23.594 1 91.44 307 ALA B N 1
ATOM 10182 C CA . ALA B 1 307 ? -10.375 1.98 -24.281 1 91.44 307 ALA B CA 1
ATOM 10183 C C . ALA B 1 307 ? -10.617 2.408 -25.719 1 91.44 307 ALA B C 1
ATOM 10185 O O . ALA B 1 307 ? -10.664 1.568 -26.625 1 91.44 307 ALA B O 1
ATOM 10186 N N . ARG B 1 308 ? -10.734 3.672 -25.953 1 88.69 308 ARG B N 1
ATOM 10187 C CA . ARG B 1 308 ? -10.945 4.176 -27.312 1 88.69 308 ARG B CA 1
ATOM 10188 C C . ARG B 1 308 ? -9.719 3.941 -28.188 1 88.69 308 ARG B C 1
ATOM 10190 O O . ARG B 1 308 ? -9.844 3.594 -29.359 1 88.69 308 ARG B O 1
ATOM 10197 N N . ARG B 1 309 ? -8.617 4.109 -27.609 1 88.06 309 ARG B N 1
ATOM 10198 C CA . ARG B 1 309 ? -7.379 3.881 -28.344 1 88.06 309 ARG B CA 1
ATOM 10199 C C . ARG B 1 309 ? -7.234 2.414 -28.734 1 88.06 309 ARG B C 1
ATOM 10201 O O . ARG B 1 309 ? -6.863 2.104 -29.875 1 88.06 309 ARG B O 1
ATOM 10208 N N . VAL B 1 310 ? -7.543 1.536 -27.812 1 88.81 310 VAL B N 1
ATOM 10209 C CA . VAL B 1 310 ? -7.402 0.107 -28.062 1 88.81 310 VAL B CA 1
ATOM 10210 C C . VAL B 1 310 ? -8.484 -0.357 -29.031 1 88.81 310 VAL B C 1
ATOM 10212 O O . VAL B 1 310 ? -8.227 -1.197 -29.906 1 88.81 310 VAL B O 1
ATOM 10215 N N . MET B 1 311 ? -9.68 0.148 -28.875 1 90.44 311 MET B N 1
ATOM 10216 C CA . MET B 1 311 ? -10.789 -0.232 -29.75 1 90.44 311 MET B CA 1
ATOM 10217 C C . MET B 1 311 ? -10.516 0.188 -31.188 1 90.44 311 MET B C 1
ATOM 10219 O O . MET B 1 311 ? -10.977 -0.468 -32.125 1 90.44 311 MET B O 1
ATOM 10223 N N . ALA B 1 312 ? -9.758 1.243 -31.344 1 85.75 312 ALA B N 1
ATOM 10224 C CA . ALA B 1 312 ? -9.414 1.719 -32.688 1 85.75 312 ALA B CA 1
ATOM 10225 C C . ALA B 1 312 ? -8.539 0.708 -33.406 1 85.75 312 ALA B C 1
ATOM 10227 O O . ALA B 1 312 ? -8.586 0.605 -34.625 1 85.75 312 ALA B O 1
ATOM 10228 N N . ASP B 1 313 ? -7.871 -0.093 -32.656 1 83.56 313 ASP B N 1
ATOM 10229 C CA . ASP B 1 313 ? -6.973 -1.082 -33.25 1 83.56 313 ASP B CA 1
ATOM 10230 C C . ASP B 1 313 ? -7.641 -2.453 -33.312 1 83.56 313 ASP B C 1
ATOM 10232 O O . ASP B 1 313 ? -7.086 -3.389 -33.906 1 83.56 313 ASP B O 1
ATOM 10236 N N . MET B 1 314 ? -8.844 -2.57 -32.781 1 87.94 314 MET B N 1
ATOM 10237 C CA . MET B 1 314 ? -9.547 -3.854 -32.781 1 87.94 314 MET B CA 1
ATOM 10238 C C . MET B 1 314 ? -10.266 -4.086 -34.094 1 87.94 314 MET B C 1
ATOM 10240 O O . MET B 1 314 ? -10.688 -3.137 -34.781 1 87.94 314 MET B O 1
ATOM 10244 N N . PRO B 1 315 ? -10.344 -5.32 -34.562 1 88.69 315 PRO B N 1
ATOM 10245 C CA . PRO B 1 315 ? -11.047 -5.633 -35.812 1 88.69 315 PRO B CA 1
ATOM 10246 C C . PRO B 1 315 ? -12.508 -5.203 -35.781 1 88.69 315 PRO B C 1
ATOM 10248 O O . PRO B 1 315 ? -13.102 -5.09 -34.688 1 88.69 315 PRO B O 1
ATOM 10251 N N . VAL B 1 316 ? -13.094 -5.059 -37 1 85.94 316 VAL B N 1
ATOM 10252 C CA . VAL B 1 316 ? -14.484 -4.652 -37.156 1 85.94 316 VAL B CA 1
ATOM 10253 C C . VAL B 1 316 ? -15.406 -5.812 -36.781 1 85.94 316 VAL B C 1
ATOM 10255 O O . VAL B 1 316 ? -15.156 -6.957 -37.188 1 85.94 316 VAL B O 1
ATOM 10258 N N . GLY B 1 317 ? -16.266 -5.684 -35.781 1 90.19 317 GLY B N 1
ATOM 10259 C CA . GLY B 1 317 ? -17.172 -6.723 -35.344 1 90.19 317 GLY B CA 1
ATOM 10260 C C . GLY B 1 317 ? -17.203 -6.883 -33.844 1 90.19 317 GLY B C 1
ATOM 10261 O O . GLY B 1 317 ? -18.094 -7.539 -33.281 1 90.19 317 GLY B O 1
ATOM 10262 N N . ILE B 1 318 ? -16.203 -6.395 -33.281 1 92.62 318 ILE B N 1
ATOM 10263 C CA . ILE B 1 318 ? -16.172 -6.453 -31.828 1 92.62 318 ILE B CA 1
ATOM 10264 C C . ILE B 1 318 ? -16.766 -5.164 -31.25 1 92.62 318 ILE B C 1
ATOM 10266 O O . ILE B 1 318 ? -16.297 -4.066 -31.578 1 92.62 318 ILE B O 1
ATOM 10270 N N . GLY B 1 319 ? -17.844 -5.297 -30.531 1 92.94 319 GLY B N 1
ATOM 10271 C CA . GLY B 1 319 ? -18.484 -4.152 -29.891 1 92.94 319 GLY B CA 1
ATOM 10272 C C . GLY B 1 319 ? -18.203 -4.07 -28.406 1 92.94 319 GLY B C 1
ATOM 10273 O O . GLY B 1 319 ? -18.125 -5.094 -27.719 1 92.94 319 GLY B O 1
ATOM 10274 N N . MET B 1 320 ? -17.938 -2.9 -27.922 1 93.19 320 MET B N 1
ATOM 10275 C CA . MET B 1 320 ? -17.75 -2.635 -26.5 1 93.19 320 MET B CA 1
ATOM 10276 C C . MET B 1 320 ? -18.969 -1.928 -25.906 1 93.19 320 MET B C 1
ATOM 10278 O O . MET B 1 320 ? -19.406 -0.897 -26.438 1 93.19 320 MET B O 1
ATOM 10282 N N . HIS B 1 321 ? -19.547 -2.529 -24.953 1 93.12 321 HIS B N 1
ATOM 10283 C CA . HIS B 1 321 ? -20.734 -1.972 -24.312 1 93.12 321 HIS B CA 1
ATOM 10284 C C . HIS B 1 321 ? -20.484 -1.669 -22.844 1 93.12 321 HIS B C 1
ATOM 10286 O O . HIS B 1 321 ? -19.828 -2.451 -22.141 1 93.12 321 HIS B O 1
ATOM 10292 N N . SER B 1 322 ? -20.938 -0.536 -22.422 1 91.06 322 SER B N 1
ATOM 10293 C CA . SER B 1 322 ? -20.828 -0.184 -21.016 1 91.06 322 SER B CA 1
ATOM 10294 C C . SER B 1 322 ? -21.938 -0.82 -20.188 1 91.06 322 SER B C 1
ATOM 10296 O O . SER B 1 322 ? -23.125 -0.601 -20.469 1 91.06 322 SER B O 1
ATOM 10298 N N . VAL B 1 323 ? -21.594 -1.632 -19.281 1 90.5 323 VAL B N 1
ATOM 10299 C CA . VAL B 1 323 ? -22.562 -2.332 -18.438 1 90.5 323 VAL B CA 1
ATOM 10300 C C . VAL B 1 323 ? -22.75 -1.563 -17.125 1 90.5 323 VAL B C 1
ATOM 10302 O O . VAL B 1 323 ? -23.891 -1.305 -16.719 1 90.5 323 VAL B O 1
ATOM 10305 N N . ALA B 1 324 ? -21.688 -1.297 -16.469 1 87.81 324 ALA B N 1
ATOM 10306 C CA . ALA B 1 324 ? -21.719 -0.489 -15.25 1 87.81 324 ALA B CA 1
ATOM 10307 C C . ALA B 1 324 ? -20.75 0.688 -15.352 1 87.81 324 ALA B C 1
ATOM 10309 O O . ALA B 1 324 ? -19.594 0.514 -15.711 1 87.81 324 ALA B O 1
ATOM 10310 N N . GLU B 1 325 ? -21.266 1.884 -15.078 1 87.69 325 GLU B N 1
ATOM 10311 C CA . GLU B 1 325 ? -20.469 3.107 -15.141 1 87.69 325 GLU B CA 1
ATOM 10312 C C . GLU B 1 325 ? -20.562 3.898 -13.844 1 87.69 325 GLU B C 1
ATOM 10314 O O . GLU B 1 325 ? -21.344 4.855 -13.75 1 87.69 325 GLU B O 1
ATOM 10319 N N . GLN B 1 326 ? -19.719 3.576 -13.023 1 84.75 326 GLN B N 1
ATOM 10320 C CA . GLN B 1 326 ? -19.719 4.254 -11.734 1 84.75 326 GLN B CA 1
ATOM 10321 C C . GLN B 1 326 ? -19.297 5.715 -11.883 1 84.75 326 GLN B C 1
ATOM 10323 O O . GLN B 1 326 ? -19.875 6.598 -11.234 1 84.75 326 GLN B O 1
ATOM 10328 N N . PRO B 1 327 ? -18.312 6.07 -12.812 1 87.06 327 PRO B N 1
ATOM 10329 C CA . PRO B 1 327 ? -17.891 7.469 -12.93 1 87.06 327 PRO B CA 1
ATOM 10330 C C . PRO B 1 327 ? -19.031 8.391 -13.359 1 87.06 327 PRO B C 1
ATOM 10332 O O . PRO B 1 327 ? -19.141 9.516 -12.859 1 87.06 327 PRO B O 1
ATOM 10335 N N . ARG B 1 328 ? -19.859 7.922 -14.203 1 85.69 328 ARG B N 1
ATOM 10336 C CA . ARG B 1 328 ? -21 8.734 -14.641 1 85.69 328 ARG B CA 1
ATOM 10337 C C . ARG B 1 328 ? -22 8.938 -13.508 1 85.69 328 ARG B C 1
ATOM 10339 O O . ARG B 1 328 ? -22.547 10.031 -13.344 1 85.69 328 ARG B O 1
ATOM 10346 N N . THR B 1 329 ? -22.219 7.883 -12.805 1 84.31 329 THR B N 1
ATOM 10347 C CA . THR B 1 329 ? -23.109 7.961 -11.664 1 84.31 329 THR B CA 1
ATOM 10348 C C . THR B 1 329 ? -22.578 8.914 -10.602 1 84.31 329 THR B C 1
ATOM 10350 O O . THR B 1 329 ? -23.328 9.688 -10.008 1 84.31 329 THR B O 1
ATOM 10353 N N . VAL B 1 330 ? -21.312 8.844 -10.414 1 85.88 330 VAL B N 1
ATOM 10354 C CA . VAL B 1 330 ? -20.656 9.695 -9.422 1 85.88 330 VAL B CA 1
ATOM 10355 C C . VAL B 1 330 ? -20.703 11.148 -9.891 1 85.88 330 VAL B C 1
ATOM 10357 O O . VAL B 1 330 ? -20.938 12.062 -9.086 1 85.88 330 VAL B O 1
ATOM 10360 N N . GLU B 1 331 ? -20.484 11.406 -11.125 1 86.38 331 GLU B N 1
ATOM 10361 C CA . GLU B 1 331 ? -20.531 12.758 -11.68 1 86.38 331 GLU B CA 1
ATOM 10362 C C . GLU B 1 331 ? -21.906 13.383 -11.5 1 86.38 331 GLU B C 1
ATOM 10364 O O . GLU B 1 331 ? -22.031 14.539 -11.078 1 86.38 331 GLU B O 1
ATOM 10369 N N . LEU B 1 332 ? -22.922 12.602 -11.734 1 81.69 332 LEU B N 1
ATOM 10370 C CA . LEU B 1 332 ? -24.297 13.086 -11.594 1 81.69 332 LEU B CA 1
ATOM 10371 C C . LEU B 1 332 ? -24.641 13.312 -10.125 1 81.69 332 LEU B C 1
ATOM 10373 O O . LEU B 1 332 ? -25.281 14.305 -9.781 1 81.69 332 LEU B O 1
ATOM 10377 N N . ALA B 1 333 ? -24.203 12.359 -9.359 1 80.06 333 ALA B N 1
ATOM 10378 C CA . ALA B 1 333 ? -24.484 12.477 -7.926 1 80.06 333 ALA B CA 1
ATOM 10379 C C . ALA B 1 333 ? -23.797 13.711 -7.332 1 80.06 333 ALA B C 1
ATOM 10381 O O . ALA B 1 333 ? -24.422 14.469 -6.578 1 80.06 333 ALA B O 1
ATOM 10382 N N . ILE B 1 334 ? -22.547 13.914 -7.637 1 83.19 334 ILE B N 1
ATOM 10383 C CA . ILE B 1 334 ? -21.797 15.039 -7.113 1 83.19 334 ILE B CA 1
ATOM 10384 C C . ILE B 1 334 ? -22.375 16.344 -7.645 1 83.19 334 ILE B C 1
ATOM 10386 O O . ILE B 1 334 ? -22.469 17.344 -6.918 1 83.19 334 ILE B O 1
ATOM 10390 N N . ALA B 1 335 ? -22.797 16.359 -8.906 1 84.44 335 ALA B N 1
ATOM 10391 C CA . ALA B 1 335 ? -23.391 17.547 -9.492 1 84.44 335 ALA B CA 1
ATOM 10392 C C . ALA B 1 335 ? -24.688 17.922 -8.789 1 84.44 335 ALA B C 1
ATOM 10394 O O . ALA B 1 335 ? -24.969 19.094 -8.539 1 84.44 335 ALA B O 1
ATOM 10395 N N . ASP B 1 336 ? -25.438 16.969 -8.469 1 82 336 ASP B N 1
ATOM 10396 C CA . ASP B 1 336 ? -26.688 17.188 -7.762 1 82 336 ASP B CA 1
ATOM 10397 C C . ASP B 1 336 ? -26.453 17.734 -6.359 1 82 336 ASP B C 1
ATOM 10399 O O . ASP B 1 336 ? -27.125 18.672 -5.926 1 82 336 ASP B O 1
ATOM 10403 N N . PHE B 1 337 ? -25.547 17.172 -5.777 1 83.25 337 PHE B N 1
ATOM 10404 C CA . PHE B 1 337 ? -25.25 17.609 -4.418 1 83.25 337 PHE B CA 1
ATOM 10405 C C . PHE B 1 337 ? -24.594 18.984 -4.414 1 83.25 337 PHE B C 1
ATOM 10407 O O . PHE B 1 337 ? -24.859 19.797 -3.521 1 83.25 337 PHE B O 1
ATOM 10414 N N . MET B 1 338 ? -23.734 19.203 -5.383 1 85.31 338 MET B N 1
ATOM 10415 C CA . MET B 1 338 ? -23.141 20.531 -5.516 1 85.31 338 MET B CA 1
ATOM 10416 C C . MET B 1 338 ? -24.203 21.578 -5.824 1 85.31 338 MET B C 1
ATOM 10418 O O . MET B 1 338 ? -24.125 22.703 -5.344 1 85.31 338 MET B O 1
ATOM 10422 N N . GLY B 1 339 ? -25.156 21.188 -6.648 1 86.81 339 GLY B N 1
ATOM 10423 C CA . GLY B 1 339 ? -26.297 22.078 -6.891 1 86.81 339 GLY B CA 1
ATOM 10424 C C . GLY B 1 339 ? -27.062 22.406 -5.629 1 86.81 339 GLY B C 1
ATOM 10425 O O . GLY B 1 339 ? -27.406 23.578 -5.398 1 86.81 339 GLY B O 1
ATOM 10426 N N . SER B 1 340 ? -27.234 21.438 -4.855 1 86.69 340 SER B N 1
ATOM 10427 C CA . SER B 1 340 ? -27.922 21.641 -3.588 1 86.69 340 SER B CA 1
ATOM 10428 C C . SER B 1 340 ? -27.109 22.5 -2.641 1 86.69 340 SER B C 1
ATOM 10430 O O . SER B 1 340 ? -27.656 23.328 -1.902 1 86.69 340 SER B O 1
ATOM 10432 N N . LEU B 1 341 ? -25.859 22.219 -2.674 1 85.25 341 LEU B N 1
ATOM 10433 C CA . LEU B 1 341 ? -24.969 23.016 -1.838 1 85.25 341 LEU B CA 1
ATOM 10434 C C . LEU B 1 341 ? -25.016 24.484 -2.234 1 85.25 341 LEU B C 1
ATOM 10436 O O . LEU B 1 341 ? -25.125 25.359 -1.373 1 85.25 341 LEU B O 1
ATOM 10440 N N . TRP B 1 342 ? -24.984 24.797 -3.525 1 88.5 342 TRP B N 1
ATOM 10441 C CA . TRP B 1 342 ? -25.047 26.172 -4.02 1 88.5 34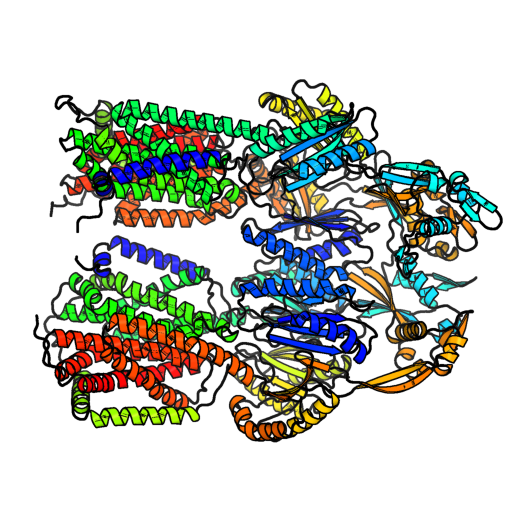2 TRP B CA 1
ATOM 10442 C C . TRP B 1 342 ? -26.391 26.812 -3.709 1 88.5 342 TRP B C 1
ATOM 10444 O O . TRP B 1 342 ? -26.453 28 -3.396 1 88.5 342 TRP B O 1
ATOM 10454 N N . GLN B 1 343 ? -27.375 26.031 -3.795 1 89.06 343 GLN B N 1
ATOM 10455 C CA . GLN B 1 343 ? -28.703 26.531 -3.443 1 89.06 343 GLN B CA 1
ATOM 10456 C C . GLN B 1 343 ? -28.781 26.875 -1.959 1 89.06 343 GLN B C 1
ATOM 10458 O O . GLN B 1 343 ? -29.359 27.891 -1.586 1 89.06 343 GLN B O 1
ATOM 10463 N N . SER B 1 344 ? -28.25 25.984 -1.228 1 88.06 344 SER B N 1
ATOM 10464 C CA . SER B 1 344 ? -28.25 26.25 0.209 1 88.06 344 SER B CA 1
ATOM 10465 C C . SER B 1 344 ? -27.469 27.516 0.545 1 88.06 344 SER B C 1
ATOM 10467 O O . SER B 1 344 ? -27.922 28.328 1.356 1 88.06 344 SER B O 1
ATOM 10469 N N . ILE B 1 345 ? -26.312 27.719 -0.043 1 86.88 345 ILE B N 1
ATOM 10470 C CA . ILE B 1 345 ? -25.5 28.906 0.167 1 86.88 345 ILE B CA 1
ATOM 10471 C C . ILE B 1 345 ? -26.281 30.141 -0.26 1 86.88 345 ILE B C 1
ATOM 10473 O O . ILE B 1 345 ? -26.328 31.141 0.463 1 86.88 345 ILE B O 1
ATOM 10477 N N . ALA B 1 346 ? -26.953 30.094 -1.41 1 89.44 346 ALA B N 1
ATOM 10478 C CA . ALA B 1 346 ? -27.734 31.203 -1.944 1 89.44 346 ALA B CA 1
ATOM 10479 C C . ALA B 1 346 ? -28.891 31.562 -1.008 1 89.44 346 ALA B C 1
ATOM 10481 O O . ALA B 1 346 ? -29.141 32.75 -0.761 1 89.44 346 ALA B O 1
ATOM 10482 N N . ILE B 1 347 ? -29.516 30.578 -0.513 1 88.38 347 ILE B N 1
ATOM 10483 C CA . ILE B 1 347 ? -30.656 30.797 0.363 1 88.38 347 ILE B CA 1
ATOM 10484 C C . ILE B 1 347 ? -30.188 31.438 1.665 1 88.38 347 ILE B C 1
ATOM 10486 O O . ILE B 1 347 ? -30.812 32.406 2.148 1 88.38 347 ILE B O 1
ATOM 10490 N N . ILE B 1 348 ? -29.156 30.969 2.209 1 84.31 348 ILE B N 1
ATOM 10491 C CA . ILE B 1 348 ? -28.625 31.5 3.457 1 84.31 348 ILE B CA 1
ATOM 10492 C C . ILE B 1 348 ? -28.141 32.938 3.238 1 84.31 348 ILE B C 1
ATOM 10494 O O . ILE B 1 348 ? -28.312 33.781 4.109 1 84.31 348 ILE B O 1
ATOM 10498 N N . LEU B 1 349 ? -27.531 33.188 2.084 1 86 349 LEU B N 1
ATOM 10499 C CA . LEU B 1 349 ? -27.078 34.531 1.744 1 86 349 LEU B CA 1
ATOM 10500 C C . LEU B 1 349 ? -28.25 35.5 1.648 1 86 349 LEU B C 1
ATOM 10502 O O . LEU B 1 349 ? -28.203 36.625 2.182 1 86 349 LEU B O 1
ATOM 10506 N N . VAL B 1 350 ? -29.328 35.094 0.993 1 87.38 350 VAL B N 1
ATOM 10507 C CA . VAL B 1 350 ? -30.516 35.906 0.831 1 87.38 350 VAL B CA 1
ATOM 10508 C C . VAL B 1 350 ? -31.172 36.156 2.191 1 87.38 350 VAL B C 1
ATOM 10510 O O . VAL B 1 350 ? -31.578 37.281 2.49 1 87.38 350 VAL B O 1
ATOM 10513 N N . ALA B 1 351 ? -31.203 35.094 2.943 1 83.12 351 ALA B N 1
ATOM 10514 C CA . ALA B 1 351 ? -31.781 35.25 4.277 1 83.12 351 ALA B CA 1
ATOM 10515 C C . ALA B 1 351 ? -30.953 36.188 5.133 1 83.12 351 ALA B C 1
ATOM 10517 O O . ALA B 1 351 ? -31.516 37 5.902 1 83.12 351 ALA B O 1
ATOM 10518 N N . SER B 1 352 ? -29.641 36.188 5.062 1 81.5 352 SER B N 1
ATOM 10519 C CA . SER B 1 352 ? -28.75 37.062 5.828 1 81.5 352 SER B CA 1
ATOM 10520 C C . SER B 1 352 ? -28.844 38.5 5.348 1 81.5 352 SER B C 1
ATOM 10522 O O . SER B 1 352 ? -28.797 39.438 6.152 1 81.5 352 SER B O 1
ATOM 10524 N N . PHE B 1 353 ? -29.031 38.688 4.047 1 85.31 353 PHE B N 1
ATOM 10525 C CA . PHE B 1 353 ? -29.156 40.031 3.492 1 85.31 353 PHE B CA 1
ATOM 10526 C C . PHE B 1 353 ? -30.469 40.656 3.904 1 85.31 353 PHE B C 1
ATOM 10528 O O . PHE B 1 353 ? -30.516 41.844 4.211 1 85.31 353 PHE B O 1
ATOM 10535 N N . VAL B 1 354 ? -31.453 39.875 3.945 1 82.5 354 VAL B N 1
ATOM 10536 C CA . VAL B 1 354 ? -32.781 40.406 4.262 1 82.5 354 VAL B CA 1
ATOM 10537 C C . VAL B 1 354 ? -32.875 40.688 5.758 1 82.5 354 VAL B C 1
ATOM 10539 O O . VAL B 1 354 ? -33.469 41.688 6.16 1 82.5 354 VAL B O 1
ATOM 10542 N N . SER B 1 355 ? -32.281 39.938 6.508 1 78.38 355 SER B N 1
ATOM 10543 C CA . SER B 1 355 ? -32.438 40.031 7.957 1 78.38 355 SER B CA 1
ATOM 10544 C C . SER B 1 355 ? -31.469 41.062 8.539 1 78.38 355 SER B C 1
ATOM 10546 O O . SER B 1 355 ? -31.812 41.812 9.453 1 78.38 355 SER B O 1
ATOM 10548 N N . LEU B 1 356 ? -30.156 41.125 8.07 1 77.06 356 LEU B N 1
ATOM 10549 C CA . LEU B 1 356 ? -29.125 41.938 8.688 1 77.06 356 LEU B CA 1
ATOM 10550 C C . LEU B 1 356 ? -28.812 43.156 7.832 1 77.06 356 LEU B C 1
ATOM 10552 O O . LEU B 1 356 ? -28.25 44.125 8.32 1 77.06 356 LEU B O 1
ATOM 10556 N N . GLY B 1 357 ? -29.188 43.188 6.566 1 81.44 357 GLY B N 1
ATOM 10557 C CA . GLY B 1 357 ? -28.812 44.25 5.656 1 81.44 357 GLY B CA 1
ATOM 10558 C C . GLY B 1 357 ? -27.703 43.875 4.707 1 81.44 357 GLY B C 1
ATOM 10559 O O . GLY B 1 357 ? -27.094 42.812 4.84 1 81.44 357 GLY B O 1
ATOM 10560 N N . LEU B 1 358 ? -27.391 44.719 3.848 1 85.62 358 LEU B N 1
ATOM 10561 C CA . LEU B 1 358 ? -26.469 44.438 2.756 1 85.62 358 LEU B CA 1
ATOM 10562 C C . LEU B 1 358 ? -25.031 44.375 3.266 1 85.62 358 LEU B C 1
ATOM 10564 O O . LEU B 1 358 ? -24.281 43.469 2.9 1 85.62 358 LEU B O 1
ATOM 10568 N N . ARG B 1 359 ? -24.672 45.344 4.125 1 85.62 359 ARG B N 1
ATOM 10569 C CA . ARG B 1 359 ? -23.281 45.375 4.578 1 85.62 359 ARG B CA 1
ATOM 10570 C C . ARG B 1 359 ? -23.016 44.25 5.594 1 85.62 359 ARG B C 1
ATOM 10572 O O . ARG B 1 359 ? -22.016 43.562 5.496 1 85.62 359 ARG B O 1
ATOM 10579 N N . ALA B 1 360 ? -23.922 44.094 6.547 1 84.75 360 ALA B N 1
ATOM 10580 C CA . ALA B 1 360 ? -23.766 43.031 7.543 1 84.75 360 ALA B CA 1
ATOM 10581 C C . ALA B 1 360 ? -23.891 41.656 6.902 1 84.75 360 ALA B C 1
ATOM 10583 O O . ALA B 1 360 ? -23.172 40.719 7.266 1 84.75 360 ALA B O 1
ATOM 10584 N N . GLY B 1 361 ? -24.766 41.562 5.969 1 84.38 361 GLY B N 1
ATOM 10585 C CA . GLY B 1 361 ? -24.938 40.312 5.246 1 84.38 361 GLY B CA 1
ATOM 10586 C C . GLY B 1 361 ? -23.734 39.938 4.406 1 84.38 361 GLY B C 1
ATOM 10587 O O . GLY B 1 361 ? -23.422 38.75 4.238 1 84.38 361 GLY B O 1
ATOM 10588 N N . ALA B 1 362 ? -23.016 40.875 3.971 1 88.12 362 ALA B N 1
ATOM 10589 C CA . ALA B 1 362 ? -21.828 40.625 3.15 1 88.12 362 ALA B CA 1
ATOM 10590 C C . ALA B 1 362 ? -20.734 39.969 3.961 1 88.12 362 ALA B C 1
ATOM 10592 O O . ALA B 1 362 ? -19.984 39.125 3.432 1 88.12 362 ALA B O 1
ATOM 10593 N N . ILE B 1 363 ? -20.656 40.312 5.203 1 88.56 363 ILE B N 1
ATOM 10594 C CA . ILE B 1 363 ? -19.656 39.688 6.062 1 88.56 363 ILE B CA 1
ATOM 10595 C C . ILE B 1 363 ? -19.969 38.188 6.23 1 88.56 363 ILE B C 1
ATOM 10597 O O . ILE B 1 363 ? -19.062 37.375 6.148 1 88.56 363 ILE B O 1
ATOM 10601 N N . VAL B 1 364 ? -21.219 37.906 6.426 1 85.25 364 VAL B N 1
ATOM 10602 C CA . VAL B 1 364 ? -21.641 36.5 6.562 1 85.25 364 VAL B CA 1
ATOM 10603 C C . VAL B 1 364 ? -21.422 35.781 5.246 1 85.25 364 VAL B C 1
ATOM 10605 O O . VAL B 1 364 ? -21 34.625 5.234 1 85.25 364 VAL B O 1
ATOM 10608 N N . ALA B 1 365 ? -21.656 36.5 4.156 1 86.44 365 ALA B N 1
ATOM 10609 C CA . ALA B 1 365 ? -21.484 35.906 2.824 1 86.44 365 ALA B CA 1
ATOM 10610 C C . ALA B 1 365 ? -20.016 35.562 2.564 1 86.44 365 ALA B C 1
ATOM 10612 O O . ALA B 1 365 ? -19.719 34.594 1.88 1 86.44 365 ALA B O 1
ATOM 10613 N N . LEU B 1 366 ? -19.156 36.312 3.098 1 87.94 366 LEU B N 1
ATOM 10614 C CA . LEU B 1 366 ? -17.734 36.062 2.891 1 87.94 366 LEU B CA 1
ATOM 10615 C C . LEU B 1 366 ? -17.219 35.031 3.867 1 87.94 366 LEU B C 1
ATOM 10617 O O . LEU B 1 366 ? -16.25 34.312 3.572 1 87.94 366 LEU B O 1
ATOM 10621 N N . ALA B 1 367 ? -17.859 34.906 5.008 1 88.94 367 ALA B N 1
ATOM 10622 C CA . ALA B 1 367 ? -17.438 33.938 6.027 1 88.94 367 ALA B CA 1
ATOM 10623 C C . ALA B 1 367 ? -17.719 32.531 5.574 1 88.94 367 ALA B C 1
ATOM 10625 O O . ALA B 1 367 ? -16.953 31.609 5.91 1 88.94 367 ALA B O 1
ATOM 10626 N N . ILE B 1 368 ? -18.703 32.344 4.758 1 89 368 ILE B N 1
ATOM 10627 C CA . ILE B 1 368 ? -19.109 31.016 4.34 1 89 368 ILE B CA 1
ATOM 10628 C C . ILE B 1 368 ? -18.031 30.406 3.445 1 89 368 ILE B C 1
ATOM 10630 O O . ILE B 1 368 ? -17.484 29.344 3.758 1 89 368 ILE B O 1
ATOM 10634 N N . PRO B 1 369 ? -17.609 31.109 2.363 1 88.5 369 PRO B N 1
ATOM 10635 C CA . PRO B 1 369 ? -16.562 30.531 1.516 1 88.5 369 PRO B CA 1
ATOM 10636 C C . PRO B 1 369 ? -15.227 30.406 2.24 1 88.5 369 PRO B C 1
ATOM 10638 O O . PRO B 1 369 ? -14.461 29.469 1.965 1 88.5 369 PRO B O 1
ATOM 10641 N N . LEU B 1 370 ? -14.961 31.297 3.094 1 91.62 370 LEU B N 1
ATOM 10642 C CA . LEU B 1 370 ? -13.711 31.219 3.838 1 91.62 370 LEU B CA 1
ATOM 10643 C C . LEU B 1 370 ? -13.688 29.984 4.742 1 91.62 370 LEU B C 1
ATOM 10645 O O . LEU B 1 370 ? -12.656 29.312 4.859 1 91.62 370 LEU B O 1
ATOM 10649 N N . THR B 1 371 ? -14.828 29.75 5.398 1 92.69 371 THR B N 1
ATOM 10650 C CA . THR B 1 371 ? -14.922 28.562 6.234 1 92.69 371 THR B CA 1
ATOM 10651 C C . THR B 1 371 ? -14.758 27.297 5.398 1 92.69 371 THR B C 1
ATOM 10653 O O . THR B 1 371 ? -14.039 26.375 5.785 1 92.69 371 THR B O 1
ATOM 10656 N N . LEU B 1 372 ? -15.406 27.266 4.316 1 91.44 372 LEU B N 1
ATOM 10657 C CA . LEU B 1 372 ? -15.305 26.109 3.43 1 91.44 372 LEU B CA 1
ATOM 10658 C C . LEU B 1 372 ? -13.883 25.938 2.92 1 91.44 372 LEU B C 1
ATOM 10660 O O . LEU B 1 372 ? -13.406 24.812 2.771 1 91.44 372 LEU B O 1
ATOM 10664 N N . ALA B 1 373 ? -13.219 27.047 2.629 1 93 373 ALA B N 1
ATOM 10665 C CA . ALA B 1 373 ? -11.844 27.016 2.125 1 93 373 ALA B CA 1
ATOM 10666 C C . ALA B 1 373 ? -10.906 26.359 3.141 1 93 373 ALA B C 1
ATOM 10668 O O . ALA B 1 373 ? -9.945 25.688 2.764 1 93 373 ALA B O 1
ATOM 10669 N N . ILE B 1 374 ? -11.164 26.516 4.375 1 94.44 374 ILE B N 1
ATOM 10670 C CA . ILE B 1 374 ? -10.312 25.938 5.41 1 94.44 374 ILE B CA 1
ATOM 10671 C C . ILE B 1 374 ? -10.695 24.484 5.656 1 94.44 374 ILE B C 1
ATOM 10673 O O . ILE B 1 374 ? -9.844 23.656 5.977 1 94.44 374 ILE B O 1
ATOM 10677 N N . VAL B 1 375 ? -11.938 24.141 5.453 1 94.44 375 VAL B N 1
ATOM 10678 C CA . VAL B 1 375 ? -12.453 22.797 5.723 1 94.44 375 VAL B CA 1
ATOM 10679 C C . VAL B 1 375 ? -11.883 21.812 4.711 1 94.44 375 VAL B C 1
ATOM 10681 O O . VAL B 1 375 ? -11.5 20.703 5.074 1 94.44 375 VAL B O 1
ATOM 10684 N N . PHE B 1 376 ? -11.68 22.172 3.492 1 93.69 376 PHE B N 1
ATOM 10685 C CA . PHE B 1 376 ? -11.281 21.266 2.42 1 93.69 376 PHE B CA 1
ATOM 10686 C C . PHE B 1 376 ? -9.867 20.734 2.654 1 93.69 376 PHE B C 1
ATOM 10688 O O . PHE B 1 376 ? -9.617 19.531 2.527 1 93.69 376 PHE B O 1
ATOM 10695 N N . PRO B 1 377 ? -8.891 21.609 3.004 1 92.56 377 PRO B N 1
ATOM 10696 C CA . PRO B 1 377 ? -7.555 21.062 3.268 1 92.56 377 PRO B CA 1
ATOM 10697 C C . PRO B 1 377 ? -7.531 20.109 4.457 1 92.56 377 PRO B C 1
ATOM 10699 O O . PRO B 1 377 ? -6.766 19.141 4.461 1 92.56 377 PRO B O 1
ATOM 10702 N N . ILE B 1 378 ? -8.352 20.375 5.414 1 93.88 378 ILE B N 1
ATOM 10703 C CA . ILE B 1 378 ? -8.391 19.516 6.582 1 93.88 378 ILE B CA 1
ATOM 10704 C C . ILE B 1 378 ? -9.008 18.172 6.203 1 93.88 378 ILE B C 1
ATOM 10706 O O . ILE B 1 378 ? -8.57 17.125 6.68 1 93.88 378 ILE B O 1
ATOM 10710 N N . MET B 1 379 ? -9.984 18.219 5.379 1 92.81 379 MET B N 1
ATOM 10711 C CA . MET B 1 379 ? -10.586 16.984 4.879 1 92.81 379 MET B CA 1
ATOM 10712 C C . MET B 1 379 ? -9.57 16.156 4.105 1 92.81 379 MET B C 1
ATOM 10714 O O . MET B 1 379 ? -9.539 14.93 4.223 1 92.81 379 MET B O 1
ATOM 10718 N N . GLN B 1 380 ? -8.734 16.828 3.369 1 89 380 GLN B N 1
ATOM 10719 C CA . GLN B 1 380 ? -7.719 16.141 2.584 1 89 380 GLN B CA 1
ATOM 10720 C C . GLN B 1 380 ? -6.707 15.43 3.486 1 89 380 GLN B C 1
ATOM 10722 O O . GLN B 1 380 ? -6.332 14.289 3.23 1 89 380 GLN B O 1
ATOM 10727 N N . VAL B 1 381 ? -6.32 16.078 4.48 1 87.44 381 VAL B N 1
ATOM 10728 C CA . VAL B 1 381 ? -5.344 15.492 5.398 1 87.44 381 VAL B CA 1
ATOM 10729 C C . VAL B 1 381 ? -5.98 14.344 6.172 1 87.44 381 VAL B C 1
ATOM 10731 O O . VAL B 1 381 ? -5.312 13.352 6.48 1 87.44 381 VAL B O 1
ATOM 10734 N N . ALA B 1 382 ? -7.273 14.477 6.426 1 89.62 382 ALA B N 1
ATOM 10735 C CA . ALA B 1 382 ? -7.988 13.438 7.16 1 89.62 382 ALA B CA 1
ATOM 10736 C C . ALA B 1 382 ? -8.383 12.289 6.234 1 89.62 382 ALA B C 1
ATOM 10738 O O . ALA B 1 382 ? -8.859 11.242 6.695 1 89.62 382 ALA B O 1
ATOM 10739 N N . GLY B 1 383 ? -8.258 12.453 4.977 1 86.25 383 GLY B N 1
ATOM 10740 C CA . GLY B 1 383 ? -8.539 11.406 4.012 1 86.25 383 GLY B CA 1
ATOM 10741 C C . GLY B 1 383 ? -10.016 11.266 3.699 1 86.25 383 GLY B C 1
ATOM 10742 O O . GLY B 1 383 ? -10.5 10.156 3.48 1 86.25 383 GLY B O 1
ATOM 10743 N N . ILE B 1 384 ? -10.789 12.266 3.795 1 89.94 384 ILE B N 1
ATOM 10744 C CA . ILE B 1 384 ? -12.219 12.25 3.498 1 89.94 384 ILE B CA 1
ATOM 10745 C C . ILE B 1 384 ? -12.461 12.82 2.104 1 89.94 384 ILE B C 1
ATOM 10747 O O . ILE B 1 384 ? -12.211 14 1.857 1 89.94 384 ILE B O 1
ATOM 10751 N N . ASP B 1 385 ? -12.953 12.055 1.241 1 88.19 385 ASP B N 1
ATOM 10752 C CA . ASP B 1 385 ? -13.219 12.453 -0.136 1 88.19 385 ASP B CA 1
ATOM 10753 C C . ASP B 1 385 ? -14.594 13.109 -0.258 1 88.19 385 ASP B C 1
ATOM 10755 O O . ASP B 1 385 ? -15.352 13.164 0.713 1 88.19 385 ASP B O 1
ATOM 10759 N N . LEU B 1 386 ? -14.812 13.688 -1.449 1 87.81 386 LEU B N 1
ATOM 10760 C CA . LEU B 1 386 ? -16.125 14.25 -1.747 1 87.81 386 LEU B CA 1
ATOM 10761 C C . LEU B 1 386 ? -17.094 13.164 -2.213 1 87.81 386 LEU B C 1
ATOM 10763 O O . LEU B 1 386 ? -16.969 12.664 -3.332 1 87.81 386 LEU B O 1
ATOM 10767 N N . GLN B 1 387 ? -17.906 12.789 -1.331 1 87.25 387 GLN B N 1
ATOM 10768 C CA . GLN B 1 387 ? -18.906 11.758 -1.609 1 87.25 387 GLN B CA 1
ATOM 10769 C C . GLN B 1 387 ? -20.281 12.18 -1.108 1 87.25 387 GLN B C 1
ATOM 10771 O O . GLN B 1 387 ? -20.438 13.266 -0.547 1 87.25 387 GLN B O 1
ATOM 10776 N N . ARG B 1 388 ? -21.219 11.352 -1.261 1 84.38 388 ARG B N 1
ATOM 10777 C CA . ARG B 1 3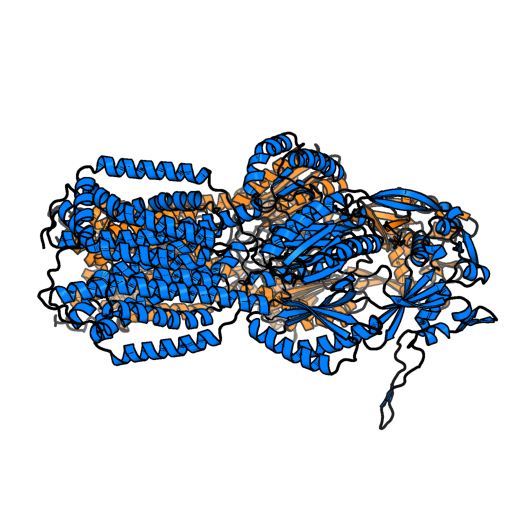88 ? -22.609 11.672 -0.932 1 84.38 388 ARG B CA 1
ATOM 10778 C C . ARG B 1 388 ? -22.734 12.062 0.535 1 84.38 388 ARG B C 1
ATOM 10780 O O . ARG B 1 388 ? -23.359 13.086 0.853 1 84.38 388 ARG B O 1
ATO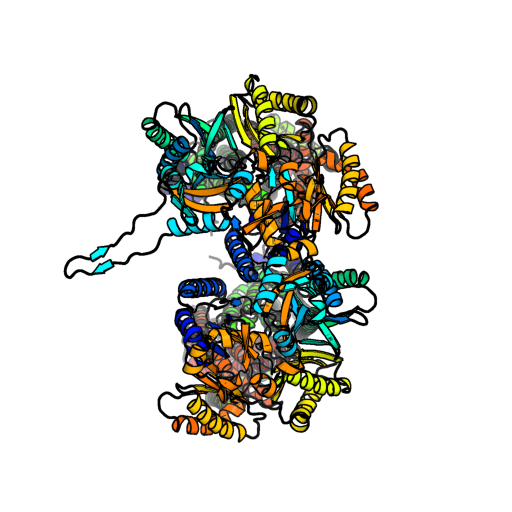M 10787 N N . VAL B 1 389 ? -22.078 11.367 1.335 1 88.38 389 VAL B N 1
ATOM 10788 C CA . VAL B 1 389 ? -22.234 11.586 2.768 1 88.38 389 VAL B CA 1
ATOM 10789 C C . VAL B 1 389 ? -21.438 12.82 3.195 1 88.38 389 VAL B C 1
ATOM 10791 O O . VAL B 1 389 ? -21.938 13.641 3.979 1 88.38 389 VAL B O 1
ATOM 10794 N N . SER B 1 390 ? -20.25 12.969 2.711 1 90.94 390 SER B N 1
ATOM 10795 C CA . SER B 1 390 ? -19.438 14.125 3.078 1 90.94 390 SER B CA 1
ATOM 10796 C C . SER B 1 390 ? -20.047 15.414 2.535 1 90.94 390 SER B C 1
ATOM 10798 O O . SER B 1 390 ? -20.047 16.438 3.217 1 90.94 390 SER B O 1
ATOM 10800 N N . LEU B 1 391 ? -20.609 15.398 1.337 1 87.75 391 LEU B N 1
ATOM 10801 C CA . LEU B 1 391 ? -21.219 16.578 0.748 1 87.75 391 LEU B CA 1
ATOM 10802 C C . LEU B 1 391 ? -22.516 16.938 1.48 1 87.75 391 LEU B C 1
ATOM 10804 O O . LEU B 1 391 ? -22.812 18.109 1.699 1 87.75 391 LEU B O 1
ATOM 10808 N N . GLY B 1 392 ? -23.281 15.891 1.737 1 87.69 392 GLY B N 1
ATOM 10809 C CA . GLY B 1 392 ? -24.453 16.141 2.551 1 87.69 392 GLY B CA 1
ATOM 10810 C C . GLY B 1 392 ? -24.125 16.719 3.918 1 87.69 392 GLY B C 1
ATOM 10811 O O . GLY B 1 392 ? -24.844 17.594 4.418 1 87.69 392 GLY B O 1
ATOM 10812 N N . ALA B 1 393 ? -23.062 16.219 4.48 1 90.44 393 ALA B N 1
ATOM 10813 C CA . ALA B 1 393 ? -22.609 16.719 5.777 1 90.44 393 ALA B CA 1
ATOM 10814 C C . ALA B 1 393 ? -22.188 18.188 5.68 1 90.44 393 ALA B C 1
ATOM 10816 O O . ALA B 1 393 ? -22.406 18.969 6.613 1 90.44 393 ALA B O 1
ATOM 10817 N N . LEU B 1 394 ? -21.594 18.516 4.559 1 89.31 394 LEU B N 1
ATOM 10818 C CA . LEU B 1 394 ? -21.188 19.891 4.332 1 89.31 394 LEU B CA 1
ATOM 10819 C C . LEU B 1 394 ? -22.406 20.812 4.27 1 89.31 394 LEU B C 1
ATOM 10821 O O . LEU B 1 394 ? -22.344 21.953 4.754 1 89.31 394 LEU B O 1
ATOM 10825 N N . ILE B 1 395 ? -23.484 20.406 3.748 1 88 395 ILE B N 1
ATOM 10826 C CA . ILE B 1 395 ? -24.703 21.188 3.652 1 88 395 ILE B CA 1
ATOM 10827 C C . ILE B 1 395 ? -25.297 21.391 5.043 1 88 395 ILE B C 1
ATOM 10829 O O . ILE B 1 395 ? -25.734 22.5 5.387 1 88 395 ILE B O 1
ATOM 10833 N N . ILE B 1 396 ? -25.266 20.359 5.75 1 85.44 396 ILE B N 1
ATOM 10834 C CA . ILE B 1 396 ? -25.75 20.453 7.121 1 85.44 396 ILE B CA 1
ATOM 10835 C C . ILE B 1 396 ? -24.875 21.422 7.918 1 85.44 396 ILE B C 1
ATOM 10837 O O . ILE B 1 396 ? -25.375 22.281 8.648 1 85.44 396 ILE B O 1
ATOM 10841 N N . ALA B 1 397 ? -23.609 21.234 7.734 1 88.88 397 ALA B N 1
ATOM 10842 C CA . ALA B 1 397 ? -22.656 22.078 8.43 1 88.88 397 ALA B CA 1
ATOM 10843 C C . ALA B 1 397 ? -22.812 23.547 8.016 1 88.88 397 ALA B C 1
ATOM 10845 O O . ALA B 1 397 ? -22.656 24.453 8.844 1 88.88 397 ALA B O 1
ATOM 10846 N N . LEU B 1 398 ? -23.094 23.75 6.805 1 86.25 398 LEU B N 1
ATOM 10847 C CA . LEU B 1 398 ? -23.281 25.094 6.281 1 86.25 398 LEU B CA 1
ATOM 10848 C C . LEU B 1 398 ? -24.422 25.797 6.996 1 86.25 398 LEU B C 1
ATOM 10850 O O . LEU B 1 398 ? -24.297 26.969 7.367 1 86.25 398 LEU B O 1
ATOM 10854 N N . ALA B 1 399 ? -25.438 25.094 7.191 1 77.88 399 ALA B N 1
ATOM 10855 C CA . ALA B 1 399 ? -26.609 25.656 7.848 1 77.88 399 ALA B CA 1
ATOM 10856 C C . ALA B 1 399 ? -26.312 25.984 9.305 1 77.88 399 ALA B C 1
ATOM 10858 O O . ALA B 1 399 ? -26.844 26.969 9.844 1 77.88 399 ALA B O 1
ATOM 10859 N N . LEU B 1 400 ? -25.328 25.266 9.828 1 80.69 400 LEU B N 1
ATOM 10860 C CA . LEU B 1 400 ? -25.016 25.438 11.242 1 80.69 400 LEU B CA 1
ATOM 10861 C C . LEU B 1 400 ? -23.891 26.438 11.438 1 80.69 400 LEU B C 1
ATOM 10863 O O . LEU B 1 400 ? -23.828 27.125 12.469 1 80.69 400 LEU B O 1
ATOM 10867 N N . MET B 1 401 ? -22.984 26.469 10.523 1 80.75 401 MET B N 1
ATOM 10868 C CA . MET B 1 401 ? -21.734 27.219 10.695 1 80.75 401 MET B CA 1
ATOM 10869 C C . MET B 1 401 ? -21.984 28.719 10.586 1 80.75 401 MET B C 1
ATOM 10871 O O . MET B 1 401 ? -21.234 29.516 11.148 1 80.75 401 MET B O 1
ATOM 10875 N N . VAL B 1 402 ? -23.047 29.141 9.93 1 80.81 402 VAL B N 1
ATOM 10876 C CA . VAL B 1 402 ? -23.297 30.562 9.711 1 80.81 402 VAL B CA 1
ATOM 10877 C C . VAL B 1 402 ? -23.75 31.219 11.016 1 80.81 402 VAL B C 1
ATOM 10879 O O . VAL B 1 402 ? -23.625 32.438 11.188 1 80.81 402 VAL B O 1
ATOM 10882 N N . ASP B 1 403 ? -24.094 30.438 11.977 1 80.56 403 ASP B N 1
ATOM 10883 C CA . ASP B 1 403 ? -24.656 30.953 13.234 1 80.56 403 ASP B CA 1
ATOM 10884 C C . ASP B 1 403 ? -23.641 31.797 13.992 1 80.56 403 ASP B C 1
ATOM 10886 O O . ASP B 1 403 ? -23.969 32.875 14.484 1 80.56 403 ASP B O 1
ATOM 10890 N N . ASP B 1 404 ? -22.438 31.328 14.008 1 85.25 404 ASP B N 1
ATOM 10891 C CA . ASP B 1 404 ? -21.422 32.031 14.781 1 85.25 404 ASP B CA 1
ATOM 10892 C C . ASP B 1 404 ? -21.078 33.375 14.133 1 85.25 404 ASP B C 1
ATOM 10894 O O . ASP B 1 404 ? -20.922 34.375 14.82 1 85.25 404 ASP B O 1
ATOM 10898 N N . ALA B 1 405 ? -20.969 33.344 12.875 1 85.81 405 ALA B N 1
ATOM 10899 C CA . ALA B 1 405 ? -20.672 34.594 12.156 1 85.81 405 ALA B CA 1
ATOM 10900 C C . ALA B 1 405 ? -21.812 35.594 12.273 1 85.81 405 ALA B C 1
ATOM 10902 O O . ALA B 1 405 ? -21.594 36.781 12.461 1 85.81 405 ALA B O 1
ATOM 10903 N N . MET B 1 406 ? -23.016 35.125 12.242 1 82.31 406 MET B N 1
ATOM 10904 C CA . MET B 1 406 ? -24.203 35.969 12.344 1 82.31 406 MET B CA 1
ATOM 10905 C C . MET B 1 406 ? -24.312 36.594 13.734 1 82.31 406 MET B C 1
ATOM 10907 O O . MET B 1 406 ? -24.641 37.781 13.867 1 82.31 406 MET B O 1
ATOM 10911 N N . THR B 1 407 ? -24.031 35.812 14.656 1 79.19 407 THR B N 1
ATOM 10912 C CA . THR B 1 407 ? -24.094 36.281 16.031 1 79.19 407 THR B CA 1
ATOM 10913 C C . THR B 1 407 ? -23.031 37.344 16.281 1 79.19 407 THR B C 1
ATOM 10915 O O . THR B 1 407 ? -23.266 38.344 16.953 1 79.19 407 THR B O 1
ATOM 10918 N N . THR B 1 408 ? -21.859 37.125 15.766 1 84.75 408 THR B N 1
ATOM 10919 C CA . THR B 1 408 ? -20.766 38.094 15.93 1 84.75 408 THR B CA 1
ATOM 10920 C C . THR B 1 408 ? -21.078 39.406 15.219 1 84.75 408 THR B C 1
ATOM 10922 O O . THR B 1 408 ? -20.859 40.469 15.781 1 84.75 408 THR B O 1
ATOM 10925 N N . VAL B 1 409 ? -21.625 39.312 14.047 1 84.5 409 VAL B N 1
ATOM 10926 C CA . VAL B 1 409 ? -21.938 40.5 13.266 1 84.5 409 VAL B CA 1
ATOM 10927 C C . VAL B 1 409 ? -23.078 41.281 13.93 1 84.5 409 VAL B C 1
ATOM 10929 O O . VAL B 1 409 ? -23.062 42.5 13.961 1 84.5 409 VAL B O 1
ATOM 10932 N N . ASP B 1 410 ? -24.031 40.562 14.445 1 79.12 410 ASP B N 1
ATOM 10933 C CA . ASP B 1 410 ? -25.156 41.188 15.133 1 79.12 410 ASP B CA 1
ATOM 10934 C C . ASP B 1 410 ? -24.672 41.906 16.391 1 79.12 410 ASP B C 1
ATOM 10936 O O . ASP B 1 410 ? -25.125 43.031 16.672 1 79.12 410 ASP B O 1
ATOM 10940 N N . ALA B 1 411 ? -23.797 41.25 17.094 1 80.81 411 ALA B N 1
ATOM 10941 C CA . ALA B 1 411 ? -23.25 41.875 18.297 1 80.81 411 ALA B CA 1
ATOM 10942 C C . ALA B 1 411 ? -22.469 43.125 17.953 1 80.81 411 ALA B C 1
ATOM 10944 O O . ALA B 1 411 ? -22.516 44.125 18.672 1 80.81 411 ALA B O 1
ATOM 10945 N N . MET B 1 412 ? -21.797 43.094 16.875 1 85.81 412 MET B N 1
ATOM 10946 C CA . MET B 1 412 ? -21 44.25 16.422 1 85.81 412 MET B CA 1
ATOM 10947 C C . MET B 1 412 ? -21.906 45.375 16 1 85.81 412 MET B C 1
ATOM 10949 O O . MET B 1 412 ? -21.641 46.562 16.312 1 85.81 412 MET B O 1
ATOM 10953 N N . MET B 1 413 ? -23 45.031 15.383 1 82.5 413 MET B N 1
ATOM 10954 C CA . MET B 1 413 ? -23.938 46.062 14.906 1 82.5 413 MET B CA 1
ATOM 10955 C C . MET B 1 413 ? -24.641 46.75 16.078 1 82.5 413 MET B C 1
ATOM 10957 O O . MET B 1 413 ? -24.844 47.969 16.047 1 82.5 413 MET B O 1
ATOM 10961 N N . ASN B 1 414 ? -25 45.938 17.078 1 77.94 414 ASN B N 1
ATOM 10962 C CA . ASN B 1 414 ? -25.656 46.5 18.25 1 77.94 414 ASN B CA 1
ATOM 10963 C C . ASN B 1 414 ? -24.734 47.438 19.016 1 77.94 414 ASN B C 1
ATOM 10965 O O . ASN B 1 414 ? -25.172 48.469 19.516 1 77.94 414 ASN B O 1
ATOM 10969 N N . ARG B 1 415 ? -23.484 47.094 19.078 1 82.94 415 ARG B N 1
ATOM 10970 C CA . ARG B 1 415 ? -22.531 47.938 19.797 1 82.94 415 ARG B CA 1
ATOM 10971 C C . ARG B 1 415 ? -22.172 49.188 18.984 1 82.94 415 ARG B C 1
ATOM 10973 O O . ARG B 1 415 ? -21.859 50.25 19.547 1 82.94 415 ARG B O 1
ATOM 10980 N N . LEU B 1 416 ? -22.156 49.062 17.703 1 85.31 416 LEU B N 1
ATOM 10981 C CA . LEU B 1 416 ? -21.938 50.219 16.844 1 85.31 416 LEU B CA 1
ATOM 10982 C C . LEU B 1 416 ? -23.109 51.188 16.938 1 85.31 416 LEU B C 1
ATOM 10984 O O . LEU B 1 416 ? -22.906 52.406 16.906 1 85.31 416 LEU B O 1
ATOM 10988 N N . ALA B 1 417 ? -24.281 50.656 17.094 1 77.81 417 ALA B N 1
ATOM 10989 C CA . ALA B 1 417 ? -25.469 51.5 17.234 1 77.81 417 ALA B CA 1
ATOM 10990 C C . ALA B 1 417 ? -25.469 52.219 18.578 1 77.81 417 ALA B C 1
ATOM 10992 O O . ALA B 1 417 ? -26.016 53.312 18.703 1 77.81 417 ALA B O 1
ATOM 10993 N N . ALA B 1 418 ? -24.766 51.562 19.531 1 78.44 418 ALA B N 1
ATOM 10994 C CA . ALA B 1 418 ? -24.656 52.156 20.859 1 78.44 418 ALA B CA 1
ATOM 10995 C C . ALA B 1 418 ? -23.578 53.25 20.906 1 78.44 418 ALA B C 1
ATOM 10997 O O . ALA B 1 418 ? -23.438 53.969 21.891 1 78.44 418 ALA B O 1
ATOM 10998 N N . GLY B 1 419 ? -22.688 53.406 19.812 1 79.81 419 GLY B N 1
ATOM 10999 C CA . GLY B 1 419 ? -21.75 54.5 19.719 1 79.81 419 GLY B CA 1
ATOM 11000 C C . GLY B 1 419 ? -20.297 54.062 19.891 1 79.81 419 GLY B C 1
ATOM 11001 O O . GLY B 1 419 ? -19.391 54.906 19.906 1 79.81 419 GLY B O 1
ATOM 11002 N N . ASP B 1 420 ? -20.094 52.844 19.984 1 86.56 420 ASP B N 1
ATOM 11003 C CA . ASP B 1 420 ? -18.734 52.344 20.172 1 86.56 420 ASP B CA 1
ATOM 11004 C C . ASP B 1 420 ? -17.938 52.469 18.875 1 86.56 420 ASP B C 1
ATOM 11006 O O . ASP B 1 420 ? -18.516 52.562 17.797 1 86.56 420 ASP B O 1
ATOM 11010 N N . SER B 1 421 ? -16.578 52.594 18.984 1 87.62 421 SER B N 1
ATOM 11011 C CA . SER B 1 421 ? -15.711 52.562 17.812 1 87.62 421 SER B CA 1
ATOM 11012 C C . SER B 1 421 ? -15.727 51.188 17.125 1 87.62 421 SER B C 1
ATOM 11014 O O . SER B 1 421 ? -16.125 50.219 17.734 1 87.62 421 SER B O 1
ATOM 11016 N N . LYS B 1 422 ? -15.414 51.156 15.914 1 87.31 422 LYS B N 1
ATOM 11017 C CA . LYS B 1 422 ? -15.406 49.938 15.133 1 87.31 422 LYS B CA 1
ATOM 11018 C C . LYS B 1 422 ? -14.523 48.875 15.789 1 87.31 422 LYS B C 1
ATOM 11020 O O . LYS B 1 422 ? -14.883 47.688 15.844 1 87.31 422 LYS B O 1
ATOM 11025 N N . GLU B 1 423 ? -13.359 49.219 16.266 1 88.5 423 GLU B N 1
ATOM 11026 C CA . GLU B 1 423 ? -12.438 48.281 16.891 1 88.5 423 GLU B CA 1
ATOM 11027 C C . GLU B 1 423 ? -12.984 47.75 18.219 1 88.5 423 GLU B C 1
ATOM 11029 O O . GLU B 1 423 ? -12.859 46.562 18.531 1 88.5 423 GLU B O 1
ATOM 11034 N N . ALA B 1 424 ? -13.562 48.656 18.922 1 87.69 424 ALA B N 1
ATOM 11035 C CA . ALA B 1 424 ? -14.148 48.281 20.203 1 87.69 424 ALA B CA 1
ATOM 11036 C C . ALA B 1 424 ? -15.344 47.344 20 1 87.69 424 ALA B C 1
ATOM 11038 O O . ALA B 1 424 ? -15.555 46.438 20.781 1 87.69 424 ALA B O 1
ATOM 11039 N N . ALA B 1 425 ? -16.094 47.656 19.016 1 87.19 425 ALA B N 1
ATOM 11040 C CA . ALA B 1 425 ? -17.234 46.812 18.688 1 87.19 425 ALA B CA 1
ATOM 11041 C C . ALA B 1 425 ? -16.781 45.406 18.297 1 87.19 425 ALA B C 1
ATOM 11043 O O . ALA B 1 425 ? -17.438 44.406 18.672 1 87.19 425 ALA B O 1
ATOM 11044 N N . GLY B 1 426 ? -15.742 45.312 17.547 1 85.69 426 GLY B N 1
ATOM 11045 C CA . GLY B 1 426 ? -15.227 44.031 17.125 1 85.69 426 GLY B CA 1
ATOM 11046 C C . GLY B 1 426 ? -14.672 43.219 18.281 1 85.69 426 GLY B C 1
ATOM 11047 O O . GLY B 1 426 ? -14.812 42 18.297 1 85.69 426 GLY B O 1
ATOM 11048 N N . THR B 1 427 ? -14.062 43.781 19.25 1 86.69 427 THR B N 1
ATOM 11049 C CA . THR B 1 427 ? -13.461 43.094 20.375 1 86.69 427 THR B CA 1
ATOM 11050 C C . THR B 1 427 ? -14.516 42.719 21.422 1 86.69 427 THR B C 1
ATOM 11052 O O . THR B 1 427 ? -14.336 41.781 22.188 1 86.69 427 THR B O 1
ATOM 11055 N N . TYR B 1 428 ? -15.586 43.469 21.438 1 82.94 428 TYR B N 1
ATOM 11056 C CA . TYR B 1 428 ? -16.672 43.219 22.391 1 82.94 428 TYR B CA 1
ATOM 11057 C C . TYR B 1 428 ? -17.344 41.875 22.125 1 82.94 428 TYR B C 1
ATOM 11059 O O . TYR B 1 428 ? -17.672 41.156 23.062 1 82.94 428 TYR B O 1
ATOM 11067 N N . ALA B 1 429 ? -17.5 41.625 20.922 1 77.38 429 ALA B N 1
ATOM 11068 C CA . ALA B 1 429 ? -18.172 40.375 20.562 1 77.38 429 ALA B CA 1
ATOM 11069 C C . ALA B 1 429 ? -17.422 39.156 21.109 1 77.38 429 ALA B C 1
ATOM 11071 O O . ALA B 1 429 ? -18.047 38.188 21.531 1 77.38 429 ALA B O 1
ATOM 11072 N N . PHE B 1 430 ? -16.141 39.219 21.031 1 81.44 430 PHE B N 1
ATOM 11073 C CA . PHE B 1 430 ? -15.344 38.125 21.562 1 81.44 430 PHE B CA 1
ATOM 11074 C C . PHE B 1 430 ? -15.453 38.031 23.078 1 81.44 430 PHE B C 1
ATOM 11076 O O . PHE B 1 430 ? -15.625 36.938 23.641 1 81.44 430 PHE B O 1
ATOM 11083 N N . ARG B 1 431 ? -15.344 39.156 23.734 1 81 431 ARG B N 1
ATOM 11084 C CA . ARG B 1 431 ? -15.352 39.219 25.203 1 81 431 ARG B CA 1
ATOM 11085 C C . ARG B 1 431 ? -16.688 38.719 25.75 1 81 431 ARG B C 1
ATOM 11087 O O . ARG B 1 431 ? -16.734 38 26.734 1 81 431 ARG B O 1
ATOM 11094 N N . ALA B 1 432 ? -17.75 38.969 25.031 1 75.44 432 ALA B N 1
ATOM 11095 C CA . ALA B 1 432 ? -19.078 38.75 25.578 1 75.44 432 ALA B CA 1
ATOM 11096 C C . ALA B 1 432 ? -19.641 37.406 25.109 1 75.44 432 ALA B C 1
ATOM 11098 O O . ALA B 1 432 ? -20.375 36.719 25.844 1 75.44 432 ALA B O 1
ATOM 11099 N N . LEU B 1 433 ? -19.266 36.969 23.969 1 78.75 433 LEU B N 1
ATOM 11100 C CA . LEU B 1 433 ? -20.047 35.875 23.391 1 78.75 433 LEU B CA 1
ATOM 11101 C C . LEU B 1 433 ? -19.125 34.75 22.938 1 78.75 433 LEU B C 1
ATOM 11103 O O . LEU B 1 433 ? -19.594 33.625 22.688 1 78.75 433 LEU B O 1
ATOM 11107 N N . ALA B 1 434 ? -17.891 34.938 22.812 1 84.19 434 ALA B N 1
ATOM 11108 C CA . ALA B 1 434 ? -17 33.969 22.188 1 84.19 434 ALA B CA 1
ATOM 11109 C C . ALA B 1 434 ? -17.016 32.625 22.938 1 84.19 434 ALA B C 1
ATOM 11111 O O . ALA B 1 434 ? -17.047 31.562 22.328 1 84.19 434 ALA B O 1
ATOM 11112 N N . PHE B 1 435 ? -17 32.656 24.203 1 84.88 435 PHE B N 1
ATOM 11113 C CA . PHE B 1 435 ? -16.953 31.422 24.984 1 84.88 435 PHE B CA 1
ATOM 11114 C C . PHE B 1 435 ? -18.312 30.719 24.953 1 84.88 435 PHE B C 1
ATOM 11116 O O . PHE B 1 435 ? -18.375 29.484 24.984 1 84.88 435 PHE B O 1
ATOM 11123 N N . SER B 1 436 ? -19.375 31.5 25 1 83.06 436 SER B N 1
ATOM 11124 C CA . SER B 1 436 ? -20.703 30.922 24.875 1 83.06 436 SER B CA 1
ATOM 11125 C C . SER B 1 436 ? -20.875 30.266 23.5 1 83.06 436 SER B C 1
ATOM 11127 O O . SER B 1 436 ? -21.516 29.219 23.391 1 83.06 436 SER B O 1
ATOM 11129 N N . MET B 1 437 ? -20.344 30.953 22.516 1 87.31 437 MET B N 1
ATOM 11130 C CA . MET B 1 437 ? -20.406 30.406 21.156 1 87.31 437 MET B CA 1
ATOM 11131 C C . MET B 1 437 ? -19.594 29.109 21.047 1 87.31 437 MET B C 1
ATOM 11133 O O . MET B 1 437 ? -20.016 28.172 20.375 1 87.31 437 MET B O 1
ATOM 11137 N N . LEU B 1 438 ? -18.453 29.094 21.672 1 90.62 438 LEU B N 1
ATOM 11138 C CA . LEU B 1 438 ? -17.609 27.906 21.656 1 90.62 438 LEU B CA 1
ATOM 11139 C C . LEU B 1 438 ? -18.297 26.75 22.375 1 90.62 438 LEU B C 1
ATOM 11141 O O . LEU B 1 438 ? -18.281 25.609 21.875 1 90.62 438 LEU B O 1
ATOM 11145 N N . ALA B 1 439 ? -18.828 27.016 23.562 1 89.88 439 ALA B N 1
ATOM 11146 C CA . ALA B 1 439 ? -19.547 25.984 24.297 1 89.88 439 ALA B CA 1
ATOM 11147 C C . ALA B 1 439 ? -20.719 25.453 23.484 1 89.88 439 ALA B C 1
ATOM 11149 O O . ALA B 1 439 ? -20.984 24.25 23.469 1 89.88 439 ALA B O 1
ATOM 11150 N N . GLY B 1 440 ? -21.438 26.344 22.906 1 87.38 440 GLY B N 1
ATOM 11151 C CA . GLY B 1 440 ? -22.531 25.922 22.047 1 87.38 440 GLY B CA 1
ATOM 11152 C C . GLY B 1 440 ? -22.078 25.062 20.875 1 87.38 440 GLY B C 1
ATOM 11153 O O . GLY B 1 440 ? -22.734 24.078 20.531 1 87.38 440 GLY B O 1
ATOM 11154 N N . THR B 1 441 ? -21 25.469 20.234 1 91.31 441 THR B N 1
ATOM 11155 C CA . THR B 1 441 ? -20.453 24.703 19.125 1 91.31 441 THR B CA 1
ATOM 11156 C C . THR B 1 441 ? -20 23.312 19.578 1 91.31 441 THR B C 1
ATOM 11158 O O . THR B 1 441 ? -20.25 22.312 18.906 1 91.31 441 THR B O 1
ATOM 11161 N N . LEU B 1 442 ? -19.359 23.25 20.719 1 94 442 LEU B N 1
ATOM 11162 C CA . LEU B 1 442 ? -18.875 21.984 21.25 1 94 442 LEU B CA 1
ATOM 11163 C C . LEU B 1 442 ? -20.031 21.062 21.609 1 94 442 LEU B C 1
ATOM 11165 O O . LEU B 1 442 ? -19.953 19.859 21.406 1 94 442 LEU B O 1
ATOM 11169 N N . VAL B 1 443 ? -21.078 21.625 22.172 1 91.69 443 VAL B N 1
ATOM 11170 C CA . VAL B 1 443 ? -22.25 20.828 22.516 1 91.69 443 VAL B CA 1
ATOM 11171 C C . VAL B 1 443 ? -22.922 20.297 21.25 1 91.69 443 VAL B C 1
ATOM 11173 O O . VAL B 1 443 ? -23.438 19.172 21.234 1 91.69 443 VAL B O 1
ATOM 11176 N N . THR B 1 444 ? -22.953 21.125 20.234 1 90.69 444 THR B N 1
ATOM 11177 C CA . THR B 1 444 ? -23.5 20.672 18.969 1 90.69 444 THR B CA 1
ATOM 11178 C C . THR B 1 444 ? -22.672 19.516 18.391 1 90.69 444 THR B C 1
ATOM 11180 O O . THR B 1 444 ? -23.234 18.547 17.891 1 90.69 444 THR B O 1
ATOM 11183 N N . ILE B 1 445 ? -21.375 19.641 18.453 1 93.69 445 ILE B N 1
ATOM 11184 C CA . ILE B 1 445 ? -20.484 18.578 17.984 1 93.69 445 ILE B CA 1
ATOM 11185 C C . ILE B 1 445 ? -20.734 17.312 18.797 1 93.69 445 ILE B C 1
ATOM 11187 O O . ILE B 1 445 ? -20.734 16.203 18.266 1 93.69 445 ILE B O 1
ATOM 11191 N N . ALA B 1 446 ? -20.969 17.422 20.094 1 93.38 446 ALA B N 1
ATOM 11192 C CA . ALA B 1 446 ? -21.234 16.297 20.969 1 93.38 446 ALA B CA 1
ATOM 11193 C C . ALA B 1 446 ? -22.484 15.531 20.516 1 93.38 446 ALA B C 1
ATOM 11195 O O . ALA B 1 446 ? -22.562 14.312 20.641 1 93.38 446 ALA B O 1
ATOM 11196 N N . GLY B 1 447 ? -23.391 16.234 20.031 1 89.94 447 GLY B N 1
ATOM 11197 C CA . GLY B 1 447 ? -24.594 15.594 19.531 1 89.94 447 GLY B CA 1
ATOM 11198 C C . GLY B 1 447 ? -24.328 14.648 18.375 1 89.94 447 GLY B C 1
ATOM 11199 O O . GLY B 1 447 ? -25.094 13.719 18.125 1 89.94 447 GLY B O 1
ATOM 11200 N N . PHE B 1 448 ? -23.203 14.805 17.688 1 91.69 448 PHE B N 1
ATOM 11201 C CA . PHE B 1 448 ? -22.875 13.977 16.531 1 91.69 448 PHE B CA 1
ATOM 11202 C C . PHE B 1 448 ? -21.906 12.867 16.922 1 91.69 448 PHE B C 1
ATOM 11204 O O . PHE B 1 448 ? -21.547 12.016 16.109 1 91.69 448 PHE B O 1
ATOM 11211 N N . VAL B 1 449 ? -21.453 12.773 18.141 1 91.69 449 VAL B N 1
ATOM 11212 C CA . VAL B 1 449 ? -20.438 11.844 18.625 1 91.69 449 VAL B CA 1
ATOM 11213 C C . VAL B 1 449 ? -20.922 10.414 18.438 1 91.69 449 VAL B C 1
ATOM 11215 O O . VAL B 1 449 ? -20.156 9.539 18.016 1 91.69 449 VAL B O 1
ATOM 11218 N N . PRO B 1 450 ? -22.203 10.148 18.641 1 90.44 450 PRO B N 1
ATOM 11219 C CA . PRO B 1 450 ? -22.641 8.766 18.438 1 90.44 450 PRO B CA 1
ATOM 11220 C C . PRO B 1 450 ? -22.484 8.305 16.984 1 90.44 450 PRO B C 1
ATOM 11222 O O . PRO B 1 450 ? -22.297 7.117 16.734 1 90.44 450 PRO B O 1
ATOM 11225 N N . ILE B 1 451 ? -22.578 9.109 16.125 1 86.75 451 ILE B N 1
ATOM 11226 C CA . ILE B 1 451 ? -22.422 8.797 14.703 1 86.75 451 ILE B CA 1
ATOM 11227 C C . ILE B 1 451 ? -20.953 8.445 14.414 1 86.75 451 ILE B C 1
ATOM 11229 O O . ILE B 1 451 ? -20.672 7.492 13.68 1 86.75 451 ILE B O 1
ATOM 11233 N N . GLY B 1 452 ? -20.016 9.156 14.977 1 86.62 452 GLY B N 1
ATOM 11234 C CA . GLY B 1 452 ? -18.594 9 14.68 1 86.62 452 GLY B CA 1
ATOM 11235 C C . GLY B 1 452 ? -17.969 7.789 15.344 1 86.62 452 GLY B C 1
ATOM 11236 O O . GLY B 1 452 ? -17.047 7.184 14.805 1 86.62 452 GLY B O 1
ATOM 11237 N N . PHE B 1 453 ? -18.484 7.406 16.469 1 87.75 453 PHE B N 1
ATOM 11238 C CA . PHE B 1 453 ? -17.766 6.383 17.234 1 87.75 453 PHE B CA 1
ATOM 11239 C C . PHE B 1 453 ? -18.594 5.102 17.297 1 87.75 453 PHE B C 1
ATOM 11241 O O . PHE B 1 453 ? -18.25 4.188 18.062 1 87.75 453 PHE B O 1
ATOM 11248 N N . ALA B 1 454 ? -19.641 5.129 16.516 1 86.44 454 ALA B N 1
ATOM 11249 C CA . ALA B 1 454 ? -20.391 3.877 16.406 1 86.44 454 ALA B CA 1
ATOM 11250 C C . ALA B 1 454 ? -19.562 2.805 15.703 1 86.44 454 ALA B C 1
ATOM 11252 O O . ALA B 1 454 ? -19.062 3.029 14.602 1 86.44 454 ALA B O 1
ATOM 11253 N N . ARG B 1 455 ? -19.406 1.674 16.344 1 84.88 455 ARG B N 1
ATOM 11254 C CA . ARG B 1 455 ? -18.594 0.605 15.781 1 84.88 455 ARG B CA 1
ATOM 11255 C C . ARG B 1 455 ? -19.453 -0.377 14.992 1 84.88 455 ARG B C 1
ATOM 11257 O O . ARG B 1 455 ? -19.797 -1.45 15.492 1 84.88 455 ARG B O 1
ATOM 11264 N N . SER B 1 456 ? -19.891 -0.05 13.891 1 84.81 456 SER B N 1
ATOM 11265 C CA . SER B 1 456 ? -20.672 -0.859 12.961 1 84.81 456 SER B CA 1
ATOM 11266 C C . SER B 1 456 ? -20.406 -0.442 11.516 1 84.81 456 SER B C 1
ATOM 11268 O O . SER B 1 456 ? -19.812 0.606 11.266 1 84.81 456 SER B O 1
ATOM 11270 N N . SER B 1 457 ? -20.828 -1.279 10.609 1 83.94 457 SER B N 1
ATOM 11271 C CA . SER B 1 457 ? -20.656 -0.953 9.203 1 83.94 457 SER B CA 1
ATOM 11272 C C . SER B 1 457 ? -21.422 0.313 8.828 1 83.94 457 SER B C 1
ATOM 11274 O O . SER B 1 457 ? -20.938 1.131 8.047 1 83.94 457 SER B O 1
ATOM 11276 N N . ALA B 1 458 ? -22.562 0.471 9.461 1 82.25 458 ALA B N 1
ATOM 11277 C CA . ALA B 1 458 ? -23.359 1.673 9.219 1 82.25 458 ALA B CA 1
ATOM 11278 C C . ALA B 1 458 ? -22.688 2.904 9.82 1 82.25 458 ALA B C 1
ATOM 11280 O O . ALA B 1 458 ? -22.75 3.994 9.25 1 82.25 458 ALA B O 1
ATOM 11281 N N . GLY B 1 459 ? -22.078 2.668 10.914 1 83.25 459 GLY B N 1
ATOM 11282 C CA . GLY B 1 459 ? -21.344 3.756 11.547 1 83.25 459 GLY B CA 1
ATOM 11283 C C . GLY B 1 459 ? -20.172 4.234 10.719 1 83.25 459 GLY B C 1
ATOM 11284 O O . GLY B 1 459 ? -19.906 5.434 10.648 1 83.25 459 GLY B O 1
ATOM 11285 N N . GLU B 1 460 ? -19.516 3.314 10.102 1 84.75 460 GLU B N 1
ATOM 11286 C CA . GLU B 1 460 ? -18.391 3.68 9.25 1 84.75 460 GLU B CA 1
ATOM 11287 C C . GLU B 1 460 ? -18.859 4.398 7.984 1 84.75 460 GLU B C 1
ATOM 11289 O O . GLU B 1 460 ? -18.188 5.309 7.496 1 84.75 460 GLU B O 1
ATOM 11294 N N . TYR B 1 461 ? -19.984 3.918 7.531 1 84.56 461 TYR B N 1
ATOM 11295 C CA . TYR B 1 461 ? -20.578 4.531 6.348 1 84.56 461 TYR B CA 1
ATOM 11296 C C . TYR B 1 461 ? -20.953 5.988 6.613 1 84.56 461 TYR B C 1
ATOM 11298 O O . TYR B 1 461 ? -20.812 6.84 5.73 1 84.56 461 TYR B O 1
ATOM 11306 N N . THR B 1 462 ? -21.266 6.344 7.836 1 87.06 462 THR B N 1
ATOM 11307 C CA . THR B 1 462 ? -21.75 7.676 8.172 1 87.06 462 THR B CA 1
ATOM 11308 C C . THR B 1 462 ? -20.703 8.469 8.93 1 87.06 462 THR B C 1
ATOM 11310 O O . THR B 1 462 ? -20.953 9.578 9.391 1 87.06 462 THR B O 1
ATOM 11313 N N . PHE B 1 463 ? -19.531 7.969 9.086 1 87.69 463 PHE B N 1
ATOM 11314 C CA . PHE B 1 463 ? -18.453 8.609 9.844 1 87.69 463 PHE B CA 1
ATOM 11315 C C . PHE B 1 463 ? -18.156 9.992 9.289 1 87.69 463 PHE B C 1
ATOM 11317 O O . PHE B 1 463 ? -17.859 10.922 10.047 1 87.69 463 PHE B O 1
ATOM 11324 N N . SER B 1 464 ? -18.312 10.125 8.047 1 90.62 464 SER B N 1
ATOM 11325 C CA . SER B 1 464 ? -17.984 11.391 7.391 1 90.62 464 SER B CA 1
ATOM 11326 C C . SER B 1 464 ? -18.875 12.523 7.879 1 90.62 464 SER B C 1
ATOM 11328 O O . SER B 1 464 ? -18.469 13.688 7.867 1 90.62 464 SER B O 1
ATOM 11330 N N . ILE B 1 465 ? -20.078 12.18 8.359 1 90.75 465 ILE B N 1
ATOM 11331 C CA . ILE B 1 465 ? -20.984 13.203 8.883 1 90.75 465 ILE B CA 1
ATOM 11332 C C . ILE B 1 465 ? -20.359 13.844 10.125 1 90.75 465 ILE B C 1
ATOM 11334 O O . ILE B 1 465 ? -20.281 15.07 10.211 1 90.75 465 ILE B O 1
ATOM 11338 N N . PHE B 1 466 ? -19.906 13.016 11.008 1 91.06 466 PHE B N 1
ATOM 11339 C CA . PHE B 1 466 ? -19.297 13.492 12.25 1 91.06 466 PHE B CA 1
ATOM 11340 C C . PHE B 1 466 ? -18.016 14.273 11.969 1 91.06 466 PHE B C 1
ATOM 11342 O O . PHE B 1 466 ? -17.828 15.367 12.5 1 91.06 466 PHE B O 1
ATOM 11349 N N . ALA B 1 467 ? -17.188 13.688 11.156 1 93.56 467 ALA B N 1
ATOM 11350 C CA . ALA B 1 467 ? -15.875 14.281 10.906 1 93.56 467 ALA B CA 1
ATOM 11351 C C . ALA B 1 467 ? -16 15.633 10.219 1 93.56 467 ALA B C 1
ATOM 11353 O O . ALA B 1 467 ? -15.398 16.625 10.648 1 93.56 467 ALA B O 1
ATOM 11354 N N . VAL B 1 468 ? -16.812 15.727 9.195 1 93.81 468 VAL B N 1
ATOM 11355 C CA . VAL B 1 468 ? -16.938 16.938 8.406 1 93.81 468 VAL B CA 1
ATOM 11356 C C . VAL B 1 468 ? -17.656 18.016 9.227 1 93.81 468 VAL B C 1
ATOM 11358 O O . VAL B 1 468 ? -17.25 19.172 9.234 1 93.81 468 VAL B O 1
ATOM 11361 N N . VAL B 1 469 ? -18.719 17.703 9.93 1 92.94 469 VAL B N 1
ATOM 11362 C CA . VAL B 1 469 ? -19.453 18.672 10.742 1 92.94 469 VAL B CA 1
ATOM 11363 C C . VAL B 1 469 ? -18.562 19.203 11.867 1 92.94 469 VAL B C 1
ATOM 11365 O O . VAL B 1 469 ? -18.562 20.391 12.156 1 92.94 469 VAL B O 1
ATOM 11368 N N . THR B 1 470 ? -17.812 18.266 12.484 1 94.69 470 THR B N 1
ATOM 11369 C CA . THR B 1 470 ? -16.906 18.672 13.555 1 94.69 470 THR B CA 1
ATOM 11370 C C . THR B 1 470 ? -15.859 19.641 13.031 1 94.69 470 THR B C 1
ATOM 11372 O O . THR B 1 470 ? -15.633 20.703 13.641 1 94.69 470 THR B O 1
ATOM 11375 N N . ILE B 1 471 ? -15.297 19.328 11.883 1 95.38 471 ILE B N 1
ATOM 11376 C CA . ILE B 1 471 ? -14.273 20.188 11.289 1 95.38 471 ILE B CA 1
ATOM 11377 C C . ILE B 1 471 ? -14.891 21.531 10.898 1 95.38 471 ILE B C 1
ATOM 11379 O O . ILE B 1 471 ? -14.336 22.594 11.211 1 95.38 471 ILE B O 1
ATOM 11383 N N . ALA B 1 472 ? -16.031 21.516 10.344 1 94.62 472 ALA B N 1
ATOM 11384 C CA . ALA B 1 472 ? -16.688 22.719 9.859 1 94.62 472 ALA B CA 1
ATOM 11385 C C . ALA B 1 472 ? -17.078 23.625 11.016 1 94.62 472 ALA B C 1
ATOM 11387 O O . ALA B 1 472 ? -16.875 24.844 10.953 1 94.62 472 ALA B O 1
ATOM 11388 N N . LEU B 1 473 ? -17.578 23.078 12.078 1 93.94 473 LEU B N 1
ATOM 11389 C CA . LEU B 1 473 ? -18.047 23.875 13.211 1 93.94 473 LEU B CA 1
ATOM 11390 C C . LEU B 1 473 ? -16.859 24.484 13.969 1 93.94 473 LEU B C 1
ATOM 11392 O O . LEU B 1 473 ? -16.922 25.641 14.391 1 93.94 473 LEU B O 1
ATOM 11396 N N . LEU B 1 474 ? -15.828 23.719 14.094 1 94.88 474 LEU B N 1
ATOM 11397 C CA . LEU B 1 474 ? -14.641 24.25 14.766 1 94.88 474 LEU B CA 1
ATOM 11398 C C . LEU B 1 474 ? -14 25.359 13.945 1 94.88 474 LEU B C 1
ATOM 11400 O O . LEU B 1 474 ? -13.594 26.391 14.492 1 94.88 474 LEU B O 1
ATOM 11404 N N . VAL B 1 475 ? -13.922 25.141 12.703 1 94.5 475 VAL B N 1
ATOM 11405 C CA . VAL B 1 475 ? -13.352 26.156 11.812 1 94.5 475 VAL B CA 1
ATOM 11406 C C . VAL B 1 475 ? -14.25 27.375 11.766 1 94.5 475 VAL B C 1
ATOM 11408 O O . VAL B 1 475 ? -13.766 28.516 11.711 1 94.5 475 VAL B O 1
ATOM 11411 N N . SER B 1 476 ? -15.562 27.172 11.773 1 92.81 476 SER B N 1
ATOM 11412 C CA . SER B 1 476 ? -16.5 28.281 11.742 1 92.81 476 SER B CA 1
ATOM 11413 C C . SER B 1 476 ? -16.344 29.172 12.977 1 92.81 476 SER B C 1
ATOM 11415 O O . SER B 1 476 ? -16.453 30.391 12.883 1 92.81 476 SER B O 1
ATOM 11417 N N . TRP B 1 477 ? -16.141 28.562 14.086 1 91.94 477 TRP B N 1
ATOM 11418 C CA . TRP B 1 477 ? -15.906 29.344 15.297 1 91.94 477 TRP B CA 1
ATOM 11419 C C . TRP B 1 477 ? -14.633 30.156 15.188 1 91.94 477 TRP B C 1
ATOM 11421 O O . TRP B 1 477 ? -14.602 31.328 15.578 1 91.94 477 TRP B O 1
ATOM 11431 N N . LEU B 1 478 ? -13.609 29.531 14.602 1 92.38 478 LEU B N 1
ATOM 11432 C CA . LEU B 1 478 ? -12.344 30.219 14.422 1 92.38 478 LEU B CA 1
ATOM 11433 C C . LEU B 1 478 ? -12.492 31.391 13.461 1 92.38 478 LEU B C 1
ATOM 11435 O O . LEU B 1 478 ? -11.945 32.469 13.695 1 92.38 478 LEU B O 1
ATOM 11439 N N . VAL B 1 479 ? -13.234 31.25 12.445 1 91.69 479 VAL B N 1
ATOM 11440 C CA . VAL B 1 479 ? -13.461 32.281 11.453 1 91.69 479 VAL B CA 1
ATOM 11441 C C . VAL B 1 479 ? -14.289 33.438 12.062 1 91.69 479 VAL B C 1
ATOM 11443 O O . VAL B 1 479 ? -14.039 34.594 11.797 1 91.69 479 VAL B O 1
ATOM 11446 N N . ALA B 1 480 ? -15.234 33.125 12.93 1 90.31 480 ALA B N 1
ATOM 11447 C CA . ALA B 1 480 ? -16.109 34.125 13.555 1 90.31 480 ALA B CA 1
ATOM 11448 C C . ALA B 1 480 ? -15.344 34.969 14.547 1 90.31 480 ALA B C 1
ATOM 11450 O O . ALA B 1 480 ? -15.664 36.156 14.734 1 90.31 480 ALA B O 1
ATOM 11451 N N . VAL B 1 481 ? -14.289 34.406 15.055 1 89.25 481 VAL B N 1
ATOM 11452 C CA . VAL B 1 481 ? -13.578 35.094 16.109 1 89.25 481 VAL B CA 1
ATOM 11453 C C . VAL B 1 481 ? -12.375 35.844 15.531 1 89.25 481 VAL B C 1
ATOM 11455 O O . VAL B 1 481 ? -12 36.906 16 1 89.25 481 VAL B O 1
ATOM 11458 N N . ILE B 1 482 ? -11.836 35.312 14.469 1 90.19 482 ILE B N 1
ATOM 11459 C CA . ILE B 1 482 ? -10.586 35.875 13.961 1 90.19 482 ILE B CA 1
ATOM 11460 C C . ILE B 1 482 ? -10.867 36.688 12.703 1 90.19 482 ILE B C 1
ATOM 11462 O O . ILE B 1 482 ? -10.445 37.844 12.609 1 90.19 482 ILE B O 1
ATOM 11466 N N . PHE B 1 483 ? -11.68 36.281 11.789 1 90.56 483 PHE B N 1
ATOM 11467 C CA . PHE B 1 483 ? -11.812 36.906 10.477 1 90.56 483 PHE B CA 1
ATOM 11468 C C . PHE B 1 483 ? -12.992 37.844 10.445 1 90.56 483 PHE B C 1
ATOM 11470 O O . PHE B 1 483 ? -12.914 38.906 9.828 1 90.56 483 PHE B O 1
ATOM 11477 N N . ALA B 1 484 ? -14.055 37.5 11.102 1 88.56 484 ALA B N 1
ATOM 11478 C CA . ALA B 1 484 ? -15.281 38.281 11.031 1 88.56 484 ALA B CA 1
ATOM 11479 C C . ALA B 1 484 ? -15.062 39.688 11.602 1 88.56 484 ALA B C 1
ATOM 11481 O O . ALA B 1 484 ? -15.531 40.688 11.039 1 88.56 484 ALA B O 1
ATOM 11482 N N . PRO B 1 485 ? -14.344 39.781 12.734 1 87.75 485 PRO B N 1
ATOM 11483 C CA . PRO B 1 485 ? -14.117 41.125 13.273 1 87.75 485 PRO B CA 1
ATOM 11484 C C . PRO B 1 485 ? -13.312 42 12.328 1 87.75 485 PRO B C 1
ATOM 11486 O O . PRO B 1 485 ? -13.57 43.219 12.219 1 87.75 485 PRO B O 1
ATOM 11489 N N . LEU B 1 486 ? -12.344 41.406 11.695 1 88.94 486 LEU B N 1
ATOM 11490 C CA . LEU B 1 486 ? -11.555 42.188 10.734 1 88.94 486 LEU B CA 1
ATOM 11491 C C . LEU B 1 486 ? -12.406 42.625 9.555 1 88.94 486 LEU B C 1
ATOM 11493 O O . LEU B 1 486 ? -12.312 43.781 9.117 1 88.94 486 LEU B O 1
ATOM 11497 N N . LEU B 1 487 ? -13.266 41.781 9.062 1 88.56 487 LEU B N 1
ATOM 11498 C CA . LEU B 1 487 ? -14.156 42.125 7.957 1 88.56 487 LEU B CA 1
ATOM 11499 C C . LEU B 1 487 ? -15.195 43.156 8.398 1 88.56 487 LEU B C 1
ATOM 11501 O O . LEU B 1 487 ? -15.602 44.031 7.605 1 88.56 487 LEU B O 1
ATOM 11505 N N . GLY B 1 488 ? -15.664 43.031 9.648 1 86.81 488 GLY B N 1
ATOM 11506 C CA . GLY B 1 488 ? -16.625 44 10.188 1 86.81 488 GLY B CA 1
ATOM 11507 C C . GLY B 1 488 ? -16.078 45.406 10.273 1 86.81 488 GLY B C 1
ATOM 11508 O O . GLY B 1 488 ? -16.75 46.375 9.914 1 86.81 488 GLY B O 1
ATOM 11509 N N . VAL B 1 489 ? -14.805 45.5 10.703 1 87.25 489 VAL B N 1
ATOM 11510 C CA . VAL B 1 489 ? -14.172 46.812 10.859 1 87.25 489 VAL B CA 1
ATOM 11511 C C . VAL B 1 489 ? -13.938 47.438 9.484 1 87.25 489 VAL B C 1
ATOM 11513 O O . VAL B 1 489 ? -14.039 48.656 9.32 1 87.25 489 VAL B O 1
ATOM 11516 N N . LEU B 1 490 ? -13.781 46.594 8.508 1 86.19 490 LEU B N 1
ATOM 11517 C CA . LEU B 1 490 ? -13.469 47.094 7.168 1 86.19 490 LEU B CA 1
ATOM 11518 C C . LEU B 1 490 ? -14.742 47.438 6.406 1 86.19 490 LEU B C 1
ATOM 11520 O O . LEU B 1 490 ? -14.742 48.375 5.586 1 86.19 490 LEU B O 1
ATOM 11524 N N . ILE B 1 491 ? -15.883 46.75 6.715 1 86.94 491 ILE B N 1
ATOM 11525 C CA . ILE B 1 491 ? -17.047 46.875 5.832 1 86.94 491 ILE B CA 1
ATOM 11526 C C . ILE B 1 491 ? -18.172 47.594 6.559 1 86.94 491 ILE B C 1
ATOM 11528 O O . ILE B 1 491 ? -18.891 48.406 5.961 1 86.94 491 ILE B O 1
ATOM 11532 N N . LEU B 1 492 ? -18.375 47.406 7.902 1 85.12 492 LEU B N 1
ATOM 11533 C CA . LEU B 1 492 ? -19.531 47.938 8.625 1 85.12 492 LEU B CA 1
ATOM 11534 C C . LEU B 1 492 ? -19.406 49.438 8.852 1 85.12 492 LEU B C 1
ATOM 11536 O O . LEU B 1 492 ? -18.297 49.938 9.062 1 85.12 492 LEU B O 1
ATOM 11540 N N . ARG B 1 493 ? -20.531 50.312 8.688 1 80.75 493 ARG B N 1
ATOM 11541 C CA . ARG B 1 493 ? -20.609 51.75 8.961 1 80.75 493 ARG B CA 1
ATOM 11542 C C . ARG B 1 493 ? -21.594 52.062 10.086 1 80.75 493 ARG B C 1
ATOM 11544 O O . ARG B 1 493 ? -22.609 51.375 10.227 1 80.75 493 ARG B O 1
ATOM 11551 N N . PRO B 1 494 ? -21.109 52.812 11.016 1 74.44 494 PRO B N 1
ATOM 11552 C CA . PRO B 1 494 ? -22.016 53.188 12.102 1 74.44 494 PRO B CA 1
ATOM 11553 C C . PRO B 1 494 ? -23.375 53.688 11.602 1 74.44 494 PRO B C 1
ATOM 11555 O O . PRO B 1 494 ? -23.438 54.406 10.609 1 74.44 494 PRO B O 1
ATOM 11558 N N . PRO B 1 495 ? -24.547 52.938 12.078 1 66 495 PRO B N 1
ATOM 11559 C CA . PRO B 1 495 ? -25.859 53.375 11.625 1 66 495 PRO B CA 1
ATOM 11560 C C . PRO B 1 495 ? -26.125 54.844 11.945 1 66 495 PRO B C 1
ATOM 11562 O O . PRO B 1 495 ? -25.547 55.406 12.875 1 66 495 PRO B O 1
ATOM 11565 N N . LYS B 1 496 ? -26.844 55.812 11.172 1 61.16 496 LYS B N 1
ATOM 11566 C CA . LYS B 1 496 ? -27.203 57.219 11.406 1 61.16 496 LYS B CA 1
ATOM 11567 C C . LYS B 1 496 ? -27.969 57.375 12.711 1 61.16 496 LYS B C 1
ATOM 11569 O O . LYS B 1 496 ? -28.828 56.562 13.039 1 61.16 496 LYS B O 1
ATOM 11574 N N . PRO B 1 497 ? -27.391 58.219 13.672 1 56.56 497 PRO B N 1
ATOM 11575 C CA . PRO B 1 497 ? -27.906 58.406 15.031 1 56.56 497 PRO B CA 1
ATOM 11576 C C . PRO B 1 497 ? -29.438 58.438 15.078 1 56.56 497 PRO B C 1
ATOM 11578 O O . PRO B 1 497 ? -30.031 58.125 16.109 1 56.56 497 PRO B O 1
ATOM 11581 N N . GLY B 1 498 ? -30.266 58.562 14.039 1 50.09 498 GLY B N 1
ATOM 11582 C CA . GLY B 1 498 ? -31.703 58.812 14.055 1 50.09 498 GLY B CA 1
ATOM 11583 C C . GLY B 1 498 ? -32.531 57.562 13.922 1 50.09 498 GLY B C 1
ATOM 11584 O O . GLY B 1 498 ? -33.75 57.625 13.875 1 50.09 498 GLY B O 1
ATOM 11585 N N . THR B 1 499 ? -32.219 56.688 13.258 1 47.19 499 THR B N 1
ATOM 11586 C CA . THR B 1 499 ? -33.156 55.594 13.023 1 47.19 499 THR B CA 1
ATOM 11587 C C . THR B 1 499 ? -33.469 54.875 14.328 1 47.19 499 THR B C 1
ATOM 11589 O O . THR B 1 499 ? -32.562 54.344 14.984 1 47.19 499 THR B O 1
ATOM 11592 N N . SER B 1 500 ? -34.469 55.375 15.039 1 46.5 500 SER B N 1
ATOM 11593 C CA . SER B 1 500 ? -35.062 54.938 16.297 1 46.5 500 SER B CA 1
ATOM 11594 C C . SER B 1 500 ? -35.125 53.406 16.375 1 46.5 500 SER B C 1
ATOM 11596 O O . SER B 1 500 ? -35.594 52.75 15.438 1 46.5 500 SER B O 1
ATOM 11598 N N . ASN B 1 501 ? -34.344 52.75 17.031 1 50 501 ASN B N 1
ATOM 11599 C CA . ASN B 1 501 ? -34.344 51.344 17.438 1 50 501 ASN B CA 1
ATOM 11600 C C . ASN B 1 501 ? -35.719 50.906 17.938 1 50 501 ASN B C 1
ATOM 11602 O O . ASN B 1 501 ? -35.906 50.719 19.141 1 50 501 ASN B O 1
ATOM 11606 N N . GLU B 1 502 ? -36.781 51.5 17.641 1 53.75 502 GLU B N 1
ATOM 11607 C CA . GLU B 1 502 ? -38.031 50.938 18.125 1 53.75 502 GLU B CA 1
ATOM 11608 C C . GLU B 1 502 ? -38.156 49.438 17.75 1 53.75 502 GLU B C 1
ATOM 11610 O O . GLU B 1 502 ? -37.906 49.062 16.609 1 53.75 502 GLU B O 1
ATOM 11615 N N . PRO B 1 503 ? -38.219 48.625 18.781 1 63.94 503 PRO B N 1
ATOM 11616 C CA . PRO B 1 503 ? -38.375 47.156 18.562 1 63.94 503 PRO B CA 1
ATOM 11617 C C . PRO B 1 503 ? -39.438 46.844 17.531 1 63.94 503 PRO B C 1
ATOM 11619 O O . PRO B 1 503 ? -40.469 47.531 17.469 1 63.94 503 PRO B O 1
ATOM 11622 N N . GLY B 1 504 ? -39.25 46.312 16.375 1 69.56 504 GLY B N 1
ATOM 11623 C CA . GLY B 1 504 ? -40.156 45.875 15.344 1 69.56 504 GLY B CA 1
ATOM 11624 C C . GLY B 1 504 ? -41.469 45.312 15.891 1 69.56 504 GLY B C 1
ATOM 11625 O O . GLY B 1 504 ? -41.531 44.969 17.078 1 69.56 504 GLY B O 1
ATOM 11626 N N . ARG B 1 505 ? -42.594 45.375 15.25 1 81.44 505 ARG B N 1
ATOM 11627 C CA . ARG B 1 505 ? -43.906 44.875 15.633 1 81.44 505 ARG B CA 1
ATOM 11628 C C . ARG B 1 505 ? -43.812 43.438 16.125 1 81.44 505 ARG B C 1
ATOM 11630 O O . ARG B 1 505 ? -44.469 43.062 17.094 1 81.44 505 ARG B O 1
ATOM 11637 N N . LEU B 1 506 ? -42.906 42.688 15.523 1 82.75 506 LEU B N 1
ATOM 11638 C CA . LEU B 1 506 ? -42.781 41.281 15.891 1 82.75 506 LEU B CA 1
ATOM 11639 C C . LEU B 1 506 ? -42.156 41.125 17.266 1 82.75 506 LEU B C 1
ATOM 11641 O O . LEU B 1 506 ? -42.531 40.219 18.031 1 82.75 506 LEU B O 1
ATOM 11645 N N . VAL B 1 507 ? -41.281 41.906 17.594 1 83.69 507 VAL B N 1
ATOM 11646 C CA . VAL B 1 507 ? -40.562 41.844 18.875 1 83.69 507 VAL B CA 1
ATOM 11647 C C . VAL B 1 507 ? -41.531 42.281 20 1 83.69 507 VAL B C 1
ATOM 11649 O O . VAL B 1 507 ? -41.469 41.75 21.109 1 83.69 507 VAL B O 1
ATOM 11652 N N . ARG B 1 508 ? -42.5 43.219 19.656 1 85.38 508 ARG B N 1
ATOM 11653 C CA . ARG B 1 508 ? -43.438 43.688 20.656 1 85.38 508 ARG B CA 1
ATOM 11654 C C . ARG B 1 508 ? -44.469 42.625 20.969 1 85.38 508 ARG B C 1
ATOM 11656 O O . ARG B 1 508 ? -44.844 42.438 22.125 1 85.38 508 ARG B O 1
ATOM 11663 N N . ILE B 1 509 ? -44.844 41.938 19.891 1 90.62 509 ILE B N 1
ATOM 11664 C CA . ILE B 1 509 ? -45.812 40.875 20.078 1 90.62 509 ILE B CA 1
ATOM 11665 C C . ILE B 1 509 ? -45.188 39.75 20.891 1 90.62 509 ILE B C 1
ATOM 11667 O O . ILE B 1 509 ? -45.812 39.156 21.781 1 90.62 509 ILE B O 1
ATOM 11671 N N . TYR B 1 510 ? -43.969 39.406 20.547 1 90.06 510 TYR B N 1
ATOM 11672 C CA . TYR B 1 510 ? -43.25 38.375 21.281 1 90.06 510 TYR B CA 1
ATOM 11673 C C . TYR B 1 510 ? -43.062 38.75 22.75 1 90.06 510 TYR B C 1
ATOM 11675 O O . TYR B 1 510 ? -43.25 37.938 23.641 1 90.06 510 TYR B O 1
ATOM 11683 N N . ARG B 1 511 ? -42.719 40 23.016 1 90.31 511 ARG B N 1
ATOM 11684 C CA . ARG B 1 511 ? -42.531 40.469 24.375 1 90.31 511 ARG B CA 1
ATOM 11685 C C . ARG B 1 511 ? -43.812 40.344 25.188 1 90.31 511 ARG B C 1
ATOM 11687 O O . ARG B 1 511 ? -43.781 39.938 26.359 1 90.31 511 ARG B O 1
ATOM 11694 N N . SER B 1 512 ? -44.969 40.75 24.516 1 91.19 512 SER B N 1
ATOM 11695 C CA . SER B 1 512 ? -46.25 40.656 25.188 1 91.19 512 SER B CA 1
ATOM 11696 C C . SER B 1 512 ? -46.656 39.219 25.438 1 91.19 512 SER B C 1
ATOM 11698 O O . SER B 1 512 ? -47.188 38.875 26.5 1 91.19 512 SER B O 1
ATOM 11700 N N . PHE B 1 513 ? -46.406 38.469 24.453 1 92.56 513 PHE B N 1
ATOM 11701 C CA . PHE B 1 513 ? -46.719 37.031 24.578 1 92.56 513 PHE B CA 1
ATOM 11702 C C . PHE B 1 513 ? -45.875 36.375 25.688 1 92.56 513 PHE B C 1
ATOM 11704 O O . PHE B 1 513 ? -46.406 35.594 26.469 1 92.56 513 PHE B O 1
ATOM 11711 N N . LEU B 1 514 ? -44.625 36.625 25.719 1 91.62 514 LEU B N 1
ATOM 11712 C CA . LEU B 1 514 ? -43.719 36.062 26.734 1 91.62 514 LEU B CA 1
ATOM 11713 C C . LEU B 1 514 ? -44.125 36.562 28.125 1 91.62 514 LEU B C 1
ATOM 11715 O O . LEU B 1 514 ? -44.062 35.781 29.094 1 91.62 514 LEU B O 1
ATOM 11719 N N . GLY B 1 515 ? -44.5 37.844 28.219 1 90.94 515 GLY B N 1
ATOM 11720 C CA . GLY B 1 515 ? -44.969 38.375 29.484 1 90.94 515 GLY B CA 1
ATOM 11721 C C . GLY B 1 515 ? -46.188 37.656 30.016 1 90.94 515 GLY B C 1
ATOM 11722 O O . GLY B 1 515 ? -46.281 37.344 31.203 1 90.94 515 GLY B O 1
ATOM 11723 N N . GLY B 1 516 ? -47.125 37.344 29.109 1 92.25 516 GLY B N 1
ATOM 11724 C CA . GLY B 1 516 ? -48.312 36.594 29.469 1 92.25 516 GLY B CA 1
ATOM 11725 C C . GLY B 1 516 ? -47.969 35.156 29.859 1 92.25 516 GLY B C 1
ATOM 11726 O O . GLY B 1 516 ? -48.562 34.625 30.797 1 92.25 516 GLY B O 1
ATOM 11727 N N . ALA B 1 517 ? -46.969 34.594 29.156 1 93 517 ALA B N 1
ATOM 11728 C CA . ALA B 1 517 ? -46.562 33.219 29.453 1 93 517 ALA B CA 1
ATOM 11729 C C . ALA B 1 517 ? -45.906 33.125 30.812 1 93 517 ALA B C 1
ATOM 11731 O O . ALA B 1 517 ? -46.062 32.125 31.516 1 93 517 ALA B O 1
ATOM 11732 N N . ILE B 1 518 ? -45.125 34.125 31.203 1 90.5 518 ILE B N 1
ATOM 11733 C CA . ILE B 1 518 ? -44.469 34.125 32.5 1 90.5 518 ILE B CA 1
ATOM 11734 C C . ILE B 1 518 ? -45.5 34.281 33.625 1 90.5 518 ILE B C 1
ATOM 11736 O O . ILE B 1 518 ? -45.344 33.688 34.688 1 90.5 518 ILE B O 1
ATOM 11740 N N . HIS B 1 519 ? -46.594 35.094 33.281 1 89.81 519 HIS B N 1
ATOM 11741 C CA . HIS B 1 519 ? -47.625 35.312 34.281 1 89.81 519 HIS B CA 1
ATOM 11742 C C . HIS B 1 519 ? -48.406 34.031 34.562 1 89.81 519 HIS B C 1
ATOM 11744 O O . HIS B 1 519 ? -48.75 33.719 35.688 1 89.81 519 HIS B O 1
ATOM 11750 N N . TRP B 1 520 ? -48.625 33.312 33.531 1 92.31 520 TRP B N 1
ATOM 11751 C CA . TRP B 1 520 ? -49.281 32.031 33.625 1 92.31 520 TRP B CA 1
ATOM 11752 C C . TRP B 1 520 ? -48.281 30.891 33.562 1 92.31 520 TRP B C 1
ATOM 11754 O O . TRP B 1 520 ? -48.438 29.969 32.75 1 92.31 520 TRP B O 1
ATOM 11764 N N . ARG B 1 521 ? -47.344 30.844 34.375 1 88.69 521 ARG B N 1
ATOM 11765 C CA . ARG B 1 521 ? -46.188 29.969 34.281 1 88.69 521 ARG B CA 1
ATOM 11766 C C . ARG B 1 521 ? -46.594 28.516 34.438 1 88.69 521 ARG B C 1
ATOM 11768 O O . ARG B 1 521 ? -46.094 27.656 33.719 1 88.69 521 ARG B O 1
ATOM 11775 N N . TRP B 1 522 ? -47.531 28.156 35.25 1 91.25 522 TRP B N 1
ATOM 11776 C CA . TRP B 1 522 ? -47.906 26.766 35.5 1 91.25 522 TRP B CA 1
ATOM 11777 C C . TRP B 1 522 ? -48.688 26.203 34.312 1 91.25 522 TRP B C 1
ATOM 11779 O O . TRP B 1 522 ? -48.562 25.031 33.969 1 91.25 522 TRP B O 1
ATOM 11789 N N . LEU B 1 523 ? -49.375 27.047 33.625 1 91.94 523 LEU B N 1
ATOM 11790 C CA . LEU B 1 523 ? -50.125 26.625 32.438 1 91.94 523 LEU B CA 1
ATOM 11791 C C . LEU B 1 523 ? -49.156 26.391 31.25 1 91.94 523 LEU B C 1
ATOM 11793 O O . LEU B 1 523 ? -49.344 25.469 30.469 1 91.94 523 LEU B O 1
ATOM 11797 N N . THR B 1 524 ? -48.25 27.297 31.156 1 92.38 524 THR B N 1
ATOM 11798 C CA . THR B 1 524 ? -47.281 27.172 30.078 1 92.38 524 THR B CA 1
ATOM 11799 C C . THR B 1 524 ? -46.438 25.906 30.266 1 92.38 524 THR B C 1
ATOM 11801 O O . THR B 1 524 ? -46.156 25.188 29.297 1 92.38 524 THR B O 1
ATOM 11804 N N . ILE B 1 525 ? -46 25.562 31.438 1 92.94 525 ILE B N 1
ATOM 11805 C CA . ILE B 1 525 ? -45.219 24.375 31.719 1 92.94 525 ILE B CA 1
ATOM 11806 C C . ILE B 1 525 ? -46.062 23.125 31.484 1 92.94 525 ILE B C 1
ATOM 11808 O O . ILE B 1 525 ? -45.594 22.156 30.875 1 92.94 525 ILE B O 1
ATOM 11812 N N . ALA B 1 526 ? -47.344 23.141 31.891 1 94.31 526 ALA B N 1
ATOM 11813 C CA . ALA B 1 526 ? -48.25 22.016 31.703 1 94.31 526 ALA B CA 1
ATOM 11814 C C . ALA B 1 526 ? -48.531 21.781 30.219 1 94.31 526 ALA B C 1
ATOM 11816 O O . ALA B 1 526 ? -48.625 20.641 29.781 1 94.31 526 ALA B O 1
ATOM 11817 N N . ALA B 1 527 ? -48.656 22.812 29.516 1 93.56 527 ALA B N 1
ATOM 11818 C CA . ALA B 1 527 ? -48.906 22.703 28.078 1 93.56 527 ALA B CA 1
ATOM 11819 C C . ALA B 1 527 ? -47.719 22.109 27.359 1 93.56 527 ALA B C 1
ATOM 11821 O O . ALA B 1 527 ? -47.875 21.312 26.422 1 93.56 527 ALA B O 1
ATOM 11822 N N . THR B 1 528 ? -46.562 22.562 27.734 1 93 528 THR B N 1
ATOM 11823 C CA . THR B 1 528 ? -45.375 22.047 27.094 1 93 528 THR B CA 1
ATOM 11824 C C . THR B 1 528 ? -45.156 20.578 27.422 1 93 528 THR B C 1
ATOM 11826 O O . THR B 1 528 ? -44.812 19.781 26.562 1 93 528 THR B O 1
ATOM 11829 N N . VAL B 1 529 ? -45.344 20.156 28.578 1 93.94 529 VAL B N 1
ATOM 11830 C CA . VAL B 1 529 ? -45.25 18.75 28.984 1 93.94 529 VAL B CA 1
ATOM 11831 C C . VAL B 1 529 ? -46.312 17.922 28.281 1 93.94 529 VAL B C 1
ATOM 11833 O O . VAL B 1 529 ? -46.062 16.781 27.891 1 93.94 529 VAL B O 1
ATOM 11836 N N . GLY B 1 530 ? -47.5 18.484 28.203 1 94.38 530 GLY B N 1
ATOM 11837 C CA . GLY B 1 530 ? -48.562 17.812 27.469 1 94.38 530 GLY B CA 1
ATOM 11838 C C . GLY B 1 530 ? -48.25 17.609 26 1 94.38 530 GLY B C 1
ATOM 11839 O O . GLY B 1 530 ? -48.5 16.531 25.453 1 94.38 530 GLY B O 1
ATOM 11840 N N . LEU B 1 531 ? -47.656 18.625 25.375 1 94 531 LEU B N 1
ATOM 11841 C CA . LEU B 1 531 ? -47.25 18.5 23.984 1 94 531 LEU B CA 1
ATOM 11842 C C . LEU B 1 531 ? -46.125 17.469 23.828 1 94 531 LEU B C 1
ATOM 11844 O O . LEU B 1 531 ? -46.062 16.781 22.812 1 94 531 LEU B O 1
ATOM 11848 N N . PHE B 1 532 ? -45.25 17.406 24.75 1 93.56 532 PHE B N 1
ATOM 11849 C CA . PHE B 1 532 ? -44.188 16.422 24.75 1 93.56 532 PHE B CA 1
ATOM 11850 C C . PHE B 1 532 ? -44.719 15.008 24.844 1 93.56 532 PHE B C 1
ATOM 11852 O O . PHE B 1 532 ? -44.312 14.117 24.109 1 93.56 532 PHE B O 1
ATOM 11859 N N . ALA B 1 533 ? -45.625 14.844 25.688 1 94.69 533 ALA B N 1
ATOM 11860 C CA . ALA B 1 533 ? -46.25 13.531 25.844 1 94.69 533 ALA B CA 1
ATOM 11861 C C . ALA B 1 533 ? -47 13.141 24.562 1 94.69 533 ALA B C 1
ATOM 11863 O O . ALA B 1 533 ? -47 11.977 24.156 1 94.69 533 ALA B O 1
ATOM 11864 N N . LEU B 1 534 ? -47.594 14.047 24 1 93.56 534 LEU B N 1
ATOM 11865 C CA . LEU B 1 534 ? -48.281 13.812 22.734 1 93.56 534 LEU B CA 1
ATOM 11866 C C . LEU B 1 534 ? -47.281 13.438 21.641 1 93.56 534 LEU B C 1
ATOM 11868 O O . LEU B 1 534 ? -47.594 12.609 20.781 1 93.56 534 LEU B O 1
ATOM 11872 N N . SER B 1 535 ? -46.25 14.125 21.641 1 93 535 SER B N 1
ATOM 11873 C CA . SER B 1 535 ? -45.219 13.844 20.656 1 93 535 SER B CA 1
ATOM 11874 C C . SER B 1 535 ? -44.656 12.438 20.828 1 93 535 SER B C 1
ATOM 11876 O O . SER B 1 535 ? -44.344 11.75 19.844 1 93 535 SER B O 1
ATOM 11878 N N . VAL B 1 536 ? -44.438 12.008 22 1 91.88 536 VAL B N 1
ATOM 11879 C CA . VAL B 1 536 ? -43.938 10.664 22.266 1 91.88 536 VAL B CA 1
ATOM 11880 C C . VAL B 1 536 ? -44.969 9.641 21.797 1 91.88 536 VAL B C 1
ATOM 11882 O O . VAL B 1 536 ? -44.594 8.602 21.219 1 91.88 536 VAL B O 1
ATOM 11885 N N . PHE B 1 537 ? -46.188 9.969 21.969 1 91.62 537 PHE B N 1
ATOM 11886 C CA . PHE B 1 537 ? -47.25 9.109 21.484 1 91.62 537 PHE B CA 1
ATOM 11887 C C . PHE B 1 537 ? -47.344 9.141 19.969 1 91.62 537 PHE B C 1
ATOM 11889 O O . PHE B 1 537 ? -47.594 8.117 19.328 1 91.62 537 PHE B O 1
ATOM 11896 N N . GLY B 1 538 ? -47.125 10.172 19.453 1 90.38 538 GLY B N 1
ATOM 11897 C CA . GLY B 1 538 ? -47.125 10.305 18 1 90.38 538 GLY B CA 1
ATOM 11898 C C . GLY B 1 538 ? -46 9.555 17.328 1 90.38 538 GLY B C 1
ATOM 11899 O O . GLY B 1 538 ? -46.156 9.094 16.188 1 90.38 538 GLY B O 1
ATOM 11900 N N . MET B 1 539 ? -44.969 9.391 17.969 1 88.94 539 MET B N 1
ATOM 11901 C CA . MET B 1 539 ? -43.812 8.703 17.406 1 88.94 539 MET B CA 1
ATOM 11902 C C . MET B 1 539 ? -44.125 7.234 17.156 1 88.94 539 MET B C 1
ATOM 11904 O O . MET B 1 539 ? -43.469 6.598 16.328 1 88.94 539 MET B O 1
ATOM 11908 N N . ARG B 1 540 ? -45.094 6.734 17.766 1 84.94 540 ARG B N 1
ATOM 11909 C CA . ARG B 1 540 ? -45.469 5.348 17.578 1 84.94 540 ARG B CA 1
ATOM 11910 C C . ARG B 1 540 ? -46.094 5.145 16.188 1 84.94 540 ARG B C 1
ATOM 11912 O O . ARG B 1 540 ? -46.094 4.023 15.672 1 84.94 540 ARG B O 1
ATOM 11919 N N . PHE B 1 541 ? -46.438 6.191 15.578 1 87.44 541 PHE B N 1
ATOM 11920 C CA . PHE B 1 541 ? -47.094 6.102 14.273 1 87.44 541 PHE B CA 1
ATOM 11921 C C . PHE B 1 541 ? -46.094 6.391 13.156 1 87.44 541 PHE B C 1
ATOM 11923 O O . PHE B 1 541 ? -46.469 6.348 11.977 1 87.44 541 PHE B O 1
ATOM 11930 N N . VAL B 1 542 ? -45 6.594 13.5 1 87.5 542 VAL B N 1
ATOM 11931 C CA . VAL B 1 542 ? -43.969 6.816 12.492 1 87.5 542 VAL B CA 1
ATOM 11932 C C . VAL B 1 542 ? -43.312 5.488 12.109 1 87.5 542 VAL B C 1
ATOM 11934 O O . VAL B 1 542 ? -42.844 4.754 12.984 1 87.5 542 VAL B O 1
ATOM 11937 N N . SER B 1 543 ? -43.312 5.145 10.859 1 86.38 543 SER B N 1
ATOM 11938 C CA . SER B 1 543 ? -42.719 3.904 10.375 1 86.38 543 SER B CA 1
ATOM 11939 C C . SER B 1 543 ? -41.188 3.947 10.477 1 86.38 543 SER B C 1
ATOM 11941 O O . SER B 1 543 ? -40.562 5.008 10.32 1 86.38 543 SER B O 1
ATOM 11943 N N . GLN B 1 544 ? -40.656 2.863 10.742 1 85.62 544 GLN B N 1
ATOM 11944 C CA . GLN B 1 544 ? -39.188 2.771 10.867 1 85.62 544 GLN B CA 1
ATOM 11945 C C . GLN B 1 544 ? -38.562 2.176 9.609 1 85.62 544 GLN B C 1
ATOM 11947 O O . GLN B 1 544 ? -39.062 1.192 9.062 1 85.62 544 GLN B O 1
ATOM 11952 N N . GLN B 1 545 ? -37.656 2.861 9.094 1 83.5 545 GLN B N 1
ATOM 11953 C CA . GLN B 1 545 ? -36.906 2.377 7.93 1 83.5 545 GLN B CA 1
ATOM 11954 C C . GLN B 1 545 ? -35.406 2.453 8.156 1 83.5 545 GLN B C 1
ATOM 11956 O O . GLN B 1 545 ? -34.875 3.498 8.547 1 83.5 545 GLN B O 1
ATOM 11961 N N . PHE B 1 546 ? -34.781 1.29 7.969 1 81.56 546 PHE B N 1
ATOM 11962 C CA . PHE B 1 546 ? -33.312 1.295 8.141 1 81.56 546 PHE B CA 1
ATOM 11963 C C . PHE B 1 546 ? -32.656 2.195 7.109 1 81.56 546 PHE B C 1
ATOM 11965 O O . PHE B 1 546 ? -32.406 3.375 7.371 1 81.56 546 PHE B O 1
ATOM 11972 N N . PHE B 1 547 ? -32.406 1.773 5.895 1 80.5 547 PHE B N 1
ATOM 11973 C CA . PHE B 1 547 ? -31.906 2.58 4.785 1 80.5 547 PHE B CA 1
ATOM 11974 C C . PHE B 1 547 ? -32.875 2.535 3.609 1 80.5 547 PHE B C 1
ATOM 11976 O O . PHE B 1 547 ? -33.469 1.49 3.322 1 80.5 547 PHE B O 1
ATOM 11983 N N . PRO B 1 548 ? -33 3.623 2.969 1 82 548 PRO B N 1
ATOM 11984 C CA . PRO B 1 548 ? -33.875 3.639 1.794 1 82 548 PRO B CA 1
ATOM 11985 C C . PRO B 1 548 ? -33.219 3.037 0.557 1 82 548 PRO B C 1
ATOM 11987 O O . PRO B 1 548 ? -31.984 2.867 0.529 1 82 548 PRO B O 1
ATOM 11990 N N . PRO B 1 549 ? -34.031 2.662 -0.369 1 83.69 549 PRO B N 1
ATOM 11991 C CA . PRO B 1 549 ? -33.469 2.217 -1.64 1 83.69 549 PRO B CA 1
ATOM 11992 C C . PRO B 1 549 ? -32.719 3.332 -2.377 1 83.69 549 PRO B C 1
ATOM 11994 O O . PRO B 1 549 ? -33.062 4.508 -2.219 1 83.69 549 PRO B O 1
ATOM 11997 N N . SER B 1 550 ? -31.797 2.951 -3.141 1 83.19 550 SER B N 1
ATOM 11998 C CA . SER B 1 550 ? -30.953 3.904 -3.855 1 83.19 550 SER B CA 1
ATOM 11999 C C . SER B 1 550 ? -31.719 4.574 -4.992 1 83.19 550 SER B C 1
ATOM 12001 O O . SER B 1 550 ? -32.75 4.059 -5.441 1 83.19 550 SER B O 1
ATOM 12003 N N . ASP B 1 551 ? -31.234 5.699 -5.371 1 81.88 551 ASP B N 1
ATOM 12004 C CA . ASP B 1 551 ? -31.828 6.418 -6.496 1 81.88 551 ASP B CA 1
ATOM 12005 C C . ASP B 1 551 ? -31.125 6.078 -7.805 1 81.88 551 ASP B C 1
ATOM 12007 O O . ASP B 1 551 ? -31.172 6.855 -8.758 1 81.88 551 ASP B O 1
ATOM 12011 N N . ARG B 1 552 ? -30.578 4.949 -7.816 1 86.19 552 ARG B N 1
ATOM 12012 C CA . ARG B 1 552 ? -29.953 4.508 -9.055 1 86.19 552 ARG B CA 1
ATOM 12013 C C . ARG B 1 552 ? -30.969 3.926 -10.016 1 86.19 552 ARG B C 1
ATOM 12015 O O . ARG B 1 552 ? -32.062 3.502 -9.602 1 86.19 552 ARG B O 1
ATOM 12022 N N . TYR B 1 553 ? -30.609 3.916 -11.266 1 88.56 553 TYR B N 1
ATOM 12023 C CA . TYR B 1 553 ? -31.531 3.48 -12.312 1 88.56 553 TYR B CA 1
ATOM 12024 C C . TYR B 1 553 ? -31.469 1.969 -12.492 1 88.56 553 TYR B C 1
ATOM 12026 O O . TYR B 1 553 ? -32.281 1.393 -13.219 1 88.56 553 TYR B O 1
ATOM 12034 N N . GLU B 1 554 ? -30.609 1.369 -11.758 1 90.94 554 GLU B N 1
ATOM 12035 C CA . GLU B 1 554 ? -30.422 -0.068 -11.922 1 90.94 554 GLU B CA 1
ATOM 12036 C C . GLU B 1 554 ? -31.469 -0.861 -11.141 1 90.94 554 GLU B C 1
ATOM 12038 O O . GLU B 1 554 ? -31.828 -0.485 -10.023 1 90.94 554 GLU B O 1
ATOM 12043 N N . LEU B 1 555 ? -31.984 -1.856 -11.789 1 92.94 555 LEU B N 1
ATOM 12044 C CA . LEU B 1 555 ? -32.906 -2.801 -11.172 1 92.94 555 LEU B CA 1
ATOM 12045 C C . LEU B 1 555 ? -32.344 -4.223 -11.227 1 92.94 555 LEU B C 1
ATOM 12047 O O . LEU B 1 555 ? -31.938 -4.688 -12.289 1 92.94 555 LEU B O 1
ATOM 12051 N N . MET B 1 556 ? -32.312 -4.848 -10.102 1 93.38 556 MET B N 1
ATOM 12052 C CA . MET B 1 556 ? -31.812 -6.215 -10.031 1 93.38 556 MET B CA 1
ATOM 12053 C C . MET B 1 556 ? -32.938 -7.223 -10.141 1 93.38 556 MET B C 1
ATOM 12055 O O . MET B 1 556 ? -34 -7.039 -9.539 1 93.38 556 MET B O 1
ATOM 12059 N N . VAL B 1 557 ? -32.688 -8.234 -10.883 1 95.06 557 VAL B N 1
ATOM 12060 C CA . VAL B 1 557 ? -33.656 -9.328 -11.023 1 95.06 557 VAL B CA 1
ATOM 12061 C C . VAL B 1 557 ? -32.969 -10.664 -10.742 1 95.06 557 VAL B C 1
ATOM 12063 O O . VAL B 1 557 ? -32.062 -11.062 -11.477 1 95.06 557 VAL B O 1
ATOM 12066 N N . ASP B 1 558 ? -33.406 -11.328 -9.703 1 93.25 558 ASP B N 1
ATOM 12067 C CA . ASP B 1 558 ? -32.875 -12.641 -9.352 1 93.25 558 ASP B CA 1
ATOM 12068 C C . ASP B 1 558 ? -33.844 -13.75 -9.781 1 93.25 558 ASP B C 1
ATOM 12070 O O . ASP B 1 558 ? -35.031 -13.656 -9.555 1 93.25 558 ASP B O 1
ATOM 12074 N N . LEU B 1 559 ? -33.281 -14.703 -10.422 1 94.44 559 LEU B N 1
ATOM 12075 C CA . LEU B 1 559 ? -34.031 -15.891 -10.812 1 94.44 559 LEU B CA 1
ATOM 12076 C C . LEU B 1 559 ? -33.406 -17.156 -10.227 1 94.44 559 LEU B C 1
ATOM 12078 O O . LEU B 1 559 ? -32.25 -17.469 -10.539 1 94.44 559 LEU B O 1
ATOM 12082 N N . THR B 1 560 ? -34.125 -17.844 -9.406 1 91.62 560 THR B N 1
ATOM 12083 C CA . THR B 1 560 ? -33.594 -19.062 -8.797 1 91.62 560 THR B CA 1
ATOM 12084 C C . THR B 1 560 ? -34.469 -20.266 -9.18 1 91.62 560 THR B C 1
ATOM 12086 O O . THR B 1 560 ? -35.688 -20.266 -8.93 1 91.62 560 THR B O 1
ATOM 12089 N N . LEU B 1 561 ? -33.844 -21.234 -9.797 1 91.75 561 LEU B N 1
ATOM 12090 C CA . LEU B 1 561 ? -34.469 -22.5 -10.094 1 91.75 561 LEU B CA 1
ATOM 12091 C C . LEU B 1 561 ? -34.281 -23.5 -8.961 1 91.75 561 LEU B C 1
ATOM 12093 O O . LEU B 1 561 ? -33.562 -23.203 -7.992 1 91.75 561 LEU B O 1
ATOM 12097 N N . PRO B 1 562 ? -35.031 -24.609 -9.062 1 87.38 562 PRO B N 1
ATOM 12098 C CA . PRO B 1 562 ? -34.75 -25.625 -8.047 1 87.38 562 PRO B CA 1
ATOM 12099 C C . PRO B 1 562 ? -33.281 -26.031 -8.016 1 87.38 562 PRO B C 1
ATOM 12101 O O . PRO B 1 562 ? -32.594 -26.016 -9.047 1 87.38 562 PRO B O 1
ATOM 12104 N N . GLN B 1 563 ? -32.812 -26.391 -6.895 1 86.44 563 GLN B N 1
ATOM 12105 C CA . GLN B 1 563 ? -31.375 -26.516 -6.613 1 86.44 563 GLN B CA 1
ATOM 12106 C C . GLN B 1 563 ? -30.766 -27.656 -7.414 1 86.44 563 GLN B C 1
ATOM 12108 O O . GLN B 1 563 ? -29.547 -27.766 -7.52 1 86.44 563 GLN B O 1
ATOM 12113 N N . ASN B 1 564 ? -31.5 -28.469 -8.008 1 83.94 564 ASN B N 1
ATOM 12114 C CA . ASN B 1 564 ? -30.984 -29.547 -8.836 1 83.94 564 ASN B CA 1
ATOM 12115 C C . ASN B 1 564 ? -31 -29.188 -10.32 1 83.94 564 ASN B C 1
ATOM 12117 O O . ASN B 1 564 ? -30.719 -30.031 -11.172 1 83.94 564 ASN B O 1
ATOM 12121 N N . ALA B 1 565 ? -31.266 -27.953 -10.562 1 88.19 565 ALA B N 1
ATOM 12122 C CA . ALA B 1 565 ? -31.344 -27.516 -11.953 1 88.19 565 ALA B CA 1
ATOM 12123 C C . ALA B 1 565 ? -29.953 -27.391 -12.57 1 88.19 565 ALA B C 1
ATOM 12125 O O . ALA B 1 565 ? -28.984 -27.031 -11.883 1 88.19 565 ALA B O 1
ATOM 12126 N N . SER B 1 566 ? -29.891 -27.766 -13.867 1 89.62 566 SER B N 1
ATOM 12127 C CA . SER B 1 566 ? -28.641 -27.625 -14.602 1 89.62 566 SER B CA 1
ATOM 12128 C C . SER B 1 566 ? -28.422 -26.188 -15.062 1 89.62 566 SER B C 1
ATOM 12130 O O . SER B 1 566 ? -29.375 -25.391 -15.102 1 89.62 566 SER B O 1
ATOM 12132 N N . ILE B 1 567 ? -27.266 -25.844 -15.344 1 92.56 567 ILE B N 1
ATOM 12133 C CA . ILE B 1 567 ? -26.938 -24.516 -15.82 1 92.56 567 ILE B CA 1
ATOM 12134 C C . ILE B 1 567 ? -27.625 -24.25 -17.156 1 92.56 567 ILE B C 1
ATOM 12136 O O . ILE B 1 567 ? -27.969 -23.109 -17.469 1 92.56 567 ILE B O 1
ATOM 12140 N N . HIS B 1 568 ? -27.938 -25.297 -17.969 1 92.75 568 HIS B N 1
ATOM 12141 C CA . HIS B 1 568 ? -28.641 -25.156 -19.234 1 92.75 568 HIS B CA 1
ATOM 12142 C C . HIS B 1 568 ? -30.094 -24.75 -19 1 92.75 568 HIS B C 1
ATOM 12144 O O . HIS B 1 568 ? -30.641 -23.938 -19.766 1 92.75 568 HIS B O 1
ATOM 12150 N N . ALA B 1 569 ? -30.594 -25.312 -17.953 1 93.25 569 ALA B N 1
ATOM 12151 C CA . ALA B 1 569 ? -31.969 -24.922 -17.594 1 93.25 569 ALA B CA 1
ATOM 12152 C C . ALA B 1 569 ? -32.031 -23.469 -17.172 1 93.25 569 ALA B C 1
ATOM 12154 O O . ALA B 1 569 ? -32.938 -22.734 -17.531 1 93.25 569 ALA B O 1
ATOM 12155 N N . THR B 1 570 ? -31.125 -23.109 -16.406 1 94.62 570 THR B N 1
ATOM 12156 C CA . THR B 1 570 ? -31.031 -21.719 -15.953 1 94.62 570 THR B CA 1
ATOM 12157 C C . THR B 1 570 ? -30.812 -20.781 -17.125 1 94.62 570 THR B C 1
ATOM 12159 O O . THR B 1 570 ? -31.375 -19.688 -17.172 1 94.62 570 THR B O 1
ATOM 12162 N N . ASP B 1 571 ? -29.984 -21.188 -18.047 1 95.31 571 ASP B N 1
ATOM 12163 C CA . ASP B 1 571 ? -29.719 -20.391 -19.25 1 95.31 571 ASP B CA 1
ATOM 12164 C C . ASP B 1 571 ? -30.984 -20.203 -20.078 1 95.31 571 ASP B C 1
ATOM 12166 O O . ASP B 1 571 ? -31.25 -19.094 -20.547 1 95.31 571 ASP B O 1
ATOM 12170 N N . ALA B 1 572 ? -31.719 -21.219 -20.25 1 94.5 572 ALA B N 1
ATOM 12171 C CA . ALA B 1 572 ? -32.969 -21.156 -21.031 1 94.5 572 ALA B CA 1
ATOM 12172 C C . ALA B 1 572 ? -33.969 -20.234 -20.359 1 94.5 572 ALA B C 1
ATOM 12174 O O . ALA B 1 572 ? -34.688 -19.484 -21.031 1 94.5 572 ALA B O 1
ATOM 12175 N N . MET B 1 573 ? -34.031 -20.359 -19.094 1 94.5 573 MET B N 1
ATOM 12176 C CA . MET B 1 573 ? -34.938 -19.516 -18.328 1 94.5 573 MET B CA 1
ATOM 12177 C C . MET B 1 573 ? -34.562 -18.047 -18.453 1 94.5 573 MET B C 1
ATOM 12179 O O . MET B 1 573 ? -35.406 -17.188 -18.672 1 94.5 573 MET B O 1
ATOM 12183 N N . ALA B 1 574 ? -33.344 -17.766 -18.281 1 96.06 574 ALA B N 1
ATOM 12184 C CA . ALA B 1 574 ? -32.844 -16.391 -18.391 1 96.06 574 ALA B CA 1
ATOM 12185 C C . ALA B 1 574 ? -33.094 -15.828 -19.781 1 96.06 574 ALA B C 1
ATOM 12187 O O . ALA B 1 574 ? -33.438 -14.656 -19.938 1 96.06 574 ALA B O 1
ATOM 12188 N N . ALA B 1 575 ? -32.969 -16.656 -20.781 1 95.56 575 ALA B N 1
ATOM 12189 C CA . ALA B 1 575 ? -33.188 -16.234 -22.172 1 95.56 575 ALA B CA 1
ATOM 12190 C C . ALA B 1 575 ? -34.656 -15.859 -22.406 1 95.56 575 ALA B C 1
ATOM 12192 O O . ALA B 1 575 ? -34.938 -14.945 -23.188 1 95.56 575 ALA B O 1
ATOM 12193 N N . ARG B 1 576 ? -35.5 -16.547 -21.766 1 94.38 576 ARG B N 1
ATOM 12194 C CA . ARG B 1 576 ? -36.906 -16.25 -21.891 1 94.38 576 ARG B CA 1
ATOM 12195 C C . ARG B 1 576 ? -37.25 -14.875 -21.312 1 94.38 576 ARG B C 1
ATOM 12197 O O . ARG B 1 576 ? -38 -14.117 -21.891 1 94.38 576 ARG B O 1
ATOM 12204 N N . LEU B 1 577 ? -36.688 -14.625 -20.188 1 95.38 577 LEU B N 1
ATOM 12205 C CA . LEU B 1 577 ? -36.906 -13.312 -19.578 1 95.38 577 LEU B CA 1
ATOM 12206 C C . LEU B 1 577 ? -36.281 -12.211 -20.422 1 95.38 577 LEU B C 1
ATOM 12208 O O . LEU B 1 577 ? -36.812 -11.109 -20.516 1 95.38 577 LEU B O 1
ATOM 12212 N N . GLU B 1 578 ? -35.156 -12.484 -20.969 1 96 578 GLU B N 1
ATOM 12213 C CA . GLU B 1 578 ? -34.469 -11.516 -21.828 1 96 578 GLU B CA 1
ATOM 12214 C C . GLU B 1 578 ? -35.344 -11.109 -23 1 96 578 GLU B C 1
ATOM 12216 O O . GLU B 1 578 ? -35.375 -9.945 -23.406 1 96 578 GLU B O 1
ATOM 12221 N N . ALA B 1 579 ? -36.031 -12.023 -23.531 1 94.31 579 ALA B N 1
ATOM 12222 C CA . ALA B 1 579 ? -36.906 -11.766 -24.672 1 94.31 579 ALA B CA 1
ATOM 12223 C C . ALA B 1 579 ? -38.031 -10.82 -24.281 1 94.31 579 ALA B C 1
ATOM 12225 O O . ALA B 1 579 ? -38.469 -9.992 -25.094 1 94.31 579 ALA B O 1
ATOM 12226 N N . ILE B 1 580 ? -38.406 -10.922 -23.078 1 94.12 580 ILE B N 1
ATOM 12227 C CA . ILE B 1 580 ? -39.469 -10.055 -22.578 1 94.12 580 ILE B CA 1
ATOM 12228 C C . ILE B 1 580 ? -38.906 -8.648 -22.344 1 94.12 580 ILE B C 1
ATOM 12230 O O . ILE B 1 580 ? -39.562 -7.656 -22.656 1 94.12 580 ILE B O 1
ATOM 12234 N N . LEU B 1 581 ? -37.75 -8.578 -21.766 1 95.12 581 LEU B N 1
ATOM 12235 C CA . LEU B 1 581 ? -37.125 -7.293 -21.469 1 95.12 581 LEU B CA 1
ATOM 12236 C C . LEU B 1 581 ? -36.812 -6.535 -22.75 1 95.12 581 LEU B C 1
ATOM 12238 O O . LEU B 1 581 ? -36.812 -5.301 -22.766 1 95.12 581 LEU B O 1
ATOM 12242 N N . ALA B 1 582 ? -36.5 -7.246 -23.797 1 94.12 582 ALA B N 1
ATOM 12243 C CA . ALA B 1 582 ? -36.125 -6.629 -25.078 1 94.12 582 ALA B CA 1
ATOM 12244 C C . ALA B 1 582 ? -37.312 -5.84 -25.672 1 94.12 582 ALA B C 1
ATOM 12246 O O . ALA B 1 582 ? -37.094 -4.859 -26.375 1 94.12 582 ALA B O 1
ATOM 12247 N N . LYS B 1 583 ? -38.5 -6.148 -25.312 1 92.25 583 LYS B N 1
ATOM 12248 C CA . LYS B 1 583 ? -39.688 -5.523 -25.891 1 92.25 583 LYS B CA 1
ATOM 12249 C C . LYS B 1 583 ? -40.188 -4.402 -24.984 1 92.25 583 LYS B C 1
ATOM 12251 O O . LYS B 1 583 ? -41.094 -3.648 -25.375 1 92.25 583 LYS B O 1
ATOM 12256 N N . ASP B 1 584 ? -39.594 -4.273 -23.875 1 92.94 584 ASP B N 1
ATOM 12257 C CA . ASP B 1 584 ? -40.094 -3.285 -22.922 1 92.94 584 ASP B CA 1
ATOM 12258 C C . ASP B 1 584 ? -39.469 -1.913 -23.188 1 92.94 584 ASP B C 1
ATOM 12260 O O . ASP B 1 584 ? -38.25 -1.771 -23.234 1 92.94 584 ASP B O 1
ATOM 12264 N N . ALA B 1 585 ? -40.188 -0.829 -23.281 1 91.75 585 ALA B N 1
ATOM 12265 C CA . ALA B 1 585 ? -39.781 0.515 -23.672 1 91.75 585 ALA B CA 1
ATOM 12266 C C . ALA B 1 585 ? -39.031 1.212 -22.516 1 91.75 585 ALA B C 1
ATOM 12268 O O . ALA B 1 585 ? -38.281 2.164 -22.734 1 91.75 585 ALA B O 1
ATOM 12269 N N . ASP B 1 586 ? -39.188 0.711 -21.297 1 94.5 586 ASP B N 1
ATOM 12270 C CA . ASP B 1 586 ? -38.594 1.378 -20.141 1 94.5 586 ASP B CA 1
ATOM 12271 C C . ASP B 1 586 ? -37.156 0.902 -19.906 1 94.5 586 ASP B C 1
ATOM 12273 O O . ASP B 1 586 ? -36.438 1.489 -19.109 1 94.5 586 ASP B O 1
ATOM 12277 N N . VAL B 1 587 ? -36.781 -0.078 -20.672 1 95 587 VAL B N 1
ATOM 12278 C CA . VAL B 1 587 ? -35.438 -0.669 -20.469 1 95 587 VAL B CA 1
ATOM 12279 C C . VAL B 1 587 ? -34.438 -0.036 -21.422 1 95 587 VAL B C 1
ATOM 12281 O O . VAL B 1 587 ? -34.719 0.086 -22.625 1 95 587 VAL B O 1
ATOM 12284 N N . GLU B 1 588 ? -33.375 0.521 -20.969 1 93.31 588 GLU B N 1
ATOM 12285 C CA . GLU B 1 588 ? -32.312 1.056 -21.797 1 93.31 588 GLU B CA 1
ATOM 12286 C C . GLU B 1 588 ? -31.328 -0.043 -22.219 1 93.31 588 GLU B C 1
ATOM 12288 O O . GLU B 1 588 ? -31.047 -0.208 -23.406 1 93.31 588 GLU B O 1
ATOM 12293 N N . ARG B 1 589 ? -30.781 -0.709 -21.234 1 93.75 589 ARG B N 1
ATOM 12294 C CA . ARG B 1 589 ? -29.891 -1.841 -21.453 1 93.75 589 ARG B CA 1
ATOM 12295 C C . ARG B 1 589 ? -29.938 -2.811 -20.281 1 93.75 589 ARG B C 1
ATOM 12297 O O . ARG B 1 589 ? -30.469 -2.479 -19.219 1 93.75 589 ARG B O 1
ATOM 12304 N N . TRP B 1 590 ? -29.531 -4.07 -20.531 1 95.56 590 TRP B N 1
ATOM 12305 C CA . TRP B 1 590 ? -29.5 -5.043 -19.453 1 95.56 590 TRP B CA 1
ATOM 12306 C C . TRP B 1 590 ? -28.328 -6 -19.609 1 95.56 590 TRP B C 1
ATOM 12308 O O . TRP B 1 590 ? -27.766 -6.129 -20.703 1 95.56 590 TRP B O 1
ATOM 12318 N N . SER B 1 591 ? -27.844 -6.508 -18.562 1 96.06 591 SER B N 1
ATOM 12319 C CA . SER B 1 591 ? -26.828 -7.559 -18.531 1 96.06 591 SER B CA 1
ATOM 12320 C C . SER B 1 591 ? -27.328 -8.773 -17.734 1 96.06 591 SER B C 1
ATOM 12322 O O . SER B 1 591 ? -28.109 -8.633 -16.797 1 96.06 591 SER B O 1
ATOM 12324 N N . THR B 1 592 ? -26.938 -9.93 -18.188 1 96.69 592 THR B N 1
ATOM 12325 C CA . THR B 1 592 ? -27.391 -11.164 -17.562 1 96.69 592 THR B CA 1
ATOM 12326 C C . THR B 1 592 ? -26.203 -12.031 -17.141 1 96.69 592 THR B C 1
ATOM 12328 O O . THR B 1 592 ? -25.281 -12.25 -17.922 1 96.69 592 THR B O 1
ATOM 12331 N N . ASN B 1 593 ? -26.219 -12.43 -15.938 1 96.19 593 ASN B N 1
ATOM 12332 C CA . ASN B 1 593 ? -25.266 -13.398 -15.398 1 96.19 593 ASN B CA 1
ATOM 12333 C C . ASN B 1 593 ? -25.938 -14.742 -15.117 1 96.19 593 ASN B C 1
ATOM 12335 O O . ASN B 1 593 ? -26.859 -14.812 -14.312 1 96.19 593 ASN B O 1
ATOM 12339 N N . VAL B 1 594 ? -25.422 -15.719 -15.789 1 95.88 594 VAL B N 1
ATOM 12340 C CA . VAL B 1 594 ? -26 -17.047 -15.625 1 95.88 594 VAL B CA 1
ATOM 12341 C C . VAL B 1 594 ? -25.031 -17.922 -14.828 1 95.88 594 VAL B C 1
ATOM 12343 O O . VAL B 1 594 ? -23.859 -18.062 -15.18 1 95.88 594 VAL B O 1
ATOM 12346 N N . GLY B 1 595 ? -25.469 -18.516 -13.805 1 93.19 595 GLY B N 1
ATOM 12347 C CA . GLY B 1 595 ? -24.656 -19.422 -12.992 1 93.19 595 GLY B CA 1
ATOM 12348 C C . GLY B 1 595 ? -23.891 -18.703 -11.906 1 93.19 595 GLY B C 1
ATOM 12349 O O . GLY B 1 595 ? -23.094 -19.312 -11.188 1 93.19 595 GLY B O 1
ATOM 12350 N N . ARG B 1 596 ? -23.984 -17.453 -11.859 1 90.44 596 ARG B N 1
ATOM 12351 C CA . ARG B 1 596 ? -23.344 -16.641 -10.836 1 90.44 596 ARG B CA 1
ATOM 12352 C C . ARG B 1 596 ? -24.047 -15.289 -10.688 1 90.44 596 ARG B C 1
ATOM 12354 O O . ARG B 1 596 ? -24.844 -14.906 -11.555 1 90.44 596 ARG B O 1
ATOM 12361 N N . GLY B 1 597 ? -23.797 -14.734 -9.617 1 89.88 597 GLY B N 1
ATOM 12362 C CA . GLY B 1 597 ? -24.297 -13.383 -9.438 1 89.88 597 GLY B CA 1
ATOM 12363 C C . GLY B 1 597 ? -23.438 -12.328 -10.109 1 89.88 597 GLY B C 1
ATOM 12364 O O . GLY B 1 597 ? -22.328 -12.625 -10.547 1 89.88 597 GLY B O 1
ATOM 12365 N N . ALA B 1 598 ? -23.984 -11.188 -10.211 1 90.94 598 ALA B N 1
ATOM 12366 C CA . ALA B 1 598 ? -23.234 -10.055 -10.75 1 90.94 598 ALA B CA 1
ATOM 12367 C C . ALA B 1 598 ? -22.031 -9.727 -9.875 1 90.94 598 ALA B C 1
ATOM 12369 O O . ALA B 1 598 ? -22.062 -9.914 -8.656 1 90.94 598 ALA B O 1
ATOM 12370 N N . ILE B 1 599 ? -20.969 -9.336 -10.523 1 89.5 599 ILE B N 1
ATOM 12371 C CA . ILE B 1 599 ? -19.797 -8.906 -9.781 1 89.5 599 ILE B CA 1
ATOM 12372 C C . ILE B 1 599 ? -20.125 -7.66 -8.961 1 89.5 599 ILE B C 1
ATOM 12374 O O . ILE B 1 599 ? -21.078 -6.938 -9.273 1 89.5 599 ILE B O 1
ATOM 12378 N N . ARG B 1 600 ? -19.5 -7.414 -7.926 1 86.88 600 ARG B N 1
ATOM 12379 C CA . ARG B 1 600 ? -19.766 -6.27 -7.059 1 86.88 600 ARG B CA 1
ATOM 12380 C C . ARG B 1 600 ? -19.422 -4.961 -7.762 1 86.88 600 ARG B C 1
ATOM 12382 O O . ARG B 1 600 ? -18.344 -4.402 -7.559 1 86.88 600 ARG B O 1
ATOM 12389 N N . PHE B 1 601 ? -20.328 -4.473 -8.469 1 87.19 601 PHE B N 1
ATOM 12390 C CA . PHE B 1 601 ? -20.094 -3.217 -9.164 1 87.19 601 PHE B CA 1
ATOM 12391 C C . PHE B 1 601 ? -20.5 -2.031 -8.297 1 87.19 601 PHE B C 1
ATOM 12393 O O . PHE B 1 601 ? -20.234 -0.879 -8.641 1 87.19 601 PHE B O 1
ATOM 12400 N N . TYR B 1 602 ? -21.203 -2.404 -7.219 1 85.19 602 TYR B N 1
ATOM 12401 C CA . TYR B 1 602 ? -21.672 -1.463 -6.207 1 85.19 602 TYR B CA 1
ATOM 12402 C C . TYR B 1 602 ? -21.312 -1.94 -4.809 1 85.19 602 TYR B C 1
ATOM 12404 O O . TYR B 1 602 ? -21.531 -3.104 -4.465 1 85.19 602 TYR B O 1
ATOM 12412 N N . LEU B 1 603 ? -20.688 -1.197 -4.035 1 79.12 603 LEU B N 1
ATOM 12413 C CA . LEU B 1 603 ? -20.109 -1.595 -2.756 1 79.12 603 LEU B CA 1
ATOM 12414 C C . LEU B 1 603 ? -21.156 -2.285 -1.883 1 79.12 603 LEU B C 1
ATOM 12416 O O . LEU B 1 603 ? -20.891 -3.352 -1.321 1 79.12 603 LEU B O 1
ATOM 12420 N N . PRO B 1 604 ? -22.359 -1.765 -1.76 1 77.06 604 PRO B N 1
ATOM 12421 C CA . PRO B 1 604 ? -23.344 -2.389 -0.872 1 77.06 604 PRO B CA 1
ATOM 12422 C C . PRO B 1 604 ? -24.047 -3.578 -1.518 1 77.06 604 PRO B C 1
ATOM 12424 O O . PRO B 1 604 ? -24.969 -4.137 -0.935 1 77.06 604 PRO B O 1
ATOM 12427 N N . LEU B 1 605 ? -23.625 -4.016 -2.625 1 81.38 605 LEU B N 1
ATOM 12428 C CA . LEU B 1 605 ? -24.266 -5.125 -3.32 1 81.38 605 LEU B CA 1
ATOM 12429 C C . LEU B 1 605 ? -24.062 -6.434 -2.566 1 81.38 605 LEU B C 1
ATOM 12431 O O . LEU B 1 605 ? -22.969 -6.703 -2.072 1 81.38 605 LEU B O 1
ATOM 12435 N N . ASP B 1 606 ? -25.141 -7.141 -2.42 1 79.31 606 ASP B N 1
ATOM 12436 C CA . ASP B 1 606 ? -25.062 -8.484 -1.866 1 79.31 606 ASP B CA 1
ATOM 12437 C C . ASP B 1 606 ? -24.656 -9.5 -2.939 1 79.31 606 ASP B C 1
ATOM 12439 O O . ASP B 1 606 ? -25.516 -9.992 -3.686 1 79.31 606 ASP B O 1
ATOM 12443 N N . VAL B 1 607 ? -23.469 -9.859 -2.914 1 81.69 607 VAL B N 1
ATOM 12444 C CA . VAL B 1 607 ? -22.969 -10.75 -3.951 1 81.69 607 VAL B CA 1
ATOM 12445 C C . VAL B 1 607 ? -23.391 -12.188 -3.646 1 81.69 607 VAL B C 1
ATOM 12447 O O . VAL B 1 607 ? -23.156 -12.688 -2.545 1 81.69 607 VAL B O 1
ATOM 12450 N N . GLN B 1 608 ? -24 -12.734 -4.582 1 82.06 608 GLN B N 1
ATOM 12451 C CA . GLN B 1 608 ? -24.438 -14.117 -4.453 1 82.06 608 GLN B CA 1
ATOM 12452 C C . GLN B 1 608 ? -23.344 -15.086 -4.914 1 82.06 608 GLN B C 1
ATOM 12454 O O . GLN B 1 608 ? -22.641 -14.812 -5.887 1 82.06 608 GLN B O 1
ATOM 12459 N N . PRO B 1 609 ? -23.25 -16.172 -4.258 1 81.5 609 PRO B N 1
ATOM 12460 C CA . PRO B 1 609 ? -22.266 -17.172 -4.68 1 81.5 609 PRO B CA 1
ATOM 12461 C C . PRO B 1 609 ? -22.609 -17.812 -6.02 1 81.5 609 PRO B C 1
ATOM 12463 O O . PRO B 1 609 ? -23.781 -17.812 -6.43 1 81.5 609 PRO B O 1
ATOM 12466 N N . PRO B 1 610 ? -21.656 -18.297 -6.609 1 86.44 610 PRO B N 1
ATOM 12467 C CA . PRO B 1 610 ? -21.922 -19 -7.871 1 86.44 610 PRO B CA 1
ATOM 12468 C C . PRO B 1 610 ? -22.688 -20.297 -7.676 1 86.44 610 PRO B C 1
ATOM 12470 O O . PRO B 1 610 ? -22.281 -21.156 -6.875 1 86.44 610 PRO B O 1
ATOM 12473 N N . ASN B 1 611 ? -23.828 -20.391 -8.32 1 88.38 611 ASN B N 1
ATOM 12474 C CA . ASN B 1 611 ? -24.656 -21.594 -8.344 1 88.38 611 ASN B CA 1
ATOM 12475 C C . ASN B 1 611 ? -25.266 -21.828 -9.727 1 88.38 611 ASN B C 1
ATOM 12477 O O . ASN B 1 611 ? -25.734 -20.891 -10.367 1 88.38 611 ASN B O 1
ATOM 12481 N N . ASN B 1 612 ? -25.328 -23.047 -10.102 1 90.31 612 ASN B N 1
ATOM 12482 C CA . ASN B 1 612 ? -25.828 -23.391 -11.43 1 90.31 612 ASN B CA 1
ATOM 12483 C C . ASN B 1 612 ? -27.312 -23.078 -11.562 1 90.31 612 ASN B C 1
ATOM 12485 O O . ASN B 1 612 ? -27.812 -22.891 -12.672 1 90.31 612 ASN B O 1
ATOM 12489 N N . PHE B 1 613 ? -28.031 -22.984 -10.492 1 90.44 613 PHE B N 1
ATOM 12490 C CA . PHE B 1 613 ? -29.469 -22.812 -10.555 1 90.44 613 PHE B CA 1
ATOM 12491 C C . PHE B 1 613 ? -29.844 -21.344 -10.391 1 90.44 613 PHE B C 1
ATOM 12493 O O . PHE B 1 613 ? -31.031 -21.016 -10.273 1 90.44 613 PHE B O 1
ATOM 12500 N N . PHE B 1 614 ? -28.891 -20.5 -10.383 1 92.44 614 PHE B N 1
ATOM 12501 C CA . PHE B 1 614 ? -29.125 -19.094 -10.086 1 92.44 614 PHE B CA 1
ATOM 12502 C C . PHE B 1 614 ? -28.719 -18.203 -11.266 1 92.44 614 PHE B C 1
ATOM 12504 O O . PHE B 1 614 ? -27.719 -18.469 -11.922 1 92.44 614 PHE B O 1
ATOM 12511 N N . ALA B 1 615 ? -29.547 -17.25 -11.633 1 96.12 615 ALA B N 1
ATOM 12512 C CA . ALA B 1 615 ? -29.25 -16.219 -12.617 1 96.12 615 ALA B CA 1
ATOM 12513 C C . ALA B 1 615 ? -29.609 -14.828 -12.094 1 96.12 615 ALA B C 1
ATOM 12515 O O . ALA B 1 615 ? -30.578 -14.688 -11.328 1 96.12 615 ALA B O 1
ATOM 12516 N N . GLN B 1 616 ? -28.844 -13.906 -12.422 1 95.69 616 GLN B N 1
ATOM 12517 C CA . GLN B 1 616 ? -29.078 -12.539 -11.984 1 95.69 616 GLN B CA 1
ATOM 12518 C C . GLN B 1 616 ? -28.969 -11.555 -13.148 1 95.69 616 GLN B C 1
ATOM 12520 O O . GLN B 1 616 ? -27.969 -11.586 -13.891 1 95.69 616 GLN B O 1
ATOM 12525 N N . LEU B 1 617 ? -29.938 -10.734 -13.297 1 96.31 617 LEU B N 1
ATOM 12526 C CA . LEU B 1 617 ? -29.938 -9.711 -14.336 1 96.31 617 LEU B CA 1
ATOM 12527 C C . LEU B 1 617 ? -29.844 -8.312 -13.727 1 96.31 617 LEU B C 1
ATOM 12529 O O . LEU B 1 617 ? -30.469 -8.047 -12.688 1 96.31 617 LEU B O 1
ATOM 12533 N N . VAL B 1 618 ? -29.078 -7.555 -14.32 1 94.88 618 VAL B N 1
ATOM 12534 C CA . VAL B 1 618 ? -29 -6.137 -13.984 1 94.88 618 VAL B CA 1
ATOM 12535 C C . VAL B 1 618 ? -29.625 -5.301 -15.102 1 94.88 618 VAL B C 1
ATOM 12537 O O . VAL B 1 618 ? -29.062 -5.207 -16.203 1 94.88 618 VAL B O 1
ATOM 12540 N N . VAL B 1 619 ? -30.703 -4.66 -14.812 1 95.81 619 VAL B N 1
ATOM 12541 C CA . VAL B 1 619 ? -31.453 -3.904 -15.82 1 95.81 619 VAL B CA 1
ATOM 12542 C C . VAL B 1 619 ? -31.297 -2.408 -15.555 1 95.81 619 VAL B C 1
ATOM 12544 O O . VAL B 1 619 ? -31.547 -1.937 -14.445 1 95.81 619 VAL B O 1
ATOM 12547 N N . ILE B 1 620 ? -30.844 -1.729 -16.484 1 93.62 620 ILE B N 1
ATOM 12548 C CA . ILE B 1 620 ? -30.734 -0.276 -16.406 1 93.62 620 ILE B CA 1
ATOM 12549 C C . ILE B 1 620 ? -31.906 0.373 -17.125 1 93.62 620 ILE B C 1
ATOM 12551 O O . ILE B 1 620 ? -32.156 0.109 -18.312 1 93.62 620 ILE B O 1
ATOM 12555 N N . THR B 1 621 ? -32.594 1.23 -16.422 1 94.56 621 THR B N 1
ATOM 12556 C CA . THR B 1 621 ? -33.781 1.879 -16.984 1 94.56 621 THR B CA 1
ATOM 12557 C C . THR B 1 621 ? -33.438 3.293 -17.453 1 94.56 621 THR B C 1
ATOM 12559 O O . THR B 1 621 ? -32.344 3.797 -17.203 1 94.56 621 THR B O 1
ATOM 12562 N N . LYS B 1 622 ? -34.344 3.969 -18.109 1 91.5 622 LYS B N 1
ATOM 12563 C CA . LYS B 1 622 ? -34.125 5.297 -18.672 1 91.5 622 LYS B CA 1
ATOM 12564 C C . LYS B 1 622 ? -34.312 6.383 -17.625 1 91.5 622 LYS B C 1
ATOM 12566 O O . LYS B 1 622 ? -33.906 7.527 -17.828 1 91.5 622 LYS B O 1
ATOM 12571 N N . GLY B 1 623 ? -34.906 6.016 -16.547 1 88.12 623 GLY B N 1
ATOM 12572 C CA . GLY B 1 623 ? -35.125 6.961 -15.461 1 88.12 623 GLY B CA 1
ATOM 12573 C C . GLY B 1 623 ? -35.688 6.316 -14.203 1 88.12 623 GLY B C 1
ATOM 12574 O O . GLY B 1 623 ? -35.938 5.117 -14.188 1 88.12 623 GLY B O 1
ATOM 12575 N N . LEU B 1 624 ? -35.875 7.109 -13.227 1 87.94 624 LEU B N 1
ATOM 12576 C CA . LEU B 1 624 ? -36.344 6.605 -11.945 1 87.94 624 LEU B CA 1
ATOM 12577 C C . LEU B 1 624 ? -37.812 6.199 -12.031 1 87.94 624 LEU B C 1
ATOM 12579 O O . LEU B 1 624 ? -38.188 5.18 -11.461 1 87.94 624 LEU B O 1
ATOM 12583 N N . GLN B 1 625 ? -38.594 6.977 -12.742 1 90.56 625 GLN B N 1
ATOM 12584 C CA . GLN B 1 625 ? -40 6.652 -12.898 1 90.56 625 GLN B CA 1
ATOM 12585 C C . GLN B 1 625 ? -40.188 5.391 -13.734 1 90.56 625 GLN B C 1
ATOM 12587 O O . GLN B 1 625 ? -41.062 4.57 -13.445 1 90.56 625 GLN B O 1
ATOM 12592 N N . SER B 1 626 ? -39.312 5.309 -14.688 1 93.56 626 SER B N 1
ATOM 12593 C CA . SER B 1 626 ? -39.344 4.113 -15.523 1 93.56 626 SER B CA 1
ATOM 12594 C C . SER B 1 626 ? -38.969 2.871 -14.719 1 93.56 626 SER B C 1
ATOM 12596 O O . SER B 1 626 ? -39.5 1.786 -14.953 1 93.56 626 SER B O 1
ATOM 12598 N N . ARG B 1 627 ? -38.094 3.051 -13.836 1 92.31 627 ARG B N 1
ATOM 12599 C CA . ARG B 1 627 ? -37.688 1.938 -13 1 92.31 627 ARG B CA 1
ATOM 12600 C C . ARG B 1 627 ? -38.812 1.436 -12.125 1 92.31 627 ARG B C 1
ATOM 12602 O O . ARG B 1 627 ? -39.031 0.227 -12.008 1 92.31 627 ARG B O 1
ATOM 12609 N N . ASP B 1 628 ? -39.594 2.361 -11.594 1 90.56 628 ASP B N 1
ATOM 12610 C CA . ASP B 1 628 ? -40.719 1.99 -10.727 1 90.56 628 ASP B CA 1
ATOM 12611 C C . ASP B 1 628 ? -41.812 1.289 -11.516 1 90.56 628 ASP B C 1
ATOM 12613 O O . ASP B 1 628 ? -42.438 0.345 -11.023 1 90.56 628 ASP B O 1
ATOM 12617 N N . ARG B 1 629 ? -41.969 1.714 -12.711 1 93 629 ARG B N 1
ATOM 12618 C CA . ARG B 1 629 ? -42.969 1.075 -13.562 1 93 629 ARG B CA 1
ATOM 12619 C C . ARG B 1 629 ? -42.531 -0.338 -13.945 1 93 629 ARG B C 1
ATOM 12621 O O . ARG B 1 629 ? -43.344 -1.265 -13.93 1 93 629 ARG B O 1
ATOM 12628 N N . LEU B 1 630 ? -41.281 -0.392 -14.242 1 94.12 630 LEU B N 1
ATOM 12629 C CA . LEU B 1 630 ? -40.75 -1.697 -14.625 1 94.12 630 LEU B CA 1
ATOM 12630 C C . LEU B 1 630 ? -40.781 -2.66 -13.445 1 94.12 630 LEU B C 1
ATOM 12632 O O . LEU B 1 630 ? -41.062 -3.848 -13.609 1 94.12 630 LEU B O 1
ATOM 12636 N N . GLU B 1 631 ? -40.406 -2.205 -12.32 1 93 631 GLU B N 1
ATOM 12637 C CA . GLU B 1 631 ? -40.438 -3.043 -11.125 1 93 631 GLU B CA 1
ATOM 12638 C C . GLU B 1 631 ? -41.812 -3.633 -10.875 1 93 631 GLU B C 1
ATOM 12640 O O . GLU B 1 631 ? -41.938 -4.832 -10.625 1 93 631 GLU B O 1
ATOM 12645 N N . THR B 1 632 ? -42.812 -2.828 -11.008 1 90.12 632 THR B N 1
ATOM 12646 C CA . THR B 1 632 ? -44.188 -3.262 -10.781 1 90.12 632 THR B CA 1
ATOM 12647 C C . THR B 1 632 ? -44.625 -4.262 -11.852 1 90.12 632 THR B C 1
ATOM 12649 O O . THR B 1 632 ? -45.312 -5.254 -11.547 1 90.12 632 THR B O 1
ATOM 12652 N N . ARG B 1 633 ? -44.219 -4 -12.977 1 92.25 633 ARG B N 1
ATOM 12653 C CA . ARG B 1 633 ? -44.562 -4.895 -14.078 1 92.25 633 ARG B CA 1
ATOM 12654 C C . ARG B 1 633 ? -43.906 -6.258 -13.914 1 92.25 633 ARG B C 1
ATOM 12656 O O . ARG B 1 633 ? -44.531 -7.293 -14.141 1 92.25 633 ARG B O 1
ATOM 12663 N N . LEU B 1 634 ? -42.688 -6.25 -13.562 1 93 634 LEU B N 1
ATOM 12664 C CA . LEU B 1 634 ? -41.938 -7.496 -13.414 1 93 634 LEU B CA 1
ATOM 12665 C C . LEU B 1 634 ? -42.438 -8.289 -12.211 1 93 634 LEU B C 1
ATOM 12667 O O . LEU B 1 634 ? -42.438 -9.523 -12.227 1 93 634 LEU B O 1
ATOM 12671 N N . GLU B 1 635 ? -42.844 -7.629 -11.195 1 89.12 635 GLU B N 1
ATOM 12672 C CA . GLU B 1 635 ? -43.375 -8.297 -10.016 1 89.12 635 GLU B CA 1
ATOM 12673 C C . GLU B 1 635 ? -44.656 -9.062 -10.352 1 89.12 635 GLU B C 1
ATOM 12675 O O . GLU B 1 635 ? -44.938 -10.094 -9.742 1 89.12 635 GLU B O 1
ATOM 12680 N N . GLN B 1 636 ? -45.375 -8.57 -11.312 1 87.25 636 GLN B N 1
ATOM 12681 C CA . GLN B 1 636 ? -46.594 -9.234 -11.719 1 87.25 636 GLN B CA 1
ATOM 12682 C C . GLN B 1 636 ? -46.344 -10.297 -12.781 1 87.25 636 GLN B C 1
ATOM 12684 O O . GLN B 1 636 ? -46.969 -11.359 -12.773 1 87.25 636 GLN B O 1
ATOM 12689 N N . LEU B 1 637 ? -45.375 -10.023 -13.539 1 91.31 637 LEU B N 1
ATOM 12690 C CA . LEU B 1 637 ? -45.094 -10.891 -14.672 1 91.31 637 LEU B CA 1
ATOM 12691 C C . LEU B 1 637 ? -44.406 -12.172 -14.227 1 91.31 637 LEU B C 1
ATOM 12693 O O . LEU B 1 637 ? -44.656 -13.25 -14.773 1 91.31 637 LEU B O 1
ATOM 12697 N N . LEU B 1 638 ? -43.531 -12.148 -13.344 1 90.94 638 LEU B N 1
ATOM 12698 C CA . LEU B 1 638 ? -42.688 -13.281 -12.969 1 90.94 638 LEU B CA 1
ATOM 12699 C C . LEU B 1 638 ? -43.531 -14.414 -12.391 1 90.94 638 LEU B C 1
ATOM 12701 O O . LEU B 1 638 ? -43.375 -15.57 -12.805 1 90.94 638 LEU B O 1
ATOM 12705 N N . PRO B 1 639 ? -44.469 -14.172 -11.453 1 86.25 639 PRO B N 1
ATOM 12706 C CA . PRO B 1 639 ? -45.312 -15.273 -10.953 1 86.25 639 PRO B CA 1
ATOM 12707 C C . PRO B 1 639 ? -46.25 -15.828 -12.008 1 86.25 639 PRO B C 1
ATOM 12709 O O . PRO B 1 639 ? -46.594 -17.016 -11.969 1 86.25 639 PRO B O 1
ATOM 12712 N N . GLU B 1 640 ? -46.562 -15.109 -12.961 1 88.44 640 GLU B N 1
ATOM 12713 C CA . GLU B 1 640 ? -47.531 -15.516 -13.969 1 88.44 640 GLU B CA 1
ATOM 12714 C C . GLU B 1 640 ? -46.875 -16.344 -15.078 1 88.44 640 GLU B C 1
ATOM 12716 O O . GLU B 1 640 ? -47.406 -17.391 -15.469 1 88.44 640 GLU B O 1
ATOM 12721 N N . GLN B 1 641 ? -45.75 -15.867 -15.469 1 90.12 641 GLN B N 1
ATOM 12722 C CA . GLN B 1 641 ? -45.125 -16.5 -16.625 1 90.12 641 GLN B CA 1
ATOM 12723 C C . GLN B 1 641 ? -44.062 -17.5 -16.203 1 90.12 641 GLN B C 1
ATOM 12725 O O . GLN B 1 641 ? -43.75 -18.422 -16.953 1 90.12 641 GLN B O 1
ATOM 12730 N N . PHE B 1 642 ? -43.531 -17.328 -15.047 1 91.88 642 PHE B N 1
ATOM 12731 C CA . PHE B 1 642 ? -42.5 -18.234 -14.539 1 91.88 642 PHE B CA 1
ATOM 12732 C C . PHE B 1 642 ? -42.906 -18.797 -13.188 1 91.88 642 PHE B C 1
ATOM 12734 O O . PHE B 1 642 ? -42.25 -18.547 -12.18 1 91.88 642 PHE B O 1
ATOM 12741 N N . PRO B 1 643 ? -43.812 -19.656 -13.102 1 85.5 643 PRO B N 1
ATOM 12742 C CA . PRO B 1 643 ? -44.312 -20.141 -11.812 1 85.5 643 PRO B CA 1
ATOM 12743 C C . PRO B 1 643 ? -43.312 -21.031 -11.086 1 85.5 643 PRO B C 1
ATOM 12745 O O . PRO B 1 643 ? -43.344 -21.125 -9.859 1 85.5 643 PRO B O 1
ATOM 12748 N N . ASP B 1 644 ? -42.406 -21.641 -11.773 1 83.56 644 ASP B N 1
ATOM 12749 C CA . ASP B 1 644 ? -41.469 -22.578 -11.156 1 83.56 644 ASP B CA 1
ATOM 12750 C C . ASP B 1 644 ? -40.219 -21.844 -10.664 1 83.56 644 ASP B C 1
ATOM 12752 O O . ASP B 1 644 ? -39.312 -22.469 -10.078 1 83.56 644 ASP B O 1
ATOM 12756 N N . VAL B 1 645 ? -40.219 -20.594 -10.867 1 90.25 645 VAL B N 1
ATOM 12757 C CA . VAL B 1 645 ? -39.031 -19.828 -10.547 1 90.25 645 VAL B CA 1
ATOM 12758 C C . VAL B 1 645 ? -39.312 -18.875 -9.391 1 90.25 645 VAL B C 1
ATOM 12760 O O . VAL B 1 645 ? -40.406 -18.297 -9.305 1 90.25 645 VAL B O 1
ATOM 12763 N N . VAL B 1 646 ? -38.438 -18.906 -8.438 1 88.81 646 VAL B N 1
ATOM 12764 C CA . VAL B 1 646 ? -38.5 -17.875 -7.406 1 88.81 646 VAL B CA 1
ATOM 12765 C C . VAL B 1 646 ? -37.844 -16.594 -7.918 1 88.81 646 VAL B C 1
ATOM 12767 O O . VAL B 1 646 ? -36.594 -16.516 -8.008 1 88.81 646 VAL B O 1
ATOM 12770 N N . GLY B 1 647 ? -38.625 -15.672 -8.344 1 89.38 647 GLY B N 1
ATOM 12771 C CA . GLY B 1 647 ? -38.125 -14.406 -8.867 1 89.38 647 GLY B CA 1
ATOM 12772 C C . GLY B 1 647 ? -38.219 -13.266 -7.867 1 89.38 647 GLY B C 1
ATOM 12773 O O . GLY B 1 647 ? -39.188 -13.156 -7.137 1 89.38 647 GLY B O 1
ATOM 12774 N N . ARG B 1 648 ? -37.125 -12.547 -7.777 1 89.62 648 ARG B N 1
ATOM 12775 C CA . ARG B 1 648 ? -37.062 -11.375 -6.914 1 89.62 648 ARG B CA 1
ATOM 12776 C C . ARG B 1 648 ? -36.625 -10.141 -7.691 1 89.62 648 ARG B C 1
ATOM 12778 O O . ARG B 1 648 ? -35.625 -10.195 -8.43 1 89.62 648 ARG B O 1
ATOM 12785 N N . VAL B 1 649 ? -37.375 -9.102 -7.637 1 91.81 649 VAL B N 1
ATOM 12786 C CA . VAL B 1 649 ? -37.031 -7.824 -8.258 1 91.81 649 VAL B CA 1
ATOM 12787 C C . VAL B 1 649 ? -36.844 -6.762 -7.184 1 91.81 649 VAL B C 1
ATOM 12789 O O . VAL B 1 649 ? -37.719 -6.531 -6.359 1 91.81 649 VAL B O 1
ATOM 12792 N N . TYR B 1 650 ? -35.688 -6.168 -7.152 1 88.62 650 TYR B N 1
ATOM 12793 C CA . TYR B 1 650 ? -35.438 -5.18 -6.113 1 88.62 650 TYR B CA 1
ATOM 12794 C C . TYR B 1 650 ? -34.438 -4.137 -6.582 1 88.62 650 TYR B C 1
ATOM 12796 O O . TYR B 1 650 ? -33.562 -4.426 -7.41 1 88.62 650 TYR B O 1
ATOM 12804 N N . PRO B 1 651 ? -34.594 -2.957 -6.16 1 89.56 651 PRO B N 1
ATOM 12805 C CA . PRO B 1 651 ? -33.594 -1.93 -6.453 1 89.56 651 PRO B CA 1
ATOM 12806 C C . PRO B 1 651 ? -32.344 -2.059 -5.582 1 89.56 651 PRO B C 1
ATOM 12808 O O . PRO B 1 651 ? -32.344 -2.83 -4.621 1 89.56 651 PRO B O 1
ATOM 12811 N N . LEU B 1 652 ? -31.328 -1.299 -5.98 1 87.69 652 LEU B N 1
ATOM 12812 C CA . LEU B 1 652 ? -30.125 -1.268 -5.176 1 87.69 652 LEU B CA 1
ATOM 12813 C C . LEU B 1 652 ? -30.359 -0.538 -3.857 1 87.69 652 LEU B C 1
ATOM 12815 O O . LEU B 1 652 ? -31.188 0.373 -3.789 1 87.69 652 LEU B O 1
ATOM 12819 N N . GLU B 1 653 ? -29.766 -1.019 -2.863 1 83.19 653 GLU B N 1
ATOM 12820 C CA . GLU B 1 653 ? -29.969 -0.461 -1.529 1 83.19 653 GLU B CA 1
ATOM 12821 C C . GLU B 1 653 ? -28.781 0.408 -1.106 1 83.19 653 GLU B C 1
ATOM 12823 O O . GLU B 1 653 ? -27.672 0.226 -1.594 1 83.19 653 GLU B O 1
ATOM 12828 N N . LEU B 1 654 ? -29.156 1.323 -0.302 1 82.44 654 LEU B N 1
ATOM 12829 C CA . LEU B 1 654 ? -28.109 2.127 0.311 1 82.44 654 LEU B CA 1
ATOM 12830 C C . LEU B 1 654 ? -27.656 1.523 1.64 1 82.44 654 LEU B C 1
ATOM 12832 O O . LEU B 1 654 ? -28.469 0.906 2.344 1 82.44 654 LEU B O 1
ATOM 12836 N N . GLY B 1 655 ? -26.422 1.553 1.911 1 76.56 655 GLY B N 1
ATOM 12837 C CA . GLY B 1 655 ? -25.953 0.997 3.17 1 76.56 655 GLY B CA 1
ATOM 12838 C C . GLY B 1 655 ? -25.375 -0.399 3.029 1 76.56 655 GLY B C 1
ATOM 12839 O O . GLY B 1 655 ? -25.156 -0.876 1.913 1 76.56 655 GLY B O 1
ATOM 12840 N N . PRO B 1 656 ? -25.172 -1.042 4.113 1 76.88 656 PRO B N 1
ATOM 12841 C CA . PRO B 1 656 ? -24.609 -2.396 4.066 1 76.88 656 PRO B CA 1
ATOM 12842 C C . PRO B 1 656 ? -25.594 -3.418 3.496 1 76.88 656 PRO B C 1
ATOM 12844 O O . PRO B 1 656 ? -26.797 -3.326 3.742 1 76.88 656 PRO B O 1
ATOM 12847 N N . PRO B 1 657 ? -25.094 -4.387 2.869 1 77.38 657 PRO B N 1
ATOM 12848 C CA . PRO B 1 657 ? -25.953 -5.379 2.227 1 77.38 657 PRO B CA 1
ATOM 12849 C C . PRO B 1 657 ? -26.656 -6.289 3.23 1 77.38 657 PRO B C 1
ATOM 12851 O O . PRO B 1 657 ? -26.031 -6.777 4.176 1 77.38 657 PRO B O 1
ATOM 12854 N N . VAL B 1 658 ? -27.969 -6.488 3.178 1 76.12 658 VAL B N 1
ATOM 12855 C CA . VAL B 1 658 ? -28.734 -7.363 4.07 1 76.12 658 VAL B CA 1
ATOM 12856 C C . VAL B 1 658 ? -29.344 -8.508 3.271 1 76.12 658 VAL B C 1
ATOM 12858 O O . VAL B 1 658 ? -29.625 -9.578 3.822 1 76.12 658 VAL B O 1
ATOM 12861 N N . GLY B 1 659 ? -29.484 -8.383 2.078 1 79.12 659 GLY B N 1
ATOM 12862 C CA . GLY B 1 659 ? -30.125 -9.422 1.279 1 79.12 659 GLY B CA 1
ATOM 12863 C C . GLY B 1 659 ? -31.641 -9.289 1.232 1 79.12 659 GLY B C 1
ATOM 12864 O O . GLY B 1 659 ? -32.156 -8.219 0.905 1 79.12 659 GLY B O 1
ATOM 12865 N N . TRP B 1 660 ? -32.312 -10.398 1.735 1 86.5 660 TRP B N 1
ATOM 12866 C CA . TRP B 1 660 ? -33.781 -10.398 1.775 1 86.5 660 TRP B CA 1
ATOM 12867 C C . TRP B 1 660 ? -34.281 -9.562 2.941 1 86.5 660 TRP B C 1
ATOM 12869 O O . TRP B 1 660 ? -33.719 -9.594 4.035 1 86.5 660 TRP B O 1
ATOM 12879 N N . PRO B 1 661 ? -35.312 -8.812 2.689 1 88.44 661 PRO B N 1
ATOM 12880 C CA . PRO B 1 661 ? -35.812 -7.93 3.746 1 88.44 661 PRO B CA 1
ATOM 12881 C C . PRO B 1 661 ? -36.344 -8.695 4.953 1 88.44 661 PRO B C 1
ATOM 12883 O O . PRO B 1 661 ? -36.062 -8.32 6.098 1 88.44 661 PRO B O 1
ATOM 12886 N N . ILE B 1 662 ? -37.094 -9.781 4.645 1 91.5 662 ILE B N 1
ATOM 12887 C CA . ILE B 1 662 ? -37.625 -10.594 5.734 1 91.5 662 ILE B CA 1
ATOM 12888 C C . ILE B 1 662 ? -36.938 -11.953 5.746 1 91.5 662 ILE B C 1
ATOM 12890 O O . ILE B 1 662 ? -36.875 -12.648 4.727 1 91.5 662 ILE B O 1
ATOM 12894 N N . GLN B 1 663 ? -36.344 -12.203 6.844 1 93.75 663 GLN B N 1
ATOM 12895 C CA . GLN B 1 663 ? -35.656 -13.484 7.004 1 93.75 663 GLN B CA 1
ATOM 12896 C C . GLN B 1 663 ? -35.875 -14.047 8.406 1 93.75 663 GLN B C 1
ATOM 12898 O O . GLN B 1 663 ? -35.812 -13.312 9.398 1 93.75 663 GLN B O 1
ATOM 12903 N N . TYR B 1 664 ? -36.25 -15.258 8.516 1 94.56 664 TYR B N 1
ATOM 12904 C CA . TYR B 1 664 ? -36.281 -16.016 9.758 1 94.56 664 TYR B CA 1
ATOM 12905 C C . TYR B 1 664 ? -35.438 -17.281 9.656 1 94.56 664 TYR B C 1
ATOM 12907 O O . TYR B 1 664 ? -35.594 -18.062 8.719 1 94.56 664 TYR B O 1
ATOM 12915 N N . ARG B 1 665 ? -34.562 -17.422 10.539 1 95.25 665 ARG B N 1
ATOM 12916 C CA . ARG B 1 665 ? -33.656 -18.562 10.508 1 95.25 665 ARG B CA 1
ATOM 12917 C C . ARG B 1 665 ? -34.031 -19.609 11.531 1 95.25 665 ARG B C 1
ATOM 12919 O O . ARG B 1 665 ? -34.188 -19.312 12.719 1 95.25 665 ARG B O 1
ATOM 12926 N N . VAL B 1 666 ? -34.156 -20.781 11.055 1 95.44 666 VAL B N 1
ATOM 12927 C CA . VAL B 1 666 ? -34.438 -21.922 11.906 1 95.44 666 VAL B CA 1
ATOM 12928 C C . VAL B 1 666 ? -33.188 -22.797 12.039 1 95.44 666 VAL B C 1
ATOM 12930 O O . VAL B 1 666 ? -32.656 -23.297 11.039 1 95.44 666 VAL B O 1
ATOM 12933 N N . SER B 1 667 ? -32.719 -22.906 13.203 1 95.5 667 SER B N 1
ATOM 12934 C CA . SER B 1 667 ? -31.516 -23.672 13.43 1 95.5 667 SER B CA 1
ATOM 12935 C C . SER B 1 667 ? -31.781 -24.859 14.352 1 95.5 667 SER B C 1
ATOM 12937 O O . SER B 1 667 ? -32.625 -24.781 15.25 1 95.5 667 SER B O 1
ATOM 12939 N N . GLY B 1 668 ? -31.047 -25.969 14.031 1 93.81 668 GLY B N 1
ATOM 12940 C CA . GLY B 1 668 ? -31.172 -27.172 14.844 1 93.81 668 GLY B CA 1
ATOM 12941 C C . GLY B 1 668 ? -30.188 -28.266 14.438 1 93.81 668 GLY B C 1
ATOM 12942 O O . GLY B 1 668 ? -29.484 -28.125 13.438 1 93.81 668 GLY B O 1
ATOM 12943 N N . ASP B 1 669 ? -30.188 -29.297 15.18 1 90.44 669 ASP B N 1
ATOM 12944 C CA . ASP B 1 669 ? -29.172 -30.344 15.016 1 90.44 669 ASP B CA 1
ATOM 12945 C C . ASP B 1 669 ? -29.5 -31.25 13.836 1 90.44 669 ASP B C 1
ATOM 12947 O O . ASP B 1 669 ? -28.609 -31.672 13.102 1 90.44 669 ASP B O 1
ATOM 12951 N N . ASP B 1 670 ? -30.766 -31.453 13.625 1 91 670 ASP B N 1
ATOM 12952 C CA . ASP B 1 670 ? -31.188 -32.375 12.57 1 91 670 ASP B CA 1
ATOM 12953 C C . ASP B 1 670 ? -31.75 -31.594 11.375 1 91 670 ASP B C 1
ATOM 12955 O O . ASP B 1 670 ? -32.75 -30.906 11.484 1 91 670 ASP B O 1
ATOM 12959 N N . PRO B 1 671 ? -31.156 -31.828 10.203 1 90.62 671 PRO B N 1
ATOM 12960 C CA . PRO B 1 671 ? -31.578 -31.094 9.016 1 90.62 671 PRO B CA 1
ATOM 12961 C C . PRO B 1 671 ? -33.031 -31.406 8.625 1 90.62 671 PRO B C 1
ATOM 12963 O O . PRO B 1 671 ? -33.75 -30.516 8.141 1 90.62 671 PRO B O 1
ATOM 12966 N N . ASP B 1 672 ? -33.469 -32.594 8.844 1 89.75 672 ASP B N 1
ATOM 12967 C CA . ASP B 1 672 ? -34.844 -32.969 8.469 1 89.75 672 ASP B CA 1
ATOM 12968 C C . ASP B 1 672 ? -35.875 -32.281 9.367 1 89.75 672 ASP B C 1
ATOM 12970 O O . ASP B 1 672 ? -36.906 -31.797 8.883 1 89.75 672 ASP B O 1
ATOM 12974 N N . LYS B 1 673 ? -35.594 -32.219 10.586 1 91.75 673 LYS B N 1
ATOM 12975 C CA . LYS B 1 673 ? -36.5 -31.547 11.516 1 91.75 673 LYS B CA 1
ATOM 12976 C C . LYS B 1 673 ? -36.469 -30.031 11.266 1 91.75 673 LYS B C 1
ATOM 12978 O O . LYS B 1 673 ? -37.5 -29.375 11.414 1 91.75 673 LYS B O 1
ATOM 12983 N N . VAL B 1 674 ? -35.375 -29.547 11.016 1 93.88 674 VAL B N 1
ATOM 12984 C CA . VAL B 1 674 ? -35.25 -28.125 10.703 1 93.88 674 VAL B CA 1
ATOM 12985 C C . VAL B 1 674 ? -36.125 -27.797 9.492 1 93.88 674 VAL B C 1
ATOM 12987 O O . VAL B 1 674 ? -36.781 -26.734 9.453 1 93.88 674 VAL B O 1
ATOM 12990 N N . ARG B 1 675 ? -36.188 -28.688 8.547 1 92.25 675 ARG B N 1
ATOM 12991 C CA . ARG B 1 675 ? -36.969 -28.484 7.34 1 92.25 675 ARG B CA 1
ATOM 12992 C C . ARG B 1 675 ? -38.469 -28.453 7.672 1 92.25 675 ARG B C 1
ATOM 12994 O O . ARG B 1 675 ? -39.219 -27.594 7.176 1 92.25 675 ARG B O 1
ATOM 13001 N N . ASP B 1 676 ? -38.875 -29.328 8.5 1 91.38 676 ASP B N 1
ATOM 13002 C CA . ASP B 1 676 ? -40.281 -29.406 8.875 1 91.38 676 ASP B CA 1
ATOM 13003 C C . ASP B 1 676 ? -40.719 -28.156 9.633 1 91.38 676 ASP B C 1
ATOM 13005 O O . ASP B 1 676 ? -41.781 -27.609 9.383 1 91.38 676 ASP B O 1
ATOM 13009 N N . LEU B 1 677 ? -39.875 -27.797 10.523 1 93.5 677 LEU B N 1
ATOM 13010 C CA . LEU B 1 677 ? -40.156 -26.594 11.312 1 93.5 677 LEU B CA 1
ATOM 13011 C C . LEU B 1 677 ? -40.188 -25.359 10.438 1 93.5 677 LEU B C 1
ATOM 13013 O O . LEU B 1 677 ? -41 -24.453 10.641 1 93.5 677 LEU B O 1
ATOM 13017 N N . ALA B 1 678 ? -39.312 -25.312 9.508 1 94.38 678 ALA B N 1
ATOM 13018 C CA . ALA B 1 678 ? -39.219 -24.172 8.602 1 94.38 678 ALA B CA 1
ATOM 13019 C C . ALA B 1 678 ? -40.469 -24.094 7.707 1 94.38 678 ALA B C 1
ATOM 13021 O O . ALA B 1 678 ? -40.938 -23 7.375 1 94.38 678 ALA B O 1
ATOM 13022 N N . MET B 1 679 ? -40.969 -25.234 7.297 1 92.5 679 MET B N 1
ATOM 13023 C CA . MET B 1 679 ? -42.188 -25.266 6.473 1 92.5 679 MET B CA 1
ATOM 13024 C C . MET B 1 679 ? -43.375 -24.734 7.246 1 92.5 679 MET B C 1
ATOM 13026 O O . MET B 1 679 ? -44.219 -24.016 6.691 1 92.5 679 MET B O 1
ATOM 13030 N N . ASN B 1 680 ? -43.406 -25.047 8.438 1 91.69 680 ASN B N 1
ATOM 13031 C CA . ASN B 1 680 ? -44.469 -24.531 9.281 1 91.69 680 ASN B CA 1
ATOM 13032 C C . ASN B 1 680 ? -44.344 -23.016 9.477 1 91.69 680 ASN B C 1
ATOM 13034 O O . ASN B 1 680 ? -45.375 -22.312 9.469 1 91.69 680 ASN B O 1
ATOM 13038 N N . LEU B 1 681 ? -43.156 -22.656 9.703 1 93.88 681 LEU B N 1
ATOM 13039 C CA . LEU B 1 681 ? -42.906 -21.234 9.859 1 93.88 681 LEU B CA 1
ATOM 13040 C C . LEU B 1 681 ? -43.25 -20.484 8.578 1 93.88 681 LEU B C 1
ATOM 13042 O O . LEU B 1 681 ? -43.75 -19.359 8.625 1 93.88 681 LEU B O 1
ATOM 13046 N N . ALA B 1 682 ? -42.906 -21.062 7.438 1 94.25 682 ALA B N 1
ATOM 13047 C CA . ALA B 1 682 ? -43.188 -20.438 6.145 1 94.25 682 ALA B CA 1
ATOM 13048 C C . ALA B 1 682 ? -44.688 -20.219 5.957 1 94.25 682 ALA B C 1
ATOM 13050 O O . ALA B 1 682 ? -45.094 -19.234 5.336 1 94.25 682 ALA B O 1
ATOM 13051 N N . LYS B 1 683 ? -45.5 -21.062 6.484 1 92.12 683 LYS B N 1
ATOM 13052 C CA . LYS B 1 683 ? -46.938 -20.906 6.398 1 92.12 683 LYS B CA 1
ATOM 13053 C C . LYS B 1 683 ? -47.438 -19.703 7.203 1 92.12 683 LYS B C 1
ATOM 13055 O O . LYS B 1 683 ? -48.312 -18.969 6.766 1 92.12 683 LYS B O 1
ATOM 13060 N N . VAL B 1 684 ? -46.781 -19.547 8.258 1 92.62 684 VAL B N 1
ATOM 13061 C CA . VAL B 1 684 ? -47.125 -18.406 9.102 1 92.62 684 VAL B CA 1
ATOM 13062 C C . VAL B 1 684 ? -46.75 -17.109 8.398 1 92.62 684 VAL B C 1
ATOM 13064 O O . VAL B 1 684 ? -47.5 -16.141 8.406 1 92.62 684 VAL B O 1
ATOM 13067 N N . VAL B 1 685 ? -45.594 -17.094 7.836 1 93.81 685 VAL B N 1
ATOM 13068 C CA . VAL B 1 685 ? -45.062 -15.906 7.164 1 93.81 685 VAL B CA 1
ATOM 13069 C C . VAL B 1 685 ? -45.906 -15.633 5.91 1 93.81 685 VAL B C 1
ATOM 13071 O O . VAL B 1 685 ? -46.219 -14.477 5.613 1 93.81 685 VAL B O 1
ATOM 13074 N N . ALA B 1 686 ? -46.281 -16.688 5.191 1 91.62 686 ALA B N 1
ATOM 13075 C CA . ALA B 1 686 ? -47.031 -16.547 3.945 1 91.62 686 ALA B CA 1
ATOM 13076 C C . ALA B 1 686 ? -48.469 -16.094 4.211 1 91.62 686 ALA B C 1
ATOM 13078 O O . ALA B 1 686 ? -49.125 -15.547 3.328 1 91.62 686 ALA B O 1
ATOM 13079 N N . ALA B 1 687 ? -48.875 -16.25 5.387 1 89.5 687 ALA B N 1
ATOM 13080 C CA . ALA B 1 687 ? -50.25 -15.898 5.738 1 89.5 687 ALA B CA 1
ATOM 13081 C C . ALA B 1 687 ? -50.438 -14.383 5.844 1 89.5 687 ALA B C 1
ATOM 13083 O O . ALA B 1 687 ? -51.531 -13.875 5.746 1 89.5 687 ALA B O 1
ATOM 13084 N N . HIS B 1 688 ? -49.312 -13.742 5.973 1 91.75 688 HIS B N 1
ATOM 13085 C CA . HIS B 1 688 ? -49.406 -12.281 6.012 1 91.75 688 HIS B CA 1
ATOM 13086 C C . HIS B 1 688 ? -49.656 -11.711 4.621 1 91.75 688 HIS B C 1
ATOM 13088 O O . HIS B 1 688 ? -49.031 -12.125 3.646 1 91.75 688 HIS B O 1
ATOM 13094 N N . PRO B 1 689 ? -50.469 -10.805 4.441 1 87.88 689 PRO B N 1
ATOM 13095 C CA . PRO B 1 689 ? -50.875 -10.305 3.129 1 87.88 689 PRO B CA 1
ATOM 13096 C C . PRO B 1 689 ? -49.781 -9.539 2.42 1 87.88 689 PRO B C 1
ATOM 13098 O O . PRO B 1 689 ? -49.781 -9.406 1.193 1 87.88 689 PRO B O 1
ATOM 13101 N N . SER B 1 690 ? -48.875 -9.086 3.121 1 88.62 690 SER B N 1
ATOM 13102 C CA . SER B 1 690 ? -47.844 -8.25 2.502 1 88.62 690 SER B CA 1
ATOM 13103 C C . SER B 1 690 ? -46.625 -9.086 2.092 1 88.62 690 SER B C 1
ATOM 13105 O O . SER B 1 690 ? -45.719 -8.586 1.405 1 88.62 690 SER B O 1
ATOM 13107 N N . THR B 1 691 ? -46.594 -10.219 2.555 1 90.38 691 THR B N 1
ATOM 13108 C CA . THR B 1 691 ? -45.438 -11.055 2.201 1 90.38 691 THR B CA 1
ATOM 13109 C C . THR B 1 691 ? -45.688 -11.773 0.879 1 90.38 691 THR B C 1
ATOM 13111 O O . THR B 1 691 ? -46.812 -12.203 0.597 1 90.38 691 THR B O 1
ATOM 13114 N N . ARG B 1 692 ? -44.688 -11.656 0.057 1 84.81 692 ARG B N 1
ATOM 13115 C CA . ARG B 1 692 ? -44.781 -12.344 -1.228 1 84.81 692 ARG B CA 1
ATOM 13116 C C . ARG B 1 692 ? -43.531 -13.227 -1.448 1 84.81 692 ARG B C 1
ATOM 13118 O O . ARG B 1 692 ? -42.469 -12.93 -0.946 1 84.81 692 ARG B O 1
ATOM 13125 N N . GLY B 1 693 ? -43.812 -14.305 -2.094 1 81.12 693 GLY B N 1
ATOM 13126 C CA . GLY B 1 693 ? -42.719 -15.133 -2.564 1 81.12 693 GLY B CA 1
ATOM 13127 C C . GLY B 1 693 ? -41.906 -15.758 -1.438 1 81.12 693 GLY B C 1
ATOM 13128 O O . GLY B 1 693 ? -40.688 -15.656 -1.41 1 81.12 693 GLY B O 1
ATOM 13129 N N . THR B 1 694 ? -42.562 -16.391 -0.516 1 87.25 694 THR B N 1
ATOM 13130 C CA . THR B 1 694 ? -41.844 -17.078 0.551 1 87.25 694 THR B CA 1
ATOM 13131 C C . THR B 1 694 ? -40.969 -18.188 -0.016 1 87.25 694 THR B C 1
ATOM 13133 O O . THR B 1 694 ? -41.438 -19 -0.819 1 87.25 694 THR B O 1
ATOM 13136 N N . SER B 1 695 ? -39.656 -18.031 0.235 1 88.31 695 SER B N 1
ATOM 13137 C CA . SER B 1 695 ? -38.719 -19 -0.283 1 88.31 695 SER B CA 1
ATOM 13138 C C . SER B 1 695 ? -37.75 -19.453 0.801 1 88.31 695 SER B C 1
ATOM 13140 O O . SER B 1 695 ? -37.75 -18.938 1.916 1 88.31 695 SER B O 1
ATOM 13142 N N . PHE B 1 696 ? -37.031 -20.594 0.417 1 90 696 PHE B N 1
ATOM 13143 C CA . PHE B 1 696 ? -36.031 -21.188 1.314 1 90 696 PHE B CA 1
ATOM 13144 C C . PHE B 1 696 ? -34.656 -21.125 0.693 1 90 696 PHE B C 1
ATOM 13146 O O . PHE B 1 696 ? -34.5 -21.078 -0.53 1 90 696 PHE B O 1
ATOM 13153 N N . ASP B 1 697 ? -33.656 -21.078 1.535 1 85.88 697 ASP B N 1
ATOM 13154 C CA . ASP B 1 697 ? -32.281 -21.078 1.011 1 85.88 697 ASP B CA 1
ATOM 13155 C C . ASP B 1 697 ? -31.906 -22.484 0.532 1 85.88 697 ASP B C 1
ATOM 13157 O O . ASP B 1 697 ? -31.078 -22.625 -0.38 1 85.88 697 ASP B O 1
ATOM 13161 N N . TRP B 1 698 ? -32.312 -23.484 1.266 1 84.06 698 TRP B N 1
ATOM 13162 C CA . TRP B 1 698 ? -32.156 -24.859 0.81 1 84.06 698 TRP B CA 1
ATOM 13163 C C . TRP B 1 698 ? -33.344 -25.703 1.234 1 84.06 698 TRP B C 1
ATOM 13165 O O . TRP B 1 698 ? -33.938 -25.484 2.299 1 84.06 698 TRP B O 1
ATOM 13175 N N . MET B 1 699 ? -33.875 -26.578 0.366 1 76.44 699 MET B N 1
ATOM 13176 C CA . MET B 1 699 ? -35.094 -27.312 0.756 1 76.44 699 MET B CA 1
ATOM 13177 C C . MET B 1 699 ? -35.219 -28.594 -0.038 1 76.44 699 MET B C 1
ATOM 13179 O O . MET B 1 699 ? -35.375 -29.672 0.543 1 76.44 699 MET B O 1
ATOM 13183 N N . GLU B 1 700 ? -35.031 -28.5 -1.262 1 77.5 700 GLU B N 1
ATOM 13184 C CA . GLU B 1 700 ? -35.5 -29.609 -2.113 1 77.5 700 GLU B CA 1
ATOM 13185 C C . GLU B 1 700 ? -34.438 -30.703 -2.207 1 77.5 700 GLU B C 1
ATOM 13187 O O . GLU B 1 700 ? -33.281 -30.422 -2.514 1 77.5 700 GLU B O 1
ATOM 13192 N N . PRO B 1 701 ? -34.844 -31.828 -1.779 1 80.81 701 PRO B N 1
ATOM 13193 C CA . PRO B 1 701 ? -33.938 -32.969 -2.023 1 80.81 701 PRO B CA 1
ATOM 13194 C C . PRO B 1 701 ? -33.781 -33.281 -3.51 1 80.81 701 PRO B C 1
ATOM 13196 O O . PRO B 1 701 ? -34.719 -33.031 -4.297 1 80.81 701 PRO B O 1
ATOM 13199 N N . ALA B 1 702 ? -32.688 -33.625 -3.832 1 83.56 702 ALA B N 1
ATOM 13200 C CA . ALA B 1 702 ? -32.438 -33.969 -5.223 1 83.56 702 ALA B CA 1
ATOM 13201 C C . ALA B 1 702 ? -32.219 -35.469 -5.387 1 83.56 702 ALA B C 1
ATOM 13203 O O . ALA B 1 702 ? -31.734 -36.125 -4.469 1 83.56 702 ALA B O 1
ATOM 13204 N N . ARG B 1 703 ? -32.625 -36.031 -6.512 1 82.38 703 ARG B N 1
ATOM 13205 C CA . ARG B 1 703 ? -32.469 -37.438 -6.836 1 82.38 703 ARG B CA 1
ATOM 13206 C C . ARG B 1 703 ? -31 -37.781 -7.129 1 82.38 703 ARG B C 1
ATOM 13208 O O . ARG B 1 703 ? -30.297 -36.969 -7.758 1 82.38 703 ARG B O 1
ATOM 13215 N N . GLN B 1 704 ? -30.5 -38.781 -6.586 1 84.94 704 GLN B N 1
ATOM 13216 C CA . GLN B 1 704 ? -29.156 -39.281 -6.844 1 84.94 704 GLN B CA 1
ATOM 13217 C C . GLN B 1 704 ? -29.188 -40.719 -7.312 1 84.94 704 GLN B C 1
ATOM 13219 O O . GLN B 1 704 ? -30.047 -41.5 -6.887 1 84.94 704 GLN B O 1
ATOM 13224 N N . LEU B 1 705 ? -28.297 -41 -8.258 1 82.88 705 LEU B N 1
ATOM 13225 C CA . LEU B 1 705 ? -28.141 -42.375 -8.742 1 82.88 705 LEU B CA 1
ATOM 13226 C C . LEU B 1 705 ? -27.031 -43.094 -7.984 1 82.88 705 LEU B C 1
ATOM 13228 O O . LEU B 1 705 ? -25.875 -42.688 -8.039 1 82.88 705 LEU B O 1
ATOM 13232 N N . ARG B 1 706 ? -27.391 -44.062 -7.254 1 85.69 706 ARG B N 1
ATOM 13233 C CA . ARG B 1 706 ? -26.422 -44.844 -6.512 1 85.69 706 ARG B CA 1
ATOM 13234 C C . ARG B 1 706 ? -26.125 -46.156 -7.227 1 85.69 706 ARG B C 1
ATOM 13236 O O . ARG B 1 706 ? -27.047 -46.938 -7.504 1 85.69 706 ARG B O 1
ATOM 13243 N N . VAL B 1 707 ? -24.891 -46.281 -7.531 1 85.62 707 VAL B N 1
ATOM 13244 C CA . VAL B 1 707 ? -24.438 -47.531 -8.125 1 85.62 707 VAL B CA 1
ATOM 13245 C C . VAL B 1 707 ? -23.906 -48.469 -7.039 1 85.62 707 VAL B C 1
ATOM 13247 O O . VAL B 1 707 ? -22.828 -48.219 -6.488 1 85.62 707 VAL B O 1
ATOM 13250 N N . GLN B 1 708 ? -24.672 -49.406 -6.75 1 88.38 708 GLN B N 1
ATOM 13251 C CA . GLN B 1 708 ? -24.266 -50.375 -5.738 1 88.38 708 GLN B CA 1
ATOM 13252 C C . GLN B 1 708 ? -23.5 -51.531 -6.363 1 88.38 708 GLN B C 1
ATOM 13254 O O . GLN B 1 708 ? -24.094 -52.375 -7.043 1 88.38 708 GLN B O 1
ATOM 13259 N N . VAL B 1 709 ? -22.266 -51.562 -6.074 1 89.38 709 VAL B N 1
ATOM 13260 C CA . VAL B 1 709 ? -21.406 -52.594 -6.637 1 89.38 709 VAL B CA 1
ATOM 13261 C C . VAL B 1 709 ? -21.422 -53.844 -5.738 1 89.38 709 VAL B C 1
ATOM 13263 O O . VAL B 1 709 ? -21.266 -53.719 -4.523 1 89.38 709 VAL B O 1
ATOM 13266 N N . ASP B 1 710 ? -21.672 -54.938 -6.367 1 88.44 710 ASP B N 1
ATOM 13267 C CA . ASP B 1 710 ? -21.5 -56.219 -5.652 1 88.44 710 ASP B CA 1
ATOM 13268 C C . ASP B 1 710 ? -20.016 -56.5 -5.422 1 88.44 710 ASP B C 1
ATOM 13270 O O . ASP B 1 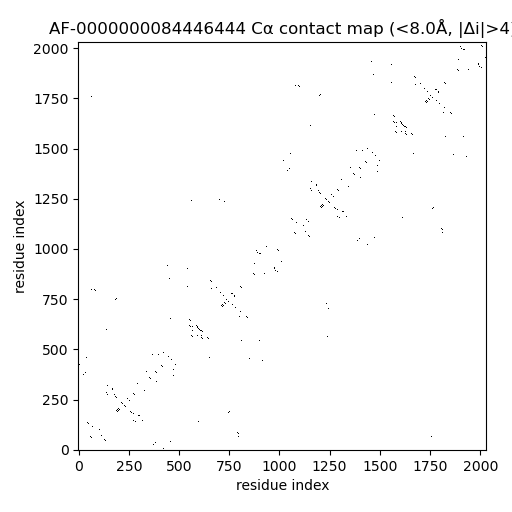710 ? -19.328 -57 -6.324 1 88.44 710 ASP B O 1
ATOM 13274 N N . GLN B 1 711 ? -19.672 -56.375 -4.285 1 89.25 711 GLN B N 1
ATOM 13275 C CA . GLN B 1 711 ? -18.266 -56.406 -3.943 1 89.25 711 GLN B CA 1
ATOM 13276 C C . GLN B 1 711 ? -17.688 -57.812 -4.184 1 89.25 711 GLN B C 1
ATOM 13278 O O . GLN B 1 711 ? -16.531 -57.938 -4.59 1 89.25 711 GLN B O 1
ATOM 13283 N N . ASP B 1 712 ? -18.391 -58.812 -3.984 1 87.94 712 ASP B N 1
ATOM 13284 C CA . ASP B 1 712 ? -17.906 -60.188 -4.156 1 87.94 712 ASP B CA 1
ATOM 13285 C C . ASP B 1 712 ? -17.688 -60.5 -5.633 1 87.94 712 ASP B C 1
ATOM 13287 O O . ASP B 1 712 ? -16.656 -61.062 -6.004 1 87.94 712 ASP B O 1
ATOM 13291 N N . GLU B 1 713 ? -18.656 -60.125 -6.301 1 88.12 713 GLU B N 1
ATOM 13292 C CA . GLU B 1 713 ? -18.531 -60.375 -7.734 1 88.12 713 GLU B CA 1
ATOM 13293 C C . GLU B 1 713 ? -17.422 -59.531 -8.352 1 88.12 713 GLU B C 1
ATOM 13295 O O . GLU B 1 713 ? -16.719 -59.969 -9.25 1 88.12 713 GLU B O 1
ATOM 13300 N N . ALA B 1 714 ? -17.312 -58.281 -7.926 1 88.62 714 ALA B N 1
ATOM 13301 C CA . ALA B 1 714 ? -16.281 -57.406 -8.438 1 88.62 714 ALA B CA 1
ATOM 13302 C C . ALA B 1 714 ? -14.891 -57.938 -8.133 1 88.62 714 ALA B C 1
ATOM 13304 O O . ALA B 1 714 ? -13.984 -57.844 -8.969 1 88.62 714 ALA B O 1
ATOM 13305 N N . ARG B 1 715 ? -14.781 -58.5 -6.984 1 84.44 715 ARG B N 1
ATOM 13306 C CA . ARG B 1 715 ? -13.484 -59.031 -6.598 1 84.44 715 ARG B CA 1
ATOM 13307 C C . ARG B 1 715 ? -13.141 -60.281 -7.426 1 84.44 715 ARG B C 1
ATOM 13309 O O . ARG B 1 715 ? -11.977 -60.5 -7.762 1 84.44 715 ARG B O 1
ATOM 13316 N N . ARG B 1 716 ? -14.148 -61 -7.688 1 85.25 716 ARG B N 1
ATOM 13317 C CA . ARG B 1 716 ? -13.93 -62.188 -8.508 1 85.25 716 ARG B CA 1
ATOM 13318 C C . ARG B 1 716 ? -13.414 -61.781 -9.898 1 85.25 716 ARG B C 1
ATOM 13320 O O . ARG B 1 716 ? -12.594 -62.5 -10.477 1 85.25 716 ARG B O 1
ATOM 13327 N N . LEU B 1 717 ? -13.93 -60.719 -10.203 1 86.38 717 LEU B N 1
ATOM 13328 C CA . LEU B 1 717 ? -13.547 -60.25 -11.523 1 86.38 717 LEU B CA 1
ATOM 13329 C C . LEU B 1 717 ? -12.266 -59.438 -11.453 1 86.38 717 LEU B C 1
ATOM 13331 O O . LEU B 1 717 ? -11.75 -58.969 -12.484 1 86.38 717 LEU B O 1
ATOM 13335 N N . GLY B 1 718 ? -11.742 -59.156 -10.234 1 81.44 718 GLY B N 1
ATOM 13336 C CA . GLY B 1 718 ? -10.516 -58.406 -10.039 1 81.44 718 GLY B CA 1
ATOM 13337 C C . GLY B 1 718 ? -10.719 -56.906 -10.117 1 81.44 718 GLY B C 1
ATOM 13338 O O . GLY B 1 718 ? -9.797 -56.156 -10.469 1 81.44 718 GLY B O 1
ATOM 13339 N N . LEU B 1 719 ? -11.906 -56.5 -9.898 1 85.19 719 LEU B N 1
ATOM 13340 C CA . LEU B 1 719 ? -12.203 -55.062 -9.977 1 85.19 719 LEU B CA 1
ATOM 13341 C C . LEU B 1 719 ? -12.391 -54.469 -8.594 1 85.19 719 LEU B C 1
ATOM 13343 O O . LEU B 1 719 ? -12.953 -55.094 -7.703 1 85.19 719 LEU B O 1
ATOM 13347 N N . SER B 1 720 ? -11.742 -53.281 -8.438 1 82.5 720 SER B N 1
ATOM 13348 C CA . SER B 1 720 ? -11.969 -52.5 -7.211 1 82.5 720 SER B CA 1
ATOM 13349 C C . SER B 1 720 ? -13.039 -51.438 -7.41 1 82.5 720 SER B C 1
ATOM 13351 O O . SER B 1 720 ? -13.359 -51.094 -8.547 1 82.5 720 SER B O 1
ATOM 13353 N N . SER B 1 721 ? -13.586 -51.062 -6.305 1 82.12 721 SER B N 1
ATOM 13354 C CA . SER B 1 721 ? -14.57 -50 -6.363 1 82.12 721 SER B CA 1
ATOM 13355 C C . SER B 1 721 ? -13.969 -48.719 -6.93 1 82.12 721 SER B C 1
ATOM 13357 O O . SER B 1 721 ? -14.648 -47.938 -7.613 1 82.12 721 SER B O 1
ATOM 13359 N N . ALA B 1 722 ? -12.828 -48.469 -6.645 1 82 722 ALA B N 1
ATOM 13360 C CA . ALA B 1 722 ? -12.141 -47.312 -7.176 1 82 722 ALA B CA 1
ATOM 13361 C C . ALA B 1 722 ? -11.984 -47.406 -8.695 1 82 722 ALA B C 1
ATOM 13363 O O . ALA B 1 722 ? -12.117 -46.406 -9.398 1 82 722 ALA B O 1
ATOM 13364 N N . ALA B 1 723 ? -11.719 -48.5 -9.109 1 79.56 723 ALA B N 1
ATOM 13365 C CA . ALA B 1 723 ? -11.578 -48.719 -10.547 1 79.56 723 ALA B CA 1
ATOM 13366 C C . ALA B 1 723 ? -12.914 -48.5 -11.258 1 79.56 723 ALA B C 1
ATOM 13368 O O . ALA B 1 723 ? -12.961 -47.938 -12.359 1 79.56 723 ALA B O 1
ATOM 13369 N N . VAL B 1 724 ? -13.914 -49.031 -10.625 1 81.56 724 VAL B N 1
ATOM 13370 C CA . VAL B 1 724 ? -15.25 -48.875 -11.203 1 81.56 724 VAL B CA 1
ATOM 13371 C C . VAL B 1 724 ? -15.625 -47.406 -11.25 1 81.56 724 VAL B C 1
ATOM 13373 O O . VAL B 1 724 ? -16.141 -46.906 -12.258 1 81.56 724 VAL B O 1
ATOM 13376 N N . ALA B 1 725 ? -15.375 -46.75 -10.188 1 83.38 725 ALA B N 1
ATOM 13377 C CA . ALA B 1 725 ? -15.688 -45.344 -10.109 1 83.38 725 ALA B CA 1
ATOM 13378 C C . ALA B 1 725 ? -14.906 -44.562 -11.164 1 83.38 725 ALA B C 1
ATOM 13380 O O . ALA B 1 725 ? -15.445 -43.625 -11.781 1 83.38 725 ALA B O 1
ATOM 13381 N N . SER B 1 726 ? -13.734 -44.812 -11.266 1 80.06 726 SER B N 1
ATOM 13382 C CA . SER B 1 726 ? -12.891 -44.156 -12.242 1 80.06 726 SER B CA 1
ATOM 13383 C C . SER B 1 726 ? -13.375 -44.406 -13.664 1 80.06 726 SER B C 1
ATOM 13385 O O . SER B 1 726 ? -13.312 -43.5 -14.516 1 80.06 726 SER B O 1
ATOM 13387 N N . ALA B 1 727 ? -13.812 -45.562 -13.828 1 76.88 727 ALA B N 1
ATOM 13388 C CA . ALA B 1 727 ? -14.328 -45.938 -15.148 1 76.88 727 ALA B CA 1
ATOM 13389 C C . ALA B 1 727 ? -15.617 -45.156 -15.453 1 76.88 727 ALA B C 1
ATOM 13391 O O . ALA B 1 727 ? -15.82 -44.719 -16.578 1 76.88 727 ALA B O 1
ATOM 13392 N N . LEU B 1 728 ? -16.391 -45.125 -14.5 1 80.81 728 LEU B N 1
ATOM 13393 C CA . LEU B 1 728 ? -17.641 -44.406 -14.656 1 80.81 728 LEU B CA 1
ATOM 13394 C C . LEU B 1 728 ? -17.359 -42.906 -14.883 1 80.81 728 LEU B C 1
ATOM 13396 O O . LEU B 1 728 ? -17.984 -42.281 -15.742 1 80.81 728 LEU B O 1
ATOM 13400 N N . ASN B 1 729 ? -16.531 -42.375 -14.141 1 81.38 729 ASN B N 1
ATOM 13401 C CA . ASN B 1 729 ? -16.172 -41 -14.297 1 81.38 729 ASN B CA 1
ATOM 13402 C C . ASN B 1 729 ? -15.578 -40.719 -15.672 1 81.38 729 ASN B C 1
ATOM 13404 O O . ASN B 1 729 ? -15.867 -39.656 -16.281 1 81.38 729 ASN B O 1
ATOM 13408 N N . ALA B 1 730 ? -14.797 -41.531 -16.031 1 75.75 730 ALA B N 1
ATOM 13409 C CA . ALA B 1 730 ? -14.172 -41.375 -17.344 1 75.75 730 ALA B CA 1
ATOM 13410 C C . ALA B 1 730 ? -15.227 -41.406 -18.453 1 75.75 730 ALA B C 1
ATOM 13412 O O . ALA B 1 730 ? -15.117 -40.688 -19.438 1 75.75 730 ALA B O 1
ATOM 13413 N N . ALA B 1 731 ? -16.156 -42.25 -18.219 1 76.69 731 ALA B N 1
ATOM 13414 C CA . ALA B 1 731 ? -17.188 -42.406 -19.234 1 76.69 731 ALA B CA 1
ATOM 13415 C C . ALA B 1 731 ? -18.141 -41.188 -19.25 1 76.69 731 ALA B C 1
ATOM 13417 O O . ALA B 1 731 ? -18.531 -40.719 -20.312 1 76.69 731 ALA B O 1
ATOM 13418 N N . ILE B 1 732 ? -18.438 -40.719 -18.125 1 79.06 732 ILE B N 1
ATOM 13419 C CA . ILE B 1 732 ? -19.484 -39.719 -18.016 1 79.06 732 ILE B CA 1
ATOM 13420 C C . ILE B 1 732 ? -18.875 -38.312 -18.078 1 79.06 732 ILE B C 1
ATOM 13422 O O . ILE B 1 732 ? -19.281 -37.5 -18.906 1 79.06 732 ILE B O 1
ATOM 13426 N N . SER B 1 733 ? -17.984 -38.031 -17.172 1 78.5 733 SER B N 1
ATOM 13427 C CA . SER B 1 733 ? -17.422 -36.719 -17.047 1 78.5 733 SER B CA 1
ATOM 13428 C C . SER B 1 733 ? -16.156 -36.562 -17.891 1 78.5 733 SER B C 1
ATOM 13430 O O . SER B 1 733 ? -15.797 -35.438 -18.297 1 78.5 733 SER B O 1
ATOM 13432 N N . GLY B 1 734 ? -15.578 -37.531 -18.156 1 79.38 734 GLY B N 1
ATOM 13433 C CA . GLY B 1 734 ? -14.312 -37.5 -18.875 1 79.38 734 GLY B CA 1
ATOM 13434 C C . GLY B 1 734 ? -13.117 -37.344 -17.953 1 79.38 734 GLY B C 1
ATOM 13435 O O . GLY B 1 734 ? -13.266 -36.938 -16.797 1 79.38 734 GLY B O 1
ATOM 13436 N N . THR B 1 735 ? -12.031 -37.75 -18.375 1 80.75 735 THR B N 1
ATOM 13437 C CA . THR B 1 735 ? -10.789 -37.625 -17.625 1 80.75 735 THR B CA 1
ATOM 13438 C C . THR B 1 735 ? -9.781 -36.781 -18.375 1 80.75 735 THR B C 1
ATOM 13440 O O . THR B 1 735 ? -9.578 -36.938 -19.578 1 80.75 735 THR B O 1
ATOM 13443 N N . THR B 1 736 ? -9.289 -35.75 -17.594 1 83.88 736 THR B N 1
ATOM 13444 C CA . THR B 1 736 ? -8.242 -34.938 -18.188 1 83.88 736 THR B CA 1
ATOM 13445 C C . THR B 1 736 ? -6.938 -35.719 -18.281 1 83.88 736 THR B C 1
ATOM 13447 O O . THR B 1 736 ? -6.387 -36.156 -17.266 1 83.88 736 THR B O 1
ATOM 13450 N N . VAL B 1 737 ? -6.438 -35.938 -19.422 1 82.38 737 VAL B N 1
ATOM 13451 C CA . VAL B 1 737 ? -5.266 -36.781 -19.656 1 82.38 737 VAL B CA 1
ATOM 13452 C C . VAL B 1 737 ? -4.016 -35.906 -19.734 1 82.38 737 VAL B C 1
ATOM 13454 O O . VAL B 1 737 ? -2.949 -36.281 -19.25 1 82.38 737 VAL B O 1
ATOM 13457 N N . THR B 1 738 ? -4.07 -34.875 -20.438 1 84.44 738 THR B N 1
ATOM 13458 C CA . THR B 1 738 ? -2.936 -33.969 -20.641 1 84.44 738 THR B CA 1
ATOM 13459 C C . THR B 1 738 ? -3.412 -32.562 -20.953 1 84.44 738 THR B C 1
ATOM 13461 O O . THR B 1 738 ? -4.613 -32.281 -20.906 1 84.44 738 THR B O 1
ATOM 13464 N N . GLN B 1 739 ? -2.447 -31.719 -21.047 1 86.69 739 GLN B N 1
ATOM 13465 C CA . GLN B 1 739 ? -2.773 -30.328 -21.375 1 86.69 739 GLN B CA 1
ATOM 13466 C C . GLN B 1 739 ? -2.029 -29.859 -22.625 1 86.69 739 GLN B C 1
ATOM 13468 O O . GLN B 1 739 ? -0.854 -30.188 -22.812 1 86.69 739 GLN B O 1
ATOM 13473 N N . MET B 1 740 ? -2.756 -29.312 -23.5 1 86.38 740 MET B N 1
ATOM 13474 C CA . MET B 1 740 ? -2.186 -28.734 -24.719 1 86.38 740 MET B CA 1
ATOM 13475 C C . MET B 1 740 ? -1.865 -27.266 -24.5 1 86.38 740 MET B C 1
ATOM 13477 O O . MET B 1 740 ? -2.639 -26.531 -23.875 1 86.38 740 MET B O 1
ATOM 13481 N N . ARG B 1 741 ? -0.741 -26.891 -24.953 1 85 741 ARG B N 1
ATOM 13482 C CA . ARG B 1 741 ? -0.31 -25.516 -24.812 1 85 741 ARG B CA 1
ATOM 13483 C C . ARG B 1 741 ? -0.642 -24.703 -26.062 1 85 741 ARG B C 1
ATOM 13485 O O . ARG B 1 741 ? -0.171 -25.016 -27.156 1 85 741 ARG B O 1
ATOM 13492 N N . ASP B 1 742 ? -1.47 -23.781 -25.859 1 85.38 742 ASP B N 1
ATOM 13493 C CA . ASP B 1 742 ? -1.846 -22.875 -26.953 1 85.38 742 ASP B CA 1
ATOM 13494 C C . ASP B 1 742 ? -1.693 -21.406 -26.516 1 85.38 742 ASP B C 1
ATOM 13496 O O . ASP B 1 742 ? -2.6 -20.844 -25.906 1 85.38 742 ASP B O 1
ATOM 13500 N N . GLY B 1 743 ? -0.578 -20.875 -26.984 1 81.06 743 GLY B N 1
ATOM 13501 C CA . GLY B 1 743 ? -0.331 -19.516 -26.547 1 81.06 743 GLY B CA 1
ATOM 13502 C C . GLY B 1 743 ? -0.141 -19.391 -25.047 1 81.06 743 GLY B C 1
ATOM 13503 O O . GLY B 1 743 ? 0.713 -20.078 -24.469 1 81.06 743 GLY B O 1
ATOM 13504 N N . ILE B 1 744 ? -1.036 -18.594 -24.422 1 83.62 744 ILE B N 1
ATOM 13505 C CA . ILE B 1 744 ? -0.894 -18.375 -23 1 83.62 744 ILE B CA 1
ATOM 13506 C C . ILE B 1 744 ? -1.834 -19.312 -22.234 1 83.62 744 ILE B C 1
ATOM 13508 O O . ILE B 1 744 ? -1.858 -19.312 -21 1 83.62 744 ILE B O 1
ATOM 13512 N N . TYR B 1 745 ? -2.539 -20.141 -22.953 1 86.88 745 TYR B N 1
ATOM 13513 C CA . TYR B 1 745 ? -3.549 -20.984 -22.297 1 86.88 745 TYR B CA 1
ATOM 13514 C C . TYR B 1 745 ? -3.092 -22.438 -22.234 1 86.88 745 TYR B C 1
ATOM 13516 O O . TYR B 1 745 ? -2.416 -22.922 -23.141 1 86.88 745 TYR B O 1
ATOM 13524 N N . LEU B 1 746 ? -3.418 -23.031 -21.125 1 86.94 746 LEU B N 1
ATOM 13525 C CA . LEU B 1 746 ? -3.312 -24.484 -20.984 1 86.94 746 LEU B CA 1
ATOM 13526 C C . LEU B 1 746 ? -4.672 -25.156 -21.172 1 86.94 746 LEU B C 1
ATOM 13528 O O . LEU B 1 746 ? -5.559 -25.016 -20.328 1 86.94 746 LEU B O 1
ATOM 13532 N N . ILE B 1 747 ? -4.812 -25.781 -22.297 1 88.31 747 ILE B N 1
ATOM 13533 C CA . ILE B 1 747 ? -6.098 -26.375 -22.641 1 88.31 747 ILE B CA 1
ATOM 13534 C C . ILE B 1 747 ? -6.109 -27.844 -22.203 1 88.31 747 ILE B C 1
ATOM 13536 O O . ILE B 1 747 ? -5.262 -28.625 -22.641 1 88.31 747 ILE B O 1
ATOM 13540 N N . ASN B 1 748 ? -7.027 -28.188 -21.406 1 87.88 748 ASN B N 1
ATOM 13541 C CA . ASN B 1 748 ? -7.16 -29.562 -20.969 1 87.88 748 ASN B CA 1
ATOM 13542 C C . ASN B 1 748 ? -7.648 -30.469 -22.094 1 87.88 748 ASN B C 1
ATOM 13544 O O . ASN B 1 748 ? -8.539 -30.094 -22.859 1 87.88 748 ASN B O 1
ATOM 13548 N N . VAL B 1 749 ? -7.004 -31.562 -22.297 1 87.69 749 VAL B N 1
ATOM 13549 C CA . VAL B 1 749 ? -7.465 -32.594 -23.203 1 87.69 749 VAL B CA 1
ATOM 13550 C C . VAL B 1 749 ? -8.242 -33.656 -22.422 1 87.69 749 VAL B C 1
ATOM 13552 O O . VAL B 1 749 ? -7.68 -34.375 -21.594 1 87.69 749 VAL B O 1
ATOM 13555 N N . VAL B 1 750 ? -9.539 -33.719 -22.719 1 89 750 VAL B N 1
ATOM 13556 C CA . VAL B 1 750 ? -10.43 -34.562 -21.938 1 89 750 VAL B CA 1
ATOM 13557 C C . VAL B 1 750 ? -10.883 -35.75 -22.797 1 89 750 VAL B C 1
ATOM 13559 O O . VAL B 1 750 ? -11.336 -35.562 -23.922 1 89 750 VAL B O 1
ATOM 13562 N N . VAL B 1 751 ? -10.719 -36.938 -22.266 1 86.19 751 VAL B N 1
ATOM 13563 C CA . VAL B 1 751 ? -11.18 -38.156 -22.922 1 86.19 751 VAL B CA 1
ATOM 13564 C C . VAL B 1 751 ? -12.523 -38.594 -22.344 1 86.19 751 VAL B C 1
ATOM 13566 O O . VAL B 1 751 ? -12.664 -38.719 -21.125 1 86.19 751 VAL B O 1
ATOM 13569 N N . ARG B 1 752 ? -13.492 -38.688 -23.156 1 85 752 ARG B N 1
ATOM 13570 C CA . ARG B 1 752 ? -14.812 -39.094 -22.672 1 85 752 ARG B CA 1
ATOM 13571 C C . ARG B 1 752 ? -15.523 -39.969 -23.703 1 85 752 ARG B C 1
ATOM 13573 O O . ARG B 1 752 ? -15.062 -40.094 -24.828 1 85 752 ARG B O 1
ATOM 13580 N N . ALA B 1 753 ? -16.578 -40.562 -23.219 1 81.06 753 ALA B N 1
ATOM 13581 C CA . ALA B 1 753 ? -17.391 -41.375 -24.109 1 81.06 753 ALA B CA 1
ATOM 13582 C C . ALA B 1 753 ? -18.25 -40.5 -25.016 1 81.06 753 ALA B C 1
ATOM 13584 O O . ALA B 1 753 ? -18.469 -39.312 -24.734 1 81.06 753 ALA B O 1
ATOM 13585 N N . VAL B 1 754 ? -18.625 -41.094 -26.094 1 81.25 754 VAL B N 1
ATOM 13586 C CA . VAL B 1 754 ? -19.5 -40.375 -27.016 1 81.25 754 VAL B CA 1
ATOM 13587 C C . VAL B 1 754 ? -20.797 -39.969 -26.312 1 81.25 754 VAL B C 1
ATOM 13589 O O . VAL B 1 754 ? -21.203 -40.625 -25.344 1 81.25 754 VAL B O 1
ATOM 13592 N N . GLU B 1 755 ? -21.375 -38.906 -26.688 1 77.25 755 GLU B N 1
ATOM 13593 C CA . GLU B 1 755 ? -22.516 -38.281 -26.047 1 77.25 755 GLU B CA 1
ATOM 13594 C C . GLU B 1 755 ? -23.656 -39.281 -25.844 1 77.25 755 GLU B C 1
ATOM 13596 O O . GLU B 1 755 ? -24.344 -39.25 -24.812 1 77.25 755 GLU B O 1
ATOM 13601 N N . ALA B 1 756 ? -23.859 -40.188 -26.781 1 73.25 756 ALA B N 1
ATOM 13602 C CA . ALA B 1 756 ? -24.969 -41.125 -26.734 1 73.25 756 ALA B CA 1
ATOM 13603 C C . ALA B 1 756 ? -24.797 -42.125 -25.578 1 73.25 756 ALA B C 1
ATOM 13605 O O . ALA B 1 756 ? -25.781 -42.562 -24.984 1 73.25 756 ALA B O 1
ATOM 13606 N N . GLU B 1 757 ? -23.703 -42.406 -25.297 1 74.5 757 GLU B N 1
ATOM 13607 C CA . GLU B 1 757 ? -23.406 -43.375 -24.25 1 74.5 757 GLU B CA 1
ATOM 13608 C C . GLU B 1 757 ? -23.297 -42.688 -22.891 1 74.5 757 GLU B C 1
ATOM 13610 O O . GLU B 1 757 ? -23.359 -43.344 -21.859 1 74.5 757 GLU B O 1
ATOM 13615 N N . ARG B 1 758 ? -23.25 -41.406 -22.938 1 73.75 758 ARG B N 1
ATOM 13616 C CA . ARG B 1 758 ? -23.031 -40.688 -21.688 1 73.75 758 ARG B CA 1
ATOM 13617 C C . ARG B 1 758 ? -24.359 -40.219 -21.078 1 73.75 758 ARG B C 1
ATOM 13619 O O . ARG B 1 758 ? -24.469 -40.031 -19.875 1 73.75 758 ARG B O 1
ATOM 13626 N N . MET B 1 759 ? -25.266 -40.094 -21.75 1 69.44 759 MET B N 1
ATOM 13627 C CA . MET B 1 759 ? -26.438 -39.375 -21.266 1 69.44 759 MET B CA 1
ATOM 13628 C C . MET B 1 759 ? -27.531 -40.344 -20.844 1 69.44 759 MET B C 1
ATOM 13630 O O . MET B 1 759 ? -28.531 -39.938 -20.234 1 69.44 759 MET B O 1
ATOM 13634 N N . SER B 1 760 ? -27.203 -41.656 -21.047 1 77.69 760 SER B N 1
ATOM 13635 C CA . SER B 1 760 ? -28.328 -42.531 -20.734 1 77.69 760 SER B CA 1
ATOM 13636 C C . SER B 1 760 ? -27.938 -43.531 -19.641 1 77.69 760 SER B C 1
ATOM 13638 O O . SER B 1 760 ? -26.859 -44.125 -19.703 1 77.69 760 SER B O 1
ATOM 13640 N N . VAL B 1 761 ? -28.859 -43.531 -18.609 1 79.31 761 VAL B N 1
ATOM 13641 C CA . VAL B 1 761 ? -28.672 -44.5 -17.516 1 79.31 761 VAL B CA 1
ATOM 13642 C C . VAL B 1 761 ? -28.609 -45.906 -18.078 1 79.31 761 VAL B C 1
ATOM 13644 O O . VAL B 1 761 ? -27.859 -46.75 -17.562 1 79.31 761 VAL B O 1
ATOM 13647 N N . ASP B 1 762 ? -29.266 -46.062 -19.156 1 78.81 762 ASP B N 1
ATOM 13648 C CA . ASP B 1 762 ? -29.281 -47.406 -19.766 1 78.81 762 ASP B CA 1
ATOM 13649 C C . ASP B 1 762 ? -27.938 -47.75 -20.391 1 78.81 762 ASP B C 1
ATOM 13651 O O . ASP B 1 762 ? -27.484 -48.906 -20.312 1 78.81 762 ASP B O 1
ATOM 13655 N N . ALA B 1 763 ? -27.438 -46.75 -20.922 1 78.25 763 ALA B N 1
ATOM 13656 C CA . ALA B 1 763 ? -26.125 -46.938 -21.5 1 78.25 763 ALA B CA 1
ATOM 13657 C C . ALA B 1 763 ? -25.078 -47.219 -20.422 1 78.25 763 ALA B C 1
ATOM 13659 O O . ALA B 1 763 ? -24.141 -47.969 -20.641 1 78.25 763 ALA B O 1
ATOM 13660 N N . LEU B 1 764 ? -25.344 -46.719 -19.281 1 81.94 764 LEU B N 1
ATOM 13661 C CA . LEU B 1 764 ? -24.422 -46.938 -18.172 1 81.94 764 LEU B CA 1
ATOM 13662 C C . LEU B 1 764 ? -24.516 -48.344 -17.656 1 81.94 764 LEU B C 1
ATOM 13664 O O . LEU B 1 764 ? -23.516 -48.938 -17.234 1 81.94 764 LEU B O 1
ATOM 13668 N N . ARG B 1 765 ? -25.656 -48.875 -17.688 1 82.31 765 ARG B N 1
ATOM 13669 C CA . ARG B 1 765 ? -25.859 -50.219 -17.219 1 82.31 765 ARG B CA 1
ATOM 13670 C C . ARG B 1 765 ? -25.109 -51.219 -18.094 1 82.31 765 ARG B C 1
ATOM 13672 O O . ARG B 1 765 ? -24.625 -52.25 -17.594 1 82.31 765 ARG B O 1
ATOM 13679 N N . THR B 1 766 ? -24.984 -50.844 -19.344 1 79 766 THR B N 1
ATOM 13680 C CA . THR B 1 766 ? -24.359 -51.75 -20.281 1 79 766 THR B CA 1
ATOM 13681 C C . THR B 1 766 ? -22.906 -51.375 -20.531 1 79 766 THR B C 1
ATOM 13683 O O . THR B 1 766 ? -22.281 -51.875 -21.469 1 79 766 THR B O 1
ATOM 13686 N N . LEU B 1 767 ? -22.5 -50.438 -19.719 1 80.94 767 LEU B N 1
ATOM 13687 C CA . LEU B 1 767 ? -21.125 -50 -19.891 1 80.94 767 LEU B CA 1
ATOM 13688 C C . LEU B 1 767 ? -20.141 -51.156 -19.688 1 80.94 767 LEU B C 1
ATOM 13690 O O . LEU B 1 767 ? -20.25 -51.906 -18.734 1 80.94 767 LEU B O 1
ATOM 13694 N N . GLN B 1 768 ? -19.172 -51.25 -20.594 1 78.56 768 GLN B N 1
ATOM 13695 C CA . GLN B 1 768 ? -18.188 -52.344 -20.547 1 78.56 768 GLN B CA 1
ATOM 13696 C C . GLN B 1 768 ? -16.953 -51.906 -19.75 1 78.56 768 GLN B C 1
ATOM 13698 O O . GLN B 1 768 ? -16.312 -50.906 -20.094 1 78.56 768 GLN B O 1
ATOM 13703 N N . ILE B 1 769 ? -16.656 -52.531 -18.734 1 79 769 ILE B N 1
ATOM 13704 C CA . ILE B 1 769 ? -15.484 -52.281 -17.906 1 79 769 ILE B CA 1
ATOM 13705 C C . ILE B 1 769 ? -14.406 -53.312 -18.188 1 79 769 ILE B C 1
ATOM 13707 O O . ILE B 1 769 ? -14.68 -54.5 -18.203 1 79 769 ILE B O 1
ATOM 13711 N N . PRO B 1 770 ? -13.234 -52.844 -18.469 1 74.38 770 PRO B N 1
ATOM 13712 C CA . PRO B 1 770 ? -12.156 -53.812 -18.719 1 74.38 770 PRO B CA 1
ATOM 13713 C C . PRO B 1 770 ? -11.703 -54.531 -17.469 1 74.38 770 PRO B C 1
ATOM 13715 O O . PRO B 1 770 ? -11.609 -53.938 -16.391 1 74.38 770 PRO B O 1
ATOM 13718 N N . ILE B 1 771 ? -11.555 -55.781 -17.484 1 76.44 771 ILE B N 1
ATOM 13719 C CA . ILE B 1 771 ? -11.047 -56.625 -16.391 1 76.44 771 ILE B CA 1
ATOM 13720 C C . ILE B 1 771 ? -9.633 -57.094 -16.703 1 76.44 771 ILE B C 1
ATOM 13722 O O . ILE B 1 771 ? -9.219 -57.094 -17.875 1 76.44 771 ILE B O 1
ATOM 13726 N N . PRO B 1 772 ? -8.891 -57.375 -15.633 1 69.44 772 PRO B N 1
ATOM 13727 C CA . PRO B 1 772 ? -7.551 -57.906 -15.891 1 69.44 772 PRO B CA 1
ATOM 13728 C C . PRO B 1 772 ? -7.578 -59.156 -16.766 1 69.44 772 PRO B C 1
ATOM 13730 O O . PRO B 1 772 ? -8.43 -60.031 -16.562 1 69.44 772 PRO B O 1
ATOM 13733 N N . GLY B 1 773 ? -6.824 -59.312 -17.844 1 62.31 773 GLY B N 1
ATOM 13734 C CA . GLY B 1 773 ? -6.766 -60.469 -18.734 1 62.31 773 GLY B CA 1
ATOM 13735 C C . GLY B 1 773 ? -7.336 -60.156 -20.125 1 62.31 773 GLY B C 1
ATOM 13736 O O . GLY B 1 773 ? -7.434 -61.062 -20.953 1 62.31 773 GLY B O 1
ATOM 13737 N N . GLY B 1 774 ? -7.77 -58.906 -20.406 1 63.62 774 GLY B N 1
ATOM 13738 C CA . GLY B 1 774 ? -8.141 -58.438 -21.734 1 63.62 774 GLY B CA 1
ATOM 13739 C C . GLY B 1 774 ? -9.617 -58.594 -22.031 1 63.62 774 GLY B C 1
ATOM 13740 O O . GLY B 1 774 ? -10.055 -58.375 -23.156 1 63.62 774 GLY B O 1
ATOM 13741 N N . ARG B 1 775 ? -10.445 -59.156 -21.141 1 72.44 775 ARG B N 1
ATOM 13742 C CA . ARG B 1 775 ? -11.883 -59.281 -21.359 1 72.44 775 ARG B CA 1
ATOM 13743 C C . ARG B 1 775 ? -12.641 -58.125 -20.75 1 72.44 775 ARG B C 1
ATOM 13745 O O . ARG B 1 775 ? -12.078 -57.344 -19.969 1 72.44 775 ARG B O 1
ATOM 13752 N N . THR B 1 776 ? -13.867 -57.75 -21.281 1 81.38 776 THR B N 1
ATOM 13753 C CA . THR B 1 776 ? -14.727 -56.719 -20.766 1 81.38 776 THR B CA 1
ATOM 13754 C C . THR B 1 776 ? -16.016 -57.281 -20.188 1 81.38 776 THR B C 1
ATOM 13756 O O . THR B 1 776 ? -16.469 -58.344 -20.625 1 81.38 776 THR B O 1
ATOM 13759 N N . VAL B 1 777 ? -16.484 -56.844 -19.109 1 81.69 777 VAL B N 1
ATOM 13760 C CA . VAL B 1 777 ? -17.75 -57.219 -18.484 1 81.69 777 VAL B CA 1
ATOM 13761 C C . VAL B 1 777 ? -18.656 -56.031 -18.375 1 81.69 777 VAL B C 1
ATOM 13763 O O . VAL B 1 777 ? -18.188 -54.906 -18.203 1 81.69 777 VAL B O 1
ATOM 13766 N N . SER B 1 778 ? -19.922 -56.312 -18.594 1 86.12 778 SER B N 1
ATOM 13767 C CA . SER B 1 778 ? -20.891 -55.25 -18.453 1 86.12 778 SER B CA 1
ATOM 13768 C C . SER B 1 778 ? -21.125 -54.875 -17 1 86.12 778 SER B C 1
ATOM 13770 O O . SER B 1 778 ? -21.125 -55.75 -16.125 1 86.12 778 SER B O 1
ATOM 13772 N N . LEU B 1 779 ? -21.391 -53.562 -16.703 1 87.69 779 LEU B N 1
ATOM 13773 C CA . LEU B 1 779 ? -21.578 -53.062 -15.352 1 87.69 779 LEU B CA 1
ATOM 13774 C C . LEU B 1 779 ? -22.812 -53.688 -14.703 1 87.69 779 LEU B C 1
ATOM 13776 O O . LEU B 1 779 ? -22.844 -53.906 -13.492 1 87.69 779 LEU B O 1
ATOM 13780 N N . SER B 1 780 ? -23.812 -54 -15.453 1 86.5 780 SER B N 1
ATOM 13781 C CA . SER B 1 780 ? -25.062 -54.562 -14.938 1 86.5 780 SER B CA 1
ATOM 13782 C C . SER B 1 780 ? -24.859 -55.938 -14.344 1 86.5 780 SER B C 1
ATOM 13784 O O . SER B 1 780 ? -25.703 -56.406 -13.562 1 86.5 780 SER B O 1
ATOM 13786 N N . GLN B 1 781 ? -23.797 -56.5 -14.711 1 86 781 GLN B N 1
ATOM 13787 C CA . GLN B 1 781 ? -23.547 -57.844 -14.242 1 86 781 GLN B CA 1
ATOM 13788 C C . GLN B 1 781 ? -23.109 -57.844 -12.781 1 86 781 GLN B C 1
ATOM 13790 O O . GLN B 1 781 ? -23.281 -58.844 -12.078 1 86 781 GLN B O 1
ATOM 13795 N N . PHE B 1 782 ? -22.562 -56.781 -12.32 1 88.44 782 PHE B N 1
ATOM 13796 C CA . PHE B 1 782 ? -22.062 -56.812 -10.953 1 88.44 782 PHE B CA 1
ATOM 13797 C C . PHE B 1 782 ? -22.469 -55.531 -10.211 1 88.44 782 PHE B C 1
ATOM 13799 O O . PHE B 1 782 ? -21.953 -55.25 -9.125 1 88.44 782 PHE B O 1
ATOM 13806 N N . ALA B 1 783 ? -23.234 -54.688 -10.781 1 89.31 783 ALA B N 1
ATOM 13807 C CA . ALA B 1 783 ? -23.688 -53.469 -10.102 1 89.31 783 ALA B CA 1
ATOM 13808 C C . ALA B 1 783 ? -25.172 -53.25 -10.312 1 89.31 783 ALA B C 1
ATOM 13810 O O . ALA B 1 783 ? -25.719 -53.562 -11.375 1 89.31 783 ALA B O 1
ATOM 13811 N N . THR B 1 784 ? -25.844 -52.781 -9.312 1 88.19 784 THR B N 1
ATOM 13812 C CA . THR B 1 784 ? -27.25 -52.438 -9.391 1 88.19 784 THR B CA 1
ATOM 13813 C C . THR B 1 784 ? -27.453 -50.938 -9.25 1 88.19 784 THR B C 1
ATOM 13815 O O . THR B 1 784 ? -26.688 -50.281 -8.547 1 88.19 784 THR B O 1
ATOM 13818 N N . PHE B 1 785 ? -28.359 -50.406 -10.016 1 87.62 785 PHE B N 1
ATOM 13819 C CA . PHE B 1 785 ? -28.656 -49 -10.023 1 87.62 785 PHE B CA 1
ATOM 13820 C C . PHE B 1 785 ? -29.906 -48.688 -9.195 1 87.62 785 PHE B C 1
ATOM 13822 O O . PHE B 1 785 ? -30.969 -49.25 -9.461 1 87.62 785 PHE B O 1
ATOM 13829 N N . ASP B 1 786 ? -29.688 -47.969 -8.195 1 86.25 786 ASP B N 1
ATOM 13830 C CA . ASP B 1 786 ? -30.812 -47.531 -7.367 1 86.25 786 ASP B CA 1
ATOM 13831 C C . ASP B 1 786 ? -30.875 -46 -7.27 1 86.25 786 ASP B C 1
ATOM 13833 O O . ASP B 1 786 ? -29.859 -45.344 -7.422 1 86.25 786 ASP B O 1
ATOM 13837 N N . TYR B 1 787 ? -32.094 -45.469 -7.129 1 86.38 787 TYR B N 1
ATOM 13838 C CA . TYR B 1 787 ? -32.281 -44.031 -6.945 1 86.38 787 TYR B CA 1
ATOM 13839 C C . TYR B 1 787 ? -32.406 -43.688 -5.469 1 86.38 787 TYR B C 1
ATOM 13841 O O . TYR B 1 787 ? -33.094 -44.375 -4.711 1 86.38 787 TYR B O 1
ATOM 13849 N N . ASP B 1 788 ? -31.625 -42.781 -5.059 1 84.12 788 ASP B N 1
ATOM 13850 C CA . ASP B 1 788 ? -31.688 -42.25 -3.697 1 84.12 788 ASP B CA 1
ATOM 13851 C C . ASP B 1 788 ? -31.844 -40.75 -3.697 1 84.12 788 ASP B C 1
ATOM 13853 O O . ASP B 1 788 ? -31.812 -40.125 -4.754 1 84.12 788 ASP B O 1
ATOM 13857 N N . GLN B 1 789 ? -32.281 -40.219 -2.475 1 83.5 789 GLN B N 1
ATOM 13858 C CA . GLN B 1 789 ? -32.469 -38.781 -2.332 1 83.5 789 GLN B CA 1
ATOM 13859 C C . GLN B 1 789 ? -31.406 -38.188 -1.397 1 83.5 789 GLN B C 1
ATOM 13861 O O . GLN B 1 789 ? -31.031 -38.812 -0.404 1 83.5 789 GLN B O 1
ATOM 13866 N N . GLU B 1 790 ? -30.797 -37.188 -1.879 1 83.88 790 GLU B N 1
ATOM 13867 C CA . GLU B 1 790 ? -29.844 -36.438 -1.068 1 83.88 790 GLU B CA 1
ATOM 13868 C C . GLU B 1 790 ? -30.062 -34.938 -1.195 1 83.88 790 GLU B C 1
ATOM 13870 O O . GLU B 1 790 ? -30.656 -34.469 -2.172 1 83.88 790 GLU B O 1
ATOM 13875 N N . TYR B 1 791 ? -29.688 -34.219 -0.04 1 85.75 791 TYR B N 1
ATOM 13876 C CA . TYR B 1 791 ? -29.781 -32.781 -0.122 1 85.75 791 TYR B CA 1
ATOM 13877 C C . TYR B 1 791 ? -28.672 -32.219 -0.998 1 85.75 791 TYR B C 1
ATOM 13879 O O . TYR B 1 791 ? -27.5 -32.5 -0.79 1 85.75 791 TYR B O 1
ATOM 13887 N N . PRO B 1 792 ? -29 -31.453 -1.922 1 85.94 792 PRO B N 1
ATOM 13888 C CA . PRO B 1 792 ? -27.969 -30.875 -2.781 1 85.94 792 PRO B CA 1
ATOM 13889 C C . PRO B 1 792 ? -27.141 -29.812 -2.068 1 85.94 792 PRO B C 1
ATOM 13891 O O . PRO B 1 792 ? -26 -29.562 -2.445 1 85.94 792 PRO B O 1
ATOM 13894 N N . ILE B 1 793 ? -27.734 -29.094 -1.128 1 90.31 793 ILE B N 1
ATOM 13895 C CA . ILE B 1 793 ? -27.031 -28.047 -0.397 1 90.31 793 ILE B CA 1
ATOM 13896 C C . ILE B 1 793 ? -27.484 -28.062 1.065 1 90.31 793 ILE B C 1
ATOM 13898 O O . ILE B 1 793 ? -28.656 -28.281 1.365 1 90.31 793 ILE B O 1
ATOM 13902 N N . ILE B 1 794 ? -26.547 -27.891 1.909 1 90.25 794 ILE B N 1
ATOM 13903 C CA . ILE B 1 794 ? -26.828 -27.703 3.328 1 90.25 794 ILE B CA 1
ATOM 13904 C C . ILE B 1 794 ? -26.094 -26.453 3.836 1 90.25 794 ILE B C 1
ATOM 13906 O O . ILE B 1 794 ? -24.875 -26.328 3.66 1 90.25 794 ILE B O 1
ATOM 13910 N N . THR B 1 795 ? -26.844 -25.625 4.371 1 93.19 795 THR B N 1
ATOM 13911 C CA . THR B 1 795 ? -26.25 -24.406 4.941 1 93.19 795 THR B CA 1
ATOM 13912 C C . THR B 1 795 ? -26.172 -24.516 6.461 1 93.19 795 THR B C 1
ATOM 13914 O O . THR B 1 795 ? -27.094 -25.016 7.105 1 93.19 795 THR B O 1
ATOM 13917 N N . ARG B 1 796 ? -25.047 -24.109 6.941 1 93.94 796 ARG B N 1
ATOM 13918 C CA . ARG B 1 796 ? -24.844 -24.109 8.383 1 93.94 796 ARG B CA 1
ATOM 13919 C C . ARG B 1 796 ? -24.469 -22.703 8.875 1 93.94 796 ARG B C 1
ATOM 13921 O O . ARG B 1 796 ? -23.938 -21.891 8.109 1 93.94 796 ARG B O 1
ATOM 13928 N N . ARG B 1 797 ? -24.922 -22.469 10.008 1 93.75 797 ARG B N 1
ATOM 13929 C CA . ARG B 1 797 ? -24.5 -21.281 10.734 1 93.75 797 ARG B CA 1
ATOM 13930 C C . ARG B 1 797 ? -23.859 -21.641 12.07 1 93.75 797 ARG B C 1
ATOM 13932 O O . ARG B 1 797 ? -24.516 -22.25 12.922 1 93.75 797 ARG B O 1
ATOM 13939 N N . ASN B 1 798 ? -22.609 -21.281 12.227 1 93.31 798 ASN B N 1
ATOM 13940 C CA . ASN B 1 798 ? -21.859 -21.609 13.43 1 93.31 798 ASN B CA 1
ATOM 13941 C C . ASN B 1 798 ? -21.906 -23.109 13.719 1 93.31 798 ASN B C 1
ATOM 13943 O O . ASN B 1 798 ? -22.234 -23.516 14.836 1 93.31 798 ASN B O 1
ATOM 13947 N N . ARG B 1 799 ? -21.766 -23.906 12.703 1 91.69 799 ARG B N 1
ATOM 13948 C CA . ARG B 1 799 ? -21.594 -25.359 12.773 1 91.69 799 ARG B CA 1
ATOM 13949 C C . ARG B 1 799 ? -22.922 -26.062 12.984 1 91.69 799 ARG B C 1
ATOM 13951 O O . ARG B 1 799 ? -22.984 -27.281 13.148 1 91.69 799 ARG B O 1
ATOM 13958 N N . VAL B 1 800 ? -24.062 -25.25 12.93 1 93.81 800 VAL B N 1
ATOM 13959 C CA . VAL B 1 800 ? -25.391 -25.828 13.094 1 93.81 800 VAL B CA 1
ATOM 13960 C C . VAL B 1 800 ? -26.203 -25.641 11.812 1 93.81 800 VAL B C 1
ATOM 13962 O O . VAL B 1 800 ? -26.281 -24.531 11.281 1 93.81 800 VAL B O 1
ATOM 13965 N N . PRO B 1 801 ? -26.766 -26.703 11.328 1 94 801 PRO B N 1
ATOM 13966 C CA . PRO B 1 801 ? -27.609 -26.531 10.141 1 94 801 PRO B CA 1
ATOM 13967 C C . PRO B 1 801 ? -28.719 -25.516 10.352 1 94 801 PRO B C 1
ATOM 13969 O O . PRO B 1 801 ? -29.406 -25.531 11.383 1 94 801 PRO B O 1
ATOM 13972 N N . THR B 1 802 ? -28.797 -24.609 9.461 1 95.06 802 THR B N 1
ATOM 13973 C CA . THR B 1 802 ? -29.75 -23.5 9.562 1 95.06 802 THR B CA 1
ATOM 13974 C C . THR B 1 802 ? -30.469 -23.281 8.234 1 95.06 802 THR B C 1
ATOM 13976 O O . THR B 1 802 ? -29.828 -23.25 7.176 1 95.06 802 THR B O 1
ATOM 13979 N N . LEU B 1 803 ? -31.734 -23.266 8.32 1 94.62 803 LEU B N 1
ATOM 13980 C CA . LEU B 1 803 ? -32.562 -22.984 7.156 1 94.62 803 LEU B CA 1
ATOM 13981 C C . LEU B 1 803 ? -33.25 -21.625 7.297 1 94.62 803 LEU B C 1
ATOM 13983 O O . LEU B 1 803 ? -33.875 -21.344 8.32 1 94.62 803 LEU B O 1
ATOM 13987 N N . THR B 1 804 ? -33.125 -20.812 6.305 1 93.38 804 THR B N 1
ATOM 13988 C CA . THR B 1 804 ? -33.656 -19.453 6.359 1 93.38 804 THR B CA 1
ATOM 13989 C C . THR B 1 804 ? -34.906 -19.344 5.531 1 93.38 804 THR B C 1
ATOM 13991 O O . THR B 1 804 ? -34.938 -19.688 4.348 1 93.38 804 THR B O 1
ATOM 13994 N N . VAL B 1 805 ? -35.938 -18.922 6.184 1 93.56 805 VAL B N 1
ATOM 13995 C CA . VAL B 1 805 ? -37.188 -18.578 5.5 1 93.56 805 VAL B CA 1
ATOM 13996 C C . VAL B 1 805 ? -37.156 -17.109 5.082 1 93.56 805 VAL B C 1
ATOM 13998 O O . VAL B 1 805 ? -36.938 -16.219 5.918 1 93.56 805 VAL B O 1
ATOM 14001 N N . GLN B 1 806 ? -37.281 -16.891 3.828 1 92.75 806 GLN B N 1
ATOM 14002 C CA . GLN B 1 806 ? -37.156 -15.531 3.322 1 92.75 806 GLN B CA 1
ATOM 14003 C C . GLN B 1 806 ? -38.406 -15.141 2.523 1 92.75 806 GLN B C 1
ATOM 14005 O O . GLN B 1 806 ? -39.062 -15.992 1.922 1 92.75 806 GLN B O 1
ATOM 14010 N N . ALA B 1 807 ? -38.688 -13.883 2.568 1 91 807 ALA B N 1
ATOM 14011 C CA . ALA B 1 807 ? -39.844 -13.336 1.83 1 91 807 ALA B CA 1
ATOM 14012 C C . ALA B 1 807 ? -39.562 -11.906 1.372 1 91 807 ALA B C 1
ATOM 14014 O O . ALA B 1 807 ? -38.75 -11.195 1.979 1 91 807 ALA B O 1
ATOM 14015 N N . TYR B 1 808 ? -40.125 -11.594 0.264 1 87.31 808 TYR B N 1
ATOM 14016 C CA . TYR B 1 808 ? -39.969 -10.219 -0.202 1 87.31 808 TYR B CA 1
ATOM 14017 C C . TYR B 1 808 ? -41.219 -9.414 0.044 1 87.31 808 TYR B C 1
ATOM 14019 O O . TYR B 1 808 ? -42.281 -9.977 0.342 1 87.31 808 TYR B O 1
ATOM 14027 N N . LEU B 1 809 ? -41.062 -8.094 -0.006 1 87.31 809 LEU B N 1
ATOM 14028 C CA . LEU B 1 809 ? -42.156 -7.164 0.271 1 87.31 809 LEU B CA 1
ATOM 14029 C C . LEU B 1 809 ? -42.469 -6.312 -0.956 1 87.31 809 LEU B C 1
ATOM 14031 O O . LEU B 1 809 ? -41.562 -5.953 -1.713 1 87.31 809 LEU B O 1
ATOM 14035 N N . PRO B 1 810 ? -43.719 -6.074 -1.11 1 82.25 810 PRO B N 1
ATOM 14036 C CA . PRO B 1 810 ? -44.062 -5.156 -2.199 1 82.25 810 PRO B CA 1
ATOM 14037 C C . PRO B 1 810 ? -43.594 -3.73 -1.943 1 82.25 810 PRO B C 1
ATOM 14039 O O . PRO B 1 810 ? -43.219 -3.395 -0.819 1 82.25 810 PRO B O 1
ATOM 14042 N N . ARG B 1 811 ? -43.656 -2.977 -2.975 1 79.81 811 ARG B N 1
ATOM 14043 C CA . ARG B 1 811 ? -43.188 -1.6 -2.883 1 79.81 811 ARG B CA 1
ATOM 14044 C C . ARG B 1 811 ? -43.969 -0.817 -1.841 1 79.81 811 ARG B C 1
ATOM 14046 O O . ARG B 1 811 ? -45.188 -0.936 -1.767 1 79.81 811 ARG B O 1
ATOM 14053 N N . GLY B 1 812 ? -43.281 -0.13 -1.054 1 75.38 812 GLY B N 1
ATOM 14054 C CA . GLY B 1 812 ? -43.938 0.769 -0.119 1 75.38 812 GLY B CA 1
ATOM 14055 C C . GLY B 1 812 ? -44.094 0.178 1.27 1 75.38 812 GLY B C 1
ATOM 14056 O O . GLY B 1 812 ? -44.312 0.908 2.24 1 75.38 812 GLY B O 1
ATOM 14057 N N . VAL B 1 813 ? -44.031 -1.137 1.355 1 84.56 813 VAL B N 1
ATOM 14058 C CA . VAL B 1 813 ? -44.156 -1.779 2.66 1 84.56 813 VAL B CA 1
ATOM 14059 C C . VAL B 1 813 ? -42.781 -1.873 3.33 1 84.56 813 VAL B C 1
ATOM 14061 O O . VAL B 1 813 ? -41.812 -2.246 2.693 1 84.56 813 VAL B O 1
ATOM 14064 N N . LEU B 1 814 ? -42.812 -1.489 4.508 1 87.38 814 LEU B N 1
ATOM 14065 C CA . LEU B 1 814 ? -41.531 -1.498 5.238 1 87.38 814 LEU B CA 1
ATOM 14066 C C . LEU B 1 814 ? -41.375 -2.789 6.035 1 87.38 814 LEU B C 1
ATOM 14068 O O . LEU B 1 814 ? -42.344 -3.264 6.656 1 87.38 814 LEU B O 1
ATOM 14072 N N . PRO B 1 815 ? -40.219 -3.371 6.035 1 88.06 815 PRO B N 1
ATOM 14073 C CA . PRO B 1 815 ? -39.969 -4.656 6.691 1 88.06 815 PRO B CA 1
ATOM 14074 C C . PRO B 1 815 ? -40.25 -4.625 8.188 1 88.06 815 PRO B C 1
ATOM 14076 O O . PRO B 1 815 ? -40.781 -5.594 8.742 1 88.06 815 PRO B O 1
ATOM 14079 N N . ASN B 1 816 ? -40 -3.545 8.852 1 87.19 816 ASN B N 1
ATOM 14080 C CA . ASN B 1 816 ? -40.188 -3.463 10.297 1 87.19 816 ASN B CA 1
ATOM 14081 C C . ASN B 1 816 ? -41.688 -3.576 10.664 1 87.19 816 ASN B C 1
ATOM 14083 O O . ASN B 1 816 ? -42.031 -4.176 11.68 1 87.19 816 ASN B O 1
ATOM 14087 N N . ASP B 1 817 ? -42.5 -3.033 9.875 1 87.5 817 ASP B N 1
ATOM 14088 C CA . ASP B 1 817 ? -43.938 -3.105 10.125 1 87.5 817 ASP B CA 1
ATOM 14089 C C . ASP B 1 817 ? -44.469 -4.535 9.977 1 87.5 817 ASP B C 1
ATOM 14091 O O . ASP B 1 817 ? -45.281 -4.988 10.766 1 87.5 817 ASP B O 1
ATOM 14095 N N . VAL B 1 818 ? -43.875 -5.191 9.039 1 90.75 818 VAL B N 1
ATOM 14096 C CA . VAL B 1 818 ? -44.312 -6.559 8.773 1 90.75 818 VAL B CA 1
ATOM 14097 C C . VAL B 1 818 ? -43.812 -7.484 9.875 1 90.75 818 VAL B C 1
ATOM 14099 O O . VAL B 1 818 ? -44.531 -8.375 10.328 1 90.75 818 VAL B O 1
ATOM 14102 N N . VAL B 1 819 ? -42.625 -7.316 10.289 1 91.62 819 VAL B N 1
ATOM 14103 C CA . VAL B 1 819 ? -42.062 -8.148 11.336 1 91.62 819 VAL B CA 1
ATOM 14104 C C . VAL B 1 819 ? -42.812 -7.941 12.648 1 91.62 819 VAL B C 1
ATOM 14106 O O . VAL B 1 819 ? -43.031 -8.891 13.406 1 91.62 819 VAL B O 1
ATOM 14109 N N . ASP B 1 820 ? -43.25 -6.68 12.898 1 88.62 820 ASP B N 1
ATOM 14110 C CA . ASP B 1 820 ? -44.031 -6.387 14.086 1 88.62 820 ASP B CA 1
ATOM 14111 C C . ASP B 1 820 ? -45.406 -7.066 14.023 1 88.62 820 ASP B C 1
ATOM 14113 O O . ASP B 1 820 ? -45.906 -7.566 15.039 1 88.62 820 ASP B O 1
ATOM 14117 N N . ASP B 1 821 ? -45.906 -7.102 12.867 1 89.44 821 ASP B N 1
ATOM 14118 C CA . ASP B 1 821 ? -47.188 -7.742 12.68 1 89.44 821 ASP B CA 1
ATOM 14119 C C . ASP B 1 821 ? -47.094 -9.258 12.82 1 89.44 821 ASP B C 1
ATOM 14121 O O . ASP B 1 821 ? -48.031 -9.914 13.273 1 89.44 821 ASP B O 1
ATOM 14125 N N . LEU B 1 822 ? -45.969 -9.781 12.43 1 93.25 822 LEU B N 1
ATOM 14126 C CA . LEU B 1 822 ? -45.75 -11.227 12.438 1 93.25 822 LEU B CA 1
ATOM 14127 C C . LEU B 1 822 ? -45.281 -11.703 13.812 1 93.25 822 LEU B C 1
ATOM 14129 O O . LEU B 1 822 ? -45.25 -12.906 14.07 1 93.25 822 LEU B O 1
ATOM 14133 N N . GLU B 1 823 ? -45 -10.859 14.688 1 91.62 823 GLU B N 1
ATOM 14134 C CA . GLU B 1 823 ? -44.375 -11.188 15.961 1 91.62 823 GLU B CA 1
ATOM 14135 C C . GLU B 1 823 ? -45.219 -12.172 16.766 1 91.62 823 GLU B C 1
ATOM 14137 O O . GLU B 1 823 ? -44.688 -13.164 17.281 1 91.62 823 GLU B O 1
ATOM 14142 N N . PRO B 1 824 ? -46.562 -12.023 16.859 1 89.81 824 PRO B N 1
ATOM 14143 C CA . PRO B 1 824 ? -47.375 -12.984 17.641 1 89.81 824 PRO B CA 1
ATOM 14144 C C . PRO B 1 824 ? -47.375 -14.375 17.016 1 89.81 824 PRO B C 1
ATOM 14146 O O . PRO B 1 824 ? -47.312 -15.375 17.719 1 89.81 824 PRO B O 1
ATOM 14149 N N . GLY B 1 825 ? -47.438 -14.391 15.727 1 89.88 825 GLY B N 1
ATOM 14150 C CA . GLY B 1 825 ? -47.375 -15.672 15.047 1 89.88 825 GLY B CA 1
ATOM 14151 C C . GLY B 1 825 ? -46.062 -16.391 15.219 1 89.88 825 GLY B C 1
ATOM 14152 O O . GLY B 1 825 ? -46.031 -17.609 15.398 1 89.88 825 GLY B O 1
ATOM 14153 N N . ILE B 1 826 ? -45.031 -15.664 15.172 1 92.56 826 ILE B N 1
ATOM 14154 C CA . ILE B 1 826 ? -43.688 -16.234 15.305 1 92.56 826 ILE B CA 1
ATOM 14155 C C . ILE B 1 826 ? -43.469 -16.672 16.75 1 92.56 826 ILE B C 1
ATOM 14157 O O . ILE B 1 826 ? -42.875 -17.719 17 1 92.56 826 ILE B O 1
ATOM 14161 N N . ALA B 1 827 ? -43.938 -15.883 17.672 1 91.75 827 ALA B N 1
ATOM 14162 C CA . ALA B 1 827 ? -43.812 -16.234 19.094 1 91.75 827 ALA B CA 1
ATOM 14163 C C . ALA B 1 827 ? -44.531 -17.547 19.391 1 91.75 827 ALA B C 1
ATOM 14165 O O . ALA B 1 827 ? -44.062 -18.359 20.203 1 91.75 827 ALA B O 1
ATOM 14166 N N . ALA B 1 828 ? -45.594 -17.734 18.75 1 91.19 828 ALA B N 1
ATOM 14167 C CA . ALA B 1 828 ? -46.312 -19 18.922 1 91.19 828 ALA B CA 1
ATOM 14168 C C . ALA B 1 828 ? -45.531 -20.172 18.344 1 91.19 828 ALA B C 1
ATOM 14170 O O . ALA B 1 828 ? -45.531 -21.266 18.922 1 91.19 828 ALA B O 1
ATOM 14171 N N . ALA B 1 829 ? -44.938 -19.875 17.266 1 91.19 829 ALA B N 1
ATOM 14172 C CA . ALA B 1 829 ? -44.125 -20.906 16.641 1 91.19 829 ALA B CA 1
ATOM 14173 C C . ALA B 1 829 ? -42.906 -21.25 17.5 1 91.19 829 ALA B C 1
ATOM 14175 O O . ALA B 1 829 ? -42.5 -22.406 17.594 1 91.19 829 ALA B O 1
ATOM 14176 N N . VAL B 1 830 ? -42.312 -20.297 18.078 1 90.75 830 VAL B N 1
ATOM 14177 C CA . VAL B 1 830 ? -41.156 -20.469 18.922 1 90.75 830 VAL B CA 1
ATOM 14178 C C . VAL B 1 830 ? -41.531 -21.266 20.172 1 90.75 830 VAL B C 1
ATOM 14180 O O . VAL B 1 830 ? -40.75 -22.109 20.641 1 90.75 830 VAL B O 1
ATOM 14183 N N . ALA B 1 831 ? -42.688 -21 20.656 1 89.19 831 ALA B N 1
ATOM 14184 C CA . ALA B 1 831 ? -43.156 -21.688 21.859 1 89.19 831 ALA B CA 1
ATOM 14185 C C . ALA B 1 831 ? -43.375 -23.172 21.578 1 89.19 831 ALA B C 1
ATOM 14187 O O . ALA B 1 831 ? -43.25 -24 22.469 1 89.19 831 ALA B O 1
ATOM 14188 N N . ALA B 1 832 ? -43.625 -23.453 20.453 1 88.75 832 ALA B N 1
ATOM 14189 C CA . ALA B 1 832 ? -43.938 -24.844 20.078 1 88.75 832 ALA B CA 1
ATOM 14190 C C . ALA B 1 832 ? -42.688 -25.594 19.688 1 88.75 832 ALA B C 1
ATOM 14192 O O . ALA B 1 832 ? -42.719 -26.797 19.438 1 88.75 832 ALA B O 1
ATOM 14193 N N . LEU B 1 833 ? -41.562 -24.984 19.719 1 90.38 833 LEU B N 1
ATOM 14194 C CA . LEU B 1 833 ? -40.312 -25.594 19.25 1 90.38 833 LEU B CA 1
ATOM 14195 C C . LEU B 1 833 ? -39.781 -26.594 20.266 1 90.38 833 LEU B C 1
ATOM 14197 O O . LEU B 1 833 ? -39.875 -26.375 21.484 1 90.38 833 LEU B O 1
ATOM 14201 N N . PRO B 1 834 ? -39.312 -27.719 19.844 1 90.12 834 PRO B N 1
ATOM 14202 C CA . PRO B 1 834 ? -38.625 -28.641 20.734 1 90.12 834 PRO B CA 1
ATOM 14203 C C . PRO B 1 834 ? -37.312 -28.047 21.281 1 90.12 834 PRO B C 1
ATOM 14205 O O . PRO B 1 834 ? -36.844 -27.031 20.781 1 90.12 834 PRO B O 1
ATOM 14208 N N . PRO B 1 835 ? -36.781 -28.734 22.234 1 87.94 835 PRO B N 1
ATOM 14209 C CA . PRO B 1 835 ? -35.5 -28.234 22.781 1 87.94 835 PRO B CA 1
ATOM 14210 C C . PRO B 1 835 ? -34.375 -28.281 21.781 1 87.94 835 PRO B C 1
ATOM 14212 O O . PRO B 1 835 ? -34.281 -29.203 20.969 1 87.94 835 PRO B O 1
ATOM 14215 N N . ARG B 1 836 ? -33.5 -27.375 21.703 1 87.44 836 ARG B N 1
ATOM 14216 C CA . ARG B 1 836 ? -32.281 -27.266 20.906 1 87.44 836 ARG B CA 1
ATOM 14217 C C . ARG B 1 836 ? -32.594 -26.672 19.531 1 87.44 836 ARG B C 1
ATOM 14219 O O . ARG B 1 836 ? -31.734 -26.719 18.641 1 87.44 836 ARG B O 1
ATOM 14226 N N . TYR B 1 837 ? -33.781 -26.406 19.297 1 92.94 837 TYR B N 1
ATOM 14227 C CA . TYR B 1 837 ? -34.156 -25.688 18.078 1 92.94 837 TYR B CA 1
ATOM 14228 C C . TYR B 1 837 ? -34.469 -24.219 18.375 1 92.94 837 TYR B C 1
ATOM 14230 O O . TYR B 1 837 ? -35 -23.906 19.453 1 92.94 837 TYR B O 1
ATOM 14238 N N . ARG B 1 838 ? -34 -23.391 17.516 1 93.88 838 ARG B N 1
ATOM 14239 C CA . ARG B 1 838 ? -34.188 -21.969 17.75 1 93.88 838 ARG B CA 1
ATOM 14240 C C . ARG B 1 838 ? -34.625 -21.266 16.469 1 93.88 838 ARG B C 1
ATOM 14242 O O . ARG B 1 838 ? -34.25 -21.688 15.367 1 93.88 838 ARG B O 1
ATOM 14249 N N . ILE B 1 839 ? -35.469 -20.25 16.625 1 93.88 839 ILE B N 1
ATOM 14250 C CA . ILE B 1 839 ? -35.844 -19.359 15.547 1 93.88 839 ILE B CA 1
ATOM 14251 C C . ILE B 1 839 ? -35.344 -17.953 15.82 1 93.88 839 ILE B C 1
ATOM 14253 O O . ILE B 1 839 ? -35.594 -17.391 16.891 1 93.88 839 ILE B O 1
ATOM 14257 N N . GLU B 1 840 ? -34.594 -17.469 14.938 1 92.62 840 GLU B N 1
ATOM 14258 C CA . GLU B 1 840 ? -34.031 -16.141 15.07 1 92.62 840 GLU B CA 1
ATOM 14259 C C . GLU B 1 840 ? -34.469 -15.234 13.93 1 92.62 840 GLU B C 1
ATOM 14261 O O . GLU B 1 840 ? -34.656 -15.695 12.797 1 92.62 840 GLU B O 1
ATOM 14266 N N . THR B 1 841 ? -34.656 -14.023 14.242 1 91.38 841 THR B N 1
ATOM 14267 C CA . THR B 1 841 ? -35.031 -13.047 13.227 1 91.38 841 THR B CA 1
ATOM 14268 C C . THR B 1 841 ? -33.781 -12.5 12.531 1 91.38 841 THR B C 1
ATOM 14270 O O . THR B 1 841 ? -32.781 -12.141 13.188 1 91.38 841 THR B O 1
ATOM 14273 N N . GLY B 1 842 ? -33.812 -12.625 11.289 1 90.06 842 GLY B N 1
ATOM 14274 C CA . GLY B 1 842 ? -32.75 -12.055 10.484 1 90.06 842 GLY B CA 1
ATOM 14275 C C . GLY B 1 842 ? -33.219 -10.969 9.539 1 90.06 842 GLY B C 1
ATOM 14276 O O . GLY B 1 842 ? -34.219 -10.305 9.797 1 90.06 842 GLY B O 1
ATOM 14277 N N . GLY B 1 843 ? -32.375 -10.57 8.602 1 86.81 843 GLY B N 1
ATOM 14278 C CA . GLY B 1 843 ? -32.75 -9.578 7.598 1 86.81 843 GLY B CA 1
ATOM 14279 C C . GLY B 1 843 ? -32.438 -8.156 8.016 1 86.81 843 GLY B C 1
ATOM 14280 O O . GLY B 1 843 ? -31.453 -7.918 8.711 1 86.81 843 GLY B O 1
ATOM 14281 N N . ILE B 1 844 ? -33.312 -7.266 7.555 1 86.94 844 ILE B N 1
ATOM 14282 C CA . ILE B 1 844 ? -33.094 -5.836 7.742 1 86.94 844 ILE B CA 1
ATOM 14283 C C . ILE B 1 844 ? -33.281 -5.477 9.211 1 86.94 844 ILE B C 1
ATOM 14285 O O . ILE B 1 844 ? -32.594 -4.617 9.742 1 86.94 844 ILE B O 1
ATOM 14289 N N . VAL B 1 845 ? -34.188 -6.168 9.82 1 87.94 845 VAL B N 1
ATOM 14290 C CA . VAL B 1 845 ? -34.5 -5.863 11.211 1 87.94 845 VAL B CA 1
ATOM 14291 C C . VAL B 1 845 ? -33.312 -6.199 12.102 1 87.94 845 VAL B C 1
ATOM 14293 O O . VAL B 1 845 ? -33 -5.473 13.047 1 87.94 845 VAL B O 1
ATOM 14296 N N . GLU B 1 846 ? -32.656 -7.277 11.805 1 88.12 846 GLU B N 1
ATOM 14297 C CA . GLU B 1 846 ? -31.469 -7.66 12.57 1 88.12 846 GLU B CA 1
ATOM 14298 C C . GLU B 1 846 ? -30.344 -6.641 12.391 1 88.12 846 GLU B C 1
ATOM 14300 O O . GLU B 1 846 ? -29.734 -6.215 13.375 1 88.12 846 GLU B O 1
ATOM 14305 N N . GLU B 1 847 ? -30.141 -6.281 11.219 1 85.19 847 GLU B N 1
ATOM 14306 C CA . GLU B 1 847 ? -29.062 -5.328 10.922 1 85.19 847 GLU B CA 1
ATOM 14307 C C . GLU B 1 847 ? -29.375 -3.955 11.508 1 85.19 847 GLU B C 1
ATOM 14309 O O . GLU B 1 847 ? -28.469 -3.258 11.977 1 85.19 847 GLU B O 1
ATOM 14314 N N . SER B 1 848 ? -30.609 -3.621 11.383 1 87 848 SER B N 1
ATOM 14315 C CA . SER B 1 848 ? -31.031 -2.352 11.969 1 87 848 SER B CA 1
ATOM 14316 C C . SER B 1 848 ? -30.859 -2.352 13.484 1 87 848 SER B C 1
ATOM 14318 O O . SER B 1 848 ? -30.359 -1.377 14.055 1 87 848 SER B O 1
ATOM 14320 N N . ALA B 1 849 ? -31.219 -3.406 14.047 1 87.44 849 ALA B N 1
ATOM 14321 C CA . ALA B 1 849 ? -31.109 -3.523 15.5 1 87.44 849 ALA B CA 1
ATOM 14322 C C . ALA B 1 849 ? -29.641 -3.486 15.93 1 87.44 849 ALA B C 1
ATOM 14324 O O . ALA B 1 849 ? -29.297 -2.838 16.922 1 87.44 849 ALA B O 1
ATOM 14325 N N . ASP B 1 850 ? -28.859 -4.145 15.227 1 87.44 850 ASP B N 1
ATOM 14326 C CA . ASP B 1 850 ? -27.422 -4.172 15.539 1 87.44 850 ASP B CA 1
ATOM 14327 C C . ASP B 1 850 ? -26.797 -2.789 15.367 1 87.44 850 ASP B C 1
ATOM 14329 O O . ASP B 1 850 ? -25.984 -2.367 16.188 1 87.44 850 ASP B O 1
ATOM 14333 N N . SER B 1 851 ? -27.172 -2.168 14.32 1 86.62 851 SER B N 1
ATOM 14334 C CA . SER B 1 851 ? -26.625 -0.843 14.047 1 86.62 851 SER B CA 1
ATOM 14335 C C . SER B 1 851 ? -27.109 0.176 15.078 1 86.62 851 SER B C 1
ATOM 14337 O O . SER B 1 851 ? -26.328 1.024 15.523 1 86.62 851 SER B O 1
ATOM 14339 N N . LEU B 1 852 ? -28.359 0.102 15.453 1 88.19 852 LEU B N 1
ATOM 14340 C CA . LEU B 1 852 ? -28.906 1.015 16.453 1 88.19 852 LEU B CA 1
ATOM 14341 C C . LEU B 1 852 ? -28.297 0.746 17.828 1 88.19 852 LEU B C 1
ATOM 14343 O O . LEU B 1 852 ? -28.109 1.674 18.609 1 88.19 852 LEU B O 1
ATOM 14347 N N . ALA B 1 853 ? -28.094 -0.498 18.062 1 89.44 853 ALA B N 1
ATOM 14348 C CA . ALA B 1 853 ? -27.469 -0.855 19.328 1 89.44 853 ALA B CA 1
ATOM 14349 C C . ALA B 1 853 ? -26.078 -0.248 19.453 1 89.44 853 ALA B C 1
ATOM 14351 O O . ALA B 1 853 ? -25.656 0.161 20.547 1 89.44 853 ALA B O 1
ATOM 14352 N N . SER B 1 854 ? -25.422 -0.214 18.406 1 89.06 854 SER B N 1
ATOM 14353 C CA . SER B 1 854 ? -24.078 0.365 18.391 1 89.06 854 SER B CA 1
ATOM 14354 C C . SER B 1 854 ? -24.125 1.871 18.625 1 89.06 854 SER B C 1
ATOM 14356 O O . SER B 1 854 ? -23.266 2.43 19.297 1 89.06 854 SER B O 1
ATOM 14358 N N . VAL B 1 855 ? -25.125 2.484 18.125 1 88.75 855 VAL B N 1
ATOM 14359 C CA . VAL B 1 855 ? -25.297 3.924 18.312 1 88.75 855 VAL B CA 1
ATOM 14360 C C . VAL B 1 855 ? -25.703 4.219 19.75 1 88.75 855 VAL B C 1
ATOM 14362 O O . VAL B 1 855 ? -25.172 5.141 20.375 1 88.75 855 VAL B O 1
ATOM 14365 N N . LYS B 1 856 ? -26.609 3.434 20.266 1 90.69 856 LYS B N 1
ATOM 14366 C CA . LYS B 1 856 ? -27.109 3.609 21.625 1 90.69 856 LYS B CA 1
ATOM 14367 C C . LYS B 1 856 ? -26 3.424 22.641 1 90.69 856 LYS B C 1
ATOM 14369 O O . LYS B 1 856 ? -26 4.074 23.688 1 90.69 856 LYS B O 1
ATOM 14374 N N . ALA B 1 857 ? -25.062 2.66 22.281 1 91.06 857 ALA B N 1
ATOM 14375 C CA . ALA B 1 857 ? -23.953 2.385 23.188 1 91.06 857 ALA B CA 1
ATOM 14376 C C . ALA B 1 857 ? -23.062 3.615 23.359 1 91.06 857 ALA B C 1
ATOM 14378 O O . ALA B 1 857 ? -22.406 3.771 24.391 1 91.06 857 ALA B O 1
ATOM 14379 N N . VAL B 1 858 ? -23.109 4.504 22.391 1 91.75 858 VAL B N 1
ATOM 14380 C CA . VAL B 1 858 ? -22.219 5.66 22.438 1 91.75 858 VAL B CA 1
ATOM 14381 C C . VAL B 1 858 ? -22.984 6.883 22.938 1 91.75 858 VAL B C 1
ATOM 14383 O O . VAL B 1 858 ? -22.391 7.922 23.234 1 91.75 858 VAL B O 1
ATOM 14386 N N . VAL B 1 859 ? -24.297 6.855 23.188 1 91.88 859 VAL B N 1
ATOM 14387 C CA . VAL B 1 859 ? -25.156 7.969 23.594 1 91.88 859 VAL B CA 1
ATOM 14388 C C . VAL B 1 859 ? -24.734 8.445 24.984 1 91.88 859 VAL B C 1
ATOM 14390 O O . VAL B 1 859 ? -24.672 9.648 25.234 1 91.88 859 VAL B O 1
ATOM 14393 N N . PRO B 1 860 ? -24.391 7.484 25.828 1 91.44 860 PRO B N 1
ATOM 14394 C CA . PRO B 1 860 ? -23.953 7.957 27.156 1 91.44 860 PRO B CA 1
ATOM 14395 C C . PRO B 1 860 ? -22.688 8.82 27.078 1 91.44 860 PRO B C 1
ATOM 14397 O O . PRO B 1 860 ? -22.547 9.781 27.844 1 91.44 860 PRO B O 1
ATOM 14400 N N . MET B 1 861 ? -21.875 8.477 26.203 1 92.62 861 MET B N 1
ATOM 14401 C CA . MET B 1 861 ? -20.672 9.297 26.016 1 92.62 861 MET B CA 1
ATOM 14402 C C . MET B 1 861 ? -21.031 10.672 25.484 1 92.62 861 MET B C 1
ATOM 14404 O O . MET B 1 861 ? -20.438 11.672 25.891 1 92.62 861 MET B O 1
ATOM 14408 N N . MET B 1 862 ? -22 10.719 24.609 1 92.88 862 MET B N 1
ATOM 14409 C CA . MET B 1 862 ? -22.5 11.984 24.094 1 92.88 862 MET B CA 1
ATOM 14410 C C . MET B 1 862 ? -23.047 12.859 25.219 1 92.88 862 MET B C 1
ATOM 14412 O O . MET B 1 862 ? -22.688 14.039 25.328 1 92.88 862 MET B O 1
ATOM 14416 N N . LEU B 1 863 ? -23.797 12.258 26.062 1 91.5 863 LEU B N 1
ATOM 14417 C CA . LEU B 1 863 ? -24.391 12.984 27.188 1 91.5 863 LEU B CA 1
ATOM 14418 C C . LEU B 1 863 ? -23.328 13.445 28.172 1 91.5 863 LEU B C 1
ATOM 14420 O O . LEU B 1 863 ? -23.406 14.555 28.703 1 91.5 863 LEU B O 1
ATOM 14424 N N . PHE B 1 864 ? -22.391 12.633 28.344 1 93.06 864 PHE B N 1
ATOM 14425 C CA . PHE B 1 864 ? -21.297 12.977 29.25 1 93.06 864 PHE B CA 1
ATOM 14426 C C . PHE B 1 864 ? -20.531 14.188 28.719 1 93.06 864 PHE B C 1
ATOM 14428 O O . PHE B 1 864 ? -20.234 15.117 29.484 1 93.06 864 PHE B O 1
ATOM 14435 N N . ILE B 1 865 ? -20.203 14.211 27.453 1 93.69 865 ILE B N 1
ATOM 14436 C CA . ILE B 1 865 ? -19.469 15.328 26.859 1 93.69 865 ILE B CA 1
ATOM 14437 C C . ILE B 1 865 ? -20.312 16.594 26.922 1 93.69 865 ILE B C 1
ATOM 14439 O O . ILE B 1 865 ? -19.828 17.672 27.266 1 93.69 865 ILE B O 1
ATOM 14443 N N . MET B 1 866 ? -21.594 16.5 26.641 1 92.25 866 MET B N 1
ATOM 14444 C CA . MET B 1 866 ? -22.516 17.625 26.641 1 92.25 866 MET B CA 1
ATOM 14445 C C . MET B 1 866 ? -22.641 18.219 28.047 1 92.25 866 MET B C 1
ATOM 14447 O O . MET B 1 866 ? -22.578 19.438 28.219 1 92.25 866 MET B O 1
ATOM 14451 N N . LEU B 1 867 ? -22.734 17.359 29.062 1 92.12 867 LEU B N 1
ATOM 14452 C CA . LEU B 1 867 ? -22.859 17.812 30.438 1 92.12 867 LEU B CA 1
ATOM 14453 C C . LEU B 1 867 ? -21.578 18.469 30.922 1 92.12 867 LEU B C 1
ATOM 14455 O O . LEU B 1 867 ? -21.625 19.484 31.625 1 92.12 867 LEU B O 1
ATOM 14459 N N . THR B 1 868 ? -20.484 17.922 30.516 1 93.56 868 THR B N 1
ATOM 14460 C CA . THR B 1 868 ? -19.203 18.453 30.938 1 93.56 868 THR B CA 1
ATOM 14461 C C . THR B 1 868 ? -18.984 19.844 30.344 1 93.56 868 THR B C 1
ATOM 14463 O O . THR B 1 868 ? -18.562 20.766 31.047 1 93.56 868 THR B O 1
ATOM 14466 N N . VAL B 1 869 ? -19.297 19.984 29.062 1 93 869 VAL B N 1
ATOM 14467 C CA . VAL B 1 869 ? -19.125 21.281 28.422 1 93 869 VAL B CA 1
ATOM 14468 C C . VAL B 1 869 ? -20.078 22.297 29.031 1 93 869 VAL B C 1
ATOM 14470 O O . VAL B 1 869 ? -19.672 23.438 29.297 1 93 869 VAL B O 1
ATOM 14473 N N . LEU B 1 870 ? -21.297 21.922 29.328 1 90.94 870 LEU B N 1
ATOM 14474 C CA . LEU B 1 870 ? -22.328 22.828 29.844 1 90.94 870 LEU B CA 1
ATOM 14475 C C . LEU B 1 870 ? -22 23.266 31.266 1 90.94 870 LEU B C 1
ATOM 14477 O O . LEU B 1 870 ? -22.188 24.422 31.625 1 90.94 870 LEU B O 1
ATOM 14481 N N . ILE B 1 871 ? -21.5 22.312 32.094 1 90.06 871 ILE B N 1
ATOM 14482 C CA . ILE B 1 871 ? -21.25 22.656 33.5 1 90.06 871 ILE B CA 1
ATOM 14483 C C . ILE B 1 871 ? -20.031 23.578 33.562 1 90.06 871 ILE B C 1
ATOM 14485 O O . ILE B 1 871 ? -19.969 24.469 34.438 1 90.06 871 ILE B O 1
ATOM 14489 N N . PHE B 1 872 ? -19.016 23.359 32.688 1 89.81 872 PHE B N 1
ATOM 14490 C CA . PHE B 1 872 ? -17.844 24.219 32.656 1 89.81 872 PHE B CA 1
ATOM 14491 C C . PHE B 1 872 ? -18.219 25.625 32.219 1 89.81 872 PHE B C 1
ATOM 14493 O O . PHE B 1 872 ? -17.609 26.594 32.688 1 89.81 872 PHE B O 1
ATOM 14500 N N . HIS B 1 873 ? -19.25 25.734 31.406 1 88.75 873 HIS B N 1
ATOM 14501 C CA . HIS B 1 873 ? -19.625 27.047 30.891 1 88.75 873 HIS B CA 1
ATOM 14502 C C . HIS B 1 873 ? -20.609 27.734 31.828 1 88.75 873 HIS B C 1
ATOM 14504 O O . HIS B 1 873 ? -20.469 28.922 32.094 1 88.75 873 HIS B O 1
ATOM 14510 N N . LEU B 1 874 ? -21.672 27.031 32.375 1 86.56 874 LEU B N 1
ATOM 14511 C CA . LEU B 1 874 ? -22.719 27.641 33.188 1 86.56 874 LEU B CA 1
ATOM 14512 C C . LEU B 1 874 ? -22.312 27.703 34.656 1 86.56 874 LEU B C 1
ATOM 14514 O O . LEU B 1 874 ? -22.828 28.547 35.406 1 86.56 874 LEU B O 1
ATOM 14518 N N . LYS B 1 875 ? -21.375 26.828 35.219 1 86.81 875 LYS B N 1
ATOM 14519 C CA . LYS B 1 875 ? -20.844 26.781 36.562 1 86.81 875 LYS B CA 1
ATOM 14520 C C . LYS B 1 875 ? -21.953 26.656 37.594 1 86.81 875 LYS B C 1
ATOM 14522 O O . LYS B 1 875 ? -21.844 27.203 38.688 1 86.81 875 LYS B O 1
ATOM 14527 N N . SER B 1 876 ? -23.188 26.219 37.188 1 90.19 876 SER B N 1
ATOM 14528 C CA . SER B 1 876 ? -24.328 26.016 38.094 1 90.19 876 SER B CA 1
ATOM 14529 C C . SER B 1 876 ? -25.172 24.828 37.656 1 90.19 876 SER B C 1
ATOM 14531 O O . SER B 1 876 ? -25.484 24.672 36.469 1 90.19 876 SER B O 1
ATOM 14533 N N . PHE B 1 877 ? -25.531 24 38.625 1 90.44 877 PHE B N 1
ATOM 14534 C CA . PHE B 1 877 ? -26.312 22.797 38.344 1 90.44 877 PHE B CA 1
ATOM 14535 C C . PHE B 1 877 ? -27.766 23.156 38.031 1 90.44 877 PHE B C 1
ATOM 14537 O O . PHE B 1 877 ? -28.406 22.484 37.219 1 90.44 877 PHE B O 1
ATOM 14544 N N . SER B 1 878 ? -28.312 24.188 38.625 1 88.06 878 SER B N 1
ATOM 14545 C CA . SER B 1 878 ? -29.672 24.609 38.344 1 88.06 878 SER B CA 1
ATOM 14546 C C . SER B 1 878 ? -29.828 25.109 36.906 1 88.06 878 SER B C 1
ATOM 14548 O O . SER B 1 878 ? -30.812 24.781 36.25 1 88.06 878 SER B O 1
ATOM 14550 N N . ARG B 1 879 ? -28.875 25.859 36.562 1 90.06 879 ARG B N 1
ATOM 14551 C CA . ARG B 1 879 ? -28.891 26.344 35.188 1 90.06 879 ARG B CA 1
ATOM 14552 C C . ARG B 1 879 ? -28.719 25.188 34.188 1 90.06 879 ARG B C 1
ATOM 14554 O O . ARG B 1 879 ? -29.312 25.203 33.125 1 90.06 879 ARG B O 1
ATOM 14561 N N . LEU B 1 880 ? -27.891 24.234 34.562 1 91.69 880 LEU B N 1
ATOM 14562 C CA . LEU B 1 880 ? -27.688 23.047 33.719 1 91.69 880 LEU B CA 1
ATOM 14563 C C . LEU B 1 880 ? -28.984 22.281 33.531 1 91.69 880 LEU B C 1
ATOM 14565 O O . LEU B 1 880 ? -29.312 21.875 32.406 1 91.69 880 LEU B O 1
ATOM 14569 N N . LEU B 1 881 ? -29.734 22.141 34.531 1 91.19 881 LEU B N 1
ATOM 14570 C CA . LEU B 1 881 ? -30.984 21.391 34.469 1 91.19 881 LEU B CA 1
ATOM 14571 C C . LEU B 1 881 ? -32 22.125 33.625 1 91.19 881 LEU B C 1
ATOM 14573 O O . LEU B 1 881 ? -32.844 21.484 32.938 1 91.19 881 LEU B O 1
ATOM 14577 N N . ILE B 1 882 ? -31.953 23.422 33.656 1 90.62 882 ILE B N 1
ATOM 14578 C CA . ILE B 1 882 ? -32.875 24.219 32.844 1 90.62 882 ILE B CA 1
ATOM 14579 C C . ILE B 1 882 ? -32.594 23.984 31.375 1 90.62 882 ILE B C 1
ATOM 14581 O O . ILE B 1 882 ? -33.5 23.781 30.578 1 90.62 882 ILE B O 1
ATOM 14585 N N . VAL B 1 883 ? -31.297 24 31.047 1 90.12 883 VAL B N 1
ATOM 14586 C CA . VAL B 1 883 ? -30.906 23.812 29.656 1 90.12 883 VAL B CA 1
ATOM 14587 C C . VAL B 1 883 ? -31.234 22.391 29.219 1 90.12 883 VAL B C 1
ATOM 14589 O O . VAL B 1 883 ? -31.719 22.172 28.094 1 90.12 883 VAL B O 1
ATOM 14592 N N . LEU B 1 884 ? -31.016 21.422 30.062 1 90 884 LEU B N 1
ATOM 14593 C CA . LEU B 1 884 ? -31.25 20.016 29.734 1 90 884 LEU B CA 1
ATOM 14594 C C . LEU B 1 884 ? -32.75 19.734 29.578 1 90 884 LEU B C 1
ATOM 14596 O O . LEU B 1 884 ? -33.125 18.844 28.812 1 90 884 LEU B O 1
ATOM 14600 N N . SER B 1 885 ? -33.562 20.422 30.266 1 89.38 885 SER B N 1
ATOM 14601 C CA . SER B 1 885 ? -35 20.203 30.203 1 89.38 885 SER B CA 1
ATOM 14602 C C . SER B 1 885 ? -35.594 20.625 28.859 1 89.38 885 SER B C 1
ATOM 14604 O O . SER B 1 885 ? -36.656 20.156 28.469 1 89.38 885 SER B O 1
ATOM 14606 N N . VAL B 1 886 ? -34.906 21.438 28.141 1 89.38 886 VAL B N 1
ATOM 14607 C CA . VAL B 1 886 ? -35.406 21.938 26.875 1 89.38 886 VAL B CA 1
ATOM 14608 C C . VAL B 1 886 ? -35 21 25.75 1 89.38 886 VAL B C 1
ATOM 14610 O O . VAL B 1 886 ? -35.688 20.938 24.703 1 89.38 886 VAL B O 1
ATOM 14613 N N . VAL B 1 887 ? -33.969 20.203 25.938 1 88.94 887 VAL B N 1
ATOM 14614 C CA . VAL B 1 887 ? -33.344 19.391 24.906 1 88.94 887 VAL B CA 1
ATOM 14615 C C . VAL B 1 887 ? -34.344 18.359 24.391 1 88.94 887 VAL B C 1
ATOM 14617 O O . VAL B 1 887 ? -34.531 18.219 23.172 1 88.94 887 VAL B O 1
ATOM 14620 N N . PRO B 1 888 ? -35.094 17.688 25.234 1 89 888 PRO B N 1
ATOM 14621 C CA . PRO B 1 888 ? -36.031 16.672 24.75 1 89 888 PRO B CA 1
ATOM 14622 C C . PRO B 1 888 ? -37.25 17.266 24.047 1 89 888 PRO B C 1
ATOM 14624 O O . PRO B 1 888 ? -37.969 16.562 23.344 1 89 888 PRO B O 1
ATOM 14627 N N . LEU B 1 889 ? -37.5 18.516 24.219 1 89.56 889 LEU B N 1
ATOM 14628 C CA . LEU B 1 889 ? -38.688 19.156 23.641 1 89.56 889 LEU B CA 1
ATOM 14629 C C . LEU B 1 889 ? -38.562 19.25 22.125 1 89.56 889 LEU B C 1
ATOM 14631 O O . LEU B 1 889 ? -39.562 19.484 21.438 1 89.56 889 LEU B O 1
ATOM 14635 N N . GLY B 1 890 ? -37.344 19.047 21.625 1 89.56 890 GLY B N 1
ATOM 14636 C CA . GLY B 1 890 ? -37.156 18.984 20.188 1 89.56 890 GLY B CA 1
ATOM 14637 C C . GLY B 1 890 ? -37.969 17.875 19.531 1 89.56 890 GLY B C 1
ATOM 14638 O O . GLY B 1 890 ? -38.312 17.969 18.359 1 89.56 890 GLY B O 1
ATOM 14639 N N . LEU B 1 891 ? -38.281 16.906 20.297 1 91.81 891 LEU B N 1
ATOM 14640 C CA . LEU B 1 891 ? -39.031 15.75 19.797 1 91.81 891 LEU B CA 1
ATOM 14641 C C . LEU B 1 891 ? -40.438 16.156 19.328 1 91.81 891 LEU B C 1
ATOM 14643 O O . LEU B 1 891 ? -41 15.516 18.438 1 91.81 891 LEU B O 1
ATOM 14647 N N . ILE B 1 892 ? -40.969 17.234 19.922 1 93.88 892 ILE B N 1
ATOM 14648 C CA . ILE B 1 892 ? -42.312 17.734 19.531 1 93.88 892 ILE B CA 1
ATOM 14649 C C . ILE B 1 892 ? -42.281 18.156 18.078 1 93.88 892 ILE B C 1
ATOM 14651 O O . ILE B 1 892 ? -43.156 17.781 17.297 1 93.88 892 ILE B O 1
ATOM 14655 N N . GLY B 1 893 ? -41.312 18.891 17.703 1 93.19 893 GLY B N 1
ATOM 14656 C CA . GLY B 1 893 ? -41.188 19.312 16.312 1 93.19 893 GLY B CA 1
ATOM 14657 C C . GLY B 1 893 ? -40.844 18.188 15.375 1 93.19 893 GLY B C 1
ATOM 14658 O O . GLY B 1 893 ? -41.281 18.156 14.227 1 93.19 893 GLY B O 1
ATOM 14659 N N . VAL B 1 894 ? -40.062 17.234 15.805 1 94.06 894 VAL B N 1
ATOM 14660 C CA . VAL B 1 894 ? -39.625 16.109 14.984 1 94.06 894 VAL B CA 1
ATOM 14661 C C . VAL B 1 894 ? -40.844 15.234 14.633 1 94.06 894 VAL B C 1
ATOM 14663 O O . VAL B 1 894 ? -41.031 14.867 13.477 1 94.06 894 VAL B O 1
ATOM 14666 N N . ALA B 1 895 ? -41.625 14.867 15.656 1 94 895 ALA B N 1
ATOM 14667 C CA . ALA B 1 895 ? -42.781 14.023 15.453 1 94 895 ALA B CA 1
ATOM 14668 C C . ALA B 1 895 ? -43.781 14.688 14.5 1 94 895 ALA B C 1
ATOM 14670 O O . ALA B 1 895 ? -44.344 14.031 13.609 1 94 895 ALA B O 1
ATOM 14671 N N . ALA B 1 896 ? -43.969 15.938 14.648 1 93.69 896 ALA B N 1
ATOM 14672 C CA . ALA B 1 896 ? -44.875 16.656 13.789 1 93.69 896 ALA B CA 1
ATOM 14673 C C . ALA B 1 896 ? -44.406 16.688 12.344 1 93.69 896 ALA B C 1
ATOM 14675 O O . ALA B 1 896 ? -45.156 16.5 11.406 1 93.69 896 ALA B O 1
ATOM 14676 N N . ALA B 1 897 ? -43.188 16.906 12.172 1 93.06 897 ALA B N 1
ATOM 14677 C CA . ALA B 1 897 ? -42.594 17.016 10.836 1 93.06 897 ALA B CA 1
ATOM 14678 C C . ALA B 1 897 ? -42.625 15.672 10.117 1 93.06 897 ALA B C 1
ATOM 14680 O O . ALA B 1 897 ? -42.906 15.594 8.922 1 93.06 897 ALA B O 1
ATOM 14681 N N . LEU B 1 898 ? -42.281 14.625 10.828 1 92.31 898 LEU B N 1
ATOM 14682 C CA . LEU B 1 898 ? -42.219 13.297 10.219 1 92.31 898 LEU B CA 1
ATOM 14683 C C . LEU B 1 898 ? -43.625 12.797 9.891 1 92.31 898 LEU B C 1
ATOM 14685 O O . LEU B 1 898 ? -43.812 12.148 8.859 1 92.31 898 LEU B O 1
ATOM 14689 N N . LEU B 1 899 ? -44.562 13.031 10.719 1 92.25 899 LEU B N 1
ATOM 14690 C CA . LEU B 1 899 ? -45.938 12.594 10.477 1 92.25 899 LEU B CA 1
ATOM 14691 C C . LEU B 1 899 ? -46.562 13.383 9.336 1 92.25 899 LEU B C 1
ATOM 14693 O O . LEU B 1 899 ? -47.312 12.828 8.531 1 92.25 899 LEU B O 1
ATOM 14697 N N . LEU B 1 900 ? -46.188 14.641 9.266 1 91.44 900 LEU B N 1
ATOM 14698 C CA . LEU B 1 900 ? -46.781 15.484 8.219 1 91.44 900 LEU B CA 1
ATOM 14699 C C . LEU B 1 900 ? -46.156 15.156 6.863 1 91.44 900 LEU B C 1
ATOM 14701 O O . LEU B 1 900 ? -46.812 15.211 5.832 1 91.44 900 LEU B O 1
ATOM 14705 N N . SER B 1 901 ? -44.969 14.891 6.859 1 90.25 901 SER B N 1
ATOM 14706 C CA . SER B 1 901 ? -44.281 14.578 5.613 1 90.25 901 SER B CA 1
ATOM 14707 C C . SER B 1 901 ? -44.375 13.086 5.281 1 90.25 901 SER B C 1
ATOM 14709 O O . SER B 1 901 ? -44 12.664 4.184 1 90.25 901 SER B O 1
ATOM 14711 N N . SER B 1 902 ? -44.844 12.242 6.137 1 87.44 902 SER B N 1
ATOM 14712 C CA . SER B 1 902 ? -44.938 10.797 5.973 1 87.44 902 SER B CA 1
ATOM 14713 C C . SER B 1 902 ? -43.594 10.164 5.691 1 87.44 902 SER B C 1
ATOM 14715 O O . SER B 1 902 ? -43.469 9.273 4.848 1 87.44 902 SER B O 1
ATOM 14717 N N . SER B 1 903 ? -42.625 10.805 6.258 1 88.75 903 SER B N 1
ATOM 14718 C CA . SER B 1 903 ? -41.281 10.258 6.117 1 88.75 903 SER B CA 1
ATOM 14719 C C . SER B 1 903 ? -40.969 9.273 7.242 1 88.75 903 SER B C 1
ATOM 14721 O O . SER B 1 903 ? -41.344 9.5 8.391 1 88.75 903 SER B O 1
ATOM 14723 N N . PRO B 1 904 ? -40.281 8.203 6.887 1 88.44 904 PRO B N 1
ATOM 14724 C CA . PRO B 1 904 ? -39.938 7.211 7.914 1 88.44 904 PRO B CA 1
ATOM 14725 C C . PRO B 1 904 ? -38.781 7.641 8.781 1 88.44 904 PRO B C 1
ATOM 14727 O O . PRO B 1 904 ? -38.031 8.547 8.414 1 88.44 904 PRO B O 1
ATOM 14730 N N . LEU B 1 905 ? -38.781 7.039 9.938 1 88.75 905 LEU B N 1
ATOM 14731 C CA . LEU B 1 905 ? -37.656 7.234 10.836 1 88.75 905 LEU B CA 1
ATOM 14732 C C . LEU B 1 905 ? -36.562 6.23 10.539 1 88.75 905 LEU B C 1
ATOM 14734 O O . LEU B 1 905 ? -36.562 5.117 11.07 1 88.75 905 LEU B O 1
ATOM 14738 N N . GLY B 1 906 ? -35.75 6.648 9.766 1 86.25 906 GLY B N 1
ATOM 14739 C CA . GLY B 1 906 ? -34.656 5.797 9.398 1 86.25 906 GLY B CA 1
ATOM 14740 C C . GLY B 1 906 ? -33.406 6.016 10.266 1 86.25 906 GLY B C 1
ATOM 14741 O O . GLY B 1 906 ? -33.438 6.844 11.18 1 86.25 906 GLY B O 1
ATOM 14742 N N . PHE B 1 907 ? -32.406 5.27 9.984 1 85.25 907 PHE B N 1
ATOM 14743 C CA . PHE B 1 907 ? -31.125 5.359 10.711 1 85.25 907 PHE B CA 1
ATOM 14744 C C . PHE B 1 907 ? -30.578 6.777 10.648 1 85.25 907 PHE B C 1
ATOM 14746 O O . PHE B 1 907 ? -30.172 7.34 11.664 1 85.25 907 PHE B O 1
ATOM 14753 N N . VAL B 1 908 ? -30.609 7.352 9.523 1 85.62 908 VAL B N 1
ATOM 14754 C CA . VAL B 1 908 ? -30.047 8.68 9.312 1 85.62 908 VAL B CA 1
ATOM 14755 C C . VAL B 1 908 ? -30.906 9.727 10.023 1 85.62 908 VAL B C 1
ATOM 14757 O O . VAL B 1 908 ? -30.391 10.719 10.539 1 85.62 908 VAL B O 1
ATOM 14760 N N . ALA B 1 909 ? -32.188 9.508 10.023 1 88.88 909 ALA B N 1
ATOM 14761 C CA . ALA B 1 909 ? -33.094 10.406 10.727 1 88.88 909 ALA B CA 1
ATOM 14762 C C . ALA B 1 909 ? -32.875 10.359 12.234 1 88.88 909 ALA B C 1
ATOM 14764 O O . ALA B 1 909 ? -32.969 11.383 12.914 1 88.88 909 ALA B O 1
ATOM 14765 N N . ILE B 1 910 ? -32.562 9.242 12.688 1 88.88 910 ILE B N 1
ATOM 14766 C CA . ILE B 1 910 ? -32.281 9.094 14.109 1 88.88 910 ILE B CA 1
ATOM 14767 C C . ILE B 1 910 ? -31.016 9.867 14.453 1 88.88 910 ILE B C 1
ATOM 14769 O O . ILE B 1 910 ? -30.938 10.508 15.508 1 88.88 910 ILE B O 1
ATOM 14773 N N . LEU B 1 911 ? -30.109 9.773 13.602 1 86.5 911 LEU B N 1
ATOM 14774 C CA . LEU B 1 911 ? -28.875 10.539 13.805 1 86.5 911 LEU B CA 1
ATOM 14775 C C . LEU B 1 911 ? -29.172 12.039 13.797 1 86.5 911 LEU B C 1
ATOM 14777 O O . LEU B 1 911 ? -28.547 12.797 14.547 1 86.5 911 LEU B O 1
ATOM 14781 N N . GLY B 1 912 ? -30.062 12.383 12.969 1 88.12 912 GLY B N 1
ATOM 14782 C CA . GLY B 1 912 ? -30.484 13.773 12.953 1 88.12 912 GLY B CA 1
ATOM 14783 C C . GLY B 1 912 ? -31.141 14.211 14.25 1 88.12 912 GLY B C 1
ATOM 14784 O O . GLY B 1 912 ? -30.891 15.32 14.734 1 88.12 912 GLY B O 1
ATOM 14785 N N . VAL B 1 913 ? -31.875 13.367 14.82 1 89.56 913 VAL B N 1
ATOM 14786 C CA . VAL B 1 913 ? -32.562 13.672 16.062 1 89.56 913 VAL B CA 1
ATOM 14787 C C . VAL B 1 913 ? -31.547 13.82 17.188 1 89.56 913 VAL B C 1
ATOM 14789 O O . VAL B 1 913 ? -31.672 14.711 18.031 1 89.56 913 VAL B O 1
ATOM 14792 N N . LEU B 1 914 ? -30.594 13.008 17.141 1 88.12 914 LEU B N 1
ATOM 14793 C CA . LEU B 1 914 ? -29.547 13.078 18.156 1 88.12 914 LEU B CA 1
ATOM 14794 C C . LEU B 1 914 ? -28.734 14.359 18 1 88.12 914 LEU B C 1
ATOM 14796 O O . LEU B 1 914 ? -28.391 15 19 1 88.12 914 LEU B O 1
ATOM 14800 N N . SER B 1 915 ? -28.469 14.672 16.828 1 87.69 915 SER B N 1
ATOM 14801 C CA . SER B 1 915 ? -27.703 15.891 16.562 1 87.69 915 SER B CA 1
ATOM 14802 C C . SER B 1 915 ? -28.5 17.141 16.969 1 87.69 915 SER B C 1
ATOM 14804 O O . SER B 1 915 ? -27.906 18.141 17.359 1 87.69 915 SER B O 1
ATOM 14806 N N . LEU B 1 916 ? -29.812 17.031 16.906 1 88.88 916 LEU B N 1
ATOM 14807 C CA . LEU B 1 916 ? -30.703 18.125 17.266 1 88.88 916 LEU B CA 1
ATOM 14808 C C . LEU B 1 916 ? -30.562 18.469 18.75 1 88.88 916 LEU B C 1
ATOM 14810 O O . LEU B 1 916 ? -30.688 19.625 19.141 1 88.88 916 LEU B O 1
ATOM 14814 N N . MET B 1 917 ? -30.266 17.531 19.5 1 88.94 917 MET B N 1
ATOM 14815 C CA . MET B 1 917 ? -30.094 17.766 20.922 1 88.94 917 MET B CA 1
ATOM 14816 C C . MET B 1 917 ? -28.984 18.766 21.188 1 88.94 917 MET B C 1
ATOM 14818 O O . MET B 1 917 ? -29.141 19.672 22.016 1 88.94 917 MET B O 1
ATOM 14822 N N . GLY B 1 918 ? -27.938 18.562 20.5 1 86.31 918 GLY B N 1
ATOM 14823 C CA . GLY B 1 918 ? -26.844 19.5 20.656 1 86.31 918 GLY B CA 1
ATOM 14824 C C . GLY B 1 918 ? -27.156 20.891 20.141 1 86.31 918 GLY B C 1
ATOM 14825 O O . GLY B 1 918 ? -26.766 21.891 20.734 1 86.31 918 GLY B O 1
ATOM 14826 N N . MET B 1 919 ? -27.906 20.984 19.094 1 87.12 919 MET B N 1
ATOM 14827 C CA . MET B 1 919 ? -28.266 22.25 18.484 1 87.12 919 MET B CA 1
ATOM 14828 C C . MET B 1 919 ? -29.203 23.047 19.391 1 87.12 919 MET B C 1
ATOM 14830 O O . MET B 1 919 ? -29.078 24.266 19.5 1 87.12 919 MET B O 1
ATOM 14834 N N . ILE B 1 920 ? -30.125 22.375 20.016 1 89.81 920 ILE B N 1
ATOM 14835 C CA . ILE B 1 920 ? -31.078 23.016 20.922 1 89.81 920 ILE B CA 1
ATOM 14836 C C . ILE B 1 920 ? -30.359 23.5 22.172 1 89.81 920 ILE B C 1
ATOM 14838 O O . ILE B 1 920 ? -30.609 24.609 22.656 1 89.81 920 ILE B O 1
ATOM 14842 N N . ALA B 1 921 ? -29.453 22.672 22.609 1 89.75 921 ALA B N 1
ATOM 14843 C CA . ALA B 1 921 ? -28.688 23.047 23.797 1 89.75 921 ALA B CA 1
ATOM 14844 C C . ALA B 1 921 ? -27.859 24.312 23.531 1 89.75 921 ALA B C 1
ATOM 14846 O O . ALA B 1 921 ? -27.672 25.125 24.438 1 89.75 921 ALA B O 1
ATOM 14847 N N . LYS B 1 922 ? -27.406 24.453 22.328 1 87.44 922 LYS B N 1
ATOM 14848 C CA . LYS B 1 922 ? -26.609 25.625 21.969 1 87.44 922 LYS B CA 1
ATOM 14849 C C . LYS B 1 922 ? -27.422 26.906 22.141 1 87.44 922 LYS B C 1
ATOM 14851 O O . LYS B 1 922 ? -26.953 27.875 22.75 1 87.44 922 LYS B O 1
ATOM 14856 N N . ASN B 1 923 ? -28.609 26.953 21.672 1 85.75 923 ASN B N 1
ATOM 14857 C CA . ASN B 1 923 ? -29.469 28.125 21.781 1 85.75 923 ASN B CA 1
ATOM 14858 C C . ASN B 1 923 ? -29.875 28.391 23.219 1 85.75 923 ASN B C 1
ATOM 14860 O O . ASN B 1 923 ? -29.969 29.562 23.641 1 85.75 923 ASN B O 1
ATOM 14864 N N . ALA B 1 924 ? -30.047 27.359 23.922 1 89.88 924 ALA B N 1
ATOM 14865 C CA . ALA B 1 924 ? -30.422 27.5 25.328 1 89.88 924 ALA B CA 1
ATOM 14866 C C . ALA B 1 924 ? -29.281 28.094 26.156 1 89.88 924 ALA B C 1
ATOM 14868 O O . ALA B 1 924 ? -29.516 28.953 27.016 1 89.88 924 ALA B O 1
ATOM 14869 N N . VAL B 1 925 ? -28.094 27.688 25.844 1 87.69 925 VAL B N 1
ATOM 14870 C CA . VAL B 1 925 ? -26.922 28.156 26.562 1 87.69 925 VAL B CA 1
ATOM 14871 C C . VAL B 1 925 ? -26.734 29.656 26.312 1 87.69 925 VAL B C 1
ATOM 14873 O O . VAL B 1 925 ? -26.422 30.422 27.219 1 87.69 925 VAL B O 1
ATOM 14876 N N . ILE B 1 926 ? -26.938 30.016 25.109 1 81.69 926 ILE B N 1
ATOM 14877 C CA . ILE B 1 926 ? -26.766 31.422 24.734 1 81.69 926 ILE B CA 1
ATOM 14878 C C . ILE B 1 926 ? -27.797 32.281 25.438 1 81.69 926 ILE B C 1
ATOM 14880 O O . ILE B 1 926 ? -27.484 33.375 25.938 1 81.69 926 ILE B O 1
ATOM 14884 N N . LEU B 1 927 ? -29 31.844 25.531 1 87.06 927 LEU B N 1
ATOM 14885 C CA . LEU B 1 927 ? -30.078 32.594 26.172 1 87.06 927 LEU B CA 1
ATOM 14886 C C . LEU B 1 927 ? -29.875 32.688 27.672 1 87.06 927 LEU B C 1
ATOM 14888 O O . LEU B 1 927 ? -30.047 33.75 28.266 1 87.06 927 LEU B O 1
ATOM 14892 N N . VAL B 1 928 ? -29.5 31.609 28.266 1 88.31 928 VAL B N 1
ATOM 14893 C CA . VAL B 1 928 ? -29.281 31.594 29.703 1 88.31 928 VAL B CA 1
ATOM 14894 C C . VAL B 1 928 ? -28.109 32.5 30.062 1 88.31 928 VAL B C 1
ATOM 14896 O O . VAL B 1 928 ? -28.172 33.219 31.078 1 88.31 928 VAL B O 1
ATOM 14899 N N . THR B 1 929 ? -27.094 32.469 29.234 1 85 929 THR B N 1
ATOM 14900 C CA . THR B 1 929 ? -25.938 33.344 29.484 1 85 929 THR B CA 1
ATOM 14901 C C . THR B 1 929 ? -26.312 34.812 29.375 1 85 929 THR B C 1
ATOM 14903 O O . THR B 1 929 ? -25.828 35.625 30.125 1 85 929 THR B O 1
ATOM 14906 N N . GLN B 1 930 ? -27.234 35.094 28.469 1 83.25 930 GLN B N 1
ATOM 14907 C CA . GLN B 1 930 ? -27.688 36.469 28.312 1 83.25 930 GLN B CA 1
ATOM 14908 C C . GLN B 1 930 ? -28.562 36.875 29.484 1 83.25 930 GLN B C 1
ATOM 14910 O O . GLN B 1 930 ? -28.516 38.031 29.922 1 83.25 930 GLN B O 1
ATOM 14915 N N . ILE B 1 931 ? -29.359 36.031 30.016 1 87.75 931 ILE B N 1
ATOM 14916 C CA . ILE B 1 931 ? -30.188 36.344 31.172 1 87.75 931 ILE B CA 1
ATOM 14917 C C . ILE B 1 931 ? -29.297 36.625 32.375 1 87.75 931 ILE B C 1
ATOM 14919 O O . ILE B 1 931 ? -29.547 37.562 33.125 1 87.75 931 ILE B O 1
ATOM 14923 N N . GLU B 1 932 ? -28.281 35.844 32.469 1 87.19 932 GLU B N 1
ATOM 14924 C CA . GLU B 1 932 ? -27.359 36.031 33.594 1 87.19 932 GLU B CA 1
ATOM 14925 C C . GLU B 1 932 ? -26.578 37.344 33.469 1 87.19 932 GLU B C 1
ATOM 14927 O O . GLU B 1 932 ? -26.266 37.969 34.469 1 87.19 932 GLU B O 1
ATOM 14932 N N . ALA B 1 933 ? -26.281 37.625 32.219 1 81.5 933 ALA B N 1
ATOM 14933 C CA . ALA B 1 933 ? -25.594 38.875 32 1 81.5 933 ALA B CA 1
ATOM 14934 C C . ALA B 1 933 ? -26.469 40.062 32.375 1 81.5 933 ALA B C 1
ATOM 14936 O O . ALA B 1 933 ? -25.984 41.062 32.938 1 81.5 933 ALA B O 1
ATOM 14937 N N . GLU B 1 934 ? -27.766 40 32.125 1 84.25 934 GLU B N 1
ATOM 14938 C CA . GLU B 1 934 ? -28.719 41.031 32.469 1 84.25 934 GLU B CA 1
ATOM 14939 C C . GLU B 1 934 ? -28.984 41.094 33.969 1 84.25 934 GLU B C 1
ATOM 14941 O O . GLU B 1 934 ? -29.172 42.156 34.531 1 84.25 934 GLU B O 1
ATOM 14946 N N . ARG B 1 935 ? -28.922 40 34.531 1 87.31 935 ARG B N 1
ATOM 14947 C CA . ARG B 1 935 ? -29.094 39.938 36 1 87.31 935 ARG B CA 1
ATOM 14948 C C . ARG B 1 935 ? -27.906 40.562 36.719 1 87.31 935 ARG B C 1
ATOM 14950 O O . ARG B 1 935 ? -28.078 41.281 37.688 1 87.31 935 ARG B O 1
ATOM 14957 N N . LYS B 1 936 ? -26.766 40.312 36.156 1 84.06 936 LYS B N 1
ATOM 14958 C CA . LYS B 1 936 ? -25.562 40.875 36.75 1 84.06 936 LYS B CA 1
ATOM 14959 C C . LYS B 1 936 ? -25.516 42.375 36.562 1 84.06 936 LYS B C 1
ATOM 14961 O O . LYS B 1 936 ? -24.875 43.094 37.344 1 84.06 936 LYS B O 1
ATOM 14966 N N . ALA B 1 937 ? -26.297 42.812 35.5 1 81.25 937 ALA B N 1
ATOM 14967 C CA . ALA B 1 937 ? -26.391 44.25 35.25 1 81.25 937 ALA B CA 1
ATOM 14968 C C . ALA B 1 937 ? -27.391 44.938 36.188 1 81.25 937 ALA B C 1
ATOM 14970 O O . ALA B 1 937 ? -27.531 46.156 36.188 1 81.25 937 ALA B O 1
ATOM 14971 N N . GLY B 1 938 ? -28.141 44.188 37.094 1 83.25 938 GLY B N 1
ATOM 14972 C CA . GLY B 1 938 ? -28.938 44.75 38.156 1 83.25 938 GLY B CA 1
ATOM 14973 C C . GLY B 1 938 ? -30.438 44.594 37.938 1 83.25 938 GLY B C 1
ATOM 14974 O O . GLY B 1 938 ? -31.234 45.062 38.75 1 83.25 938 GLY B O 1
ATOM 14975 N N . ARG B 1 939 ? -30.875 43.906 37 1 88.19 939 ARG B N 1
ATOM 14976 C CA . ARG B 1 939 ? -32.312 43.75 36.719 1 88.19 939 ARG B CA 1
ATOM 14977 C C . ARG B 1 939 ? -32.906 42.594 37.531 1 88.19 939 ARG B C 1
ATOM 14979 O O . ARG B 1 939 ? -32.156 41.719 37.969 1 88.19 939 ARG B O 1
ATOM 14986 N N . SER B 1 940 ? -34.25 42.656 37.781 1 88.81 940 SER B N 1
ATOM 14987 C CA . SER B 1 940 ? -34.938 41.562 38.438 1 88.81 940 SER B CA 1
ATOM 14988 C C . SER B 1 940 ? -35.031 40.312 37.531 1 88.81 940 SER B C 1
ATOM 14990 O O . SER B 1 940 ? -34.781 40.406 36.344 1 88.81 940 SER B O 1
ATOM 14992 N N . VAL B 1 941 ? -35.281 39.219 38.125 1 90.81 941 VAL B N 1
ATOM 14993 C CA . VAL B 1 941 ? -35.25 37.938 37.406 1 90.81 941 VAL B CA 1
ATOM 14994 C C . VAL B 1 941 ? -36.281 37.969 36.281 1 90.81 941 VAL B C 1
ATOM 14996 O O . VAL B 1 941 ? -35.969 37.531 35.156 1 90.81 941 VAL B O 1
ATOM 14999 N N . THR B 1 942 ? -37.438 38.5 36.5 1 90.06 942 THR B N 1
ATOM 15000 C CA . THR B 1 942 ? -38.5 38.531 35.5 1 90.06 942 THR B CA 1
ATOM 15001 C C . THR B 1 942 ? -38.125 39.531 34.406 1 90.06 942 THR B C 1
ATOM 15003 O O . THR B 1 942 ? -38.312 39.25 33.219 1 90.06 942 THR B O 1
ATOM 15006 N N . GLU B 1 943 ? -37.594 40.656 34.75 1 89.94 943 GLU B N 1
ATOM 15007 C CA . GLU B 1 943 ? -37.219 41.688 33.781 1 89.94 943 GLU B CA 1
ATOM 15008 C C . GLU B 1 943 ? -36 41.219 32.969 1 89.94 943 GLU B C 1
ATOM 15010 O O . GLU B 1 943 ? -35.875 41.531 31.781 1 89.94 943 GLU B O 1
ATOM 15015 N N . ALA B 1 944 ? -35.094 40.531 33.688 1 91.31 944 ALA B N 1
ATOM 15016 C CA . ALA B 1 944 ? -33.906 40 33.031 1 91.31 944 ALA B CA 1
ATOM 15017 C C . ALA B 1 944 ? -34.281 38.969 31.969 1 91.31 944 ALA B C 1
ATOM 15019 O O . ALA B 1 944 ? -33.719 38.969 30.859 1 91.31 944 ALA B O 1
ATOM 15020 N N . ALA B 1 945 ? -35.188 38.156 32.344 1 91.94 945 ALA B N 1
ATOM 15021 C CA . ALA B 1 945 ? -35.625 37.125 31.406 1 91.94 945 ALA B CA 1
ATOM 15022 C C . ALA B 1 945 ? -36.375 37.719 30.219 1 91.94 945 ALA B C 1
ATOM 15024 O O . ALA B 1 945 ? -36.219 37.281 29.094 1 91.94 945 ALA B O 1
ATOM 15025 N N . LEU B 1 946 ? -37.188 38.719 30.469 1 90 946 LEU B N 1
ATOM 15026 C CA . LEU B 1 946 ? -37.938 39.375 29.422 1 90 946 LEU B CA 1
ATOM 15027 C C . LEU B 1 946 ? -37.031 40.156 28.484 1 90 946 LEU B C 1
ATOM 15029 O O . LEU B 1 946 ? -37.156 40.094 27.266 1 90 946 LEU B O 1
ATOM 15033 N N . GLU B 1 947 ? -36.125 40.844 29.016 1 87.88 947 GLU B N 1
ATOM 15034 C CA . GLU B 1 947 ? -35.188 41.656 28.219 1 87.88 947 GLU B CA 1
ATOM 15035 C C . GLU B 1 947 ? -34.219 40.781 27.422 1 87.88 947 GLU B C 1
ATOM 15037 O O . GLU B 1 947 ? -33.938 41.062 26.266 1 87.88 947 GLU B O 1
ATOM 15042 N N . ALA B 1 948 ? -33.688 39.812 28.078 1 87.56 948 ALA B N 1
ATOM 15043 C CA . ALA B 1 948 ? -32.75 38.906 27.422 1 87.56 948 ALA B CA 1
ATOM 15044 C C . ALA B 1 948 ? -33.406 38.188 26.266 1 87.56 948 ALA B C 1
ATOM 15046 O O . ALA B 1 948 ? -32.812 38.062 25.188 1 87.56 948 ALA B O 1
ATOM 15047 N N . SER B 1 949 ? -34.562 37.656 26.469 1 90.31 949 SER B N 1
ATOM 15048 C CA . SER B 1 949 ? -35.281 36.906 25.453 1 90.31 949 SER B CA 1
ATOM 15049 C C . SER B 1 949 ? -35.688 37.781 24.297 1 90.31 949 SER B C 1
ATOM 15051 O O . SER B 1 949 ? -35.688 37.375 23.141 1 90.31 949 SER B O 1
ATOM 15053 N N . THR B 1 950 ? -36.031 39 24.562 1 86.81 950 THR B N 1
ATOM 15054 C CA . THR B 1 950 ? -36.438 39.906 23.516 1 86.81 950 THR B CA 1
ATOM 15055 C C . THR B 1 950 ? -35.219 40.344 22.688 1 86.81 950 THR B C 1
ATOM 15057 O O . THR B 1 950 ? -35.312 40.5 21.469 1 86.81 950 THR B O 1
ATOM 15060 N N . SER B 1 951 ? -34.156 40.594 23.344 1 77.44 951 SER B N 1
ATOM 15061 C CA . SER B 1 951 ? -32.938 41 22.656 1 77.44 951 SER B CA 1
ATOM 15062 C C . SER B 1 951 ? -32.375 39.906 21.781 1 77.44 951 SER B C 1
ATOM 15064 O O . SER B 1 951 ? -31.781 40.156 20.734 1 77.44 951 SER B O 1
ATOM 15066 N N . ARG B 1 952 ? -32.625 38.625 22.188 1 79.62 952 ARG B N 1
ATOM 15067 C CA . ARG B 1 952 ? -32.031 37.5 21.469 1 79.62 952 ARG B CA 1
ATOM 15068 C C . ARG B 1 952 ? -33.062 36.875 20.531 1 79.62 952 ARG B C 1
ATOM 15070 O O . ARG B 1 952 ? -32.719 35.938 19.797 1 79.62 952 ARG B O 1
ATOM 15077 N N . PHE B 1 953 ? -34.219 37.375 20.531 1 85.06 953 PHE B N 1
ATOM 15078 C CA . PHE B 1 953 ? -35.25 36.781 19.688 1 85.06 953 PHE B CA 1
ATOM 15079 C C . PHE B 1 953 ? -34.844 36.812 18.219 1 85.06 953 PHE B C 1
ATOM 15081 O O . PHE B 1 953 ? -34.969 35.812 17.516 1 85.06 953 PHE B O 1
ATOM 15088 N N . ARG B 1 954 ? -34.375 37.938 17.75 1 78.19 954 ARG B N 1
ATOM 15089 C CA . ARG B 1 954 ? -34.062 38.094 16.344 1 78.19 954 ARG B CA 1
ATOM 15090 C C . ARG B 1 954 ? -32.906 37.188 15.938 1 78.19 954 ARG B C 1
ATOM 15092 O O . ARG B 1 954 ? -33 36.438 14.969 1 78.19 954 ARG B O 1
ATOM 15099 N N . PRO B 1 955 ? -31.797 37.188 16.656 1 76.81 955 PRO B N 1
ATOM 15100 C CA . PRO B 1 955 ? -30.672 36.344 16.25 1 76.81 955 PRO B CA 1
ATOM 15101 C C . PRO B 1 955 ? -31.031 34.844 16.312 1 76.81 955 PRO B C 1
ATOM 15103 O O . PRO B 1 955 ? -30.625 34.094 15.43 1 76.81 955 PRO B O 1
ATOM 15106 N N . ILE B 1 956 ? -31.719 34.406 17.297 1 83.38 956 ILE B N 1
ATOM 15107 C CA . ILE B 1 956 ? -32.062 33 17.469 1 83.38 956 ILE B CA 1
ATOM 15108 C C . ILE B 1 956 ? -33 32.562 16.359 1 83.38 956 ILE B C 1
ATOM 15110 O O . ILE B 1 956 ? -32.844 31.484 15.773 1 83.38 956 ILE B O 1
ATOM 15114 N N . MET B 1 957 ? -33.938 33.406 16.078 1 84.19 957 MET B N 1
ATOM 15115 C CA . MET B 1 957 ? -34.875 33.094 15.016 1 84.19 957 MET B CA 1
ATOM 15116 C C . MET B 1 957 ? -34.219 33.125 13.648 1 84.19 957 MET B C 1
ATOM 15118 O O . MET B 1 957 ? -34.531 32.312 12.781 1 84.19 957 MET B O 1
ATOM 15122 N N . LEU B 1 958 ? -33.375 34.094 13.453 1 78.25 958 LEU B N 1
ATOM 15123 C CA . LEU B 1 958 ? -32.688 34.188 12.188 1 78.25 958 LEU B CA 1
ATOM 15124 C C . LEU B 1 958 ? -31.812 32.938 11.953 1 78.25 958 LEU B C 1
ATOM 15126 O O . LEU B 1 958 ? -31.766 32.406 10.844 1 78.25 958 LEU B O 1
ATOM 15130 N N . THR B 1 959 ? -31.125 32.469 12.984 1 78.75 959 THR B N 1
ATOM 15131 C CA . THR B 1 959 ? -30.297 31.297 12.867 1 78.75 959 THR B CA 1
ATOM 15132 C C . THR B 1 959 ? -31.141 30.047 12.602 1 78.75 959 THR B C 1
ATOM 15134 O O . THR B 1 959 ? -30.766 29.188 11.797 1 78.75 959 THR B O 1
ATOM 15137 N N . ALA B 1 960 ? -32.219 29.938 13.273 1 85.38 960 ALA B N 1
ATOM 15138 C CA . ALA B 1 960 ? -33.125 28.781 13.086 1 85.38 960 ALA B CA 1
ATOM 15139 C C . ALA B 1 960 ? -33.688 28.781 11.68 1 85.38 960 ALA B C 1
ATOM 15141 O O . ALA B 1 960 ? -33.719 27.734 11.016 1 85.38 960 ALA B O 1
ATOM 15142 N N . VAL B 1 961 ? -34.156 29.938 11.258 1 86.25 961 VAL B N 1
ATOM 15143 C CA . VAL B 1 961 ? -34.781 30.031 9.938 1 86.25 961 VAL B CA 1
ATOM 15144 C C . VAL B 1 961 ? -33.719 29.797 8.859 1 86.25 961 VAL B C 1
ATOM 15146 O O . VAL B 1 961 ? -34 29.125 7.852 1 86.25 961 VAL B O 1
ATOM 15149 N N . SER B 1 962 ? -32.625 30.375 9.039 1 83.38 962 SER B N 1
ATOM 15150 C CA . SER B 1 962 ? -31.547 30.172 8.07 1 83.38 962 SER B CA 1
ATOM 15151 C C . SER B 1 962 ? -31.172 28.703 7.973 1 83.38 962 SER B C 1
ATOM 15153 O O . SER B 1 962 ? -30.906 28.188 6.879 1 83.38 962 SER B O 1
ATOM 15155 N N . THR B 1 963 ? -31.125 27.984 9.094 1 84.81 963 THR B N 1
ATOM 15156 C CA . THR B 1 963 ? -30.812 26.562 9.094 1 84.81 963 THR B CA 1
ATOM 15157 C C . THR B 1 963 ? -31.906 25.75 8.414 1 84.81 963 THR B C 1
ATOM 15159 O O . THR B 1 963 ? -31.625 24.844 7.629 1 84.81 963 THR B O 1
ATOM 15162 N N . VAL B 1 964 ? -33.094 26.078 8.719 1 88.88 964 VAL B N 1
ATOM 15163 C CA . VAL B 1 964 ? -34.25 25.375 8.148 1 88.88 964 VAL B CA 1
ATOM 15164 C C . VAL B 1 964 ? -34.281 25.594 6.637 1 88.88 964 VAL B C 1
ATOM 15166 O O . VAL B 1 964 ? -34.438 24.641 5.871 1 88.88 964 VAL B O 1
ATOM 15169 N N . LEU B 1 965 ? -34.094 26.828 6.23 1 88.19 965 LEU B N 1
ATOM 15170 C CA . LEU B 1 965 ? -34.125 27.156 4.805 1 88.19 965 LEU B CA 1
ATOM 15171 C C . LEU B 1 965 ? -32.938 26.531 4.094 1 88.19 965 LEU B C 1
ATOM 15173 O O . LEU B 1 965 ? -33.031 26.156 2.922 1 88.19 965 LEU B O 1
ATOM 15177 N N . GLY B 1 966 ? -31.875 26.531 4.746 1 86.19 966 GLY B N 1
ATOM 15178 C CA . GLY B 1 966 ? -30.672 25.953 4.164 1 86.19 966 GLY B CA 1
ATOM 15179 C C . GLY B 1 966 ? -30.781 24.453 3.914 1 86.19 966 GLY B C 1
ATOM 15180 O O . GLY B 1 966 ? -30.094 23.922 3.045 1 86.19 966 GLY B O 1
ATOM 15181 N N . MET B 1 967 ? -31.688 23.719 4.562 1 88.5 967 MET B N 1
ATOM 15182 C CA . MET B 1 967 ? -31.812 22.266 4.441 1 88.5 967 MET B CA 1
ATOM 15183 C C . MET B 1 967 ? -32.875 21.906 3.432 1 88.5 967 MET B C 1
ATOM 15185 O O . MET B 1 967 ? -33 20.734 3.039 1 88.5 967 MET B O 1
ATOM 15189 N N . ILE B 1 968 ? -33.594 22.797 2.918 1 88.62 968 ILE B N 1
ATOM 15190 C CA . ILE B 1 968 ? -34.719 22.562 2.018 1 88.62 968 ILE B CA 1
ATOM 15191 C C . ILE B 1 968 ? -34.25 21.891 0.738 1 88.62 968 ILE B C 1
ATOM 15193 O O . ILE B 1 968 ? -34.875 20.953 0.241 1 88.62 968 ILE B O 1
ATOM 15197 N N . PRO B 1 969 ? -33.125 22.328 0.239 1 87.81 969 PRO B N 1
ATOM 15198 C CA . PRO B 1 969 ? -32.688 21.719 -1.02 1 87.81 969 PRO B CA 1
ATOM 15199 C C . PRO B 1 969 ? -32.344 20.234 -0.876 1 87.81 969 PRO B C 1
ATOM 15201 O O . PRO B 1 969 ? -32.344 19.516 -1.871 1 87.81 969 PRO B O 1
ATOM 15204 N N . ILE B 1 970 ? -32.125 19.703 0.264 1 86.75 970 ILE B N 1
ATOM 15205 C CA . ILE B 1 970 ? -31.719 18.328 0.434 1 86.75 970 ILE B CA 1
ATOM 15206 C C . ILE B 1 970 ? -32.906 17.469 0.809 1 86.75 970 ILE B C 1
ATOM 15208 O O . ILE B 1 970 ? -32.844 16.234 0.806 1 86.75 970 ILE B O 1
ATOM 15212 N N . THR B 1 971 ? -34.094 18.047 1.025 1 87.44 971 THR B N 1
ATOM 15213 C CA . THR B 1 971 ? -35.312 17.328 1.466 1 87.44 971 THR B CA 1
ATOM 15214 C C . THR B 1 971 ? -35.812 16.375 0.385 1 87.44 971 THR B C 1
ATOM 15216 O O . THR B 1 971 ? -36.344 15.312 0.69 1 87.44 971 THR B O 1
ATOM 15219 N N . PRO B 1 972 ? -35.5 16.703 -0.855 1 85.06 972 PRO B N 1
ATOM 15220 C CA . PRO B 1 972 ? -36.031 15.773 -1.873 1 85.06 972 PRO B CA 1
ATOM 15221 C C . PRO B 1 972 ? -35.125 14.555 -2.061 1 85.06 972 PRO B C 1
ATOM 15223 O O . PRO B 1 972 ? -35.531 13.57 -2.686 1 85.06 972 PRO B O 1
ATOM 15226 N N . THR B 1 973 ? -34.062 14.594 -1.535 1 84.06 973 THR B N 1
ATOM 15227 C CA . THR B 1 973 ? -33.156 13.461 -1.698 1 84.06 973 THR B CA 1
ATOM 15228 C C . THR B 1 973 ? -33.594 12.297 -0.815 1 84.06 973 THR B C 1
ATOM 15230 O O . THR B 1 973 ? -34.062 12.5 0.305 1 84.06 973 THR B O 1
ATOM 15233 N N . VAL B 1 974 ? -33.438 11.117 -1.343 1 80.06 974 VAL B N 1
ATOM 15234 C CA . VAL B 1 974 ? -33.938 9.914 -0.675 1 80.06 974 VAL B CA 1
ATOM 15235 C C . VAL B 1 974 ? -33.125 9.641 0.577 1 80.06 974 VAL B C 1
ATOM 15237 O O . VAL B 1 974 ? -33.656 9.234 1.608 1 80.06 974 VAL B O 1
ATOM 15240 N N . PHE B 1 975 ? -31.875 9.867 0.503 1 80.94 975 PHE B N 1
ATOM 15241 C CA . PHE B 1 975 ? -30.969 9.531 1.595 1 80.94 975 PHE B CA 1
ATOM 15242 C C . PHE B 1 975 ? -31.078 10.547 2.721 1 80.94 975 PHE B C 1
ATOM 15244 O O . PHE B 1 975 ? -31.141 10.18 3.896 1 80.94 975 PHE B O 1
ATOM 15251 N N . TRP B 1 976 ? -31.203 11.812 2.451 1 86.69 976 TRP B N 1
ATOM 15252 C CA . TRP B 1 976 ? -31.109 12.883 3.434 1 86.69 976 TRP B CA 1
ATOM 15253 C C . TRP B 1 976 ? -32.5 13.422 3.797 1 86.69 976 TRP B C 1
ATOM 15255 O O . TRP B 1 976 ? -32.625 14.133 4.793 1 86.69 976 TRP B O 1
ATOM 15265 N N . GLY B 1 977 ? -33.562 13.078 3.025 1 87.38 977 GLY B N 1
ATOM 15266 C CA . GLY B 1 977 ? -34.875 13.633 3.211 1 87.38 977 GLY B CA 1
ATOM 15267 C C . GLY B 1 977 ? -35.406 13.484 4.633 1 87.38 977 GLY B C 1
ATOM 15268 O O . GLY B 1 977 ? -35.688 14.484 5.305 1 87.38 977 GLY B O 1
ATOM 15269 N N . PRO B 1 978 ? -35.375 12.328 5.113 1 88.25 978 PRO B N 1
ATOM 15270 C CA . PRO B 1 978 ? -35.906 12.117 6.465 1 88.25 978 PRO B CA 1
ATOM 15271 C C . PRO B 1 978 ? -35.094 12.867 7.527 1 88.25 978 PRO B C 1
ATOM 15273 O O . PRO B 1 978 ? -35.656 13.406 8.477 1 88.25 978 PRO B O 1
ATOM 15276 N N . MET B 1 979 ? -33.812 12.867 7.363 1 88 979 MET B N 1
ATOM 15277 C CA . MET B 1 979 ? -32.969 13.594 8.312 1 88 979 MET B CA 1
ATOM 15278 C C . MET B 1 979 ? -33.25 15.094 8.234 1 88 979 MET B C 1
ATOM 15280 O O . MET B 1 979 ? -33.344 15.766 9.258 1 88 979 MET B O 1
ATOM 15284 N N . ALA B 1 980 ? -33.375 15.586 7.016 1 90.44 980 ALA B N 1
ATOM 15285 C CA . ALA B 1 980 ? -33.656 17 6.816 1 90.44 980 ALA B CA 1
ATOM 15286 C C . ALA B 1 980 ? -34.969 17.406 7.449 1 90.44 980 ALA B C 1
ATOM 15288 O O . ALA B 1 980 ? -35.062 18.438 8.117 1 90.44 980 ALA B O 1
ATOM 15289 N N . PHE B 1 981 ? -36 16.609 7.348 1 91.56 981 PHE B N 1
ATOM 15290 C CA . PHE B 1 981 ? -37.281 16.906 7.93 1 91.56 981 PHE B CA 1
ATOM 15291 C C . PHE B 1 981 ? -37.219 16.859 9.453 1 91.56 981 PHE B C 1
ATOM 15293 O O . PHE B 1 981 ? -37.812 17.688 10.133 1 91.56 981 PHE B O 1
ATOM 15300 N N . ALA B 1 982 ? -36.5 15.914 9.883 1 91.25 982 ALA B N 1
ATOM 15301 C CA . ALA B 1 982 ? -36.375 15.781 11.328 1 91.25 982 ALA B CA 1
ATOM 15302 C C . ALA B 1 982 ? -35.656 17 11.922 1 91.25 982 ALA B C 1
ATOM 15304 O O . ALA B 1 982 ? -36.125 17.547 12.938 1 91.25 982 ALA B O 1
ATOM 15305 N N . ILE B 1 983 ? -34.688 17.422 11.312 1 90.12 983 ILE B N 1
ATOM 15306 C CA . ILE B 1 983 ? -33.906 18.562 11.82 1 90.12 983 ILE B CA 1
ATOM 15307 C C . ILE B 1 983 ? -34.719 19.844 11.641 1 90.12 983 ILE B C 1
ATOM 15309 O O . ILE B 1 983 ? -34.781 20.672 12.547 1 90.12 983 ILE B O 1
ATOM 15313 N N . MET B 1 984 ? -35.344 20 10.484 1 91.69 984 MET B N 1
ATOM 15314 C CA . MET B 1 984 ? -36.125 21.203 10.203 1 91.69 984 MET B CA 1
ATOM 15315 C C . MET B 1 984 ? -37.281 21.328 11.195 1 91.69 984 MET B C 1
ATOM 15317 O O . MET B 1 984 ? -37.438 22.375 11.828 1 91.69 984 MET B O 1
ATOM 15321 N N . GLY B 1 985 ? -38.031 20.297 11.328 1 91.12 985 GLY B N 1
ATOM 15322 C CA . GLY B 1 985 ? -39.156 20.328 12.25 1 91.12 985 GLY B CA 1
ATOM 15323 C C . GLY B 1 985 ? -38.719 20.422 13.703 1 91.12 985 GLY B C 1
ATOM 15324 O O . GLY B 1 985 ? -39.344 21.156 14.484 1 91.12 985 GLY B O 1
ATOM 15325 N N . GLY B 1 986 ? -37.719 19.703 14.07 1 91.56 986 GLY B N 1
ATOM 15326 C CA . GLY B 1 986 ? -37.25 19.734 15.438 1 91.56 986 GLY B CA 1
ATOM 15327 C C . GLY B 1 986 ? -36.656 21.078 15.836 1 91.56 986 GLY B C 1
ATOM 15328 O O . GLY B 1 986 ? -36.906 21.578 16.938 1 91.56 986 GLY B O 1
ATOM 15329 N N . LEU B 1 987 ? -35.906 21.672 14.953 1 89.75 987 LEU B N 1
ATOM 15330 C CA . LEU B 1 987 ? -35.25 22.953 15.25 1 89.75 987 LEU B CA 1
ATOM 15331 C C . LEU B 1 987 ? -36.281 24.062 15.328 1 89.75 987 LEU B C 1
ATOM 15333 O O . LEU B 1 987 ? -36.219 24.922 16.219 1 89.75 987 LEU B O 1
ATOM 15337 N N . LEU B 1 988 ? -37.25 24.062 14.422 1 90.56 988 LEU B N 1
ATOM 15338 C CA . LEU B 1 988 ? -38.281 25.078 14.438 1 90.56 988 LEU B CA 1
ATOM 15339 C C . LEU B 1 988 ? -39.156 24.953 15.695 1 90.56 988 LEU B C 1
ATOM 15341 O O . LEU B 1 988 ? -39.438 25.953 16.359 1 90.56 988 LEU B O 1
ATOM 15345 N N . GLY B 1 989 ? -39.562 23.781 15.984 1 89.69 989 GLY B N 1
ATOM 15346 C CA . GLY B 1 989 ? -40.344 23.547 17.188 1 89.69 989 GLY B CA 1
ATOM 15347 C C . GLY B 1 989 ? -39.594 23.844 18.469 1 89.69 989 GLY B C 1
ATOM 15348 O O . GLY B 1 989 ? -40.125 24.484 19.375 1 89.69 989 GLY B O 1
ATOM 15349 N N . ALA B 1 990 ? -38.375 23.438 18.516 1 90.94 990 ALA B N 1
ATOM 15350 C CA . ALA B 1 990 ? -37.562 23.625 19.719 1 90.94 990 ALA B CA 1
ATOM 15351 C C . ALA B 1 990 ? -37.219 25.094 19.922 1 90.94 990 ALA B C 1
ATOM 15353 O O . ALA B 1 990 ? -37.156 25.562 21.062 1 90.94 990 ALA B O 1
ATOM 15354 N N . THR B 1 991 ? -36.938 25.828 18.812 1 90 991 THR B N 1
ATOM 15355 C CA . THR B 1 991 ? -36.594 27.234 18.906 1 90 991 THR B CA 1
ATOM 15356 C C . THR B 1 991 ? -37.781 28.031 19.5 1 90 991 THR B C 1
ATOM 15358 O O . THR B 1 991 ? -37.562 28.859 20.391 1 90 991 THR B O 1
ATOM 15361 N N . ILE B 1 992 ? -38.938 27.766 19.062 1 88.5 992 ILE B N 1
ATOM 15362 C CA . ILE B 1 992 ? -40.125 28.438 19.562 1 88.5 992 ILE B CA 1
ATOM 15363 C C . ILE B 1 992 ? -40.312 28.109 21.047 1 88.5 992 ILE B C 1
ATOM 15365 O O . ILE B 1 992 ? -40.594 29 21.859 1 88.5 992 ILE B O 1
ATOM 15369 N N . LEU B 1 993 ? -40.125 26.938 21.344 1 88.44 993 LEU B N 1
ATOM 15370 C CA . LEU B 1 993 ? -40.344 26.5 22.719 1 88.44 993 LEU B CA 1
ATOM 15371 C C . LEU B 1 993 ? -39.25 27 23.625 1 88.44 993 LEU B C 1
ATOM 15373 O O . LEU B 1 993 ? -39.469 27.281 24.812 1 88.44 993 LEU B O 1
ATOM 15377 N N . THR B 1 994 ? -38.031 27.047 23.172 1 89.12 994 THR B N 1
ATOM 15378 C CA . THR B 1 994 ? -36.906 27.562 23.953 1 89.12 994 THR B CA 1
ATOM 15379 C C . THR B 1 994 ? -37.125 29.031 24.312 1 89.12 994 THR B C 1
ATOM 15381 O O . THR B 1 994 ? -36.844 29.453 25.422 1 89.12 994 THR B O 1
ATOM 15384 N N . LEU B 1 995 ? -37.688 29.812 23.344 1 90.75 995 LEU B N 1
ATOM 15385 C CA . LEU B 1 995 ? -37.906 31.25 23.547 1 90.75 995 LEU B CA 1
ATOM 15386 C C . LEU B 1 995 ? -39.062 31.484 24.516 1 90.75 995 LEU B C 1
ATOM 15388 O O . LEU B 1 995 ? -39.188 32.562 25.109 1 90.75 995 LEU B O 1
ATOM 15392 N N . ILE B 1 996 ? -39.906 30.469 24.75 1 91.62 996 ILE B N 1
ATOM 15393 C CA . ILE B 1 996 ? -41.062 30.656 25.609 1 91.62 996 ILE B CA 1
ATOM 15394 C C . ILE B 1 996 ? -40.875 29.875 26.906 1 91.62 996 ILE B C 1
ATOM 15396 O O . ILE B 1 996 ? -40.938 30.438 28 1 91.62 996 ILE B O 1
ATOM 15400 N N . PHE B 1 997 ? -40.562 28.625 26.781 1 92.19 997 PHE B N 1
ATOM 15401 C CA . PHE B 1 997 ? -40.531 27.703 27.906 1 92.19 997 PHE B CA 1
ATOM 15402 C C . PHE B 1 997 ? -39.312 27.984 28.797 1 92.19 997 PHE B C 1
ATOM 15404 O O . PHE B 1 997 ? -39.438 27.953 30.016 1 92.19 997 PHE B O 1
ATOM 15411 N N . LEU B 1 998 ? -38.125 28.234 28.234 1 91.81 998 LEU B N 1
ATOM 15412 C CA . LEU B 1 998 ? -36.906 28.375 28.984 1 91.81 998 LEU B CA 1
ATOM 15413 C C . LEU B 1 998 ? -36.969 29.562 29.938 1 91.81 998 LEU B C 1
ATOM 15415 O O . LEU B 1 998 ? -36.688 29.438 31.125 1 91.81 998 LEU B O 1
ATOM 15419 N N . PRO B 1 999 ? -37.375 30.75 29.422 1 91.81 999 PRO B N 1
ATOM 15420 C CA . PRO B 1 999 ? -37.5 31.875 30.344 1 91.81 999 PRO B CA 1
ATOM 15421 C C . PRO B 1 999 ? -38.531 31.641 31.438 1 91.81 999 PRO B C 1
ATOM 15423 O O . PRO B 1 999 ? -38.344 32.062 32.594 1 91.81 999 PRO B O 1
ATOM 15426 N N . VAL B 1 1000 ? -39.625 31 31.094 1 92.31 1000 VAL B N 1
ATOM 15427 C CA . VAL B 1 1000 ? -40.656 30.703 32.062 1 92.31 1000 VAL B CA 1
ATOM 15428 C C . VAL B 1 1000 ? -40.125 29.766 33.156 1 92.31 1000 VAL B C 1
ATOM 15430 O O . VAL B 1 1000 ? -40.375 29.953 34.344 1 92.31 1000 VAL B O 1
ATOM 15433 N N . LEU B 1 1001 ? -39.406 28.828 32.688 1 91.69 1001 LEU B N 1
ATOM 15434 C CA . LEU B 1 1001 ? -38.844 27.875 33.625 1 91.69 1001 LEU B CA 1
ATOM 15435 C C . LEU B 1 1001 ? -37.75 28.547 34.5 1 91.69 1001 LEU B C 1
ATOM 15437 O O . LEU B 1 1001 ? -37.625 28.25 35.688 1 91.69 1001 LEU B O 1
ATOM 15441 N N . TYR B 1 1002 ? -36.969 29.422 33.875 1 91.31 1002 TYR B N 1
ATOM 15442 C CA . TYR B 1 1002 ? -35.938 30.156 34.594 1 91.31 1002 TYR B CA 1
ATOM 15443 C C . TYR B 1 1002 ? -36.562 31 35.688 1 91.31 1002 TYR B C 1
ATOM 15445 O O . TYR B 1 1002 ? -36.062 31.016 36.812 1 91.31 1002 TYR B O 1
ATOM 15453 N N . VAL B 1 1003 ? -37.625 31.719 35.406 1 91 1003 VAL B N 1
ATOM 15454 C CA . VAL B 1 1003 ? -38.281 32.594 36.375 1 91 1003 VAL B CA 1
ATOM 15455 C C . VAL B 1 1003 ? -38.906 31.766 37.469 1 91 1003 VAL B C 1
ATOM 15457 O O . VAL B 1 1003 ? -38.875 32.156 38.656 1 91 1003 VAL B O 1
ATOM 15460 N N . THR B 1 1004 ? -39.406 30.688 37.156 1 90.44 1004 THR B N 1
ATOM 15461 C CA . THR B 1 1004 ? -40.031 29.828 38.156 1 90.44 1004 THR B CA 1
ATOM 15462 C C . THR B 1 1004 ? -39 29.25 39.125 1 90.44 1004 THR B C 1
ATOM 15464 O O . THR B 1 1004 ? -39.281 29.094 40.312 1 90.44 1004 THR B O 1
ATOM 15467 N N . CYS B 1 1005 ? -37.844 28.953 38.656 1 88 1005 CYS B N 1
ATOM 15468 C CA . CYS B 1 1005 ? -36.812 28.328 39.469 1 88 1005 CYS B CA 1
ATOM 15469 C C . CYS B 1 1005 ? -36.094 29.375 40.312 1 88 1005 CYS B C 1
ATOM 15471 O O . CYS B 1 1005 ? -35.594 29.062 41.406 1 88 1005 CYS B O 1
ATOM 15473 N N . PHE B 1 1006 ? -35.969 30.734 39.844 1 83.31 1006 PHE B N 1
ATOM 15474 C CA . PHE B 1 1006 ? -35.094 31.703 40.531 1 83.31 1006 PHE B CA 1
ATOM 15475 C C . PHE B 1 1006 ? -35.938 32.875 41.062 1 83.31 1006 PHE B C 1
ATOM 15477 O O . PHE B 1 1006 ? -35.375 33.844 41.594 1 83.31 1006 PHE B O 1
ATOM 15484 N N . GLU B 1 1007 ? -37.219 33.188 41 1 75.94 1007 GLU B N 1
ATOM 15485 C CA . GLU B 1 1007 ? -38 34.312 41.438 1 75.94 1007 GLU B CA 1
ATOM 15486 C C . GLU B 1 1007 ? -37.688 34.719 42.875 1 75.94 1007 GLU B C 1
ATOM 15488 O O . GLU B 1 1007 ? -37.625 35.906 43.188 1 75.94 1007 GLU B O 1
ATOM 15493 N N . GLY B 1 1008 ? -37.438 33.875 43.875 1 63.62 1008 GLY B N 1
ATOM 15494 C CA . GLY B 1 1008 ? -37.219 34.281 45.281 1 63.62 1008 GLY B CA 1
ATOM 15495 C C . GLY B 1 1008 ? -35.844 34.812 45.562 1 63.62 1008 GLY B C 1
ATOM 15496 O O . GLY B 1 1008 ? -35.562 35.312 46.625 1 63.62 1008 GLY B O 1
ATOM 15497 N N . GLN B 1 1009 ? -34.938 34.812 44.656 1 60.59 1009 GLN B N 1
ATOM 15498 C CA . GLN B 1 1009 ? -33.562 35.219 44.969 1 60.59 1009 GLN B CA 1
ATOM 15499 C C . GLN B 1 1009 ? -33.281 36.656 44.625 1 60.59 1009 GLN B C 1
ATOM 15501 O O . GLN B 1 1009 ? -33.75 37.156 43.562 1 60.59 1009 GLN B O 1
ATOM 15506 N N . ALA B 1 1010 ? -33.062 37.625 45.688 1 51.97 1010 ALA B N 1
ATOM 15507 C CA . ALA B 1 1010 ? -32.781 39.062 45.688 1 51.97 1010 ALA B CA 1
ATOM 15508 C C . ALA B 1 1010 ? -31.828 39.438 44.562 1 51.97 1010 ALA B C 1
ATOM 15510 O O . ALA B 1 1010 ? -31.047 38.625 44.125 1 51.97 1010 ALA B O 1
ATOM 15511 N N . ALA B 1 1011 ? -32 40.625 43.906 1 54.19 1011 ALA B N 1
ATOM 15512 C CA . ALA B 1 1011 ? -31.172 41.281 42.906 1 54.19 1011 ALA B CA 1
ATOM 15513 C C . ALA B 1 1011 ? -29.703 41.219 43.312 1 54.19 1011 ALA B C 1
ATOM 15515 O O . ALA B 1 1011 ? -29.359 41.375 44.5 1 54.19 1011 ALA B O 1
ATOM 15516 N N . ALA B 1 1012 ? -28.75 40.594 42.656 1 51.41 1012 ALA B N 1
ATOM 15517 C CA . ALA B 1 1012 ? -27.312 40.625 42.938 1 51.41 1012 ALA B CA 1
ATOM 15518 C C . ALA B 1 1012 ? -26.797 42.062 42.969 1 51.41 1012 ALA B C 1
ATOM 15520 O O . ALA B 1 1012 ? -27.031 42.844 42.031 1 51.41 1012 ALA B O 1
ATOM 15521 N N . ARG B 1 1013 ? -26.547 42.781 44.125 1 43.91 1013 ARG B N 1
ATOM 15522 C CA . ARG B 1 1013 ? -25.891 44.062 44.25 1 43.91 1013 ARG B CA 1
ATOM 15523 C C . ARG B 1 1013 ? -24.562 44.062 43.5 1 43.91 1013 ARG B C 1
ATOM 15525 O O . ARG B 1 1013 ? -23.844 43.094 43.5 1 43.91 1013 ARG B O 1
ATOM 15532 N N . PRO B 1 1014 ? -24.375 45 42.562 1 45.94 1014 PRO B N 1
ATOM 15533 C CA . PRO B 1 1014 ? -23.062 45.188 41.969 1 45.94 1014 PRO B CA 1
ATOM 15534 C C . PRO B 1 1014 ? -21.938 45.188 42.969 1 45.94 1014 PRO B C 1
ATOM 15536 O O . PRO B 1 1014 ? -21.969 45.938 43.938 1 45.94 1014 PRO B O 1
ATOM 15539 N N . GLY B 1 1015 ? -21.562 44.062 43.656 1 33.19 1015 GLY B N 1
ATOM 15540 C CA . GLY B 1 1015 ? -20.312 44.25 44.406 1 33.19 1015 GLY B CA 1
ATOM 15541 C C . GLY B 1 1015 ? -19.203 44.844 43.531 1 33.19 1015 GLY B C 1
ATOM 15542 O O . GLY B 1 1015 ? -19.203 44.656 42.312 1 33.19 1015 GLY B O 1
#

Radius of gyration: 43.31 Å; Cα contacts (8 Å, |Δi|>4): 3802; chains: 2; bounding box: 103×127×83 Å

Foldseek 3Di:
DPPDAQLLVLQVCVVVLVVVLVVLQVLLVVLVVVFFFAAFDDFDFLKKKWKKFAPPAQQVCCLPQPVLVLLVLLVPQPQWDWKKWKTFGGMIIIITGGDLLDDPVCSVVSLVVSVVSCVVCVVSHDPRMDDGDMDSPQLFAQQWKKWKFFDPDDLVVQVVLVVVLLVQLCPFPQWDDKDKDFRWFKFKEWAFALVLCLVVLHDVVVVLVVLLVQADDDQPDWDDDPVDIRGDDDDRHDFDLVSQQQDWDDDPPDIDGSVVGIDIDMDTDVVTDWFKDWLLGGIMMMGITGHPLHHLLVSLVRSVVSVVVSVVVDDPGMDMDIAGHRNVVSVVLLVLLVVLLVQLLVLLLVLLCVQVNDLLSVLLNVLLSSLSSNLSSVCVVVSHGDYNQLSLLSLLLSLQLSQLQLQLSLQLLVVLQVPDALSVSNSVSCVQPLLLLVLLLLLLLLLLQLLQSQSGQNSSSNNSNSVSSNSSNVSSSVCNSNPSSSSSNVRPDRDPNPPPVPQPPVLVVLLVVLVVCLVVLVVLVVVLVVLLVVLVVLLVVFFEFAFDFDQAQKKKKKKFAAQPDALVVQVVVVSVVSVVLSPDPFFDIKMKIGQFFDRNSDSQDDGDGGGSRMMMMITGTPGSVSSVVVQVVCVVVCCVPPVRIQMDMDGHIPTHHFDFAWKKKKWFADPVVSQVLLVVVLVLLVPDPFWDRWDKPFHDWDKDKDKAFQQVVCVVLPHDPVLLVVVLCCAAVFDFSAWHDHPPDTHTHTYYHDPVLHPDPVSQQQRWRDGPPSHTDGSVVGIDIDMDIDTRIFMDMSSITMMMTGTHGDPPDHSVVSCVVSVVVVVVSQVPDDPRMGMDTGHPVVSSVSSVVSSVVCVVVSVVSSLVSLCVQVVDPLLSVLLQVLLSSLSSQLSVLCVVVSPHCYPLQVSLSSSSSSNLSSVLSSLSSQLVVQLLVFDALLVSNSVSLSSCVSSLVSSLVSSLSSLVSCLPPSRCNSSSSNNNRSSVRSSVCSSNNSSSVSCVVCNVPDRDPND/DPPDAQLLVLQVCVVVLVVVLVVLQVLLVVLQVVFAFAAFDDFDFLKKKKKKFAPPAAQVCCLPQPVLVLLVLLVPQPQWDWKKWKTFGGMIIIITGGDLLDDPVCSVVSLVVSCVSCVVCVVSHDPRMDDGDMDPPQLFAQQWKKWKFFDPDDLVVQVVLVVVLLVLLCPFPQWDDKDKDFRWFKFKEKAFALVLCLVVLHDPVVVLVVVQVQADDDQPDWDDDPVDIHGDDDDRHDFDLVSQQQDWDDDDPDIDGSVVGIDIDMDTDVVTDKFKDWLLGGIMMMGITGHPRHHLLVSLVRSVVSSVVSVVVDDPGMDMDIAGHRNVVSVVLLVLLVVLLVQLLVLLLVLLCVQVNDLLSVLLNVLLSSLSSNLSSVCVVVSHGDYNQLSLLSLLLSLQLSLLLSQLSVQLLVVLLVPDALSVSNSVSCVQCLLLLVLLLLLLLLLLQLLQSQSRQNSSSNNSNSVSSNSSNVSSSVCSSNPSSSSSNVRPDRDPNPPPVPQPPVLVVLLVVLLVCLVVLVVLQVVLVVLLVVLVVLQVVFFEFAFDFDQAQKKKKKKFAAQPDALVVQVVVVSVVSVVLSPDPFFDIKMKIGQFFDRNSDSQDDGDGGGSRMMMMITGTPGSVSSVVVQVVCVVVCCVPPVRIQMDMDGHTPTHHFDFAWKKKKWFADPVVSQVLLVVVLVLLVPDPFWPRKDKPFHDWDKDKDKAFQPVVCVVLPHDPVLVVVLLCCAAVFDFSAWHDHPPDTHTHTYYHDPVLHPDPVSQQQRWRDTPPSHTDGSVVGIDIDMDIDTRMFMDMSSITMMMIGTHGDPPDHSVVSCVVSVVVVVVSQVPDDPRMGMDIGHPVVSSVSSVVSSVVCVVVSVVSSLVSLCVLVVDPVLSVLLQVLLSSLSSQLSVLCVVVVPHCYPLQVSLSSSSSSNLSSVLSSLVSQLVVQLLVFDALLVSNSVSLSSCVSSLVSSLVSSLSSLVSVLPPSRCNSSSSNNNRSSVRSSVCSSNNSSSVSCVVCNPPDRPPND

Secondary structure (DSSP, 8-state):
-----HHHHHHHTHHHHHHHHHHHHHHHHHHHHHS-B-SS------EEEEEEE-TT--HHHIIIIIIHHHHHHHTT-TTEEEEEEEEETTEEEEEEEE-TTS-HHHHHHHHHHHHHHHHHHGGGSPTT-EEEEEE--TT----EEEEEEESSS-HHHHHHHHHHHHHHHTTSTTEEEEEEES---EEEEEEE-HHHHHHHT--HHHHHHHHHHHH------EEE-SS-EEEP-------SHHHHHT-EEEETTEEEEHHHHEEEEEEE-SSPPPEEEETTEEEEEEEEEEPTT--HHHHHHHHHHHHHHHHHHSPTTEEEEEEEEHHHHHHHHHHHHHHHHHHHHHHHHHHHHHHH-HHHHHHHHHHHHHHHHHHHHHHHHHT--B-HHHHHHHHHHHHHHHHHHHHHHHHHHHHHHTT--HHHHHHHHHHHHHHHHHHHHHHHHHHTHHHHS--SHHHHHTHHHHHHHHHHHHHHHHHHHHHHHHHHHHH--PPPTTS-----HHHHHHHHHHHHHHHTHHHHHHHHHHHHHHHHHHGGGSPEESSPBP--SEEEEEEE--TTB-HHHHHHHHHHHHHHHHT-TTEEEEEEEESSPPP-SSTT--PPPP-TTEEEEEEEESSHHHHHHHHHHHHHHHHHH-TTSEEEEEEPBSSS---SSEEEEEE-S-HHHHHHHHHHHHHHHHTSTT-EEEEESS---EEEEEEEE-HHHHHHTT--HHHHHHHHHHHHT-EEEEEEEETTEEEEEEEEE-HHHHS-HHHHHTPEEEPTTS-EEEGGGTEEEEEEEE-S-EEEETTEEEEEEEEE--TT--HHHHHHHHHHHHHHHHHTPPTT-EEEEEEHHHHHHHHHHHHHTTHHHHHHHHHHHHHHHH--HHHHHHHHHHGGGHHHHHHHHHHHHT--EEHHHHHHHHHHHHHHHHHHHHHHHHHHHHHHTT--HHHHHHHHHHHHHHHHHHHHHHHHHHHGGGTTSTTTHHHHHHHHHHHHHHHHHHHHHHHHHHHHHHTTS------/-----HHHHHHHTHHHHHHHHHHHHHHHHHHHHHS-B-SS------EEEEEEE-TT--HHHIIIIIIHHHHHHHTT-TTEEEEEEEEETTEEEEEEEE-TTS-HHHHHHHHHHHHHHHHHTGGGSPTT-EEEEEE--TT----EEEEEEESSS-HHHHHHHHHHHHHHHTTSTTEEEEEEES---EEEEEEE-HHHHHHHT--HHHHHHHHHHHH------EEE-SSBEEEEEE-----SHHHHHT-EEEETTEEEEHHHHEEEEEEE-SSPPPEEEETTEEEEEEEEEEPTT--HHHHHHHHHHHHHHHHHHSPTTEEEEEEEEHHHHHHHHHHHHHHHHHHHHHHHHHHHHHHH-HHHHHHHHHHHHHHHHHHHHHHHHHT--B-HHHHHHHHHHHHHHHHHHHHHHHHHHHHHHTT--HHHHHHHHHHHHHHHHHHHHHHHHHHTHHHHS--SHHHHHTHHHHHHHHHHHHHHHHHHHHHHHHHHHHH--PPPTTS-----HHHHHHHHHHHHHHHTHHHHHHHHHHHHHHHHHHGGGSPEESSPBP--SEEEEEEE--TT--HHHHHHHHHHHHHHHHT-TTEEEEEEEESSPPP--STT--PPPP-TTEEEEEEEESSHHHHHHHHHHHHHHHHHH-TTSEEEEEEPBSSS---SSEEEEEE-S-HHHHHHHHHHHHHHHHTSTT-EEEEESS---EEEEEEEE-HHHHHHTT--HHHHHHHHHHHHT-EEEEEEEETTEEEEEEEEE-HHHHS-HHHHHTPEEE-TTS-EEEGGGTEEEEEEEE-S-EEEETTEEEEEEEEE--TT--HHHHHHHHHHHHHHHHHTPPTT-EEEEEEHHHHHHHHHHHHHHHHHHHHHHHHHHHHHHH--HHHHHHHHHHGGGHHHHHHHHHHHHT--EEHHHHHHHHHHHHHHHHHHHHHHHHHHHHHHTT--HHHHHHHHHHHHHHHHHHHHHHHHHHHGGGTTSTTTHHHHHHHHHHHHHHHHHHHHHHHHHHHHHHTTS------